Protein 4Q3M (pdb70)

Secondary structure (DSSP, 8-state):
-EEE-TTS-EEESB-EE--S-STTHHHHHHHHHHHHT--EEE--GGGT-HHHHHHHHHTTT--GGGSEEEEEE-GGG-SHHHHHHHHHHHHHHTT-SSBSEEEE-S---HHHHHHHHHHHHHHHHTTSBS-EEEES--HHHHHHHHHH-SS---EEEEE-BTTB--HHHHHHHHHTT-EEEEE-TT-GGGHHHHHT-HHHHHHHHHTT--HHHHHHHHHHHTT-EE--B---HHHHHHHH--SS----HHHHHHHHTT------SPPTT----/-EEE-TTS-EEESB-EE-----HHHHHHHHHHTTT--EEE--GGGT-HHHHHHHHHSS---GGGSEEEEEE-GGG-SHHHHHHHHHHHHHHHT-S-EEEEEE-S---HHHHHHHHHHHHHHHHHTSEEEEEEES--HHHHHHHHHH-SS---EEEEE--SSS--HHHHHHHHHTT-EEEEESTT-GGGHHHHHT-HHHHHHHHHTT--HHHHHHHHHHHTT-EE-----SHHHHHHHH--SS----HHHHHHHHTT------SPPTT----/-EEE-TTS-EEESB-EE--S--TTHHHHHHHHHHHHT--EEE--GGGT-HHHHHHHHHHSSS-GGG-EEEEEE-GGG-SHHHHHHHHHHHHHHTT-S-EEEEEE-S---HHHHHHHHHHHHHHHHTTSEEEEEEES--HHHHHHHHHH-SS---EEEEE-BTTB--HHHHHHHHHTT-EEEEE-TT-GGGTHHHHT-HHHHHHHHHTT--HHHHHHHHHHHTT-EEE-B---HHHHHHHH--SS----HHHHHHHHTT------S--TT----/-EEE-TTS-EEESB-EE--S-STTHHHHHHHHHHHHT--EEE--GGGT-HHHHHHHHHSSSS-GGG-EEEEEE-GGG-SHHHHHHHHHHHHHHHT-S-EEEEEE-S---HHHHHHHHHHHHHHHHHTSEEEEEEES--HHHHHHHHHH-SS---EEEEE--SSS--HHHHHHHHHTT-EEEEESTT-GGGHHHHHT-HHHHHHHHHTT--HHHHHHHHHHHTT-EE--B---HHHHHHHH--SS----HHHHHHHHTT------SPPTT----/-EE-TTS-EE-SB-EE--S-STTHHHHHHHHHHHHT--EEE--GGGT-HHHHHHHHHHS-S-GGGSEEEEEE-GGG-SHHHHHHHHHHHHHHHT-S-BSEEEE-S---HHHHHHHHHHHHHHHHTTSBS-EEEES--HHHHHHHHHH-SS---EEEEE--SS---HHHHHHHHHTT-EEEEESTT-GGGHHHHHT-HHHHHHHHHTT--HHHHHHHHHHHTT-EE--B---HHHHHHHH--SS----HHHHHHHHTT------SPPTT----/--EE-TTS-EE-SB-EE--S-STTHHHHHHHHHHHHT--EEE--TTTT-HHHHHHHHHT---EEEEEE-GGG-SHHHHHHHHHHHHHHHT-S-BSEEEE-S---HHHHHHHHHHHHHHHHTTSBS-EEEES--HHHHHHHHHH-SS---EEEEE--SSS--HHHHHHHHHTT-EEEEESTT-GGGHHHHHT-HHHHHHHHHTT--HHHHHHHHHHHTT-EE--B---HHHHHHHH--SS----HHHHHHHHTT------SPPTT----

InterPro domains:
  IPR018170 Aldo/keto reductase, conserved site [PS00062] (121-138)
  IPR018170 Aldo/keto reductase, conserved site [PS00063] (228-243)
  IPR018170 Aldo/keto reductase, conserved site [PS00798] (38-55)
  IPR020471 Aldo-keto reductase [PIRSF000097] (2-266)
  IPR020471 Aldo-keto reductase [PR00069] (34-58)
  IPR020471 Aldo-keto reductase [PR00069] (90-108)
  IPR020471 Aldo-keto reductase [PR00069] (121-138)
  IPR020471 Aldo-keto reductase [PR00069] (155-184)
  IPR020471 Aldo-keto reductase [PR00069] (195-219)
  IPR020471 Aldo-keto reductase [PTHR43827] (2-269)
  IPR023210 NADP-dependent oxidoreductase domain [PF00248] (15-260)
  IPR036812 NAD(P)-dependent oxidoreductase domain superfamily [G3DSA:3.20.20.100] (1-274)
  IPR036812 NAD(P)-dependent oxidoreductase domain superfamily [SSF51430] (4-267)

Organism: NCBI:txid1549349

Sequence (1630 aa):
HSVKLNNNYEMPIIGLGTFRSKKNDAYNAVKAALEGGYRHIDTAMIYGNEEEVGRAIKDSNIPREEIFVTTKLWNTDQGYEKTLEAFNTSLKNLGLDYIDLYLIHWFKGYDNALSTYRAFETLYEEGKVKAIGVSNFNVHHLMYLMENAKIPPMVNQVETHVTLQNHFLHDYCKKNNIQLEAYAPLMSHQIKDLLSNETMAKIAKKHDKTIPQIAIRWLIEREIVVIPKSITPERIVQNFDVFDFTLDEEDMKSIRSVNTGKKIFTEFDNVDYHSVKLNNNYEMPIIGLGTFRKNDAYNAVKAALEGGYRHIDTAMIYGNEEEVGRAIKDSNIPREEIFVTTKLWNTDQGYEKTLEAFNTSLKNLGLDYIDLYLIHWFKGYDNALSTYRAFETLYEEGKVKAIGVSNFNVHHLMYLMENAKIPPMVNQVETHVTLQNHFLHDYCKKNNIQLEAYAPLMSHQIKDLLSNETMAKIAKKHDKTIPQIAIRWLIEREIVVIPKSITPERIVQNFDVFDFTLDEEDMKSIRSVNTGKKIFTEFDNVDYHSVKLNNNYEMPIIGLGTFRSKKNDAYNAVKAALEGGYRHIDTAMMIYGNEEEVGRAIKDSNIPREEIFVTTKLWNTDQGYEKTLEAFNTSLKNLGLDYIDLYLIHWFKGYDNALSTYRAFETLYEEGKVKAIGVSNFNVHHLMYLMENAKIPPMVNQVETHVTLQNHFLHDYCKKNNIQLEAYAPLMSHQIKDLLSNETMAKIAKKHDKTIPQIAIRWLIEREIVVIPKSITPERIVQNFDVFDFTLDEEDMKSIRSVNTGKKIFTEFDNVDYHSVKLNNNYEMPIIGLGTFRSKKNDAYNAVKAALEGGYRHIDTAMIYGNEEEVGRAIKDSNIPREEIFVTTKLWNTDQGYEKTLEAFNTSLKNLGLDYIDLYLIHWFKGYDNALSTYRAFETLYEEGKVKAIGVSNFNVHHLMYLMENAKIPPMVNQVETHVTLQNHFLHDYCKKNNIQLEAYAPLMSHQIKDLLSNETMAKIAKKHDKTIPQIAIRWLIEREIVVIPKSITPERIVQNFDVFDFTLDEEDMKSIRSVNTGKKIFTEFDNVDYSVKLNNNYEMPIIGLGTFRSKKNDAYNAVKAALEGGYRHIDTAMIYGNEEEVGRAIKDSNIPREEIFVTTKLWNTDQGYEKTLEAFNTSLKNLGLDYIDLYLIHWFKGYDNALSTYRAFETLYEEGKVKAIGVSNFNVHHLMYLMENAKIPPMVNQVETHVTLQNHFLHDYCKKNNIQLEAYAPLMSHQIKDLLSNETMAKIAKKHDKTIPQIAIRWLIEREIVVIPKSITPERIVQNFDVFDFTLDEEDMKSIRSVNTGKKIFTEFDNVDYHSVKLNNNYEMPIIGLGTFRSKKNDAYNAVKAALEGGYRHIDTAMIYGNEEEVGRAIKDSEIFVTTKLWNTDQGYEKTLEAFNTSLKNLGLDYIDLYLIHWFKGYDNALSTYRAFETLYEEGKVKAIGVSNFNVHHLMYLMENAKIPPMVNQVETHVTLQNHFLHDYCKKNNIQLEAYAPLMSHQIKDLLSNETMAKIAKKHDKTIPQIAIRWLIEREIVVIPKSITPERIVQNFDVFDFTLDEEDMKSIRSVNTGKKIFTEFDNVDY

Structure (mmCIF, N/CA/C/O backbone):
data_4Q3M
#
_entry.id   4Q3M
#
_cell.length_a   172.469
_cell.length_b   172.469
_cell.length_c   113.055
_cell.angle_alpha   90.00
_cell.angle_beta   90.00
_cell.angle_gamma   120.00
#
_symmetry.space_group_name_H-M   'P 64'
#
loop_
_entity.id
_entity.type
_entity.pdbx_description
1 polymer MGS-M4
2 non-polymer 'SULFATE ION'
3 non-polymer 'SODIUM ION'
4 water water
#
loop_
_atom_site.group_PDB
_atom_site.id
_atom_site.type_symbol
_atom_site.label_atom_id
_atom_site.label_alt_id
_atom_site.label_comp_id
_atom_site.label_asym_id
_atom_site.label_entity_id
_atom_site.label_seq_id
_atom_site.pdbx_PDB_ins_code
_atom_site.Cartn_x
_atom_site.Cartn_y
_atom_site.Cartn_z
_atom_site.occupancy
_atom_site.B_iso_or_equiv
_atom_site.auth_seq_id
_atom_site.auth_comp_id
_atom_site.auth_asym_id
_atom_site.auth_atom_id
_atom_site.pdbx_PDB_model_num
ATOM 1 N N . HIS A 1 2 ? 10.090 62.147 -45.347 1.00 80.34 2 HIS A N 1
ATOM 2 C CA . HIS A 1 2 ? 8.805 62.748 -45.019 1.00 81.54 2 HIS A CA 1
ATOM 3 C C . HIS A 1 2 ? 8.846 64.249 -45.009 1.00 73.53 2 HIS A C 1
ATOM 4 O O . HIS A 1 2 ? 9.914 64.856 -44.904 1.00 68.74 2 HIS A O 1
ATOM 11 N N . SER A 1 3 ? 7.698 64.878 -45.170 1.00 71.08 3 SER A N 1
ATOM 12 C CA . SER A 1 3 ? 7.701 66.321 -45.372 1.00 64.57 3 SER A CA 1
ATOM 13 C C . SER A 1 3 ? 6.914 67.075 -44.308 1.00 61.76 3 SER A C 1
ATOM 14 O O . SER A 1 3 ? 6.011 66.529 -43.672 1.00 68.57 3 SER A O 1
ATOM 17 N N . VAL A 1 4 ? 7.276 68.339 -44.122 1.00 52.84 4 VAL A N 1
ATOM 18 C CA . VAL A 1 4 ? 6.537 69.241 -43.254 1.00 52.12 4 VAL A CA 1
ATOM 19 C C . VAL A 1 4 ? 5.752 70.214 -44.125 1.00 53.02 4 VAL A C 1
ATOM 20 O O . VAL A 1 4 ? 6.070 70.394 -45.299 1.00 51.65 4 VAL A O 1
ATOM 24 N N . LYS A 1 5 ? 4.723 70.838 -43.564 1.00 51.52 5 LYS A N 1
ATOM 25 C CA . LYS A 1 5 ? 3.994 71.856 -44.311 1.00 55.11 5 LYS A CA 1
ATOM 26 C C . LYS A 1 5 ? 4.155 73.243 -43.700 1.00 50.63 5 LYS A C 1
ATOM 27 O O . LYS A 1 5 ? 3.893 73.463 -42.519 1.00 52.65 5 LYS A O 1
ATOM 33 N N . LEU A 1 6 ? 4.607 74.172 -44.534 1.00 45.45 6 LEU A N 1
ATOM 34 C CA . LEU A 1 6 ? 4.829 75.553 -44.132 1.00 43.93 6 LEU A CA 1
ATOM 35 C C . LEU A 1 6 ? 3.488 76.240 -43.898 1.00 46.00 6 LEU A C 1
ATOM 36 O O . LEU A 1 6 ? 2.438 75.660 -44.173 1.00 46.52 6 LEU A O 1
ATOM 41 N N . ASN A 1 7 ? 3.518 77.474 -43.402 1.00 46.80 7 ASN A N 1
ATOM 42 C CA . ASN A 1 7 ? 2.290 78.171 -43.019 1.00 50.14 7 ASN A CA 1
ATOM 43 C C . ASN A 1 7 ? 1.350 78.473 -44.189 1.00 54.81 7 ASN A C 1
ATOM 44 O O . ASN A 1 7 ? 0.207 78.881 -43.983 1.00 46.73 7 ASN A O 1
ATOM 49 N N . ASN A 1 8 ? 1.833 78.275 -45.412 1.00 59.63 8 ASN A N 1
ATOM 50 C CA . ASN A 1 8 ? 1.007 78.463 -46.600 1.00 48.14 8 ASN A CA 1
ATOM 51 C C . ASN A 1 8 ? 0.582 77.125 -47.197 1.00 50.88 8 ASN A C 1
ATOM 52 O O . ASN A 1 8 ? 0.232 77.044 -48.376 1.00 53.93 8 ASN A O 1
ATOM 57 N N . ASN A 1 9 ? 0.633 76.084 -46.367 1.00 51.28 9 ASN A N 1
ATOM 58 C CA . ASN A 1 9 ? 0.238 74.722 -46.736 1.00 53.38 9 ASN A CA 1
ATOM 59 C C . ASN A 1 9 ? 1.119 74.095 -47.816 1.00 52.99 9 ASN A C 1
ATOM 60 O O . ASN A 1 9 ? 0.766 73.063 -48.386 1.00 57.13 9 ASN A O 1
ATOM 65 N N . TYR A 1 10 ? 2.266 74.709 -48.090 1.00 49.43 10 TYR A N 1
ATOM 66 C CA . TYR A 1 10 ? 3.188 74.168 -49.082 1.00 49.05 10 TYR A CA 1
ATOM 67 C C . TYR A 1 10 ? 4.140 73.170 -48.431 1.00 56.58 10 TYR A C 1
ATOM 68 O O . TYR A 1 10 ? 4.794 73.481 -47.436 1.00 43.58 10 TYR A O 1
ATOM 77 N N . GLU A 1 11 ? 4.211 71.970 -48.997 1.00 48.89 11 GLU A N 1
ATOM 78 C CA . GLU A 1 11 ? 5.017 70.902 -48.418 1.00 54.78 11 GLU A CA 1
ATOM 79 C C . GLU A 1 11 ? 6.505 71.085 -48.694 1.00 56.07 11 GLU A C 1
ATOM 80 O O . GLU A 1 11 ? 6.901 71.614 -49.733 1.00 44.41 11 GLU A O 1
ATOM 86 N N . MET A 1 12 ? 7.320 70.637 -47.746 1.00 54.99 12 MET A N 1
ATOM 87 C CA . MET A 1 12 ? 8.768 70.748 -47.845 1.00 52.63 12 MET A CA 1
ATOM 88 C C . MET A 1 12 ? 9.424 69.508 -47.252 1.00 51.90 12 MET A C 1
ATOM 89 O O . MET A 1 12 ? 9.269 69.237 -46.061 1.00 49.96 12 MET A O 1
ATOM 94 N N . PRO A 1 13 ? 10.142 68.740 -48.088 1.00 53.73 13 PRO A N 1
ATOM 95 C CA . PRO A 1 13 ? 10.864 67.547 -47.630 1.00 54.11 13 PRO A CA 1
ATOM 96 C C . PRO A 1 13 ? 11.764 67.862 -46.440 1.00 51.76 13 PRO A C 1
ATOM 97 O O . PRO A 1 13 ? 12.639 68.723 -46.543 1.00 50.81 13 PRO A O 1
ATOM 101 N N . ILE A 1 14 ? 11.540 67.173 -45.326 1.00 51.78 14 ILE A N 1
ATOM 102 C CA . ILE A 1 14 ? 12.218 67.487 -44.072 1.00 51.96 14 ILE A CA 1
ATOM 103 C C . ILE A 1 14 ? 13.726 67.255 -44.162 1.00 49.34 14 ILE A C 1
ATOM 104 O O . ILE A 1 14 ? 14.490 67.770 -43.346 1.00 44.63 14 ILE A O 1
ATOM 109 N N . ILE A 1 15 ? 14.151 66.487 -45.160 1.00 49.78 15 ILE A N 1
ATOM 110 C CA . ILE A 1 15 ? 15.572 66.298 -45.413 1.00 48.82 15 ILE A CA 1
ATOM 111 C C . ILE A 1 15 ? 15.909 66.756 -46.829 1.00 48.74 15 ILE A C 1
ATOM 112 O O . ILE A 1 15 ? 15.070 66.697 -47.728 1.00 51.62 15 ILE A O 1
ATOM 117 N N . GLY A 1 16 ? 17.134 67.234 -47.015 1.00 46.34 16 GLY A N 1
ATOM 118 C CA . GLY A 1 16 ? 17.585 67.684 -48.317 1.00 45.37 16 GLY A CA 1
ATOM 119 C C . GLY A 1 16 ? 19.096 67.710 -48.412 1.00 45.34 16 GLY A C 1
ATOM 120 O O . GLY A 1 16 ? 19.791 67.669 -47.398 1.00 42.03 16 GLY A O 1
ATOM 121 N N . LEU A 1 17 ? 19.606 67.775 -49.636 1.00 47.62 17 LEU A N 1
ATOM 122 C CA . LEU A 1 17 ? 21.045 67.835 -49.853 1.00 52.41 17 LEU A CA 1
ATOM 123 C C . LEU A 1 17 ? 21.564 69.261 -49.726 1.00 53.48 17 LEU A C 1
ATOM 124 O O . LEU A 1 17 ? 21.026 70.186 -50.334 1.00 51.94 17 LEU A O 1
ATOM 129 N N . GLY A 1 18 ? 22.611 69.432 -48.928 1.00 53.51 18 GLY A N 1
ATOM 130 C CA . GLY A 1 18 ? 23.272 70.716 -48.814 1.00 52.50 18 GLY A CA 1
ATOM 131 C C . GLY A 1 18 ? 24.385 70.832 -49.836 1.00 57.98 18 GLY A C 1
ATOM 132 O O . GLY A 1 18 ? 25.130 69.879 -50.065 1.00 58.21 18 GLY A O 1
ATOM 133 N N . THR A 1 19 ? 24.492 71.999 -50.461 1.00 62.33 19 THR A N 1
ATOM 134 C CA . THR A 1 19 ? 25.534 72.237 -51.452 1.00 66.06 19 THR A CA 1
ATOM 135 C C . THR A 1 19 ? 26.447 73.373 -51.009 1.00 73.71 19 THR A C 1
ATOM 136 O O . THR A 1 19 ? 25.976 74.450 -50.650 1.00 77.98 19 THR A O 1
ATOM 140 N N . PHE A 1 20 ? 27.752 73.128 -51.028 1.00 79.85 20 PHE A N 1
ATOM 141 C CA . PHE A 1 20 ? 28.718 74.165 -50.692 1.00 84.75 20 PHE A CA 1
ATOM 142 C C . PHE A 1 20 ? 29.545 74.540 -51.916 1.00 91.99 20 PHE A C 1
ATOM 143 O O . PHE A 1 20 ? 29.679 73.749 -52.850 1.00 94.94 20 PHE A O 1
ATOM 151 N N . ARG A 1 21 ? 30.092 75.752 -51.905 1.00 96.41 21 ARG A N 1
ATOM 152 C CA . ARG A 1 21 ? 30.888 76.252 -53.021 1.00 100.83 21 ARG A CA 1
ATOM 153 C C . ARG A 1 21 ? 32.127 75.391 -53.256 1.00 103.92 21 ARG A C 1
ATOM 154 O O . ARG A 1 21 ? 33.157 75.576 -52.608 1.00 109.41 21 ARG A O 1
ATOM 162 N N . SER A 1 22 ? 32.017 74.447 -54.187 1.00 102.47 22 SER A N 1
ATOM 163 C CA . SER A 1 22 ? 33.123 73.549 -54.495 1.00 108.91 22 SER A CA 1
ATOM 164 C C . SER A 1 22 ? 33.579 73.691 -55.945 1.00 112.08 22 SER A C 1
ATOM 165 O O . SER A 1 22 ? 33.334 74.713 -56.590 1.00 117.50 22 SER A O 1
ATOM 168 N N . LYS A 1 23 ? 34.233 72.646 -56.446 1.00 109.42 23 LYS A N 1
ATOM 169 C CA . LYS A 1 23 ? 34.929 72.684 -57.730 1.00 105.63 23 LYS A CA 1
ATOM 170 C C . LYS A 1 23 ? 34.042 72.072 -58.826 1.00 94.52 23 LYS A C 1
ATOM 171 O O . LYS A 1 23 ? 32.924 71.630 -58.553 1.00 84.95 23 LYS A O 1
ATOM 177 N N . LYS A 1 24 ? 34.547 72.059 -60.057 1.00 95.34 24 LYS A N 1
ATOM 178 C CA . LYS A 1 24 ? 33.788 71.633 -61.232 1.00 91.97 24 LYS A CA 1
ATOM 179 C C . LYS A 1 24 ? 33.141 70.247 -61.112 1.00 86.83 24 LYS A C 1
ATOM 180 O O . LYS A 1 24 ? 33.797 69.265 -60.758 1.00 86.91 24 LYS A O 1
ATOM 186 N N . ASN A 1 25 ? 31.839 70.200 -61.392 1.00 83.98 25 ASN A N 1
ATOM 187 C CA . ASN A 1 25 ? 31.064 68.958 -61.479 1.00 84.09 25 ASN A CA 1
ATOM 188 C C . ASN A 1 25 ? 30.969 68.157 -60.177 1.00 78.61 25 ASN A C 1
ATOM 189 O O . ASN A 1 25 ? 30.334 67.103 -60.138 1.00 74.94 25 ASN A O 1
ATOM 194 N N . ASP A 1 26 ? 31.592 68.656 -59.115 1.00 79.20 26 ASP A N 1
ATOM 195 C CA . ASP A 1 26 ? 31.460 68.031 -57.806 1.00 77.92 26 ASP A CA 1
ATOM 196 C C . ASP A 1 26 ? 30.090 68.354 -57.225 1.00 71.49 26 ASP A C 1
ATOM 197 O O . ASP A 1 26 ? 29.512 67.555 -56.490 1.00 67.90 26 ASP A O 1
ATOM 202 N N . ALA A 1 27 ? 29.577 69.531 -57.566 1.00 71.44 27 ALA A N 1
ATOM 203 C CA . ALA A 1 27 ? 28.229 69.922 -57.175 1.00 65.61 27 ALA A CA 1
ATOM 204 C C . ALA A 1 27 ? 27.207 69.210 -58.050 1.00 66.96 27 ALA A C 1
ATOM 205 O O . ALA A 1 27 ? 26.148 68.801 -57.578 1.00 64.32 27 ALA A O 1
ATOM 207 N N . TYR A 1 28 ? 27.538 69.067 -59.330 1.00 71.14 28 TYR A N 1
ATOM 208 C CA . TYR A 1 28 ? 26.675 68.379 -60.283 1.00 70.90 28 TYR A CA 1
ATOM 209 C C . TYR A 1 28 ? 26.487 66.913 -59.904 1.00 68.68 28 TYR A C 1
ATOM 210 O O . TYR A 1 28 ? 25.361 66.418 -59.848 1.00 64.50 28 TYR A O 1
ATOM 219 N N . ASN A 1 29 ? 27.597 66.227 -59.651 1.00 71.47 29 ASN A N 1
ATOM 220 C CA . ASN A 1 29 ? 27.563 64.812 -59.300 1.00 71.20 29 ASN A CA 1
ATOM 221 C C . ASN A 1 29 ? 26.819 64.554 -57.996 1.00 68.92 29 ASN A C 1
ATOM 222 O O . ASN A 1 29 ? 26.053 63.597 -57.890 1.00 69.20 29 ASN A O 1
ATOM 227 N N . ALA A 1 30 ? 27.049 65.414 -57.009 1.00 65.89 30 ALA A N 1
ATOM 228 C CA . ALA A 1 30 ? 26.446 65.258 -55.690 1.00 59.07 30 ALA A CA 1
ATOM 229 C C . ALA A 1 30 ? 24.923 65.320 -55.749 1.00 59.60 30 ALA A C 1
ATOM 230 O O . ALA A 1 30 ? 24.239 64.523 -55.106 1.00 62.00 30 ALA A O 1
ATOM 232 N N . VAL A 1 31 ? 24.401 66.267 -56.523 1.00 58.95 31 VAL A N 1
ATOM 233 C CA . VAL A 1 31 ? 22.959 66.452 -56.651 1.00 60.63 31 VAL A CA 1
ATOM 234 C C . VAL A 1 31 ? 22.270 65.198 -57.183 1.00 71.12 31 VAL A C 1
ATOM 235 O O . VAL A 1 31 ? 21.284 64.734 -56.611 1.00 72.56 31 VAL A O 1
ATOM 239 N N . LYS A 1 32 ? 22.799 64.644 -58.270 1.00 78.22 32 LYS A N 1
ATOM 240 C CA . LYS A 1 32 ? 22.207 63.456 -58.876 1.00 82.67 32 LYS A CA 1
ATOM 241 C C . LYS A 1 32 ? 22.422 62.216 -58.015 1.00 80.56 32 LYS A C 1
ATOM 242 O O . LYS A 1 32 ? 21.528 61.379 -57.891 1.00 80.75 32 LYS A O 1
ATOM 248 N N . ALA A 1 33 ? 23.608 62.100 -57.423 1.00 78.63 33 ALA A N 1
ATOM 249 C CA . ALA A 1 33 ? 23.903 60.997 -56.514 1.00 75.67 33 ALA A CA 1
ATOM 250 C C . ALA A 1 33 ? 22.932 61.014 -55.339 1.00 69.38 33 ALA A C 1
ATOM 251 O O . ALA A 1 33 ? 22.632 59.977 -54.749 1.00 72.19 33 ALA A O 1
ATOM 253 N N . ALA A 1 34 ? 22.443 62.207 -55.014 1.00 61.21 34 ALA A N 1
ATOM 254 C CA . ALA A 1 34 ? 21.438 62.376 -53.976 1.00 57.68 34 ALA A CA 1
ATOM 255 C C . ALA A 1 34 ? 20.040 62.099 -54.523 1.00 56.87 34 ALA A C 1
ATOM 256 O O . ALA A 1 34 ? 19.254 61.383 -53.904 1.00 59.83 34 ALA A O 1
ATOM 258 N N . LEU A 1 35 ? 19.739 62.670 -55.687 1.00 55.05 35 LEU A N 1
ATOM 259 C CA . LEU A 1 35 ? 18.433 62.497 -56.317 1.00 59.04 35 LEU A CA 1
ATOM 260 C C . LEU A 1 35 ? 18.135 61.027 -56.602 1.00 66.80 35 LEU A C 1
ATOM 261 O O . LEU A 1 35 ? 17.004 60.571 -56.431 1.00 69.66 35 LEU A O 1
ATOM 266 N N . GLU A 1 36 ? 19.154 60.291 -57.035 1.00 69.93 36 GLU A N 1
ATOM 267 C CA . GLU A 1 36 ? 19.014 58.858 -57.268 1.00 72.97 36 GLU A CA 1
ATOM 268 C C . GLU A 1 36 ? 18.835 58.115 -55.949 1.00 74.57 36 GLU A C 1
ATOM 269 O O . GLU A 1 36 ? 18.160 57.088 -55.890 1.00 79.75 36 GLU A O 1
ATOM 275 N N . GLY A 1 37 ? 19.443 58.646 -54.893 1.00 72.58 37 GLY A N 1
ATOM 276 C CA . GLY A 1 37 ? 19.380 58.030 -53.581 1.00 71.80 37 GLY A CA 1
ATOM 277 C C . GLY A 1 37 ? 18.026 58.170 -52.912 1.00 67.21 37 GLY A C 1
ATOM 278 O O . GLY A 1 37 ? 17.700 57.419 -51.993 1.00 65.44 37 GLY A O 1
ATOM 279 N N . GLY A 1 38 ? 17.236 59.136 -53.369 1.00 64.71 38 GLY A N 1
ATOM 280 C CA . GLY A 1 38 ? 15.904 59.341 -52.830 1.00 62.31 38 GLY A CA 1
ATOM 281 C C . GLY A 1 38 ? 15.623 60.771 -52.413 1.00 58.40 38 GLY A C 1
ATOM 282 O O . GLY A 1 38 ? 14.504 61.096 -52.012 1.00 55.18 38 GLY A O 1
ATOM 283 N N . TYR A 1 39 ? 16.637 61.627 -52.499 1.00 55.35 39 TYR A N 1
ATOM 284 C CA . TYR A 1 39 ? 16.477 63.038 -52.166 1.00 51.87 39 TYR A CA 1
ATOM 285 C C . TYR A 1 39 ? 15.482 63.717 -53.100 1.00 50.02 39 TYR A C 1
ATOM 286 O O . TYR A 1 39 ? 15.500 63.490 -54.308 1.00 53.47 39 TYR A O 1
ATOM 295 N N . ARG A 1 40 ? 14.614 64.545 -52.531 1.00 48.29 40 ARG A N 1
ATOM 296 C CA . ARG A 1 40 ? 13.686 65.347 -53.320 1.00 47.42 40 ARG A CA 1
ATOM 297 C C . ARG A 1 40 ? 13.768 66.806 -52.888 1.00 48.28 40 ARG A C 1
ATOM 298 O O . ARG A 1 40 ? 12.843 67.588 -53.107 1.00 40.03 40 ARG A O 1
ATOM 306 N N . HIS A 1 41 ? 14.892 67.161 -52.275 1.00 48.57 41 HIS A N 1
ATOM 307 C CA . HIS A 1 41 ? 15.110 68.509 -51.768 1.00 49.70 41 HIS A CA 1
ATOM 308 C C . HIS A 1 41 ? 16.568 68.918 -51.962 1.00 49.08 41 HIS A C 1
ATOM 309 O O . HIS A 1 41 ? 17.479 68.257 -51.466 1.00 54.53 41 HIS A O 1
ATOM 316 N N . ILE A 1 42 ? 16.780 70.006 -52.695 1.00 44.46 42 ILE A N 1
ATOM 317 C CA . ILE A 1 42 ? 18.124 70.514 -52.947 1.00 44.32 42 ILE A CA 1
ATOM 318 C C . ILE A 1 42 ? 18.256 71.950 -52.448 1.00 50.21 42 ILE A C 1
ATOM 319 O O . ILE A 1 42 ? 17.413 72.798 -52.743 1.00 54.39 42 ILE A O 1
ATOM 324 N N . ASP A 1 43 ? 19.315 72.218 -51.691 1.00 48.29 43 ASP A N 1
ATOM 325 C CA . ASP A 1 43 ? 19.528 73.539 -51.111 1.00 43.11 43 ASP A CA 1
ATOM 326 C C . ASP A 1 43 ? 20.782 74.204 -51.674 1.00 40.80 43 ASP A C 1
ATOM 327 O O . ASP A 1 43 ? 21.894 73.711 -51.484 1.00 42.45 43 ASP A O 1
ATOM 332 N N . THR A 1 44 ? 20.598 75.326 -52.363 1.00 40.56 44 THR A N 1
ATOM 333 C CA . THR A 1 44 ? 21.719 76.055 -52.947 1.00 46.64 44 THR A CA 1
ATOM 334 C C . THR A 1 44 ? 21.632 77.551 -52.651 1.00 44.98 44 THR A C 1
ATOM 335 O O . THR A 1 44 ? 20.776 77.991 -51.883 1.00 40.01 44 THR A O 1
ATOM 339 N N . ALA A 1 45 ? 22.532 78.320 -53.258 1.00 48.14 45 ALA A N 1
ATOM 340 C CA . ALA A 1 45 ? 22.570 79.771 -53.092 1.00 43.31 45 ALA A CA 1
ATOM 341 C C . ALA A 1 45 ? 23.440 80.401 -54.175 1.00 41.95 45 ALA A C 1
ATOM 342 O O . ALA A 1 45 ? 24.262 79.722 -54.789 1.00 43.24 45 ALA A O 1
ATOM 344 N N . MET A 1 46 ? 23.262 81.698 -54.402 1.00 41.31 46 MET A N 1
ATOM 345 C CA . MET A 1 46 ? 24.017 82.373 -55.452 1.00 41.65 46 MET A CA 1
ATOM 346 C C . MET A 1 46 ? 25.493 82.495 -55.078 1.00 45.08 46 MET A C 1
ATOM 347 O O . MET A 1 46 ? 26.353 82.498 -55.958 1.00 46.51 46 MET A O 1
ATOM 352 N N . ILE A 1 47 ? 25.786 82.569 -53.784 1.00 47.65 47 ILE A N 1
ATOM 353 C CA . ILE A 1 47 ? 27.161 82.723 -53.325 1.00 50.48 47 ILE A CA 1
ATOM 354 C C . ILE A 1 47 ? 27.949 81.424 -53.489 1.00 55.12 47 ILE A C 1
ATOM 355 O O . ILE A 1 47 ? 29.180 81.436 -53.540 1.00 58.25 47 ILE A O 1
ATOM 360 N N . TYR A 1 48 ? 27.235 80.306 -53.588 1.00 54.95 48 TYR A N 1
ATOM 361 C CA . TYR A 1 48 ? 27.874 79.010 -53.785 1.00 56.59 48 TYR A CA 1
ATOM 362 C C . TYR A 1 48 ? 28.403 78.891 -55.208 1.00 55.34 48 TYR A C 1
ATOM 363 O O . TYR A 1 48 ? 29.368 78.172 -55.464 1.00 57.88 48 TYR A O 1
ATOM 372 N N . GLY A 1 49 ? 27.762 79.601 -56.130 1.00 52.16 49 GLY A N 1
ATOM 373 C CA . GLY A 1 49 ? 28.167 79.590 -57.523 1.00 52.65 49 GLY A CA 1
ATOM 374 C C . GLY A 1 49 ? 28.016 78.229 -58.173 1.00 53.71 49 GLY A C 1
ATOM 375 O O . GLY A 1 49 ? 28.798 77.862 -59.049 1.00 57.03 49 GLY A O 1
ATOM 376 N N . ASN A 1 50 ? 27.010 77.474 -57.740 1.00 49.24 50 ASN A N 1
ATOM 377 C CA . ASN A 1 50 ? 26.753 76.158 -58.313 1.00 52.30 50 ASN A CA 1
ATOM 378 C C . ASN A 1 50 ? 25.323 76.014 -58.825 1.00 55.27 50 ASN A C 1
ATOM 379 O O . ASN A 1 50 ? 24.885 74.913 -59.152 1.00 59.36 50 ASN A O 1
ATOM 384 N N . GLU A 1 51 ? 24.605 77.133 -58.890 1.00 55.46 51 GLU A N 1
ATOM 385 C CA . GLU A 1 51 ? 23.229 77.146 -59.380 1.00 54.42 51 GLU A CA 1
ATOM 386 C C . GLU A 1 51 ? 23.138 76.575 -60.790 1.00 60.16 51 GLU A C 1
ATOM 387 O O . GLU A 1 51 ? 22.123 75.993 -61.175 1.00 59.72 51 GLU A O 1
ATOM 393 N N . GLU A 1 52 ? 24.210 76.748 -61.554 1.00 64.63 52 GLU A N 1
ATOM 394 C CA . GLU A 1 52 ? 24.288 76.224 -62.908 1.00 71.77 52 GLU A CA 1
ATOM 395 C C . GLU A 1 52 ? 24.386 74.700 -62.912 1.00 71.42 52 GLU A C 1
ATOM 396 O O . GLU A 1 52 ? 23.631 74.023 -63.611 1.00 68.72 52 GLU A O 1
ATOM 402 N N . GLU A 1 53 ? 25.315 74.166 -62.124 1.00 71.95 53 GLU A N 1
ATOM 403 C CA . GLU A 1 53 ? 25.534 72.724 -62.061 1.00 72.61 53 GLU A CA 1
ATOM 404 C C . GLU A 1 53 ? 24.386 72.003 -61.362 1.00 71.29 53 GLU A C 1
ATOM 405 O O . GLU A 1 53 ? 24.037 70.880 -61.727 1.00 75.55 53 GLU A O 1
ATOM 411 N N . VAL A 1 54 ? 23.806 72.648 -60.355 1.00 65.81 54 VAL A N 1
ATOM 412 C CA . VAL A 1 54 ? 22.669 72.080 -59.639 1.00 61.36 54 VAL A CA 1
ATOM 413 C C . VAL A 1 54 ? 21.451 71.990 -60.553 1.00 63.59 54 VAL A C 1
ATOM 414 O O . VAL A 1 54 ? 20.778 70.960 -60.606 1.00 62.60 54 VAL A O 1
ATOM 418 N N . GLY A 1 55 ? 21.185 73.069 -61.281 1.00 65.10 55 GLY A N 1
ATOM 419 C CA . GLY A 1 55 ? 20.032 73.139 -62.160 1.00 63.35 55 GLY A CA 1
ATOM 420 C C . GLY A 1 55 ? 20.054 72.139 -63.300 1.00 63.04 55 GLY A C 1
ATOM 421 O O . GLY A 1 55 ? 19.011 71.621 -63.697 1.00 56.99 55 GLY A O 1
ATOM 422 N N . ARG A 1 56 ? 21.242 71.867 -63.831 1.00 64.81 56 ARG A N 1
ATOM 423 C CA . ARG A 1 56 ? 21.380 70.933 -64.944 1.00 69.18 56 ARG A CA 1
ATOM 424 C C . ARG A 1 56 ? 21.324 69.485 -64.470 1.00 67.88 56 ARG A C 1
ATOM 425 O O . ARG A 1 56 ? 20.908 68.597 -65.214 1.00 69.84 56 ARG A O 1
ATOM 433 N N . ALA A 1 57 ? 21.744 69.252 -63.231 1.00 67.83 57 ALA A N 1
ATOM 434 C CA . ALA A 1 57 ? 21.671 67.921 -62.642 1.00 73.80 57 ALA A CA 1
ATOM 435 C C . ALA A 1 57 ? 20.218 67.527 -62.407 1.00 77.92 57 ALA A C 1
ATOM 436 O O . ALA A 1 57 ? 19.866 66.348 -62.449 1.00 82.93 57 ALA A O 1
ATOM 438 N N . ILE A 1 58 ? 19.379 68.529 -62.161 1.00 72.86 58 ILE A N 1
ATOM 439 C CA . ILE A 1 58 ? 17.955 68.311 -61.946 1.00 68.46 58 ILE A CA 1
ATOM 440 C C . ILE A 1 58 ? 17.254 67.954 -63.256 1.00 70.02 58 ILE A C 1
ATOM 441 O O . ILE A 1 58 ? 16.374 67.092 -63.283 1.00 71.07 58 ILE A O 1
ATOM 446 N N . LYS A 1 59 ? 17.655 68.608 -64.341 1.00 69.04 59 LYS A N 1
ATOM 447 C CA . LYS A 1 59 ? 17.086 68.329 -65.657 1.00 73.73 59 LYS A CA 1
ATOM 448 C C . LYS A 1 59 ? 17.387 66.908 -66.124 1.00 75.05 59 LYS A C 1
ATOM 449 O O . LYS A 1 59 ? 16.487 66.175 -66.535 1.00 79.52 59 LYS A O 1
ATOM 455 N N . ASP A 1 60 ? 18.657 66.523 -66.053 1.00 74.97 60 ASP A N 1
ATOM 456 C CA . ASP A 1 60 ? 19.112 65.253 -66.609 1.00 81.82 60 ASP A CA 1
ATOM 457 C C . ASP A 1 60 ? 18.751 64.047 -65.741 1.00 81.56 60 ASP A C 1
ATOM 458 O O . ASP A 1 60 ? 19.058 62.909 -66.095 1.00 82.21 60 ASP A O 1
ATOM 463 N N . SER A 1 61 ? 18.096 64.294 -64.611 1.00 78.83 61 SER A N 1
ATOM 464 C CA . SER A 1 61 ? 17.770 63.226 -63.670 1.00 79.83 61 SER A CA 1
ATOM 465 C C . SER A 1 61 ? 16.528 62.439 -64.083 1.00 86.31 61 SER A C 1
ATOM 466 O O . SER A 1 61 ? 16.226 61.398 -63.496 1.00 88.07 61 SER A O 1
ATOM 469 N N . ASN A 1 62 ? 15.816 62.945 -65.088 1.00 90.51 62 ASN A N 1
ATOM 470 C CA . ASN A 1 62 ? 14.554 62.362 -65.545 1.00 93.06 62 ASN A CA 1
ATOM 471 C C . ASN A 1 62 ? 13.513 62.274 -64.430 1.00 87.79 62 ASN A C 1
ATOM 472 O O . ASN A 1 62 ? 12.630 61.417 -64.457 1.00 89.23 62 ASN A O 1
ATOM 477 N N . ILE A 1 63 ? 13.627 63.167 -63.453 1.00 82.26 63 ILE A N 1
ATOM 478 C CA . ILE A 1 63 ? 12.663 63.249 -62.362 1.00 76.66 63 ILE A CA 1
ATOM 479 C C . ILE A 1 63 ? 11.848 64.530 -62.495 1.00 74.51 63 ILE A C 1
ATOM 480 O O . ILE A 1 63 ? 12.419 65.616 -62.602 1.00 72.59 63 ILE A O 1
ATOM 485 N N . PRO A 1 64 ? 10.510 64.401 -62.502 1.00 74.49 64 PRO A N 1
ATOM 486 C CA . PRO A 1 64 ? 9.579 65.526 -62.654 1.00 73.96 64 PRO A CA 1
ATOM 487 C C . PRO A 1 64 ? 9.904 66.705 -61.737 1.00 70.13 64 PRO A C 1
ATOM 488 O O . PRO A 1 64 ? 10.143 66.517 -60.544 1.00 63.54 64 PRO A O 1
ATOM 492 N N . ARG A 1 65 ? 9.912 67.904 -62.313 1.00 72.27 65 ARG A N 1
ATOM 493 C CA . ARG A 1 65 ? 10.295 69.126 -61.612 1.00 68.45 65 ARG A CA 1
ATOM 494 C C . ARG A 1 65 ? 9.502 69.369 -60.329 1.00 68.71 65 ARG A C 1
ATOM 495 O O . ARG A 1 65 ? 10.076 69.715 -59.296 1.00 67.45 65 ARG A O 1
ATOM 503 N N . GLU A 1 66 ? 8.189 69.177 -60.393 1.00 72.07 66 GLU A N 1
ATOM 504 C CA . GLU A 1 66 ? 7.316 69.491 -59.264 1.00 73.35 66 GLU A CA 1
ATOM 505 C C . GLU A 1 66 ? 7.480 68.535 -58.084 1.00 69.37 66 GLU A C 1
ATOM 506 O O . GLU A 1 66 ? 6.875 68.736 -57.032 1.00 69.63 66 GLU A O 1
ATOM 512 N N . GLU A 1 67 ? 8.293 67.500 -58.256 1.00 67.03 67 GLU A N 1
ATOM 513 C CA . GLU A 1 67 ? 8.534 66.548 -57.181 1.00 66.38 67 GLU A CA 1
ATOM 514 C C . GLU A 1 67 ? 9.896 66.787 -56.536 1.00 62.88 67 GLU A C 1
ATOM 515 O O . GLU A 1 67 ? 10.326 66.026 -55.670 1.00 62.33 67 GLU A O 1
ATOM 521 N N . ILE A 1 68 ? 10.565 67.853 -56.962 1.00 57.60 68 ILE A N 1
ATOM 522 C CA . ILE A 1 68 ? 11.854 68.230 -56.393 1.00 54.74 68 ILE A CA 1
ATOM 523 C C . ILE A 1 68 ? 11.802 69.629 -55.784 1.00 51.81 68 ILE A C 1
ATOM 524 O O . ILE A 1 68 ? 11.478 70.603 -56.464 1.00 47.96 68 ILE A O 1
ATOM 529 N N . PHE A 1 69 ? 12.125 69.716 -54.498 1.00 50.74 69 PHE A N 1
ATOM 530 C CA . PHE A 1 69 ? 12.126 70.985 -53.780 1.00 45.27 69 PHE A CA 1
ATOM 531 C C . PHE A 1 69 ? 13.462 71.698 -53.962 1.00 45.51 69 PHE A C 1
ATOM 532 O O . PHE A 1 69 ? 14.499 71.207 -53.519 1.00 36.22 69 PHE A O 1
ATOM 540 N N . VAL A 1 70 ? 13.435 72.856 -54.614 1.00 45.45 70 VAL A N 1
ATOM 541 C CA . VAL A 1 70 ? 14.658 73.612 -54.864 1.00 41.56 70 VAL A CA 1
ATOM 542 C C . VAL A 1 70 ? 14.685 74.921 -54.084 1.00 40.03 70 VAL A C 1
ATOM 543 O O . VAL A 1 70 ? 13.813 75.775 -54.251 1.00 39.44 70 VAL A O 1
ATOM 547 N N . THR A 1 71 ? 15.694 75.071 -53.233 1.00 41.69 71 THR A N 1
ATOM 548 C CA . THR A 1 71 ? 15.873 76.292 -52.460 1.00 42.28 71 THR A CA 1
ATOM 549 C C . THR A 1 71 ? 17.159 77.006 -52.850 1.00 43.11 71 THR A C 1
ATOM 550 O O . THR A 1 71 ? 18.233 76.404 -52.862 1.00 43.86 71 THR A O 1
ATOM 554 N N . THR A 1 72 ? 17.047 78.287 -53.178 1.00 38.37 72 THR A N 1
ATOM 555 C CA . THR A 1 72 ? 18.225 79.123 -53.352 1.00 43.06 72 THR A CA 1
ATOM 556 C C . THR A 1 72 ? 18.075 80.381 -52.506 1.00 42.04 72 THR A C 1
ATOM 557 O O . THR A 1 72 ? 16.991 80.675 -52.000 1.00 39.57 72 THR A O 1
ATOM 561 N N . LYS A 1 73 ? 19.170 81.112 -52.341 1.00 42.32 73 LYS A N 1
ATOM 562 C CA . LYS A 1 73 ? 19.179 82.253 -51.438 1.00 41.83 73 LYS A CA 1
ATOM 563 C C . LYS A 1 73 ? 19.679 83.511 -52.124 1.00 40.16 73 LYS A C 1
ATOM 564 O O . LYS A 1 73 ? 20.403 83.450 -53.117 1.00 39.70 73 LYS A O 1
ATOM 570 N N . LEU A 1 74 ? 19.292 84.653 -51.574 1.00 41.31 74 LEU A N 1
ATOM 571 C CA . LEU A 1 74 ? 19.725 85.932 -52.101 1.00 45.11 74 LEU A CA 1
ATOM 572 C C . LEU A 1 74 ? 20.910 86.438 -51.280 1.00 47.39 74 LEU A C 1
ATOM 573 O O . LEU A 1 74 ? 20.835 86.495 -50.054 1.00 46.00 74 LEU A O 1
ATOM 578 N N . TRP A 1 75 ? 21.998 86.808 -51.949 1.00 45.53 75 TRP A N 1
ATOM 579 C CA . TRP A 1 75 ? 23.213 87.208 -51.243 1.00 42.73 75 TRP A CA 1
ATOM 580 C C . TRP A 1 75 ? 23.151 88.652 -50.737 1.00 41.01 75 TRP A C 1
ATOM 581 O O . TRP A 1 75 ? 22.390 89.471 -51.254 1.00 42.44 75 TRP A O 1
ATOM 592 N N . ASN A 1 76 ? 23.963 88.941 -49.722 1.00 37.61 76 ASN A N 1
ATOM 593 C CA . ASN A 1 76 ? 23.977 90.232 -49.036 1.00 41.54 76 ASN A CA 1
ATOM 594 C C . ASN A 1 76 ? 24.092 91.447 -49.954 1.00 44.53 76 ASN A C 1
ATOM 595 O O . ASN A 1 76 ? 23.441 92.467 -49.729 1.00 43.46 76 ASN A O 1
ATOM 600 N N . THR A 1 77 ? 24.923 91.334 -50.985 1.00 47.13 77 THR A N 1
ATOM 601 C CA . THR A 1 77 ? 25.197 92.460 -51.873 1.00 48.09 77 THR A CA 1
ATOM 602 C C . THR A 1 77 ? 23.999 92.838 -52.740 1.00 45.64 77 THR A C 1
ATOM 603 O O . THR A 1 77 ? 23.963 93.926 -53.315 1.00 48.66 77 THR A O 1
ATOM 607 N N . ASP A 1 78 ? 23.020 91.945 -52.832 1.00 41.56 78 ASP A N 1
ATOM 608 C CA . ASP A 1 78 ? 21.879 92.167 -53.712 1.00 43.68 78 ASP A CA 1
ATOM 609 C C . ASP A 1 78 ? 20.621 92.595 -52.958 1.00 45.61 78 ASP A C 1
ATOM 610 O O . ASP A 1 78 ? 19.544 92.686 -53.549 1.00 46.58 78 ASP A O 1
ATOM 615 N N . GLN A 1 79 ? 20.749 92.852 -51.659 1.00 42.61 79 GLN A N 1
ATOM 616 C CA . GLN A 1 79 ? 19.596 93.260 -50.862 1.00 42.46 79 GLN A CA 1
ATOM 617 C C . GLN A 1 79 ? 19.093 94.633 -51.296 1.00 45.79 79 GLN A C 1
ATOM 618 O O . GLN A 1 79 ? 19.881 95.531 -51.596 1.00 45.58 79 GLN A O 1
ATOM 624 N N . GLY A 1 80 ? 17.773 94.783 -51.328 1.00 46.33 80 GLY A N 1
ATOM 625 C CA . GLY A 1 80 ? 17.140 95.969 -51.875 1.00 51.82 80 GLY A CA 1
ATOM 626 C C . GLY A 1 80 ? 16.161 95.549 -52.953 1.00 52.61 80 GLY A C 1
ATOM 627 O O . GLY A 1 80 ? 16.437 94.616 -53.705 1.00 48.64 80 GLY A O 1
ATOM 628 N N . TYR A 1 81 ? 15.026 96.241 -53.033 1.00 55.04 81 TYR A N 1
ATOM 629 C CA . TYR A 1 81 ? 13.911 95.823 -53.884 1.00 56.16 81 TYR A CA 1
ATOM 630 C C . TYR A 1 81 ? 14.299 95.545 -55.337 1.00 58.16 81 TYR A C 1
ATOM 631 O O . TYR A 1 81 ? 14.112 94.432 -55.829 1.00 58.41 81 TYR A O 1
ATOM 640 N N . GLU A 1 82 ? 14.834 96.553 -56.019 1.00 56.21 82 GLU A N 1
ATOM 641 C CA . GLU A 1 82 ? 15.171 96.419 -57.434 1.00 58.03 82 GLU A CA 1
ATOM 642 C C . GLU A 1 82 ? 16.296 95.419 -57.673 1.00 47.89 82 GLU A C 1
ATOM 643 O O . GLU A 1 82 ? 16.279 94.677 -58.655 1.00 50.76 82 GLU A O 1
ATOM 649 N N . LYS A 1 83 ? 17.272 95.403 -56.773 1.00 46.20 83 LYS A N 1
ATOM 650 C CA . LYS A 1 83 ? 18.425 94.525 -56.921 1.00 49.04 83 LYS A CA 1
ATOM 651 C C . LYS A 1 83 ? 18.047 93.073 -56.644 1.00 48.49 83 LYS A C 1
ATOM 652 O O . LYS A 1 83 ? 18.647 92.150 -57.195 1.00 50.47 83 LYS A O 1
ATOM 658 N N . THR A 1 84 ? 17.043 92.879 -55.794 1.00 45.42 84 THR A N 1
ATOM 659 C CA . THR A 1 84 ? 16.585 91.541 -55.437 1.00 43.00 84 THR A CA 1
ATOM 660 C C . THR A 1 84 ? 15.835 90.885 -56.594 1.00 45.09 84 THR A C 1
ATOM 661 O O . THR A 1 84 ? 16.048 89.709 -56.893 1.00 40.20 84 THR A O 1
ATOM 665 N N . LEU A 1 85 ? 14.961 91.652 -57.240 1.00 48.21 85 LEU A N 1
ATOM 666 C CA . LEU A 1 85 ? 14.202 91.160 -58.386 1.00 52.47 85 LEU A CA 1
ATOM 667 C C . LEU A 1 85 ? 15.129 90.673 -59.494 1.00 58.65 85 LEU A C 1
ATOM 668 O O . LEU A 1 85 ? 14.859 89.664 -60.144 1.00 55.83 85 LEU A O 1
ATOM 673 N N . GLU A 1 86 ? 16.226 91.396 -59.695 1.00 64.65 86 GLU A N 1
ATOM 674 C CA . GLU A 1 86 ? 17.192 91.061 -60.735 1.00 67.83 86 GLU A CA 1
ATOM 675 C C . GLU A 1 86 ? 18.061 89.871 -60.339 1.00 67.09 86 GLU A C 1
ATOM 676 O O . GLU A 1 86 ? 18.355 89.005 -61.163 1.00 71.35 86 GLU A O 1
ATOM 682 N N . ALA A 1 87 ? 18.468 89.832 -59.074 1.00 57.39 87 ALA A N 1
ATOM 683 C CA . ALA A 1 87 ? 19.294 88.740 -58.572 1.00 57.09 87 ALA A CA 1
ATOM 684 C C . ALA A 1 87 ? 18.513 87.432 -58.556 1.00 56.62 87 ALA A C 1
ATOM 685 O O . ALA A 1 87 ? 19.093 86.349 -58.639 1.00 59.68 87 ALA A O 1
ATOM 687 N N . PHE A 1 88 ? 17.193 87.542 -58.447 1.00 52.38 88 PHE A N 1
ATOM 688 C CA . PHE A 1 88 ? 16.321 86.375 -58.464 1.00 47.09 88 PHE A CA 1
ATOM 689 C C . PHE A 1 88 ? 16.224 85.781 -59.865 1.00 49.74 88 PHE A C 1
ATOM 690 O O . PHE A 1 88 ? 16.280 84.563 -60.038 1.00 48.21 88 PHE A O 1
ATOM 698 N N . ASN A 1 89 ? 16.073 86.649 -60.862 1.00 52.63 89 ASN A N 1
ATOM 699 C CA . ASN A 1 89 ? 16.010 86.215 -62.252 1.00 65.15 89 ASN A CA 1
ATOM 700 C C . ASN A 1 89 ? 17.319 85.566 -62.679 1.00 61.39 89 ASN A C 1
ATOM 701 O O . ASN A 1 89 ? 17.326 84.620 -63.466 1.00 59.36 89 ASN A O 1
ATOM 706 N N . THR A 1 90 ? 18.424 86.083 -62.151 1.00 58.93 90 THR A N 1
ATOM 707 C CA . THR A 1 90 ? 19.737 85.504 -62.401 1.00 60.14 90 THR A CA 1
ATOM 708 C C . THR A 1 90 ? 19.814 84.102 -61.804 1.00 58.73 90 THR A C 1
ATOM 709 O O . THR A 1 90 ? 20.294 83.170 -62.449 1.00 62.27 90 THR A O 1
ATOM 713 N N . SER A 1 91 ? 19.334 83.961 -60.572 1.00 54.70 91 SER A N 1
ATOM 714 C CA . SER A 1 91 ? 19.262 82.660 -59.916 1.00 51.42 91 SER A CA 1
ATOM 715 C C . SER A 1 91 ? 18.373 81.716 -60.709 1.00 50.11 91 SER A C 1
ATOM 716 O O . SER A 1 91 ? 18.728 80.563 -60.961 1.00 49.60 91 SER A O 1
ATOM 719 N N . LEU A 1 92 ? 17.216 82.231 -61.104 1.00 48.75 92 LEU A N 1
ATOM 720 C CA . LEU A 1 92 ? 16.211 81.456 -61.812 1.00 52.60 92 LEU A CA 1
ATOM 721 C C . LEU A 1 92 ? 16.734 80.939 -63.149 1.00 56.82 92 LEU A C 1
ATOM 722 O O . LEU A 1 92 ? 16.525 79.779 -63.501 1.00 58.92 92 LEU A O 1
ATOM 727 N N . LYS A 1 93 ? 17.425 81.806 -63.883 1.00 56.49 93 LYS A N 1
ATOM 728 C CA . LYS A 1 93 ? 17.969 81.445 -65.188 1.00 60.86 93 LYS A CA 1
ATOM 729 C C . LYS A 1 93 ? 19.142 80.476 -65.067 1.00 57.60 93 LYS A C 1
ATOM 730 O O . LYS A 1 93 ? 19.263 79.541 -65.859 1.00 60.01 93 LYS A O 1
ATOM 736 N N . ASN A 1 94 ? 20.003 80.705 -64.080 1.00 56.58 94 ASN A N 1
ATOM 737 C CA . ASN A 1 94 ? 21.127 79.809 -63.827 1.00 58.56 94 ASN A CA 1
ATOM 738 C C . ASN A 1 94 ? 20.650 78.400 -63.496 1.00 59.26 94 ASN A C 1
ATOM 739 O O . ASN A 1 94 ? 21.223 77.414 -63.958 1.00 60.32 94 ASN A O 1
ATOM 744 N N . LEU A 1 95 ? 19.589 78.318 -62.700 1.00 56.54 95 LEU A N 1
ATOM 745 C CA . LEU A 1 95 ? 19.026 77.037 -62.290 1.00 58.66 95 LEU A CA 1
ATOM 746 C C . LEU A 1 95 ? 18.245 76.359 -63.412 1.00 63.22 95 LEU A C 1
ATOM 747 O O . LEU A 1 95 ? 17.878 75.191 -63.297 1.00 61.33 95 LEU A O 1
ATOM 752 N N . GLY A 1 96 ? 17.982 77.092 -64.489 1.00 67.06 96 GLY A N 1
ATOM 753 C CA . GLY A 1 96 ? 17.240 76.544 -65.612 1.00 59.86 96 GLY A CA 1
ATOM 754 C C . GLY A 1 96 ? 15.804 76.214 -65.249 1.00 58.94 96 GLY A C 1
ATOM 755 O O . GLY A 1 96 ? 15.137 75.433 -65.929 1.00 65.73 96 GLY A O 1
ATOM 756 N N . LEU A 1 97 ? 15.345 76.802 -64.151 1.00 64.62 97 LEU A N 1
ATOM 757 C CA . LEU A 1 97 ? 13.954 76.727 -63.735 1.00 67.13 97 LEU A CA 1
ATOM 758 C C . LEU A 1 97 ? 13.322 78.059 -64.078 1.00 72.87 97 LEU A C 1
ATOM 759 O O . LEU A 1 97 ? 14.037 78.998 -64.398 1.00 73.97 97 LEU A O 1
ATOM 764 N N . ASP A 1 98 ? 11.998 78.150 -64.005 1.00 76.29 98 ASP A N 1
ATOM 765 C CA . ASP A 1 98 ? 11.334 79.453 -63.976 1.00 78.94 98 ASP A CA 1
ATOM 766 C C . ASP A 1 98 ? 10.238 79.504 -62.908 1.00 70.25 98 ASP A C 1
ATOM 767 O O . ASP A 1 98 ? 9.287 80.279 -63.012 1.00 68.98 98 ASP A O 1
ATOM 772 N N . TYR A 1 99 ? 10.385 78.657 -61.891 1.00 64.69 99 TYR A N 1
ATOM 773 C CA . TYR A 1 99 ? 9.761 78.875 -60.588 1.00 56.98 99 TYR A CA 1
ATOM 774 C C . TYR A 1 99 ? 10.653 78.220 -59.537 1.00 53.69 99 TYR A C 1
ATOM 775 O O . TYR A 1 99 ? 11.263 77.182 -59.793 1.00 54.46 99 TYR A O 1
ATOM 784 N N . ILE A 1 100 ? 10.739 78.835 -58.362 1.00 48.81 100 ILE A N 1
ATOM 785 C CA . ILE A 1 100 ? 11.583 78.323 -57.287 1.00 43.33 100 ILE A CA 1
ATOM 786 C C . ILE A 1 100 ? 10.729 77.967 -56.074 1.00 42.51 100 ILE A C 1
ATOM 787 O O . ILE A 1 100 ? 9.818 78.707 -55.713 1.00 44.82 100 ILE A O 1
ATOM 792 N N . ASP A 1 101 ? 11.017 76.825 -55.457 1.00 42.62 101 ASP A N 1
ATOM 793 C CA . ASP A 1 101 ? 10.231 76.349 -54.324 1.00 44.53 101 ASP A CA 1
ATOM 794 C C . ASP A 1 101 ? 10.380 77.249 -53.100 1.00 47.13 101 ASP A C 1
ATOM 795 O O . ASP A 1 101 ? 9.389 77.626 -52.474 1.00 47.09 101 ASP A O 1
ATOM 800 N N . LEU A 1 102 ? 11.619 77.593 -52.762 1.00 45.48 102 LEU A N 1
ATOM 801 C CA . LEU A 1 102 ? 11.885 78.423 -51.593 1.00 42.21 102 LEU A CA 1
ATOM 802 C C . LEU A 1 102 ? 12.995 79.434 -51.865 1.00 42.05 102 LEU A C 1
ATOM 803 O O . LEU A 1 102 ? 14.036 79.093 -52.425 1.00 47.68 102 LEU A O 1
ATOM 808 N N . TYR A 1 103 ? 12.762 80.680 -51.467 1.00 41.42 103 TYR A N 1
ATOM 809 C CA . TYR A 1 103 ? 13.753 81.737 -51.634 1.00 42.39 103 TYR A CA 1
ATOM 810 C C . TYR A 1 103 ? 14.022 82.409 -50.291 1.00 38.63 103 TYR A C 1
ATOM 811 O O . TYR A 1 103 ? 13.095 82.857 -49.617 1.00 40.66 103 TYR A O 1
ATOM 820 N N . LEU A 1 104 ? 15.292 82.474 -49.905 1.00 35.64 104 LEU A N 1
ATOM 821 C CA . LEU A 1 104 ? 15.661 82.970 -48.583 1.00 35.57 104 LEU A CA 1
ATOM 822 C C . LEU A 1 104 ? 16.570 84.193 -48.634 1.00 38.86 104 LEU A C 1
ATOM 823 O O . LEU A 1 104 ? 17.382 84.341 -49.548 1.00 33.09 104 LEU A O 1
ATOM 828 N N . ILE A 1 105 ? 16.424 85.066 -47.642 1.00 39.76 105 ILE A N 1
ATOM 829 C CA . ILE A 1 105 ? 17.402 86.118 -47.398 1.00 36.15 105 ILE A CA 1
ATOM 830 C C . ILE A 1 105 ? 18.555 85.497 -46.619 1.00 37.35 105 ILE A C 1
ATOM 831 O O . ILE A 1 105 ? 18.359 84.986 -45.517 1.00 37.83 105 ILE A O 1
ATOM 836 N N . HIS A 1 106 ? 19.752 85.534 -47.197 1.00 38.07 106 HIS A N 1
ATOM 837 C CA . HIS A 1 106 ? 20.884 84.775 -46.671 1.00 35.20 106 HIS A CA 1
ATOM 838 C C . HIS A 1 106 ? 21.360 85.274 -45.306 1.00 35.10 106 HIS A C 1
ATOM 839 O O . HIS A 1 106 ? 21.594 84.478 -44.397 1.00 32.19 106 HIS A O 1
ATOM 846 N N . TRP A 1 107 ? 21.504 86.588 -45.169 1.00 36.47 107 TRP A N 1
ATOM 847 C CA . TRP A 1 107 ? 21.949 87.183 -43.911 1.00 37.70 107 TRP A CA 1
ATOM 848 C C . TRP A 1 107 ? 21.169 88.454 -43.586 1.00 39.19 107 TRP A C 1
ATOM 849 O O . TRP A 1 107 ? 20.567 89.068 -44.467 1.00 38.06 107 TRP A O 1
ATOM 860 N N . PHE A 1 108 ? 21.190 88.848 -42.317 1.00 37.07 108 PHE A N 1
ATOM 861 C CA . PHE A 1 108 ? 20.578 90.104 -41.900 1.00 35.02 108 PHE A CA 1
ATOM 862 C C . PHE A 1 108 ? 21.533 91.267 -42.145 1.00 31.72 108 PHE A C 1
ATOM 863 O O . PHE A 1 108 ? 22.684 91.239 -41.711 1.00 34.15 108 PHE A O 1
ATOM 871 N N . LYS A 1 109 ? 21.050 92.286 -42.849 1.00 35.22 109 LYS A N 1
ATOM 872 C CA . LYS A 1 109 ? 21.867 93.449 -43.177 1.00 34.43 109 LYS A CA 1
ATOM 873 C C . LYS A 1 109 ? 21.122 94.745 -42.878 1.00 36.72 109 LYS A C 1
ATOM 874 O O . LYS A 1 109 ? 21.137 95.678 -43.679 1.00 41.47 109 LYS A O 1
ATOM 880 N N . GLY A 1 110 ? 20.472 94.798 -41.720 1.00 36.79 110 GLY A N 1
ATOM 881 C CA . GLY A 1 110 ? 19.675 95.952 -41.347 1.00 37.62 110 GLY A CA 1
ATOM 882 C C . GLY A 1 110 ? 18.200 95.713 -41.609 1.00 36.76 110 GLY A C 1
ATOM 883 O O . GLY A 1 110 ? 17.839 94.965 -42.517 1.00 39.83 110 GLY A O 1
ATOM 884 N N . TYR A 1 111 ? 17.347 96.347 -40.811 1.00 32.38 111 TYR A N 1
ATOM 885 C CA . TYR A 1 111 ? 15.905 96.159 -40.930 1.00 39.36 111 TYR A CA 1
ATOM 886 C C . TYR A 1 111 ? 15.371 96.661 -42.267 1.00 43.51 111 TYR A C 1
ATOM 887 O O . TYR A 1 111 ? 14.580 95.981 -42.922 1.00 45.99 111 TYR A O 1
ATOM 896 N N . ASP A 1 112 ? 15.805 97.853 -42.666 1.00 44.14 112 ASP A N 1
ATOM 897 C CA . ASP A 1 112 ? 15.335 98.464 -43.904 1.00 43.41 112 ASP A CA 1
ATOM 898 C C . ASP A 1 112 ? 15.725 97.630 -45.121 1.00 40.51 112 ASP A C 1
ATOM 899 O O . ASP A 1 112 ? 14.929 97.460 -46.044 1.00 42.24 112 ASP A O 1
ATOM 904 N N . ASN A 1 113 ? 16.950 97.112 -45.119 1.00 35.32 113 ASN A N 1
ATOM 905 C CA . ASN A 1 113 ? 17.404 96.235 -46.191 1.00 35.83 113 ASN A CA 1
ATOM 906 C C . ASN A 1 113 ? 16.640 94.918 -46.194 1.00 39.68 113 ASN A C 1
ATOM 907 O O . ASN A 1 113 ? 16.402 94.333 -47.248 1.00 47.58 113 ASN A O 1
ATOM 912 N N . ALA A 1 114 ? 16.261 94.458 -45.007 1.00 36.39 114 ALA A N 1
ATOM 913 C CA . ALA A 1 114 ? 15.508 93.218 -44.872 1.00 35.52 114 ALA A CA 1
ATOM 914 C C . ALA A 1 114 ? 14.100 93.373 -45.436 1.00 39.96 114 ALA A C 1
ATOM 915 O O . ALA A 1 114 ? 13.639 92.541 -46.216 1.00 45.01 114 ALA A O 1
ATOM 917 N N . LEU A 1 115 ? 13.427 94.449 -45.042 1.00 37.86 115 LEU A N 1
ATOM 918 C CA . LEU A 1 115 ? 12.055 94.696 -45.469 1.00 40.85 115 LEU A CA 1
ATOM 919 C C . LEU A 1 115 ? 11.975 95.018 -46.960 1.00 43.47 115 LEU A C 1
ATOM 920 O O . LEU A 1 115 ? 11.070 94.554 -47.653 1.00 43.35 115 LEU A O 1
ATOM 925 N N . SER A 1 116 ? 12.924 95.814 -47.447 1.00 40.92 116 SER A N 1
ATOM 926 C CA . SER A 1 116 ? 12.966 96.185 -48.860 1.00 43.79 116 SER A CA 1
ATOM 927 C C . SER A 1 116 ? 13.196 94.960 -49.732 1.00 43.40 116 SER A C 1
ATOM 928 O O . SER A 1 116 ? 12.608 94.821 -50.804 1.00 46.25 116 SER A O 1
ATOM 931 N N . THR A 1 117 ? 14.067 94.079 -49.258 1.00 36.10 117 THR A N 1
ATOM 932 C CA . THR A 1 117 ? 14.322 92.809 -49.919 1.00 38.89 117 THR A CA 1
ATOM 933 C C . THR A 1 117 ? 13.109 91.893 -49.886 1.00 39.25 117 THR A C 1
ATOM 934 O O . THR A 1 117 ? 12.769 91.251 -50.881 1.00 39.44 117 THR A O 1
ATOM 938 N N . TYR A 1 118 ? 12.462 91.836 -48.729 1.00 36.72 118 TYR A N 1
ATOM 939 C CA . TYR A 1 118 ? 11.335 90.940 -48.532 1.00 37.35 118 TYR A CA 1
ATOM 940 C C . TYR A 1 118 ? 10.115 91.394 -49.329 1.00 39.86 118 TYR A C 1
ATOM 941 O O . TYR A 1 118 ? 9.319 90.569 -49.777 1.00 41.59 118 TYR A O 1
ATOM 950 N N . ARG A 1 119 ? 9.973 92.705 -49.500 1.00 38.22 119 ARG A N 1
ATOM 951 C CA . ARG A 1 119 ? 8.908 93.254 -50.333 1.00 37.75 119 ARG A CA 1
ATOM 952 C C . ARG A 1 119 ? 9.039 92.732 -51.757 1.00 41.41 119 ARG A C 1
ATOM 953 O O . ARG A 1 119 ? 8.042 92.481 -52.434 1.00 47.18 119 ARG A O 1
ATOM 961 N N . ALA A 1 120 ? 10.281 92.567 -52.203 1.00 38.22 120 ALA A N 1
ATOM 962 C CA . ALA A 1 120 ? 10.552 91.992 -53.512 1.00 41.25 120 ALA A CA 1
ATOM 963 C C . ALA A 1 120 ? 10.215 90.505 -53.517 1.00 45.08 120 ALA A C 1
ATOM 964 O O . ALA A 1 120 ? 9.703 89.984 -54.508 1.00 48.22 120 ALA A O 1
ATOM 966 N N . PHE A 1 121 ? 10.505 89.828 -52.408 1.00 39.09 121 PHE A N 1
ATOM 967 C CA . PHE A 1 121 ? 10.126 88.427 -52.245 1.00 42.62 121 PHE A CA 1
ATOM 968 C C . PHE A 1 121 ? 8.612 88.286 -52.351 1.00 43.57 121 PHE A C 1
ATOM 969 O O . PHE A 1 121 ? 8.104 87.367 -52.993 1.00 44.89 121 PHE A O 1
ATOM 977 N N . GLU A 1 122 ? 7.902 89.211 -51.713 1.00 45.04 122 GLU A N 1
ATOM 978 C CA . GLU A 1 122 ? 6.445 89.196 -51.691 1.00 47.76 122 GLU A CA 1
ATOM 979 C C . GLU A 1 122 ? 5.857 89.417 -53.081 1.00 48.91 122 GLU A C 1
ATOM 980 O O . GLU A 1 122 ? 4.850 88.808 -53.439 1.00 44.18 122 GLU A O 1
ATOM 986 N N . THR A 1 123 ? 6.490 90.290 -53.860 1.00 51.76 123 THR A N 1
ATOM 987 C CA . THR A 1 123 ? 6.064 90.536 -55.232 1.00 54.62 123 THR A CA 1
ATOM 988 C C . THR A 1 123 ? 6.227 89.271 -56.070 1.00 55.19 123 THR A C 1
ATOM 989 O O . THR A 1 123 ? 5.345 88.912 -56.850 1.00 56.03 123 THR A O 1
ATOM 993 N N . LEU A 1 124 ? 7.358 88.596 -55.891 1.00 52.30 124 LEU A N 1
ATOM 994 C CA . LEU A 1 124 ? 7.641 87.358 -56.608 1.00 52.59 124 LEU A CA 1
ATOM 995 C C . LEU A 1 124 ? 6.684 86.245 -56.193 1.00 52.01 124 LEU A C 1
ATOM 996 O O . LEU A 1 124 ? 6.295 85.412 -57.012 1.00 53.67 124 LEU A O 1
ATOM 1001 N N . TYR A 1 125 ? 6.310 86.238 -54.917 1.00 48.95 125 TYR A N 1
ATOM 1002 C CA . TYR A 1 125 ? 5.382 85.241 -54.395 1.00 46.76 125 TYR A CA 1
ATOM 1003 C C . TYR A 1 125 ? 3.993 85.433 -54.990 1.00 47.19 125 TYR A C 1
ATOM 1004 O O . TYR A 1 125 ? 3.316 84.466 -55.337 1.00 44.78 125 TYR A O 1
ATOM 1013 N N . GLU A 1 126 ? 3.579 86.690 -55.107 1.00 47.53 126 GLU A N 1
ATOM 1014 C CA . GLU A 1 126 ? 2.288 87.019 -55.694 1.00 53.01 126 GLU A CA 1
ATOM 1015 C C . GLU A 1 126 ? 2.267 86.692 -57.184 1.00 54.95 126 GLU A C 1
ATOM 1016 O O . GLU A 1 126 ? 1.222 86.352 -57.738 1.00 58.33 126 GLU A O 1
ATOM 1022 N N . GLU A 1 127 ? 3.428 86.788 -57.824 1.00 53.38 127 GLU A N 1
ATOM 1023 C CA . GLU A 1 127 ? 3.545 86.506 -59.251 1.00 60.32 127 GLU A CA 1
ATOM 1024 C C . GLU A 1 127 ? 3.725 85.013 -59.520 1.00 59.02 127 GLU A C 1
ATOM 1025 O O . GLU A 1 127 ? 3.792 84.585 -60.672 1.00 62.94 127 GLU A O 1
ATOM 1031 N N . GLY A 1 128 ? 3.805 84.227 -58.451 1.00 52.49 128 GLY A N 1
ATOM 1032 C CA . GLY A 1 128 ? 3.886 82.782 -58.568 1.00 52.28 128 GLY A CA 1
ATOM 1033 C C . GLY A 1 128 ? 5.248 82.256 -58.977 1.00 54.06 128 GLY A C 1
ATOM 1034 O O . GLY A 1 128 ? 5.367 81.119 -59.433 1.00 54.71 128 GLY A O 1
ATOM 1035 N N . LYS A 1 129 ? 6.281 83.077 -58.811 1.00 55.64 129 LYS A N 1
ATOM 1036 C CA . LYS A 1 129 ? 7.636 82.671 -59.170 1.00 55.39 129 LYS A CA 1
ATOM 1037 C C . LYS A 1 129 ? 8.342 81.978 -58.006 1.00 54.50 129 LYS A C 1
ATOM 1038 O O . LYS A 1 129 ? 9.300 81.233 -58.209 1.00 56.33 129 LYS A O 1
ATOM 1044 N N . VAL A 1 130 ? 7.871 82.231 -56.789 1.00 54.20 130 VAL A N 1
ATOM 1045 C CA . VAL A 1 130 ? 8.332 81.484 -55.623 1.00 54.01 130 VAL A CA 1
ATOM 1046 C C . VAL A 1 130 ? 7.153 80.885 -54.867 1.00 53.37 130 VAL A C 1
ATOM 1047 O O . VAL A 1 130 ? 6.148 81.554 -54.630 1.00 56.57 130 VAL A O 1
ATOM 1051 N N . LYS A 1 131 ? 7.285 79.617 -54.494 1.00 52.60 131 LYS A N 1
ATOM 1052 C CA . LYS A 1 131 ? 6.211 78.902 -53.819 1.00 51.78 131 LYS A CA 1
ATOM 1053 C C . LYS A 1 131 ? 6.263 79.110 -52.310 1.00 49.60 131 LYS A C 1
ATOM 1054 O O . LYS A 1 131 ? 5.284 78.861 -51.606 1.00 52.54 131 LYS A O 1
ATOM 1060 N N . ALA A 1 132 ? 7.410 79.570 -51.822 1.00 45.50 132 ALA A N 1
ATOM 1061 C CA . ALA A 1 132 ? 7.587 79.849 -50.403 1.00 45.16 132 ALA A CA 1
ATOM 1062 C C . ALA A 1 132 ? 8.717 80.849 -50.188 1.00 45.28 132 ALA A C 1
ATOM 1063 O O . ALA A 1 132 ? 9.751 80.783 -50.853 1.00 42.56 132 ALA A O 1
ATOM 1065 N N . ILE A 1 133 ? 8.515 81.779 -49.260 1.00 43.24 133 ILE A N 1
ATOM 1066 C CA . ILE A 1 133 ? 9.529 82.781 -48.953 1.00 36.95 133 ILE A CA 1
ATOM 1067 C C . ILE A 1 133 ? 9.898 82.754 -47.475 1.00 35.77 133 ILE A C 1
ATOM 1068 O O . ILE A 1 133 ? 9.049 82.516 -46.616 1.00 34.71 133 ILE A O 1
ATOM 1073 N N . GLY A 1 134 ? 11.172 82.994 -47.185 1.00 36.46 134 GLY A N 1
ATOM 1074 C CA . GLY A 1 134 ? 11.652 82.993 -45.816 1.00 35.78 134 GLY A CA 1
ATOM 1075 C C . GLY A 1 134 ? 12.985 83.698 -45.666 1.00 36.36 134 GLY A C 1
ATOM 1076 O O . GLY A 1 134 ? 13.395 84.465 -46.538 1.00 32.78 134 GLY A O 1
ATOM 1077 N N . VAL A 1 135 ? 13.664 83.438 -44.553 1.00 37.31 135 VAL A N 1
ATOM 1078 C CA . VAL A 1 135 ? 14.959 84.053 -44.287 1.00 34.68 135 VAL A CA 1
ATOM 1079 C C . VAL A 1 135 ? 15.995 83.035 -43.831 1.00 36.27 135 VAL A C 1
ATOM 1080 O O . VAL A 1 135 ? 15.698 81.850 -43.677 1.00 34.92 135 VAL A O 1
ATOM 1084 N N . SER A 1 136 ? 17.215 83.515 -43.620 1.00 38.66 136 SER A N 1
ATOM 1085 C CA . SER A 1 136 ? 18.296 82.692 -43.097 1.00 37.20 136 SER A CA 1
ATOM 1086 C C . SER A 1 136 ? 19.204 83.542 -42.216 1.00 35.24 136 SER A C 1
ATOM 1087 O O . SER A 1 136 ? 19.402 84.727 -42.486 1.00 34.14 136 SER A O 1
ATOM 1090 N N . ASN A 1 137 ? 19.743 82.930 -41.164 1.00 35.68 137 ASN A N 1
ATOM 1091 C CA . ASN A 1 137 ? 20.588 83.623 -40.192 1.00 34.54 137 ASN A CA 1
ATOM 1092 C C . ASN A 1 137 ? 19.895 84.831 -39.566 1.00 31.83 137 ASN A C 1
ATOM 1093 O O . ASN A 1 137 ? 20.534 85.838 -39.262 1.00 35.67 137 ASN A O 1
ATOM 1098 N N . PHE A 1 138 ? 18.584 84.725 -39.381 1.00 28.43 138 PHE A N 1
ATOM 1099 C CA . PHE A 1 138 ? 17.823 85.763 -38.702 1.00 30.83 138 PHE A CA 1
ATOM 1100 C C . PHE A 1 138 ? 17.594 85.383 -37.245 1.00 33.06 138 PHE A C 1
ATOM 1101 O O . PHE A 1 138 ? 17.130 84.282 -36.949 1.00 33.04 138 PHE A O 1
ATOM 1109 N N . ASN A 1 139 ? 17.930 86.292 -36.336 1.00 32.77 139 ASN A N 1
ATOM 1110 C CA . ASN A 1 139 ? 17.676 86.067 -34.921 1.00 30.82 139 ASN A CA 1
ATOM 1111 C C . ASN A 1 139 ? 16.262 86.513 -34.566 1.00 30.94 139 ASN A C 1
ATOM 1112 O O . ASN A 1 139 ? 15.493 86.900 -35.445 1.00 28.70 139 ASN A O 1
ATOM 1117 N N . VAL A 1 140 ? 15.927 86.461 -33.281 1.00 35.29 140 VAL A N 1
ATOM 1118 C CA . VAL A 1 140 ? 14.565 86.732 -32.829 1.00 35.75 140 VAL A CA 1
ATOM 1119 C C . VAL A 1 140 ? 14.087 88.142 -33.177 1.00 36.69 140 VAL A C 1
ATOM 1120 O O . VAL A 1 140 ? 13.014 88.307 -33.757 1.00 40.47 140 VAL A O 1
ATOM 1124 N N . HIS A 1 141 ? 14.880 89.155 -32.837 1.00 36.49 141 HIS A N 1
ATOM 1125 C CA . HIS A 1 141 ? 14.465 90.536 -33.070 1.00 37.70 141 HIS A CA 1
ATOM 1126 C C . HIS A 1 141 ? 14.404 90.869 -34.559 1.00 40.50 141 HIS A C 1
ATOM 1127 O O . HIS A 1 141 ? 13.681 91.779 -34.967 1.00 43.74 141 HIS A O 1
ATOM 1134 N N . HIS A 1 142 ? 15.154 90.128 -35.367 1.00 40.65 142 HIS A N 1
ATOM 1135 C CA . HIS A 1 142 ? 15.066 90.267 -36.816 1.00 39.20 142 HIS A CA 1
ATOM 1136 C C . HIS A 1 142 ? 13.731 89.721 -37.308 1.00 40.67 142 HIS A C 1
ATOM 1137 O O . HIS A 1 142 ? 13.090 90.305 -38.182 1.00 44.28 142 HIS A O 1
ATOM 1144 N N . LEU A 1 143 ? 13.319 88.596 -36.734 1.00 38.96 143 LEU A N 1
ATOM 1145 C CA . LEU A 1 143 ? 12.055 87.968 -37.097 1.00 39.36 143 LEU A CA 1
ATOM 1146 C C . LEU A 1 143 ? 10.868 88.808 -36.635 1.00 41.27 143 LEU A C 1
ATOM 1147 O O . LEU A 1 143 ? 9.872 88.922 -37.348 1.00 41.14 143 LEU A O 1
ATOM 1152 N N . MET A 1 144 ? 10.983 89.396 -35.446 1.00 42.65 144 MET A N 1
ATOM 1153 C CA . MET A 1 144 ? 9.927 90.245 -34.899 1.00 43.70 144 MET A CA 1
ATOM 1154 C C . MET A 1 144 ? 9.610 91.404 -35.837 1.00 45.34 144 MET A C 1
ATOM 1155 O O . MET A 1 144 ? 8.454 91.806 -35.976 1.00 48.48 144 MET A O 1
ATOM 1160 N N . TYR A 1 145 ? 10.644 91.933 -36.483 1.00 42.15 145 TYR A N 1
ATOM 1161 C CA . TYR A 1 145 ? 10.480 93.040 -37.415 1.00 40.15 145 TYR A CA 1
ATOM 1162 C C . TYR A 1 145 ? 9.722 92.602 -38.664 1.00 41.56 145 TYR A C 1
ATOM 1163 O O . TYR A 1 145 ? 8.862 93.328 -39.162 1.00 43.44 145 TYR A O 1
ATOM 1172 N N . LEU A 1 146 ? 10.098 91.474 -39.203 1.00 40.04 146 LEU A N 1
ATOM 1173 C CA . LEU A 1 146 ? 9.411 90.894 -40.316 1.00 37.80 146 LEU A CA 1
ATOM 1174 C C . LEU A 1 146 ? 7.954 90.452 -40.016 1.00 35.76 146 LEU A C 1
ATOM 1175 O O . LEU A 1 146 ? 7.083 90.671 -40.814 1.00 34.91 146 LEU A O 1
ATOM 1180 N N . MET A 1 147 ? 7.715 89.847 -38.855 1.00 32.26 147 MET A N 1
ATOM 1181 C CA . MET A 1 147 ? 6.378 89.480 -38.400 1.00 36.52 147 MET A CA 1
ATOM 1182 C C . MET A 1 147 ? 5.472 90.703 -38.326 1.00 41.40 147 MET A C 1
ATOM 1183 O O . MET A 1 147 ? 4.288 90.637 -38.657 1.00 44.62 147 MET A O 1
ATOM 1188 N N . GLU A 1 148 ? 6.045 91.824 -37.904 1.00 40.76 148 GLU A N 1
ATOM 1189 C CA . GLU A 1 148 ? 5.297 93.063 -37.762 1.00 46.40 148 GLU A CA 1
ATOM 1190 C C . GLU A 1 148 ? 5.006 93.731 -39.105 1.00 45.06 148 GLU A C 1
ATOM 1191 O O . GLU A 1 148 ? 3.904 94.231 -39.329 1.00 47.38 148 GLU A O 1
ATOM 1197 N N . ASN A 1 149 ? 5.988 93.729 -40.001 1.00 40.99 149 ASN A N 1
ATOM 1198 C CA . ASN A 1 149 ? 5.907 94.551 -41.205 1.00 39.36 149 ASN A CA 1
ATOM 1199 C C . ASN A 1 149 ? 5.597 93.808 -42.506 1.00 41.17 149 ASN A C 1
ATOM 1200 O O . ASN A 1 149 ? 5.180 94.428 -43.484 1.00 43.32 149 ASN A O 1
ATOM 1205 N N . ALA A 1 150 ? 5.798 92.495 -42.531 1.00 38.57 150 ALA A N 1
ATOM 1206 C CA . ALA A 1 150 ? 5.511 91.730 -43.741 1.00 38.81 150 ALA A CA 1
ATOM 1207 C C . ALA A 1 150 ? 4.009 91.598 -43.956 1.00 43.99 150 ALA A C 1
ATOM 1208 O O . ALA A 1 150 ? 3.230 91.607 -43.003 1.00 46.26 150 ALA A O 1
ATOM 1210 N N . LYS A 1 151 ? 3.608 91.485 -45.217 1.00 43.47 151 LYS A N 1
ATOM 1211 C CA . LYS A 1 151 ? 2.212 91.259 -45.560 1.00 49.11 151 LYS A CA 1
ATOM 1212 C C . LYS A 1 151 ? 2.010 89.779 -45.859 1.00 50.61 151 LYS A C 1
ATOM 1213 O O . LYS A 1 151 ? 0.893 89.263 -45.810 1.00 55.29 151 LYS A O 1
ATOM 1219 N N . ILE A 1 152 ? 3.113 89.107 -46.168 1.00 46.00 152 ILE A N 1
ATOM 1220 C CA . ILE A 1 152 ? 3.139 87.657 -46.289 1.00 43.92 152 ILE A CA 1
ATOM 1221 C C . ILE A 1 152 ? 4.198 87.117 -45.333 1.00 40.92 152 ILE A C 1
ATOM 1222 O O . ILE A 1 152 ? 5.383 87.101 -45.663 1.00 39.26 152 ILE A O 1
ATOM 1227 N N . PRO A 1 153 ? 3.766 86.690 -44.134 1.00 40.71 153 PRO A N 1
ATOM 1228 C CA . PRO A 1 153 ? 4.641 86.267 -43.033 1.00 38.36 153 PRO A CA 1
ATOM 1229 C C . PRO A 1 153 ? 5.687 85.230 -43.438 1.00 41.10 153 PRO A C 1
ATOM 1230 O O . PRO A 1 153 ? 5.390 84.353 -44.250 1.00 41.62 153 PRO A O 1
ATOM 1234 N N . PRO A 1 154 ? 6.903 85.343 -42.879 1.00 43.53 154 PRO A N 1
ATOM 1235 C CA . PRO A 1 154 ? 8.014 84.414 -43.119 1.00 39.48 154 PRO A CA 1
ATOM 1236 C C . PRO A 1 154 ? 7.611 82.963 -42.889 1.00 35.38 154 PRO A C 1
ATOM 1237 O O . PRO A 1 154 ? 6.867 82.670 -41.953 1.00 34.48 154 PRO A O 1
ATOM 1241 N N . MET A 1 155 ? 8.102 82.068 -43.738 1.00 38.71 155 MET A N 1
ATOM 1242 C CA . MET A 1 155 ? 7.703 80.669 -43.679 1.00 39.33 155 MET A CA 1
ATOM 1243 C C . MET A 1 155 ? 8.843 79.776 -43.205 1.00 35.85 155 MET A C 1
ATOM 1244 O O . MET A 1 155 ? 8.610 78.725 -42.607 1.00 42.07 155 MET A O 1
ATOM 1249 N N . VAL A 1 156 ? 10.076 80.195 -43.476 1.00 31.41 156 VAL A N 1
ATOM 1250 C CA . VAL A 1 156 ? 11.252 79.399 -43.138 1.00 29.37 156 VAL A CA 1
ATOM 1251 C C . VAL A 1 156 ? 12.386 80.267 -42.595 1.00 32.91 156 VAL A C 1
ATOM 1252 O O . VAL A 1 156 ? 12.667 81.340 -43.129 1.00 37.83 156 VAL A O 1
ATOM 1256 N N . ASN A 1 157 ? 13.025 79.803 -41.524 1.00 27.79 157 ASN A N 1
ATOM 1257 C CA . ASN A 1 157 ? 14.237 80.435 -41.016 1.00 25.34 157 ASN A CA 1
ATOM 1258 C C . ASN A 1 157 ? 15.384 79.430 -40.953 1.00 30.37 157 ASN A C 1
ATOM 1259 O O . ASN A 1 157 ? 15.442 78.599 -40.046 1.00 27.06 157 ASN A O 1
ATOM 1264 N N . GLN A 1 158 ? 16.292 79.500 -41.921 1.00 34.41 158 GLN A N 1
ATOM 1265 C CA . GLN A 1 158 ? 17.418 78.573 -41.970 1.00 36.89 158 GLN A CA 1
ATOM 1266 C C . GLN A 1 158 ? 18.599 79.085 -41.151 1.00 34.95 158 GLN A C 1
ATOM 1267 O O . GLN A 1 158 ? 19.237 80.073 -41.515 1.00 35.34 158 GLN A O 1
ATOM 1273 N N . VAL A 1 159 ? 18.888 78.406 -40.046 1.00 30.81 159 VAL A N 1
ATOM 1274 C CA . VAL A 1 159 ? 19.974 78.816 -39.162 1.00 33.43 159 VAL A CA 1
ATOM 1275 C C . VAL A 1 159 ? 20.858 77.641 -38.757 1.00 31.67 159 VAL A C 1
ATOM 1276 O O . VAL A 1 159 ? 20.442 76.483 -38.827 1.00 28.40 159 VAL A O 1
ATOM 1280 N N . GLU A 1 160 ? 22.080 77.953 -38.336 1.00 31.21 160 GLU A N 1
ATOM 1281 C CA . GLU A 1 160 ? 23.010 76.948 -37.837 1.00 30.85 160 GLU A CA 1
ATOM 1282 C C . GLU A 1 160 ? 22.428 76.239 -36.623 1.00 31.73 160 GLU A C 1
ATOM 1283 O O . GLU A 1 160 ? 22.209 76.854 -35.580 1.00 32.12 160 GLU A O 1
ATOM 1289 N N . THR A 1 161 ? 22.172 74.944 -36.765 1.00 35.93 161 THR A N 1
ATOM 1290 C CA . THR A 1 161 ? 21.587 74.164 -35.684 1.00 39.15 161 THR A CA 1
ATOM 1291 C C . THR A 1 161 ? 22.143 72.745 -35.667 1.00 40.88 161 THR A C 1
ATOM 1292 O O . THR A 1 161 ? 22.039 72.012 -36.651 1.00 40.72 161 THR A O 1
ATOM 1296 N N . HIS A 1 162 ? 22.740 72.371 -34.542 1.00 40.19 162 HIS A N 1
ATOM 1297 C CA . HIS A 1 162 ? 23.272 71.029 -34.355 1.00 37.73 162 HIS A CA 1
ATOM 1298 C C . HIS A 1 162 ? 23.292 70.677 -32.871 1.00 35.83 162 HIS A C 1
ATOM 1299 O O . HIS A 1 162 ? 22.783 71.430 -32.043 1.00 37.47 162 HIS A O 1
ATOM 1306 N N . VAL A 1 163 ? 23.885 69.536 -32.536 1.00 34.79 163 VAL A N 1
ATOM 1307 C CA . VAL A 1 163 ? 23.807 69.011 -31.176 1.00 38.47 163 VAL A CA 1
ATOM 1308 C C . VAL A 1 163 ? 24.565 69.851 -30.145 1.00 42.26 163 VAL A C 1
ATOM 1309 O O . VAL A 1 163 ? 24.327 69.721 -28.945 1.00 44.62 163 VAL A O 1
ATOM 1313 N N . THR A 1 164 ? 25.468 70.714 -30.600 1.00 40.72 164 THR A N 1
ATOM 1314 C CA . THR A 1 164 ? 26.195 71.586 -29.680 1.00 42.47 164 THR A CA 1
ATOM 1315 C C . THR A 1 164 ? 25.609 72.998 -29.671 1.00 41.51 164 THR A C 1
ATOM 1316 O O . THR A 1 164 ? 25.891 73.789 -28.771 1.00 33.40 164 THR A O 1
ATOM 1320 N N . LEU A 1 165 ? 24.792 73.303 -30.675 1.00 40.50 165 LEU A N 1
ATOM 1321 C CA . LEU A 1 165 ? 24.060 74.566 -30.731 1.00 41.06 165 LEU A CA 1
ATOM 1322 C C . LEU A 1 165 ? 22.607 74.282 -31.099 1.00 39.66 165 LEU A C 1
ATOM 1323 O O . LEU A 1 165 ? 22.213 74.403 -32.260 1.00 35.03 165 LEU A O 1
ATOM 1328 N N . GLN A 1 166 ? 21.814 73.905 -30.102 1.00 42.37 166 GLN A N 1
ATOM 1329 C CA . GLN A 1 166 ? 20.501 73.315 -30.347 1.00 43.28 166 GLN A CA 1
ATOM 1330 C C . GLN A 1 166 ? 19.387 74.337 -30.582 1.00 38.30 166 GLN A C 1
ATOM 1331 O O . GLN A 1 166 ? 18.336 73.992 -31.124 1.00 38.49 166 GLN A O 1
ATOM 1337 N N . ASN A 1 167 ? 19.618 75.583 -30.172 1.00 33.33 167 ASN A N 1
ATOM 1338 C CA . ASN A 1 167 ? 18.703 76.691 -30.459 1.00 31.64 167 ASN A CA 1
ATOM 1339 C C . ASN A 1 167 ? 17.251 76.447 -30.048 1.00 36.45 167 ASN A C 1
ATOM 1340 O O . ASN A 1 167 ? 16.335 76.696 -30.831 1.00 39.16 167 ASN A O 1
ATOM 1345 N N . HIS A 1 168 ? 17.040 75.968 -28.826 1.00 36.86 168 HIS A N 1
ATOM 1346 C CA . HIS A 1 168 ? 15.691 75.678 -28.347 1.00 40.33 168 HIS A CA 1
ATOM 1347 C C . HIS A 1 168 ? 14.848 76.941 -28.189 1.00 38.79 168 HIS A C 1
ATOM 1348 O O . HIS A 1 168 ? 13.633 76.914 -28.386 1.00 40.89 168 HIS A O 1
ATOM 1355 N N . PHE A 1 169 ? 15.498 78.044 -27.831 1.00 33.26 169 PHE A N 1
ATOM 1356 C CA . PHE A 1 169 ? 14.808 79.316 -27.656 1.00 33.30 169 PHE A CA 1
ATOM 1357 C C . PHE A 1 169 ? 14.302 79.843 -28.994 1.00 34.42 169 PHE A C 1
ATOM 1358 O O . PHE A 1 169 ? 13.128 80.188 -29.134 1.00 38.96 169 PHE A O 1
ATOM 1366 N N . LEU A 1 170 ? 15.200 79.903 -29.972 1.00 30.69 170 LEU A N 1
ATOM 1367 C CA . LEU A 1 170 ? 14.860 80.368 -31.311 1.00 29.13 170 LEU A CA 1
ATOM 1368 C C . LEU A 1 170 ? 13.826 79.453 -31.958 1.00 35.90 170 LEU A C 1
ATOM 1369 O O . LEU A 1 170 ? 12.912 79.917 -32.642 1.00 36.84 170 LEU A O 1
ATOM 1374 N N . HIS A 1 171 ? 13.978 78.152 -31.730 1.00 37.75 171 HIS A N 1
ATOM 1375 C CA . HIS A 1 171 ? 13.053 77.156 -32.258 1.00 37.00 171 HIS A CA 1
ATOM 1376 C C . HIS A 1 171 ? 11.644 77.380 -31.722 1.00 41.15 171 HIS A C 1
ATOM 1377 O O . HIS A 1 171 ? 10.673 77.372 -32.480 1.00 45.74 171 HIS A O 1
ATOM 1384 N N . ASP A 1 172 ? 11.541 77.581 -30.412 1.00 39.13 172 ASP A N 1
ATOM 1385 C CA . ASP A 1 172 ? 10.253 77.823 -29.774 1.00 43.92 172 ASP A CA 1
ATOM 1386 C C . ASP A 1 172 ? 9.606 79.097 -30.300 1.00 41.72 172 ASP A C 1
ATOM 1387 O O . ASP A 1 172 ? 8.402 79.128 -30.546 1.00 44.30 172 ASP A O 1
ATOM 1392 N N . TYR A 1 173 ? 10.408 80.145 -30.473 1.00 37.85 173 TYR A N 1
ATOM 1393 C CA . TYR A 1 173 ? 9.899 81.404 -31.004 1.00 37.91 173 TYR A CA 1
ATOM 1394 C C . TYR A 1 173 ? 9.311 81.212 -32.397 1.00 36.72 173 TYR A C 1
ATOM 1395 O O . TYR A 1 173 ? 8.205 81.672 -32.681 1.00 35.89 173 TYR A O 1
ATOM 1404 N N . CYS A 1 174 ? 10.064 80.539 -33.263 1.00 36.45 174 CYS A N 1
ATOM 1405 C CA . CYS A 1 174 ? 9.624 80.289 -34.630 1.00 34.59 174 CYS A CA 1
ATOM 1406 C C . CYS A 1 174 ? 8.323 79.492 -34.659 1.00 36.01 174 CYS A C 1
ATOM 1407 O O . CYS A 1 174 ? 7.402 79.822 -35.407 1.00 36.57 174 CYS A O 1
ATOM 1410 N N . LYS A 1 175 ? 8.251 78.450 -33.836 1.00 37.37 175 LYS A N 1
ATOM 1411 C CA . LYS A 1 175 ? 7.060 77.610 -33.769 1.00 38.64 175 LYS A CA 1
ATOM 1412 C C . LYS A 1 175 ? 5.843 78.395 -33.289 1.00 43.34 175 LYS A C 1
ATOM 1413 O O . LYS A 1 175 ? 4.725 78.152 -33.742 1.00 44.64 175 LYS A O 1
ATOM 1419 N N . LYS A 1 176 ? 6.062 79.335 -32.375 1.00 44.44 176 LYS A N 1
ATOM 1420 C CA . LYS A 1 176 ? 4.981 80.183 -31.886 1.00 43.76 176 LYS A CA 1
ATOM 1421 C C . LYS A 1 176 ? 4.501 81.136 -32.975 1.00 42.09 176 LYS A C 1
ATOM 1422 O O . LYS A 1 176 ? 3.339 81.543 -32.988 1.00 43.89 176 LYS A O 1
ATOM 1428 N N . ASN A 1 177 ? 5.401 81.487 -33.888 1.00 40.73 177 ASN A N 1
ATOM 1429 C CA . ASN A 1 177 ? 5.076 82.414 -34.965 1.00 41.80 177 ASN A CA 1
ATOM 1430 C C . ASN A 1 177 ? 4.960 81.720 -36.319 1.00 42.85 177 ASN A C 1
ATOM 1431 O O . ASN A 1 177 ? 5.077 82.360 -37.365 1.00 41.58 177 ASN A O 1
ATOM 1436 N N . ASN A 1 178 ? 4.734 80.409 -36.281 1.00 44.75 178 ASN A N 1
ATOM 1437 C CA . ASN A 1 178 ? 4.487 79.607 -37.478 1.00 41.95 178 ASN A CA 1
ATOM 1438 C C . ASN A 1 178 ? 5.606 79.700 -38.511 1.00 39.07 178 ASN A C 1
ATOM 1439 O O . ASN A 1 178 ? 5.353 79.771 -39.714 1.00 33.24 178 ASN A O 1
ATOM 1444 N N . ILE A 1 179 ? 6.844 79.701 -38.030 1.00 37.08 179 ILE A N 1
ATOM 1445 C CA . ILE A 1 179 ? 8.008 79.718 -38.904 1.00 33.07 179 ILE A CA 1
ATOM 1446 C C . ILE A 1 179 ? 8.735 78.381 -38.830 1.00 34.28 179 ILE A C 1
ATOM 1447 O O . ILE A 1 179 ? 9.120 77.936 -37.749 1.00 34.84 179 ILE A O 1
ATOM 1452 N N . GLN A 1 180 ? 8.912 77.736 -39.978 1.00 29.52 180 GLN A N 1
ATOM 1453 C CA . GLN A 1 180 ? 9.614 76.461 -40.019 1.00 33.08 180 GLN A CA 1
ATOM 1454 C C . GLN A 1 180 ? 11.115 76.670 -39.897 1.00 40.06 180 GLN A C 1
ATOM 1455 O O . GLN A 1 180 ? 11.752 77.203 -40.805 1.00 45.35 180 GLN A O 1
ATOM 1461 N N . LEU A 1 181 ? 11.679 76.252 -38.769 1.00 36.23 181 LEU A N 1
ATOM 1462 C CA . LEU A 1 181 ? 13.116 76.353 -38.572 1.00 32.85 181 LEU A CA 1
ATOM 1463 C C . LEU A 1 181 ? 13.834 75.302 -39.408 1.00 32.88 181 LEU A C 1
ATOM 1464 O O . LEU A 1 181 ? 13.466 74.127 -39.400 1.00 37.53 181 LEU A O 1
ATOM 1469 N N . GLU A 1 182 ? 14.853 75.739 -40.138 1.00 29.80 182 GLU A N 1
ATOM 1470 C CA . GLU A 1 182 ? 15.648 74.841 -40.961 1.00 30.19 182 GLU A CA 1
ATOM 1471 C C . GLU A 1 182 ? 17.089 74.844 -40.470 1.00 29.56 182 GLU A C 1
ATOM 1472 O O . GLU A 1 182 ? 17.657 75.900 -40.193 1.00 32.38 182 GLU A O 1
ATOM 1478 N N . ALA A 1 183 ? 17.678 73.660 -40.357 1.00 28.48 183 ALA A N 1
ATOM 1479 C CA . ALA A 1 183 ? 19.017 73.534 -39.801 1.00 30.44 183 ALA A CA 1
ATOM 1480 C C . ALA A 1 183 ? 20.069 73.319 -40.879 1.00 34.11 183 ALA A C 1
ATOM 1481 O O . ALA A 1 183 ? 20.038 72.316 -41.591 1.00 33.20 183 ALA A O 1
ATOM 1483 N N . TYR A 1 184 ? 20.998 74.264 -41.004 1.00 38.27 184 TYR A N 1
ATOM 1484 C CA . TYR A 1 184 ? 22.180 74.029 -41.820 1.00 39.11 184 TYR A CA 1
ATOM 1485 C C . TYR A 1 184 ? 23.348 73.741 -40.886 1.00 40.97 184 TYR A C 1
ATOM 1486 O O . TYR A 1 184 ? 23.257 73.980 -39.680 1.00 40.87 184 TYR A O 1
ATOM 1495 N N . ALA A 1 185 ? 24.437 73.231 -41.454 1.00 40.62 185 ALA A N 1
ATOM 1496 C CA . ALA A 1 185 ? 25.542 72.670 -40.680 1.00 39.41 185 ALA A CA 1
ATOM 1497 C C . ALA A 1 185 ? 25.060 71.693 -39.601 1.00 35.79 185 ALA A C 1
ATOM 1498 O O . ALA A 1 185 ? 25.424 71.834 -38.432 1.00 33.76 185 ALA A O 1
ATOM 1500 N N . PRO A 1 186 ? 24.246 70.692 -39.984 1.00 36.41 186 PRO A N 1
ATOM 1501 C CA . PRO A 1 186 ? 23.744 69.778 -38.954 1.00 36.83 186 PRO A CA 1
ATOM 1502 C C . PRO A 1 186 ? 24.826 68.826 -38.454 1.00 37.13 186 PRO A C 1
ATOM 1503 O O . PRO A 1 186 ? 24.683 68.239 -37.381 1.00 36.96 186 PRO A O 1
ATOM 1507 N N . LEU A 1 187 ? 25.892 68.676 -39.233 1.00 37.58 187 LEU A N 1
ATOM 1508 C CA . LEU A 1 187 ? 27.025 67.853 -38.831 1.00 45.11 187 LEU A CA 1
ATOM 1509 C C . LEU A 1 187 ? 28.174 68.735 -38.353 1.00 48.66 187 LEU A C 1
ATOM 1510 O O . LEU A 1 187 ? 29.337 68.331 -38.393 1.00 51.68 187 LEU A O 1
ATOM 1515 N N . MET A 1 188 ? 27.828 69.943 -37.914 1.00 44.70 188 MET A N 1
ATOM 1516 C CA . MET A 1 188 ? 28.781 70.923 -37.391 1.00 38.28 188 MET A CA 1
ATOM 1517 C C . MET A 1 188 ? 29.840 71.341 -38.412 1.00 38.38 188 MET A C 1
ATOM 1518 O O . MET A 1 188 ? 30.904 71.833 -38.038 1.00 37.07 188 MET A O 1
ATOM 1523 N N . SER A 1 189 ? 29.532 71.149 -39.694 1.00 40.59 189 SER A N 1
ATOM 1524 C CA . SER A 1 189 ? 30.377 71.604 -40.801 1.00 44.11 189 SER A CA 1
ATOM 1525 C C . SER A 1 189 ? 31.846 71.210 -40.654 1.00 42.30 189 SER A C 1
ATOM 1526 O O . SER A 1 189 ? 32.166 70.051 -40.393 1.00 49.46 189 SER A O 1
ATOM 1529 N N . HIS A 1 190 ? 32.733 72.190 -40.814 1.00 41.76 190 HIS A N 1
ATOM 1530 C CA . HIS A 1 190 ? 34.174 71.959 -40.743 1.00 45.10 190 HIS A CA 1
ATOM 1531 C C . HIS A 1 190 ? 34.619 71.563 -39.337 1.00 45.06 190 HIS A C 1
ATOM 1532 O O . HIS A 1 190 ? 35.737 71.088 -39.143 1.00 46.83 190 HIS A O 1
ATOM 1539 N N . GLN A 1 191 ? 33.741 71.767 -38.360 1.00 46.92 191 GLN A N 1
ATOM 1540 C CA . GLN A 1 191 ? 33.980 71.294 -37.002 1.00 47.90 191 GLN A CA 1
ATOM 1541 C C . GLN A 1 191 ? 33.387 69.900 -36.830 1.00 47.17 191 GLN A C 1
ATOM 1542 O O . GLN A 1 191 ? 32.821 69.573 -35.787 1.00 45.52 191 GLN A O 1
ATOM 1548 N N . ILE A 1 192 ? 33.533 69.086 -37.871 1.00 49.07 192 ILE A N 1
ATOM 1549 C CA . ILE A 1 192 ? 33.004 67.726 -37.908 1.00 53.43 192 ILE A CA 1
ATOM 1550 C C . ILE A 1 192 ? 33.563 66.857 -36.776 1.00 59.73 192 ILE A C 1
ATOM 1551 O O . ILE A 1 192 ? 32.944 65.872 -36.373 1.00 60.45 192 ILE A O 1
ATOM 1556 N N . LYS A 1 193 ? 34.721 67.244 -36.248 1.00 64.74 193 LYS A N 1
ATOM 1557 C CA . LYS A 1 193 ? 35.433 66.422 -35.275 1.00 67.45 193 LYS A CA 1
ATOM 1558 C C . LYS A 1 193 ? 34.749 66.341 -33.911 1.00 67.95 193 LYS A C 1
ATOM 1559 O O . LYS A 1 193 ? 34.678 65.263 -33.322 1.00 76.42 193 LYS A O 1
ATOM 1565 N N . ASP A 1 194 ? 34.257 67.470 -33.406 1.00 62.32 194 ASP A N 1
ATOM 1566 C CA . ASP A 1 194 ? 33.598 67.493 -32.099 1.00 61.24 194 ASP A CA 1
ATOM 1567 C C . ASP A 1 194 ? 32.395 66.557 -32.057 1.00 57.95 194 ASP A C 1
ATOM 1568 O O . ASP A 1 194 ? 32.103 65.950 -31.027 1.00 57.07 194 ASP A O 1
ATOM 1573 N N . LEU A 1 195 ? 31.707 66.441 -33.187 1.00 55.89 195 LEU A N 1
ATOM 1574 C CA . LEU A 1 195 ? 30.531 65.587 -33.286 1.00 55.74 195 LEU A CA 1
ATOM 1575 C C . LEU A 1 195 ? 30.917 64.110 -33.328 1.00 55.31 195 LEU A C 1
ATOM 1576 O O . LEU A 1 195 ? 30.331 63.289 -32.624 1.00 57.04 195 LEU A O 1
ATOM 1581 N N . LEU A 1 196 ? 31.907 63.780 -34.151 1.00 55.02 196 LEU A N 1
ATOM 1582 C CA . LEU A 1 196 ? 32.346 62.397 -34.303 1.00 54.04 196 LEU A CA 1
ATOM 1583 C C . LEU A 1 196 ? 33.065 61.889 -33.056 1.00 56.94 196 LEU A C 1
ATOM 1584 O O . LEU A 1 196 ? 33.139 60.684 -32.821 1.00 57.96 196 LEU A O 1
ATOM 1589 N N . SER A 1 197 ? 33.594 62.813 -32.260 1.00 60.14 197 SER A N 1
ATOM 1590 C CA . SER A 1 197 ? 34.323 62.450 -31.051 1.00 51.88 197 SER A CA 1
ATOM 1591 C C . SER A 1 197 ? 33.415 62.434 -29.827 1.00 51.60 197 SER A C 1
ATOM 1592 O O . SER A 1 197 ? 33.824 62.009 -28.747 1.00 59.80 197 SER A O 1
ATOM 1595 N N . ASN A 1 198 ? 32.183 62.901 -30.002 1.00 52.39 198 ASN A N 1
ATOM 1596 C CA . ASN A 1 198 ? 31.239 63.002 -28.895 1.00 52.60 198 ASN A CA 1
ATOM 1597 C C 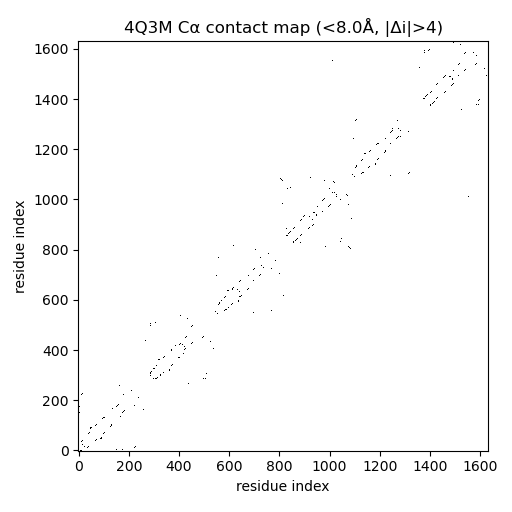. ASN A 1 198 ? 30.867 61.637 -28.332 1.00 55.15 198 ASN A C 1
ATOM 1598 O O . ASN A 1 198 ? 30.324 60.791 -29.041 1.00 55.03 198 ASN A O 1
ATOM 1603 N N . GLU A 1 199 ? 31.165 61.434 -27.053 1.00 58.05 199 GLU A N 1
ATOM 1604 C CA . GLU A 1 199 ? 30.898 60.166 -26.384 1.00 62.20 199 GLU A CA 1
ATOM 1605 C C . GLU A 1 199 ? 29.417 59.808 -26.371 1.00 61.84 199 GLU A C 1
ATOM 1606 O O . GLU A 1 199 ? 29.044 58.658 -26.611 1.00 55.29 199 GLU A O 1
ATOM 1612 N N . THR A 1 200 ? 28.579 60.795 -26.073 1.00 58.97 200 THR A N 1
ATOM 1613 C CA . THR A 1 200 ? 27.140 60.580 -26.006 1.00 56.33 200 THR A CA 1
ATOM 1614 C C . THR A 1 200 ? 26.587 60.213 -27.378 1.00 55.67 200 THR A C 1
ATOM 1615 O O . THR A 1 200 ? 25.812 59.267 -27.507 1.00 57.90 200 THR A O 1
ATOM 1619 N N . MET A 1 201 ? 26.997 60.958 -28.401 1.00 54.31 201 MET A N 1
ATOM 1620 C CA . MET A 1 201 ? 26.585 60.669 -29.771 1.00 53.94 201 MET A CA 1
ATOM 1621 C C . MET A 1 201 ? 27.084 59.298 -30.217 1.00 58.61 201 MET A C 1
ATOM 1622 O O . MET A 1 201 ? 26.391 58.579 -30.938 1.00 57.68 201 MET A O 1
ATOM 1627 N N . ALA A 1 202 ? 28.290 58.946 -29.785 1.00 63.84 202 ALA A N 1
ATOM 1628 C CA . ALA A 1 202 ? 28.903 57.679 -30.168 1.00 67.02 202 ALA A CA 1
ATOM 1629 C C . ALA A 1 202 ? 28.196 56.501 -29.510 1.00 70.54 202 ALA A C 1
ATOM 1630 O O . ALA A 1 202 ? 28.059 55.436 -30.110 1.00 69.19 202 ALA A O 1
ATOM 1632 N N . LYS A 1 203 ? 27.749 56.698 -28.273 1.00 74.75 203 LYS A N 1
ATOM 1633 C CA . LYS A 1 203 ? 27.080 55.639 -27.531 1.00 79.70 203 LYS A CA 1
ATOM 1634 C C . LYS A 1 203 ? 25.727 55.322 -28.157 1.00 78.27 203 LYS A C 1
ATOM 1635 O O . LYS A 1 203 ? 25.470 54.184 -28.531 1.00 77.44 203 LYS A O 1
ATOM 1641 N N . ILE A 1 204 ? 24.871 56.332 -28.295 1.00 79.22 204 ILE A N 1
ATOM 1642 C CA . ILE A 1 204 ? 23.495 56.090 -28.713 1.00 78.32 204 ILE A CA 1
ATOM 1643 C C . ILE A 1 204 ? 23.466 55.568 -30.152 1.00 73.78 204 ILE A C 1
ATOM 1644 O O . ILE A 1 204 ? 22.465 55.005 -30.597 1.00 73.80 204 ILE A O 1
ATOM 1649 N N . ALA A 1 205 ? 24.574 55.745 -30.867 1.00 69.99 205 ALA A N 1
ATOM 1650 C CA . ALA A 1 205 ? 24.732 55.171 -32.197 1.00 69.01 205 ALA A CA 1
ATOM 1651 C C . ALA A 1 205 ? 24.850 53.648 -32.123 1.00 70.66 205 ALA A C 1
ATOM 1652 O O . ALA A 1 205 ? 24.526 52.946 -33.081 1.00 69.80 205 ALA A O 1
ATOM 1654 N N . LYS A 1 206 ? 25.318 53.147 -30.982 1.00 70.76 206 LYS A N 1
ATOM 1655 C CA . LYS A 1 206 ? 25.386 51.707 -30.737 1.00 71.36 206 LYS A CA 1
ATOM 1656 C C . LYS A 1 206 ? 23.984 51.114 -30.647 1.00 70.87 206 LYS A C 1
ATOM 1657 O O . LYS A 1 206 ? 23.756 49.961 -31.012 1.00 79.40 206 LYS A O 1
ATOM 1663 N N . LYS A 1 207 ? 23.048 51.926 -30.172 1.00 66.90 207 LYS A N 1
ATOM 1664 C CA . LYS A 1 207 ? 21.717 51.461 -29.813 1.00 71.06 207 LYS A CA 1
ATOM 1665 C C . LYS A 1 207 ? 20.863 51.186 -31.043 1.00 72.47 207 LYS A C 1
ATOM 1666 O O . LYS A 1 207 ? 20.023 50.285 -31.042 1.00 78.27 207 LYS A O 1
ATOM 1672 N N . HIS A 1 208 ? 21.096 51.958 -32.098 1.00 66.54 208 HIS A N 1
ATOM 1673 C CA . HIS A 1 208 ? 20.288 51.862 -33.305 1.00 67.47 208 HIS A CA 1
ATOM 1674 C C . HIS A 1 208 ? 21.105 51.381 -34.501 1.00 68.94 208 HIS A C 1
ATOM 1675 O O . HIS A 1 208 ? 20.621 51.394 -35.634 1.00 69.55 208 HIS A O 1
ATOM 1682 N N . ASP A 1 209 ? 22.339 50.955 -34.235 1.00 70.56 209 ASP A N 1
ATOM 1683 C CA . ASP A 1 209 ? 23.243 50.446 -35.266 1.00 71.60 209 ASP A CA 1
ATOM 1684 C C . ASP A 1 209 ? 23.410 51.459 -36.398 1.00 68.73 209 ASP A C 1
ATOM 1685 O O . ASP A 1 209 ? 23.399 51.107 -37.578 1.00 69.82 209 ASP A O 1
ATOM 1690 N N . LYS A 1 210 ? 23.558 52.725 -36.026 1.00 67.02 210 LYS A N 1
ATOM 1691 C CA . LYS A 1 210 ? 23.706 53.795 -37.002 1.00 66.93 210 LYS A CA 1
ATOM 1692 C C . LYS A 1 210 ? 25.057 54.478 -36.856 1.00 66.88 210 LYS A C 1
ATOM 1693 O O . LYS A 1 210 ? 25.836 54.151 -35.962 1.00 70.25 210 LYS A O 1
ATOM 1699 N N . THR A 1 211 ? 25.333 55.424 -37.746 1.00 63.52 211 THR A N 1
ATOM 1700 C CA . THR A 1 211 ? 26.528 56.245 -37.631 1.00 60.57 211 THR A CA 1
ATOM 1701 C C . THR A 1 211 ? 26.188 57.505 -36.847 1.00 55.80 211 THR A C 1
ATOM 1702 O O . THR A 1 211 ? 25.018 57.869 -36.729 1.00 57.62 211 THR A O 1
ATOM 1706 N N . ILE A 1 212 ? 27.208 58.161 -36.307 1.00 53.77 212 ILE A N 1
ATOM 1707 C CA . ILE A 1 212 ? 27.013 59.399 -35.557 1.00 53.03 212 ILE A CA 1
ATOM 1708 C C . ILE A 1 212 ? 26.301 60.496 -36.373 1.00 49.75 212 ILE A C 1
ATOM 1709 O O . ILE A 1 212 ? 25.394 61.147 -35.852 1.00 49.01 212 ILE A O 1
ATOM 1714 N N . PRO A 1 213 ? 26.692 60.705 -37.650 1.00 47.14 213 PRO A N 1
ATOM 1715 C CA . PRO A 1 213 ? 25.935 61.701 -38.421 1.00 48.43 213 PRO A CA 1
ATOM 1716 C C . PRO A 1 213 ? 24.453 61.357 -38.582 1.00 49.59 213 PRO A C 1
ATOM 1717 O O . PRO A 1 213 ? 23.609 62.233 -38.393 1.00 44.08 213 PRO A O 1
ATOM 1721 N N . GLN A 1 214 ? 24.154 60.104 -38.923 1.00 51.14 214 GLN A N 1
ATOM 1722 C CA . GLN A 1 214 ? 22.775 59.639 -39.075 1.00 50.78 214 GLN A CA 1
ATOM 1723 C C . GLN A 1 214 ? 21.946 59.950 -37.835 1.00 51.49 214 GLN A C 1
ATOM 1724 O O . GLN A 1 214 ? 20.748 60.222 -37.919 1.00 49.46 214 GLN A O 1
ATOM 1730 N N . ILE A 1 215 ? 22.607 59.904 -36.685 1.00 53.10 215 ILE A N 1
ATOM 1731 C CA . ILE A 1 215 ? 21.987 60.230 -35.412 1.00 49.82 215 ILE A CA 1
ATOM 1732 C C . ILE A 1 215 ? 21.622 61.704 -35.306 1.00 47.48 215 ILE A C 1
ATOM 1733 O O . ILE A 1 215 ? 20.467 62.048 -35.045 1.00 49.84 215 ILE A O 1
ATOM 1738 N N . ALA A 1 216 ? 22.616 62.567 -35.503 1.00 46.23 216 ALA A N 1
ATOM 1739 C CA . ALA A 1 216 ? 22.430 64.010 -35.398 1.00 44.13 216 ALA A CA 1
ATOM 1740 C C . ALA A 1 216 ? 21.340 64.486 -36.347 1.00 45.29 216 ALA A C 1
ATOM 1741 O O . ALA A 1 216 ? 20.589 65.411 -36.037 1.00 51.26 216 ALA A O 1
ATOM 1743 N N . ILE A 1 217 ? 21.259 63.836 -37.502 1.00 41.54 217 ILE A N 1
ATOM 1744 C CA . ILE A 1 217 ? 20.234 64.143 -38.487 1.00 40.74 217 ILE A CA 1
ATOM 1745 C C . ILE A 1 217 ? 18.855 63.735 -37.977 1.00 41.56 217 ILE A C 1
ATOM 1746 O O . ILE A 1 217 ? 17.913 64.524 -38.028 1.00 38.05 217 ILE A O 1
ATOM 1751 N N . ARG A 1 218 ? 18.749 62.508 -37.473 1.00 44.62 218 ARG A N 1
ATOM 1752 C CA . ARG A 1 218 ? 17.484 61.991 -36.953 1.00 45.80 218 ARG A CA 1
ATOM 1753 C C . ARG A 1 218 ? 16.970 62.821 -35.785 1.00 48.24 218 ARG A C 1
ATOM 1754 O O . ARG A 1 218 ? 15.770 63.059 -35.661 1.00 47.92 218 ARG A O 1
ATOM 1762 N N . TRP A 1 219 ? 17.889 63.252 -34.928 1.00 49.88 219 TRP A N 1
ATOM 1763 C CA . TRP A 1 219 ? 17.547 64.070 -33.772 1.00 47.73 219 TRP A CA 1
ATOM 1764 C C . TRP A 1 219 ? 16.842 65.355 -34.199 1.00 45.71 219 TRP A C 1
ATOM 1765 O O . TRP A 1 219 ? 15.890 65.797 -33.555 1.00 46.24 219 TRP A O 1
ATOM 1776 N N . LEU A 1 220 ? 17.308 65.943 -35.297 1.00 41.96 220 LEU A N 1
ATOM 1777 C CA . LEU A 1 220 ? 16.660 67.116 -35.869 1.00 42.84 220 LEU A CA 1
ATOM 1778 C C . LEU A 1 220 ? 15.302 66.749 -36.460 1.00 41.52 220 LEU A C 1
ATOM 1779 O O . LEU A 1 220 ? 14.340 67.510 -36.345 1.00 40.26 220 LEU A O 1
ATOM 1784 N N . ILE A 1 221 ? 15.235 65.581 -37.093 1.00 42.13 221 ILE A N 1
ATOM 1785 C CA . ILE A 1 221 ? 13.982 65.064 -37.633 1.00 40.22 221 ILE A CA 1
ATOM 1786 C C . ILE A 1 221 ? 12.942 64.911 -36.530 1.00 39.48 221 ILE A C 1
ATOM 1787 O O . ILE A 1 221 ? 11.777 65.273 -36.704 1.00 39.87 221 ILE A O 1
ATOM 1792 N N . GLU A 1 222 ? 13.377 64.378 -35.392 1.00 37.26 222 GLU A N 1
ATOM 1793 C CA . GLU A 1 222 ? 12.496 64.168 -34.249 1.00 41.34 222 GLU A CA 1
ATOM 1794 C C . GLU A 1 222 ? 11.950 65.491 -33.717 1.00 44.61 222 GLU A C 1
ATOM 1795 O O . GLU A 1 222 ? 10.834 65.549 -33.200 1.00 45.12 222 GLU A O 1
ATOM 1801 N N . ARG A 1 223 ? 12.741 66.552 -33.853 1.00 44.25 223 ARG A N 1
ATOM 1802 C CA . ARG A 1 223 ? 12.335 67.877 -33.393 1.00 42.68 223 ARG A CA 1
ATOM 1803 C C . ARG A 1 223 ? 11.532 68.628 -34.450 1.00 41.37 223 ARG A C 1
ATOM 1804 O O . ARG A 1 223 ? 11.309 69.834 -34.322 1.00 40.47 223 ARG A O 1
ATOM 1812 N N . GLU A 1 224 ? 11.107 67.910 -35.487 1.00 49.40 224 GLU A N 1
ATOM 1813 C CA . GLU A 1 224 ? 10.352 68.489 -36.599 1.00 50.42 224 GLU A CA 1
ATOM 1814 C C . GLU A 1 224 ? 11.094 69.662 -37.238 1.00 47.99 224 GLU A C 1
ATOM 1815 O O . GLU A 1 224 ? 10.490 70.672 -37.599 1.00 42.47 224 GLU A O 1
ATOM 1821 N N . ILE A 1 225 ? 12.409 69.515 -37.371 1.00 42.70 225 ILE A N 1
ATOM 1822 C CA . ILE A 1 225 ? 13.245 70.537 -37.989 1.00 43.32 225 ILE A CA 1
ATOM 1823 C C . ILE A 1 225 ? 13.777 70.061 -39.337 1.00 48.10 225 ILE A C 1
ATOM 1824 O O . ILE A 1 225 ? 14.316 68.959 -39.445 1.00 44.72 225 ILE A O 1
ATOM 1829 N N . VAL A 1 226 ? 13.617 70.892 -40.364 1.00 47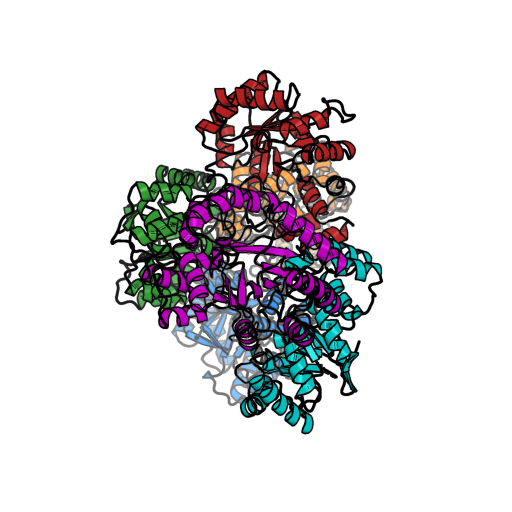.20 226 VAL A N 1
ATOM 1830 C CA . VAL A 1 226 ? 14.150 70.580 -41.684 1.00 43.69 226 VAL A CA 1
ATOM 1831 C C . VAL A 1 226 ? 15.675 70.579 -41.645 1.00 39.81 226 VAL A C 1
ATOM 1832 O O . VAL A 1 226 ? 16.292 71.530 -41.164 1.00 37.27 226 VAL A O 1
ATOM 1836 N N . VAL A 1 227 ? 16.278 69.506 -42.147 1.00 41.57 227 VAL A N 1
ATOM 1837 C CA . VAL A 1 227 ? 17.726 69.341 -42.081 1.00 46.28 227 VAL A CA 1
ATOM 1838 C C . VAL A 1 227 ? 18.339 69.185 -43.475 1.00 51.19 227 VAL A C 1
ATOM 1839 O O . VAL A 1 227 ? 17.799 68.480 -44.328 1.00 53.12 227 VAL A O 1
ATOM 1843 N N . ILE A 1 228 ? 19.463 69.858 -43.703 1.00 50.05 228 ILE A N 1
ATOM 1844 C CA . ILE A 1 228 ? 20.133 69.815 -44.999 1.00 47.84 228 ILE A CA 1
ATOM 1845 C C . ILE A 1 228 ? 21.642 69.596 -44.873 1.00 42.22 228 ILE A C 1
ATOM 1846 O O . ILE A 1 228 ? 22.424 70.539 -44.986 1.00 42.56 228 ILE A O 1
ATOM 1851 N N . PRO A 1 229 ? 22.058 68.341 -44.644 1.00 43.13 229 PRO A N 1
ATOM 1852 C CA . PRO A 1 229 ? 23.489 68.031 -44.539 1.00 48.36 229 PRO A CA 1
ATOM 1853 C C . PRO A 1 229 ? 24.222 68.181 -45.870 1.00 56.46 229 PRO A C 1
ATOM 1854 O O . PRO A 1 229 ? 23.753 67.687 -46.896 1.00 59.55 229 PRO A O 1
ATOM 1858 N N . LYS A 1 230 ? 25.364 68.862 -45.844 1.00 56.27 230 LYS A N 1
ATOM 1859 C CA . LYS A 1 230 ? 26.163 69.078 -47.045 1.00 62.12 230 LYS A CA 1
ATOM 1860 C C . LYS A 1 230 ? 27.174 67.953 -47.240 1.00 65.41 230 LYS A C 1
ATOM 1861 O O . LYS A 1 230 ? 27.783 67.486 -46.277 1.00 65.03 230 LYS A O 1
ATOM 1867 N N . SER A 1 231 ? 27.350 67.529 -48.489 1.00 69.12 231 SER A N 1
ATOM 1868 C CA . SER A 1 231 ? 28.304 66.474 -48.822 1.00 67.52 231 SER A CA 1
ATOM 1869 C C . SER A 1 231 ? 28.519 66.364 -50.329 1.00 69.69 231 SER A C 1
ATOM 1870 O O . SER A 1 231 ? 27.635 66.697 -51.118 1.00 69.59 231 SER A O 1
ATOM 1873 N N . ILE A 1 232 ? 29.700 65.896 -50.720 1.00 71.54 232 ILE A N 1
ATOM 1874 C CA . ILE A 1 232 ? 29.988 65.604 -52.120 1.00 75.31 232 ILE A CA 1
ATOM 1875 C C . ILE A 1 232 ? 30.452 64.161 -52.270 1.00 80.24 232 ILE A C 1
ATOM 1876 O O . ILE A 1 232 ? 30.783 63.714 -53.369 1.00 84.96 232 ILE A O 1
ATOM 1881 N N . THR A 1 233 ? 30.478 63.439 -51.154 1.00 79.80 233 THR A N 1
ATOM 1882 C CA . THR A 1 233 ? 30.850 62.030 -51.155 1.00 83.97 233 THR A CA 1
ATOM 1883 C C . THR A 1 233 ? 29.601 61.158 -51.214 1.00 85.94 233 THR A C 1
ATOM 1884 O O . THR A 1 233 ? 28.859 61.071 -50.235 1.00 84.02 233 THR A O 1
ATOM 1888 N N . PRO A 1 234 ? 29.373 60.506 -52.367 1.00 90.49 234 PRO A N 1
ATOM 1889 C CA . PRO A 1 234 ? 28.172 59.718 -52.678 1.00 90.85 234 PRO A CA 1
ATOM 1890 C C . PRO A 1 234 ? 27.747 58.756 -51.570 1.00 88.00 234 PRO A C 1
ATOM 1891 O O . PRO A 1 234 ? 26.551 58.634 -51.303 1.00 86.47 234 PRO A O 1
ATOM 1895 N N . GLU A 1 235 ? 28.708 58.089 -50.939 1.00 90.32 235 GLU A N 1
ATOM 1896 C CA . GLU A 1 235 ? 28.400 57.137 -49.877 1.00 89.06 235 GLU A CA 1
ATOM 1897 C C . GLU A 1 235 ? 27.731 57.812 -48.685 1.00 80.57 235 GLU A C 1
ATOM 1898 O O . GLU A 1 235 ? 26.676 57.374 -48.227 1.00 75.61 235 GLU A O 1
ATOM 1904 N N . ARG A 1 236 ? 28.348 58.879 -48.187 1.00 80.19 236 ARG A N 1
ATOM 1905 C CA . ARG A 1 236 ? 27.825 59.579 -47.021 1.00 82.07 236 ARG A CA 1
ATOM 1906 C C . ARG A 1 236 ? 26.503 60.271 -47.339 1.00 81.63 236 ARG A C 1
ATOM 1907 O O . ARG A 1 236 ? 25.687 60.501 -46.448 1.00 76.80 236 ARG A O 1
ATOM 1915 N N . ILE A 1 237 ? 26.297 60.597 -48.611 1.00 82.20 237 ILE A N 1
ATOM 1916 C CA . ILE A 1 237 ? 25.032 61.165 -49.060 1.00 77.56 237 ILE A CA 1
ATOM 1917 C C . ILE A 1 237 ? 23.904 60.157 -48.856 1.00 73.49 237 ILE A C 1
ATOM 1918 O O . ILE A 1 237 ? 22.809 60.511 -48.419 1.00 69.41 237 ILE A O 1
ATOM 1923 N N . VAL A 1 238 ? 24.189 58.896 -49.166 1.00 75.61 238 VAL A N 1
ATOM 1924 C CA . VAL A 1 238 ? 23.226 57.818 -48.976 1.00 73.95 238 VAL A CA 1
ATOM 1925 C C . VAL A 1 238 ? 23.016 57.539 -47.491 1.00 72.36 238 VAL A C 1
ATOM 1926 O O . VAL A 1 238 ? 21.888 57.325 -47.042 1.00 72.11 238 VAL A O 1
ATOM 1930 N N . GLN A 1 239 ? 24.109 57.548 -46.732 1.00 69.58 239 GLN A N 1
ATOM 1931 C CA . GLN A 1 239 ? 24.047 57.330 -45.291 1.00 65.51 239 GLN A CA 1
ATOM 1932 C C . GLN A 1 239 ? 23.225 58.416 -44.606 1.00 62.06 239 GLN A C 1
ATOM 1933 O O . GLN A 1 239 ? 22.380 58.126 -43.760 1.00 59.46 239 GLN A O 1
ATOM 1939 N N . ASN A 1 240 ? 23.472 59.665 -44.987 1.00 59.80 240 ASN A N 1
ATOM 1940 C CA . ASN A 1 240 ? 22.754 60.799 -44.417 1.00 53.65 240 ASN A CA 1
ATOM 1941 C C . ASN A 1 240 ? 21.262 60.761 -44.730 1.00 53.55 240 ASN A C 1
ATOM 1942 O O . ASN A 1 240 ? 20.465 61.421 -44.065 1.00 51.80 240 ASN A O 1
ATOM 1947 N N . PHE A 1 241 ? 20.889 59.982 -45.741 1.00 58.84 241 PHE A N 1
ATOM 1948 C CA . PHE A 1 241 ? 19.490 59.848 -46.124 1.00 61.25 241 PHE A CA 1
ATOM 1949 C C . PHE A 1 241 ? 18.834 58.656 -45.436 1.00 63.98 241 PHE A C 1
ATOM 1950 O O . PHE A 1 241 ? 17.632 58.668 -45.173 1.00 65.12 241 PHE A O 1
ATOM 1958 N N . ASP A 1 242 ? 19.625 57.625 -45.152 1.00 64.59 242 ASP A N 1
ATOM 1959 C CA . ASP A 1 242 ? 19.116 56.451 -44.452 1.00 65.84 242 ASP A CA 1
ATOM 1960 C C . ASP A 1 242 ? 18.811 56.810 -43.003 1.00 61.38 242 ASP A C 1
ATOM 1961 O O . ASP A 1 242 ? 19.564 56.466 -42.092 1.00 60.23 242 ASP A O 1
ATOM 1966 N N . VAL A 1 243 ? 17.695 57.503 -42.801 1.00 58.10 243 VAL A N 1
ATOM 1967 C CA . VAL A 1 243 ? 17.373 58.070 -41.501 1.00 57.49 243 VAL A CA 1
ATOM 1968 C C . VAL A 1 243 ? 15.871 57.938 -41.221 1.00 61.31 243 VAL A C 1
ATOM 1969 O O . VAL A 1 243 ? 15.341 58.520 -40.273 1.00 58.90 243 VAL A O 1
ATOM 1973 N N . PHE A 1 244 ? 15.193 57.144 -42.044 1.00 65.69 244 PHE A N 1
ATOM 1974 C CA . PHE A 1 244 ? 13.753 56.955 -41.905 1.00 65.50 244 PHE A CA 1
ATOM 1975 C C . PHE A 1 244 ? 13.387 55.497 -41.646 1.00 68.24 244 PHE A C 1
ATOM 1976 O O . PHE A 1 244 ? 12.268 55.071 -41.933 1.00 69.15 244 PHE A O 1
ATOM 1984 N N . ASP A 1 245 ? 14.330 54.735 -41.103 1.00 69.28 245 ASP A N 1
ATOM 1985 C CA . ASP A 1 245 ? 14.086 53.331 -40.796 1.00 69.27 245 ASP A CA 1
ATOM 1986 C C . ASP A 1 245 ? 14.249 53.056 -39.305 1.00 71.59 245 ASP A C 1
ATOM 1987 O O . ASP A 1 245 ? 14.278 51.902 -38.877 1.00 76.35 245 ASP A O 1
ATOM 1992 N N . PHE A 1 246 ? 14.356 54.122 -38.518 1.00 70.27 246 PHE A N 1
ATOM 1993 C CA . PHE A 1 246 ? 14.468 53.992 -37.070 1.00 69.87 246 PHE A CA 1
ATOM 1994 C C . PHE A 1 246 ? 13.983 55.255 -36.366 1.00 68.46 246 PHE A C 1
ATOM 1995 O O . PHE A 1 246 ? 13.676 56.259 -37.010 1.00 63.10 246 PHE A O 1
ATOM 2003 N N . THR A 1 247 ? 13.920 55.196 -35.040 1.00 68.87 247 THR A N 1
ATOM 2004 C CA . THR A 1 247 ? 13.416 56.307 -34.243 1.00 64.56 247 THR A CA 1
ATOM 2005 C C . THR A 1 247 ? 14.266 56.527 -32.996 1.00 62.21 247 THR A C 1
ATOM 2006 O O . THR A 1 247 ? 15.065 55.670 -32.620 1.00 63.23 247 THR A O 1
ATOM 2010 N N . LEU A 1 248 ? 14.091 57.681 -32.361 1.00 58.58 248 LEU A N 1
ATOM 2011 C CA . LEU A 1 248 ? 14.801 57.995 -31.127 1.00 57.02 248 LEU A CA 1
ATOM 2012 C C . LEU A 1 248 ? 13.818 58.152 -29.972 1.00 57.04 248 LEU A C 1
ATOM 2013 O O . LEU A 1 248 ? 12.894 58.963 -30.043 1.00 53.82 248 LEU A O 1
ATOM 2018 N N . ASP A 1 249 ? 14.016 57.377 -28.910 1.00 57.61 249 ASP A N 1
ATOM 2019 C CA . ASP A 1 249 ? 13.105 57.412 -27.771 1.00 61.76 249 ASP A CA 1
ATOM 2020 C C . ASP A 1 249 ? 13.380 58.606 -26.863 1.00 61.68 249 ASP A C 1
ATOM 2021 O O . ASP A 1 249 ? 14.294 59.393 -27.113 1.00 52.94 249 ASP A O 1
ATOM 2026 N N . GLU A 1 250 ? 12.584 58.724 -25.805 1.00 63.42 250 GLU A N 1
ATOM 2027 C CA . GLU A 1 250 ? 12.657 59.862 -24.895 1.00 64.36 250 GLU A CA 1
ATOM 2028 C C . GLU A 1 250 ? 14.019 59.995 -24.217 1.00 61.02 250 GLU A C 1
ATOM 2029 O O . GLU A 1 250 ? 14.567 61.094 -24.130 1.00 56.92 250 GLU A O 1
ATOM 2035 N N . GLU A 1 251 ? 14.565 58.878 -23.743 1.00 63.55 251 GLU A N 1
ATOM 2036 C CA . GLU A 1 251 ? 15.832 58.915 -23.019 1.00 66.91 251 GLU A CA 1
ATOM 2037 C C . GLU A 1 251 ? 16.986 59.261 -23.957 1.00 61.48 251 GLU A C 1
ATOM 2038 O O . GLU A 1 251 ? 17.985 59.837 -23.528 1.00 58.00 251 GLU A O 1
ATOM 2044 N N . ASP A 1 252 ? 16.843 58.918 -25.234 1.00 59.70 252 ASP A N 1
ATOM 2045 C CA . ASP A 1 252 ? 17.827 59.307 -26.237 1.00 56.44 252 ASP A CA 1
ATOM 2046 C C . ASP A 1 252 ? 17.818 60.818 -26.411 1.00 56.13 252 ASP A C 1
ATOM 2047 O O . ASP A 1 252 ? 18.863 61.465 -26.368 1.00 56.69 252 ASP A O 1
ATOM 2052 N N . MET A 1 253 ? 16.622 61.369 -26.598 1.00 57.31 253 MET A N 1
ATOM 2053 C CA . MET A 1 253 ? 16.445 62.801 -26.807 1.00 55.86 253 MET A CA 1
ATOM 2054 C C . MET A 1 253 ? 16.956 63.616 -25.624 1.00 57.75 253 MET A C 1
ATOM 2055 O O . MET A 1 253 ? 17.552 64.678 -25.803 1.00 58.49 253 MET A O 1
ATOM 2060 N N . LYS A 1 254 ? 16.721 63.112 -24.417 1.00 60.72 254 LYS A N 1
ATOM 2061 C CA . LYS A 1 254 ? 17.171 63.796 -23.212 1.00 64.25 254 LYS A CA 1
ATOM 2062 C C . LYS A 1 254 ? 18.677 63.634 -23.031 1.00 61.95 254 LYS A C 1
ATOM 2063 O O . LYS A 1 254 ? 19.322 64.445 -22.366 1.00 60.93 254 LYS A O 1
ATOM 2069 N N . SER A 1 255 ? 19.230 62.584 -23.629 1.00 60.17 255 SER A N 1
ATOM 2070 C CA . SER A 1 255 ? 20.669 62.351 -23.592 1.00 57.94 255 SER A CA 1
ATOM 2071 C C . SER A 1 255 ? 21.377 63.246 -24.605 1.00 54.53 255 SER A C 1
ATOM 2072 O O . SER A 1 255 ? 22.488 63.718 -24.364 1.00 54.19 255 SER A O 1
ATOM 2075 N N . ILE A 1 256 ? 20.723 63.473 -25.740 1.00 53.39 256 ILE A N 1
ATOM 2076 C CA . ILE A 1 256 ? 21.243 64.366 -26.769 1.00 46.97 256 ILE A CA 1
ATOM 2077 C C . ILE A 1 256 ? 21.105 65.820 -26.319 1.00 45.11 256 ILE A C 1
ATOM 2078 O O . ILE A 1 256 ? 21.890 66.682 -26.708 1.00 42.86 256 ILE A O 1
ATOM 2083 N N . ARG A 1 257 ? 20.108 66.082 -25.480 1.00 48.94 257 ARG A N 1
ATOM 2084 C CA . ARG A 1 257 ? 19.849 67.431 -24.989 1.00 49.20 257 ARG A CA 1
ATOM 2085 C C . ARG A 1 257 ? 21.037 68.005 -24.215 1.00 48.13 257 ARG A C 1
ATOM 2086 O O . ARG A 1 257 ? 21.329 69.198 -24.302 1.00 46.16 257 ARG A O 1
ATOM 2094 N N . SER A 1 258 ? 21.726 67.146 -23.471 1.00 52.52 258 SER A N 1
ATOM 2095 C CA . SER A 1 258 ? 22.802 67.585 -22.587 1.00 57.32 258 SER A CA 1
ATOM 2096 C C . SER A 1 258 ? 24.086 67.952 -23.328 1.00 55.48 258 SER A C 1
ATOM 2097 O O . SER A 1 258 ? 24.937 68.657 -22.784 1.00 55.53 258 SER A O 1
ATOM 2100 N N . VAL A 1 259 ? 24.230 67.483 -24.563 1.00 55.01 259 VAL A N 1
ATOM 2101 C CA . VAL A 1 259 ? 25.466 67.710 -25.307 1.00 54.58 259 VAL A CA 1
ATOM 2102 C C . VAL A 1 259 ? 25.490 69.100 -25.945 1.00 51.99 259 VAL A C 1
ATOM 2103 O O . VAL A 1 259 ? 26.411 69.436 -26.692 1.00 54.23 259 VAL A O 1
ATOM 2107 N N . ASN A 1 260 ? 24.481 69.908 -25.635 1.00 50.21 260 ASN A N 1
ATOM 2108 C CA . ASN A 1 260 ? 24.463 71.304 -26.053 1.00 50.51 260 ASN A CA 1
ATOM 2109 C C . ASN A 1 260 ? 25.499 72.114 -25.284 1.00 50.74 260 ASN A C 1
ATOM 2110 O O . ASN A 1 260 ? 25.566 72.045 -24.057 1.00 54.03 260 ASN A O 1
ATOM 2115 N N . THR A 1 261 ? 26.309 72.880 -26.007 1.00 47.67 261 THR A N 1
ATOM 2116 C CA . THR A 1 261 ? 27.334 73.706 -25.381 1.00 44.29 261 THR A CA 1
ATOM 2117 C C . THR A 1 261 ? 27.051 75.187 -25.600 1.00 43.79 261 THR A C 1
ATOM 2118 O O . THR A 1 261 ? 27.391 76.025 -24.764 1.00 45.20 261 THR A O 1
ATOM 2122 N N . GLY A 1 262 ? 26.424 75.503 -26.728 1.00 39.50 262 GLY A N 1
ATOM 2123 C CA . GLY A 1 262 ? 26.096 76.877 -27.055 1.00 37.64 262 GLY A CA 1
ATOM 2124 C C . GLY A 1 262 ? 27.211 77.575 -27.807 1.00 39.73 262 GLY A C 1
ATOM 2125 O O . GLY A 1 262 ? 27.174 78.790 -28.001 1.00 42.36 262 GLY A O 1
ATOM 2126 N N . LYS A 1 263 ? 28.209 76.805 -28.229 1.00 42.43 263 LYS A N 1
ATOM 2127 C CA . LYS A 1 263 ? 29.315 77.351 -29.006 1.00 43.62 263 LYS A CA 1
ATOM 2128 C C . LYS A 1 263 ? 28.918 77.484 -30.472 1.00 38.97 263 LYS A C 1
ATOM 2129 O O . LYS A 1 263 ? 28.946 76.510 -31.225 1.00 45.13 263 LYS A O 1
ATOM 2135 N N . LYS A 1 264 ? 28.539 78.695 -30.868 1.00 35.35 264 LYS A N 1
ATOM 2136 C CA . LYS A 1 264 ? 28.127 78.957 -32.241 1.00 35.46 264 LYS A CA 1
ATOM 2137 C C . LYS A 1 264 ? 29.334 78.990 -33.171 1.00 38.66 264 LYS A C 1
ATOM 2138 O O . LYS A 1 264 ? 30.324 79.668 -32.897 1.00 43.02 264 LYS A O 1
ATOM 2144 N N . ILE A 1 265 ? 29.246 78.253 -34.273 1.00 37.07 265 ILE A N 1
ATOM 2145 C CA . ILE A 1 265 ? 30.361 78.134 -35.204 1.00 38.95 265 ILE A CA 1
ATOM 2146 C C . ILE A 1 265 ? 30.449 79.321 -36.159 1.00 33.78 265 ILE A C 1
ATOM 2147 O O . ILE A 1 265 ? 31.518 79.903 -36.341 1.00 38.29 265 ILE A O 1
ATOM 2152 N N . PHE A 1 266 ? 29.322 79.682 -36.763 1.00 30.57 266 PHE A N 1
ATOM 2153 C CA . PHE A 1 266 ? 29.321 80.689 -37.818 1.00 33.22 266 PHE A CA 1
ATOM 2154 C C . PHE A 1 266 ? 29.062 82.102 -37.300 1.00 32.96 266 PHE A C 1
ATOM 2155 O O . PHE A 1 266 ? 28.762 82.300 -36.121 1.00 35.88 266 PHE A O 1
ATOM 2163 N N . THR A 1 267 ? 29.187 83.071 -38.204 1.00 27.59 267 THR A N 1
ATOM 2164 C CA . THR A 1 267 ? 29.116 84.496 -37.884 1.00 29.53 267 THR A CA 1
ATOM 2165 C C . THR A 1 267 ? 27.909 84.873 -37.028 1.00 32.69 267 THR A C 1
ATOM 2166 O O . THR A 1 267 ? 26.789 84.437 -37.291 1.00 29.87 267 THR A O 1
ATOM 2170 N N . GLU A 1 268 ? 28.156 85.680 -35.999 1.00 32.44 268 GLU A N 1
ATOM 2171 C CA . GLU A 1 268 ? 27.098 86.163 -35.120 1.00 32.08 268 GLU A CA 1
ATOM 2172 C C . GLU A 1 268 ? 26.082 86.970 -35.925 1.00 33.91 268 GLU A C 1
ATOM 2173 O O . GLU A 1 268 ? 26.453 87.710 -36.837 1.00 35.74 268 GLU A O 1
ATOM 2179 N N . PHE A 1 269 ? 24.807 86.814 -35.579 1.00 31.22 269 PHE A N 1
ATOM 2180 C CA . PHE A 1 269 ? 23.693 87.365 -36.351 1.00 33.54 269 PHE A CA 1
ATOM 2181 C C . PHE A 1 269 ? 23.829 88.848 -36.699 1.00 34.02 269 PHE A C 1
ATOM 2182 O O . PHE A 1 269 ? 23.435 89.273 -37.786 1.00 32.58 269 PHE A O 1
ATOM 2190 N N . ASP A 1 270 ? 24.385 89.631 -35.780 1.00 33.91 270 ASP A N 1
ATOM 2191 C CA . ASP A 1 270 ? 24.424 91.082 -35.945 1.00 35.63 270 ASP A CA 1
ATOM 2192 C C . ASP A 1 270 ? 25.826 91.637 -36.184 1.00 39.14 270 ASP A C 1
ATOM 2193 O O . ASP A 1 270 ? 26.080 92.815 -35.933 1.00 42.15 270 ASP A O 1
ATOM 2198 N N . ASN A 1 271 ? 26.732 90.797 -36.674 1.00 33.82 271 ASN A N 1
ATOM 2199 C CA . ASN A 1 271 ? 28.096 91.236 -36.948 1.00 33.41 271 ASN A CA 1
ATOM 2200 C C . ASN A 1 271 ? 28.570 90.844 -38.343 1.00 32.13 271 ASN A C 1
ATOM 2201 O O . ASN A 1 271 ? 29.718 90.439 -38.528 1.00 33.27 271 ASN A O 1
ATOM 2206 N N . VAL A 1 272 ? 27.681 90.975 -39.323 1.00 27.78 272 VAL A N 1
ATOM 2207 C CA . VAL A 1 272 ? 27.995 90.608 -40.698 1.00 40.59 272 VAL A CA 1
ATOM 2208 C C . VAL A 1 272 ? 28.362 91.829 -41.537 1.00 44.18 272 VAL A C 1
ATOM 2209 O O . VAL A 1 272 ? 27.508 92.659 -41.849 1.00 47.27 272 VAL A O 1
ATOM 2213 N N . ASP A 1 273 ? 29.637 91.930 -41.901 1.00 39.92 273 ASP A N 1
ATOM 2214 C CA . ASP A 1 273 ? 30.112 93.042 -42.716 1.00 37.43 273 ASP A CA 1
ATOM 2215 C C . ASP A 1 273 ? 30.155 92.665 -44.194 1.00 39.19 273 ASP A C 1
ATOM 2216 O O . ASP A 1 273 ? 30.106 93.533 -45.065 1.00 41.58 273 ASP A O 1
ATOM 2221 N N . TYR A 1 274 ? 30.245 91.368 -44.471 1.00 38.24 274 TYR A N 1
ATOM 2222 C CA . TYR A 1 274 ? 30.295 90.887 -45.846 1.00 44.30 274 TYR A CA 1
ATOM 2223 C C . TYR A 1 274 ? 28.901 90.802 -46.460 1.00 51.24 274 TYR A C 1
ATOM 2224 O O . TYR A 1 274 ? 27.892 90.815 -45.754 1.00 46.95 274 TYR A O 1
ATOM 2234 N N . HIS B 1 2 ? 38.849 109.257 -16.847 1.00 79.79 2 HIS B N 1
ATOM 2235 C CA . HIS B 1 2 ? 37.726 109.339 -17.774 1.00 80.22 2 HIS B CA 1
ATOM 2236 C C . HIS B 1 2 ? 36.476 108.712 -17.164 1.00 73.46 2 HIS B C 1
ATOM 2237 O O . HIS B 1 2 ? 36.484 107.551 -16.756 1.00 67.72 2 HIS B O 1
ATOM 2244 N N . SER B 1 3 ? 35.402 109.494 -17.108 1.00 76.67 3 SER B N 1
ATOM 2245 C CA . SER B 1 3 ? 34.138 109.033 -16.550 1.00 78.13 3 SER B CA 1
ATOM 2246 C C . SER B 1 3 ? 33.045 108.976 -17.612 1.00 79.65 3 SER B C 1
ATOM 2247 O O . SER B 1 3 ? 33.156 109.601 -18.666 1.00 85.34 3 SER B O 1
ATOM 2250 N N . VAL B 1 4 ? 31.988 108.222 -17.326 1.00 77.87 4 VAL B N 1
ATOM 2251 C CA . VAL B 1 4 ? 30.850 108.121 -18.232 1.00 76.52 4 VAL B CA 1
ATOM 2252 C C . VAL B 1 4 ? 29.548 108.139 -17.432 1.00 71.03 4 VAL B C 1
ATOM 2253 O O . VAL B 1 4 ? 29.444 107.512 -16.375 1.00 69.71 4 VAL B O 1
ATOM 2257 N N . LYS B 1 5 ? 28.563 108.878 -17.935 1.00 66.51 5 LYS B N 1
ATOM 2258 C CA . LYS B 1 5 ? 27.311 109.088 -17.218 1.00 66.53 5 LYS B CA 1
ATOM 2259 C C . LYS B 1 5 ? 26.256 108.050 -17.582 1.00 68.41 5 LYS B C 1
ATOM 2260 O O . LYS B 1 5 ? 25.933 107.866 -18.755 1.00 75.52 5 LYS B O 1
ATOM 2266 N N . LEU B 1 6 ? 25.721 107.373 -16.570 1.00 65.27 6 LEU B N 1
ATOM 2267 C CA . LEU B 1 6 ? 24.624 106.437 -16.776 1.00 63.70 6 LEU B CA 1
ATOM 2268 C C . LEU B 1 6 ? 23.305 107.205 -16.813 1.00 65.18 6 LEU B C 1
ATOM 2269 O O . LEU B 1 6 ? 23.268 108.391 -16.487 1.00 59.91 6 LEU B O 1
ATOM 2274 N N . ASN B 1 7 ? 22.225 106.534 -17.205 1.00 66.03 7 ASN B N 1
ATOM 2275 C CA . ASN B 1 7 ? 20.933 107.202 -17.333 1.00 64.95 7 ASN B CA 1
ATOM 2276 C C . ASN B 1 7 ? 20.336 107.588 -15.981 1.00 64.99 7 ASN B C 1
ATOM 2277 O O . ASN B 1 7 ? 19.360 108.336 -15.915 1.00 66.90 7 ASN B O 1
ATOM 2282 N N . ASN B 1 8 ? 20.924 107.071 -14.905 1.00 66.89 8 ASN B N 1
ATOM 2283 C CA . ASN B 1 8 ? 20.562 107.503 -13.560 1.00 70.39 8 ASN B CA 1
ATOM 2284 C C . ASN B 1 8 ? 21.536 108.569 -13.075 1.00 67.82 8 ASN B C 1
ATOM 2285 O O . ASN B 1 8 ? 21.627 108.849 -11.879 1.00 70.20 8 ASN B O 1
ATOM 2290 N N . ASN B 1 9 ? 22.270 109.145 -14.027 1.00 66.34 9 ASN B N 1
ATOM 2291 C CA . ASN B 1 9 ? 23.234 110.214 -13.774 1.00 66.66 9 ASN B CA 1
ATOM 2292 C C . ASN B 1 9 ? 24.343 109.824 -12.799 1.00 64.93 9 ASN B C 1
ATOM 2293 O O . ASN B 1 9 ? 24.945 110.684 -12.157 1.00 65.64 9 ASN B O 1
ATOM 2298 N N . TYR B 1 10 ? 24.613 108.527 -12.698 1.00 65.25 10 TYR B N 1
ATOM 2299 C CA . TYR B 1 10 ? 25.700 108.035 -11.859 1.00 69.03 10 TYR B CA 1
ATOM 2300 C C . TYR B 1 10 ? 26.931 107.785 -12.721 1.00 71.80 10 TYR B C 1
ATOM 2301 O O . TYR B 1 10 ? 26.842 107.143 -13.766 1.00 71.60 10 TYR B O 1
ATOM 2310 N N . GLU B 1 11 ? 28.080 108.297 -12.291 1.00 73.46 11 GLU B N 1
ATOM 2311 C CA . GLU B 1 11 ? 29.290 108.201 -13.100 1.00 74.99 11 GLU B CA 1
ATOM 2312 C C . GLU B 1 11 ? 29.990 106.855 -12.919 1.00 71.42 11 GLU B C 1
ATOM 2313 O O . GLU B 1 11 ? 30.014 106.291 -11.824 1.00 70.37 11 GLU B O 1
ATOM 2319 N N . MET B 1 12 ? 30.553 106.347 -14.010 1.00 68.49 12 MET B N 1
ATOM 2320 C CA . MET B 1 12 ? 31.201 105.042 -14.014 1.00 61.43 12 MET B CA 1
ATOM 2321 C C . MET B 1 12 ? 32.513 105.088 -14.789 1.00 56.51 12 MET B C 1
ATOM 2322 O O . MET B 1 12 ? 32.532 105.479 -15.957 1.00 55.88 12 MET B O 1
ATOM 2327 N N . PRO B 1 13 ? 33.619 104.700 -14.134 1.00 56.34 13 PRO B N 1
ATOM 2328 C CA . PRO B 1 13 ? 34.948 104.667 -14.754 1.00 54.62 13 PRO B CA 1
ATOM 2329 C C . PRO B 1 13 ? 34.968 103.817 -16.021 1.00 56.19 13 PRO B C 1
ATOM 2330 O O . PRO B 1 13 ? 34.627 102.635 -15.976 1.00 54.10 13 PRO B O 1
ATOM 2334 N N . ILE B 1 14 ? 35.365 104.425 -17.134 1.00 57.28 14 ILE B N 1
ATOM 2335 C CA . ILE B 1 14 ? 35.334 103.763 -18.433 1.00 55.58 14 ILE B CA 1
ATOM 2336 C C . ILE B 1 14 ? 36.350 102.621 -18.504 1.00 53.97 14 ILE B C 1
ATOM 2337 O O . ILE B 1 14 ? 36.232 101.722 -19.336 1.00 55.77 14 ILE B O 1
ATOM 2342 N N . ILE B 1 15 ? 37.342 102.659 -17.621 1.00 54.76 15 ILE B N 1
ATOM 2343 C CA . ILE B 1 15 ? 38.317 101.582 -17.525 1.00 55.23 15 ILE B CA 1
ATOM 2344 C C . ILE B 1 15 ? 38.190 100.897 -16.166 1.00 50.58 15 ILE B C 1
ATOM 2345 O O . ILE B 1 15 ? 37.959 101.552 -15.149 1.00 51.28 15 ILE B O 1
ATOM 2350 N N . GLY B 1 16 ? 38.317 99.576 -16.156 1.00 46.44 16 GLY B N 1
ATOM 2351 C CA . GLY B 1 16 ? 38.218 98.821 -14.922 1.00 43.18 16 GLY B CA 1
ATOM 2352 C C . GLY B 1 16 ? 38.977 97.513 -14.967 1.00 45.28 16 GLY B C 1
ATOM 2353 O O . GLY B 1 16 ? 39.294 97.004 -16.040 1.00 46.03 16 GLY B O 1
ATOM 2354 N N . LEU B 1 17 ? 39.275 96.972 -13.792 1.00 45.36 17 LEU B N 1
ATOM 2355 C CA . LEU B 1 17 ? 39.914 95.669 -13.694 1.00 48.80 17 LEU B CA 1
ATOM 2356 C C . LEU B 1 17 ? 38.875 94.548 -13.661 1.00 52.96 17 LEU B C 1
ATOM 2357 O O . LEU B 1 17 ? 37.921 94.598 -12.880 1.00 54.85 17 LEU B O 1
ATOM 2362 N N . GLY B 1 18 ? 39.059 93.547 -14.518 1.00 53.47 18 GLY B N 1
ATOM 2363 C CA . GLY B 1 18 ? 38.235 92.348 -14.485 1.00 56.97 18 GLY B CA 1
ATOM 2364 C C . GLY B 1 18 ? 38.859 91.315 -13.558 1.00 59.32 18 GLY B C 1
ATOM 2365 O O . GLY B 1 18 ? 40.029 91.447 -13.200 1.00 60.02 18 GLY B O 1
ATOM 2366 N N . THR B 1 19 ? 38.086 90.333 -13.180 1.00 67.06 19 THR B N 1
ATOM 2367 C CA . THR B 1 19 ? 38.584 89.327 -12.320 1.00 75.38 19 THR B CA 1
ATOM 2368 C C . THR B 1 19 ? 38.104 88.001 -12.841 1.00 89.78 19 THR B C 1
ATOM 2369 O O . THR B 1 19 ? 37.203 87.931 -13.658 1.00 90.93 19 THR B O 1
ATOM 2373 N N . PHE B 1 20 ? 38.762 86.949 -12.409 1.00 104.94 20 PHE B N 1
ATOM 2374 C CA . PHE B 1 20 ? 38.579 85.638 -12.980 1.00 110.04 20 PHE B CA 1
ATOM 2375 C C . PHE B 1 20 ? 38.590 84.659 -11.825 1.00 111.55 20 PHE B C 1
ATOM 2376 O O . PHE B 1 20 ? 38.973 85.017 -10.728 1.00 113.57 20 PHE B O 1
ATOM 2384 N N . ARG B 1 21 ? 38.128 83.446 -12.050 1.00 110.25 21 ARG B N 1
ATOM 2385 C CA . ARG B 1 21 ? 38.307 82.376 -11.096 1.00 103.76 21 ARG B CA 1
ATOM 2386 C C . ARG B 1 21 ? 39.786 82.046 -11.086 1.00 94.99 21 ARG B C 1
ATOM 2387 O O . ARG B 1 21 ? 40.409 81.994 -10.035 1.00 90.70 21 ARG B O 1
ATOM 2395 N N . LYS B 1 24 ? 44.495 80.886 -6.130 1.00 83.25 24 LYS B N 1
ATOM 2396 C CA . LYS B 1 24 ? 44.056 81.675 -4.986 1.00 87.26 24 LYS B CA 1
ATOM 2397 C C . LYS B 1 24 ? 45.080 82.729 -4.582 1.00 90.24 24 LYS B C 1
ATOM 2398 O O . LYS B 1 24 ? 46.277 82.555 -4.756 1.00 92.91 24 LYS B O 1
ATOM 2404 N N . ASN B 1 25 ? 44.588 83.832 -4.046 1.00 88.54 25 ASN B N 1
ATOM 2405 C CA . ASN B 1 25 ? 45.419 84.961 -3.737 1.00 84.37 25 ASN B CA 1
ATOM 2406 C C . ASN B 1 25 ? 45.746 85.733 -4.995 1.00 81.16 25 ASN B C 1
ATOM 2407 O O . ASN B 1 25 ? 46.041 86.903 -4.930 1.00 81.15 25 ASN B O 1
ATOM 2412 N N . ASP B 1 26 ? 45.665 85.103 -6.157 1.00 80.57 26 ASP B N 1
ATOM 2413 C CA . ASP B 1 26 ? 45.866 85.864 -7.383 1.00 78.86 26 ASP B CA 1
ATOM 2414 C C . ASP B 1 26 ? 44.907 87.045 -7.497 1.00 79.07 26 ASP B C 1
ATOM 2415 O O . ASP B 1 26 ? 45.281 88.113 -7.981 1.00 75.55 26 ASP B O 1
ATOM 2420 N N . ALA B 1 27 ? 43.667 86.843 -7.060 1.00 82.83 27 ALA B N 1
ATOM 2421 C CA . ALA B 1 27 ? 42.658 87.896 -7.100 1.00 79.45 27 ALA B CA 1
ATOM 2422 C C . ALA B 1 27 ? 43.090 89.080 -6.248 1.00 79.00 27 ALA B C 1
ATOM 2423 O O . ALA B 1 27 ? 42.885 90.236 -6.616 1.00 72.15 27 ALA B O 1
ATOM 2425 N N . TYR B 1 28 ? 43.695 88.776 -5.107 1.00 86.79 28 TYR B N 1
ATOM 2426 C CA . TYR B 1 28 ? 44.203 89.802 -4.213 1.00 90.46 28 TYR B CA 1
ATOM 2427 C C . TYR B 1 28 ? 45.385 90.536 -4.835 1.00 90.23 28 TYR B C 1
ATOM 2428 O O . TYR B 1 28 ? 45.552 91.741 -4.643 1.00 91.02 28 TYR B O 1
ATOM 2437 N N . ASN B 1 29 ? 46.205 89.796 -5.575 1.00 88.44 29 ASN B N 1
ATOM 2438 C CA . ASN B 1 29 ? 47.336 90.369 -6.294 1.00 86.56 29 ASN B CA 1
ATOM 2439 C C . ASN B 1 29 ? 46.901 91.438 -7.286 1.00 81.00 29 ASN B C 1
ATOM 2440 O O . ASN B 1 29 ? 47.458 92.536 -7.319 1.00 79.21 29 ASN B O 1
ATOM 2445 N N . ALA B 1 30 ? 45.894 91.108 -8.086 1.00 87.47 30 ALA B N 1
ATOM 2446 C CA . ALA B 1 30 ? 45.468 91.959 -9.190 1.00 75.40 30 ALA B CA 1
ATOM 2447 C C . ALA B 1 30 ? 44.796 93.246 -8.725 1.00 67.73 30 ALA B C 1
ATOM 2448 O O . ALA B 1 30 ? 45.155 94.332 -9.176 1.00 64.34 30 ALA B O 1
ATOM 2450 N N . VAL B 1 31 ? 43.819 93.123 -7.830 1.00 63.70 31 VAL B N 1
ATOM 2451 C CA . VAL B 1 31 ? 43.054 94.282 -7.378 1.00 62.40 31 VAL B CA 1
ATOM 2452 C C . VAL B 1 31 ? 43.943 95.301 -6.674 1.00 68.74 31 VAL B C 1
ATOM 2453 O O . VAL B 1 31 ? 43.903 96.488 -6.991 1.00 71.39 31 VAL B O 1
ATOM 2457 N N . LYS B 1 32 ? 44.752 94.829 -5.729 1.00 71.56 32 LYS B N 1
ATOM 2458 C CA . LYS B 1 32 ? 45.636 95.706 -4.969 1.00 74.38 32 LYS B CA 1
ATOM 2459 C C . LYS B 1 32 ? 46.638 96.414 -5.877 1.00 70.84 32 LYS B C 1
ATOM 2460 O O . LYS B 1 32 ? 46.926 97.596 -5.693 1.00 68.20 32 LYS B O 1
ATOM 2466 N N . ALA B 1 33 ? 47.162 95.686 -6.858 1.00 66.88 33 ALA B N 1
ATOM 2467 C CA . ALA B 1 33 ? 48.095 96.264 -7.818 1.00 66.06 33 ALA B CA 1
ATOM 2468 C C . ALA B 1 33 ? 47.385 97.264 -8.725 1.00 65.26 33 ALA B C 1
ATOM 2469 O O . ALA B 1 33 ? 47.971 98.261 -9.146 1.00 66.74 33 ALA B O 1
ATOM 2471 N N . ALA B 1 34 ? 46.117 96.992 -9.014 1.00 61.81 34 ALA B N 1
ATOM 2472 C CA . ALA B 1 34 ? 45.327 97.848 -9.889 1.00 60.95 34 ALA B CA 1
ATOM 2473 C C . ALA B 1 34 ? 44.932 99.150 -9.199 1.00 62.31 34 ALA B C 1
ATOM 2474 O O . ALA B 1 34 ? 44.997 100.224 -9.797 1.00 56.38 34 ALA B O 1
ATOM 2476 N N . LEU B 1 35 ? 44.524 99.050 -7.938 1.00 65.40 35 LEU B N 1
ATOM 2477 C CA . LEU B 1 35 ? 44.059 100.209 -7.186 1.00 69.37 35 LEU B CA 1
ATOM 2478 C C . LEU B 1 35 ? 45.171 101.234 -6.991 1.00 75.74 35 LEU B C 1
ATOM 2479 O O . LEU B 1 35 ? 44.927 102.441 -7.008 1.00 78.66 35 LEU B O 1
ATOM 2484 N N . GLU B 1 36 ? 46.393 100.745 -6.808 1.00 83.58 36 GLU B N 1
ATOM 2485 C CA . GLU B 1 36 ? 47.546 101.625 -6.650 1.00 91.08 36 GLU B CA 1
ATOM 2486 C C . GLU B 1 36 ? 48.095 102.062 -8.006 1.00 89.91 36 GLU B C 1
ATOM 2487 O O . GLU B 1 36 ? 48.959 102.935 -8.083 1.00 91.12 36 GLU B O 1
ATOM 2493 N N . GLY B 1 37 ? 47.580 101.458 -9.074 1.00 85.05 37 GLY B N 1
ATOM 2494 C CA . GLY B 1 37 ? 48.009 101.795 -10.420 1.00 78.61 37 GLY B CA 1
ATOM 2495 C C . GLY B 1 37 ? 47.177 102.913 -11.015 1.00 72.27 37 GLY B C 1
ATOM 2496 O O . GLY B 1 37 ? 47.591 103.569 -11.971 1.00 67.74 37 GLY B O 1
ATOM 2497 N N . GLY B 1 38 ? 45.994 103.126 -10.446 1.00 70.71 38 GLY B N 1
ATOM 2498 C CA . GLY B 1 38 ? 45.116 104.192 -10.888 1.00 70.62 38 GLY B CA 1
ATOM 2499 C C . GLY B 1 38 ? 43.670 103.766 -11.068 1.00 71.33 38 GLY B C 1
ATOM 2500 O O . GLY B 1 38 ? 42.788 104.612 -11.207 1.00 73.10 38 GLY B O 1
ATOM 2501 N N . TYR B 1 39 ? 43.430 102.457 -11.072 1.00 69.69 39 TYR B N 1
ATOM 2502 C CA . TYR B 1 39 ? 42.083 101.920 -11.267 1.00 65.54 39 TYR B CA 1
ATOM 2503 C C . TYR B 1 39 ? 41.101 102.418 -10.208 1.00 70.14 39 TYR B C 1
ATOM 2504 O O . TYR B 1 39 ? 41.431 102.488 -9.024 1.00 70.88 39 TYR B O 1
ATOM 2513 N N . ARG B 1 40 ? 39.894 102.764 -10.645 1.00 73.71 40 ARG B N 1
ATOM 2514 C CA . ARG B 1 40 ? 38.811 103.116 -9.732 1.00 72.45 40 ARG B CA 1
ATOM 2515 C C . ARG B 1 40 ? 37.645 102.153 -9.907 1.00 69.39 40 ARG B C 1
ATOM 2516 O O . ARG B 1 40 ? 36.584 102.330 -9.311 1.00 71.66 40 ARG B O 1
ATOM 2524 N N . HIS B 1 41 ? 37.849 101.132 -10.732 1.00 65.17 41 HIS B N 1
ATOM 2525 C CA . HIS B 1 41 ? 36.767 100.243 -11.133 1.00 60.63 41 HIS B CA 1
ATOM 2526 C C . HIS B 1 41 ? 37.193 98.779 -11.059 1.00 56.99 41 HIS B C 1
ATOM 2527 O O . HIS B 1 41 ? 38.148 98.364 -11.715 1.00 56.91 41 HIS B O 1
ATOM 2534 N N . ILE B 1 42 ? 36.475 98.004 -10.250 1.00 54.58 42 ILE B N 1
ATOM 2535 C CA . ILE B 1 42 ? 36.740 96.577 -10.104 1.00 55.45 42 ILE B CA 1
ATOM 2536 C C . ILE B 1 42 ? 35.496 95.764 -10.456 1.00 56.12 42 ILE B C 1
ATOM 2537 O O . ILE B 1 42 ? 34.420 95.991 -9.901 1.00 59.13 42 ILE B O 1
ATOM 2542 N N . ASP B 1 43 ? 35.648 94.817 -11.377 1.00 53.65 43 ASP B N 1
ATOM 2543 C CA . ASP B 1 43 ? 34.524 94.007 -11.838 1.00 51.05 43 ASP B CA 1
ATOM 2544 C C . ASP B 1 43 ? 34.692 92.541 -11.449 1.00 50.23 43 ASP B C 1
ATOM 2545 O O . ASP B 1 43 ? 35.657 91.891 -11.851 1.00 50.74 43 ASP B O 1
ATOM 2550 N N . THR B 1 44 ? 33.747 92.024 -10.669 1.00 51.80 44 THR B N 1
ATOM 2551 C CA . THR B 1 44 ? 33.777 90.624 -10.258 1.00 52.74 44 THR B CA 1
ATOM 2552 C C . THR B 1 44 ? 32.409 89.966 -10.412 1.00 52.44 44 THR B C 1
ATOM 2553 O O . THR B 1 44 ? 31.514 90.517 -11.053 1.00 54.65 44 THR B O 1
ATOM 2557 N N . ALA B 1 45 ? 32.259 88.767 -9.882 1.00 53.51 45 ALA B N 1
ATOM 2558 C CA . ALA B 1 45 ? 30.967 88.081 -9.819 1.00 51.96 45 ALA B CA 1
ATOM 2559 C C . ALA B 1 45 ? 31.023 86.933 -8.839 1.00 54.82 45 ALA B C 1
ATOM 2560 O O . ALA B 1 45 ? 32.093 86.469 -8.524 1.00 63.12 45 ALA B O 1
ATOM 2562 N N . MET B 1 46 ? 29.877 86.452 -8.390 1.00 49.06 46 MET B N 1
ATOM 2563 C CA . MET B 1 46 ? 29.827 85.355 -7.451 1.00 53.25 46 MET B CA 1
ATOM 2564 C C . MET B 1 46 ? 30.403 84.106 -8.038 1.00 56.23 46 MET B C 1
ATOM 2565 O O . MET B 1 46 ? 31.016 83.319 -7.358 1.00 56.72 46 MET B O 1
ATOM 2570 N N . ILE B 1 47 ? 30.150 83.902 -9.310 1.00 54.90 47 ILE B N 1
ATOM 2571 C CA . ILE B 1 47 ? 30.564 82.691 -9.971 1.00 55.29 47 ILE B CA 1
ATOM 2572 C C . ILE B 1 47 ? 32.107 82.553 -9.963 1.00 57.92 47 ILE B C 1
ATOM 2573 O O . ILE B 1 47 ? 32.643 81.450 -9.971 1.00 59.15 47 ILE B O 1
ATOM 2578 N N . TYR B 1 48 ? 32.793 83.689 -9.988 1.00 59.35 48 TYR B N 1
ATOM 2579 C CA . TYR B 1 48 ? 34.251 83.748 -10.019 1.00 63.73 48 TY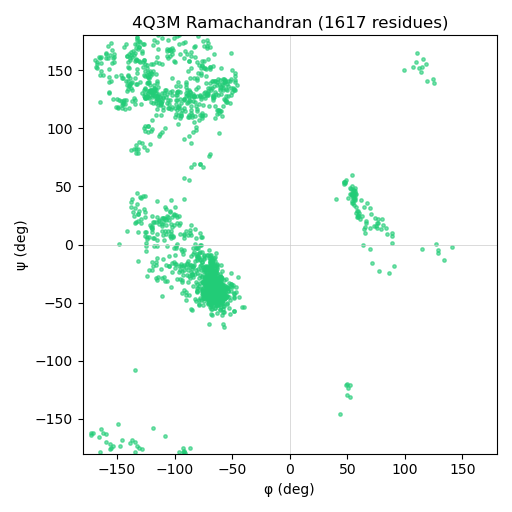R B CA 1
ATOM 2580 C C . TYR B 1 48 ? 34.832 83.130 -8.753 1.00 66.61 48 TYR B C 1
ATOM 2581 O O . TYR B 1 48 ? 35.846 82.434 -8.797 1.00 71.35 48 TYR B O 1
ATOM 2590 N N . GLY B 1 49 ? 34.182 83.393 -7.624 1.00 67.86 49 GLY B N 1
ATOM 2591 C CA . GLY B 1 49 ? 34.611 82.853 -6.348 1.00 70.18 49 GLY B CA 1
ATOM 2592 C C . GLY B 1 49 ? 35.762 83.628 -5.736 1.00 68.42 49 GLY B C 1
ATOM 2593 O O . GLY B 1 49 ? 36.492 83.105 -4.894 1.00 70.46 49 GLY B O 1
ATOM 2594 N N . ASN B 1 50 ? 35.924 84.878 -6.157 1.00 65.46 50 ASN B N 1
ATOM 2595 C CA . ASN B 1 50 ? 37.001 85.715 -5.646 1.00 66.47 50 ASN B CA 1
ATOM 2596 C C . ASN B 1 50 ? 36.493 86.956 -4.919 1.00 68.51 50 ASN B C 1
ATOM 2597 O O . ASN B 1 50 ? 37.280 87.818 -4.529 1.00 67.38 50 ASN B O 1
ATOM 2602 N N . GLU B 1 51 ? 35.175 87.038 -4.744 1.00 70.97 51 GLU B N 1
ATOM 2603 C CA . GLU B 1 51 ? 34.551 88.147 -4.028 1.00 73.75 51 GLU B CA 1
ATOM 2604 C C . GLU B 1 51 ? 35.158 88.308 -2.640 1.00 83.59 51 GLU B C 1
ATOM 2605 O O . GLU B 1 51 ? 35.324 89.423 -2.145 1.00 86.86 51 GLU B O 1
ATOM 2611 N N . GLU B 1 52 ? 35.480 87.177 -2.024 1.00 90.07 52 GLU B N 1
ATOM 2612 C CA . GLU B 1 52 ? 36.158 87.150 -0.736 1.00 96.77 52 GLU B CA 1
ATOM 2613 C C . GLU B 1 52 ? 37.495 87.881 -0.805 1.00 95.91 52 GLU B C 1
ATOM 2614 O O . GLU B 1 52 ? 37.861 88.620 0.109 1.00 100.16 52 GLU B O 1
ATOM 2620 N N . GLU B 1 53 ? 38.291 87.527 -1.809 1.00 92.40 53 GLU B N 1
ATOM 2621 C CA . GLU B 1 53 ? 39.570 88.176 -2.056 1.00 87.94 53 GLU B CA 1
ATOM 2622 C C . GLU B 1 53 ? 39.397 89.607 -2.512 1.00 83.63 53 GLU B C 1
ATOM 2623 O O . GLU B 1 53 ? 40.081 90.491 -2.056 1.00 85.65 53 GLU B O 1
ATOM 2629 N N . VAL B 1 54 ? 38.442 89.839 -3.390 1.00 78.29 54 VAL B N 1
ATOM 2630 C CA . VAL B 1 54 ? 38.361 91.113 -4.062 1.00 74.57 54 VAL B CA 1
ATOM 2631 C C . VAL B 1 54 ? 38.144 92.203 -3.044 1.00 73.10 54 VAL B C 1
ATOM 2632 O O . VAL B 1 54 ? 38.711 93.267 -3.149 1.00 72.71 54 VAL B O 1
ATOM 2636 N N . GLY B 1 55 ? 37.300 91.943 -2.074 1.00 74.62 55 GLY B N 1
ATOM 2637 C CA . GLY B 1 55 ? 36.985 92.935 -1.071 1.00 67.62 55 GLY B CA 1
ATOM 2638 C C . GLY B 1 55 ? 38.099 93.382 -0.147 1.00 82.35 55 GLY B C 1
ATOM 2639 O O . GLY B 1 55 ? 38.160 94.530 0.239 1.00 84.74 55 GLY B O 1
ATOM 2640 N N . ARG B 1 56 ? 38.937 92.439 0.257 1.00 82.01 56 ARG B N 1
ATOM 2641 C CA . ARG B 1 56 ? 40.026 92.698 1.174 1.00 86.18 56 ARG B CA 1
ATOM 2642 C C . ARG B 1 56 ? 40.976 93.669 0.511 1.00 86.25 56 ARG B C 1
ATOM 2643 O O . ARG B 1 56 ? 41.489 94.582 1.135 1.00 87.70 56 ARG B O 1
ATOM 2651 N N . ALA B 1 57 ? 41.179 93.456 -0.778 1.00 83.19 57 ALA B N 1
ATOM 2652 C CA . ALA B 1 57 ? 42.092 94.239 -1.597 1.00 82.39 57 ALA B CA 1
ATOM 2653 C C . ALA B 1 57 ? 41.558 95.654 -1.773 1.00 83.63 57 ALA B C 1
ATOM 2654 O O . ALA B 1 57 ? 42.262 96.536 -2.267 1.00 86.13 57 ALA B O 1
ATOM 2656 N N . ILE B 1 58 ? 40.310 95.868 -1.366 1.00 83.20 58 ILE B N 1
ATOM 2657 C CA . ILE B 1 58 ? 39.702 97.175 -1.475 1.00 82.95 58 ILE B CA 1
ATOM 2658 C C . ILE B 1 58 ? 39.883 97.883 -0.148 1.00 86.84 58 ILE B C 1
ATOM 2659 O O . ILE B 1 58 ? 39.834 99.107 -0.076 1.00 88.99 58 ILE B O 1
ATOM 2664 N N . LYS B 1 59 ? 40.103 97.110 0.907 1.00 88.62 59 LYS B N 1
ATOM 2665 C CA . LYS B 1 59 ? 40.489 97.749 2.167 1.00 95.80 59 LYS B CA 1
ATOM 2666 C C . LYS B 1 59 ? 42.011 98.030 2.292 1.00 98.08 59 LYS B C 1
ATOM 2667 O O . LYS B 1 59 ? 42.446 99.157 2.475 1.00 97.47 59 LYS B O 1
ATOM 2673 N N . ASP B 1 60 ? 42.804 96.987 2.148 1.00 100.96 60 ASP B N 1
ATOM 2674 C CA . ASP B 1 60 ? 44.204 96.991 2.555 1.00 106.12 60 ASP B CA 1
ATOM 2675 C C . ASP B 1 60 ? 44.966 98.246 2.138 1.00 112.37 60 ASP B C 1
ATOM 2676 O O . ASP B 1 60 ? 45.928 98.635 2.797 1.00 120.83 60 ASP B O 1
ATOM 2681 N N . SER B 1 61 ? 44.541 98.880 1.052 1.00 112.50 61 SER B N 1
ATOM 2682 C CA . SER B 1 61 ? 45.130 100.152 0.649 1.00 118.58 61 SER B CA 1
ATOM 2683 C C . SER B 1 61 ? 44.044 101.219 0.639 1.00 118.74 61 SER B C 1
ATOM 2684 O O . SER B 1 61 ? 43.182 101.237 -0.241 1.00 116.90 61 SER B O 1
ATOM 2687 N N . ASN B 1 62 ? 44.093 102.108 1.626 1.00 123.71 62 ASN B N 1
ATOM 2688 C CA . ASN B 1 62 ? 42.978 103.005 1.903 1.00 124.05 62 ASN B CA 1
ATOM 2689 C C . ASN B 1 62 ? 42.738 104.076 0.843 1.00 118.81 62 ASN B C 1
ATOM 2690 O O . ASN B 1 62 ? 43.123 105.235 1.007 1.00 120.79 62 ASN B O 1
ATOM 2695 N N . ILE B 1 63 ? 42.111 103.669 -0.253 1.00 111.77 63 ILE B N 1
ATOM 2696 C CA . ILE B 1 63 ? 41.419 104.605 -1.121 1.00 105.95 63 ILE B CA 1
ATOM 2697 C C . ILE B 1 63 ? 39.957 104.522 -0.717 1.00 99.69 63 ILE B C 1
ATOM 2698 O O . ILE B 1 63 ? 39.343 103.465 -0.858 1.00 97.25 63 ILE B O 1
ATOM 2703 N N . PRO B 1 64 ? 39.403 105.626 -0.186 1.00 97.60 64 PRO B N 1
ATOM 2704 C CA . PRO B 1 64 ? 38.045 105.653 0.373 1.00 94.92 64 PRO B CA 1
ATOM 2705 C C . PRO B 1 64 ? 37.012 105.001 -0.543 1.00 88.39 64 PRO B C 1
ATOM 2706 O O . PRO B 1 64 ? 37.084 105.145 -1.764 1.00 82.88 64 PRO B O 1
ATOM 2710 N N . ARG B 1 65 ? 36.072 104.282 0.063 1.00 88.75 65 ARG B N 1
ATOM 2711 C CA . ARG B 1 65 ? 35.121 103.438 -0.655 1.00 86.49 65 ARG B CA 1
ATOM 2712 C C . ARG B 1 65 ? 34.350 104.165 -1.757 1.00 89.17 65 ARG B C 1
ATOM 2713 O O . ARG B 1 65 ? 34.135 103.613 -2.836 1.00 88.86 65 ARG B O 1
ATOM 2721 N N . GLU B 1 66 ? 33.949 105.405 -1.493 1.00 95.44 66 GLU B N 1
ATOM 2722 C CA . GLU B 1 66 ? 33.114 106.146 -2.434 1.00 95.60 66 GLU B CA 1
ATOM 2723 C C . GLU B 1 66 ? 33.895 106.677 -3.636 1.00 91.42 66 GLU B C 1
ATOM 2724 O O . GLU B 1 66 ? 33.352 107.418 -4.456 1.00 91.31 66 GLU B O 1
ATOM 2730 N N . GLU B 1 67 ? 35.165 106.299 -3.740 1.00 88.30 67 GLU B N 1
ATOM 2731 C CA . GLU B 1 67 ? 35.985 106.694 -4.880 1.00 83.45 67 GLU B CA 1
ATOM 2732 C C . GLU B 1 67 ? 36.220 105.523 -5.825 1.00 79.15 67 GLU B C 1
ATOM 2733 O O . GLU B 1 67 ? 36.879 105.668 -6.854 1.00 73.16 67 GLU B O 1
ATOM 2739 N N . ILE B 1 68 ? 35.679 104.362 -5.472 1.00 76.60 68 ILE B N 1
ATOM 2740 C CA . ILE B 1 68 ? 35.934 103.149 -6.239 1.00 70.40 68 ILE B CA 1
ATOM 2741 C C . ILE B 1 68 ? 34.649 102.447 -6.671 1.00 69.10 68 ILE B C 1
ATOM 2742 O O . ILE B 1 68 ? 33.765 102.176 -5.858 1.00 69.20 68 ILE B O 1
ATOM 2747 N N . PHE B 1 69 ? 34.565 102.165 -7.967 1.00 64.59 69 PHE B N 1
ATOM 2748 C CA . PHE B 1 69 ? 33.402 101.522 -8.564 1.00 61.68 69 PHE B CA 1
ATOM 2749 C C . PHE B 1 69 ? 33.505 100.002 -8.458 1.00 62.35 69 PHE B C 1
ATOM 2750 O O . PHE B 1 69 ? 34.439 99.399 -8.987 1.00 60.89 69 PHE B O 1
ATOM 2758 N N . VAL B 1 70 ? 32.546 99.387 -7.775 1.00 61.90 70 VAL B N 1
ATOM 2759 C CA . VAL B 1 70 ? 32.547 97.938 -7.597 1.00 58.46 70 VAL B CA 1
ATOM 2760 C C . VAL B 1 70 ? 31.380 97.288 -8.333 1.00 59.60 70 VAL B C 1
ATOM 2761 O O . VAL B 1 70 ? 30.227 97.678 -8.155 1.00 61.43 70 VAL B O 1
ATOM 2765 N N . THR B 1 71 ? 31.688 96.294 -9.162 1.00 57.15 71 THR B N 1
ATOM 2766 C CA . THR B 1 71 ? 30.664 95.584 -9.921 1.00 55.64 71 THR B CA 1
ATOM 2767 C C . THR B 1 71 ? 30.703 94.084 -9.646 1.00 56.97 71 THR B C 1
ATOM 2768 O O . THR B 1 71 ? 31.767 93.466 -9.679 1.00 59.61 71 THR B O 1
ATOM 2772 N N . THR B 1 72 ? 29.539 93.506 -9.370 1.00 54.17 72 THR B N 1
ATOM 2773 C CA . THR B 1 72 ? 29.415 92.062 -9.210 1.00 52.22 72 THR B CA 1
ATOM 2774 C C . THR B 1 72 ? 28.108 91.593 -9.842 1.00 53.05 72 THR B C 1
ATOM 2775 O O . THR B 1 72 ? 27.209 92.399 -10.088 1.00 53.03 72 THR B O 1
ATOM 2779 N N . LYS B 1 73 ? 27.999 90.295 -10.109 1.00 53.43 73 LYS B N 1
ATOM 2780 C CA . LYS B 1 73 ? 26.860 89.776 -10.862 1.00 52.82 73 LYS B CA 1
ATOM 2781 C C . LYS B 1 73 ? 26.112 88.657 -10.143 1.00 57.32 73 LYS B C 1
ATOM 2782 O O . LYS B 1 73 ? 26.672 87.960 -9.298 1.00 64.33 73 LYS B O 1
ATOM 2788 N N . LEU B 1 74 ? 24.840 88.495 -10.495 1.00 55.87 74 LEU B N 1
ATOM 2789 C CA . LEU B 1 74 ? 24.026 87.400 -9.983 1.00 55.02 74 LEU B CA 1
ATOM 2790 C C . LEU B 1 74 ? 24.092 86.194 -10.912 1.00 53.11 74 LEU B C 1
ATOM 2791 O O . LEU B 1 74 ? 23.797 86.303 -12.102 1.00 50.66 74 LEU B O 1
ATOM 2796 N N . TRP B 1 75 ? 24.465 85.043 -10.364 1.00 48.99 75 TRP B N 1
ATOM 2797 C CA . TRP B 1 75 ? 24.621 83.838 -11.171 1.00 48.27 75 TRP B CA 1
ATOM 2798 C C . TRP B 1 75 ? 23.271 83.243 -11.573 1.00 53.17 75 TRP B C 1
ATOM 2799 O O . TRP B 1 75 ? 22.251 83.497 -10.930 1.00 59.34 75 TRP B O 1
ATOM 2810 N N . ASN B 1 76 ? 23.284 82.453 -12.643 1.00 50.31 76 ASN B N 1
ATOM 2811 C CA . ASN B 1 76 ? 22.075 81.886 -13.238 1.00 52.10 76 ASN B CA 1
ATOM 2812 C C . ASN B 1 76 ? 21.233 81.043 -12.284 1.00 58.21 76 ASN B C 1
ATOM 2813 O O . ASN B 1 76 ? 20.006 81.136 -12.283 1.00 58.30 76 ASN B O 1
ATOM 2818 N N . THR B 1 77 ? 21.893 80.221 -11.475 1.00 60.87 77 THR B N 1
ATOM 2819 C CA . THR B 1 77 ? 21.196 79.317 -10.564 1.00 58.41 77 THR B CA 1
ATOM 2820 C C . THR B 1 77 ? 20.500 80.065 -9.430 1.00 61.49 77 THR B C 1
ATOM 2821 O O . THR B 1 77 ? 19.728 79.479 -8.672 1.00 54.66 77 THR B O 1
ATOM 2825 N N . ASP B 1 78 ? 20.776 81.361 -9.320 1.00 61.01 78 ASP B N 1
ATOM 2826 C CA . ASP B 1 78 ? 20.211 82.173 -8.251 1.00 60.89 78 ASP B CA 1
ATOM 2827 C C . ASP B 1 78 ? 19.133 83.127 -8.757 1.00 57.35 78 ASP B C 1
ATOM 2828 O O . ASP B 1 78 ? 18.669 83.993 -8.016 1.00 59.45 78 ASP B O 1
ATOM 2833 N N . GLN B 1 79 ? 18.735 82.967 -10.016 1.00 50.50 79 GLN B N 1
ATOM 2834 C CA . GLN B 1 79 ? 17.686 83.809 -10.583 1.00 50.10 79 GLN B CA 1
ATOM 2835 C C . GLN B 1 79 ? 16.350 83.526 -9.904 1.00 57.93 79 GLN B C 1
ATOM 2836 O O . GLN B 1 79 ? 16.118 82.429 -9.398 1.00 61.54 79 GLN B O 1
ATOM 2842 N N . GLY B 1 80 ? 15.478 84.527 -9.898 1.00 57.04 80 GLY B N 1
ATOM 2843 C CA . GLY B 1 80 ? 14.252 84.476 -9.124 1.00 59.48 80 GLY B CA 1
ATOM 2844 C C . GLY B 1 80 ? 14.322 85.550 -8.057 1.00 65.60 80 GLY B C 1
ATOM 2845 O O . GLY B 1 80 ? 15.413 85.915 -7.627 1.00 67.63 80 GLY B O 1
ATOM 2846 N N . TYR B 1 81 ? 13.167 86.051 -7.629 1.00 68.43 81 TYR B N 1
ATOM 2847 C CA . TYR B 1 81 ? 13.111 87.198 -6.724 1.00 69.92 81 TYR B CA 1
ATOM 2848 C C . TYR B 1 81 ? 13.865 86.979 -5.412 1.00 74.12 81 TYR B C 1
ATOM 2849 O O . TYR B 1 81 ? 14.887 87.618 -5.163 1.00 71.26 81 TYR B O 1
ATOM 2858 N N . GLU B 1 82 ? 13.352 86.078 -4.579 1.00 78.11 82 GLU B N 1
ATOM 2859 C CA . GLU B 1 82 ? 13.908 85.862 -3.246 1.00 78.74 82 GLU B CA 1
ATOM 2860 C C . GLU B 1 82 ? 15.333 85.322 -3.280 1.00 73.36 82 GLU B C 1
ATOM 2861 O O . GLU B 1 82 ? 16.160 85.690 -2.445 1.00 72.86 82 GLU B O 1
ATOM 2867 N N . LYS B 1 83 ? 15.620 84.451 -4.242 1.00 70.61 83 LYS B N 1
ATOM 2868 C CA . LYS B 1 83 ? 16.961 83.892 -4.374 1.00 69.69 83 LYS B CA 1
ATOM 2869 C C . LYS B 1 83 ? 17.970 84.969 -4.760 1.00 66.26 83 LYS B C 1
ATOM 2870 O O . LYS B 1 83 ? 19.135 84.899 -4.377 1.00 63.23 83 LYS B O 1
ATOM 2876 N N . THR B 1 84 ? 17.514 85.966 -5.512 1.00 64.24 84 THR B N 1
ATOM 2877 C CA . THR B 1 84 ? 18.370 87.082 -5.900 1.00 63.92 84 THR B CA 1
ATOM 2878 C C . THR B 1 84 ? 18.696 87.956 -4.693 1.00 71.36 84 THR B C 1
ATOM 2879 O O . THR B 1 84 ? 19.817 88.450 -4.555 1.00 69.49 84 THR B O 1
ATOM 2883 N N . LEU B 1 85 ? 17.713 88.134 -3.816 1.00 77.47 85 LEU B N 1
ATOM 2884 C CA . LEU B 1 85 ? 17.873 88.978 -2.637 1.00 66.08 85 LEU B CA 1
ATOM 2885 C C . LEU B 1 85 ? 18.989 88.494 -1.714 1.00 80.57 85 LEU B C 1
ATOM 2886 O O . LEU B 1 85 ? 19.745 89.300 -1.172 1.00 85.34 85 LEU B O 1
ATOM 2891 N N . GLU B 1 86 ? 19.093 87.180 -1.537 1.00 83.33 86 GLU B N 1
ATOM 2892 C CA . GLU B 1 86 ? 20.077 86.627 -0.613 1.00 89.34 86 GLU B CA 1
ATOM 2893 C C . GLU B 1 86 ? 21.386 86.273 -1.312 1.00 83.99 86 GLU B C 1
ATOM 2894 O O . GLU B 1 86 ? 22.447 86.264 -0.686 1.00 82.48 86 GLU B O 1
ATOM 2900 N N . ALA B 1 87 ? 21.319 85.987 -2.607 1.00 81.09 87 ALA B N 1
ATOM 2901 C CA . ALA B 1 87 ? 22.540 85.818 -3.383 1.00 78.67 87 ALA B CA 1
ATOM 2902 C C . ALA B 1 87 ? 23.261 87.157 -3.456 1.00 77.15 87 ALA B C 1
ATOM 2903 O O . ALA B 1 87 ? 24.481 87.215 -3.553 1.00 74.27 87 ALA B O 1
ATOM 2905 N N . PHE B 1 88 ? 22.498 88.241 -3.398 1.00 76.76 88 PHE B N 1
ATOM 2906 C CA . PHE B 1 88 ? 23.099 89.563 -3.352 1.00 76.05 88 PHE B CA 1
ATOM 2907 C C . PHE B 1 88 ? 23.770 89.791 -2.000 1.00 81.57 88 PHE B C 1
ATOM 2908 O O . PHE B 1 88 ? 24.914 90.244 -1.937 1.00 82.20 88 PHE B O 1
ATOM 2916 N N . ASN B 1 89 ? 23.055 89.469 -0.925 1.00 83.81 89 ASN B N 1
ATOM 2917 C CA . ASN B 1 89 ? 23.579 89.617 0.431 1.00 85.86 89 ASN B CA 1
ATOM 2918 C C . ASN B 1 89 ? 24.833 88.783 0.660 1.00 82.79 89 ASN B C 1
ATOM 2919 O O . ASN B 1 89 ? 25.782 89.236 1.302 1.00 82.62 89 ASN B O 1
ATOM 2924 N N . THR B 1 90 ? 24.829 87.561 0.136 1.00 80.59 90 THR B N 1
ATOM 2925 C CA . THR B 1 90 ? 26.001 86.697 0.193 1.00 80.11 90 THR B CA 1
ATOM 2926 C C . THR B 1 90 ? 27.162 87.354 -0.544 1.00 78.04 90 THR B C 1
ATOM 2927 O O . THR B 1 90 ? 28.270 87.448 -0.018 1.00 81.82 90 THR B O 1
ATOM 2931 N N . SER B 1 91 ? 26.890 87.817 -1.760 1.00 74.62 91 SER B N 1
ATOM 2932 C CA . SER B 1 91 ? 27.875 88.547 -2.551 1.00 70.83 91 SER B CA 1
ATOM 2933 C C . SER B 1 91 ? 28.310 89.820 -1.835 1.00 71.74 91 SER B C 1
ATOM 2934 O O . SER B 1 91 ? 29.459 90.249 -1.946 1.00 70.22 91 SER B O 1
ATOM 2937 N N . LEU B 1 92 ? 27.380 90.416 -1.098 1.00 73.30 92 LEU B N 1
ATOM 2938 C CA . LEU B 1 92 ? 27.644 91.646 -0.365 1.00 75.77 92 LEU B CA 1
ATOM 2939 C C . LEU B 1 92 ? 28.552 91.389 0.833 1.00 79.17 92 LEU B C 1
ATOM 2940 O O . LEU B 1 92 ? 29.499 92.137 1.079 1.00 80.84 92 LEU B O 1
ATOM 2945 N N . LYS B 1 93 ? 28.257 90.327 1.575 1.00 76.59 93 LYS B N 1
ATOM 2946 C CA . LYS B 1 93 ? 29.037 89.973 2.754 1.00 79.94 93 LYS B CA 1
ATOM 2947 C C . LYS B 1 93 ? 30.403 89.411 2.372 1.00 87.72 93 LYS B C 1
ATOM 2948 O O . LYS B 1 93 ? 31.379 89.587 3.102 1.00 89.65 93 LYS B O 1
ATOM 2954 N N . ASN B 1 94 ? 30.469 88.737 1.228 1.00 85.89 94 ASN B N 1
ATOM 2955 C CA . ASN B 1 94 ? 31.738 88.227 0.721 1.00 84.99 94 ASN B CA 1
ATOM 2956 C C . ASN B 1 94 ? 32.690 89.363 0.364 1.00 87.81 94 ASN B C 1
ATOM 2957 O O . ASN B 1 94 ? 33.889 89.290 0.632 1.00 89.36 94 ASN B O 1
ATOM 2962 N N . LEU B 1 95 ? 32.144 90.416 -0.237 1.00 88.61 95 LEU B N 1
ATOM 2963 C CA . LEU B 1 95 ? 32.937 91.575 -0.631 1.00 87.29 95 LEU B CA 1
ATOM 2964 C C . LEU B 1 95 ? 33.288 92.456 0.565 1.00 89.74 95 LEU B C 1
ATOM 2965 O O . LEU B 1 95 ? 34.165 93.314 0.477 1.00 92.33 95 LEU B O 1
ATOM 2970 N N . GLY B 1 96 ? 32.598 92.244 1.681 1.00 93.25 96 GLY B N 1
ATOM 2971 C CA . GLY B 1 96 ? 32.853 93.011 2.887 1.00 95.99 96 GLY B CA 1
ATOM 2972 C C . GLY B 1 96 ? 32.314 94.427 2.805 1.00 91.33 96 GLY B C 1
ATOM 2973 O O . GLY B 1 96 ? 32.776 95.321 3.514 1.00 82.88 96 GLY B O 1
ATOM 2974 N N . LEU B 1 97 ? 31.332 94.628 1.932 1.00 87.08 97 LEU B N 1
ATOM 2975 C CA . LEU B 1 97 ? 30.698 95.929 1.755 1.00 87.25 97 LEU B CA 1
ATOM 2976 C C . LEU B 1 97 ? 29.232 95.864 2.183 1.00 90.69 97 LEU B C 1
ATOM 2977 O O . LEU B 1 97 ? 28.757 94.813 2.614 1.00 94.09 97 LEU B O 1
ATOM 2982 N N . ASP B 1 98 ? 28.523 96.987 2.076 1.00 94.50 98 ASP B N 1
ATOM 2983 C CA . ASP B 1 98 ? 27.061 96.974 2.156 1.00 101.10 98 ASP B CA 1
ATOM 2984 C C . ASP B 1 98 ? 26.541 97.855 1.015 1.00 97.07 98 ASP B C 1
ATOM 2985 O O . ASP B 1 98 ? 25.401 98.301 1.013 1.00 95.87 98 ASP B O 1
ATOM 2990 N N . TYR B 1 99 ? 27.388 98.110 0.025 1.00 94.23 99 TYR B N 1
ATOM 2991 C CA . TYR B 1 99 ? 26.879 98.683 -1.214 1.00 89.59 99 TYR B CA 1
ATOM 2992 C C . TYR B 1 99 ? 27.802 98.405 -2.392 1.00 86.41 99 TYR B C 1
ATOM 2993 O O . TYR B 1 99 ? 29.016 98.604 -2.332 1.00 86.45 99 TYR B O 1
ATOM 3002 N N . ILE B 1 100 ? 27.186 97.917 -3.460 1.00 81.93 100 ILE B N 1
ATOM 3003 C CA . ILE B 1 100 ? 27.881 97.565 -4.683 1.00 77.82 100 ILE B CA 1
ATOM 3004 C C . ILE B 1 100 ? 27.393 98.482 -5.793 1.00 75.68 100 ILE B C 1
ATOM 3005 O O . ILE B 1 100 ? 26.193 98.581 -6.044 1.00 80.63 100 ILE B O 1
ATOM 3010 N N . ASP B 1 101 ? 28.332 99.162 -6.441 1.00 70.71 101 ASP B N 1
ATOM 3011 C CA . ASP B 1 101 ? 28.009 100.200 -7.412 1.00 67.46 101 ASP B CA 1
ATOM 3012 C C . ASP B 1 101 ? 27.188 99.673 -8.587 1.00 62.79 101 ASP B C 1
ATOM 3013 O O . ASP B 1 101 ? 26.251 100.331 -9.039 1.00 61.34 101 ASP B O 1
ATOM 3018 N N . LEU B 1 102 ? 27.536 98.487 -9.074 1.00 60.82 102 LEU B N 1
ATOM 3019 C CA . LEU B 1 102 ? 26.826 97.904 -10.207 1.00 54.04 102 LEU B CA 1
ATOM 3020 C C . LEU B 1 102 ? 26.514 96.428 -9.988 1.00 50.27 102 LEU B C 1
ATOM 3021 O O . LEU B 1 102 ? 27.402 95.628 -9.696 1.00 49.86 102 LEU B O 1
ATOM 3026 N N . TYR B 1 103 ? 25.240 96.076 -10.131 1.00 50.53 103 TYR B N 1
ATOM 3027 C CA . TYR B 1 103 ? 24.806 94.690 -10.013 1.00 52.85 103 TYR B CA 1
ATOM 3028 C C . TYR B 1 103 ? 24.172 94.242 -11.326 1.00 51.21 103 TYR B C 1
ATOM 3029 O O . TYR B 1 103 ? 23.260 94.893 -11.837 1.00 47.89 103 TYR B O 1
ATOM 3038 N N . LEU B 1 104 ? 24.661 93.133 -11.870 1.00 54.91 104 LEU B N 1
ATOM 3039 C CA . LEU B 1 104 ? 24.245 92.688 -13.195 1.00 53.58 104 LEU B CA 1
ATOM 3040 C C . LEU B 1 104 ? 23.667 91.277 -13.197 1.00 52.35 104 LEU B C 1
ATOM 3041 O O . LEU B 1 104 ? 24.066 90.430 -12.399 1.00 52.72 104 LEU B O 1
ATOM 3046 N N . ILE B 1 105 ? 22.724 91.035 -14.101 1.00 51.09 105 ILE B N 1
ATOM 3047 C CA . ILE B 1 105 ? 22.284 89.678 -14.394 1.00 48.85 105 ILE B CA 1
ATOM 3048 C C . ILE B 1 105 ? 23.305 89.059 -15.339 1.00 46.74 105 ILE B C 1
ATOM 3049 O O . ILE B 1 105 ? 23.463 89.515 -16.471 1.00 43.51 105 ILE B O 1
ATOM 3054 N N . HIS B 1 106 ? 24.003 88.029 -14.871 1.00 44.70 106 HIS B N 1
ATOM 3055 C CA . HIS B 1 106 ? 25.146 87.491 -15.600 1.00 44.53 106 HIS B CA 1
ATOM 3056 C C . HIS B 1 106 ? 24.759 86.912 -16.960 1.00 42.28 106 HIS B C 1
ATOM 3057 O O . HIS B 1 106 ? 25.457 87.124 -17.952 1.00 38.88 106 HIS B O 1
ATOM 3064 N N . TRP B 1 107 ? 23.646 86.187 -17.008 1.00 38.85 107 TRP B N 1
ATOM 3065 C CA . TRP B 1 107 ? 23.191 85.582 -18.255 1.00 38.97 107 TRP B CA 1
ATOM 3066 C C . TRP B 1 107 ? 21.675 85.650 -18.401 1.00 41.30 107 TRP B C 1
ATOM 3067 O O . TRP B 1 107 ? 20.956 85.868 -17.427 1.00 44.86 107 TRP B O 1
ATOM 3078 N N . PHE B 1 108 ? 21.196 85.467 -19.627 1.00 39.42 108 PHE B N 1
ATOM 3079 C CA . PHE B 1 108 ? 19.762 85.431 -19.885 1.00 41.84 108 PHE B CA 1
ATOM 3080 C C . PHE B 1 108 ? 19.235 84.011 -19.720 1.00 41.64 108 PHE B C 1
ATOM 3081 O O . PHE B 1 108 ? 19.700 83.086 -20.385 1.00 38.14 108 PHE B O 1
ATOM 3089 N N . LYS B 1 109 ? 18.260 83.847 -18.833 1.00 45.61 109 LYS B N 1
ATOM 3090 C CA . LYS B 1 109 ? 17.733 82.526 -18.516 1.00 49.33 109 LYS B CA 1
ATOM 3091 C C . LYS B 1 109 ? 16.217 82.474 -18.681 1.00 51.19 109 LYS B C 1
ATOM 3092 O O . LYS B 1 109 ? 15.534 81.724 -17.985 1.00 46.43 109 LYS B O 1
ATOM 3098 N N . GLY B 1 110 ? 15.698 83.274 -19.606 1.00 47.76 110 GLY B N 1
ATOM 3099 C CA . GLY B 1 110 ? 14.267 83.337 -19.843 1.00 50.66 110 GLY B CA 1
ATOM 3100 C C . GLY B 1 110 ? 13.695 84.700 -19.507 1.00 51.24 110 GLY B C 1
ATOM 3101 O O . GLY B 1 110 ? 14.295 85.463 -18.753 1.00 45.20 110 GLY B O 1
ATOM 3102 N N . TYR B 1 111 ? 12.530 85.005 -20.068 1.00 52.02 111 TYR B N 1
ATOM 3103 C CA . TYR B 1 111 ? 11.884 86.295 -19.846 1.00 52.85 111 TYR B CA 1
ATOM 3104 C C . TYR B 1 111 ? 11.348 86.424 -18.424 1.00 58.89 111 TYR B C 1
ATOM 3105 O O . TYR B 1 111 ? 11.558 87.444 -17.765 1.00 62.43 111 TYR B O 1
ATOM 3114 N N . ASP B 1 112 ? 10.655 85.389 -17.956 1.00 58.70 112 ASP B N 1
ATOM 3115 C CA . ASP B 1 112 ? 10.105 85.382 -16.604 1.00 59.71 112 ASP B CA 1
ATOM 3116 C C . ASP B 1 112 ? 11.204 85.449 -15.551 1.00 59.14 112 ASP B C 1
ATOM 3117 O O . ASP B 1 112 ? 11.123 86.237 -14.609 1.00 56.17 112 ASP B O 1
ATOM 3122 N N . ASN B 1 113 ? 12.227 84.617 -15.717 1.00 56.86 113 ASN B N 1
ATOM 3123 C CA . ASN B 1 113 ? 13.354 84.597 -14.793 1.00 54.86 113 ASN B CA 1
ATOM 3124 C C . ASN B 1 113 ? 14.084 85.933 -14.760 1.00 56.81 113 ASN B C 1
ATOM 3125 O O . ASN B 1 113 ? 14.580 86.349 -13.716 1.00 58.39 113 ASN B O 1
ATOM 3130 N N . ALA B 1 114 ? 14.139 86.604 -15.906 1.00 56.70 114 ALA B N 1
ATOM 3131 C CA . ALA B 1 114 ? 14.805 87.897 -16.002 1.00 57.54 114 ALA B CA 1
ATOM 3132 C C . ALA B 1 114 ? 14.049 88.970 -15.226 1.00 60.33 114 ALA B C 1
ATOM 3133 O O . ALA B 1 114 ? 14.643 89.728 -14.463 1.00 64.28 114 ALA B O 1
ATOM 3135 N N . LEU B 1 115 ? 12.756 89.093 -15.461 1.00 61.91 115 LEU B N 1
ATOM 3136 C CA . LEU B 1 115 ? 11.929 90.091 -14.804 1.00 63.98 115 LEU B CA 1
ATOM 3137 C C . LEU B 1 115 ? 11.800 89.922 -13.288 1.00 67.59 115 LEU B C 1
ATOM 3138 O O . LEU B 1 115 ? 11.789 90.885 -12.548 1.00 69.10 115 LEU B O 1
ATOM 3143 N N . SER B 1 116 ? 11.680 88.691 -12.832 1.00 67.76 116 SER B N 1
ATOM 3144 C CA . SER B 1 116 ? 11.583 88.437 -11.397 1.00 70.46 116 SER B CA 1
ATOM 3145 C C . SER B 1 116 ? 12.924 88.685 -10.713 1.00 69.86 116 SER B C 1
ATOM 3146 O O . SER B 1 116 ? 12.975 89.135 -9.567 1.00 70.42 116 SER B O 1
ATOM 3149 N N . THR B 1 117 ? 14.006 88.384 -11.422 1.00 65.00 117 THR B N 1
ATOM 3150 C CA . THR B 1 117 ? 15.346 88.700 -10.947 1.00 67.11 117 THR B CA 1
ATOM 3151 C C . THR B 1 117 ? 15.533 90.209 -10.898 1.00 63.39 117 THR B C 1
ATOM 3152 O O . THR B 1 117 ? 15.976 90.762 -9.890 1.00 64.00 117 THR B O 1
ATOM 3156 N N . TYR B 1 118 ? 15.180 90.868 -11.997 1.00 59.70 118 TYR B N 1
ATOM 3157 C CA . TYR B 1 118 ? 15.311 92.312 -12.112 1.00 59.62 118 TYR B CA 1
ATOM 3158 C C . TYR B 1 118 ? 14.360 93.020 -11.152 1.00 63.70 118 TYR B C 1
ATOM 3159 O O . TYR B 1 118 ? 14.593 94.166 -10.765 1.00 66.28 118 TYR B O 1
ATOM 3168 N N . ARG B 1 119 ? 13.288 92.332 -10.774 1.00 66.17 119 ARG B N 1
ATOM 3169 C CA . ARG B 1 119 ? 12.352 92.855 -9.788 1.00 71.91 119 ARG B CA 1
ATOM 3170 C C . ARG B 1 119 ? 13.063 93.026 -8.451 1.00 76.58 119 ARG B C 1
ATOM 3171 O O . ARG B 1 119 ? 12.853 94.010 -7.743 1.00 80.55 119 ARG B O 1
ATOM 3179 N N . ALA B 1 120 ? 13.915 92.061 -8.120 1.00 78.24 120 ALA B N 1
ATOM 3180 C CA . ALA B 1 120 ? 14.726 92.134 -6.912 1.00 67.03 120 ALA B CA 1
ATOM 3181 C C . ALA B 1 120 ? 15.811 93.196 -7.062 1.00 76.99 120 ALA B C 1
ATOM 3182 O O . ALA B 1 120 ? 16.176 93.862 -6.095 1.00 67.74 120 ALA B O 1
ATOM 3184 N N . PHE B 1 121 ? 16.320 93.346 -8.282 1.00 73.51 121 PHE B N 1
ATOM 3185 C CA . PHE B 1 121 ? 17.304 94.380 -8.591 1.00 69.84 121 PHE B CA 1
ATOM 3186 C C . PHE B 1 121 ? 16.747 95.769 -8.295 1.00 70.38 121 PHE B C 1
ATOM 3187 O O . PHE B 1 121 ? 17.460 96.645 -7.806 1.00 73.49 121 PHE B O 1
ATOM 3195 N N . GLU B 1 122 ? 15.466 95.956 -8.594 1.00 70.80 122 GLU B N 1
ATOM 3196 C CA . GLU B 1 122 ? 14.812 97.250 -8.434 1.00 73.58 122 GLU B CA 1
ATOM 3197 C C . GLU B 1 122 ? 14.517 97.578 -6.973 1.00 77.25 122 GLU B C 1
ATOM 3198 O O . GLU B 1 122 ? 14.720 98.709 -6.533 1.00 79.31 122 GLU B O 1
ATOM 3204 N N . THR B 1 123 ? 14.030 96.590 -6.227 1.00 75.66 123 THR B N 1
ATOM 3205 C CA . THR B 1 123 ? 13.745 96.787 -4.810 1.00 80.60 123 THR B CA 1
ATOM 3206 C C . THR B 1 123 ? 15.030 97.059 -4.036 1.00 80.59 123 THR B C 1
ATOM 3207 O O . THR B 1 123 ? 15.038 97.845 -3.090 1.00 85.33 123 THR B O 1
ATOM 3211 N N . LEU B 1 124 ? 16.115 96.409 -4.445 1.00 76.03 124 LEU B N 1
ATOM 3212 C CA . LEU B 1 124 ? 17.422 96.663 -3.853 1.00 79.19 124 LEU B CA 1
ATOM 3213 C C . LEU B 1 124 ? 17.923 98.050 -4.240 1.00 80.92 124 LEU B C 1
ATOM 3214 O O . LEU B 1 124 ? 18.627 98.705 -3.471 1.00 84.60 124 LEU B O 1
ATOM 3219 N N . TYR B 1 125 ? 17.551 98.491 -5.438 1.00 76.22 125 TYR B N 1
ATOM 3220 C CA . TYR B 1 125 ? 17.953 99.801 -5.937 1.00 74.91 125 TYR B CA 1
ATOM 3221 C C . TYR B 1 125 ? 17.298 100.917 -5.133 1.00 75.13 125 TYR B C 1
ATOM 3222 O O . TYR B 1 125 ? 17.897 101.968 -4.910 1.00 76.27 125 TYR B O 1
ATOM 3231 N N . GLU B 1 126 ? 16.065 100.678 -4.701 1.00 78.02 126 GLU B N 1
ATOM 3232 C CA . GLU B 1 126 ? 15.345 101.638 -3.875 1.00 85.11 126 GLU B CA 1
ATOM 3233 C C . GLU B 1 126 ? 15.966 101.696 -2.484 1.00 89.01 126 GLU B C 1
ATOM 3234 O O . GLU B 1 126 ? 16.102 102.771 -1.899 1.00 90.03 126 GLU B O 1
ATOM 3240 N N . GLU B 1 127 ? 16.347 100.534 -1.964 1.00 89.24 127 GLU B N 1
ATOM 3241 C CA . GLU B 1 127 ? 16.922 100.436 -0.626 1.00 91.69 127 GLU B CA 1
ATOM 3242 C C . GLU B 1 127 ? 18.300 101.087 -0.552 1.00 90.43 127 GLU B C 1
ATOM 3243 O O . GLU B 1 127 ? 18.832 101.312 0.536 1.00 92.29 127 GLU B O 1
ATOM 3249 N N . GLY B 1 128 ? 18.875 101.386 -1.712 1.00 89.80 128 GLY B N 1
ATOM 3250 C CA . GLY B 1 128 ? 20.150 102.075 -1.779 1.00 91.90 128 GLY B CA 1
ATOM 3251 C C . GLY B 1 128 ? 21.341 101.147 -1.658 1.00 88.29 128 GLY B C 1
ATOM 3252 O O . GLY B 1 128 ? 22.478 101.600 -1.530 1.00 79.43 128 GLY B O 1
ATOM 3253 N N . LYS B 1 129 ? 21.083 99.844 -1.699 1.00 85.94 129 LYS B N 1
ATOM 3254 C CA . LYS B 1 129 ? 22.151 98.857 -1.591 1.00 88.41 129 LYS B CA 1
ATOM 3255 C C . LYS B 1 129 ? 22.974 98.789 -2.876 1.00 86.97 129 LYS B C 1
ATOM 3256 O O . LYS B 1 129 ? 24.173 98.522 -2.836 1.00 90.89 129 LYS B O 1
ATOM 3262 N N . VAL B 1 130 ? 22.329 99.028 -4.013 1.00 83.68 130 VAL B N 1
ATOM 3263 C CA . VAL B 1 130 ? 23.043 99.136 -5.282 1.00 79.22 130 VAL B CA 1
ATOM 3264 C C . VAL B 1 130 ? 22.900 100.541 -5.851 1.00 77.91 130 VAL B C 1
ATOM 3265 O O . VAL B 1 130 ? 21.963 101.264 -5.510 1.00 80.08 130 VAL B O 1
ATOM 3269 N N . LYS B 1 131 ? 23.832 100.929 -6.716 1.00 72.17 131 LYS B N 1
ATOM 3270 C CA . LYS B 1 131 ? 23.843 102.282 -7.258 1.00 69.79 131 LYS B CA 1
ATOM 3271 C C . LYS B 1 131 ? 23.446 102.294 -8.725 1.00 67.97 131 LYS B C 1
ATOM 3272 O O . LYS B 1 131 ? 22.915 103.282 -9.233 1.00 70.09 131 LYS B O 1
ATOM 3278 N N . ALA B 1 132 ? 23.714 101.186 -9.402 1.00 61.30 132 ALA B N 1
ATOM 3279 C CA . ALA B 1 132 ? 23.326 101.028 -10.791 1.00 59.18 132 ALA B CA 1
ATOM 3280 C C . ALA B 1 132 ? 22.973 99.575 -11.049 1.00 59.87 132 ALA B C 1
ATOM 3281 O O . ALA B 1 132 ? 23.591 98.668 -10.491 1.00 60.66 132 ALA B O 1
ATOM 3283 N N . ILE B 1 133 ? 21.967 99.354 -11.883 1.00 58.58 133 ILE B N 1
ATOM 3284 C CA . ILE B 1 133 ? 21.560 98.001 -12.224 1.00 57.13 133 ILE B CA 1
ATOM 3285 C C . ILE B 1 133 ? 21.549 97.818 -13.732 1.00 55.36 133 ILE B C 1
ATOM 3286 O O . ILE B 1 133 ? 21.311 98.763 -14.485 1.00 56.48 133 ILE B O 1
ATOM 3291 N N . GLY B 1 134 ? 21.820 96.596 -14.167 1.00 46.14 134 GLY B N 1
ATOM 3292 C CA . GLY B 1 134 ? 21.868 96.288 -15.580 1.00 43.58 134 GLY B CA 1
ATOM 3293 C C . GLY B 1 134 ? 21.978 94.797 -15.799 1.00 50.59 134 GLY B C 1
ATOM 3294 O O . GLY B 1 134 ? 21.702 94.004 -14.899 1.00 56.00 134 GLY B O 1
ATOM 3295 N N . VAL B 1 135 ? 22.393 94.412 -16.999 1.00 46.68 135 VAL B N 1
ATOM 3296 C CA . VAL B 1 135 ? 22.465 93.004 -17.355 1.00 41.63 135 VAL B CA 1
ATOM 3297 C C . VAL B 1 135 ? 23.792 92.652 -18.014 1.00 42.08 135 VAL B C 1
ATOM 3298 O O . VAL B 1 135 ? 24.634 93.518 -18.250 1.00 41.82 135 VAL B O 1
ATOM 3302 N N . SER B 1 136 ? 23.969 91.368 -18.300 1.00 42.03 136 SER B N 1
ATOM 3303 C CA . SER B 1 136 ? 25.160 90.883 -18.981 1.00 39.84 136 SER B CA 1
ATOM 3304 C C . SER B 1 136 ? 24.778 89.767 -19.943 1.00 40.27 136 SER B C 1
ATOM 3305 O O . SER B 1 136 ? 23.924 88.936 -19.628 1.00 44.71 136 SER B O 1
ATOM 3308 N N . ASN B 1 137 ? 25.411 89.760 -21.113 1.00 35.79 137 ASN B N 1
ATOM 3309 C CA . ASN B 1 137 ? 25.107 88.801 -22.173 1.00 33.10 137 ASN B CA 1
ATOM 3310 C C . ASN B 1 137 ? 23.635 88.831 -22.571 1.00 34.12 137 ASN B C 1
ATOM 3311 O O . ASN B 1 137 ? 23.019 87.791 -22.807 1.00 34.85 137 ASN B O 1
ATOM 3316 N N . PHE B 1 138 ? 23.074 90.034 -22.635 1.00 36.95 138 PHE B N 1
ATOM 3317 C CA . PHE B 1 138 ? 21.703 90.222 -23.089 1.00 37.67 138 PHE B CA 1
ATOM 3318 C C . PHE B 1 138 ? 21.690 90.725 -24.525 1.00 34.94 138 PHE B C 1
ATOM 3319 O O . PHE B 1 138 ? 22.415 91.658 -24.870 1.00 32.53 138 PHE B O 1
ATOM 3327 N N . ASN B 1 139 ? 20.869 90.101 -25.362 1.00 34.64 139 ASN B N 1
ATOM 3328 C CA . ASN B 1 139 ? 20.745 90.524 -26.749 1.00 34.50 139 ASN B CA 1
ATOM 3329 C C . ASN B 1 139 ? 19.605 91.526 -26.901 1.00 32.78 139 ASN B C 1
ATOM 3330 O O . ASN B 1 139 ? 19.001 91.937 -25.911 1.00 36.40 139 ASN B O 1
ATOM 3335 N N . VAL B 1 140 ? 19.317 91.912 -28.140 1.00 31.38 140 VAL B N 1
ATOM 3336 C CA . VAL B 1 140 ? 18.330 92.952 -28.421 1.00 34.15 140 VAL B CA 1
ATOM 3337 C C . VAL B 1 140 ? 16.936 92.615 -27.893 1.00 38.82 140 VAL B C 1
ATOM 3338 O O . VAL B 1 140 ? 16.339 93.406 -27.159 1.00 37.69 140 VAL B O 1
ATOM 3342 N N . HIS B 1 141 ? 16.420 91.446 -28.261 1.00 39.06 141 HIS B N 1
ATOM 3343 C CA . HIS B 1 141 ? 15.086 91.039 -27.828 1.00 41.56 141 HIS B CA 1
ATOM 3344 C C . HIS B 1 141 ? 15.037 90.815 -26.318 1.00 43.92 141 HIS B C 1
ATOM 3345 O O . HIS B 1 141 ? 13.978 90.925 -25.700 1.00 42.81 141 HIS B O 1
ATOM 3352 N N . HIS B 1 142 ? 16.187 90.508 -25.727 1.00 42.02 142 HIS B N 1
ATOM 3353 C CA . HIS B 1 142 ? 16.290 90.393 -24.277 1.00 44.63 142 HIS B CA 1
ATOM 3354 C C . HIS B 1 142 ? 16.140 91.764 -23.629 1.00 48.41 142 HIS B C 1
ATOM 3355 O O . HIS B 1 142 ? 15.442 91.917 -22.627 1.00 55.49 142 HIS B O 1
ATOM 3362 N N . LEU B 1 143 ? 16.801 92.758 -24.213 1.00 43.97 143 LEU B N 1
ATOM 3363 C CA . LEU B 1 143 ? 16.751 94.122 -23.699 1.00 45.33 143 LEU B CA 1
ATOM 3364 C C . LEU B 1 143 ? 15.382 94.755 -23.930 1.00 47.34 143 LEU B C 1
ATOM 3365 O O . LEU B 1 143 ? 14.866 95.458 -23.061 1.00 41.85 143 LEU B O 1
ATOM 3370 N N . MET B 1 144 ? 14.803 94.500 -25.101 1.00 45.94 144 MET B N 1
ATOM 3371 C CA . MET B 1 144 ? 13.487 95.027 -25.454 1.00 46.89 144 MET B CA 1
ATOM 3372 C C . MET B 1 144 ? 12.434 94.680 -24.407 1.00 47.52 144 MET B C 1
ATOM 3373 O O . MET B 1 144 ? 11.555 95.488 -24.108 1.00 51.46 144 MET B O 1
ATOM 3378 N N . TYR B 1 145 ? 12.532 93.477 -23.852 1.00 46.64 145 TYR B N 1
ATOM 3379 C CA . TYR B 1 145 ? 11.599 93.041 -22.824 1.00 52.89 145 TYR B CA 1
ATOM 3380 C C . TYR B 1 145 ? 11.823 93.813 -21.528 1.00 54.51 145 TYR B C 1
ATOM 3381 O O . TYR B 1 145 ? 10.871 94.172 -20.836 1.00 55.79 145 TYR B O 1
ATOM 3390 N N . LEU B 1 146 ? 13.089 94.062 -21.208 1.00 52.06 146 LEU B N 1
ATOM 3391 C CA . LEU B 1 146 ? 13.445 94.842 -20.029 1.00 54.84 146 LEU B CA 1
ATOM 3392 C C . LEU B 1 146 ? 12.933 96.276 -20.143 1.00 58.09 146 LEU B C 1
ATOM 3393 O O . LEU B 1 146 ? 12.439 96.845 -19.174 1.00 62.87 146 LEU B O 1
ATOM 3398 N N . MET B 1 147 ? 13.055 96.853 -21.333 1.00 60.10 147 MET B N 1
ATOM 3399 C CA . MET B 1 147 ? 12.601 98.220 -21.572 1.00 63.60 147 MET B CA 1
ATOM 3400 C C . MET B 1 147 ? 11.091 98.354 -21.389 1.00 66.61 147 MET B C 1
ATOM 3401 O O . MET B 1 147 ? 10.605 99.340 -20.836 1.00 73.03 147 MET B O 1
ATOM 3406 N N . GLU B 1 148 ? 10.359 97.346 -21.849 1.00 63.36 148 GLU B N 1
ATOM 3407 C CA . GLU B 1 148 ? 8.904 97.410 -21.913 1.00 66.70 148 GLU B CA 1
ATOM 3408 C C . GLU B 1 148 ? 8.211 96.977 -20.621 1.00 67.17 148 GLU B C 1
ATOM 3409 O O . GLU B 1 148 ? 7.116 97.446 -20.313 1.00 66.71 148 GLU B O 1
ATOM 3415 N N . ASN B 1 149 ? 8.849 96.087 -19.866 1.00 67.55 149 ASN B N 1
ATOM 3416 C CA . ASN B 1 149 ? 8.188 95.470 -18.719 1.00 68.83 149 ASN B CA 1
ATOM 3417 C C . ASN B 1 149 ? 8.813 95.804 -17.365 1.00 67.90 149 ASN B C 1
ATOM 3418 O O . ASN B 1 149 ? 8.318 95.365 -16.328 1.00 66.44 149 ASN B O 1
ATOM 3423 N N . ALA B 1 150 ? 9.893 96.579 -17.368 1.00 71.54 150 ALA B N 1
ATOM 3424 C CA . ALA B 1 150 ? 10.524 96.986 -16.115 1.00 74.53 150 ALA B CA 1
ATOM 3425 C C . ALA B 1 150 ? 10.340 98.479 -15.861 1.00 77.37 150 ALA B C 1
ATOM 3426 O O . ALA B 1 150 ? 10.161 99.263 -16.793 1.00 76.30 150 ALA B O 1
ATOM 3428 N N . LYS B 1 151 ? 10.392 98.861 -14.589 1.00 82.99 151 LYS B N 1
ATOM 3429 C CA . LYS B 1 151 ? 10.111 100.232 -14.175 1.00 84.36 151 LYS B CA 1
ATOM 3430 C C . LYS B 1 151 ? 11.369 101.093 -14.167 1.00 78.57 151 LYS B C 1
ATOM 3431 O O . LYS B 1 151 ? 11.352 102.237 -14.620 1.00 80.90 151 LYS B O 1
ATOM 3437 N N . ILE B 1 152 ? 12.455 100.540 -13.638 1.00 74.66 152 ILE B N 1
ATOM 3438 C CA . ILE B 1 152 ? 13.751 101.204 -13.684 1.00 71.89 152 ILE B CA 1
ATOM 3439 C C . ILE B 1 152 ? 14.554 100.651 -14.855 1.00 69.05 152 ILE B C 1
ATOM 3440 O O . ILE B 1 152 ? 15.077 99.540 -14.781 1.00 66.63 152 ILE B O 1
ATOM 3445 N N . PRO B 1 153 ? 14.647 101.428 -15.946 1.00 67.77 153 PRO B N 1
ATOM 3446 C CA . PRO B 1 153 ? 15.296 100.976 -17.183 1.00 65.72 153 PRO B CA 1
ATOM 3447 C C . PRO B 1 153 ? 16.761 100.593 -16.983 1.00 63.58 153 PRO B C 1
ATOM 3448 O O . PRO B 1 153 ? 17.487 101.310 -16.296 1.00 52.53 153 PRO B O 1
ATOM 3452 N N . PRO B 1 154 ? 17.177 99.458 -17.570 1.00 60.16 154 PRO B N 1
ATOM 3453 C CA . PRO B 1 154 ? 18.552 98.948 -17.546 1.00 57.60 154 PRO B CA 1
ATOM 3454 C C . PRO B 1 154 ? 19.583 100.017 -17.887 1.00 57.59 154 PRO B C 1
ATOM 3455 O O . PRO B 1 154 ? 19.361 100.826 -18.787 1.00 58.83 154 PRO B O 1
ATOM 3459 N N . MET B 1 155 ? 20.700 100.007 -17.171 1.00 60.25 155 MET B N 1
ATOM 3460 C CA . MET B 1 155 ? 21.720 101.032 -17.336 1.00 60.01 155 MET B CA 1
ATOM 3461 C C . MET B 1 155 ? 22.964 100.482 -18.024 1.00 52.18 155 MET B C 1
ATOM 3462 O O . MET B 1 155 ? 23.656 101.203 -18.743 1.00 49.49 155 MET B O 1
ATOM 3467 N N . VAL B 1 156 ? 23.246 99.202 -17.799 1.00 46.33 156 VAL B N 1
ATOM 3468 C CA . VAL B 1 156 ? 24.456 98.581 -18.328 1.00 43.17 156 VAL B CA 1
ATOM 3469 C C . VAL B 1 156 ? 24.163 97.234 -18.989 1.00 42.68 156 VAL B C 1
ATOM 3470 O O . VAL B 1 156 ? 23.369 96.441 -18.483 1.00 39.11 156 VAL B O 1
ATOM 3474 N N . ASN B 1 157 ? 24.798 96.991 -20.131 1.00 41.19 157 ASN B N 1
ATOM 3475 C CA . ASN B 1 157 ? 24.768 95.682 -20.771 1.00 42.06 157 ASN B CA 1
ATOM 3476 C C . ASN B 1 157 ? 26.188 95.196 -21.048 1.00 43.58 157 ASN B C 1
ATOM 3477 O O . ASN B 1 157 ? 26.820 95.624 -22.014 1.00 44.36 157 ASN B O 1
ATOM 3482 N N . GLN B 1 158 ? 26.692 94.311 -20.193 1.00 42.43 158 GLN B N 1
ATOM 3483 C CA . GLN B 1 158 ? 28.067 93.838 -20.318 1.00 45.46 158 GLN B CA 1
ATOM 3484 C C . GLN B 1 158 ? 28.164 92.618 -21.228 1.00 44.09 158 GLN B C 1
ATOM 3485 O O . GLN B 1 158 ? 27.722 91.525 -20.870 1.00 41.08 158 GLN B O 1
ATOM 3491 N N . VAL B 1 159 ? 28.755 92.809 -22.402 1.00 42.75 159 VAL B N 1
ATOM 3492 C CA . VAL B 1 159 ? 28.823 91.754 -23.407 1.00 38.05 159 VAL B CA 1
ATOM 3493 C C . VAL B 1 159 ? 30.221 91.599 -23.997 1.00 36.30 159 VAL B C 1
ATOM 3494 O O . VAL B 1 159 ? 31.038 92.520 -23.937 1.00 34.93 159 VAL B O 1
ATOM 3498 N N . GLU B 1 160 ? 30.488 90.425 -24.563 1.00 36.55 160 GLU B N 1
ATOM 3499 C CA . GLU B 1 160 ? 31.741 90.181 -25.265 1.00 34.64 160 GLU B CA 1
ATOM 3500 C C . GLU B 1 160 ? 31.867 91.129 -26.448 1.00 34.27 160 GLU B C 1
ATOM 3501 O O . GLU B 1 160 ? 31.066 91.079 -27.381 1.00 29.49 160 GLU B O 1
ATOM 3507 N N . THR B 1 161 ? 32.870 91.998 -26.400 1.00 35.75 161 THR B N 1
ATOM 3508 C CA . THR B 1 161 ? 33.077 92.976 -27.457 1.00 35.48 161 THR B CA 1
ATOM 3509 C C . THR B 1 161 ? 34.561 93.254 -27.657 1.00 38.99 161 THR B C 1
ATOM 3510 O O . THR B 1 161 ? 35.267 93.636 -26.722 1.00 41.33 161 THR B O 1
ATOM 3514 N N . HIS B 1 162 ? 35.029 93.051 -28.884 1.00 40.62 162 HIS B N 1
ATOM 3515 C CA . HIS B 1 162 ? 36.428 93.272 -29.223 1.00 39.88 162 HIS B CA 1
ATOM 3516 C C . HIS B 1 162 ? 36.577 93.544 -30.716 1.00 40.83 162 HIS B C 1
ATOM 3517 O O . HIS B 1 162 ? 35.584 93.706 -31.422 1.00 37.83 162 HIS B O 1
ATOM 3524 N N . VAL B 1 163 ? 37.815 93.591 -31.195 1.00 44.52 163 VAL B N 1
ATOM 3525 C CA . VAL B 1 163 ? 38.083 94.008 -32.570 1.00 45.10 163 VAL B CA 1
ATOM 3526 C C . VAL B 1 163 ? 37.587 93.017 -33.626 1.00 43.35 163 VAL B C 1
ATOM 3527 O O . VAL B 1 163 ? 37.429 93.384 -34.789 1.00 46.76 163 VAL B O 1
ATOM 3531 N N . THR B 1 164 ? 37.340 91.770 -33.232 1.00 38.25 164 THR B N 1
ATOM 3532 C CA . THR B 1 164 ? 36.821 90.780 -34.175 1.00 41.53 164 THR B CA 1
ATOM 3533 C C . THR B 1 164 ? 35.318 90.564 -33.988 1.00 41.58 164 THR B C 1
ATOM 3534 O O . THR B 1 164 ? 34.653 89.997 -34.855 1.00 42.50 164 THR B O 1
ATOM 3538 N N . LEU B 1 165 ? 34.793 91.017 -32.855 1.00 38.30 165 LEU B N 1
ATOM 3539 C CA . LEU B 1 165 ? 33.352 91.029 -32.614 1.00 37.93 165 LEU B CA 1
ATOM 3540 C C . LEU B 1 165 ? 32.964 92.406 -32.088 1.00 39.43 165 LEU B C 1
ATOM 3541 O O . LEU B 1 165 ? 32.774 92.596 -30.886 1.00 41.86 165 LEU B O 1
ATOM 3546 N N . GLN B 1 166 ? 32.850 93.366 -33.000 1.00 33.87 166 GLN B N 1
ATOM 3547 C CA . GLN B 1 166 ? 32.788 94.775 -32.628 1.00 33.15 166 GLN B CA 1
ATOM 3548 C C . GLN B 1 166 ? 31.390 95.239 -32.215 1.00 33.54 166 GLN B C 1
ATOM 3549 O O . GLN B 1 166 ? 31.244 96.309 -31.625 1.00 40.08 166 GLN B O 1
ATOM 3555 N N . ASN B 1 167 ? 30.379 94.431 -32.523 1.00 27.93 167 ASN B N 1
ATOM 3556 C CA . ASN B 1 167 ? 29.011 94.656 -32.046 1.00 30.08 167 ASN B CA 1
ATOM 3557 C C . ASN B 1 167 ? 28.446 96.050 -32.301 1.00 31.54 167 ASN B C 1
ATOM 3558 O O . ASN B 1 167 ? 27.891 96.665 -31.393 1.00 33.36 167 ASN B O 1
ATOM 3563 N N . HIS B 1 168 ? 28.571 96.547 -33.527 1.00 32.43 168 HIS B N 1
ATOM 3564 C CA . HIS B 1 168 ? 28.089 97.888 -33.838 1.00 33.29 168 HIS B CA 1
ATOM 3565 C C . HIS B 1 168 ? 26.565 97.981 -33.808 1.00 33.99 168 HIS B C 1
ATOM 3566 O O . HIS B 1 168 ? 26.011 98.988 -33.370 1.00 30.45 168 HIS B O 1
ATOM 3573 N N . PHE B 1 169 ? 25.892 96.932 -34.270 1.00 32.71 169 PHE B N 1
ATOM 3574 C CA . PHE B 1 169 ? 24.434 96.897 -34.243 1.00 33.04 169 PHE B CA 1
ATOM 3575 C C . PHE B 1 169 ? 23.923 96.936 -32.807 1.00 34.42 169 PHE B C 1
ATOM 3576 O O . PHE B 1 169 ? 23.062 97.747 -32.465 1.00 36.67 169 PHE B O 1
ATOM 3584 N N . LEU B 1 170 ? 24.461 96.053 -31.972 1.00 33.71 170 LEU B N 1
ATOM 3585 C CA . LEU B 1 170 ? 24.069 95.975 -30.569 1.00 36.47 170 LEU B CA 1
ATOM 3586 C C . LEU B 1 170 ? 24.437 97.250 -29.815 1.00 39.16 170 LEU B C 1
ATOM 3587 O O . LEU B 1 170 ? 23.704 97.692 -28.929 1.00 37.93 170 LEU B O 1
ATOM 3592 N N . HIS B 1 171 ? 25.572 97.839 -30.178 1.00 40.49 171 HIS B N 1
ATOM 3593 C CA . HIS B 1 171 ? 26.033 99.074 -29.555 1.00 42.21 171 HIS B CA 1
ATOM 3594 C C . HIS B 1 171 ? 25.079 100.228 -29.847 1.00 43.53 171 HIS B C 1
ATOM 3595 O O . HIS B 1 171 ? 24.771 101.029 -28.964 1.00 45.87 171 HIS B O 1
ATOM 3602 N N . ASP B 1 172 ? 24.613 100.304 -31.089 1.00 41.73 172 ASP B N 1
ATOM 3603 C CA . ASP B 1 172 ? 23.729 101.386 -31.508 1.00 42.28 172 ASP B CA 1
ATOM 3604 C C . ASP B 1 172 ? 22.345 101.263 -30.880 1.00 43.20 172 ASP B C 1
ATOM 3605 O O . ASP B 1 172 ? 21.695 102.270 -30.596 1.00 43.34 172 ASP B O 1
ATOM 3610 N N . TYR B 1 173 ? 21.896 100.030 -30.664 1.00 39.16 173 TYR B N 1
ATOM 3611 C CA . TYR B 1 173 ? 20.619 99.802 -29.997 1.00 39.91 173 TYR B CA 1
ATOM 3612 C C . TYR B 1 173 ? 20.681 100.285 -28.551 1.00 38.03 173 TYR B C 1
ATOM 3613 O O . TYR B 1 173 ? 19.768 100.960 -28.074 1.00 37.97 173 TYR B O 1
ATOM 3622 N N . CYS B 1 174 ? 21.759 99.925 -27.861 1.00 37.37 174 CYS B N 1
ATOM 3623 C CA . CYS B 1 174 ? 21.949 100.303 -26.465 1.00 40.23 174 CYS B CA 1
ATOM 3624 C C . CYS B 1 174 ? 22.002 101.818 -26.298 1.00 45.03 174 CYS B C 1
ATOM 3625 O O . CYS B 1 174 ? 21.316 102.377 -25.442 1.00 44.70 174 CYS B O 1
ATOM 3628 N N . LYS B 1 175 ? 22.822 102.471 -27.119 1.00 46.75 175 LYS B N 1
ATOM 3629 C CA . LYS B 1 175 ? 22.950 103.925 -27.088 1.00 46.28 175 LYS B CA 1
ATOM 3630 C C . LYS B 1 175 ? 21.603 104.609 -27.290 1.00 46.69 175 LYS B C 1
ATOM 3631 O O . LYS B 1 175 ? 21.256 105.540 -26.563 1.00 50.01 175 LYS B O 1
ATOM 3637 N N . LYS B 1 176 ? 20.850 104.135 -28.277 1.00 47.04 176 LYS B N 1
ATOM 3638 C CA . LYS B 1 176 ? 19.540 104.696 -28.593 1.00 47.29 176 LYS B CA 1
ATOM 3639 C C . LYS B 1 176 ? 18.583 104.572 -27.411 1.00 49.75 176 LYS B C 1
ATOM 3640 O O . LYS B 1 176 ? 17.783 105.470 -27.152 1.00 53.18 176 LYS B O 1
ATOM 3646 N N . ASN B 1 177 ? 18.676 103.459 -26.694 1.00 52.04 177 ASN B N 1
ATOM 3647 C CA . ASN B 1 177 ? 17.833 103.231 -25.528 1.00 53.81 177 ASN B CA 1
ATOM 3648 C C . ASN B 1 177 ? 18.548 103.569 -24.225 1.00 53.84 177 ASN B C 1
ATOM 3649 O O . ASN B 1 177 ? 18.198 103.054 -23.162 1.00 49.71 177 ASN B O 1
ATOM 3654 N N . ASN B 1 178 ? 19.552 104.436 -24.328 1.00 55.58 178 ASN B N 1
ATOM 3655 C CA . ASN B 1 178 ? 20.293 104.944 -23.176 1.00 56.46 178 ASN B CA 1
ATOM 3656 C C . ASN B 1 178 ? 20.871 103.847 -22.285 1.00 55.34 178 ASN B C 1
ATOM 3657 O O . ASN B 1 178 ? 20.902 103.980 -21.062 1.00 56.74 178 ASN B O 1
ATOM 3662 N N . ILE B 1 179 ? 21.328 102.766 -22.909 1.00 51.21 179 ILE B N 1
ATOM 3663 C CA . ILE B 1 179 ? 21.995 101.690 -22.190 1.00 46.12 179 ILE B CA 1
ATOM 3664 C C . ILE B 1 179 ? 23.499 101.766 -22.417 1.00 45.76 179 ILE B C 1
ATOM 3665 O O . ILE B 1 179 ? 23.961 101.768 -23.558 1.00 48.54 179 ILE B O 1
ATOM 3670 N N . GLN B 1 180 ? 24.262 101.837 -21.331 1.00 39.90 180 GLN B N 1
ATOM 3671 C CA . GLN B 1 180 ? 25.715 101.879 -21.431 1.00 45.46 180 GLN B CA 1
ATOM 3672 C C . GLN B 1 180 ? 26.276 100.490 -21.709 1.00 44.71 180 GLN B C 1
ATOM 3673 O O . GLN B 1 180 ? 26.214 99.606 -20.856 1.00 46.73 180 GLN B O 1
ATOM 3679 N N . LEU B 1 181 ? 26.821 100.301 -22.905 1.00 40.48 181 LEU B N 1
ATOM 3680 C CA . LEU B 1 181 ? 27.392 99.013 -23.275 1.00 40.78 181 LEU B CA 1
ATOM 3681 C C . LEU B 1 181 ? 28.765 98.832 -22.640 1.00 43.97 181 LEU B C 1
ATOM 3682 O O . LEU B 1 181 ? 29.634 99.698 -22.755 1.00 44.97 181 LEU B O 1
ATOM 3687 N N . GLU B 1 182 ? 28.951 97.705 -21.963 1.00 40.95 182 GLU B N 1
ATOM 3688 C CA . GLU B 1 182 ? 30.228 97.385 -21.339 1.00 39.67 182 GLU B CA 1
ATOM 3689 C C . GLU B 1 182 ? 30.843 96.159 -22.005 1.00 36.36 182 GLU B C 1
ATOM 3690 O O . GLU B 1 182 ? 30.160 95.167 -22.255 1.00 32.28 182 GLU B O 1
ATOM 3696 N N . ALA B 1 183 ? 32.137 96.228 -22.291 1.00 37.79 183 ALA B N 1
ATOM 3697 C CA . ALA B 1 183 ? 32.805 95.163 -23.028 1.00 42.10 183 ALA B CA 1
ATOM 3698 C C . ALA B 1 183 ? 33.672 94.291 -22.129 1.00 41.41 183 ALA B C 1
ATOM 3699 O O . ALA B 1 183 ? 34.598 94.784 -21.484 1.00 43.53 183 ALA B O 1
ATOM 3701 N N . TYR B 1 184 ? 33.372 92.995 -22.084 1.00 43.30 184 TYR B N 1
ATOM 3702 C CA . TYR B 1 184 ? 34.287 92.050 -21.459 1.00 44.07 184 TYR B CA 1
ATOM 3703 C C . TYR B 1 184 ? 35.003 91.271 -22.556 1.00 41.57 184 TYR B C 1
ATOM 3704 O O . TYR B 1 184 ? 34.599 91.315 -23.720 1.00 38.07 184 TYR B O 1
ATOM 3713 N N . ALA B 1 185 ? 36.058 90.560 -22.171 1.00 43.14 185 ALA B N 1
ATOM 3714 C CA . ALA B 1 185 ? 36.990 89.954 -23.120 1.00 40.45 185 ALA B CA 1
ATOM 3715 C C . ALA B 1 185 ? 37.438 90.945 -24.200 1.00 39.53 185 ALA B C 1
ATOM 3716 O O . ALA B 1 185 ? 37.323 90.656 -25.390 1.00 35.19 185 ALA B O 1
ATOM 3718 N N . PRO B 1 186 ? 37.960 92.116 -23.790 1.00 39.82 186 PRO B N 1
ATOM 3719 C CA . PRO B 1 186 ? 38.319 93.120 -24.795 1.00 39.10 186 PRO B CA 1
ATOM 3720 C C . PRO B 1 186 ? 39.636 92.793 -25.489 1.00 37.94 186 PRO B C 1
ATOM 3721 O O . PRO B 1 186 ? 39.974 93.409 -26.499 1.00 35.97 186 PRO B O 1
ATOM 3725 N N . LEU B 1 187 ? 40.373 91.837 -24.935 1.00 40.70 187 LEU B N 1
ATOM 3726 C CA . LEU B 1 187 ? 41.613 91.368 -25.539 1.00 40.05 187 LEU B CA 1
ATOM 3727 C C . LEU B 1 187 ? 41.394 89.971 -26.111 1.00 42.48 187 LEU B C 1
ATOM 3728 O O . LEU B 1 187 ? 42.339 89.203 -26.289 1.00 43.01 187 LEU B O 1
ATOM 3733 N N . MET B 1 188 ? 40.125 89.661 -26.377 1.00 42.98 188 MET B N 1
ATOM 3734 C CA . MET B 1 188 ? 39.699 88.402 -26.990 1.00 39.30 188 MET B CA 1
ATOM 3735 C C . MET B 1 188 ? 40.030 87.170 -26.146 1.00 42.47 188 MET B C 1
ATOM 3736 O O . MET B 1 188 ? 40.143 86.063 -26.675 1.00 39.89 188 MET B O 1
ATOM 3741 N N . SER B 1 189 ? 40.172 87.375 -24.838 1.00 44.67 189 SER B N 1
ATOM 3742 C CA . SER B 1 189 ? 40.313 86.287 -23.869 1.00 47.17 189 SER B CA 1
ATOM 3743 C C . SER B 1 189 ? 41.413 85.286 -24.225 1.00 50.79 189 SER B C 1
ATOM 3744 O O . SER B 1 189 ? 42.580 85.655 -24.361 1.00 56.74 189 SER B O 1
ATOM 3747 N N . HIS B 1 190 ? 41.031 84.021 -24.377 1.00 48.99 190 HIS B N 1
ATOM 3748 C CA . HIS B 1 190 ? 41.989 82.962 -24.684 1.00 51.49 190 HIS B CA 1
ATOM 3749 C C . HIS B 1 190 ? 42.311 82.903 -26.175 1.00 49.82 190 HIS B C 1
ATOM 3750 O O . HIS B 1 190 ? 43.094 82.063 -26.617 1.00 51.49 190 HIS B O 1
ATOM 3757 N N . GLN B 1 191 ? 41.703 83.799 -26.946 1.00 48.74 191 GLN B N 1
ATOM 3758 C CA . GLN B 1 191 ? 41.992 83.910 -28.371 1.00 46.90 191 GLN B CA 1
ATOM 3759 C C . GLN B 1 191 ? 42.791 85.180 -28.644 1.00 45.65 191 GLN B C 1
ATOM 3760 O O . GLN B 1 191 ? 42.694 85.772 -29.719 1.00 45.38 191 GLN B O 1
ATOM 3766 N N . ILE B 1 192 ? 43.585 85.586 -27.658 1.00 42.86 192 ILE B N 1
ATOM 3767 C CA . ILE B 1 192 ? 44.338 86.834 -27.721 1.00 43.99 192 ILE B CA 1
ATOM 3768 C C . ILE B 1 192 ? 45.423 86.801 -28.800 1.00 47.42 192 ILE B C 1
ATOM 3769 O O . ILE B 1 192 ? 45.808 87.842 -29.335 1.00 50.82 192 ILE B O 1
ATOM 3774 N N . LYS B 1 193 ? 45.904 85.607 -29.131 1.00 45.38 193 LYS B N 1
ATOM 3775 C CA . LYS B 1 193 ? 46.957 85.465 -30.132 1.00 46.33 193 LYS B CA 1
ATOM 3776 C C . LYS B 1 193 ? 46.480 85.900 -31.515 1.00 49.87 193 LYS B C 1
ATOM 3777 O O . LYS B 1 193 ? 47.268 86.401 -32.318 1.00 50.71 193 LYS B O 1
ATOM 3783 N N . ASP B 1 194 ? 45.192 85.708 -31.788 1.00 49.25 194 ASP B N 1
ATOM 3784 C CA . ASP B 1 194 ? 44.589 86.215 -33.016 1.00 48.77 194 ASP B CA 1
ATOM 3785 C C . ASP B 1 194 ? 44.703 87.734 -33.063 1.00 47.49 194 ASP B C 1
ATOM 3786 O O . ASP B 1 194 ? 44.960 88.319 -34.114 1.00 51.37 194 ASP B O 1
ATOM 3791 N N . LEU B 1 195 ? 44.509 88.363 -31.909 1.00 43.64 195 LEU B N 1
ATOM 3792 C CA . LEU B 1 195 ? 44.649 89.807 -31.780 1.00 43.63 195 LEU B CA 1
ATOM 3793 C C . LEU B 1 195 ? 46.113 90.229 -31.870 1.00 44.57 195 LEU B C 1
ATOM 3794 O O . LEU B 1 195 ? 46.457 91.153 -32.606 1.00 45.87 195 LEU B O 1
ATOM 3799 N N . LEU B 1 196 ? 46.967 89.539 -31.121 1.00 41.36 196 LEU B N 1
ATOM 3800 C CA . LEU B 1 196 ? 48.381 89.888 -31.035 1.00 42.94 196 LEU B CA 1
ATOM 3801 C C . LEU B 1 196 ? 49.127 89.693 -32.354 1.00 44.09 196 LEU B C 1
ATOM 3802 O O . LEU B 1 196 ? 50.151 90.330 -32.592 1.00 41.43 196 LEU B O 1
ATOM 3807 N N . SER B 1 197 ? 48.617 88.810 -33.207 1.00 47.83 197 SER B N 1
ATOM 3808 C CA . SER B 1 197 ? 49.274 88.521 -34.478 1.00 48.32 197 SER B CA 1
ATOM 3809 C C . SER B 1 197 ? 48.641 89.287 -35.635 1.00 47.34 197 SER B C 1
ATOM 3810 O O . SER B 1 197 ? 49.100 89.197 -36.774 1.00 48.73 197 SER B O 1
ATOM 3813 N N . ASN B 1 198 ? 47.586 90.038 -35.339 1.00 47.42 198 ASN B N 1
ATOM 3814 C CA . ASN B 1 198 ? 46.893 90.823 -36.355 1.00 45.80 198 ASN B CA 1
ATOM 3815 C C . ASN B 1 198 ? 47.783 91.930 -36.912 1.00 51.46 198 ASN B C 1
ATOM 3816 O O . ASN B 1 198 ? 48.346 92.725 -36.159 1.00 54.80 198 ASN B O 1
ATOM 3821 N N . GLU B 1 199 ? 47.906 91.977 -38.235 1.00 54.20 199 GLU B N 1
ATOM 3822 C CA . GLU B 1 199 ? 48.800 92.927 -38.888 1.00 62.22 199 GLU B CA 1
ATOM 3823 C C . GLU B 1 199 ? 48.271 94.360 -38.842 1.00 58.04 199 GLU B C 1
ATOM 3824 O O . GLU B 1 199 ? 49.046 95.305 -38.701 1.00 55.27 199 GLU B O 1
ATOM 3830 N N . THR B 1 200 ? 46.955 94.518 -38.958 1.00 53.99 200 THR B N 1
ATOM 3831 C CA . THR B 1 200 ? 46.339 95.840 -38.897 1.00 53.56 200 THR B CA 1
ATOM 3832 C C . THR B 1 200 ? 46.610 96.510 -37.552 1.00 52.24 200 THR B C 1
ATOM 3833 O O . THR B 1 200 ? 46.983 97.683 -37.494 1.00 52.20 200 THR B O 1
ATOM 3837 N N . MET B 1 201 ? 46.434 95.752 -36.475 1.00 47.54 201 MET B N 1
ATOM 3838 C CA . MET B 1 201 ? 46.629 96.270 -35.125 1.00 43.10 201 MET B CA 1
ATOM 3839 C C . MET B 1 201 ? 48.093 96.593 -34.842 1.00 45.22 201 MET B C 1
ATOM 3840 O O . MET B 1 201 ? 48.400 97.589 -34.187 1.00 47.64 201 MET B O 1
ATOM 3845 N N . ALA B 1 202 ? 48.992 95.747 -35.337 1.00 44.64 202 ALA B N 1
ATOM 3846 C CA . ALA B 1 202 ? 50.423 95.926 -35.114 1.00 46.76 202 ALA B CA 1
ATOM 3847 C C . ALA B 1 202 ? 50.934 97.210 -35.754 1.00 50.54 202 ALA B C 1
ATOM 3848 O O . ALA B 1 202 ? 51.780 97.904 -35.188 1.00 54.91 202 ALA B O 1
ATOM 3850 N N . LYS B 1 203 ? 50.380 97.518 -36.910 1.00 51.47 203 LYS B N 1
ATOM 3851 C CA . LYS B 1 203 ? 50.732 98.694 -37.653 1.00 56.30 203 LYS B CA 1
ATOM 3852 C C . LYS B 1 203 ? 50.384 99.910 -36.837 1.00 54.53 203 LYS B C 1
ATOM 3853 O O . LYS B 1 203 ? 51.202 100.791 -36.629 1.00 53.34 203 LYS B O 1
ATOM 3859 N N . ILE B 1 204 ? 49.143 99.941 -36.383 1.00 52.25 204 ILE B N 1
ATOM 3860 C CA . ILE B 1 204 ? 48.607 101.056 -35.611 1.00 55.36 204 ILE B CA 1
ATOM 3861 C C . ILE B 1 204 ? 49.323 101.155 -34.263 1.00 56.14 204 ILE B C 1
ATOM 3862 O O . ILE B 1 204 ? 49.493 102.244 -33.713 1.00 55.60 204 ILE B O 1
ATOM 3867 N N . ALA B 1 205 ? 49.757 100.010 -33.746 1.00 54.08 205 ALA B N 1
ATOM 3868 C CA . ALA B 1 205 ? 50.504 99.967 -32.494 1.00 52.57 205 ALA B CA 1
ATOM 3869 C C . ALA B 1 205 ? 51.861 100.649 -32.642 1.00 53.97 205 ALA B C 1
ATOM 3870 O O . ALA B 1 205 ? 52.282 101.411 -31.771 1.00 56.97 205 ALA B O 1
ATOM 3872 N N . LYS B 1 206 ? 52.538 100.368 -33.752 1.00 54.48 206 LYS B N 1
ATOM 3873 C CA . LYS B 1 206 ? 53.830 100.979 -34.050 1.00 55.72 206 LYS B CA 1
ATOM 3874 C C . LYS B 1 206 ? 53.680 102.484 -34.257 1.00 59.07 206 LYS B C 1
ATOM 3875 O O . LYS B 1 206 ? 54.598 103.260 -33.987 1.00 63.14 206 LYS B O 1
ATOM 3881 N N . LYS B 1 207 ? 52.504 102.883 -34.728 1.00 56.90 207 LYS B N 1
ATOM 3882 C CA . LYS B 1 207 ? 52.206 104.279 -35.023 1.00 57.17 207 LYS B CA 1
ATOM 3883 C C . LYS B 1 207 ? 52.196 105.159 -33.773 1.00 55.32 207 LYS B C 1
ATOM 3884 O O . LYS B 1 207 ? 52.745 106.260 -33.778 1.00 59.06 207 LYS B O 1
ATOM 3890 N N . HIS B 1 208 ? 51.578 104.667 -32.703 1.00 53.70 208 HIS B N 1
ATOM 3891 C CA . HIS B 1 208 ? 51.393 105.467 -31.495 1.00 56.91 208 HIS B CA 1
ATOM 3892 C C . HIS B 1 208 ? 52.358 105.105 -30.369 1.00 62.40 208 HIS B C 1
ATOM 3893 O O . HIS B 1 208 ? 52.175 105.545 -29.233 1.00 64.89 208 HIS B O 1
ATOM 3900 N N . ASP B 1 209 ? 53.377 104.310 -30.689 1.00 64.79 209 ASP B N 1
ATOM 3901 C CA . ASP B 1 209 ? 54.358 103.852 -29.705 1.00 66.69 209 ASP B CA 1
ATOM 3902 C C . ASP B 1 209 ? 53.660 103.158 -28.537 1.00 64.68 209 ASP B C 1
ATOM 3903 O O . ASP B 1 209 ? 53.994 103.376 -27.372 1.00 70.83 209 ASP B O 1
ATOM 3908 N N . LYS B 1 210 ? 52.674 102.329 -28.863 1.00 58.92 210 LYS B N 1
ATOM 3909 C CA . LYS B 1 210 ? 51.924 101.583 -27.861 1.00 56.15 210 LYS B CA 1
ATOM 3910 C C . LYS B 1 210 ? 51.841 100.114 -28.253 1.00 52.23 210 LYS B C 1
ATOM 3911 O O . LYS B 1 210 ? 52.197 99.742 -29.371 1.00 48.16 210 LYS B O 1
ATOM 3917 N N . THR B 1 211 ? 51.372 99.280 -27.332 1.00 53.72 211 THR B N 1
ATOM 3918 C CA . THR B 1 211 ? 51.203 97.860 -27.613 1.00 44.19 211 THR B CA 1
ATOM 3919 C C . THR B 1 211 ? 49.835 97.602 -28.233 1.00 45.81 211 THR B C 1
ATOM 3920 O O . THR B 1 211 ? 48.917 98.406 -28.079 1.00 47.11 211 THR B O 1
ATOM 3924 N N . ILE B 1 212 ? 49.709 96.481 -28.936 1.00 46.63 212 ILE B N 1
ATOM 3925 C CA . ILE B 1 212 ? 48.445 96.096 -29.560 1.00 46.20 212 ILE B CA 1
ATOM 3926 C C . ILE B 1 212 ? 47.265 96.035 -28.571 1.00 44.47 212 ILE B C 1
ATOM 3927 O O . ILE B 1 212 ? 46.186 96.542 -28.883 1.00 42.49 212 ILE B O 1
ATOM 3932 N N . PRO B 1 213 ? 47.457 95.430 -27.378 1.00 48.37 213 PRO B N 1
ATOM 3933 C CA . PRO B 1 213 ? 46.326 95.456 -26.441 1.00 49.18 213 PRO B CA 1
ATOM 3934 C C . PRO B 1 213 ? 45.927 96.870 -26.020 1.00 55.47 213 PRO B C 1
ATOM 3935 O O . PRO B 1 213 ? 44.751 97.117 -25.755 1.00 58.99 213 PRO B O 1
ATOM 3939 N N . GLN B 1 214 ? 46.894 97.781 -25.964 1.00 54.92 214 GLN B N 1
ATOM 3940 C CA . GLN B 1 214 ? 46.614 99.164 -25.598 1.00 54.65 214 GLN B CA 1
ATOM 3941 C C . GLN B 1 214 ? 45.754 99.852 -26.655 1.00 54.09 214 GLN B C 1
ATOM 3942 O O . GLN B 1 214 ? 44.881 100.652 -26.324 1.00 54.50 214 GLN B O 1
ATOM 3948 N N . ILE B 1 215 ? 46.004 99.538 -27.923 1.00 51.52 215 ILE B N 1
ATOM 3949 C CA . ILE B 1 215 ? 45.192 100.078 -29.010 1.00 48.49 215 ILE B CA 1
ATOM 3950 C C . ILE B 1 215 ? 43.788 99.484 -28.940 1.00 46.67 215 ILE B C 1
ATOM 3951 O O . ILE B 1 215 ? 42.794 100.201 -29.070 1.00 47.11 215 ILE B O 1
ATOM 3956 N N . ALA B 1 216 ? 43.716 98.174 -28.716 1.00 42.12 216 ALA B N 1
ATOM 3957 C CA . ALA B 1 216 ? 42.441 97.475 -28.603 1.00 41.20 216 ALA B CA 1
ATOM 3958 C C . ALA B 1 216 ? 41.602 98.037 -27.458 1.00 40.28 216 ALA B C 1
ATOM 3959 O O . ALA B 1 216 ? 40.386 98.181 -27.581 1.00 40.90 216 ALA B O 1
ATOM 3961 N N . ILE B 1 217 ? 42.261 98.353 -26.348 1.00 39.14 217 ILE B N 1
ATOM 3962 C CA . ILE B 1 217 ? 41.589 98.955 -25.202 1.00 37.85 217 ILE B CA 1
ATOM 3963 C C . ILE B 1 217 ? 41.186 100.394 -25.507 1.00 38.69 217 ILE B C 1
ATOM 3964 O O . ILE B 1 217 ? 40.055 100.802 -25.242 1.00 42.09 217 ILE B O 1
ATOM 3969 N N . ARG B 1 218 ? 42.120 101.156 -26.072 1.00 41.09 218 ARG B N 1
ATOM 3970 C CA . ARG B 1 218 ? 41.864 102.543 -26.447 1.00 42.27 218 ARG B CA 1
ATOM 3971 C C . ARG B 1 218 ? 40.733 102.637 -27.465 1.00 38.40 218 ARG B C 1
ATOM 3972 O O . ARG B 1 218 ? 39.934 103.573 -27.437 1.00 39.89 218 ARG B O 1
ATOM 3980 N N . TRP B 1 219 ? 40.675 101.655 -28.360 1.00 36.03 219 TRP B N 1
ATOM 3981 C CA . TRP B 1 219 ? 39.656 101.603 -29.402 1.00 37.13 219 TRP B CA 1
ATOM 3982 C C . TRP B 1 219 ? 38.247 101.604 -28.818 1.00 36.25 219 TRP B C 1
ATOM 3983 O O . TRP B 1 219 ? 37.353 102.275 -29.335 1.00 35.37 219 TRP B O 1
ATOM 3994 N N . LEU B 1 220 ? 38.054 100.856 -27.736 1.00 38.60 220 LEU B N 1
ATOM 3995 C CA . LEU B 1 220 ? 36.768 100.822 -27.051 1.00 38.54 220 LEU B CA 1
ATOM 3996 C C . LEU B 1 220 ? 36.452 102.168 -26.407 1.00 41.40 220 LEU B C 1
ATOM 3997 O O . LEU B 1 220 ? 35.304 102.614 -26.415 1.00 41.25 220 LEU B O 1
ATOM 4002 N N . ILE B 1 221 ? 37.478 102.807 -25.850 1.00 43.72 221 ILE B N 1
ATOM 4003 C CA . ILE B 1 221 ? 37.332 104.129 -25.248 1.00 45.97 221 ILE B CA 1
ATOM 4004 C C . ILE B 1 221 ? 36.842 105.138 -26.281 1.00 44.82 221 ILE B C 1
ATOM 4005 O O . ILE B 1 221 ? 35.982 105.971 -25.992 1.00 44.71 221 ILE B O 1
ATOM 4010 N N . GLU B 1 222 ? 37.395 105.050 -27.487 1.00 45.61 222 GLU B N 1
ATOM 4011 C CA . GLU B 1 222 ? 37.019 105.940 -28.578 1.00 50.36 222 GLU B CA 1
ATOM 4012 C C . GLU B 1 222 ? 35.543 105.788 -28.934 1.00 51.14 222 GLU B C 1
ATOM 4013 O O . GLU B 1 222 ? 34.896 106.742 -29.364 1.00 52.48 222 GLU B O 1
ATOM 4019 N N . ARG B 1 223 ? 35.017 104.581 -28.746 1.00 50.18 223 ARG B N 1
ATOM 4020 C CA . ARG B 1 223 ? 33.615 104.300 -29.034 1.00 46.89 223 ARG B CA 1
ATOM 4021 C C . ARG B 1 223 ? 32.729 104.578 -27.824 1.00 47.83 223 ARG B C 1
ATOM 4022 O O . ARG B 1 223 ? 31.538 104.261 -27.837 1.00 49.08 223 ARG B O 1
ATOM 4030 N N . GLU B 1 224 ? 33.322 105.168 -26.788 1.00 52.79 224 GLU B N 1
ATOM 4031 C CA . GLU B 1 224 ? 32.628 105.446 -25.532 1.00 51.38 224 GLU B CA 1
ATOM 4032 C C . GLU B 1 224 ? 32.034 104.171 -24.940 1.00 45.46 224 GLU B C 1
ATOM 4033 O O . GLU B 1 224 ? 30.871 104.138 -24.538 1.00 44.99 224 GLU B O 1
ATOM 4039 N N . ILE B 1 225 ? 32.850 103.122 -24.900 1.00 41.17 225 ILE B N 1
ATOM 4040 C CA . ILE B 1 225 ? 32.449 101.841 -24.335 1.00 45.55 225 ILE B CA 1
ATOM 4041 C C . ILE B 1 225 ? 33.310 101.501 -23.123 1.00 47.78 225 ILE B C 1
ATOM 4042 O O . ILE B 1 225 ? 34.538 101.532 -23.200 1.00 47.49 225 ILE B O 1
ATOM 4047 N N . VAL B 1 226 ? 32.663 101.184 -22.004 1.00 50.20 226 VAL B N 1
ATOM 4048 C CA . VAL B 1 226 ? 33.386 100.798 -20.798 1.00 49.73 226 VAL B CA 1
ATOM 4049 C C . VAL B 1 226 ? 34.102 99.470 -21.014 1.00 53.60 226 VAL B C 1
ATOM 4050 O O . VAL B 1 226 ? 33.498 98.487 -21.444 1.00 57.59 226 VAL B O 1
ATOM 4054 N N . VAL B 1 227 ? 35.397 99.454 -20.717 1.00 52.50 227 VAL B N 1
ATOM 4055 C CA . VAL B 1 227 ? 36.225 98.281 -20.959 1.00 49.04 227 VAL B CA 1
ATOM 4056 C C . VAL B 1 227 ? 36.853 97.766 -19.668 1.00 48.25 227 VAL B C 1
ATOM 4057 O O . VAL B 1 227 ? 37.387 98.539 -18.870 1.00 47.83 227 VAL B O 1
ATOM 4061 N N . ILE B 1 228 ? 36.772 96.456 -19.464 1.00 47.42 228 ILE B N 1
ATOM 4062 C CA . ILE B 1 228 ? 37.402 95.820 -18.316 1.00 46.60 228 ILE B CA 1
ATOM 4063 C C . ILE B 1 228 ? 38.348 94.709 -18.774 1.00 44.62 228 ILE B C 1
ATOM 4064 O O . ILE B 1 228 ? 37.987 93.530 -18.756 1.00 41.97 228 ILE B O 1
ATOM 4069 N N . PRO B 1 229 ? 39.571 95.092 -19.187 1.00 46.28 229 PRO B N 1
ATOM 4070 C CA . PRO B 1 229 ? 40.585 94.135 -19.632 1.00 51.56 229 PRO B CA 1
ATOM 4071 C C . PRO B 1 229 ? 40.918 93.223 -18.484 1.00 56.39 229 PRO B C 1
ATOM 4072 O O . PRO B 1 229 ? 40.867 93.645 -17.330 1.00 57.86 229 PRO B O 1
ATOM 4076 N N . LYS B 1 230 ? 41.146 91.945 -18.758 1.00 60.17 230 LYS B N 1
ATOM 4077 C CA . LYS B 1 230 ? 41.232 90.908 -17.722 1.00 62.84 230 LYS B CA 1
ATOM 4078 C C . LYS B 1 230 ? 42.618 90.281 -17.544 1.00 64.96 230 LYS B C 1
ATOM 4079 O O . LYS B 1 230 ? 42.980 89.338 -18.223 1.00 69.07 230 LYS B O 1
ATOM 4085 N N . SER B 1 231 ? 43.377 90.806 -16.608 1.00 66.54 231 SER B N 1
ATOM 4086 C CA . SER B 1 231 ? 44.718 90.304 -16.254 1.00 69.53 231 SER B CA 1
ATOM 4087 C C . SER B 1 231 ? 45.007 90.117 -14.734 1.00 81.02 231 SER B C 1
ATOM 4088 O O . SER B 1 231 ? 44.431 90.820 -13.903 1.00 80.13 231 SER B O 1
ATOM 4091 N N . ILE B 1 232 ? 45.872 89.173 -14.381 1.00 83.17 232 ILE B N 1
ATOM 4092 C CA . ILE B 1 232 ? 46.380 89.097 -13.008 1.00 87.93 232 ILE B CA 1
ATOM 4093 C C . ILE B 1 232 ? 47.885 89.338 -12.999 1.00 90.89 232 ILE B C 1
ATOM 4094 O O . ILE B 1 232 ? 48.454 89.566 -11.954 1.00 99.62 232 ILE B O 1
ATOM 4099 N N . THR B 1 233 ? 48.517 89.271 -14.155 1.00 87.40 233 THR B N 1
ATOM 4100 C CA . THR B 1 233 ? 49.924 89.620 -14.302 1.00 87.16 233 THR B CA 1
ATOM 4101 C C . THR B 1 233 ? 50.131 91.097 -13.975 1.00 85.15 233 THR B C 1
ATOM 4102 O O . THR B 1 233 ? 49.656 91.966 -14.706 1.00 80.93 233 THR B O 1
ATOM 4106 N N . PRO B 1 234 ? 50.837 91.374 -12.864 1.00 87.74 234 PRO B N 1
ATOM 4107 C CA . PRO B 1 234 ? 51.000 92.695 -12.244 1.00 91.00 234 PRO B CA 1
ATOM 4108 C C . PRO B 1 234 ? 51.225 93.859 -13.213 1.00 91.11 234 PRO B C 1
ATOM 4109 O O . PRO B 1 234 ? 50.487 94.840 -13.148 1.00 90.43 234 PRO B O 1
ATOM 4113 N N . GLU B 1 235 ? 52.220 93.757 -14.089 1.00 94.09 235 GLU B N 1
ATOM 4114 C CA . GLU B 1 235 ? 52.638 94.922 -14.865 1.00 102.23 235 GLU B CA 1
ATOM 4115 C C . GLU B 1 235 ? 51.975 95.054 -16.237 1.00 99.77 235 GLU B C 1
ATOM 4116 O O . GLU B 1 235 ? 52.189 96.050 -16.927 1.00 99.77 235 GLU B O 1
ATOM 4122 N N . ARG B 1 236 ? 51.185 94.068 -16.651 1.00 101.11 236 ARG B N 1
ATOM 4123 C CA . ARG B 1 236 ? 50.356 94.275 -17.833 1.00 100.51 236 ARG B CA 1
ATOM 4124 C C . ARG B 1 236 ? 49.071 94.957 -17.387 1.00 94.39 236 ARG B C 1
ATOM 4125 O O . ARG B 1 236 ? 48.418 95.655 -18.164 1.00 89.97 236 ARG B O 1
ATOM 4133 N N . ILE B 1 237 ? 48.720 94.753 -16.121 1.00 91.64 237 ILE B N 1
ATOM 4134 C CA . ILE B 1 237 ? 47.652 95.517 -15.496 1.00 82.31 237 ILE B CA 1
ATOM 4135 C C . ILE B 1 237 ? 48.042 96.991 -15.537 1.00 75.98 237 ILE B C 1
ATOM 4136 O O . ILE B 1 237 ? 47.206 97.865 -15.770 1.00 69.85 237 ILE B O 1
ATOM 4141 N N . VAL B 1 238 ? 49.330 97.248 -15.322 1.00 74.48 238 VAL B N 1
ATOM 4142 C CA . VAL B 1 238 ? 49.903 98.580 -15.486 1.00 71.26 238 VAL B CA 1
ATOM 4143 C C . VAL B 1 238 ? 49.671 99.116 -16.895 1.00 69.45 238 VAL B C 1
ATOM 4144 O O . VAL B 1 238 ? 49.146 100.215 -17.076 1.00 72.73 238 VAL B O 1
ATOM 4148 N N . GLN B 1 239 ? 50.055 98.322 -17.888 1.00 68.15 239 GLN B N 1
ATOM 4149 C CA . GLN B 1 239 ? 50.015 98.741 -19.284 1.00 67.57 239 GLN B CA 1
ATOM 4150 C C . GLN B 1 239 ? 48.590 98.921 -19.802 1.00 61.32 239 GLN B C 1
ATOM 4151 O O . GLN B 1 239 ? 48.315 99.841 -20.572 1.00 59.55 239 GLN B O 1
ATOM 4157 N N . ASN B 1 240 ? 47.689 98.041 -19.375 1.00 58.02 240 ASN B N 1
ATOM 4158 C CA . ASN B 1 240 ? 46.291 98.111 -19.786 1.00 52.78 240 ASN B CA 1
ATOM 4159 C C . ASN B 1 240 ? 45.616 99.398 -19.320 1.00 51.54 240 ASN B C 1
ATOM 4160 O O . ASN B 1 240 ? 44.640 99.852 -19.918 1.00 46.67 240 ASN B O 1
ATOM 4165 N N . PHE B 1 241 ? 46.147 99.983 -18.252 1.00 54.25 241 PHE B N 1
ATOM 4166 C CA . PHE B 1 241 ? 45.604 101.217 -17.701 1.00 54.42 241 PHE B CA 1
ATOM 4167 C C . PHE B 1 241 ? 46.248 102.442 -18.342 1.00 56.64 241 PHE B C 1
ATOM 4168 O O . PHE B 1 241 ? 45.727 103.554 -18.245 1.00 59.29 241 PHE B O 1
ATOM 4176 N N . ASP B 1 242 ? 47.383 102.234 -19.002 1.00 55.64 242 ASP B N 1
ATOM 4177 C CA . ASP B 1 242 ? 48.122 103.329 -19.619 1.00 59.18 242 ASP B CA 1
ATOM 4178 C C . ASP B 1 242 ? 47.600 103.628 -21.022 1.00 55.65 242 ASP B C 1
ATOM 4179 O O . ASP B 1 242 ? 48.304 103.425 -22.012 1.00 54.43 242 ASP B O 1
ATOM 4184 N N . VAL B 1 243 ? 46.364 104.112 -21.102 1.00 51.99 243 VAL B N 1
ATOM 4185 C CA . VAL B 1 243 ? 45.738 104.401 -22.388 1.00 53.19 243 VAL B CA 1
ATOM 4186 C C . VAL B 1 243 ? 45.040 105.759 -22.399 1.00 55.89 243 VAL B C 1
ATOM 4187 O O . VAL B 1 243 ? 44.042 105.946 -23.095 1.00 57.15 243 VAL B O 1
ATOM 4191 N N . PHE B 1 244 ? 45.571 106.706 -21.632 1.00 58.01 244 PHE B N 1
ATOM 4192 C CA . PHE B 1 244 ? 44.982 108.039 -21.558 1.00 58.36 244 PHE B CA 1
ATOM 4193 C C . PHE B 1 244 ? 45.999 109.130 -21.872 1.00 61.82 244 PHE B C 1
ATOM 4194 O O . PHE B 1 244 ? 45.836 110.278 -21.458 1.00 70.09 244 PHE B O 1
ATOM 4202 N N . ASP B 1 245 ? 47.046 108.770 -22.606 1.00 61.35 245 ASP B N 1
ATOM 4203 C CA . ASP B 1 245 ? 48.083 109.728 -22.974 1.00 65.92 245 ASP B CA 1
ATOM 4204 C C . ASP B 1 245 ? 48.162 109.902 -24.488 1.00 66.76 245 ASP B C 1
ATOM 4205 O O . ASP B 1 245 ? 48.964 110.689 -24.990 1.00 69.98 245 ASP B O 1
ATOM 4210 N N . PHE B 1 246 ? 47.326 109.162 -25.210 1.00 62.94 246 PHE B N 1
ATOM 4211 C CA . PHE B 1 246 ? 47.286 109.250 -26.665 1.00 62.81 246 PHE B CA 1
ATOM 4212 C C . PHE B 1 246 ? 45.858 109.090 -27.173 1.00 63.46 246 PHE B C 1
ATOM 4213 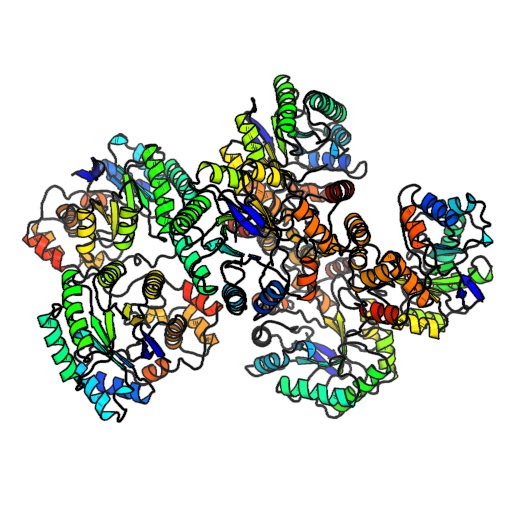O O . PHE B 1 246 ? 44.957 108.738 -26.412 1.00 65.49 246 PHE B O 1
ATOM 4221 N N . THR B 1 247 ? 45.655 109.352 -28.460 1.00 63.94 247 THR B N 1
ATOM 4222 C CA . THR B 1 247 ? 44.338 109.192 -29.062 1.00 64.17 247 THR B CA 1
ATOM 4223 C C . THR B 1 247 ? 44.436 108.596 -30.462 1.00 62.03 247 THR B C 1
ATOM 4224 O O . THR B 1 247 ? 45.444 108.757 -31.151 1.00 63.31 247 THR B O 1
ATOM 4228 N N . LEU B 1 248 ? 43.383 107.896 -30.870 1.00 58.60 248 LEU B N 1
ATOM 4229 C CA . LEU B 1 248 ? 43.316 107.308 -32.201 1.00 54.36 248 LEU B CA 1
ATOM 4230 C C . LEU B 1 248 ? 42.532 108.218 -33.140 1.00 57.02 248 LEU B C 1
ATOM 4231 O O . LEU B 1 248 ? 41.517 108.794 -32.751 1.00 57.09 248 LEU B O 1
ATOM 4236 N N . ASP B 1 249 ? 43.007 108.349 -34.374 1.00 59.05 249 ASP B N 1
ATOM 4237 C CA . ASP B 1 249 ? 42.347 109.207 -35.352 1.00 60.97 249 ASP B CA 1
ATOM 4238 C C . ASP B 1 249 ? 41.342 108.427 -36.196 1.00 61.23 249 ASP B C 1
ATOM 4239 O O . ASP B 1 249 ? 41.148 107.228 -35.991 1.00 56.32 249 ASP B O 1
ATOM 4244 N N . GLU B 1 250 ? 40.706 109.119 -37.138 1.00 70.10 250 GLU B N 1
ATOM 4245 C CA . GLU B 1 250 ? 39.700 108.516 -38.010 1.00 74.46 250 GLU B CA 1
ATOM 4246 C C . GLU B 1 250 ? 40.243 107.318 -38.779 1.00 70.99 250 GLU B C 1
ATOM 4247 O O . GLU B 1 250 ? 39.607 106.265 -38.835 1.00 67.22 250 GLU B O 1
ATOM 4253 N N . GLU B 1 251 ? 41.421 107.492 -39.371 1.00 71.05 251 GLU B N 1
ATOM 4254 C CA . GLU B 1 251 ? 42.061 106.446 -40.160 1.00 69.75 251 GLU B CA 1
ATOM 4255 C C . GLU B 1 251 ? 42.291 105.183 -39.334 1.00 60.69 251 GLU B C 1
ATOM 4256 O O . GLU B 1 251 ? 42.127 104.067 -39.830 1.00 56.38 251 GLU B O 1
ATOM 4262 N N . ASP B 1 252 ? 42.665 105.367 -38.071 1.00 56.32 252 ASP B N 1
ATOM 4263 C CA . ASP B 1 252 ? 42.851 104.245 -37.158 1.00 55.24 252 ASP B CA 1
ATOM 4264 C C . ASP B 1 252 ? 41.534 103.515 -36.921 1.00 49.82 252 ASP B C 1
ATOM 4265 O O . ASP B 1 252 ? 41.466 102.291 -37.031 1.00 46.44 252 ASP B O 1
ATOM 4270 N N . MET B 1 253 ? 40.491 104.274 -36.600 1.00 47.25 253 MET B N 1
ATOM 4271 C CA . MET B 1 253 ? 39.167 103.706 -36.374 1.00 47.47 253 MET B CA 1
ATOM 4272 C C . MET B 1 253 ? 38.638 103.050 -37.644 1.00 48.26 253 MET B C 1
ATOM 4273 O O . MET B 1 253 ? 37.929 102.046 -37.588 1.00 46.39 253 MET B O 1
ATOM 4278 N N . LYS B 1 254 ? 38.992 103.628 -38.787 1.00 53.38 254 LYS B N 1
ATOM 4279 C CA . LYS B 1 254 ? 38.612 103.084 -40.085 1.00 53.79 254 LYS B CA 1
ATOM 4280 C C . LYS B 1 254 ? 39.278 101.732 -40.326 1.00 49.80 254 LYS B C 1
ATOM 4281 O O . LYS B 1 254 ? 38.660 100.812 -40.863 1.00 47.80 254 LYS B O 1
ATOM 4287 N N . SER B 1 255 ? 40.539 101.618 -39.919 1.00 49.55 255 SER B N 1
ATOM 4288 C CA . SER B 1 255 ? 41.303 100.392 -40.121 1.00 47.70 255 SER B CA 1
ATOM 4289 C C . SER B 1 255 ? 40.891 99.293 -39.145 1.00 48.57 255 SER B C 1
ATOM 4290 O O . SER B 1 255 ? 40.737 98.136 -39.536 1.00 53.68 255 SER B O 1
ATOM 4293 N N . ILE B 1 256 ? 40.719 99.658 -37.878 1.00 43.75 256 ILE B N 1
ATOM 4294 C CA . ILE B 1 256 ? 40.304 98.703 -36.853 1.00 42.51 256 ILE B CA 1
ATOM 4295 C C . ILE B 1 256 ? 38.904 98.167 -37.159 1.00 46.98 256 ILE B C 1
ATOM 4296 O O . ILE B 1 256 ? 38.576 97.025 -36.829 1.00 48.73 256 ILE B O 1
ATOM 4301 N N . ARG B 1 257 ? 38.092 98.994 -37.808 1.00 46.67 257 ARG B N 1
ATOM 4302 C CA . ARG B 1 257 ? 36.737 98.611 -38.195 1.00 44.04 257 ARG B CA 1
ATOM 4303 C C . ARG B 1 257 ? 36.714 97.339 -39.042 1.00 42.29 257 ARG B C 1
ATOM 4304 O O . ARG B 1 257 ? 35.825 96.500 -38.894 1.00 35.88 257 ARG B O 1
ATOM 4312 N N . SER B 1 258 ? 37.702 97.197 -39.919 1.00 45.34 258 SER B N 1
ATOM 4313 C CA . SER B 1 258 ? 37.751 96.077 -40.853 1.00 45.90 258 SER B CA 1
ATOM 4314 C C . SER B 1 258 ? 38.279 94.792 -40.216 1.00 41.53 258 SER B C 1
ATOM 4315 O O . SER B 1 258 ? 38.327 93.748 -40.865 1.00 42.60 258 SER B O 1
ATOM 4318 N N . VAL B 1 259 ? 38.670 94.870 -38.949 1.00 41.87 259 VAL B N 1
ATOM 4319 C CA . VAL B 1 259 ? 39.201 93.710 -38.237 1.00 41.52 259 VAL B CA 1
ATOM 4320 C C . VAL B 1 259 ? 38.059 92.781 -37.808 1.00 40.82 259 VAL B C 1
ATOM 4321 O O . VAL B 1 259 ? 38.270 91.599 -37.531 1.00 45.07 259 VAL B O 1
ATOM 4325 N N . ASN B 1 260 ? 36.844 93.320 -37.785 1.00 38.59 260 ASN B N 1
ATOM 4326 C CA . ASN B 1 260 ? 35.662 92.559 -37.384 1.00 38.92 260 ASN B CA 1
ATOM 4327 C C . ASN B 1 260 ? 35.408 91.329 -38.254 1.00 39.90 260 ASN B C 1
ATOM 4328 O O . ASN B 1 260 ? 35.388 91.418 -39.481 1.00 43.77 260 ASN B O 1
ATOM 4333 N N . THR B 1 261 ? 35.211 90.183 -37.607 1.00 35.36 261 THR B N 1
ATOM 4334 C CA . THR B 1 261 ? 34.929 88.938 -38.315 1.00 37.25 261 THR B CA 1
ATOM 4335 C C . THR B 1 261 ? 33.568 88.368 -37.927 1.00 36.62 261 THR B C 1
ATOM 4336 O O . THR B 1 261 ? 33.009 87.534 -38.639 1.00 34.56 261 THR B O 1
ATOM 4340 N N . GLY B 1 262 ? 33.040 88.822 -36.794 1.00 35.91 262 GLY B N 1
ATOM 4341 C CA . GLY B 1 262 ? 31.759 88.343 -36.307 1.00 36.48 262 GLY B CA 1
ATOM 4342 C C . GLY B 1 262 ? 31.864 86.959 -35.700 1.00 42.67 262 GLY B C 1
ATOM 4343 O O . GLY B 1 262 ? 30.864 86.258 -35.541 1.00 41.87 262 GLY B O 1
ATOM 4344 N N . LYS B 1 263 ? 33.086 86.566 -35.360 1.00 42.49 263 LYS B N 1
ATOM 4345 C CA . LYS B 1 263 ? 33.344 85.256 -34.779 1.00 43.07 263 LYS B CA 1
ATOM 4346 C C . LYS B 1 263 ? 33.299 85.328 -33.256 1.00 41.26 263 LYS B C 1
ATOM 4347 O O . LYS B 1 263 ? 34.310 85.593 -32.606 1.00 43.14 263 LYS B O 1
ATOM 4353 N N . LYS B 1 264 ? 32.116 85.097 -32.695 1.00 41.02 264 LYS B N 1
ATOM 4354 C CA . LYS B 1 264 ? 31.913 85.189 -31.253 1.00 43.04 264 LYS B CA 1
ATOM 4355 C C . LYS B 1 264 ? 32.591 84.034 -30.520 1.00 41.78 264 LYS B C 1
ATOM 4356 O O . LYS B 1 264 ? 32.486 82.878 -30.928 1.00 40.48 264 LYS B O 1
ATOM 4362 N N . ILE B 1 265 ? 33.283 84.358 -29.432 1.00 40.48 265 ILE B N 1
ATOM 4363 C CA . ILE B 1 265 ? 34.067 83.374 -28.694 1.00 40.22 265 ILE B CA 1
ATOM 4364 C C . ILE B 1 265 ? 33.252 82.689 -27.598 1.00 41.50 265 ILE B C 1
ATOM 4365 O O . ILE B 1 265 ? 33.360 81.478 -27.398 1.00 44.89 265 ILE B O 1
ATOM 4370 N N . PHE B 1 266 ? 32.432 83.463 -26.895 1.00 39.62 266 PHE B N 1
ATOM 4371 C CA . PHE B 1 266 ? 31.678 82.929 -25.766 1.00 39.38 266 PHE B CA 1
ATOM 4372 C C . PHE B 1 266 ? 30.268 82.504 -26.164 1.00 39.57 266 PHE B C 1
ATOM 4373 O O . PHE B 1 266 ? 29.769 82.888 -27.224 1.00 37.50 266 PHE B O 1
ATOM 4381 N N . THR B 1 267 ? 29.641 81.708 -25.302 1.00 37.78 267 THR B N 1
ATOM 4382 C CA . THR B 1 267 ? 28.394 81.014 -25.622 1.00 40.75 267 THR B CA 1
ATOM 4383 C C . THR B 1 267 ? 27.284 81.934 -26.123 1.00 39.84 267 THR B C 1
ATOM 4384 O O . THR B 1 267 ? 27.110 83.053 -25.635 1.00 33.17 267 THR B O 1
ATOM 4388 N N . GLU B 1 268 ? 26.540 81.438 -27.109 1.00 40.17 268 GLU B N 1
ATOM 4389 C CA . GLU B 1 268 ? 25.459 82.182 -27.743 1.00 38.54 268 GLU B CA 1
ATOM 4390 C C . GLU B 1 268 ? 24.416 82.609 -26.712 1.00 38.91 268 GLU B C 1
ATOM 4391 O O . GLU B 1 268 ? 24.120 81.868 -25.775 1.00 40.17 268 GLU B O 1
ATOM 4397 N N . PHE B 1 269 ? 23.870 83.809 -26.899 1.00 35.48 269 PHE B N 1
ATOM 4398 C CA . PHE B 1 269 ? 23.007 84.456 -25.908 1.00 38.40 269 PHE B CA 1
ATOM 4399 C C . PHE B 1 269 ? 21.830 83.602 -25.441 1.00 41.41 269 PHE B C 1
ATOM 4400 O O . PHE B 1 269 ? 21.461 83.640 -24.267 1.00 45.27 269 PHE B O 1
ATOM 4408 N N . ASP B 1 270 ? 21.244 82.838 -26.355 1.00 41.86 270 ASP B N 1
ATOM 4409 C CA . ASP B 1 270 ? 20.040 82.073 -26.045 1.00 40.98 270 ASP B CA 1
ATOM 4410 C C . ASP B 1 270 ? 20.299 80.576 -25.891 1.00 42.29 270 ASP B C 1
ATOM 4411 O O . ASP B 1 270 ? 19.359 79.785 -25.797 1.00 41.03 270 ASP B O 1
ATOM 4416 N N . ASN B 1 271 ? 21.558 80.205 -25.810 1.00 37.66 271 ASN B N 1
ATOM 4417 C CA . ASN B 1 271 ? 21.916 78.819 -25.703 1.00 47.78 271 ASN B CA 1
ATOM 4418 C C . ASN B 1 271 ? 22.562 78.377 -24.400 1.00 46.77 271 ASN B C 1
ATOM 4419 O O . ASN B 1 271 ? 23.253 77.400 -24.366 1.00 51.05 271 ASN B O 1
ATOM 4424 N N . VAL B 1 272 ? 22.360 79.137 -23.349 1.00 43.71 272 VAL B N 1
ATOM 4425 C CA . VAL B 1 272 ? 22.930 78.848 -22.057 1.00 45.64 272 VAL B CA 1
ATOM 4426 C C . VAL B 1 272 ? 22.166 77.811 -21.248 1.00 47.37 272 VAL B C 1
ATOM 4427 O O . VAL B 1 272 ? 20.982 77.931 -21.127 1.00 44.58 272 VAL B O 1
ATOM 4431 N N . ASP B 1 273 ? 22.839 76.837 -20.644 1.00 43.87 273 ASP B N 1
ATOM 4432 C CA . ASP B 1 273 ? 22.147 75.817 -19.865 1.00 56.19 273 ASP B CA 1
ATOM 4433 C C . ASP B 1 273 ? 22.605 75.830 -18.412 1.00 56.06 273 ASP B C 1
ATOM 4434 O O . ASP B 1 273 ? 21.897 75.356 -17.523 1.00 61.49 273 ASP B O 1
ATOM 4439 N N . TYR B 1 274 ? 23.793 76.376 -18.178 1.00 53.93 274 TYR B N 1
ATOM 4440 C CA . TYR B 1 274 ? 24.340 76.477 -16.831 1.00 56.90 274 TYR B CA 1
ATOM 4441 C C . TYR B 1 274 ? 23.760 77.678 -16.091 1.00 63.12 274 TYR B C 1
ATOM 4442 O O . TYR B 1 274 ? 23.307 78.643 -16.708 1.00 60.88 274 TYR B O 1
ATOM 4452 N N . HIS C 1 2 ? -27.590 72.599 -7.706 1.00 71.84 2 HIS C N 1
ATOM 4453 C CA . HIS C 1 2 ? -27.699 74.048 -7.591 1.00 74.87 2 HIS C CA 1
ATOM 4454 C C . HIS C 1 2 ? -26.329 74.712 -7.682 1.00 67.35 2 HIS C C 1
ATOM 4455 O O . HIS C 1 2 ? -25.302 74.076 -7.442 1.00 59.36 2 HIS C O 1
ATOM 4462 N N . SER C 1 3 ? -26.319 75.994 -8.030 1.00 69.05 3 SER C N 1
ATOM 4463 C CA . SER C 1 3 ? -25.072 76.731 -8.188 1.00 65.18 3 SER C CA 1
ATOM 4464 C C . SER C 1 3 ? -24.753 77.587 -6.969 1.00 60.95 3 SER C C 1
ATOM 4465 O O . SER C 1 3 ? -25.641 77.952 -6.198 1.00 65.61 3 SER C O 1
ATOM 4468 N N . VAL C 1 4 ? -23.473 77.897 -6.802 1.00 55.99 4 VAL C N 1
ATOM 4469 C CA . VAL C 1 4 ? -23.029 78.824 -5.773 1.00 51.06 4 VAL C CA 1
ATOM 4470 C C . VAL C 1 4 ? -22.625 80.129 -6.457 1.00 49.99 4 VAL C C 1
ATOM 4471 O O . VAL C 1 4 ? -22.406 80.153 -7.669 1.00 47.38 4 VAL C O 1
ATOM 4475 N N . LYS C 1 5 ? -22.544 81.214 -5.694 1.00 51.72 5 LYS C N 1
ATOM 4476 C CA . LYS C 1 5 ? -22.182 82.508 -6.262 1.00 53.88 5 LYS C CA 1
ATOM 4477 C C . LYS C 1 5 ? -20.797 82.960 -5.814 1.00 46.39 5 LYS C C 1
ATOM 4478 O O . LYS C 1 5 ? -20.569 83.210 -4.630 1.00 48.93 5 LYS C O 1
ATOM 4484 N N . LEU C 1 6 ? -19.877 83.067 -6.767 1.00 38.68 6 LEU C N 1
ATOM 4485 C CA . LEU C 1 6 ? -18.540 83.573 -6.485 1.00 39.91 6 LEU C CA 1
ATOM 4486 C C . LEU C 1 6 ? -18.608 85.076 -6.225 1.00 44.73 6 LEU C C 1
ATOM 4487 O O . LEU C 1 6 ? -19.638 85.703 -6.474 1.00 48.52 6 LEU C O 1
ATOM 4492 N N . ASN C 1 7 ? -17.518 85.654 -5.728 1.00 41.84 7 ASN C N 1
ATOM 4493 C CA . ASN C 1 7 ? -17.522 87.061 -5.331 1.00 42.14 7 ASN C CA 1
ATOM 4494 C C . ASN C 1 7 ? -17.729 88.022 -6.502 1.00 45.64 7 ASN C C 1
ATOM 4495 O O . ASN C 1 7 ? -18.011 89.203 -6.300 1.00 49.19 7 ASN C O 1
ATOM 4500 N N . ASN C 1 8 ? -17.587 87.512 -7.722 1.00 45.59 8 ASN C N 1
ATOM 4501 C CA . ASN C 1 8 ? -17.855 88.304 -8.917 1.00 49.47 8 ASN C CA 1
ATOM 4502 C C . ASN C 1 8 ? -19.231 87.981 -9.491 1.00 51.07 8 ASN C C 1
ATOM 4503 O O . ASN C 1 8 ? -19.516 88.283 -10.652 1.00 62.87 8 ASN C O 1
ATOM 4508 N N . ASN C 1 9 ? -20.063 87.349 -8.665 1.00 49.42 9 ASN C N 1
ATOM 4509 C CA . ASN C 1 9 ? -21.444 87.000 -9.005 1.00 51.12 9 ASN C CA 1
ATOM 4510 C C . ASN C 1 9 ? -21.573 85.981 -10.136 1.00 50.29 9 ASN C C 1
ATOM 4511 O O . ASN C 1 9 ? -22.653 85.808 -10.699 1.00 57.58 9 ASN C O 1
ATOM 4516 N N . TYR C 1 10 ? -20.478 85.301 -10.462 1.00 47.46 10 TYR C N 1
ATOM 4517 C CA . TYR C 1 10 ? -20.510 84.255 -11.479 1.00 50.49 10 TYR C CA 1
ATOM 4518 C C . TYR C 1 10 ? -20.890 82.923 -10.840 1.00 47.65 10 TYR C C 1
ATOM 4519 O O . TYR C 1 10 ? -20.291 82.511 -9.846 1.00 45.62 10 TYR C O 1
ATOM 4528 N N . GLU C 1 11 ? -21.887 82.254 -11.409 1.00 48.05 11 GLU C N 1
ATOM 4529 C CA . GLU C 1 11 ? -22.394 81.013 -10.833 1.00 46.35 11 GLU C CA 1
ATOM 4530 C C . GLU C 1 11 ? -21.446 79.839 -11.054 1.00 46.36 11 GLU C C 1
ATOM 4531 O O . GLU C 1 11 ? -20.688 79.804 -12.023 1.00 45.41 11 GLU C O 1
ATOM 4537 N N . MET C 1 12 ? -21.502 78.879 -10.137 1.00 47.14 12 MET C N 1
ATOM 4538 C CA . MET C 1 12 ? -20.668 77.688 -10.197 1.00 40.32 12 MET C CA 1
ATOM 4539 C C . MET C 1 12 ? -21.403 76.515 -9.560 1.00 40.80 12 MET C C 1
ATOM 4540 O O . MET C 1 12 ? -21.720 76.556 -8.371 1.00 41.09 12 MET C O 1
ATOM 4545 N N . PRO C 1 13 ? -21.691 75.472 -10.356 1.00 42.43 13 PRO C N 1
ATOM 4546 C CA . PRO C 1 13 ? -22.371 74.274 -9.851 1.00 43.86 13 PRO C CA 1
ATOM 4547 C C . PRO C 1 13 ? -21.622 73.665 -8.670 1.00 45.61 13 PRO C C 1
ATOM 4548 O O . PRO C 1 13 ? -20.420 73.418 -8.771 1.00 44.53 13 PRO C O 1
ATOM 4552 N N . ILE C 1 14 ? -22.327 73.434 -7.567 1.00 47.75 14 ILE C N 1
ATOM 4553 C CA . ILE C 1 14 ? -21.692 72.972 -6.337 1.00 50.00 14 ILE C CA 1
ATOM 4554 C C . ILE C 1 14 ? -21.154 71.550 -6.483 1.00 50.24 14 ILE C C 1
ATOM 4555 O O . ILE C 1 14 ? -20.359 71.091 -5.664 1.00 46.02 14 ILE C O 1
ATOM 4560 N N . ILE C 1 15 ? -21.587 70.858 -7.531 1.00 52.43 15 ILE C N 1
ATOM 4561 C CA . ILE C 1 15 ? -21.058 69.537 -7.838 1.00 51.54 15 ILE C CA 1
ATOM 4562 C C . ILE C 1 15 ? -20.511 69.526 -9.262 1.00 46.99 15 ILE C C 1
ATOM 4563 O O . ILE C 1 15 ? -20.922 70.329 -10.101 1.00 44.50 15 ILE C O 1
ATOM 4568 N N . GLY C 1 16 ? -19.568 68.628 -9.524 1.00 45.93 16 GLY C N 1
ATOM 4569 C CA . GLY C 1 16 ? -18.971 68.514 -10.840 1.00 45.61 16 GLY C CA 1
ATOM 4570 C C . GLY C 1 16 ? -18.120 67.267 -10.960 1.00 46.42 16 GLY C C 1
ATOM 4571 O O . GLY C 1 16 ? -17.680 66.709 -9.956 1.00 39.82 16 GLY C O 1
ATOM 4572 N N . LEU C 1 17 ? -17.887 66.827 -12.191 1.00 45.59 17 LEU C N 1
ATOM 4573 C CA . LEU C 1 17 ? -17.082 65.636 -12.424 1.00 51.75 17 LEU C CA 1
ATOM 4574 C C . LEU C 1 17 ? -15.594 65.928 -12.282 1.00 50.21 17 LEU C C 1
ATOM 4575 O O . LEU C 1 17 ? -15.069 66.855 -12.899 1.00 47.50 17 LEU C O 1
ATOM 4580 N N . GLY C 1 18 ? -14.919 65.128 -11.465 1.00 52.40 18 GLY C N 1
ATOM 4581 C CA . GLY C 1 18 ? -13.477 65.211 -11.348 1.00 53.28 18 GLY C CA 1
ATOM 4582 C C . GLY C 1 18 ? -12.818 64.342 -12.400 1.00 57.97 18 GLY C C 1
ATOM 4583 O O . GLY C 1 18 ? -13.210 63.192 -12.601 1.00 61.61 18 GLY C O 1
ATOM 4584 N N . THR C 1 19 ? -11.822 64.895 -13.083 1.00 58.72 19 THR C N 1
ATOM 4585 C CA . THR C 1 19 ? -11.083 64.147 -14.092 1.00 61.95 19 THR C CA 1
ATOM 4586 C C . THR C 1 19 ? -9.635 63.974 -13.655 1.00 65.41 19 THR C C 1
ATOM 4587 O O . THR C 1 19 ? -9.029 64.900 -13.120 1.00 66.64 19 THR C O 1
ATOM 4591 N N . PHE C 1 20 ? -9.083 62.787 -13.878 1.00 69.65 20 PHE C N 1
ATOM 4592 C CA . PHE C 1 20 ? -7.721 62.499 -13.447 1.00 73.74 20 PHE C CA 1
ATOM 4593 C C . PHE C 1 20 ? -6.891 61.849 -14.548 1.00 82.48 20 PHE C C 1
ATOM 4594 O O . PHE C 1 20 ? -7.381 61.608 -15.652 1.00 85.47 20 PHE C O 1
ATOM 4602 N N . ARG C 1 21 ? -5.629 61.577 -14.231 1.00 86.68 21 ARG C N 1
ATOM 4603 C CA . ARG C 1 21 ? -4.720 60.902 -15.149 1.00 93.03 21 ARG C CA 1
ATOM 4604 C C . ARG C 1 21 ? -5.260 59.537 -15.550 1.00 99.76 21 ARG C C 1
ATOM 4605 O O . ARG C 1 21 ? -5.327 58.620 -14.731 1.00 105.00 21 ARG C O 1
ATOM 4613 N N . SER C 1 22 ? -5.655 59.408 -16.810 1.00 103.21 22 SER C N 1
ATOM 4614 C CA . SER C 1 22 ? -6.124 58.129 -17.320 1.00 105.80 22 SER C CA 1
ATOM 4615 C C . SER C 1 22 ? -5.765 57.961 -18.789 1.00 105.90 22 SER C C 1
ATOM 4616 O O . SER C 1 22 ? -5.063 58.787 -19.370 1.00 108.18 22 SER C O 1
ATOM 4619 N N . LYS C 1 23 ? -6.269 56.889 -19.386 1.00 106.41 23 LYS C N 1
ATOM 4620 C CA . LYS C 1 23 ? -5.808 56.448 -20.694 1.00 104.24 23 LYS C CA 1
ATOM 4621 C C . LYS C 1 23 ? -6.871 56.804 -21.727 1.00 94.83 23 LYS C C 1
ATOM 4622 O O . LYS C 1 23 ? -7.938 57.302 -21.369 1.00 88.66 23 LYS C O 1
ATOM 4628 N N . LYS C 1 24 ? -6.575 56.545 -22.998 1.00 95.34 24 LYS C N 1
ATOM 4629 C CA . LYS C 1 24 ? -7.388 57.041 -24.109 1.00 93.46 24 LYS C CA 1
ATOM 4630 C C . LYS C 1 24 ? -8.881 56.742 -23.967 1.00 89.23 24 LYS C C 1
ATOM 4631 O O . LYS C 1 24 ? -9.277 55.606 -23.698 1.00 92.07 24 LYS C O 1
ATOM 4637 N N . ASN C 1 25 ? -9.683 57.794 -24.122 1.00 85.59 25 ASN C N 1
ATOM 4638 C CA . ASN C 1 25 ? -11.148 57.733 -24.126 1.00 83.35 25 ASN C CA 1
ATOM 4639 C C . ASN C 1 25 ? -11.785 57.413 -22.771 1.00 77.95 25 ASN C C 1
ATOM 4640 O O . ASN C 1 25 ? -13.010 57.409 -22.650 1.00 71.62 25 ASN C O 1
ATOM 4645 N N . ASP C 1 26 ? -10.967 57.155 -21.756 1.00 77.17 26 ASP C N 1
ATOM 4646 C CA . ASP C 1 26 ? -11.490 56.951 -20.409 1.00 74.03 26 ASP C CA 1
ATOM 4647 C C . ASP C 1 26 ? -12.060 58.256 -19.867 1.00 69.79 26 ASP C C 1
ATOM 4648 O O . ASP C 1 26 ? -13.136 58.275 -19.271 1.00 70.58 26 ASP C O 1
ATOM 4653 N N . ALA C 1 27 ? -11.331 59.346 -20.084 1.00 66.76 27 ALA C N 1
ATOM 4654 C CA . ALA C 1 27 ? -11.788 60.667 -19.675 1.00 62.33 27 ALA C CA 1
ATOM 4655 C C . ALA C 1 27 ? -12.935 61.135 -20.563 1.00 63.92 27 ALA C C 1
ATOM 4656 O O . ALA C 1 27 ? -13.871 61.783 -20.094 1.00 64.36 27 ALA C O 1
ATOM 4658 N N . TYR C 1 28 ? -12.855 60.798 -21.846 1.00 65.82 28 TYR C N 1
ATOM 4659 C CA . TYR C 1 28 ? -13.882 61.174 -22.812 1.00 64.97 28 TYR C CA 1
ATOM 4660 C C . TYR C 1 28 ? -15.231 60.551 -22.468 1.00 64.88 28 TYR C C 1
ATOM 4661 O O . TYR C 1 28 ? -16.256 61.233 -22.465 1.00 61.47 28 TYR C O 1
ATOM 4670 N N . ASN C 1 29 ? -15.225 59.252 -22.184 1.00 69.01 29 ASN C N 1
ATOM 4671 C CA . ASN C 1 29 ? -16.446 58.548 -21.811 1.00 63.30 29 ASN C CA 1
ATOM 4672 C C . ASN C 1 29 ? -16.978 59.021 -20.464 1.00 66.25 29 ASN C C 1
ATOM 4673 O O . ASN C 1 29 ? -18.188 59.076 -20.249 1.00 60.26 29 ASN C O 1
ATOM 4678 N N . ALA C 1 30 ? -16.063 59.365 -19.563 1.00 68.33 30 ALA C N 1
ATOM 4679 C CA . ALA C 1 30 ? -16.431 59.833 -18.232 1.00 63.44 30 ALA C CA 1
ATOM 4680 C C . ALA C 1 30 ? -17.189 61.154 -18.300 1.00 61.04 30 ALA C C 1
ATOM 4681 O O . ALA C 1 30 ? -18.252 61.298 -17.695 1.00 62.41 30 ALA C O 1
ATOM 4683 N N . VAL C 1 31 ? -16.636 62.112 -19.039 1.00 58.14 31 VAL C N 1
ATOM 4684 C CA . VAL C 1 31 ? -17.254 63.424 -19.193 1.00 58.33 31 VAL C CA 1
ATOM 4685 C C . VAL C 1 31 ? -18.644 63.303 -19.804 1.00 64.75 31 VAL C C 1
ATOM 4686 O O . VAL C 1 31 ? -19.592 63.946 -19.352 1.00 65.75 31 VAL C O 1
ATOM 4690 N N . LYS C 1 32 ? -18.765 62.459 -20.822 1.00 71.07 32 LYS C N 1
ATOM 4691 C CA . LYS C 1 32 ? -20.036 62.284 -21.511 1.00 73.74 32 LYS C CA 1
ATOM 4692 C C . LYS C 1 32 ? -21.089 61.577 -20.675 1.00 72.34 32 LYS C C 1
ATOM 4693 O O . LYS C 1 32 ? -22.260 61.956 -20.700 1.00 74.78 32 LYS C O 1
ATOM 4699 N N . ALA C 1 33 ? -20.677 60.545 -19.947 1.00 70.28 33 ALA C N 1
ATOM 4700 C CA . ALA C 1 33 ? -21.585 59.850 -19.045 1.00 71.54 33 ALA C CA 1
ATOM 4701 C C . ALA C 1 33 ? -22.083 60.813 -17.974 1.00 68.05 33 ALA C C 1
ATOM 4702 O O . ALA C 1 33 ? -23.224 60.724 -17.522 1.00 68.09 33 ALA C O 1
ATOM 4704 N N . ALA C 1 34 ? -21.214 61.741 -17.585 1.00 61.81 34 ALA C N 1
ATOM 4705 C CA . ALA C 1 34 ? -21.550 62.748 -16.589 1.00 58.86 34 ALA C CA 1
ATOM 4706 C C . ALA C 1 34 ? -22.568 63.749 -17.129 1.00 63.60 34 ALA C C 1
ATOM 4707 O O . ALA C 1 34 ? -23.614 63.968 -16.519 1.00 64.81 34 ALA C O 1
ATOM 4709 N N . LEU C 1 35 ? -22.254 64.352 -18.272 1.00 65.56 35 LEU C N 1
ATOM 4710 C CA . LEU C 1 35 ? -23.128 65.350 -18.883 1.00 66.22 35 LEU C CA 1
ATOM 4711 C C . LEU C 1 35 ? -24.503 64.768 -19.203 1.00 69.28 35 LEU C C 1
ATOM 4712 O O . LEU C 1 35 ? -25.522 65.439 -19.041 1.00 69.61 35 LEU C O 1
ATOM 4717 N N . GLU C 1 36 ? -24.523 63.517 -19.652 1.00 72.47 36 GLU C N 1
ATOM 4718 C CA . GLU C 1 36 ? -25.776 62.818 -19.916 1.00 77.90 36 GLU C CA 1
ATOM 4719 C C . GLU C 1 36 ? -26.549 62.586 -18.622 1.00 74.90 36 GLU C C 1
ATOM 4720 O O . GLU C 1 36 ? -27.776 62.491 -18.629 1.00 78.72 36 GLU C O 1
ATOM 4726 N N . GLY C 1 37 ? -25.820 62.499 -17.514 1.00 71.68 37 GLY C N 1
ATOM 4727 C CA . GLY C 1 37 ? -26.423 62.271 -16.214 1.00 70.95 37 GLY C CA 1
ATOM 4728 C C . GLY C 1 37 ? -26.979 63.534 -15.586 1.00 68.65 37 GLY C C 1
ATOM 4729 O O . GLY C 1 37 ? -27.844 63.472 -14.713 1.00 73.38 37 GLY C O 1
ATOM 4730 N N . GLY C 1 38 ? -26.481 64.685 -16.027 1.00 63.68 38 GLY C N 1
ATOM 4731 C CA . GLY C 1 38 ? -26.966 65.957 -15.525 1.00 62.77 38 GLY C CA 1
ATOM 4732 C C . GLY C 1 38 ? -25.875 66.882 -15.019 1.00 61.82 38 GLY C C 1
ATOM 4733 O O . GLY C 1 38 ? -26.161 67.985 -14.553 1.00 59.85 38 GLY C O 1
ATOM 4734 N N . TYR C 1 39 ? -24.626 66.433 -15.102 1.00 59.23 39 TYR C N 1
ATOM 4735 C CA . TYR C 1 39 ? -23.491 67.261 -14.707 1.00 55.08 39 TYR C CA 1
ATOM 4736 C C . TYR C 1 39 ? -23.390 68.498 -15.592 1.00 54.97 39 TYR C C 1
ATOM 4737 O O . TYR C 1 39 ? -23.599 68.425 -16.801 1.00 57.45 39 TYR C O 1
ATOM 4746 N N . ARG C 1 40 ? -23.072 69.634 -14.980 1.00 55.23 40 ARG C N 1
ATOM 4747 C CA . ARG C 1 40 ? -22.891 70.879 -15.716 1.00 48.88 40 ARG C CA 1
ATOM 4748 C C . ARG C 1 40 ? -21.568 71.527 -15.328 1.00 46.06 40 ARG C C 1
ATOM 4749 O O . ARG C 1 40 ? -21.351 72.716 -15.562 1.00 45.60 40 ARG C O 1
ATOM 4757 N N . HIS C 1 41 ? -20.687 70.727 -14.738 1.00 44.89 41 HIS C N 1
ATOM 4758 C CA . HIS C 1 41 ? -19.413 71.215 -14.229 1.00 45.23 41 HIS C CA 1
ATOM 4759 C C . HIS C 1 41 ? -18.325 70.163 -14.425 1.00 49.77 41 HIS C C 1
ATOM 4760 O O . HIS C 1 41 ? -18.436 69.042 -13.929 1.00 52.70 41 HIS C O 1
ATOM 4767 N N . ILE C 1 42 ? -17.277 70.529 -15.157 1.00 50.24 42 ILE C N 1
ATOM 4768 C CA . ILE C 1 42 ? -16.158 69.626 -15.399 1.00 50.24 42 ILE C CA 1
ATOM 4769 C C . ILE C 1 42 ? -14.849 70.243 -14.914 1.00 52.17 42 ILE C C 1
ATOM 4770 O O . ILE C 1 42 ? -14.550 71.400 -15.209 1.00 50.60 42 ILE C O 1
ATOM 4775 N N . ASP C 1 43 ? -14.073 69.464 -14.168 1.00 52.23 43 ASP C N 1
ATOM 4776 C CA . ASP C 1 43 ? -12.811 69.943 -13.616 1.00 46.99 43 ASP C CA 1
ATOM 4777 C C . ASP C 1 43 ? -11.629 69.162 -14.183 1.00 44.57 43 ASP C C 1
ATOM 4778 O O . ASP C 1 43 ? -11.562 67.940 -14.053 1.00 42.34 43 ASP C O 1
ATOM 4783 N N . THR C 1 44 ? -10.699 69.873 -14.815 1.00 46.96 44 THR C N 1
ATOM 4784 C CA . THR C 1 44 ? -9.509 69.245 -15.381 1.00 50.69 44 THR C CA 1
ATOM 4785 C C . THR C 1 44 ? -8.260 70.071 -15.088 1.00 46.79 44 THR C C 1
ATOM 4786 O O . THR C 1 44 ? -8.297 70.995 -14.276 1.00 47.22 44 THR C O 1
ATOM 4790 N N . ALA C 1 45 ? -7.158 69.726 -15.749 1.00 47.15 45 ALA C N 1
ATOM 4791 C CA . ALA C 1 45 ? -5.887 70.423 -15.570 1.00 48.09 45 ALA C CA 1
ATOM 4792 C C . ALA C 1 45 ? -4.891 70.033 -16.656 1.00 52.04 45 ALA C C 1
ATOM 4793 O O . ALA C 1 45 ? -5.074 69.030 -17.348 1.00 60.15 45 ALA C O 1
ATOM 4795 N N . MET C 1 46 ? -3.943 70.923 -16.859 1.00 50.40 46 MET C N 1
ATOM 4796 C CA A MET C 1 46 ? -2.799 70.573 -17.782 0.50 50.58 46 MET C CA 1
ATOM 4797 C CA B MET C 1 46 ? -2.828 70.474 -17.683 0.50 50.83 46 MET C CA 1
ATOM 4798 C C . MET C 1 46 ? -2.098 69.056 -17.541 1.00 52.32 46 MET C C 1
ATOM 4799 O O . MET C 1 46 ? -1.836 68.063 -18.255 1.00 55.16 46 MET C O 1
ATOM 4808 N N . ILE C 1 47 ? -1.765 68.991 -16.269 1.00 52.38 47 ILE C N 1
ATOM 4809 C CA . ILE C 1 47 ? -1.020 67.798 -15.883 1.00 54.41 47 ILE C CA 1
ATOM 4810 C C . ILE C 1 47 ? -1.812 66.502 -16.078 1.00 56.67 47 ILE C C 1
ATOM 4811 O O . ILE C 1 47 ? -1.228 65.420 -16.149 1.00 59.38 47 ILE C O 1
ATOM 4816 N N . TYR C 1 48 ? -3.134 66.610 -16.174 1.00 55.60 48 TYR C N 1
ATOM 4817 C CA . TYR C 1 48 ? -3.973 65.432 -16.373 1.00 56.25 48 TYR C CA 1
ATOM 4818 C C . TYR C 1 48 ? -3.810 64.895 -17.791 1.00 58.46 48 TYR C C 1
ATOM 4819 O O . TYR C 1 48 ? -4.013 63.707 -18.044 1.00 57.35 48 TYR C O 1
ATOM 4828 N N . GLY C 1 49 ? -3.441 65.781 -18.712 1.00 59.74 49 GLY C N 1
ATOM 4829 C CA . GLY C 1 49 ? -3.184 65.401 -20.089 1.00 60.39 49 GLY C CA 1
ATOM 4830 C C . GLY C 1 49 ? -4.414 64.917 -20.831 1.00 60.07 49 GLY C C 1
ATOM 4831 O O . GLY C 1 49 ? -4.303 64.232 -21.848 1.00 63.70 49 GLY C O 1
ATOM 4832 N N . ASN C 1 50 ? -5.591 65.274 -20.327 1.00 57.50 50 ASN C N 1
ATOM 4833 C CA . ASN C 1 50 ? -6.840 64.845 -20.942 1.00 63.18 50 ASN C CA 1
ATOM 4834 C C . ASN C 1 50 ? -7.719 66.014 -21.372 1.00 63.34 50 ASN C C 1
ATOM 4835 O O . ASN C 1 50 ? -8.913 65.840 -21.618 1.00 66.52 50 ASN C O 1
ATOM 4840 N N . GLU C 1 51 ? -7.125 67.200 -21.461 1.00 58.85 51 GLU C N 1
ATOM 4841 C CA . GLU C 1 51 ? -7.858 68.400 -21.850 1.00 57.19 51 GLU C CA 1
ATOM 4842 C C . GLU C 1 51 ? -8.489 68.248 -23.230 1.00 63.57 51 GLU C C 1
ATOM 4843 O O . GLU C 1 51 ? -9.636 68.641 -23.441 1.00 64.22 51 GLU C O 1
ATOM 4849 N N . GLU C 1 52 ? -7.739 67.668 -24.161 1.00 67.80 52 GLU C N 1
ATOM 4850 C CA . GLU C 1 52 ? -8.235 67.446 -25.514 1.00 75.43 52 GLU C CA 1
ATOM 4851 C C . GLU C 1 52 ? -9.446 66.518 -25.524 1.00 71.93 52 GLU C C 1
ATOM 4852 O O . GLU C 1 52 ? -10.405 66.749 -26.258 1.00 70.78 52 GLU C O 1
ATOM 4858 N N . GLU C 1 53 ? -9.401 65.475 -24.700 1.00 71.11 53 GLU C N 1
ATOM 4859 C CA . GLU C 1 53 ? -10.487 64.502 -24.643 1.00 71.61 53 GLU C CA 1
ATOM 4860 C C . GLU C 1 53 ? -11.704 65.053 -23.905 1.00 65.52 53 GLU C C 1
ATOM 4861 O O . GLU C 1 53 ? -12.843 64.776 -24.283 1.00 64.58 53 GLU C O 1
ATOM 4867 N N . VAL C 1 54 ? -11.459 65.826 -22.851 1.00 63.12 54 VAL C N 1
ATOM 4868 C CA . VAL C 1 54 ? -12.537 66.496 -22.132 1.00 57.58 54 VAL C CA 1
ATOM 4869 C C . VAL C 1 54 ? -13.236 67.481 -23.064 1.00 58.86 54 VAL C C 1
ATOM 4870 O O . VAL C 1 54 ? -14.463 67.577 -23.079 1.00 56.30 54 VAL C O 1
ATOM 4874 N N . GLY C 1 55 ? -12.440 68.193 -23.855 1.00 59.08 55 GLY C N 1
ATOM 4875 C CA . GLY C 1 55 ? -12.959 69.160 -24.805 1.00 58.45 55 GLY C CA 1
ATOM 4876 C C . GLY C 1 55 ? -13.790 68.532 -25.907 1.00 62.76 55 GLY C C 1
ATOM 4877 O O . GLY C 1 55 ? -14.823 69.080 -26.295 1.00 64.02 55 GLY C O 1
ATOM 4878 N N . ARG C 1 56 ? -13.339 67.388 -26.417 1.00 76.74 56 ARG C N 1
ATOM 4879 C CA . ARG C 1 56 ? -14.074 66.675 -27.458 1.00 78.26 56 ARG C CA 1
ATOM 4880 C C . ARG C 1 56 ? -15.468 66.303 -26.975 1.00 76.05 56 ARG C C 1
ATOM 4881 O O . ARG C 1 56 ? -16.449 66.494 -27.689 1.00 72.40 56 ARG C O 1
ATOM 4889 N N . ALA C 1 57 ? -15.546 65.784 -25.753 1.00 72.33 57 ALA C N 1
ATOM 4890 C CA . ALA C 1 57 ? -16.810 65.338 -25.180 1.00 71.67 57 ALA C CA 1
ATOM 4891 C C . ALA C 1 57 ? -17.775 66.498 -24.947 1.00 70.12 57 ALA C C 1
ATOM 4892 O O . ALA C 1 57 ? -18.992 66.322 -25.009 1.00 74.01 57 ALA C O 1
ATOM 4894 N N . ILE C 1 58 ? -17.229 67.680 -24.680 1.00 65.61 58 ILE C N 1
ATOM 4895 C CA . ILE C 1 58 ? -18.053 68.857 -24.426 1.00 63.43 58 ILE C CA 1
ATOM 4896 C C . ILE C 1 58 ? -18.786 69.319 -25.683 1.00 69.50 58 ILE C C 1
ATOM 4897 O O . ILE C 1 58 ? -20.006 69.483 -25.670 1.00 75.33 58 ILE C O 1
ATOM 4902 N N . LYS C 1 59 ? -18.046 69.523 -26.769 1.00 68.49 59 LYS C N 1
ATOM 4903 C CA . LYS C 1 59 ? -18.649 69.993 -28.012 1.00 75.07 59 LYS C CA 1
ATOM 4904 C C . LYS C 1 59 ? -19.386 68.867 -28.733 1.00 81.28 59 LYS C C 1
ATOM 4905 O O . LYS C 1 59 ? -20.220 69.118 -29.602 1.00 88.64 59 LYS C O 1
ATOM 4911 N N . ASP C 1 60 ? -19.075 67.628 -28.365 1.00 78.51 60 ASP C N 1
ATOM 4912 C CA . ASP C 1 60 ? -19.793 66.469 -28.883 1.00 79.42 60 ASP C CA 1
ATOM 4913 C C . ASP C 1 60 ? -21.236 66.471 -28.385 1.00 90.42 60 ASP C C 1
ATOM 4914 O O . ASP C 1 60 ? -22.131 65.929 -29.034 1.00 93.00 60 ASP C O 1
ATOM 4919 N N . SER C 1 61 ? -21.453 67.092 -27.229 1.00 87.40 61 SER C N 1
ATOM 4920 C CA . SER C 1 61 ? -22.741 67.036 -26.544 1.00 88.06 61 SER C CA 1
ATOM 4921 C C . SER C 1 61 ? -23.811 67.925 -27.176 1.00 95.44 61 SER C C 1
ATOM 4922 O O . SER C 1 61 ? -23.506 68.935 -27.809 1.00 99.73 61 SER C O 1
ATOM 4925 N N . ASN C 1 62 ? -25.069 67.536 -26.983 1.00 98.75 62 ASN C N 1
ATOM 4926 C CA . ASN C 1 62 ? -26.220 68.290 -27.475 1.00 103.28 62 ASN C CA 1
ATOM 4927 C C . ASN C 1 62 ? -26.528 69.524 -26.630 1.00 100.58 62 ASN C C 1
ATOM 4928 O O . ASN C 1 62 ? -27.537 70.194 -26.845 1.00 104.21 62 ASN C O 1
ATOM 4933 N N . ILE C 1 63 ? -25.662 69.816 -25.665 1.00 93.08 63 ILE C N 1
ATOM 4934 C CA . ILE C 1 63 ? -25.896 70.917 -24.736 1.00 83.86 63 ILE C CA 1
ATOM 4935 C C . ILE C 1 63 ? -24.950 72.091 -24.993 1.00 79.13 63 ILE C C 1
ATOM 4936 O O . ILE C 1 63 ? -23.744 71.898 -25.157 1.00 69.10 63 ILE C O 1
ATOM 4941 N N . PRO C 1 64 ? -25.506 73.314 -25.043 1.00 78.23 64 PRO C N 1
ATOM 4942 C CA . PRO C 1 64 ? -24.762 74.561 -25.261 1.00 79.33 64 PRO C CA 1
ATOM 4943 C C . PRO C 1 64 ? -23.553 74.731 -24.342 1.00 76.88 64 PRO C C 1
ATOM 4944 O O . PRO C 1 64 ? -23.549 74.242 -23.211 1.00 71.87 64 PRO C O 1
ATOM 4948 N N . ARG C 1 65 ? -22.540 75.429 -24.844 1.00 80.72 65 ARG C N 1
ATOM 4949 C CA . ARG C 1 65 ? -21.309 75.680 -24.102 1.00 78.00 65 ARG C CA 1
ATOM 4950 C C . ARG C 1 65 ? -21.552 76.500 -22.837 1.00 79.70 65 ARG C C 1
ATOM 4951 O O . ARG C 1 65 ? -20.988 76.209 -21.781 1.00 77.73 65 ARG C O 1
ATOM 4959 N N . GLU C 1 66 ? -22.398 77.520 -22.951 1.00 85.99 66 GLU C N 1
ATOM 4960 C CA . GLU C 1 66 ? -22.656 78.449 -21.852 1.00 88.02 66 GLU C CA 1
ATOM 4961 C C . GLU C 1 66 ? -23.228 77.781 -20.603 1.00 85.24 66 GLU C C 1
ATOM 4962 O O . GLU C 1 66 ? -23.068 78.292 -19.495 1.00 87.66 66 GLU C O 1
ATOM 4968 N N . GLU C 1 67 ? -23.890 76.642 -20.780 1.00 82.55 67 GLU C N 1
ATOM 4969 C CA . GLU C 1 67 ? -24.518 75.951 -19.659 1.00 76.40 67 GLU C CA 1
ATOM 4970 C C . GLU C 1 67 ? -23.587 74.920 -19.025 1.00 69.59 67 GLU C C 1
ATOM 4971 O O . GLU C 1 67 ? -24.008 74.128 -18.181 1.00 66.75 67 GLU C O 1
ATOM 4977 N N . ILE C 1 68 ? -22.321 74.933 -19.434 1.00 64.79 68 ILE C N 1
ATOM 4978 C CA . ILE C 1 68 ? -21.326 74.031 -18.865 1.00 61.58 68 ILE C CA 1
ATOM 4979 C C . ILE C 1 68 ? -20.191 74.808 -18.200 1.00 58.27 68 ILE C C 1
ATOM 4980 O O . ILE C 1 68 ? -19.625 75.727 -18.791 1.00 56.89 68 ILE C O 1
ATOM 4985 N N . PHE C 1 69 ? -19.870 74.431 -16.967 1.00 55.59 69 PHE C N 1
ATOM 4986 C CA . PHE C 1 69 ? -18.791 75.063 -16.216 1.00 48.03 69 PHE C CA 1
ATOM 4987 C C . PHE C 1 69 ? -17.494 74.280 -16.399 1.00 44.67 69 PHE C C 1
ATOM 4988 O O . PHE C 1 69 ? -17.394 73.128 -15.978 1.00 40.78 69 PHE C O 1
ATOM 4996 N N . VAL C 1 70 ? -16.502 74.906 -17.024 1.00 40.85 70 VAL C N 1
ATOM 4997 C CA . VAL C 1 70 ? -15.232 74.239 -17.288 1.00 48.10 70 VAL C CA 1
ATOM 4998 C C . VAL C 1 70 ? -14.090 74.834 -16.470 1.00 46.70 70 VAL C C 1
ATOM 4999 O O . VAL C 1 70 ? -13.796 76.025 -16.566 1.00 37.37 70 VAL C O 1
ATOM 5003 N N . THR C 1 71 ? -13.448 73.991 -15.668 1.00 44.79 71 THR C N 1
ATOM 5004 C CA . THR C 1 71 ? -12.305 74.411 -14.868 1.00 40.75 71 THR C CA 1
ATOM 5005 C C . THR C 1 71 ? -11.042 73.673 -15.295 1.00 41.49 71 THR C C 1
ATOM 5006 O O . THR C 1 71 ? -11.056 72.456 -15.473 1.00 44.33 71 THR C O 1
ATOM 5010 N N . THR C 1 72 ? -9.954 74.415 -15.466 1.00 38.03 72 THR C N 1
ATOM 5011 C CA . THR C 1 72 ? -8.651 73.807 -15.694 1.00 42.33 72 THR C CA 1
ATOM 5012 C C . THR C 1 72 ? -7.596 74.551 -14.883 1.00 43.49 72 THR C C 1
ATOM 5013 O O . THR C 1 72 ? -7.832 75.669 -14.424 1.00 47.13 72 THR C O 1
ATOM 5017 N N . LYS C 1 73 ? -6.439 73.926 -14.697 1.00 42.52 73 LYS C N 1
ATOM 5018 C CA . LYS C 1 73 ? -5.428 74.466 -13.795 1.00 40.65 73 LYS C CA 1
ATOM 5019 C C . LYS C 1 73 ? -4.080 74.672 -14.477 1.00 40.58 73 LYS C C 1
ATOM 5020 O O . LYS C 1 73 ? -3.697 73.909 -15.364 1.00 44.56 73 LYS C O 1
ATOM 5026 N N . LEU C 1 74 ? -3.367 75.712 -14.055 1.00 38.73 74 LEU C N 1
ATOM 5027 C CA . LEU C 1 74 ? -2.009 75.957 -14.525 1.00 39.97 74 LEU C CA 1
ATOM 5028 C C . LEU C 1 74 ? -1.014 75.147 -13.705 1.00 39.43 74 LEU C C 1
ATOM 5029 O O . LEU C 1 74 ? -1.016 75.214 -12.477 1.00 39.82 74 LEU C O 1
ATOM 5034 N N . TRP C 1 75 ? -0.155 74.395 -14.384 1.00 39.30 75 TRP C N 1
ATOM 5035 C CA . TRP C 1 75 ? 0.781 73.514 -13.697 1.00 36.78 75 TRP C CA 1
ATOM 5036 C C . TRP C 1 75 ? 1.991 74.266 -13.142 1.00 35.30 75 TRP C C 1
ATOM 5037 O O . TRP C 1 75 ? 2.362 75.326 -13.647 1.00 37.22 75 TRP C O 1
ATOM 5048 N N . ASN C 1 76 ? 2.591 73.696 -12.099 1.00 32.84 76 ASN C N 1
ATOM 5049 C CA . ASN C 1 76 ? 3.714 74.294 -11.379 1.00 37.28 76 ASN C CA 1
ATOM 5050 C C . ASN C 1 76 ? 4.843 74.800 -12.271 1.00 41.73 76 ASN C C 1
ATOM 5051 O O . ASN C 1 76 ? 5.348 75.906 -12.078 1.00 42.02 76 ASN C O 1
ATOM 5056 N N . THR C 1 77 ? 5.233 73.987 -13.247 1.00 42.39 77 THR C N 1
ATOM 5057 C CA . THR C 1 77 ? 6.339 74.334 -14.131 1.00 43.48 77 THR C CA 1
ATOM 5058 C C . THR C 1 77 ? 5.984 75.487 -15.066 1.00 42.61 77 THR C C 1
ATOM 5059 O O . THR C 1 77 ? 6.858 76.051 -15.723 1.00 39.01 77 THR C O 1
ATOM 5063 N N . ASP C 1 78 ? 4.702 75.840 -15.117 1.00 40.02 78 ASP C N 1
ATOM 5064 C CA . ASP C 1 78 ? 4.239 76.908 -15.997 1.00 41.30 78 ASP C CA 1
ATOM 5065 C C . ASP C 1 78 ? 4.088 78.249 -15.281 1.00 42.60 78 ASP C C 1
ATOM 5066 O O . ASP C 1 78 ? 3.695 79.241 -15.896 1.00 45.22 78 ASP C O 1
ATOM 5071 N N . GLN C 1 79 ? 4.404 78.284 -13.990 1.00 42.57 79 GLN C N 1
ATOM 5072 C CA . GLN C 1 79 ? 4.227 79.503 -13.206 1.00 42.29 79 GLN C CA 1
ATOM 5073 C C . GLN C 1 79 ? 5.190 80.609 -13.635 1.00 43.48 79 GLN C C 1
ATOM 5074 O O . GLN C 1 79 ? 6.358 80.355 -13.932 1.00 47.27 79 GLN C O 1
ATOM 5080 N N . GLY C 1 80 ? 4.683 81.838 -13.658 1.00 40.67 80 GLY C N 1
ATOM 5081 C CA . GLY C 1 80 ? 5.416 82.976 -14.184 1.00 44.35 80 GLY C CA 1
ATOM 5082 C C . GLY C 1 80 ? 4.569 83.653 -15.243 1.00 45.25 80 GLY C C 1
ATOM 5083 O O . GLY C 1 80 ? 3.941 82.970 -16.049 1.00 46.97 80 GLY C O 1
ATOM 5084 N N . TYR C 1 81 ? 4.558 84.985 -15.246 1.00 43.52 81 TYR C N 1
ATOM 5085 C CA . TYR C 1 81 ? 3.633 85.767 -16.073 1.00 47.75 81 TYR C CA 1
ATOM 5086 C C . TYR C 1 81 ? 3.561 85.327 -17.536 1.00 48.21 81 TYR C C 1
ATOM 5087 O O . TYR C 1 81 ? 2.485 84.992 -18.033 1.00 49.45 81 TYR C O 1
ATOM 5096 N N . GLU C 1 82 ? 4.701 85.328 -18.219 1.00 44.60 82 GLU C N 1
ATOM 5097 C CA . GLU C 1 82 ? 4.728 85.028 -19.647 1.00 49.72 82 GLU C CA 1
ATOM 5098 C C . GLU C 1 82 ? 4.329 83.591 -19.953 1.00 42.86 82 GLU C C 1
ATOM 5099 O O . GLU C 1 82 ? 3.537 83.338 -20.860 1.00 64.26 82 GLU C O 1
ATOM 5105 N N . LYS C 1 83 ? 4.878 82.650 -19.195 1.00 48.95 83 LYS C N 1
ATOM 5106 C CA . LYS C 1 83 ? 4.648 81.239 -19.468 1.00 50.43 83 LYS C CA 1
ATOM 5107 C C . LYS C 1 83 ? 3.232 80.834 -19.058 1.00 47.58 83 LYS C C 1
ATOM 5108 O O . LYS C 1 83 ? 2.654 79.905 -19.623 1.00 47.39 83 LYS C O 1
ATOM 5114 N N . THR C 1 84 ? 2.668 81.550 -18.088 1.00 42.91 84 THR C N 1
ATOM 5115 C CA . THR C 1 84 ? 1.290 81.316 -17.669 1.00 42.18 84 THR C CA 1
ATOM 5116 C C . THR C 1 84 ? 0.324 81.664 -18.799 1.00 46.26 84 THR C C 1
ATOM 5117 O O . THR C 1 84 ? -0.662 80.961 -19.026 1.00 37.91 84 THR C O 1
ATOM 5121 N N . LEU C 1 85 ? 0.618 82.750 -19.509 1.00 47.41 85 LEU C N 1
ATOM 5122 C CA . LEU C 1 85 ? -0.187 83.158 -20.655 1.00 53.22 85 LEU C CA 1
ATOM 5123 C C . LEU C 1 85 ? -0.160 82.098 -21.752 1.00 55.86 85 LEU C C 1
ATOM 5124 O O . LEU C 1 85 ? -1.197 81.743 -22.312 1.00 57.45 85 LEU C O 1
ATOM 5129 N N . GLU C 1 86 ? 1.034 81.593 -22.050 1.00 60.24 86 GLU C N 1
ATOM 5130 C CA . GLU C 1 86 ? 1.204 80.589 -23.095 1.00 67.89 86 GLU C CA 1
ATOM 5131 C C . GLU C 1 86 ? 0.582 79.251 -22.712 1.00 64.86 86 GLU C C 1
ATOM 5132 O O . GLU C 1 86 ? -0.049 78.593 -23.539 1.00 66.86 86 GLU C O 1
ATOM 5138 N N . ALA C 1 87 ? 0.765 78.850 -21.459 1.00 61.48 87 ALA C N 1
ATOM 5139 C CA . ALA C 1 87 ? 0.222 77.583 -20.986 1.00 59.06 87 ALA C CA 1
ATOM 5140 C C . ALA C 1 87 ? -1.300 77.633 -20.932 1.00 57.85 87 ALA C C 1
ATOM 5141 O O . ALA C 1 87 ? -1.966 76.613 -21.099 1.00 58.76 87 ALA C O 1
ATOM 5143 N N . PHE C 1 88 ? -1.847 78.822 -20.699 1.00 55.75 88 PHE C N 1
ATOM 5144 C CA . PHE C 1 88 ? -3.292 79.005 -20.724 1.00 52.22 88 PHE C CA 1
ATOM 5145 C C . PHE C 1 88 ? -3.830 78.828 -22.138 1.00 53.55 88 PHE C C 1
ATOM 5146 O O . PHE C 1 88 ? -4.816 78.121 -22.353 1.00 50.88 88 PHE C O 1
ATOM 5154 N N . ASN C 1 89 ? -3.182 79.484 -23.096 1.00 54.19 89 ASN C N 1
ATOM 5155 C CA . ASN C 1 89 ? -3.546 79.353 -24.501 1.00 58.76 89 ASN C CA 1
ATOM 5156 C C . ASN C 1 89 ? -3.439 77.907 -24.965 1.00 57.26 89 ASN C C 1
ATOM 5157 O O . ASN C 1 89 ? -4.306 77.411 -25.682 1.00 59.06 89 ASN C O 1
ATOM 5162 N N . THR C 1 90 ? -2.370 77.239 -24.543 1.00 53.52 90 THR C N 1
ATOM 5163 C CA . THR C 1 90 ? -2.185 75.822 -24.831 1.00 55.31 90 THR C CA 1
ATOM 5164 C C . THR C 1 90 ? -3.329 75.016 -24.229 1.00 55.20 90 THR C C 1
ATOM 5165 O O . THR C 1 90 ? -3.880 74.121 -24.871 1.00 57.04 90 THR C O 1
ATOM 5169 N N . SER C 1 91 ? -3.687 75.351 -22.994 1.00 53.46 91 SER C N 1
ATOM 5170 C CA . SER C 1 91 ? -4.796 74.702 -22.308 1.00 49.71 91 SER C CA 1
ATOM 5171 C C . SER C 1 91 ? -6.118 75.002 -23.006 1.00 52.28 91 SER C C 1
ATOM 5172 O O . SER C 1 91 ? -6.957 74.119 -23.173 1.00 52.24 91 SER C O 1
ATOM 5175 N N . LEU C 1 92 ? -6.289 76.255 -23.416 1.00 53.24 92 LEU C N 1
ATOM 5176 C CA . LEU C 1 92 ? -7.510 76.691 -24.083 1.00 52.72 92 LEU C CA 1
ATOM 5177 C C . LEU C 1 92 ? -7.675 76.029 -25.448 1.00 56.86 92 LEU C C 1
ATOM 5178 O O . LEU C 1 92 ? -8.770 75.598 -25.812 1.00 57.96 92 LEU C O 1
ATOM 5183 N N . LYS C 1 93 ? -6.580 75.951 -26.198 1.00 60.53 93 LYS C N 1
ATOM 5184 C CA . LYS C 1 93 ? -6.592 75.350 -27.527 1.00 66.37 93 LYS C CA 1
ATOM 5185 C C . LYS C 1 93 ? -6.888 73.854 -27.479 1.00 67.96 93 LYS C C 1
ATOM 5186 O O . LYS C 1 93 ? -7.617 73.331 -28.322 1.00 72.48 93 LYS C O 1
ATOM 5192 N N . ASN C 1 94 ? -6.317 73.171 -26.491 1.00 65.72 94 ASN C N 1
ATOM 5193 C CA . ASN C 1 94 ? -6.466 71.724 -26.371 1.00 65.56 94 ASN C CA 1
ATOM 5194 C C . ASN C 1 94 ? -7.911 71.290 -26.144 1.00 64.71 94 ASN C C 1
ATOM 5195 O O . ASN C 1 94 ? -8.419 70.423 -26.854 1.00 68.22 94 ASN C O 1
ATOM 5200 N N . LEU C 1 95 ? -8.576 71.891 -25.162 1.00 64.09 95 LEU C N 1
ATOM 5201 C CA . LEU C 1 95 ? -9.976 71.565 -24.900 1.00 69.89 95 LEU C CA 1
ATOM 5202 C C . LEU C 1 95 ? -10.908 72.390 -25.791 1.00 72.21 95 LEU C C 1
ATOM 5203 O O . LEU C 1 95 ? -12.126 72.376 -25.616 1.00 69.19 95 LEU C O 1
ATOM 5208 N N . GLY C 1 96 ? -10.311 73.103 -26.744 1.00 74.70 96 GLY C N 1
ATOM 5209 C CA . GLY C 1 96 ? -11.031 73.738 -27.836 1.00 75.18 96 GLY C CA 1
ATOM 5210 C C . GLY C 1 96 ? -12.174 74.671 -27.489 1.00 72.11 96 GLY C C 1
ATOM 5211 O O . GLY C 1 96 ? -13.309 74.448 -27.909 1.00 72.17 96 GLY C O 1
ATOM 5212 N N . LEU C 1 97 ? -11.878 75.726 -26.737 1.00 69.99 97 LEU C N 1
ATOM 5213 C CA . LEU C 1 97 ? -12.888 76.725 -26.405 1.00 67.98 97 LEU C CA 1
ATOM 5214 C C . LEU C 1 97 ? -12.381 78.137 -26.671 1.00 66.61 97 LEU C C 1
ATOM 5215 O O . LEU C 1 97 ? -11.200 78.344 -26.948 1.00 63.67 97 LEU C O 1
ATOM 5220 N N . ASP C 1 98 ? -13.288 79.106 -26.597 1.00 68.49 98 ASP C N 1
ATOM 5221 C CA . ASP C 1 98 ? -12.923 80.507 -26.759 1.00 69.09 98 ASP C CA 1
ATOM 5222 C C . ASP C 1 98 ? -12.711 81.150 -25.396 1.00 64.49 98 ASP C C 1
ATOM 5223 O O . ASP C 1 98 ? -12.087 82.205 -25.284 1.00 64.89 98 ASP C O 1
ATOM 5228 N N . TYR C 1 99 ? -13.238 80.504 -24.361 1.00 60.54 99 TYR C N 1
ATOM 5229 C CA . TYR C 1 99 ? -13.085 80.988 -22.996 1.00 55.72 99 TYR C CA 1
ATOM 5230 C C . TYR C 1 99 ? -13.146 79.836 -21.999 1.00 54.68 99 TYR C C 1
ATOM 5231 O O . TYR C 1 99 ? -13.641 78.753 -22.312 1.00 54.80 99 TYR C O 1
ATOM 5240 N N . ILE C 1 100 ? -12.641 80.084 -20.797 1.00 51.25 100 ILE C N 1
ATOM 5241 C CA . ILE C 1 100 ? -12.668 79.100 -19.722 1.00 47.38 100 ILE C CA 1
ATOM 5242 C C . ILE C 1 100 ? -13.393 79.696 -18.520 1.00 46.17 100 ILE C C 1
ATOM 5243 O O . ILE C 1 100 ? -13.225 80.873 -18.213 1.00 49.80 100 ILE C O 1
ATOM 5248 N N . ASP C 1 101 ? -14.216 78.893 -17.854 1.00 42.94 101 ASP C N 1
ATOM 5249 C CA . ASP C 1 101 ? -14.996 79.378 -16.720 1.00 42.94 101 ASP C CA 1
ATOM 5250 C C . ASP C 1 101 ? -14.113 79.704 -15.517 1.00 44.58 101 ASP C C 1
ATOM 5251 O O . ASP C 1 101 ? -14.085 80.842 -15.049 1.00 45.60 101 ASP C O 1
ATOM 5256 N N . LEU C 1 102 ? -13.394 78.701 -15.022 1.00 42.71 102 LEU C N 1
ATOM 5257 C CA . LEU C 1 102 ? -12.525 78.882 -13.864 1.00 39.77 102 LEU C CA 1
ATOM 5258 C C . LEU C 1 102 ? -11.096 78.438 -14.164 1.00 41.23 102 LEU C C 1
ATOM 5259 O O . LEU C 1 102 ? -10.874 77.369 -14.733 1.00 43.98 102 LEU C O 1
ATOM 5264 N N . TYR C 1 103 ? -10.131 79.267 -13.780 1.00 38.79 103 TYR C N 1
ATOM 5265 C CA . TYR C 1 103 ? -8.722 78.952 -13.984 1.00 39.92 103 TYR C CA 1
ATOM 5266 C C . TYR C 1 103 ? -7.973 79.049 -12.659 1.00 40.19 103 TYR C C 1
ATOM 5267 O O . TYR C 1 103 ? -8.038 80.071 -11.975 1.00 43.71 103 TYR C O 1
ATOM 5276 N N . LEU C 1 104 ? -7.265 77.984 -12.298 1.00 36.37 104 LEU C N 1
ATOM 5277 C CA . LEU C 1 104 ? -6.631 77.903 -10.986 1.00 38.76 104 LEU C CA 1
ATOM 5278 C C . LEU C 1 104 ? -5.121 77.701 -11.053 1.00 38.51 104 LEU C C 1
ATOM 5279 O O . LEU C 1 104 ? -4.609 77.045 -11.960 1.00 35.88 104 LEU C O 1
ATOM 5284 N N . ILE C 1 105 ? -4.416 78.271 -10.081 1.00 35.82 105 ILE C N 1
ATOM 5285 C CA . ILE C 1 105 ? -3.029 77.904 -9.833 1.00 35.35 105 ILE C CA 1
ATOM 5286 C C . ILE C 1 105 ? -3.046 76.567 -9.102 1.00 38.14 105 ILE C C 1
ATOM 5287 O O . ILE C 1 105 ? -3.702 76.433 -8.070 1.00 41.08 105 ILE C O 1
ATOM 5292 N N . HIS C 1 106 ? -2.339 75.579 -9.639 1.00 39.83 106 HIS C N 1
ATOM 5293 C CA . HIS C 1 106 ? -2.444 74.211 -9.136 1.00 37.56 106 HIS C CA 1
ATOM 5294 C C . HIS C 1 106 ? -1.810 74.040 -7.757 1.00 35.35 106 HIS C C 1
ATOM 5295 O O . HIS C 1 106 ? -2.433 73.498 -6.844 1.00 31.33 106 HIS C O 1
ATOM 5302 N N . TRP C 1 107 ? -0.570 74.497 -7.612 1.00 36.04 107 TRP C N 1
ATOM 5303 C CA . TRP C 1 107 ? 0.139 74.398 -6.340 1.00 37.62 107 TRP C CA 1
ATOM 5304 C C . TRP C 1 107 ? 0.827 75.711 -5.984 1.00 41.34 107 TRP C C 1
ATOM 5305 O O . TRP C 1 107 ? 0.991 76.588 -6.832 1.00 41.21 107 TRP C O 1
ATOM 5316 N N . PHE C 1 108 ? 1.231 75.838 -4.724 1.00 37.07 108 PHE C N 1
ATOM 5317 C CA . PHE C 1 108 ? 2.004 76.992 -4.285 1.00 32.46 108 PHE C CA 1
ATOM 5318 C C . PHE C 1 108 ? 3.492 76.748 -4.504 1.00 32.55 108 PHE C C 1
ATOM 5319 O O . PHE C 1 108 ? 4.045 75.758 -4.026 1.00 30.68 108 PHE C O 1
ATOM 5327 N N . LYS C 1 109 ? 4.135 77.653 -5.235 1.00 33.95 109 LYS C N 1
ATOM 5328 C CA . LYS C 1 109 ? 5.559 77.532 -5.527 1.00 32.35 109 LYS C CA 1
ATOM 5329 C C . LYS C 1 109 ? 6.296 78.826 -5.199 1.00 37.56 109 LYS C C 1
ATOM 5330 O O . LYS C 1 109 ? 7.183 79.249 -5.939 1.00 39.24 109 LYS C O 1
ATOM 5336 N N . GLY C 1 110 ? 5.924 79.452 -4.086 1.00 38.05 110 GLY C N 1
ATOM 5337 C CA . GLY C 1 110 ? 6.537 80.702 -3.674 1.00 40.89 110 GLY C CA 1
ATOM 5338 C C . GLY C 1 110 ? 5.612 81.887 -3.879 1.00 37.50 110 GLY C C 1
ATOM 5339 O O . GLY C 1 110 ? 4.748 81.861 -4.753 1.00 37.55 110 GLY C O 1
ATOM 5340 N N . TYR C 1 111 ? 5.793 82.927 -3.069 1.00 35.82 111 TYR C N 1
ATOM 5341 C CA . TYR C 1 111 ? 4.947 84.115 -3.147 1.00 39.68 111 TYR C CA 1
ATOM 5342 C C . TYR C 1 111 ? 5.105 84.848 -4.476 1.00 42.64 111 TYR C C 1
ATOM 5343 O O . TYR C 1 111 ? 4.116 85.207 -5.116 1.00 41.35 111 TYR C O 1
ATOM 5352 N N . ASP C 1 112 ? 6.351 85.071 -4.885 1.00 43.98 112 ASP C N 1
ATOM 5353 C CA . ASP C 1 112 ? 6.634 85.829 -6.100 1.00 41.50 112 ASP C CA 1
ATOM 5354 C C . ASP C 1 112 ? 6.103 85.127 -7.345 1.00 42.37 112 ASP C C 1
ATOM 5355 O O . ASP C 1 112 ? 5.517 85.765 -8.219 1.00 43.82 112 ASP C O 1
ATOM 5360 N N . ASN C 1 113 ? 6.310 83.816 -7.424 1.00 30.03 113 ASN C N 1
ATOM 5361 C CA . ASN C 1 113 ? 5.781 83.031 -8.533 1.00 34.52 113 ASN C CA 1
ATOM 5362 C C . ASN C 1 113 ? 4.258 83.021 -8.533 1.00 38.11 113 ASN C C 1
ATOM 5363 O O . ASN C 1 113 ? 3.631 82.960 -9.589 1.00 43.78 113 ASN C O 1
ATOM 5368 N N . ALA C 1 114 ? 3.670 83.083 -7.343 1.00 36.42 114 ALA C N 1
ATOM 5369 C CA . ALA C 1 114 ? 2.219 83.069 -7.200 1.00 37.00 114 ALA C CA 1
ATOM 5370 C C . ALA C 1 114 ? 1.598 84.363 -7.715 1.00 35.86 114 ALA C C 1
ATOM 5371 O O . ALA C 1 114 ? 0.600 84.337 -8.433 1.00 33.53 114 ALA C O 1
ATOM 5373 N N . LEU C 1 115 ? 2.194 85.491 -7.343 1.00 34.84 115 LEU C N 1
ATOM 5374 C CA . LEU C 1 115 ? 1.683 86.793 -7.756 1.00 37.81 115 LEU C CA 1
ATOM 5375 C C . LEU C 1 115 ? 1.928 87.031 -9.242 1.00 42.81 115 LEU C C 1
ATOM 5376 O O . LEU C 1 115 ? 1.055 87.536 -9.947 1.00 42.96 115 LEU C O 1
ATOM 5381 N N . SER C 1 116 ? 3.118 86.666 -9.709 1.00 41.93 116 SER C N 1
ATOM 5382 C CA . SER C 1 116 ? 3.471 86.800 -11.119 1.00 40.00 116 SER C CA 1
ATOM 5383 C C . SER C 1 116 ? 2.519 85.995 -11.996 1.00 39.83 116 SER C C 1
ATOM 5384 O O . SER C 1 116 ? 2.092 86.454 -13.056 1.00 42.71 116 SER C O 1
ATOM 5387 N N . THR C 1 117 ? 2.192 84.792 -11.539 1.00 36.16 117 THR C N 1
ATOM 5388 C CA . THR C 1 117 ? 1.238 83.934 -12.228 1.00 37.50 117 THR C CA 1
ATOM 5389 C C . THR C 1 117 ? -0.163 84.532 -12.190 1.00 38.97 117 THR C C 1
ATOM 5390 O O . THR C 1 117 ? -0.869 84.557 -13.199 1.00 42.14 117 THR C O 1
ATOM 5394 N N . TYR C 1 118 ? -0.554 85.018 -11.018 1.00 36.32 118 TYR C N 1
ATOM 5395 C CA . TYR C 1 118 ? -1.893 85.555 -10.817 1.00 37.76 118 TYR C CA 1
ATOM 5396 C C . TYR C 1 118 ? -2.106 86.849 -11.600 1.00 41.17 118 TYR C C 1
ATOM 5397 O O . TYR C 1 118 ? -3.229 87.167 -11.989 1.00 41.21 118 TYR C O 1
ATOM 5406 N N . ARG C 1 119 ? -1.026 87.594 -11.825 1.00 42.36 119 ARG C N 1
ATOM 5407 C CA . ARG C 1 119 ? -1.089 88.797 -12.650 1.00 40.56 119 ARG C CA 1
ATOM 5408 C C . ARG C 1 119 ? -1.479 88.433 -14.077 1.00 42.25 119 ARG C C 1
ATOM 5409 O O . ARG C 1 119 ? -2.182 89.184 -14.752 1.00 45.93 119 ARG C O 1
ATOM 5417 N N . ALA C 1 120 ? -1.014 87.273 -14.530 1.00 38.82 120 ALA C N 1
ATOM 5418 C CA . ALA C 1 120 ? -1.392 86.762 -15.840 1.00 41.30 120 ALA C CA 1
ATOM 5419 C C . ALA C 1 120 ? -2.859 86.349 -15.834 1.00 42.46 120 ALA C C 1
ATOM 5420 O O . ALA C 1 120 ? -3.578 86.585 -16.805 1.00 48.94 120 ALA C O 1
ATOM 5422 N N . PHE C 1 121 ? -3.297 85.736 -14.737 1.00 38.09 121 PHE C N 1
ATOM 5423 C CA . PHE C 1 121 ? -4.705 85.385 -14.562 1.00 39.00 121 PHE C CA 1
ATOM 5424 C C . PHE C 1 121 ? -5.569 86.634 -14.676 1.00 43.10 121 PHE C C 1
ATOM 5425 O O . PHE C 1 121 ? -6.600 86.634 -15.349 1.00 46.54 121 PHE C O 1
ATOM 5433 N N . GLU C 1 122 ? -5.130 87.698 -14.010 1.00 43.14 122 GLU C N 1
ATOM 5434 C CA . GLU C 1 122 ? -5.850 88.965 -14.003 1.00 43.68 122 GLU C CA 1
ATOM 5435 C C . GLU C 1 122 ? -5.927 89.575 -15.397 1.00 43.80 122 GLU C C 1
ATOM 5436 O O . GLU C 1 122 ? -6.965 90.103 -15.793 1.00 44.01 122 GLU C O 1
ATOM 5442 N N . THR C 1 123 ? -4.824 89.502 -16.135 1.00 45.27 123 THR C N 1
ATOM 5443 C CA . THR C 1 123 ? -4.789 90.004 -17.503 1.00 50.53 123 THR C CA 1
ATOM 5444 C C . THR C 1 123 ? -5.767 89.224 -18.375 1.00 52.97 123 THR C C 1
ATOM 5445 O O . THR C 1 123 ? -6.491 89.802 -19.186 1.00 53.19 123 THR C O 1
ATOM 5449 N N . LEU C 1 124 ? -5.789 87.907 -18.192 1.00 52.43 124 LEU C N 1
ATOM 5450 C CA . LEU C 1 124 ? -6.695 87.039 -18.934 1.00 50.33 124 LEU C CA 1
ATOM 5451 C C . LEU C 1 124 ? -8.145 87.289 -18.533 1.00 48.32 124 LEU C C 1
ATOM 5452 O O . LEU C 1 124 ? -9.056 87.168 -19.352 1.00 49.71 124 LEU C O 1
ATOM 5457 N N . TYR C 1 125 ? -8.350 87.639 -17.267 1.00 46.60 125 TYR C N 1
ATOM 5458 C CA . TYR C 1 125 ? -9.686 87.911 -16.747 1.00 46.42 125 TYR C CA 1
ATOM 5459 C C . TYR C 1 125 ? -10.243 89.207 -17.322 1.00 48.99 125 TYR C C 1
ATOM 5460 O O . TYR C 1 125 ? -11.423 89.289 -17.666 1.00 48.30 125 TYR C O 1
ATOM 5469 N N . GLU C 1 126 ? -9.385 90.216 -17.423 1.00 50.86 126 GLU C N 1
ATOM 5470 C CA . GLU C 1 126 ? -9.777 91.502 -17.984 1.00 56.21 126 GLU C CA 1
ATOM 5471 C C . GLU C 1 126 ? -10.082 91.379 -19.473 1.00 56.52 126 GLU C C 1
ATOM 5472 O O . GLU C 1 126 ? -10.958 92.068 -19.995 1.00 57.72 126 GLU C O 1
ATOM 5478 N N . GLU C 1 127 ? -9.360 90.492 -20.150 1.00 55.65 127 GLU C N 1
ATOM 5479 C CA . GLU C 1 127 ? -9.564 90.266 -21.577 1.00 61.66 127 GLU C CA 1
ATOM 5480 C C . GLU C 1 127 ? -10.792 89.395 -21.833 1.00 60.38 127 GLU C C 1
ATOM 5481 O O . GLU C 1 127 ? -11.194 89.194 -22.979 1.00 61.61 127 GLU C O 1
ATOM 5487 N N . GLY C 1 128 ? -11.382 88.881 -20.758 1.00 56.95 128 GLY C N 1
ATOM 5488 C CA . GLY C 1 128 ? -12.611 88.114 -20.849 1.00 58.20 128 GLY C CA 1
ATOM 5489 C C . GLY C 1 128 ? -12.417 86.664 -21.246 1.00 59.06 128 GLY C C 1
ATOM 5490 O O . GLY C 1 128 ? -13.367 85.995 -21.654 1.00 60.61 128 GLY C O 1
ATOM 5491 N N . LYS C 1 129 ? -11.188 86.171 -21.123 1.00 56.34 129 LYS C N 1
ATOM 5492 C CA . LYS C 1 129 ? -10.883 84.794 -21.499 1.00 56.07 129 LYS C CA 1
ATOM 5493 C C . LYS C 1 129 ? -11.154 83.823 -20.352 1.00 54.10 129 LYS C C 1
ATOM 5494 O O . LYS C 1 129 ? -11.295 82.620 -20.570 1.00 54.62 129 LYS C O 1
ATOM 5500 N N . VAL C 1 130 ? -11.220 84.347 -19.132 1.00 52.17 130 VAL C N 1
ATOM 5501 C CA . VAL C 1 130 ? -11.659 83.555 -17.988 1.00 51.47 130 VAL C CA 1
ATOM 5502 C C . VAL C 1 130 ? -12.740 84.292 -17.208 1.00 49.75 130 VAL C C 1
ATOM 5503 O O . VAL C 1 130 ? -12.668 85.506 -17.021 1.00 50.43 130 VAL C O 1
ATOM 5507 N N . LYS C 1 131 ? -13.744 83.546 -16.759 1.00 48.66 131 LYS C N 1
ATOM 5508 C CA . LYS C 1 131 ? -14.880 84.133 -16.060 1.00 47.36 131 LYS C CA 1
ATOM 5509 C C . LYS C 1 131 ? -14.655 84.161 -14.554 1.00 45.03 131 LYS C C 1
ATOM 5510 O O . LYS C 1 131 ? -15.328 84.892 -13.829 1.00 45.17 131 LYS C O 1
ATOM 5516 N N . ALA C 1 132 ? -13.701 83.360 -14.091 1.00 41.67 132 ALA C N 1
ATOM 5517 C CA . ALA C 1 132 ? -13.356 83.319 -12.677 1.00 43.44 132 ALA C CA 1
ATOM 5518 C C . ALA C 1 132 ? -11.924 82.834 -12.485 1.00 44.78 132 ALA C C 1
ATOM 5519 O O . ALA C 1 132 ? -11.463 81.933 -13.186 1.00 38.98 132 ALA C O 1
ATOM 5521 N N . ILE C 1 133 ? -11.222 83.443 -11.536 1.00 46.51 133 ILE C N 1
ATOM 5522 C CA . ILE C 1 133 ? -9.847 83.066 -11.240 1.00 40.64 133 ILE C CA 1
ATOM 5523 C C . ILE C 1 133 ? -9.686 82.741 -9.760 1.00 39.99 133 ILE C C 1
ATOM 5524 O O . ILE C 1 133 ? -10.334 83.349 -8.908 1.00 41.55 133 ILE C O 1
ATOM 5529 N N . GLY C 1 134 ? -8.826 81.776 -9.459 1.00 41.36 134 GLY C N 1
ATOM 5530 C CA . GLY C 1 134 ? -8.602 81.363 -8.086 1.00 37.79 134 GLY C CA 1
ATOM 5531 C C . GLY C 1 134 ? -7.339 80.545 -7.923 1.00 35.14 134 GLY C C 1
ATOM 5532 O O . GLY C 1 134 ? -6.432 80.609 -8.754 1.00 35.09 134 GLY C O 1
ATOM 5533 N N . VAL C 1 135 ? -7.278 79.769 -6.845 1.00 36.26 135 VAL C N 1
ATOM 5534 C CA . VAL C 1 135 ? -6.101 78.959 -6.553 1.00 38.20 135 VAL C CA 1
ATOM 5535 C C . VAL C 1 135 ? -6.459 77.535 -6.148 1.00 35.38 135 VAL C C 1
ATOM 5536 O O . VAL C 1 135 ? -7.628 77.201 -5.959 1.00 31.70 135 VAL C O 1
ATOM 5540 N N . SER C 1 136 ? -5.432 76.701 -6.021 1.00 34.43 136 SER C N 1
ATOM 5541 C CA . SER C 1 136 ? -5.590 75.345 -5.518 1.00 35.85 136 SER C CA 1
ATOM 5542 C C . SER C 1 136 ? -4.414 74.994 -4.615 1.00 34.12 136 SER C C 1
ATOM 5543 O O . SER C 1 136 ? -3.292 75.440 -4.852 1.00 31.74 136 SER C O 1
ATOM 5546 N N . ASN C 1 137 ? -4.685 74.201 -3.580 1.00 33.10 137 ASN C N 1
ATOM 5547 C CA . ASN C 1 137 ? -3.679 73.813 -2.591 1.00 28.98 137 ASN C CA 1
ATOM 5548 C C . ASN C 1 137 ? -2.968 75.009 -1.961 1.00 29.92 137 ASN C C 1
ATOM 5549 O O . ASN C 1 137 ? -1.774 74.951 -1.666 1.00 32.28 137 ASN C O 1
ATOM 5554 N N . PHE C 1 138 ? -3.709 76.094 -1.765 1.00 27.86 138 PHE C N 1
ATOM 5555 C CA . PHE C 1 138 ? -3.189 77.265 -1.071 1.00 27.52 138 PHE C CA 1
ATOM 5556 C C . PHE C 1 138 ? -3.627 77.247 0.388 1.00 30.15 138 PHE C C 1
ATOM 5557 O O . PHE C 1 138 ? -4.801 77.034 0.688 1.00 29.13 138 PHE C O 1
ATOM 5565 N N . ASN C 1 139 ? -2.679 77.461 1.294 1.00 29.48 139 ASN C N 1
ATOM 5566 C CA . ASN C 1 139 ? -3.003 77.558 2.710 1.00 27.66 139 ASN C CA 1
ATOM 5567 C C . ASN C 1 139 ? -3.252 79.015 3.087 1.00 31.48 139 ASN C C 1
ATOM 5568 O O . ASN C 1 139 ? -3.196 79.897 2.229 1.00 29.96 139 ASN C O 1
ATOM 5573 N N . VAL C 1 140 ? -3.521 79.265 4.365 1.00 32.67 140 VAL C N 1
ATOM 5574 C CA . VAL C 1 140 ? -3.931 80.591 4.823 1.00 33.79 140 VAL C CA 1
ATOM 5575 C C . VAL C 1 140 ? -2.913 81.685 4.498 1.00 34.84 140 VAL C C 1
ATOM 5576 O O . VAL C 1 140 ? -3.266 82.697 3.892 1.00 37.52 140 VAL C O 1
ATOM 5580 N N . HIS C 1 141 ? -1.656 81.484 4.884 1.00 33.25 141 HIS C N 1
ATOM 5581 C CA . HIS C 1 141 ? -0.637 82.506 4.662 1.00 32.24 141 HIS C CA 1
ATOM 5582 C C . HIS C 1 141 ? -0.366 82.716 3.172 1.00 36.55 141 HIS C C 1
ATOM 5583 O O . HIS C 1 141 ? 0.101 83.780 2.766 1.00 41.40 141 HIS C O 1
ATOM 5590 N N . HIS C 1 142 ? -0.670 81.707 2.361 1.00 37.19 142 HIS C N 1
ATOM 5591 C CA . HIS C 1 142 ? -0.609 81.856 0.911 1.00 35.80 142 HIS C CA 1
ATOM 5592 C C . HIS C 1 142 ? -1.747 82.749 0.432 1.00 38.55 142 HIS C C 1
ATOM 5593 O O . HIS C 1 142 ? -1.568 83.586 -0.452 1.00 42.42 142 HIS C O 1
ATOM 5600 N N . LEU C 1 143 ? -2.919 82.561 1.029 1.00 37.82 143 LEU C N 1
ATOM 5601 C CA . LEU C 1 143 ? -4.095 83.347 0.678 1.00 35.19 143 LEU C CA 1
ATOM 5602 C C . LEU C 1 143 ? -3.960 84.790 1.153 1.00 33.11 143 LEU C C 1
ATOM 5603 O O . LEU C 1 143 ? -4.341 85.719 0.440 1.00 30.87 143 LEU C O 1
ATOM 5608 N N . MET C 1 144 ? -3.418 84.968 2.356 1.00 32.48 144 MET C N 1
ATOM 5609 C CA . MET C 1 144 ? -3.206 86.297 2.926 1.00 38.02 144 MET C CA 1
ATOM 5610 C C . MET C 1 144 ? -2.388 87.181 1.993 1.00 40.27 144 MET C C 1
ATOM 5611 O O . MET C 1 144 ? -2.712 88.351 1.787 1.00 40.25 144 MET C O 1
ATOM 5616 N N . TYR C 1 145 ? -1.327 86.608 1.436 1.00 39.67 145 TYR C N 1
ATOM 5617 C CA . TYR C 1 145 ? -0.468 87.318 0.497 1.00 39.47 145 TYR C CA 1
ATOM 5618 C C . TYR C 1 145 ? -1.247 87.734 -0.744 1.00 38.56 145 TYR C C 1
ATOM 5619 O O . TYR C 1 145 ? -1.107 88.856 -1.231 1.00 40.14 145 TYR C O 1
ATOM 5628 N N . LEU C 1 146 ? -2.038 86.834 -1.287 1.00 36.20 146 LEU C N 1
ATOM 5629 C CA . LEU C 1 146 ? -2.858 87.101 -2.439 1.00 32.71 146 LEU C CA 1
ATOM 5630 C C . LEU C 1 146 ? -3.941 88.109 -2.175 1.00 35.87 146 LEU C C 1
ATOM 5631 O O . LEU C 1 146 ? -4.244 88.912 -3.017 1.00 37.64 146 LEU C O 1
ATOM 5636 N N . MET C 1 147 ? -4.542 88.031 -0.997 1.00 34.87 147 MET C N 1
ATOM 5637 C CA . MET C 1 147 ? -5.579 88.982 -0.608 1.00 34.43 147 MET C CA 1
ATOM 5638 C C . MET C 1 147 ? -5.040 90.407 -0.547 1.00 34.30 147 MET C C 1
ATOM 5639 O O . MET C 1 147 ? -5.766 91.367 -0.801 1.00 39.47 147 MET C O 1
ATOM 5644 N N . GLU C 1 148 ? -3.760 90.537 -0.214 1.00 36.67 148 GLU C N 1
ATOM 5645 C CA . GLU C 1 148 ? -3.145 91.848 -0.047 1.00 46.40 148 GLU C CA 1
ATOM 5646 C C . GLU C 1 148 ? -2.595 92.405 -1.365 1.00 42.38 148 GLU C C 1
ATOM 5647 O O . GLU C 1 148 ? -2.536 93.621 -1.557 1.00 42.19 148 GLU C O 1
ATOM 5653 N N . ASN C 1 149 ? -2.229 91.519 -2.286 1.00 39.62 149 ASN C N 1
ATOM 5654 C CA . ASN C 1 149 ? -1.526 91.944 -3.493 1.00 43.55 149 ASN C CA 1
ATOM 5655 C C . ASN C 1 149 ? -2.321 91.844 -4.797 1.00 42.87 149 ASN C C 1
ATOM 5656 O O . ASN C 1 149 ? -1.907 92.392 -5.818 1.00 44.52 149 ASN C O 1
ATOM 5661 N N . ALA C 1 150 ? -3.456 91.153 -4.771 1.00 41.69 150 ALA C N 1
ATOM 5662 C CA . ALA C 1 150 ? -4.249 90.986 -5.986 1.00 41.07 150 ALA C CA 1
ATOM 5663 C C . ALA C 1 150 ? -5.102 92.214 -6.286 1.00 46.26 150 ALA C C 1
ATOM 5664 O O . ALA C 1 150 ? -5.623 92.860 -5.377 1.00 49.16 150 ALA C O 1
ATOM 5666 N N . LYS C 1 151 ? -5.231 92.532 -7.570 1.00 47.52 151 LYS C N 1
ATOM 5667 C CA . LYS C 1 151 ? -6.154 93.566 -8.017 1.00 51.57 151 LYS C CA 1
ATOM 5668 C C . LYS C 1 151 ? -7.552 92.967 -8.073 1.00 50.00 151 LYS C C 1
ATOM 5669 O O . LYS C 1 151 ? -8.537 93.598 -7.689 1.00 48.81 151 LYS C O 1
ATOM 5675 N N . ILE C 1 152 ? -7.617 91.733 -8.561 1.00 49.60 152 ILE C N 1
ATOM 5676 C CA . ILE C 1 152 ? -8.850 90.960 -8.580 1.00 49.45 152 ILE C CA 1
ATOM 5677 C C . ILE C 1 152 ? -8.744 89.844 -7.548 1.00 45.58 152 ILE C C 1
ATOM 5678 O O . ILE C 1 152 ? -8.112 88.822 -7.807 1.00 44.90 152 ILE C O 1
ATOM 5683 N N . PRO C 1 153 ? -9.353 90.042 -6.369 1.00 41.60 153 PRO C N 1
ATOM 5684 C CA . PRO C 1 153 ? -9.248 89.074 -5.269 1.00 39.42 153 PRO C CA 1
ATOM 5685 C C . PRO C 1 153 ? -9.728 87.675 -5.654 1.00 39.27 153 PRO C C 1
ATOM 5686 O O . PRO C 1 153 ? -10.729 87.548 -6.361 1.00 42.19 153 PRO C O 1
ATOM 5690 N N . PRO C 1 154 ? -9.008 86.637 -5.194 1.00 35.33 154 PRO C N 1
ATOM 5691 C CA . PRO C 1 154 ? -9.266 85.217 -5.464 1.00 30.64 154 PRO C CA 1
ATOM 5692 C C . PRO C 1 154 ? -10.725 84.824 -5.260 1.00 29.98 154 PRO C C 1
ATOM 5693 O O . PRO C 1 154 ? -11.398 85.378 -4.392 1.00 33.57 154 PRO C O 1
ATOM 5697 N N . MET C 1 155 ? -11.202 83.869 -6.052 1.00 31.96 155 MET C N 1
ATOM 5698 C CA . MET C 1 155 ? -12.610 83.495 -6.021 1.00 37.36 155 MET C CA 1
ATOM 5699 C C . MET C 1 155 ? -12.819 82.052 -5.568 1.00 39.53 155 MET C C 1
ATOM 5700 O O . MET C 1 155 ? -13.855 81.722 -4.990 1.00 42.47 155 MET C O 1
ATOM 5705 N N . VAL C 1 156 ? -11.836 81.196 -5.834 1.00 33.55 156 VAL C N 1
ATOM 5706 C CA . VAL C 1 156 ? -11.946 79.774 -5.515 1.00 30.20 156 VAL C CA 1
ATOM 5707 C C . VAL C 1 156 ? -10.629 79.199 -4.994 1.00 33.79 156 VAL C C 1
ATOM 5708 O O . VAL C 1 156 ? -9.571 79.417 -5.584 1.00 37.66 156 VAL C O 1
ATOM 5712 N N . ASN C 1 157 ? -10.698 78.470 -3.883 1.00 30.81 157 ASN C N 1
ATOM 5713 C CA . ASN C 1 157 ? -9.543 77.732 -3.384 1.00 30.17 157 ASN C CA 1
ATOM 5714 C C . ASN C 1 157 ? -9.836 76.234 -3.326 1.00 29.53 157 ASN C C 1
ATOM 5715 O O . ASN C 1 157 ? -10.479 75.755 -2.392 1.00 28.35 157 ASN C O 1
ATOM 5720 N N . GLN C 1 158 ? -9.366 75.500 -4.330 1.00 28.35 158 GLN C N 1
ATOM 5721 C CA . GLN C 1 158 ? -9.602 74.061 -4.395 1.00 31.99 158 GLN C CA 1
ATOM 5722 C C . GLN C 1 158 ? -8.563 73.286 -3.590 1.00 30.26 158 GLN C C 1
ATOM 5723 O O . GLN C 1 158 ? -7.396 73.213 -3.972 1.00 29.94 158 GLN C O 1
ATOM 5729 N N . VAL C 1 159 ? -8.995 72.706 -2.474 1.00 24.81 159 VAL C N 1
ATOM 5730 C CA . VAL C 1 159 ? -8.091 71.972 -1.596 1.00 24.83 159 VAL C CA 1
ATOM 5731 C C . VAL C 1 159 ? -8.673 70.628 -1.171 1.00 26.84 159 VAL C C 1
ATOM 5732 O O . VAL C 1 159 ? -9.886 70.420 -1.231 1.00 27.04 159 VAL C O 1
ATOM 5736 N N . GLU C 1 160 ? -7.798 69.722 -0.744 1.00 32.03 160 GLU C N 1
ATOM 5737 C CA . GLU C 1 160 ? -8.216 68.419 -0.240 1.00 33.87 160 GLU C CA 1
ATOM 5738 C C . GLU C 1 160 ? -9.123 68.574 0.974 1.00 35.07 160 GLU C C 1
ATOM 5739 O O . GLU C 1 160 ? -8.696 69.066 2.018 1.00 33.11 160 GLU C O 1
ATOM 5745 N N . THR C 1 161 ? -10.376 68.158 0.828 1.00 38.70 161 THR C N 1
ATOM 5746 C CA . THR C 1 161 ? -11.342 68.251 1.915 1.00 37.69 161 THR C CA 1
ATOM 5747 C C . THR C 1 161 ? -12.297 67.063 1.898 1.00 38.24 161 THR C C 1
ATOM 5748 O O . THR C 1 161 ? -12.965 66.802 0.897 1.00 42.07 161 THR C O 1
ATOM 5752 N N . HIS C 1 162 ? -12.349 66.343 3.013 1.00 37.14 162 HIS C N 1
ATOM 5753 C CA . HIS C 1 162 ? -13.243 65.201 3.162 1.00 36.43 162 HIS C CA 1
ATOM 5754 C C . HIS C 1 162 ? -13.530 64.959 4.641 1.00 37.59 162 HIS C C 1
ATOM 5755 O O . HIS C 1 162 ? -13.088 65.727 5.493 1.00 37.40 162 HIS C O 1
ATOM 5762 N N . VAL C 1 163 ? -14.264 63.893 4.945 1.00 38.25 163 VAL C N 1
ATOM 5763 C CA . VAL C 1 163 ? -14.745 63.667 6.306 1.00 39.21 163 VAL C CA 1
ATOM 5764 C C . VAL C 1 163 ? -13.630 63.444 7.332 1.00 37.52 163 VAL C C 1
ATOM 5765 O O . VAL C 1 163 ? -13.844 63.647 8.526 1.00 45.50 163 VAL C O 1
ATOM 5769 N N . THR C 1 164 ? -12.447 63.036 6.880 1.00 33.75 164 THR C N 1
ATOM 5770 C CA . THR C 1 164 ? -11.328 62.850 7.802 1.00 38.16 164 THR C CA 1
ATOM 5771 C C . THR C 1 164 ? -10.368 64.043 7.785 1.00 28.82 164 THR C C 1
ATOM 5772 O O . THR C 1 164 ? -9.464 64.130 8.615 1.00 32.53 164 THR C O 1
ATOM 5776 N N . LEU C 1 165 ? -10.571 64.957 6.840 1.00 27.49 165 LEU C N 1
ATOM 5777 C CA . LEU C 1 165 ? -9.821 66.213 6.797 1.00 34.36 165 LEU C CA 1
ATOM 5778 C C . LEU C 1 165 ? -10.771 67.359 6.454 1.00 35.87 165 LEU C C 1
ATOM 5779 O O . LEU C 1 165 ? -10.847 67.799 5.306 1.00 32.69 165 LEU C O 1
ATOM 5784 N N . GLN C 1 166 ? -11.490 67.842 7.462 1.00 38.74 166 GLN C N 1
ATOM 5785 C CA . GLN C 1 166 ? -12.650 68.699 7.234 1.00 39.48 166 GLN C CA 1
ATOM 5786 C C . GLN C 1 166 ? -12.318 70.179 7.019 1.00 39.13 166 GLN C C 1
ATOM 5787 O O . GLN C 1 166 ? -13.148 70.928 6.502 1.00 36.70 166 GLN C O 1
ATOM 5793 N N . ASN C 1 167 ? -11.117 70.591 7.417 1.00 39.32 167 ASN C N 1
ATOM 5794 C CA . ASN C 1 167 ? -10.609 71.937 7.134 1.00 36.19 167 ASN C CA 1
ATOM 5795 C C . ASN C 1 167 ? -11.517 73.086 7.570 1.00 36.24 167 ASN C C 1
ATOM 5796 O O . ASN C 1 167 ? -11.666 74.065 6.840 1.00 36.43 167 ASN C O 1
ATOM 5801 N N . HIS C 1 168 ? -12.114 72.975 8.753 1.00 33.53 168 HIS C N 1
ATOM 5802 C CA . HIS C 1 168 ? -13.036 74.003 9.233 1.00 32.48 168 HIS C CA 1
ATOM 5803 C C . HIS C 1 168 ? -12.354 75.356 9.413 1.00 32.58 168 HIS C C 1
ATOM 5804 O O . HIS C 1 168 ? -12.965 76.399 9.180 1.00 34.42 168 HIS C O 1
ATOM 5811 N N . PHE C 1 169 ? -11.090 75.337 9.823 1.00 31.69 169 PHE C N 1
ATOM 5812 C CA . PHE C 1 169 ? -10.329 76.569 9.992 1.00 32.39 169 PHE C CA 1
ATOM 5813 C C . PHE C 1 169 ? -10.091 77.250 8.648 1.00 32.83 169 PHE C C 1
ATOM 5814 O O . PHE C 1 169 ? -10.371 78.438 8.487 1.00 32.83 169 PHE C O 1
ATOM 5822 N N . LEU C 1 170 ? -9.572 76.490 7.688 1.00 26.71 170 LEU C N 1
ATOM 5823 C CA . LEU C 1 170 ? -9.296 77.014 6.355 1.00 29.21 170 LEU C CA 1
ATOM 5824 C C . LEU C 1 170 ? -10.584 77.434 5.653 1.00 35.22 170 LEU C C 1
ATOM 5825 O O . LEU C 1 170 ? -10.618 78.446 4.954 1.00 38.45 170 LEU C O 1
ATOM 5830 N N . HIS C 1 171 ? -11.641 76.651 5.847 1.00 36.67 171 HIS C N 1
ATOM 5831 C CA . HIS C 1 171 ? -12.949 76.972 5.285 1.00 36.98 171 HIS C CA 1
ATOM 5832 C C . HIS C 1 171 ? -13.476 78.288 5.844 1.00 38.40 171 HIS C C 1
ATOM 5833 O O . HIS C 1 171 ? -14.031 79.107 5.111 1.00 41.09 171 HIS C O 1
ATOM 5840 N N . ASP C 1 172 ? -13.299 78.482 7.148 1.00 35.37 172 ASP C N 1
ATOM 5841 C CA . ASP C 1 172 ? -13.755 79.699 7.809 1.00 40.00 172 ASP C CA 1
ATOM 5842 C C . ASP C 1 172 ? -13.007 80.923 7.296 1.00 38.60 172 ASP C C 1
ATOM 5843 O O . ASP C 1 172 ? -13.610 81.970 7.065 1.00 41.58 172 ASP C O 1
ATOM 5848 N N . TYR C 1 173 ? -11.696 80.786 7.118 1.00 36.07 173 TYR C N 1
ATOM 5849 C CA . TYR C 1 173 ? -10.883 81.884 6.609 1.00 38.21 173 TYR C CA 1
ATOM 5850 C C . TYR C 1 173 ? -11.330 82.301 5.213 1.00 37.89 173 TYR C C 1
ATOM 5851 O O . TYR C 1 173 ? -11.455 83.491 4.921 1.00 38.72 173 TYR C O 1
ATOM 5860 N N . CYS C 1 174 ? -11.552 81.313 4.351 1.00 37.47 174 CYS C N 1
ATOM 5861 C CA . CYS C 1 174 ? -11.993 81.568 2.985 1.00 35.09 174 CYS C CA 1
ATOM 5862 C C . CYS C 1 174 ? -13.327 82.305 2.972 1.00 34.00 174 CYS C C 1
ATOM 5863 O O . CYS C 1 174 ? -13.506 83.272 2.231 1.00 31.75 174 CYS C O 1
ATOM 5866 N N . LYS C 1 175 ? -14.255 81.843 3.804 1.00 37.14 175 LYS C N 1
ATOM 5867 C CA . LYS C 1 175 ? -15.578 82.450 3.899 1.00 38.41 175 LYS C CA 1
ATOM 5868 C C . LYS C 1 175 ? -15.501 83.889 4.403 1.00 40.48 175 LYS C C 1
ATOM 5869 O O . LYS C 1 175 ? -16.300 84.735 4.005 1.00 44.69 175 LYS C O 1
ATOM 5875 N N . LYS C 1 176 ? -14.536 84.162 5.276 1.00 39.44 176 LYS C N 1
ATOM 5876 C CA . LYS C 1 176 ? -14.329 85.515 5.782 1.00 42.02 176 LYS C CA 1
ATOM 5877 C C . LYS C 1 176 ? -13.794 86.436 4.690 1.00 40.37 176 LYS C C 1
ATOM 5878 O O . LYS C 1 176 ? -14.095 87.629 4.670 1.00 42.02 176 LYS C O 1
ATOM 5884 N N . ASN C 1 177 ? -12.997 85.876 3.785 1.00 38.91 177 ASN C N 1
ATOM 5885 C CA . ASN C 1 177 ? -12.395 86.656 2.710 1.00 44.16 177 ASN C CA 1
ATOM 5886 C C . ASN C 1 177 ? -13.055 86.401 1.359 1.00 43.67 177 ASN C C 1
ATOM 5887 O O . ASN C 1 177 ? -12.439 86.603 0.312 1.00 42.70 177 ASN C O 1
ATOM 5892 N N . ASN C 1 178 ? -14.309 85.955 1.401 1.00 43.35 178 ASN C N 1
ATOM 5893 C CA . ASN C 1 178 ? -15.118 85.740 0.203 1.00 41.21 178 ASN C CA 1
ATOM 5894 C C . ASN C 1 178 ? -14.450 84.828 -0.821 1.00 39.37 178 ASN C C 1
ATOM 5895 O O . ASN C 1 178 ? -14.460 85.108 -2.020 1.00 35.91 178 ASN C O 1
ATOM 5900 N N . ILE C 1 179 ? -13.867 83.738 -0.336 1.00 40.28 179 ILE C N 1
ATOM 5901 C CA . ILE C 1 179 ? -13.262 82.741 -1.206 1.00 34.80 179 ILE C CA 1
ATOM 5902 C C . ILE C 1 179 ? -14.068 81.450 -1.149 1.00 33.36 179 ILE C C 1
ATOM 5903 O O . ILE C 1 179 ? -14.271 80.883 -0.075 1.00 33.86 179 ILE C O 1
ATOM 5908 N N . GLN C 1 180 ? -14.538 80.994 -2.304 1.00 30.83 180 GLN C N 1
ATOM 5909 C CA . GLN C 1 180 ? -15.317 79.765 -2.369 1.00 32.33 180 GLN C CA 1
ATOM 5910 C C . GLN C 1 180 ? -14.417 78.544 -2.246 1.00 33.84 180 GLN C C 1
ATOM 5911 O O . GLN C 1 180 ? -13.622 78.254 -3.139 1.00 36.21 180 GLN C O 1
ATOM 5917 N N . LEU C 1 181 ? -14.543 77.832 -1.132 1.00 33.47 181 LEU C N 1
ATOM 5918 C CA . LEU C 1 181 ? -13.765 76.621 -0.922 1.00 31.87 181 LEU C CA 1
ATOM 5919 C C . LEU C 1 181 ? -14.280 75.503 -1.818 1.00 35.08 181 LEU C C 1
ATOM 5920 O O . LEU C 1 181 ? -15.479 75.223 -1.850 1.00 36.84 181 LEU C O 1
ATOM 5925 N N . GLU C 1 182 ? -13.372 74.876 -2.556 1.00 30.92 182 GLU C N 1
ATOM 5926 C CA . GLU C 1 182 ? -13.726 73.730 -3.380 1.00 31.60 182 GLU C CA 1
ATOM 5927 C C . GLU C 1 182 ? -12.982 72.498 -2.886 1.00 30.07 182 GLU C C 1
ATOM 5928 O O . GLU C 1 182 ? -11.784 72.552 -2.617 1.00 33.75 182 GLU C O 1
ATOM 5934 N N . ALA C 1 183 ? -13.699 71.389 -2.760 1.00 30.81 183 ALA C N 1
ATOM 5935 C CA . ALA C 1 183 ? -13.117 70.172 -2.214 1.00 33.55 183 ALA C CA 1
ATOM 5936 C C . ALA C 1 183 ? -12.778 69.166 -3.304 1.00 30.90 183 ALA C C 1
ATOM 5937 O O . ALA C 1 183 ? -13.662 68.701 -4.021 1.00 32.96 183 ALA C O 1
ATOM 5939 N N . TYR C 1 184 ? -11.496 68.835 -3.434 1.00 29.45 184 TYR C N 1
ATOM 5940 C CA . TYR C 1 184 ? -11.116 67.699 -4.262 1.00 31.99 184 TYR C CA 1
ATOM 5941 C C . TYR C 1 184 ? -10.797 66.526 -3.343 1.00 31.18 184 TYR C C 1
ATOM 5942 O O . TYR C 1 184 ? -10.600 66.708 -2.140 1.00 28.02 184 TYR C O 1
ATOM 5951 N N . ALA C 1 185 ? -10.751 65.330 -3.921 1.00 32.37 185 ALA C N 1
ATOM 5952 C CA . ALA C 1 185 ? -10.735 64.084 -3.158 1.00 34.30 185 ALA C CA 1
ATOM 5953 C C . ALA C 1 185 ? -11.822 64.047 -2.074 1.00 37.60 185 ALA C C 1
ATOM 5954 O O . ALA C 1 185 ? -11.517 63.832 -0.901 1.00 38.15 185 ALA C O 1
ATOM 5956 N N . PRO C 1 186 ? -13.097 64.251 -2.460 1.00 37.73 186 PRO C N 1
ATOM 5957 C CA . PRO C 1 186 ? -14.155 64.226 -1.444 1.00 36.52 186 PRO C CA 1
ATOM 5958 C C . PRO C 1 186 ? -14.422 62.822 -0.912 1.00 38.76 186 PRO C C 1
ATOM 5959 O O . PRO C 1 186 ? -14.990 62.672 0.168 1.00 42.24 186 PRO C O 1
ATOM 5963 N N . LEU C 1 187 ? -14.024 61.809 -1.674 1.00 41.05 187 LEU C N 1
ATOM 5964 C CA . LEU C 1 187 ? -14.099 60.430 -1.211 1.00 44.84 187 LEU C CA 1
ATOM 5965 C C . LEU C 1 187 ? -12.700 59.971 -0.822 1.00 46.87 187 LEU C C 1
ATOM 5966 O O . LEU C 1 187 ? -12.374 58.785 -0.896 1.00 49.45 187 LEU C O 1
ATOM 5971 N N . MET C 1 188 ? -11.892 60.945 -0.407 1.00 47.07 188 MET C N 1
ATOM 5972 C CA . MET C 1 188 ? -10.482 60.789 -0.030 1.00 47.79 188 MET C CA 1
ATOM 5973 C C . MET C 1 188 ? -9.675 59.834 -0.920 1.00 46.92 188 MET C C 1
ATOM 5974 O O . MET C 1 188 ? -8.826 59.082 -0.439 1.00 46.43 188 MET C O 1
ATOM 5979 N N . SER C 1 189 ? -9.947 59.896 -2.221 1.00 46.61 189 SER C N 1
ATOM 5980 C CA . SER C 1 189 ? -9.098 59.302 -3.257 1.00 46.36 189 SER C CA 1
ATOM 5981 C C . SER C 1 189 ? -8.741 57.829 -3.047 1.00 47.50 189 SER C C 1
ATOM 5982 O O . SER C 1 189 ? -9.610 57.005 -2.774 1.00 53.19 189 SER C O 1
ATOM 5985 N N . HIS C 1 190 ? -7.454 57.514 -3.179 1.00 45.66 190 HIS C N 1
ATOM 5986 C CA . HIS C 1 190 ? -6.985 56.131 -3.187 1.00 50.91 190 HIS C CA 1
ATOM 5987 C C . HIS C 1 190 ? -7.083 55.464 -1.825 1.00 52.59 190 HIS C C 1
ATOM 5988 O O . HIS C 1 190 ? -6.836 54.265 -1.692 1.00 58.62 190 HIS C O 1
ATOM 5995 N N . GLN C 1 191 ? -7.385 56.275 -0.834 1.00 47.84 191 GLN C N 1
ATOM 5996 C CA . GLN C 1 191 ? -7.573 55.814 0.513 1.00 48.27 191 GLN C CA 1
ATOM 5997 C C . GLN C 1 191 ? -9.072 55.771 0.815 1.00 46.05 191 GLN C C 1
ATOM 5998 O O . GLN C 1 191 ? -9.495 56.048 1.914 1.00 43.59 191 GLN C O 1
ATOM 6004 N N . ILE C 1 192 ? -9.848 55.370 -0.187 1.00 45.32 192 ILE C N 1
ATOM 6005 C CA . ILE C 1 192 ? -11.305 55.376 -0.175 1.00 47.33 192 ILE C CA 1
ATOM 6006 C C . ILE C 1 192 ? -11.892 54.336 0.773 1.00 46.98 192 ILE C C 1
ATOM 6007 O O . ILE C 1 192 ? -13.006 54.498 1.272 1.00 46.98 192 ILE C O 1
ATOM 6012 N N . LYS C 1 193 ? -11.141 53.271 1.033 1.00 50.08 193 LYS C N 1
ATOM 6013 C CA . LYS C 1 193 ? -11.670 52.176 1.831 1.00 57.00 193 LYS C CA 1
ATOM 6014 C C . LYS C 1 193 ? -11.803 52.537 3.313 1.00 57.81 193 LYS C C 1
ATOM 6015 O O . LYS C 1 193 ? -12.558 51.883 4.029 1.00 58.31 193 LYS C O 1
ATOM 6021 N N . ASP C 1 194 ? -11.096 53.569 3.778 1.00 59.47 194 ASP C N 1
ATOM 6022 C CA . ASP C 1 194 ? -11.337 54.061 5.140 1.00 61.74 194 ASP C CA 1
ATOM 6023 C C . ASP C 1 194 ? -12.654 54.806 5.212 1.00 58.02 194 ASP C C 1
ATOM 6024 O O . ASP C 1 194 ? -13.227 54.970 6.288 1.00 61.23 194 ASP C O 1
ATOM 6029 N N . LEU C 1 195 ? -13.127 55.275 4.066 1.00 54.46 195 LEU C N 1
ATOM 6030 C CA . LEU C 1 195 ? -14.404 55.964 4.020 1.00 50.85 195 LEU C CA 1
ATOM 6031 C C . LEU C 1 195 ? -15.532 54.943 4.048 1.00 49.42 195 LEU C C 1
ATOM 6032 O O . LEU C 1 195 ? -16.491 55.083 4.807 1.00 49.49 195 LEU C O 1
ATOM 6037 N N . LEU C 1 196 ? -15.415 53.916 3.215 1.00 45.53 196 LEU C N 1
ATOM 6038 C CA . LEU C 1 196 ? -16.416 52.856 3.144 1.00 50.75 196 LEU C CA 1
ATOM 6039 C C . LEU C 1 196 ? -16.482 51.988 4.398 1.00 52.56 196 LEU C C 1
ATOM 6040 O O . LEU C 1 196 ? -17.467 51.335 4.650 1.00 59.51 196 LEU C O 1
ATOM 6045 N N . SER C 1 197 ? -15.420 52.007 5.179 1.00 50.10 197 SER C N 1
ATOM 6046 C CA . SER C 1 197 ? -15.369 51.185 6.384 1.00 51.15 197 SER C CA 1
ATOM 6047 C C . SER C 1 197 ? -15.660 52.002 7.639 1.00 54.65 197 SER C C 1
ATOM 6048 O O . SER C 1 197 ? -15.524 51.506 8.757 1.00 61.49 197 SER C O 1
ATOM 6051 N N . ASN C 1 198 ? -16.059 53.255 7.449 1.00 53.20 198 ASN C N 1
ATOM 6052 C CA . ASN C 1 198 ? -16.375 54.130 8.571 1.00 52.35 198 ASN C CA 1
ATOM 6053 C C . ASN C 1 198 ? -17.778 53.857 9.101 1.00 54.55 198 ASN C C 1
ATOM 6054 O O . ASN C 1 198 ? -18.765 54.048 8.390 1.00 54.77 198 ASN C O 1
ATOM 6059 N N . GLU C 1 199 ? -17.856 53.410 10.352 1.00 53.88 199 GLU C N 1
ATOM 6060 C CA . GLU C 1 199 ? -19.127 53.037 10.969 1.00 58.73 199 GLU C CA 1
ATOM 6061 C C . GLU C 1 199 ? -20.116 54.198 11.013 1.00 59.18 199 GLU C C 1
ATOM 6062 O O . GLU C 1 199 ? -21.293 54.032 10.691 1.00 61.83 199 GLU C O 1
ATOM 6068 N N . THR C 1 200 ? -19.632 55.368 11.418 1.00 55.92 200 THR C N 1
ATOM 6069 C CA . THR C 1 200 ? -20.468 56.559 11.513 1.00 56.95 200 THR C CA 1
ATOM 6070 C C . THR C 1 200 ? -21.078 56.915 10.160 1.00 59.94 200 THR C C 1
ATOM 6071 O O . THR C 1 200 ? -22.268 57.214 10.063 1.00 62.88 200 THR C O 1
ATOM 6075 N N . MET C 1 201 ? -20.257 56.867 9.116 1.00 57.82 201 MET C N 1
ATOM 6076 C CA . MET C 1 201 ? -20.704 57.193 7.766 1.00 54.04 201 MET C CA 1
ATOM 6077 C C . MET C 1 201 ? -21.657 56.141 7.209 1.00 55.11 201 MET C C 1
ATOM 6078 O O . MET C 1 201 ? -22.525 56.449 6.393 1.00 54.06 201 MET C O 1
ATOM 6083 N N . ALA C 1 202 ? -21.493 54.899 7.654 1.00 58.12 202 ALA C N 1
ATOM 6084 C CA . ALA C 1 202 ? -22.316 53.798 7.166 1.00 59.60 202 ALA C CA 1
ATOM 6085 C C . ALA C 1 202 ? -23.723 53.839 7.756 1.00 64.68 202 ALA C C 1
ATOM 6086 O O . ALA C 1 202 ? -24.688 53.444 7.102 1.00 68.84 202 ALA C O 1
ATOM 6088 N N . LYS C 1 203 ? -23.837 54.319 8.991 1.00 66.33 203 LYS C N 1
ATOM 6089 C CA . LYS C 1 203 ? -25.127 54.360 9.672 1.00 71.77 203 LYS C CA 1
ATOM 6090 C C . LYS C 1 203 ? -26.016 55.463 9.101 1.00 69.41 203 LYS C C 1
ATOM 6091 O O . LYS C 1 203 ? -27.238 55.317 9.042 1.00 69.33 203 LYS C O 1
ATOM 6097 N N . ILE C 1 204 ? -25.400 56.561 8.674 1.00 66.27 204 ILE C N 1
ATOM 6098 C CA . ILE C 1 204 ? -26.142 57.674 8.099 1.00 67.55 204 ILE C CA 1
ATOM 6099 C C . ILE C 1 204 ? -26.553 57.318 6.675 1.00 68.72 204 ILE C C 1
ATOM 6100 O O . ILE C 1 204 ? -27.562 57.804 6.161 1.00 67.68 204 ILE C O 1
ATOM 6105 N N . ALA C 1 205 ? -25.767 56.446 6.051 1.00 64.69 205 ALA C N 1
ATOM 6106 C CA . ALA C 1 205 ? -26.038 55.992 4.693 1.00 65.12 205 ALA C CA 1
ATOM 6107 C C . ALA C 1 205 ? -27.338 55.196 4.615 1.00 68.26 205 ALA C C 1
ATOM 6108 O O . ALA C 1 205 ? -28.174 55.444 3.746 1.00 70.97 205 ALA C O 1
ATOM 6110 N N . LYS C 1 206 ? -27.509 54.243 5.526 1.00 67.81 206 LYS C N 1
ATOM 6111 C CA . LYS C 1 206 ? -28.701 53.401 5.521 1.00 69.81 206 LYS C CA 1
ATOM 6112 C C . LYS C 1 206 ? -29.906 54.165 6.063 1.00 68.69 206 LYS C C 1
ATOM 6113 O O . LYS C 1 206 ? -31.053 53.808 5.790 1.00 70.42 206 LYS C O 1
ATOM 6119 N N . LYS C 1 207 ? -29.639 55.221 6.825 1.00 63.66 207 LYS C N 1
ATOM 6120 C CA . LYS C 1 207 ? -30.700 56.071 7.354 1.00 62.11 207 LYS C CA 1
ATOM 6121 C C . LYS C 1 207 ? -31.401 56.831 6.232 1.00 60.77 207 LYS C C 1
ATOM 6122 O O . LYS C 1 207 ? -32.623 56.975 6.235 1.00 67.08 207 LYS C O 1
ATOM 6128 N N . HIS C 1 208 ? -30.618 57.310 5.270 1.00 58.31 208 HIS C N 1
ATOM 6129 C CA . HIS C 1 208 ? -31.154 58.087 4.158 1.00 60.35 208 HIS C CA 1
ATOM 6130 C C . HIS C 1 208 ? -31.297 57.251 2.890 1.00 62.03 208 HIS C C 1
ATOM 6131 O O . HIS C 1 208 ? -31.617 57.782 1.826 1.00 61.88 208 HIS C O 1
ATOM 6138 N N . ASP C 1 209 ? -31.058 55.947 3.016 1.00 65.29 209 ASP C N 1
ATOM 6139 C CA . ASP C 1 209 ? -31.103 55.019 1.886 1.00 69.85 209 ASP C CA 1
ATOM 6140 C C . ASP C 1 209 ? -30.168 55.479 0.766 1.00 67.84 209 ASP C C 1
ATOM 6141 O O . ASP C 1 209 ? -30.545 55.519 -0.405 1.00 70.72 209 ASP C O 1
ATOM 6146 N N . LYS C 1 210 ? -28.947 55.837 1.147 1.00 62.21 210 LYS C N 1
ATOM 6147 C CA . LYS C 1 210 ? -27.927 56.254 0.194 1.00 57.90 210 LYS C CA 1
ATOM 6148 C C . LYS C 1 210 ? -26.654 55.448 0.415 1.00 51.87 210 LYS C C 1
ATOM 6149 O O . LYS C 1 210 ? -26.551 54.694 1.381 1.00 52.62 210 LYS C O 1
ATOM 6155 N N . THR C 1 211 ? -25.687 55.603 -0.483 1.00 47.54 211 THR C N 1
ATOM 6156 C CA . THR C 1 211 ? -24.384 54.980 -0.293 1.00 46.81 211 THR C CA 1
ATOM 6157 C C . THR C 1 211 ? -23.515 55.894 0.560 1.00 45.76 211 THR C C 1
ATOM 6158 O O . THR C 1 211 ? -23.818 57.077 0.713 1.00 47.06 211 THR C O 1
ATOM 6162 N N . ILE C 1 212 ? -22.444 55.343 1.124 1.00 47.31 212 ILE C N 1
ATOM 6163 C CA . ILE C 1 212 ? -21.511 56.134 1.924 1.00 41.71 212 ILE C CA 1
ATOM 6164 C C . ILE C 1 212 ? -20.897 57.305 1.136 1.00 44.92 212 ILE C C 1
ATOM 6165 O O . ILE C 1 212 ? -20.840 58.421 1.658 1.00 42.98 212 ILE C O 1
ATOM 6170 N N . PRO C 1 213 ? -20.445 57.071 -0.116 1.00 46.84 213 PRO C N 1
ATOM 6171 C CA . PRO C 1 213 ? -19.949 58.228 -0.872 1.00 46.65 213 PRO C CA 1
ATOM 6172 C C . PRO C 1 213 ? -20.997 59.324 -1.058 1.00 49.05 213 PRO C C 1
ATOM 6173 O O . PRO C 1 213 ? -20.659 60.505 -0.993 1.00 47.03 213 PRO C O 1
ATOM 6177 N N . GLN C 1 214 ? -22.249 58.932 -1.277 1.00 51.53 214 GLN C N 1
ATOM 6178 C CA . GLN C 1 214 ? -23.337 59.890 -1.445 1.00 53.75 214 GLN C CA 1
ATOM 6179 C C . GLN C 1 214 ? -23.517 60.762 -0.205 1.00 53.48 214 GLN C C 1
ATOM 6180 O O . GLN C 1 214 ? -23.948 61.911 -0.302 1.00 51.83 214 GLN C O 1
ATOM 6186 N N . ILE C 1 215 ? -23.183 60.210 0.957 1.00 52.45 215 ILE C N 1
ATOM 6187 C CA . ILE C 1 215 ? -23.278 60.947 2.211 1.00 48.28 215 ILE C CA 1
ATOM 6188 C C . ILE C 1 215 ? -22.142 61.957 2.340 1.00 45.54 215 ILE C C 1
ATOM 6189 O O . ILE C 1 215 ? -22.365 63.114 2.698 1.00 44.69 215 ILE C O 1
ATOM 6194 N N . ALA C 1 216 ? -20.924 61.510 2.045 1.00 42.19 216 ALA C N 1
ATOM 6195 C CA . ALA C 1 216 ? -19.748 62.370 2.113 1.00 41.85 216 ALA C CA 1
ATOM 6196 C C . ALA C 1 216 ? -19.866 63.535 1.135 1.00 40.58 216 ALA C C 1
ATOM 6197 O O . ALA C 1 216 ? -19.462 64.658 1.437 1.00 39.37 216 ALA C O 1
ATOM 6199 N N . ILE C 1 217 ? -20.427 63.255 -0.036 1.00 40.93 217 ILE C N 1
ATOM 6200 C CA . ILE C 1 217 ? -20.648 64.277 -1.051 1.00 39.95 217 ILE C CA 1
ATOM 6201 C C . ILE C 1 217 ? -21.707 65.275 -0.597 1.00 40.60 217 ILE C C 1
ATOM 6202 O O . ILE C 1 217 ? -21.515 66.488 -0.698 1.00 42.04 217 ILE C O 1
ATOM 6207 N N . ARG C 1 218 ? -22.821 64.757 -0.089 1.00 41.40 218 ARG C N 1
ATOM 6208 C CA . ARG C 1 218 ? -23.906 65.598 0.403 1.00 42.96 218 ARG C CA 1
ATOM 6209 C C . ARG C 1 218 ? -23.455 66.459 1.577 1.00 40.72 218 ARG C C 1
ATOM 6210 O O . ARG C 1 218 ? -23.842 67.622 1.688 1.00 35.89 218 ARG C O 1
ATOM 6218 N N . TRP C 1 219 ? -22.635 65.876 2.446 1.00 41.84 219 TRP C N 1
ATOM 6219 C CA . TRP C 1 219 ? -22.129 66.562 3.632 1.00 42.75 219 TRP C CA 1
ATOM 6220 C C . TRP C 1 219 ? -21.401 67.858 3.279 1.00 41.66 219 TRP C C 1
ATOM 6221 O O . TRP C 1 219 ? -21.625 68.894 3.905 1.00 38.57 219 TRP C O 1
ATOM 6232 N N . LEU C 1 220 ? -20.535 67.793 2.272 1.00 41.53 220 LEU C N 1
ATOM 6233 C CA . LEU C 1 220 ? -19.824 68.973 1.793 1.00 37.79 220 LEU C CA 1
ATOM 6234 C C . LEU C 1 220 ? -20.790 70.000 1.209 1.00 36.79 220 LEU C C 1
ATOM 6235 O O . LEU C 1 220 ? -20.630 71.204 1.412 1.00 31.07 220 LEU C O 1
ATOM 6240 N N . ILE C 1 221 ? -21.790 69.510 0.483 1.00 39.05 221 ILE C N 1
ATOM 6241 C CA . ILE C 1 221 ? -22.814 70.367 -0.105 1.00 40.28 221 ILE C CA 1
ATOM 6242 C C . ILE C 1 221 ? -23.576 71.123 0.983 1.00 40.18 221 ILE C C 1
ATOM 6243 O O . ILE C 1 221 ? -23.904 72.300 0.823 1.00 39.97 221 ILE C O 1
ATOM 6248 N N . GLU C 1 222 ? -23.835 70.444 2.098 1.00 42.55 222 GLU C N 1
ATOM 6249 C CA . GLU C 1 222 ? -24.495 71.063 3.243 1.00 45.67 222 GLU C CA 1
ATOM 6250 C C . GLU C 1 222 ? -23.663 72.214 3.809 1.00 45.33 222 GLU C C 1
ATOM 6251 O O . GLU C 1 222 ? -24.206 73.167 4.368 1.00 44.22 222 GLU C O 1
ATOM 6257 N N . ARG C 1 223 ? -22.345 72.117 3.660 1.00 42.86 223 ARG C N 1
ATOM 6258 C CA . ARG C 1 223 ? -21.433 73.143 4.157 1.00 39.05 223 ARG C CA 1
ATOM 6259 C C . ARG C 1 223 ? -21.166 74.231 3.121 1.00 38.24 223 ARG C C 1
ATOM 6260 O O . ARG C 1 223 ? -20.260 75.048 3.297 1.00 35.32 223 ARG C O 1
ATOM 6268 N N . GLU C 1 224 ? -21.954 74.229 2.048 1.00 48.09 224 GLU C N 1
ATOM 6269 C CA . GLU C 1 224 ? -21.784 75.169 0.940 1.00 48.34 224 GLU C CA 1
ATOM 6270 C C . GLU C 1 224 ? -20.381 75.080 0.343 1.00 41.96 224 GLU C C 1
ATOM 6271 O O . GLU C 1 224 ? -19.754 76.097 0.043 1.00 36.76 224 GLU C O 1
ATOM 6277 N N . ILE C 1 225 ? -19.897 73.854 0.178 1.00 36.47 225 ILE C N 1
ATOM 6278 C CA . ILE C 1 225 ? -18.588 73.612 -0.416 1.00 36.50 225 ILE C CA 1
ATOM 6279 C C . ILE C 1 225 ? -18.729 72.904 -1.758 1.00 41.15 225 ILE C C 1
ATOM 6280 O O . ILE C 1 225 ? -19.355 71.846 -1.847 1.00 40.08 225 ILE C O 1
ATOM 6285 N N . VAL C 1 226 ? -18.153 73.494 -2.801 1.00 41.37 226 VAL C N 1
ATOM 6286 C CA . VAL C 1 226 ? -18.168 72.881 -4.123 1.00 39.05 226 VAL C CA 1
ATOM 6287 C C . VAL C 1 226 ? -17.380 71.575 -4.096 1.00 38.49 226 VAL C C 1
ATOM 6288 O O . VAL C 1 226 ? -16.245 71.534 -3.622 1.00 37.03 226 VAL C O 1
ATOM 6292 N N . VAL C 1 227 ? -17.993 70.509 -4.600 1.00 36.88 227 VAL C N 1
ATOM 6293 C CA . VAL C 1 227 ? -17.404 69.178 -4.521 1.00 38.13 227 VAL C CA 1
ATOM 6294 C C . VAL C 1 227 ? -17.214 68.556 -5.906 1.00 40.76 227 VAL C C 1
ATOM 6295 O O . VAL C 1 227 ? -18.119 68.584 -6.741 1.00 37.87 227 VAL C O 1
ATOM 6299 N N . ILE C 1 228 ? -16.027 68.004 -6.147 1.00 40.52 228 ILE C N 1
ATOM 6300 C CA . ILE C 1 228 ? -15.724 67.370 -7.426 1.00 42.41 228 ILE C CA 1
ATOM 6301 C C . ILE C 1 228 ? -15.176 65.950 -7.259 1.00 46.36 228 ILE C C 1
ATOM 6302 O O . ILE C 1 228 ? -13.964 65.745 -7.195 1.00 50.26 228 ILE C O 1
ATOM 6307 N N . PRO C 1 229 ? -16.077 64.959 -7.185 1.00 46.55 229 PRO C N 1
ATOM 6308 C CA . PRO C 1 229 ? -15.666 63.552 -7.113 1.00 49.41 229 PRO C CA 1
ATOM 6309 C C . PRO C 1 229 ? -15.108 63.037 -8.441 1.00 52.51 229 PRO C C 1
ATOM 6310 O O . PRO C 1 229 ? -15.747 63.201 -9.480 1.00 51.24 229 PRO C O 1
ATOM 6314 N N . LYS C 1 230 ? -13.928 62.422 -8.399 1.00 55.41 230 LYS C N 1
ATOM 6315 C CA . LYS C 1 230 ? -13.300 61.882 -9.602 1.00 62.89 230 LYS C CA 1
ATOM 6316 C C . LYS C 1 230 ? -13.712 60.433 -9.840 1.00 66.94 230 LYS C C 1
ATOM 6317 O O . LYS C 1 230 ? -13.637 59.604 -8.933 1.00 69.65 230 LYS C O 1
ATOM 6323 N N . SER C 1 231 ? -14.138 60.134 -11.065 1.00 67.30 231 SER C N 1
ATOM 6324 C CA . SER C 1 231 ? -14.540 58.779 -11.432 1.00 67.86 231 SER C CA 1
ATOM 6325 C C . SER C 1 231 ? -14.637 58.604 -12.945 1.00 71.06 231 SER C C 1
ATOM 6326 O O . SER C 1 231 ? -15.009 59.531 -13.664 1.00 72.01 231 SER C O 1
ATOM 6329 N N . ILE C 1 232 ? -14.299 57.409 -13.422 1.00 71.80 232 ILE C N 1
ATOM 6330 C CA . ILE C 1 232 ? -14.453 57.075 -14.833 1.00 76.63 232 ILE C CA 1
ATOM 6331 C C . ILE C 1 232 ? -15.476 55.958 -15.009 1.00 79.40 232 ILE C C 1
ATOM 6332 O O . ILE C 1 232 ? -15.698 55.474 -16.118 1.00 84.17 232 ILE C O 1
ATOM 6337 N N . THR C 1 233 ? -16.092 55.553 -13.903 1.00 78.45 233 THR C N 1
ATOM 6338 C CA . THR C 1 233 ? -17.121 54.520 -13.930 1.00 84.18 233 THR C CA 1
ATOM 6339 C C . THR C 1 233 ? -18.507 55.156 -13.949 1.00 84.82 233 THR C C 1
ATOM 6340 O O . THR C 1 233 ? -18.929 55.753 -12.959 1.00 83.13 233 THR C O 1
ATOM 6344 N N . PRO C 1 234 ? -19.218 55.022 -15.082 1.00 90.81 234 PRO C N 1
ATOM 6345 C CA . PRO C 1 234 ? -20.522 55.648 -15.342 1.00 93.14 234 PRO C CA 1
ATOM 6346 C C . PRO C 1 234 ? -21.542 55.450 -14.223 1.00 90.42 234 PRO C C 1
ATOM 6347 O O . PRO C 1 234 ? -22.342 56.348 -13.963 1.00 90.71 234 PRO C O 1
ATOM 6351 N N . GLU C 1 235 ? -21.513 54.291 -13.574 1.00 90.77 235 GLU C N 1
ATOM 6352 C CA . GLU C 1 235 ? -22.469 53.991 -12.516 1.00 90.83 235 GLU C CA 1
ATOM 6353 C C . GLU C 1 235 ? -22.212 54.843 -11.277 1.00 83.32 235 GLU C C 1
ATOM 6354 O O . GLU C 1 235 ? -23.133 55.460 -10.741 1.00 77.91 235 GLU C O 1
ATOM 6360 N N . ARG C 1 236 ? -20.961 54.881 -10.830 1.00 81.22 236 ARG C N 1
ATOM 6361 C CA . ARG C 1 236 ? -20.584 55.707 -9.687 1.00 78.68 236 ARG C CA 1
ATOM 6362 C C . ARG C 1 236 ? -20.773 57.187 -10.004 1.00 72.54 236 ARG C C 1
ATOM 6363 O O . ARG C 1 236 ? -21.062 57.988 -9.117 1.00 67.06 236 ARG C O 1
ATOM 6371 N N . ILE C 1 237 ? -20.606 57.538 -11.276 1.00 72.02 237 ILE C N 1
ATOM 6372 C CA . ILE C 1 237 ? -20.835 58.901 -11.740 1.00 66.08 237 ILE C CA 1
ATOM 6373 C C . ILE C 1 237 ? -22.275 59.327 -11.473 1.00 65.33 237 ILE C C 1
ATOM 6374 O O . ILE C 1 237 ? -22.525 60.395 -10.912 1.00 64.02 237 ILE C O 1
ATOM 6379 N N . VAL C 1 238 ? -23.216 58.477 -11.872 1.00 66.70 238 VAL C N 1
ATOM 6380 C CA . VAL C 1 238 ? -24.634 58.730 -11.649 1.00 64.33 238 VAL C CA 1
ATOM 6381 C C . VAL C 1 238 ? -24.961 58.749 -10.158 1.00 68.64 238 VAL C C 1
ATOM 6382 O O . VAL C 1 238 ? -25.684 59.626 -9.683 1.00 71.60 238 VAL C O 1
ATOM 6386 N N . GLN C 1 239 ? -24.417 57.781 -9.425 1.00 69.26 239 GLN C N 1
ATOM 6387 C CA . GLN C 1 239 ? -24.655 57.673 -7.989 1.00 67.06 239 GLN C CA 1
ATOM 6388 C C . GLN C 1 239 ? -24.143 58.897 -7.235 1.00 65.07 239 GLN C C 1
ATOM 6389 O O . GLN C 1 239 ? -24.821 59.418 -6.351 1.00 66.10 239 GLN C O 1
ATOM 6395 N N . ASN C 1 240 ? -22.947 59.355 -7.592 1.00 63.26 240 ASN C N 1
ATOM 6396 C CA . ASN C 1 240 ? -22.351 60.519 -6.946 1.00 60.33 240 ASN C CA 1
ATOM 6397 C C . ASN C 1 240 ? -23.103 61.808 -7.260 1.00 60.26 240 ASN C C 1
ATOM 6398 O O . ASN C 1 240 ? -22.923 62.821 -6.584 1.00 59.95 240 ASN C O 1
ATOM 6403 N N . PHE C 1 241 ? -23.946 61.763 -8.286 1.00 58.93 241 PHE C N 1
ATOM 6404 C CA . PHE C 1 241 ? -24.732 62.924 -8.684 1.00 56.95 241 PHE C CA 1
ATOM 6405 C C . PHE C 1 241 ? -26.105 62.913 -8.019 1.00 56.79 241 PHE C C 1
ATOM 6406 O O . PHE C 1 241 ? -26.742 63.956 -7.871 1.00 58.66 241 PHE C O 1
ATOM 6414 N N . ASP C 1 242 ? -26.554 61.728 -7.618 1.00 55.47 242 ASP C N 1
ATOM 6415 C CA . ASP C 1 242 ? -27.853 61.578 -6.972 1.00 58.63 242 ASP C CA 1
ATOM 6416 C C . ASP C 1 242 ? -27.782 62.004 -5.509 1.00 57.51 242 ASP C C 1
ATOM 6417 O O . ASP C 1 242 ? -27.886 61.175 -4.604 1.00 57.09 242 ASP C O 1
ATOM 6422 N N . VAL C 1 243 ? -27.603 63.303 -5.285 1.00 55.68 243 VAL C N 1
ATOM 6423 C CA . VAL C 1 243 ? -27.438 63.837 -3.937 1.00 55.16 243 VAL C CA 1
ATOM 6424 C C . VAL C 1 243 ? -28.255 65.107 -3.721 1.00 58.02 243 VAL C C 1
ATOM 6425 O O . VAL C 1 243 ? -27.888 65.958 -2.910 1.00 55.78 243 VAL C O 1
ATOM 6429 N N . PHE C 1 244 ? -29.364 65.232 -4.443 1.00 63.25 244 PHE C N 1
ATOM 6430 C CA . PHE C 1 244 ? -30.201 66.422 -4.342 1.00 64.20 244 PHE C CA 1
ATOM 6431 C C . PHE C 1 244 ? -31.650 66.079 -4.011 1.00 65.27 244 PHE C C 1
ATOM 6432 O O . PHE C 1 244 ? -32.530 66.937 -4.083 1.00 67.41 244 PHE C O 1
ATOM 6440 N N . ASP C 1 245 ? -31.895 64.825 -3.645 1.00 65.40 245 ASP C N 1
ATOM 6441 C CA . ASP C 1 245 ? -33.239 64.390 -3.285 1.00 68.62 245 ASP C CA 1
ATOM 6442 C C . ASP C 1 245 ? -33.339 64.079 -1.795 1.00 67.96 245 ASP C C 1
ATOM 6443 O O . ASP C 1 245 ? -34.285 63.430 -1.349 1.00 71.38 245 ASP C O 1
ATOM 6448 N N . PHE C 1 246 ? -32.358 64.549 -1.030 1.00 62.77 246 PHE C N 1
ATOM 6449 C CA . PHE C 1 246 ? -32.347 64.344 0.415 1.00 62.83 246 PHE C CA 1
ATOM 6450 C C . PHE C 1 246 ? -31.440 65.357 1.105 1.00 67.29 246 PHE C C 1
ATOM 6451 O O . PHE C 1 246 ? -30.630 66.021 0.458 1.00 67.62 246 PHE C O 1
ATOM 6459 N N . THR C 1 247 ? -31.586 65.475 2.421 1.00 70.66 247 THR C N 1
ATOM 6460 C CA . THR C 1 247 ? -30.765 66.389 3.209 1.00 70.29 247 THR C CA 1
ATOM 6461 C C . THR C 1 247 ? -30.261 65.718 4.482 1.00 66.20 247 THR C C 1
ATOM 6462 O O . THR C 1 247 ? -30.781 64.682 4.898 1.00 70.69 247 THR C O 1
ATOM 6466 N N . LEU C 1 248 ? -29.246 66.316 5.097 1.00 57.99 248 LEU C N 1
ATOM 6467 C CA . LEU C 1 248 ? -28.704 65.810 6.351 1.00 55.02 248 LEU C CA 1
ATOM 6468 C C . LEU C 1 248 ? -29.131 66.701 7.511 1.00 58.01 248 LEU C C 1
ATOM 6469 O O . LEU C 1 248 ? -28.891 67.909 7.495 1.00 61.19 248 LEU C O 1
ATOM 6474 N N . ASP C 1 249 ? -29.765 66.105 8.515 1.00 57.00 249 ASP C N 1
ATOM 6475 C CA . ASP C 1 249 ? -30.239 66.861 9.669 1.00 61.93 249 ASP C CA 1
ATOM 6476 C C . ASP C 1 249 ? -29.076 67.319 10.545 1.00 62.88 249 ASP C C 1
ATOM 6477 O O . ASP C 1 249 ? -27.921 66.984 10.283 1.00 61.74 249 ASP C O 1
ATOM 6482 N N . GLU C 1 250 ? -29.391 68.087 11.584 1.00 67.16 250 GLU C N 1
ATOM 6483 C CA . GLU C 1 250 ? -28.374 68.611 12.489 1.00 69.03 250 GLU C CA 1
ATOM 6484 C C . GLU C 1 250 ? -27.634 67.484 13.204 1.00 67.72 250 GLU C C 1
ATOM 6485 O O . GLU C 1 250 ? -26.428 67.573 13.441 1.00 64.09 250 GLU C O 1
ATOM 6491 N N . GLU C 1 251 ? -28.362 66.424 13.542 1.00 69.55 251 GLU C N 1
ATOM 6492 C CA . GLU C 1 251 ? -27.774 65.266 14.205 1.00 70.07 251 GLU C CA 1
ATOM 6493 C C . GLU C 1 251 ? -26.744 64.585 13.311 1.00 63.60 251 GLU C C 1
ATOM 6494 O O . GLU C 1 251 ? -25.675 64.186 13.775 1.00 64.84 251 GLU C O 1
ATOM 6500 N N . ASP C 1 252 ? -27.076 64.454 12.029 1.00 56.47 252 ASP C N 1
ATOM 6501 C CA . ASP C 1 252 ? -26.166 63.859 11.056 1.00 55.98 252 ASP C CA 1
ATOM 6502 C C . ASP C 1 252 ? -24.865 64.647 10.970 1.00 56.98 252 ASP C C 1
ATOM 6503 O O . ASP C 1 252 ? -23.778 64.072 10.990 1.00 56.23 252 ASP C O 1
ATOM 6508 N N . MET C 1 253 ? -24.988 65.968 10.887 1.00 56.71 253 MET C N 1
ATOM 6509 C CA . MET C 1 253 ? -23.835 66.844 10.716 1.00 52.08 253 MET C CA 1
ATOM 6510 C C . MET C 1 253 ? -22.870 66.787 11.897 1.00 48.73 253 MET C C 1
ATOM 6511 O O . MET C 1 253 ? -21.655 66.848 11.713 1.00 46.51 253 MET C O 1
ATOM 6516 N N . LYS C 1 254 ? -23.408 66.670 13.107 1.00 54.95 254 LYS C N 1
ATOM 6517 C CA . LYS C 1 254 ? -22.566 66.610 14.297 1.00 61.99 254 LYS C CA 1
ATOM 6518 C C . LYS C 1 254 ? -21.868 65.257 14.406 1.00 60.53 254 LYS C C 1
ATOM 6519 O O . LYS C 1 254 ? -20.766 65.162 14.947 1.00 56.36 254 LYS C O 1
ATOM 6525 N N . SER C 1 255 ? -22.509 64.214 13.887 1.00 60.97 255 SER C N 1
ATOM 6526 C CA . SER C 1 255 ? -21.907 62.884 13.863 1.00 61.01 255 SER C CA 1
ATOM 6527 C C . SER C 1 255 ? -20.753 62.832 12.868 1.00 55.09 255 SER C C 1
ATOM 6528 O O . SER C 1 255 ? -19.706 62.248 13.147 1.00 54.72 255 SER C O 1
ATOM 6531 N N . ILE C 1 256 ? -20.953 63.448 11.706 1.00 51.14 256 ILE C N 1
ATOM 6532 C CA . ILE C 1 256 ? -19.917 63.515 10.681 1.00 49.54 256 ILE C CA 1
ATOM 6533 C C . ILE C 1 256 ? -18.755 64.381 11.165 1.00 46.13 256 ILE C C 1
ATOM 6534 O O . ILE C 1 256 ? -17.602 64.166 10.788 1.00 43.38 256 ILE C O 1
ATOM 6539 N N . ARG C 1 257 ? -19.069 65.351 12.017 1.00 46.50 257 ARG C N 1
ATOM 6540 C CA . ARG C 1 257 ? -18.066 66.257 12.565 1.00 44.33 257 ARG C CA 1
ATOM 6541 C C . ARG C 1 257 ? -16.988 65.511 13.354 1.00 46.05 257 ARG C C 1
ATOM 6542 O O . ARG C 1 257 ? -15.820 65.900 13.342 1.00 46.90 257 ARG C O 1
ATOM 6550 N N . SER C 1 258 ? -17.383 64.434 14.026 1.00 47.99 258 SER C N 1
ATOM 6551 C CA . SER C 1 258 ? -16.461 63.676 14.869 1.00 57.89 258 SER C CA 1
ATOM 6552 C C . SER C 1 258 ? -15.567 62.739 14.060 1.00 54.02 258 SER C C 1
ATOM 6553 O O . SER C 1 258 ? -14.613 62.170 14.591 1.00 56.01 258 SER C O 1
ATOM 6556 N N . VAL C 1 259 ? -15.880 62.580 12.778 1.00 51.57 259 VAL C N 1
ATOM 6557 C CA . VAL C 1 259 ? -15.125 61.684 11.907 1.00 52.67 259 VAL C CA 1
ATOM 6558 C C . VAL C 1 259 ? -13.733 62.246 11.614 1.00 50.00 259 VAL C C 1
ATOM 6559 O O . VAL C 1 259 ? -12.792 61.495 11.354 1.00 54.37 259 VAL C O 1
ATOM 6563 N N . ASN C 1 260 ? -13.609 63.570 11.678 1.00 46.10 260 ASN C N 1
ATOM 6564 C CA . ASN C 1 260 ? -12.350 64.252 11.384 1.00 43.55 260 ASN C CA 1
ATOM 6565 C C . ASN C 1 260 ? -11.172 63.713 12.189 1.00 46.88 260 ASN C C 1
ATOM 6566 O O . ASN C 1 260 ? -11.286 63.467 13.389 1.00 55.03 260 ASN C O 1
ATOM 6571 N N . THR C 1 261 ? -10.041 63.527 11.515 1.00 47.11 261 THR C N 1
ATOM 6572 C CA . THR C 1 261 ? -8.841 63.004 12.154 1.00 50.78 261 THR C CA 1
ATOM 6573 C C . THR C 1 261 ? -7.660 63.952 11.973 1.00 48.19 261 THR C C 1
ATOM 6574 O O . THR C 1 261 ? -6.744 63.982 12.794 1.00 48.25 261 THR C O 1
ATOM 6578 N N . GLY C 1 262 ? -7.690 64.726 10.893 1.00 44.43 262 GLY C N 1
ATOM 6579 C CA . GLY C 1 262 ? -6.620 65.659 10.595 1.00 44.66 262 GLY C CA 1
ATOM 6580 C C . GLY C 1 262 ? -5.519 65.022 9.771 1.00 46.45 262 GLY C C 1
ATOM 6581 O O . GLY C 1 262 ? -4.472 65.626 9.538 1.00 47.21 262 GLY C O 1
ATOM 6582 N N . LYS C 1 263 ? -5.760 63.793 9.330 1.00 49.15 263 LYS C N 1
ATOM 6583 C CA . LYS C 1 263 ? -4.794 63.061 8.521 1.00 48.50 263 LYS C CA 1
ATOM 6584 C C . LYS C 1 263 ? -4.879 63.488 7.058 1.00 45.32 263 LYS C C 1
ATOM 6585 O O . LYS C 1 263 ? -5.773 63.064 6.327 1.00 49.11 263 LYS C O 1
ATOM 6591 N N . LYS C 1 264 ? -3.946 64.339 6.642 1.00 44.08 264 LYS C N 1
ATOM 6592 C CA . LYS C 1 264 ? -3.922 64.842 5.274 1.00 41.47 264 LYS C CA 1
ATOM 6593 C C . LYS C 1 264 ? -3.243 63.858 4.329 1.00 41.19 264 LYS C C 1
ATOM 6594 O O . LYS C 1 264 ? -2.120 63.418 4.574 1.00 39.90 264 LYS C O 1
ATOM 6600 N N . ILE C 1 265 ? -3.931 63.526 3.242 1.00 41.13 265 ILE C N 1
ATOM 6601 C CA . ILE C 1 265 ? -3.448 62.522 2.302 1.00 42.05 265 ILE C CA 1
ATOM 6602 C C . ILE C 1 265 ? -2.378 63.057 1.356 1.00 35.24 265 ILE C C 1
ATOM 6603 O O . ILE C 1 265 ? -1.311 62.461 1.214 1.00 37.37 265 ILE C O 1
ATOM 6608 N N . PHE C 1 266 ? -2.664 64.181 0.710 1.00 36.24 266 PHE C N 1
ATOM 6609 C CA . PHE C 1 266 ? -1.783 64.693 -0.333 1.00 39.36 266 PHE C CA 1
ATOM 6610 C C . PHE C 1 266 ? -0.724 65.652 0.203 1.00 37.47 266 PHE C C 1
ATOM 6611 O O . PHE C 1 266 ? -0.733 66.007 1.382 1.00 35.65 266 PHE C O 1
ATOM 6619 N N . THR C 1 267 ? 0.182 66.056 -0.685 1.00 35.86 267 THR C N 1
ATOM 6620 C CA . THR C 1 267 ? 1.372 66.832 -0.335 1.00 37.90 267 THR C CA 1
ATOM 6621 C C . THR C 1 267 ? 1.087 68.036 0.559 1.00 36.12 267 THR C C 1
ATOM 6622 O O . THR C 1 267 ? 0.151 68.797 0.313 1.00 33.25 267 THR C O 1
ATOM 6626 N N . GLU C 1 268 ? 1.899 68.187 1.602 1.00 36.79 268 GLU C N 1
ATOM 6627 C CA . GLU C 1 268 ? 1.814 69.332 2.501 1.00 36.07 268 GLU C CA 1
ATOM 6628 C C . GLU C 1 268 ? 2.001 70.620 1.704 1.00 32.59 268 GLU C C 1
ATOM 6629 O O . GLU C 1 268 ? 2.867 70.690 0.831 1.00 31.70 268 GLU C O 1
ATOM 6635 N N . PHE C 1 269 ? 1.184 71.626 2.014 1.00 28.89 269 PHE C N 1
ATOM 6636 C CA . PHE C 1 269 ? 1.108 72.867 1.239 1.00 29.22 269 PHE C CA 1
ATOM 6637 C C . PHE C 1 269 ? 2.462 73.488 0.891 1.00 31.49 269 PHE C C 1
ATOM 6638 O O . PHE C 1 269 ? 2.633 74.043 -0.195 1.00 31.33 269 PHE C O 1
ATOM 6646 N N . ASP C 1 270 ? 3.420 73.391 1.807 1.00 32.75 270 ASP C N 1
ATOM 6647 C CA . ASP C 1 270 ? 4.697 74.082 1.644 1.00 35.62 270 ASP C CA 1
ATOM 6648 C C . ASP C 1 270 ? 5.879 73.153 1.379 1.00 39.75 270 ASP C C 1
ATOM 6649 O O . ASP C 1 270 ? 7.031 73.541 1.573 1.00 46.37 270 ASP C O 1
ATOM 6654 N N . ASN C 1 271 ? 5.602 71.934 0.930 1.00 34.67 271 ASN C N 1
ATOM 6655 C CA . ASN C 1 271 ? 6.671 70.987 0.629 1.00 36.80 271 ASN C CA 1
ATOM 6656 C C . ASN C 1 271 ? 6.550 70.405 -0.775 1.00 37.41 271 ASN C C 1
ATOM 6657 O O . ASN C 1 271 ? 6.769 69.212 -0.986 1.00 39.75 271 ASN C O 1
ATOM 6662 N N . VAL C 1 272 ? 6.209 71.262 -1.733 1.00 33.29 272 VAL C N 1
ATOM 6663 C CA . VAL C 1 272 ? 6.032 70.846 -3.119 1.00 48.19 272 VAL C CA 1
ATOM 6664 C C . VAL C 1 272 ? 7.272 71.151 -3.955 1.00 47.50 272 VAL C C 1
ATOM 6665 O O . VAL C 1 272 ? 7.594 72.314 -4.198 1.00 44.73 272 VAL C O 1
ATOM 6669 N N . ASP C 1 273 ? 7.960 70.103 -4.397 1.00 44.63 273 ASP C N 1
ATOM 6670 C CA . ASP C 1 273 ? 9.175 70.266 -5.190 1.00 46.32 273 ASP C CA 1
ATOM 6671 C C . ASP C 1 273 ? 8.919 70.031 -6.676 1.00 46.15 273 ASP C C 1
ATOM 6672 O O . ASP C 1 273 ? 9.660 70.524 -7.526 1.00 48.37 273 ASP C O 1
ATOM 6677 N N . TYR C 1 274 ? 7.870 69.276 -6.984 1.00 45.96 274 TYR C N 1
ATOM 6678 C CA . TYR C 1 274 ? 7.522 68.979 -8.369 1.00 55.09 274 TYR C CA 1
ATOM 6679 C C . TYR C 1 274 ? 6.817 70.160 -9.030 1.00 63.98 274 TYR C C 1
ATOM 6680 O O . TYR C 1 274 ? 6.363 71.086 -8.357 1.00 59.24 274 TYR C O 1
ATOM 6690 N N . HIS D 1 2 ? 27.189 70.491 20.079 1.00 93.34 2 HIS D N 1
ATOM 6691 C CA . HIS D 1 2 ? 27.083 71.903 20.383 1.00 93.97 2 HIS D CA 1
ATOM 6692 C C . HIS D 1 2 ? 25.704 72.344 20.710 1.00 85.03 2 HIS D C 1
ATOM 6693 O O . HIS D 1 2 ? 24.817 71.550 20.977 1.00 79.54 2 HIS D O 1
ATOM 6700 N N . SER D 1 3 ? 25.511 73.640 20.728 1.00 84.03 3 SER D N 1
ATOM 6701 C CA . SER D 1 3 ? 24.274 74.196 21.194 1.00 81.49 3 SER D CA 1
ATOM 6702 C C . SER D 1 3 ? 23.786 75.124 20.152 1.00 78.03 3 SER D C 1
ATOM 6703 O O . SER D 1 3 ? 24.398 75.253 19.106 1.00 78.94 3 SER D O 1
ATOM 6706 N N . VAL D 1 4 ? 22.693 75.793 20.463 1.00 73.50 4 VAL D N 1
ATOM 6707 C CA . VAL D 1 4 ? 22.146 76.796 19.596 1.00 68.82 4 VAL D CA 1
ATOM 6708 C C . VAL D 1 4 ? 21.760 77.914 20.539 1.00 66.76 4 VAL D C 1
ATOM 6709 O O . VAL D 1 4 ? 21.250 77.675 21.608 1.00 64.09 4 VAL D O 1
ATOM 6713 N N . LYS D 1 5 ? 22.021 79.139 20.138 1.00 67.18 5 LYS D N 1
ATOM 6714 C CA . LYS D 1 5 ? 21.564 80.286 20.910 1.00 70.66 5 LYS D CA 1
ATOM 6715 C C . LYS D 1 5 ? 20.183 80.727 20.447 1.00 68.98 5 LYS D C 1
ATOM 6716 O O . LYS D 1 5 ? 19.969 80.957 19.255 1.00 73.59 5 LYS D O 1
ATOM 6722 N N . LEU D 1 6 ? 19.252 80.855 21.388 1.00 66.52 6 LEU D N 1
ATOM 6723 C CA . LEU D 1 6 ? 17.924 81.361 21.070 1.00 64.71 6 LEU D CA 1
ATOM 6724 C C . LEU D 1 6 ? 17.961 82.886 21.027 1.00 66.63 6 LEU D C 1
ATOM 6725 O O . LEU D 1 6 ? 18.959 83.494 21.411 1.00 63.08 6 LEU D O 1
ATOM 6730 N N . ASN D 1 7 ? 16.878 83.505 20.562 1.00 64.31 7 ASN D N 1
ATOM 6731 C CA . ASN D 1 7 ? 16.859 84.958 20.397 1.00 65.10 7 ASN D CA 1
ATOM 6732 C C . ASN D 1 7 ? 16.917 85.702 21.730 1.00 67.52 7 ASN D C 1
ATOM 6733 O O . ASN D 1 7 ? 17.134 86.912 21.763 1.00 74.03 7 ASN D O 1
ATOM 6738 N N . ASN D 1 8 ? 16.725 84.973 22.825 1.00 66.15 8 ASN D N 1
ATOM 6739 C CA . ASN D 1 8 ? 16.917 85.534 24.156 1.00 66.20 8 ASN D CA 1
ATOM 6740 C C . ASN D 1 8 ? 18.321 85.226 24.667 1.00 69.12 8 ASN D C 1
ATOM 6741 O O . ASN D 1 8 ? 18.586 85.291 25.868 1.00 70.99 8 ASN D O 1
ATOM 6746 N N . ASN D 1 9 ? 19.205 84.879 23.734 1.00 70.46 9 ASN D N 1
ATOM 6747 C CA . ASN D 1 9 ? 20.604 84.558 24.021 1.00 72.78 9 ASN D CA 1
ATOM 6748 C C . ASN D 1 9 ? 20.773 83.398 24.999 1.00 71.42 9 ASN D C 1
ATOM 6749 O O . ASN D 1 9 ? 21.808 83.277 25.656 1.00 74.72 9 ASN D O 1
ATOM 6754 N N . TYR D 1 10 ? 19.759 82.545 25.087 1.00 66.76 10 TYR D N 1
ATOM 6755 C CA . TYR D 1 10 ? 19.828 81.357 25.929 1.00 73.26 10 TYR D CA 1
ATOM 6756 C C . TYR D 1 10 ? 20.236 80.157 25.084 1.00 72.93 10 TYR D C 1
ATOM 6757 O O . TYR D 1 10 ? 19.524 79.771 24.157 1.00 72.74 10 TYR D O 1
ATOM 6766 N N . GLU D 1 11 ? 21.388 79.572 25.400 1.00 71.95 11 GLU D N 1
ATOM 6767 C CA . GLU D 1 11 ? 21.922 78.469 24.609 1.00 71.25 11 GLU D CA 1
ATOM 6768 C C . GLU D 1 11 ? 21.083 77.204 24.768 1.00 67.35 11 GLU D C 1
ATOM 6769 O O . GLU D 1 11 ? 20.426 77.005 25.790 1.00 64.94 11 GLU D O 1
ATOM 6775 N N . MET D 1 12 ? 21.109 76.355 23.745 1.00 65.74 12 MET D N 1
ATOM 6776 C CA . MET D 1 12 ? 20.282 75.154 23.717 1.00 62.35 12 MET D CA 1
ATOM 6777 C C . MET D 1 12 ? 20.945 74.039 22.913 1.00 61.02 12 MET D C 1
ATOM 6778 O O . MET D 1 12 ? 21.301 74.237 21.751 1.00 59.15 12 MET D O 1
ATOM 6783 N N . PRO D 1 13 ? 21.116 72.862 23.536 1.00 60.94 13 PRO D N 1
ATOM 6784 C CA . PRO D 1 13 ? 21.727 71.689 22.898 1.00 60.68 13 PRO D CA 1
ATOM 6785 C C . PRO D 1 13 ? 20.993 71.278 21.624 1.00 59.80 13 PRO D C 1
ATOM 6786 O O . PRO D 1 13 ? 19.785 71.043 21.662 1.00 56.04 13 PRO D O 1
ATOM 6790 N N . ILE D 1 14 ? 21.721 71.189 20.515 1.00 61.05 14 ILE D N 1
ATOM 6791 C CA . ILE D 1 14 ? 21.116 70.923 19.214 1.00 59.11 14 ILE D CA 1
ATOM 6792 C C . ILE D 1 14 ? 20.535 69.511 19.131 1.00 58.25 14 ILE D C 1
ATOM 6793 O O . ILE D 1 14 ? 19.666 69.236 18.303 1.00 55.01 14 ILE D O 1
ATOM 6798 N N . ILE D 1 15 ? 21.007 68.617 19.993 1.00 56.55 15 ILE D N 1
ATOM 6799 C CA . ILE D 1 15 ? 20.471 67.264 20.036 1.00 54.69 15 ILE D CA 1
ATOM 6800 C C . ILE D 1 15 ? 19.920 66.963 21.427 1.00 54.30 15 ILE D C 1
ATOM 6801 O O . ILE D 1 15 ? 20.448 67.435 22.435 1.00 56.85 15 ILE D O 1
ATOM 6806 N N . GLY D 1 16 ? 18.837 66.195 21.474 1.00 54.09 16 GLY D N 1
ATOM 6807 C CA . GLY D 1 16 ? 18.213 65.841 22.734 1.00 54.44 16 GLY D CA 1
ATOM 6808 C C . GLY D 1 16 ? 17.441 64.542 22.650 1.00 53.39 16 GLY D C 1
ATOM 6809 O O . GLY D 1 16 ? 17.196 64.024 21.561 1.00 46.66 16 GLY D O 1
ATOM 6810 N N . LEU D 1 17 ? 17.059 64.010 23.805 1.00 48.50 17 LEU D N 1
ATOM 6811 C CA . LEU D 1 17 ? 16.290 62.775 23.851 1.00 53.34 17 LEU D CA 1
ATOM 6812 C C . LEU D 1 17 ? 14.794 63.059 23.794 1.00 50.52 17 LEU D C 1
ATOM 6813 O O . LEU D 1 17 ? 14.288 63.923 24.510 1.00 50.33 17 LEU D O 1
ATOM 6818 N N . GLY D 1 18 ? 14.091 62.326 22.937 1.00 47.93 18 GLY D N 1
ATOM 6819 C CA . GLY D 1 18 ? 12.650 62.448 22.841 1.00 48.76 18 GLY D CA 1
ATOM 6820 C C . GLY D 1 18 ? 11.954 61.349 23.617 1.00 52.87 18 GLY D C 1
ATOM 6821 O O . GLY D 1 18 ? 12.210 60.165 23.395 1.00 58.63 18 GLY D O 1
ATOM 6822 N N . THR D 1 19 ? 11.076 61.740 24.534 1.00 53.67 19 THR D N 1
ATOM 6823 C CA . THR D 1 19 ? 10.334 60.778 25.339 1.00 60.04 19 THR D CA 1
ATOM 6824 C C . THR D 1 19 ? 8.881 60.704 24.887 1.00 68.45 19 THR D C 1
ATOM 6825 O O . THR D 1 19 ? 8.423 61.536 24.104 1.00 69.35 19 THR D O 1
ATOM 6829 N N . PHE D 1 20 ? 8.162 59.700 25.382 1.00 77.86 20 PHE D N 1
ATOM 6830 C CA . PHE D 1 20 ? 6.761 59.505 25.024 1.00 81.76 20 PHE D CA 1
ATOM 6831 C C . PHE D 1 20 ? 6.065 58.549 25.987 1.00 85.63 20 PHE D C 1
ATOM 6832 O O . PHE D 1 20 ? 6.669 58.063 26.944 1.00 87.90 20 PHE D O 1
ATOM 6840 N N . ARG D 1 21 ? 4.788 58.286 25.727 1.00 83.17 21 ARG D N 1
ATOM 6841 C CA . ARG D 1 21 ? 3.995 57.405 26.576 1.00 83.46 21 ARG D CA 1
ATOM 6842 C C . ARG D 1 21 ? 4.343 55.941 26.334 1.00 85.33 21 ARG D C 1
ATOM 6843 O O . ARG D 1 21 ? 4.084 55.399 25.259 1.00 84.57 21 ARG D O 1
ATOM 6851 N N . SER D 1 22 ? 5.009 55.310 27.289 1.00 87.87 22 SER D N 1
ATOM 6852 C CA . SER D 1 22 ? 5.420 53.917 27.134 1.00 87.87 22 SER D CA 1
ATOM 6853 C C . SER D 1 22 ? 5.277 53.219 28.462 1.00 87.10 22 SER D C 1
ATOM 6854 O O . SER D 1 22 ? 4.938 53.868 29.415 1.00 86.43 22 SER D O 1
ATOM 6857 N N . LYS D 1 23 ? 5.459 51.906 28.508 1.00 90.06 23 LYS D N 1
ATOM 6858 C CA . LYS D 1 23 ? 5.212 51.217 29.761 1.00 93.88 23 LYS D CA 1
ATOM 6859 C C . LYS D 1 23 ? 5.952 51.917 30.851 1.00 98.00 23 LYS D C 1
ATOM 6860 O O . LYS D 1 23 ? 6.873 52.683 30.597 1.00 98.10 23 LYS D O 1
ATOM 6866 N N . LYS D 1 24 ? 5.611 51.620 32.088 1.00 101.91 24 LYS D N 1
ATOM 6867 C CA . LYS D 1 24 ? 6.295 52.247 33.189 1.00 104.01 24 LYS D CA 1
ATOM 6868 C C . LYS D 1 24 ? 7.735 51.777 33.122 1.00 102.53 24 LYS D C 1
ATOM 6869 O O . LYS D 1 24 ? 8.002 50.643 32.767 1.00 105.14 24 LYS D O 1
ATOM 6875 N N . ASN D 1 25 ? 8.661 52.683 33.399 1.00 100.23 25 ASN D N 1
ATOM 6876 C CA . ASN D 1 25 ? 10.068 52.400 33.605 1.00 96.19 25 ASN D CA 1
ATOM 6877 C C . ASN D 1 25 ? 10.884 52.469 32.366 1.00 87.25 25 ASN D C 1
ATOM 6878 O O . ASN D 1 25 ? 12.081 52.614 32.432 1.00 86.08 25 ASN D O 1
ATOM 6883 N N . ASP D 1 26 ? 10.232 52.391 31.226 1.00 81.97 26 ASP D N 1
ATOM 6884 C CA . ASP D 1 26 ? 10.917 52.563 29.968 1.00 76.40 26 ASP D CA 1
ATOM 6885 C C . ASP D 1 26 ? 11.401 53.981 29.841 1.00 69.73 26 ASP D C 1
ATOM 6886 O O . ASP D 1 26 ? 12.495 54.240 29.364 1.00 68.33 26 ASP D O 1
ATOM 6891 N N . ALA D 1 27 ? 10.566 54.901 30.287 1.00 65.48 27 ALA D N 1
ATOM 6892 C CA . ALA D 1 27 ? 10.906 56.318 30.241 1.00 60.63 27 ALA D CA 1
ATOM 6893 C C . ALA D 1 27 ? 12.024 56.653 31.223 1.00 67.28 27 ALA D C 1
ATOM 6894 O O . ALA D 1 27 ? 12.884 57.485 30.935 1.00 66.15 27 ALA D O 1
ATOM 6896 N N . TYR D 1 28 ? 12.004 56.005 32.383 1.00 72.81 28 TYR D N 1
ATOM 6897 C CA . TYR D 1 28 ? 13.036 56.217 33.392 1.00 77.17 28 TYR D CA 1
ATOM 6898 C C . TYR D 1 28 ? 14.388 55.708 32.907 1.00 80.92 28 TYR D C 1
ATOM 6899 O O . TYR D 1 28 ? 15.398 56.405 33.014 1.00 84.75 28 TYR D O 1
ATOM 6908 N N . ASN D 1 29 ? 14.401 54.492 32.371 1.00 80.39 29 ASN D N 1
ATOM 6909 C CA . ASN D 1 29 ? 15.628 53.889 31.863 1.00 80.37 29 ASN D CA 1
ATOM 6910 C C . ASN D 1 29 ? 16.184 54.632 30.652 1.00 74.48 29 ASN D C 1
ATOM 6911 O O . ASN D 1 29 ? 17.399 54.742 30.488 1.00 73.71 29 ASN D O 1
ATOM 6916 N N . ALA D 1 30 ? 15.289 55.140 29.809 1.00 71.66 30 ALA D N 1
ATOM 6917 C CA . ALA D 1 30 ? 15.685 55.823 28.580 1.00 68.88 30 ALA D CA 1
ATOM 6918 C C . ALA D 1 30 ? 16.488 57.087 28.862 1.00 69.46 30 ALA D C 1
ATOM 6919 O O . ALA D 1 30 ? 17.544 57.305 28.268 1.00 66.74 30 ALA D O 1
ATOM 6921 N N . VAL D 1 31 ? 15.982 57.919 29.767 1.00 70.09 31 VAL D N 1
ATOM 6922 C CA . VAL D 1 31 ? 16.655 59.163 30.115 1.00 69.62 31 VAL D CA 1
ATOM 6923 C C . VAL D 1 31 ? 17.991 58.880 30.794 1.00 73.88 31 VAL D C 1
ATOM 6924 O O . VAL D 1 31 ? 19.015 59.445 30.416 1.00 73.65 31 VAL D O 1
ATOM 6928 N N . LYS D 1 32 ? 17.969 57.992 31.785 1.00 64.72 32 LYS D N 1
ATOM 6929 C CA . LYS D 1 32 ? 19.178 57.586 32.498 1.00 73.46 32 LYS D CA 1
ATOM 6930 C C . LYS D 1 32 ? 20.268 57.099 31.547 1.00 73.33 32 LYS D C 1
ATOM 6931 O O . LYS D 1 32 ? 21.449 57.393 31.740 1.00 75.63 32 LYS D O 1
ATOM 6937 N N . ALA D 1 33 ? 19.864 56.357 30.522 1.00 70.75 33 ALA D N 1
ATOM 6938 C CA . ALA D 1 33 ? 20.800 55.868 29.518 1.00 69.85 33 ALA D CA 1
ATOM 6939 C C . ALA D 1 33 ? 21.317 57.017 28.660 1.00 66.55 33 ALA D C 1
ATOM 6940 O O . ALA D 1 33 ? 22.499 57.066 28.320 1.00 70.05 33 ALA D O 1
ATOM 6942 N N . ALA D 1 34 ? 20.423 57.939 28.315 1.00 60.40 34 ALA D N 1
ATOM 6943 C CA . ALA D 1 34 ? 20.782 59.083 27.488 1.00 61.64 34 ALA D CA 1
ATOM 6944 C C . ALA D 1 34 ? 21.738 60.020 28.219 1.00 59.47 34 ALA D C 1
ATOM 6945 O O . ALA D 1 34 ? 22.701 60.516 27.636 1.00 59.09 34 ALA D O 1
ATOM 6947 N N . LEU D 1 35 ? 21.473 60.250 29.501 1.00 73.95 35 LEU D N 1
ATOM 6948 C CA . LEU D 1 35 ? 22.282 61.166 30.299 1.00 73.73 35 LEU D CA 1
ATOM 6949 C C . LEU D 1 35 ? 23.724 60.687 30.446 1.00 80.48 35 LEU D C 1
ATOM 6950 O O . LEU D 1 35 ? 24.626 61.486 30.694 1.00 81.59 35 LEU D O 1
ATOM 6955 N N . GLU D 1 36 ? 23.939 59.385 30.287 1.00 86.08 36 GLU D N 1
ATOM 6956 C CA . GLU D 1 36 ? 25.278 58.824 30.402 1.00 91.34 36 GLU D CA 1
ATOM 6957 C C . GLU D 1 36 ? 26.066 59.016 29.105 1.00 89.28 36 GLU D C 1
ATOM 6958 O O . GLU D 1 36 ? 27.282 59.197 29.132 1.00 95.92 36 GLU D O 1
ATOM 6964 N N . GLY D 1 37 ? 25.363 58.996 27.975 1.00 83.05 37 GLY D N 1
ATOM 6965 C CA . GLY D 1 37 ? 26.005 59.099 26.677 1.00 78.79 37 GLY D CA 1
ATOM 6966 C C . GLY D 1 37 ? 26.534 60.492 26.400 1.00 74.82 37 GLY D C 1
ATOM 6967 O O . GLY D 1 37 ? 27.553 60.659 25.732 1.00 77.26 37 GLY D O 1
ATOM 6968 N N . GLY D 1 38 ? 25.834 61.495 26.918 1.00 69.29 38 GLY D N 1
ATOM 6969 C CA . GLY D 1 38 ? 26.232 62.875 26.728 1.00 66.60 38 GLY D CA 1
ATOM 6970 C C . GLY D 1 38 ? 25.055 63.799 26.491 1.00 68.24 38 GLY D C 1
ATOM 6971 O O . GLY D 1 38 ? 25.230 65.010 26.350 1.00 69.65 38 GLY D O 1
ATOM 6972 N N . TYR D 1 39 ? 23.854 63.226 26.440 1.00 68.07 39 TYR D N 1
ATOM 6973 C CA . TYR D 1 39 ? 22.634 64.010 26.278 1.00 66.20 39 TYR D CA 1
ATOM 6974 C C . TYR D 1 39 ? 22.485 65.034 27.398 1.00 69.47 39 TYR D C 1
ATOM 6975 O O . TYR D 1 39 ? 22.402 64.673 28.572 1.00 68.60 39 TYR D O 1
ATOM 6984 N N . ARG D 1 40 ? 22.459 66.310 27.031 1.00 73.71 40 ARG D N 1
ATOM 6985 C CA . ARG D 1 40 ? 22.220 67.376 27.994 1.00 75.89 40 ARG D CA 1
ATOM 6986 C C . ARG D 1 40 ? 20.905 68.071 27.670 1.00 71.53 40 ARG D C 1
ATOM 6987 O O . ARG D 1 40 ? 20.688 69.226 28.035 1.00 70.13 40 ARG D O 1
ATOM 6995 N N . HIS D 1 41 ? 20.030 67.345 26.981 1.00 69.26 41 HIS D N 1
ATOM 6996 C CA . HIS D 1 41 ? 18.750 67.876 26.533 1.00 63.59 41 HIS D CA 1
ATOM 6997 C C . HIS D 1 41 ? 17.693 66.776 26.562 1.00 60.28 41 HIS D C 1
ATOM 6998 O O . HIS D 1 41 ? 17.829 65.754 25.891 1.00 57.65 41 HIS D O 1
ATOM 7005 N N . ILE D 1 42 ? 16.644 66.987 27.350 1.00 61.15 42 ILE D N 1
ATOM 7006 C CA . ILE D 1 42 ? 15.556 66.021 27.447 1.00 60.34 42 ILE D CA 1
ATOM 7007 C C . ILE D 1 42 ? 14.220 66.665 27.094 1.00 59.54 42 ILE D C 1
ATOM 7008 O O . ILE D 1 42 ? 13.858 67.705 27.644 1.00 59.33 42 ILE D O 1
ATOM 7013 N N . ASP D 1 43 ? 13.492 66.040 26.174 1.00 59.87 43 ASP D N 1
ATOM 7014 C CA . ASP D 1 43 ? 12.201 66.558 25.734 1.00 57.92 43 ASP D CA 1
ATOM 7015 C C . ASP D 1 43 ? 11.051 65.677 26.216 1.00 58.12 43 ASP D C 1
ATOM 7016 O O . ASP D 1 43 ? 10.967 64.502 25.860 1.00 56.13 43 ASP D O 1
ATOM 7021 N N . THR D 1 44 ? 10.171 66.254 27.028 1.00 60.29 44 THR D N 1
ATOM 7022 C CA . THR D 1 44 ? 8.996 65.542 27.513 1.00 61.50 44 THR D CA 1
ATOM 7023 C C . THR D 1 44 ? 7.741 66.385 27.312 1.00 59.66 44 THR D C 1
ATOM 7024 O O . THR D 1 44 ? 7.798 67.461 26.716 1.00 56.09 44 THR D O 1
ATOM 7028 N N . ALA D 1 45 ? 6.613 65.885 27.806 1.00 64.83 45 ALA D N 1
ATOM 7029 C CA . ALA D 1 45 ? 5.343 66.602 27.738 1.00 64.29 45 ALA D CA 1
ATOM 7030 C C . ALA D 1 45 ? 4.340 65.980 28.701 1.00 64.83 45 ALA D C 1
ATOM 7031 O O . ALA D 1 45 ? 4.444 64.801 29.039 1.00 71.60 45 ALA D O 1
ATOM 7033 N N . MET D 1 46 ? 3.358 66.767 29.116 1.00 60.43 46 MET D N 1
ATOM 7034 C CA . MET D 1 46 ? 2.333 66.319 30.040 1.00 61.50 46 MET D CA 1
ATOM 7035 C C . MET D 1 46 ? 1.519 65.192 29.478 1.00 60.63 46 MET D C 1
ATOM 7036 O O . MET D 1 46 ? 1.099 64.311 30.190 1.00 54.21 46 MET D O 1
ATOM 7041 N N . ILE D 1 47 ? 1.257 65.257 28.190 1.00 57.00 47 ILE D N 1
ATOM 7042 C CA . ILE D 1 47 ? 0.422 64.272 27.513 1.00 54.29 47 ILE D CA 1
ATOM 7043 C C . ILE D 1 47 ? 1.101 62.900 27.460 1.00 53.56 47 ILE D C 1
ATOM 7044 O O . ILE D 1 47 ? 0.436 61.873 27.322 1.00 53.19 47 ILE D O 1
ATOM 7049 N N . TYR D 1 48 ? 2.425 62.885 27.591 1.00 53.76 48 TYR D N 1
ATOM 7050 C CA . TYR D 1 48 ? 3.177 61.634 27.567 1.00 57.96 48 TYR D CA 1
ATOM 7051 C C . TYR D 1 48 ? 2.962 60.847 28.855 1.00 58.88 48 TYR D C 1
ATOM 7052 O O . TYR D 1 48 ? 3.034 59.619 28.863 1.00 58.81 48 TYR D O 1
ATOM 7061 N N . GLY D 1 49 ? 2.703 61.564 29.943 1.00 59.86 49 GLY D N 1
ATOM 7062 C CA . GLY D 1 49 ? 2.459 60.938 31.230 1.00 58.38 49 GLY D CA 1
ATOM 7063 C C . GLY D 1 49 ? 3.699 60.306 31.832 1.00 66.56 49 GLY D C 1
ATOM 7064 O O . GLY D 1 49 ? 3.609 59.522 32.776 1.00 71.17 49 GLY D O 1
ATOM 7065 N N . ASN D 1 50 ? 4.861 60.650 31.285 1.00 64.76 50 ASN D N 1
ATOM 7066 C CA . ASN D 1 50 ? 6.125 60.116 31.779 1.00 68.65 50 ASN D CA 1
ATOM 7067 C C . ASN D 1 50 ? 6.968 61.184 32.465 1.00 73.11 50 ASN D C 1
ATOM 7068 O O . ASN D 1 50 ? 8.147 60.967 32.750 1.00 74.32 50 ASN D O 1
ATOM 7073 N N . GLU D 1 51 ? 6.352 62.336 32.715 1.00 76.29 51 GLU D N 1
ATOM 7074 C CA . GLU D 1 51 ? 7.044 63.501 33.265 1.00 78.81 51 GLU D CA 1
ATOM 7075 C C . GLU D 1 51 ? 7.845 63.192 34.526 1.00 84.56 51 GLU D C 1
ATOM 7076 O O . GLU D 1 51 ? 9.006 63.580 34.641 1.00 88.14 51 GLU D O 1
ATOM 7082 N N . GLU D 1 52 ? 7.221 62.489 35.464 1.00 87.61 52 GLU D N 1
ATOM 7083 C CA . GLU D 1 52 ? 7.821 62.264 36.774 1.00 93.90 52 GLU D CA 1
ATOM 7084 C C . GLU D 1 52 ? 9.049 61.358 36.727 1.00 92.07 52 GLU D C 1
ATOM 7085 O O . GLU D 1 52 ? 9.910 61.432 37.601 1.00 93.77 52 GLU D O 1
ATOM 7091 N N . GLU D 1 53 ? 9.133 60.509 35.710 1.00 90.13 53 GLU D N 1
ATOM 7092 C CA . GLU D 1 53 ? 10.245 59.572 35.603 1.00 89.55 53 GLU D CA 1
ATOM 7093 C C . GLU D 1 53 ? 11.354 60.140 34.731 1.00 84.48 53 GLU D C 1
ATOM 7094 O O . GLU D 1 53 ? 12.492 59.673 34.773 1.00 85.25 53 GLU D O 1
ATOM 7100 N N . VAL D 1 54 ? 11.009 61.145 33.935 1.00 78.90 54 VAL D N 1
ATOM 7101 C CA . VAL D 1 54 ? 12.014 61.996 33.324 1.00 74.03 54 VAL D CA 1
ATOM 7102 C C . VAL D 1 54 ? 12.704 62.738 34.458 1.00 74.41 54 VAL D C 1
ATOM 7103 O O . VAL D 1 54 ? 13.923 62.893 34.469 1.00 75.98 54 VAL D O 1
ATOM 7107 N N . GLY D 1 55 ? 11.898 63.171 35.424 1.00 75.47 55 GLY D N 1
ATOM 7108 C CA . GLY D 1 55 ? 12.397 63.835 36.612 1.00 80.65 55 GLY D CA 1
ATOM 7109 C C . GLY D 1 55 ? 13.394 62.988 37.377 1.00 84.85 55 GLY D C 1
ATOM 7110 O O . GLY D 1 55 ? 14.586 63.277 37.361 1.00 88.28 55 GLY D O 1
ATOM 7111 N N . ARG D 1 56 ? 12.907 61.929 38.022 1.00 84.81 56 ARG D N 1
ATOM 7112 C CA . ARG D 1 56 ? 13.738 61.060 38.859 1.00 90.58 56 ARG D CA 1
ATOM 7113 C C . ARG D 1 56 ? 15.006 60.569 38.157 1.00 91.32 56 ARG D C 1
ATOM 7114 O O . ARG D 1 56 ? 15.993 60.234 38.810 1.00 97.16 56 ARG D O 1
ATOM 7122 N N . ALA D 1 57 ? 14.972 60.529 36.828 1.00 87.27 57 ALA D N 1
ATOM 7123 C CA . ALA D 1 57 ? 16.136 60.131 36.044 1.00 86.03 57 ALA D CA 1
ATOM 7124 C C . ALA D 1 57 ? 17.194 61.231 36.037 1.00 85.04 57 ALA D C 1
ATOM 7125 O O . ALA D 1 57 ? 18.391 60.950 36.037 1.00 88.47 57 ALA D O 1
ATOM 7127 N N . ILE D 1 58 ? 16.742 62.481 36.030 1.00 83.68 58 ILE D N 1
ATOM 7128 C CA . ILE D 1 58 ? 17.631 63.638 36.101 1.00 83.03 58 ILE D CA 1
ATOM 7129 C C . ILE D 1 58 ? 18.274 63.714 37.490 1.00 83.34 58 ILE D C 1
ATOM 7130 O O . ILE D 1 58 ? 19.299 64.369 37.688 1.00 85.62 58 ILE D O 1
ATOM 7135 N N . LYS D 1 59 ? 17.685 63.004 38.447 1.00 82.64 59 LYS D N 1
ATOM 7136 C CA . LYS D 1 59 ? 18.108 63.109 39.843 1.00 87.62 59 LYS D CA 1
ATOM 7137 C C . LYS D 1 59 ? 19.207 62.091 40.135 1.00 90.47 59 LYS D C 1
ATOM 7138 O O . LYS D 1 59 ? 20.237 62.427 40.719 1.00 90.96 59 LYS D O 1
ATOM 7144 N N . ASP D 1 60 ? 18.981 60.848 39.719 1.00 96.43 60 ASP D N 1
ATOM 7145 C CA . ASP D 1 60 ? 19.991 59.797 39.804 1.00 106.04 60 ASP D CA 1
ATOM 7146 C C . ASP D 1 60 ? 20.863 59.826 38.549 1.00 109.96 60 ASP D C 1
ATOM 7147 O O . ASP D 1 60 ? 20.993 58.824 37.850 1.00 111.57 60 ASP D O 1
ATOM 7152 N N . SER D 1 61 ? 21.459 60.982 38.264 1.00 114.55 61 SER D N 1
ATOM 7153 C CA . SER D 1 61 ? 22.025 61.227 36.940 1.00 113.52 61 SER D CA 1
ATOM 7154 C C . SER D 1 61 ? 23.496 61.626 36.886 1.00 116.33 61 SER D C 1
ATOM 7155 O O . SER D 1 61 ? 24.034 61.768 35.787 1.00 118.69 61 SER D O 1
ATOM 7158 N N . ASN D 1 62 ? 24.123 61.841 38.044 1.00 118.28 62 ASN D N 1
ATOM 7159 C CA . ASN D 1 62 ? 25.519 62.299 38.128 1.00 119.06 62 ASN D CA 1
ATOM 7160 C C . ASN D 1 62 ? 25.626 63.771 37.691 1.00 113.29 62 ASN D C 1
ATOM 7161 O O . ASN D 1 62 ? 26.600 64.456 37.994 1.00 113.04 62 ASN D O 1
ATOM 7166 N N . ILE D 1 63 ? 24.596 64.274 37.018 1.00 106.03 63 ILE D N 1
ATOM 7167 C CA . ILE D 1 63 ? 24.647 65.610 36.437 1.00 99.18 63 ILE D CA 1
ATOM 7168 C C . ILE D 1 63 ? 23.858 66.649 37.233 1.00 96.89 63 ILE D C 1
ATOM 7169 O O . ILE D 1 63 ? 22.703 66.417 37.595 1.00 95.27 63 ILE D O 1
ATOM 7174 N N . PRO D 1 64 ? 24.489 67.801 37.511 1.00 95.50 64 PRO D N 1
ATOM 7175 C CA . PRO D 1 64 ? 23.800 68.955 38.098 1.00 93.64 64 PRO D CA 1
ATOM 7176 C C . PRO D 1 64 ? 22.665 69.445 37.203 1.00 88.30 64 PRO D C 1
ATOM 7177 O O . PRO D 1 64 ? 22.731 69.278 35.985 1.00 85.79 64 PRO D O 1
ATOM 7181 N N . ARG D 1 65 ? 21.641 70.041 37.806 1.00 88.44 65 ARG D N 1
ATOM 7182 C CA . ARG D 1 65 ? 20.470 70.510 37.072 1.00 83.33 65 ARG D CA 1
ATOM 7183 C C . ARG D 1 65 ? 20.811 71.615 36.073 1.00 78.72 65 ARG D C 1
ATOM 7184 O O . ARG D 1 65 ? 20.233 71.684 34.987 1.00 75.92 65 ARG D O 1
ATOM 7192 N N . GLU D 1 66 ? 21.762 72.466 36.444 1.00 81.30 66 GLU D N 1
ATOM 7193 C CA . GLU D 1 66 ? 22.102 73.652 35.663 1.00 83.41 66 GLU D CA 1
ATOM 7194 C C . GLU D 1 66 ? 22.600 73.347 34.249 1.00 80.10 66 GLU D C 1
ATOM 7195 O O . GLU D 1 66 ? 22.401 74.147 33.334 1.00 75.50 66 GLU D O 1
ATOM 7201 N N . GLU D 1 67 ? 23.243 72.199 34.068 1.00 81.32 67 GLU D N 1
ATOM 7202 C CA . GLU D 1 67 ? 23.762 71.831 32.753 1.00 80.00 67 GLU D CA 1
ATOM 7203 C C . GLU D 1 67 ? 22.898 70.776 32.067 1.00 78.43 67 GLU D C 1
ATOM 7204 O O . GLU D 1 67 ? 23.390 69.989 31.256 1.00 75.82 67 GLU D O 1
ATOM 7210 N N . ILE D 1 68 ? 21.611 70.770 32.395 1.00 78.20 68 ILE D N 1
ATOM 7211 C CA . ILE D 1 68 ? 20.647 69.908 31.720 1.00 73.75 68 ILE D CA 1
ATOM 7212 C C . ILE D 1 68 ? 19.496 70.737 31.165 1.00 71.31 68 ILE D C 1
ATOM 7213 O O . ILE D 1 68 ? 18.873 71.514 31.890 1.00 69.27 68 ILE D O 1
ATOM 7218 N N . PHE D 1 69 ? 19.222 70.574 29.875 1.00 67.39 69 PHE D N 1
ATOM 7219 C CA . PHE D 1 69 ? 18.144 71.307 29.222 1.00 60.98 69 PHE D CA 1
ATOM 7220 C C . PHE D 1 69 ? 16.863 70.478 29.217 1.00 60.08 69 PHE D C 1
ATOM 7221 O O . PHE D 1 69 ? 16.772 69.463 28.527 1.00 58.26 69 PHE D O 1
ATOM 7229 N N . VAL D 1 70 ? 15.875 70.913 29.992 1.00 61.01 70 VAL D N 1
ATOM 7230 C CA . VAL D 1 70 ? 14.615 70.186 30.097 1.00 57.97 70 VAL D CA 1
ATOM 7231 C C . VAL D 1 70 ? 13.493 70.909 29.361 1.00 58.49 70 VAL D C 1
ATOM 7232 O O . VAL D 1 70 ? 13.279 72.105 29.555 1.00 59.66 70 VAL D O 1
ATOM 7236 N N . THR D 1 71 ? 12.779 70.173 28.515 1.00 57.51 71 THR D N 1
ATOM 7237 C CA . THR D 1 71 ? 11.668 70.738 27.759 1.00 54.40 71 THR D CA 1
ATOM 7238 C C . THR D 1 71 ? 10.378 69.970 28.022 1.00 57.51 71 THR D C 1
ATOM 7239 O O . THR D 1 71 ? 10.350 68.742 27.942 1.00 59.65 71 THR D O 1
ATOM 7243 N N . THR D 1 72 ? 9.315 70.700 28.343 1.00 55.18 72 THR D N 1
ATOM 7244 C CA . THR D 1 72 ? 7.993 70.104 28.496 1.00 53.34 72 THR D CA 1
ATOM 7245 C C . THR D 1 72 ? 6.956 70.987 27.810 1.00 53.45 72 THR D C 1
ATOM 7246 O O . THR D 1 72 ? 7.242 72.131 27.461 1.00 50.54 72 THR D O 1
ATOM 7250 N N . LYS D 1 73 ? 5.754 70.455 27.613 1.00 57.55 73 LYS D N 1
ATOM 7251 C CA . LYS D 1 73 ? 4.742 71.153 26.826 1.00 57.36 73 LYS D CA 1
ATOM 7252 C C . LYS D 1 73 ? 3.415 71.313 27.562 1.00 61.73 73 LYS D C 1
ATOM 7253 O O . LYS D 1 73 ? 3.118 70.575 28.500 1.00 68.24 73 LYS D O 1
ATOM 7259 N N . LEU D 1 74 ? 2.622 72.287 27.123 1.00 57.33 74 LEU D N 1
ATOM 7260 C CA . LEU D 1 74 ? 1.265 72.463 27.627 1.00 53.38 74 LEU D CA 1
ATOM 7261 C C . LEU D 1 74 ? 0.261 71.828 26.675 1.00 50.11 74 LEU D C 1
ATOM 7262 O O . LEU D 1 74 ? 0.223 72.158 25.490 1.00 44.39 74 LEU D O 1
ATOM 7267 N N . TRP D 1 75 ? -0.560 70.922 27.198 1.00 47.27 75 TRP D N 1
ATOM 7268 C CA . TRP D 1 75 ? -1.512 70.192 26.372 1.00 46.44 75 TRP D CA 1
ATOM 7269 C C . TRP D 1 75 ? -2.716 71.056 25.998 1.00 49.91 75 TRP D C 1
ATOM 7270 O O . TRP D 1 75 ? -3.017 72.044 26.669 1.00 54.27 75 TRP D O 1
ATOM 7281 N N . ASN D 1 76 ? -3.394 70.669 24.921 1.00 47.88 76 ASN D N 1
ATOM 7282 C CA . ASN D 1 76 ? -4.495 71.439 24.344 1.00 48.71 76 ASN D CA 1
ATOM 7283 C C . ASN D 1 76 ? -5.635 71.745 25.314 1.00 55.88 76 ASN D C 1
ATOM 7284 O O . ASN D 1 76 ? -6.154 72.861 25.337 1.00 57.04 76 ASN D O 1
ATOM 7289 N N . THR D 1 77 ? -6.020 70.755 26.114 1.00 59.87 77 THR D N 1
ATOM 7290 C CA . THR D 1 77 ? -7.138 70.912 27.042 1.00 58.64 77 THR D CA 1
ATOM 7291 C C . THR D 1 77 ? -6.817 71.882 28.176 1.00 59.21 77 THR D C 1
ATOM 7292 O O . THR D 1 77 ? -7.699 72.260 28.947 1.00 56.77 77 THR D O 1
ATOM 7296 N N . ASP D 1 78 ? -5.554 72.283 28.273 1.00 59.86 78 ASP D N 1
ATOM 7297 C CA . ASP D 1 78 ? -5.120 73.182 29.333 1.00 57.94 78 ASP D CA 1
ATOM 7298 C C . ASP D 1 78 ? -4.806 74.581 28.809 1.00 54.20 78 ASP D C 1
ATOM 7299 O O . ASP D 1 78 ? -4.225 75.399 29.523 1.00 58.05 78 ASP D O 1
ATOM 7304 N N . GLN D 1 79 ? -5.187 74.856 27.566 1.00 50.58 79 GLN D N 1
ATOM 7305 C CA . GLN D 1 79 ? -4.984 76.184 26.999 1.00 52.72 79 GLN D CA 1
ATOM 7306 C C . GLN D 1 79 ? -5.909 77.193 27.675 1.00 56.71 79 GLN D C 1
ATOM 7307 O O . GLN D 1 79 ? -6.995 76.843 28.136 1.00 53.47 79 GLN D O 1
ATOM 7313 N N . GLY D 1 80 ? -5.467 78.444 27.730 1.00 57.20 80 GLY D N 1
ATOM 7314 C CA . GLY D 1 80 ? -6.152 79.468 28.496 1.00 55.01 80 GLY D CA 1
ATOM 7315 C C . GLY D 1 80 ? -5.251 79.905 29.634 1.00 63.16 80 GLY D C 1
ATOM 7316 O O . GLY D 1 80 ? -4.478 79.101 30.149 1.00 64.01 80 GLY D O 1
ATOM 7317 N N . TYR D 1 81 ? -5.352 81.171 30.031 1.00 65.01 81 TYR D N 1
ATOM 7318 C CA . TYR D 1 81 ? -4.411 81.756 30.985 1.00 66.30 81 TYR D CA 1
ATOM 7319 C C . TYR D 1 81 ? -4.367 81.030 32.330 1.00 68.43 81 TYR D C 1
ATOM 7320 O O . TYR D 1 81 ? -3.319 80.520 32.728 1.00 65.29 81 TYR D O 1
ATOM 7329 N N . GLU D 1 82 ? -5.499 80.997 33.027 1.00 71.14 82 GLU D N 1
ATOM 7330 C CA . GLU D 1 82 ? -5.559 80.409 34.363 1.00 72.05 82 GLU D CA 1
ATOM 7331 C C . GLU D 1 82 ? -5.195 78.927 34.359 1.00 68.61 82 GLU D C 1
ATOM 7332 O O . GLU D 1 82 ? -4.519 78.444 35.268 1.00 69.84 82 GLU D O 1
ATOM 7338 N N . LYS D 1 83 ? -5.641 78.210 33.333 1.00 68.20 83 LYS D N 1
ATOM 7339 C CA . LYS D 1 83 ? -5.388 76.777 33.239 1.00 69.09 83 LYS D CA 1
ATOM 7340 C C . LYS D 1 83 ? -3.940 76.472 32.866 1.00 67.56 83 LYS D C 1
ATOM 7341 O O . LYS D 1 83 ? -3.410 75.423 33.230 1.00 72.01 83 LYS D O 1
ATOM 7347 N N . THR D 1 84 ? -3.304 77.386 32.140 1.00 65.08 84 THR D N 1
ATOM 7348 C CA . THR D 1 84 ? -1.917 77.196 31.726 1.00 64.87 84 THR D CA 1
ATOM 7349 C C . THR D 1 84 ? -0.975 77.332 32.917 1.00 68.97 84 THR D C 1
ATOM 7350 O O . THR D 1 84 ? -0.013 76.573 33.048 1.00 71.52 84 THR D O 1
ATOM 7354 N N . LEU D 1 85 ? -1.258 78.298 33.785 1.00 69.55 85 LEU D N 1
ATOM 7355 C CA . LEU D 1 85 ? -0.475 78.490 35.000 1.00 66.06 85 LEU D CA 1
ATOM 7356 C C . LEU D 1 85 ? -0.546 77.259 35.896 1.00 87.70 85 LEU D C 1
ATOM 7357 O O . LEU D 1 85 ? 0.457 76.833 36.465 1.00 89.11 85 LEU D O 1
ATOM 7362 N N . GLU D 1 86 ? -1.742 76.690 36.010 1.00 83.59 86 GLU D N 1
ATOM 7363 C CA . GLU D 1 86 ? -1.961 75.536 36.872 1.00 88.53 86 GLU D CA 1
ATOM 7364 C C . GLU D 1 86 ? -1.363 74.264 36.279 1.00 83.81 86 GLU D C 1
ATOM 7365 O O . GLU D 1 86 ? -0.782 73.450 36.996 1.00 86.49 86 GLU D O 1
ATOM 7371 N N . ALA D 1 87 ? -1.506 74.097 34.968 1.00 78.93 87 ALA D N 1
ATOM 7372 C CA . ALA D 1 87 ? -0.967 72.923 34.292 1.00 74.01 87 ALA D CA 1
ATOM 7373 C C . ALA D 1 87 ? 0.558 72.947 34.286 1.00 71.41 87 ALA D C 1
ATOM 7374 O O . ALA D 1 87 ? 1.202 71.898 34.256 1.00 68.02 87 ALA D O 1
ATOM 7376 N N . PHE D 1 88 ? 1.132 74.145 34.314 1.00 71.10 88 PHE D N 1
ATOM 7377 C CA . PHE D 1 88 ? 2.582 74.287 34.372 1.00 70.66 88 PHE D CA 1
ATOM 7378 C C . PHE D 1 88 ? 3.114 73.871 35.737 1.00 73.80 88 PHE D C 1
ATOM 7379 O O . PHE D 1 88 ? 4.114 73.159 35.830 1.00 74.99 88 PHE D O 1
ATOM 7387 N N . ASN D 1 89 ? 2.449 74.335 36.792 1.00 75.98 89 ASN D N 1
ATOM 7388 C CA . ASN D 1 89 ? 2.811 73.950 38.150 1.00 79.35 89 ASN D CA 1
ATOM 7389 C C . ASN D 1 89 ? 2.735 72.441 38.322 1.00 76.74 89 ASN D C 1
ATOM 7390 O O . ASN D 1 89 ? 3.605 71.836 38.944 1.00 75.85 89 ASN D O 1
ATOM 7395 N N . THR D 1 90 ? 1.692 71.843 37.757 1.00 75.16 90 THR D N 1
ATOM 7396 C CA . THR D 1 90 ? 1.530 70.396 37.783 1.00 73.27 90 THR D CA 1
ATOM 7397 C C . THR D 1 90 ? 2.723 69.710 37.126 1.00 71.89 90 THR D C 1
ATOM 7398 O O . THR D 1 90 ? 3.306 68.791 37.694 1.00 75.07 90 THR D O 1
ATOM 7402 N N . SER D 1 91 ? 3.093 70.177 35.936 1.00 67.54 91 SER D N 1
ATOM 7403 C CA . SER D 1 91 ? 4.235 69.625 35.215 1.00 64.67 91 SER D CA 1
ATOM 7404 C C . SER D 1 91 ? 5.537 69.834 35.980 1.00 69.52 91 SER D C 1
ATOM 7405 O O . SER D 1 91 ? 6.389 68.946 36.028 1.00 69.50 91 SER D O 1
ATOM 7408 N N . LEU D 1 92 ? 5.686 71.011 36.579 1.00 70.97 92 LEU D N 1
ATOM 7409 C CA . LEU D 1 92 ? 6.891 71.338 37.333 1.00 73.69 92 LEU D CA 1
ATOM 7410 C C . LEU D 1 92 ? 6.977 70.518 38.616 1.00 80.29 92 LEU D C 1
ATOM 7411 O O . LEU D 1 92 ? 8.039 69.997 38.957 1.00 84.41 92 LEU D O 1
ATOM 7416 N N . LYS D 1 93 ? 5.858 70.407 39.324 1.00 80.66 93 LYS D N 1
ATOM 7417 C CA . LYS D 1 93 ? 5.809 69.624 40.554 1.00 82.67 93 LYS D CA 1
ATOM 7418 C C . LYS D 1 93 ? 5.922 68.131 40.250 1.00 80.15 93 LYS D C 1
ATOM 7419 O O . LYS D 1 93 ? 6.386 67.356 41.087 1.00 83.79 93 LYS D O 1
ATOM 7425 N N . ASN D 1 94 ? 5.501 67.733 39.053 1.00 77.52 94 ASN D N 1
ATOM 7426 C CA . ASN D 1 94 ? 5.698 66.361 38.596 1.00 75.62 94 ASN D CA 1
ATOM 7427 C C . ASN D 1 94 ? 7.170 66.084 38.317 1.00 76.75 94 ASN D C 1
ATOM 7428 O O . ASN D 1 94 ? 7.722 65.081 38.767 1.00 80.90 94 ASN D O 1
ATOM 7433 N N . LEU D 1 95 ? 7.798 66.991 37.574 1.00 74.71 95 LEU D N 1
ATOM 7434 C CA . LEU D 1 95 ? 9.187 66.829 37.155 1.00 73.41 95 LEU D CA 1
ATOM 7435 C C . LEU D 1 95 ? 10.174 66.898 38.317 1.00 78.39 95 LEU D C 1
ATOM 7436 O O . LEU D 1 95 ? 11.333 66.511 38.175 1.00 79.07 95 LEU D O 1
ATOM 7441 N N . GLY D 1 96 ? 9.717 67.392 39.464 1.00 80.40 96 GLY D N 1
ATOM 7442 C CA . GLY D 1 96 ? 10.576 67.513 40.628 1.00 82.20 96 GLY D CA 1
ATOM 7443 C C . GLY D 1 96 ? 11.617 68.598 40.442 1.00 79.88 96 GLY D C 1
ATOM 7444 O O . GLY D 1 96 ? 12.694 68.559 41.036 1.00 80.59 96 GLY D O 1
ATOM 7445 N N . LEU D 1 97 ? 11.285 69.569 39.598 1.00 76.76 97 LEU D N 1
ATOM 7446 C CA . LEU D 1 97 ? 12.142 70.718 39.351 1.00 75.17 97 LEU D CA 1
ATOM 7447 C C . LEU D 1 97 ? 11.495 71.960 39.942 1.00 73.58 97 LEU D C 1
ATOM 7448 O O . LEU D 1 97 ? 10.389 71.891 40.474 1.00 84.61 97 LEU D O 1
ATOM 7453 N N . ASP D 1 98 ? 12.178 73.093 39.847 1.00 74.39 98 ASP D N 1
ATOM 7454 C CA . ASP D 1 98 ? 11.556 74.369 40.178 1.00 82.71 98 ASP D CA 1
ATOM 7455 C C . ASP D 1 98 ? 11.836 75.386 39.077 1.00 80.60 98 ASP D C 1
ATOM 7456 O O . ASP D 1 98 ? 11.595 76.582 39.240 1.00 79.24 98 ASP D O 1
ATOM 7461 N N . TYR D 1 99 ? 12.361 74.893 37.959 1.00 78.26 99 TYR D N 1
ATOM 7462 C CA . TYR D 1 99 ? 12.404 75.658 36.719 1.00 77.72 99 TYR D CA 1
ATOM 7463 C C . TYR D 1 99 ? 12.501 74.709 35.530 1.00 74.37 99 TYR D C 1
ATOM 7464 O O . TYR D 1 99 ? 13.042 73.609 35.640 1.00 73.26 99 TYR D O 1
ATOM 7473 N N . ILE D 1 100 ? 11.962 75.144 34.396 1.00 69.89 100 ILE D N 1
ATOM 7474 C CA . ILE D 1 100 ? 11.989 74.354 33.173 1.00 69.57 100 ILE D CA 1
ATOM 7475 C C . ILE D 1 100 ? 12.598 75.181 32.047 1.00 70.44 100 ILE D C 1
ATOM 7476 O O . ILE D 1 100 ? 12.195 76.319 31.816 1.00 73.84 100 ILE D O 1
ATOM 7481 N N . ASP D 1 101 ? 13.576 74.606 31.354 1.00 69.80 101 ASP D N 1
ATOM 7482 C CA . ASP D 1 101 ? 14.340 75.337 30.349 1.00 69.90 101 ASP D CA 1
ATOM 7483 C C . ASP D 1 101 ? 13.485 75.806 29.173 1.00 65.08 101 ASP D C 1
ATOM 7484 O O . ASP D 1 101 ? 13.625 76.939 28.713 1.00 64.80 101 ASP D O 1
ATOM 7489 N N . LEU D 1 102 ? 12.600 74.939 28.689 1.00 60.65 102 LEU D N 1
ATOM 7490 C CA . LEU D 1 102 ? 11.745 75.286 27.558 1.00 53.41 102 LEU D CA 1
ATOM 7491 C C . LEU D 1 102 ? 10.308 74.815 27.764 1.00 51.68 102 LEU D C 1
ATOM 7492 O O . LEU D 1 102 ? 10.068 73.682 28.183 1.00 53.33 102 LEU D O 1
ATOM 7497 N N . TYR D 1 103 ? 9.357 75.693 27.463 1.00 53.00 103 TYR D N 1
ATOM 7498 C CA . TYR D 1 103 ? 7.940 75.375 27.596 1.00 53.34 103 TYR D CA 1
ATOM 7499 C C . TYR D 1 103 ? 7.207 75.714 26.301 1.00 53.63 103 TYR D C 1
ATOM 7500 O O . TYR D 1 103 ? 7.219 76.861 25.853 1.00 49.78 103 TYR D O 1
ATOM 7509 N N . LEU D 1 104 ? 6.573 74.711 25.701 1.00 57.64 104 LEU D N 1
ATOM 7510 C CA . LEU D 1 104 ? 5.958 74.878 24.388 1.00 53.74 104 LEU D CA 1
ATOM 7511 C C . LEU D 1 104 ? 4.443 74.715 24.404 1.00 49.53 104 LEU D C 1
ATOM 7512 O O . LEU D 1 104 ? 3.898 73.925 25.176 1.00 47.63 104 LEU D O 1
ATOM 7517 N N . ILE D 1 105 ? 3.771 75.472 23.544 1.00 49.00 105 ILE D N 1
ATOM 7518 C CA . ILE D 1 105 ? 2.375 75.207 23.223 1.00 45.42 105 ILE D CA 1
ATOM 7519 C C . ILE D 1 105 ? 2.351 74.016 22.274 1.00 39.94 105 ILE D C 1
ATOM 7520 O O . ILE D 1 105 ? 2.836 74.108 21.147 1.00 39.45 105 ILE D O 1
ATOM 7525 N N . HIS D 1 106 ? 1.801 72.898 22.737 1.00 39.51 106 HIS D N 1
ATOM 7526 C CA . HIS D 1 106 ? 1.901 71.636 22.012 1.00 40.50 106 HIS D CA 1
ATOM 7527 C C . HIS D 1 106 ? 1.208 71.687 20.652 1.00 40.17 106 HIS D C 1
ATOM 7528 O O . HIS D 1 106 ? 1.748 71.207 19.655 1.00 36.84 106 HIS D O 1
ATOM 7535 N N . TRP D 1 107 ? 0.015 72.269 20.614 1.00 39.86 107 TRP D N 1
ATOM 7536 C CA . TRP D 1 107 ? -0.743 72.368 19.373 1.00 37.80 107 TRP D CA 1
ATOM 7537 C C . TRP D 1 107 ? -1.442 73.714 19.243 1.00 43.00 107 TRP D C 1
ATOM 7538 O O . TRP D 1 107 ? -1.689 74.397 20.237 1.00 45.34 107 TRP D O 1
ATOM 7549 N N . PHE D 1 108 ? -1.756 74.092 18.009 1.00 43.34 108 PHE D N 1
ATOM 7550 C CA . PHE D 1 108 ? -2.554 75.284 17.760 1.00 43.49 108 PHE D CA 1
ATOM 7551 C C . PHE D 1 108 ? -4.033 74.930 17.846 1.00 42.24 108 PHE D C 1
ATOM 7552 O O . PHE D 1 108 ? -4.492 73.989 17.198 1.00 44.05 108 PHE D O 1
ATOM 7560 N N . LYS D 1 109 ? -4.772 75.680 18.655 1.00 43.38 109 LYS D N 1
ATOM 7561 C CA . LYS D 1 109 ? -6.199 75.438 18.819 1.00 52.04 109 LYS D CA 1
ATOM 7562 C C . LYS D 1 109 ? -6.980 76.747 18.822 1.00 49.38 109 LYS D C 1
ATOM 7563 O O . LYS D 1 109 ? -7.935 76.910 19.580 1.00 46.05 109 LYS D O 1
ATOM 7569 N N . GLY D 1 110 ? -6.566 77.675 17.967 1.00 45.61 110 GLY D N 1
ATOM 7570 C CA . GLY D 1 110 ? -7.213 78.970 17.875 1.00 48.53 110 GLY D CA 1
ATOM 7571 C C . GLY D 1 110 ? -6.270 80.109 18.208 1.00 49.23 110 GLY D C 1
ATOM 7572 O O . GLY D 1 110 ? -5.283 79.921 18.920 1.00 50.29 110 GLY D O 1
ATOM 7573 N N . TYR D 1 111 ? -6.576 81.295 17.691 1.00 48.10 111 TYR D N 1
ATOM 7574 C CA . TYR D 1 111 ? -5.745 82.472 17.920 1.00 48.94 111 TYR D CA 1
ATOM 7575 C C . TYR D 1 111 ? -5.882 82.991 19.348 1.00 52.86 111 TYR D C 1
ATOM 7576 O O . TYR D 1 111 ? -4.885 83.292 20.003 1.00 55.33 111 TYR D O 1
ATOM 7585 N N . ASP D 1 112 ? -7.120 83.096 19.822 1.00 53.31 112 ASP D N 1
ATOM 7586 C CA . ASP D 1 112 ? -7.384 83.567 21.178 1.00 54.85 112 ASP D CA 1
ATOM 7587 C C . ASP D 1 112 ? -6.811 82.613 22.219 1.00 58.73 112 ASP D C 1
ATOM 7588 O O . ASP D 1 112 ? -6.196 83.043 23.195 1.00 59.47 112 ASP D O 1
ATOM 7593 N N . ASN D 1 113 ? -7.019 81.317 22.005 1.00 58.16 113 ASN D N 1
ATOM 7594 C CA . ASN D 1 113 ? -6.508 80.297 22.913 1.00 53.85 113 ASN D CA 1
ATOM 7595 C C . ASN D 1 113 ? -4.987 80.299 22.974 1.00 51.26 113 ASN D C 1
ATOM 7596 O O . ASN D 1 113 ? -4.399 80.029 24.020 1.00 53.54 113 ASN D O 1
ATOM 7601 N N . ALA D 1 114 ? -4.354 80.607 21.846 1.00 47.56 114 ALA D N 1
ATOM 7602 C CA . ALA D 1 114 ? -2.899 80.645 21.773 1.00 47.03 114 ALA D CA 1
ATOM 7603 C C . ALA D 1 114 ? -2.337 81.816 22.568 1.00 50.60 114 ALA D C 1
ATOM 7604 O O . ALA D 1 114 ? -1.381 81.661 23.327 1.00 52.14 114 ALA D O 1
ATOM 7606 N N . LEU D 1 115 ? -2.942 82.987 22.396 1.00 53.64 115 LEU D N 1
ATOM 7607 C CA . LEU D 1 115 ? -2.443 84.210 23.012 1.00 53.97 115 LEU D CA 1
ATOM 7608 C C . LEU D 1 115 ? -2.667 84.232 24.523 1.00 56.08 115 LEU D C 1
ATOM 7609 O O . LEU D 1 115 ? -1.810 84.697 25.276 1.00 56.62 115 LEU D O 1
ATOM 7614 N N . SER D 1 116 ? -3.820 83.735 24.964 1.00 57.03 116 SER D N 1
ATOM 7615 C CA . SER D 1 116 ? -4.119 83.665 26.391 1.00 61.76 116 SER D CA 1
ATOM 7616 C C . SER D 1 116 ? -3.190 82.664 27.067 1.00 62.44 116 SER D C 1
ATOM 7617 O O . SER D 1 116 ? -2.757 82.867 28.202 1.00 61.77 116 SER D O 1
ATOM 7620 N N . THR D 1 117 ? -2.892 81.582 26.356 1.00 60.42 117 THR D N 1
ATOM 7621 C CA . THR D 1 117 ? -1.905 80.609 26.805 1.00 56.88 117 THR D CA 1
ATOM 7622 C C . THR D 1 117 ? -0.522 81.241 26.850 1.00 54.52 117 THR D C 1
ATOM 7623 O O . THR D 1 117 ? 0.210 81.100 27.831 1.00 52.42 117 THR D O 1
ATOM 7627 N N . TYR D 1 118 ? -0.175 81.948 25.779 1.00 53.27 118 TYR D N 1
ATOM 7628 C CA . TYR D 1 118 ? 1.151 82.536 25.647 1.00 53.93 118 TYR D CA 1
ATOM 7629 C C . TYR D 1 118 ? 1.379 83.657 26.655 1.00 56.11 118 TYR D C 1
ATOM 7630 O O . TYR D 1 118 ? 2.510 83.899 27.073 1.00 57.05 118 TYR D O 1
ATOM 7639 N N . ARG D 1 119 ? 0.308 84.344 27.041 1.00 57.82 119 ARG D N 1
ATOM 7640 C CA . ARG D 1 119 ? 0.409 85.373 28.070 1.00 63.01 119 ARG D CA 1
ATOM 7641 C C . ARG D 1 119 ? 0.827 84.746 29.393 1.00 65.02 119 ARG D C 1
ATOM 7642 O O . ARG D 1 119 ? 1.586 85.339 30.160 1.00 66.36 119 ARG D O 1
ATOM 7650 N N . ALA D 1 120 ? 0.330 83.541 29.650 1.00 65.04 120 ALA D N 1
ATOM 7651 C CA . ALA D 1 120 ? 0.722 82.795 30.837 1.00 60.19 120 ALA D CA 1
ATOM 7652 C C . ALA D 1 120 ? 2.185 82.379 30.737 1.00 63.53 120 ALA D C 1
ATOM 7653 O O . ALA D 1 120 ? 2.901 82.361 31.737 1.00 64.65 120 ALA D O 1
ATOM 7655 N N . PHE D 1 121 ? 2.622 82.046 29.524 1.00 62.21 121 PHE D N 1
ATOM 7656 C CA . PHE D 1 121 ? 4.027 81.733 29.273 1.00 60.56 121 PHE D CA 1
ATOM 7657 C C . PHE D 1 121 ? 4.899 82.933 29.621 1.00 60.84 121 PHE D C 1
ATOM 7658 O O . PHE D 1 121 ? 5.929 82.797 30.280 1.00 65.97 121 PHE D O 1
ATOM 7666 N N . GLU D 1 122 ? 4.473 84.108 29.167 1.00 59.47 122 GLU D N 1
ATOM 7667 C CA . GLU D 1 122 ? 5.199 85.348 29.413 1.00 60.85 122 GLU D CA 1
ATOM 7668 C C . GLU D 1 122 ? 5.167 85.723 30.890 1.00 72.74 122 GLU D C 1
ATOM 7669 O O . GLU D 1 122 ? 6.125 86.292 31.416 1.00 66.72 122 GLU D O 1
ATOM 7675 N N . THR D 1 123 ? 4.060 85.406 31.553 1.00 70.18 123 THR D N 1
ATOM 7676 C CA . THR D 1 123 ? 3.933 85.636 32.986 1.00 70.71 123 THR D CA 1
ATOM 7677 C C . THR D 1 123 ? 4.923 84.755 33.740 1.00 71.93 123 THR D C 1
ATOM 7678 O O . THR D 1 123 ? 5.582 85.203 34.678 1.00 77.19 123 THR D O 1
ATOM 7682 N N . LEU D 1 124 ? 5.025 83.501 33.313 1.00 67.39 124 LEU D N 1
ATOM 7683 C CA . LEU D 1 124 ? 5.971 82.562 33.902 1.00 69.00 124 LEU D CA 1
ATOM 7684 C C . LEU D 1 124 ? 7.407 82.933 33.543 1.00 70.87 124 LEU D C 1
ATOM 7685 O O . LEU D 1 124 ? 8.331 82.700 34.323 1.00 73.99 124 LEU D O 1
ATOM 7690 N N . TYR D 1 125 ? 7.584 83.515 32.361 1.00 66.55 125 TYR D N 1
ATOM 7691 C CA . TYR D 1 125 ? 8.910 83.871 31.869 1.00 64.91 125 TYR D CA 1
ATOM 7692 C C . TYR D 1 125 ? 9.547 84.981 32.696 1.00 71.09 125 TYR D C 1
ATOM 7693 O O . TYR D 1 125 ? 10.747 84.953 32.964 1.00 74.87 125 TYR D O 1
ATOM 7702 N N . GLU D 1 126 ? 8.741 85.956 33.099 1.00 74.66 126 GLU D N 1
ATOM 7703 C CA . GLU D 1 126 ? 9.245 87.080 33.878 1.00 86.40 126 GLU D CA 1
ATOM 7704 C C . GLU D 1 126 ? 9.481 86.686 35.333 1.00 86.29 126 GLU D C 1
ATOM 7705 O O . GLU D 1 126 ? 10.256 87.328 36.040 1.00 86.72 126 GLU D O 1
ATOM 7711 N N . GLU D 1 127 ? 8.813 85.624 35.774 1.00 83.08 127 GLU D N 1
ATOM 7712 C CA . GLU D 1 127 ? 9.017 85.105 37.122 1.00 83.40 127 GLU D CA 1
ATOM 7713 C C . GLU D 1 127 ? 10.271 84.240 37.177 1.00 80.19 127 GLU D C 1
ATOM 7714 O O . GLU D 1 127 ? 10.761 83.906 38.256 1.00 81.24 127 GLU D O 1
ATOM 7720 N N . GLY D 1 128 ? 10.786 83.881 36.005 1.00 77.09 128 GLY D N 1
ATOM 7721 C CA . GLY D 1 128 ? 12.020 83.123 35.910 1.00 77.17 128 GLY D CA 1
ATOM 7722 C C . GLY D 1 128 ? 11.838 81.627 36.076 1.00 76.90 128 GLY D C 1
ATOM 7723 O O . GLY D 1 128 ? 12.809 80.897 36.275 1.00 78.94 128 GLY D O 1
ATOM 7724 N N . LYS D 1 129 ? 10.594 81.166 35.994 1.00 74.92 129 LYS D N 1
ATOM 7725 C CA . LYS D 1 129 ? 10.304 79.743 36.134 1.00 75.92 129 LYS D CA 1
ATOM 7726 C C . LYS D 1 129 ? 10.572 78.995 34.830 1.00 75.05 129 LYS D C 1
ATOM 7727 O O . LYS D 1 129 ? 10.820 77.790 34.836 1.00 78.65 129 LYS D O 1
ATOM 7733 N N . VAL D 1 130 ? 10.517 79.715 33.714 1.00 72.27 130 VAL D N 1
ATOM 7734 C CA . VAL D 1 130 ? 10.918 79.160 32.426 1.00 68.82 130 VAL D CA 1
ATOM 7735 C C . VAL D 1 130 ? 12.027 80.008 31.811 1.00 67.63 130 VAL D C 1
ATOM 7736 O O . VAL D 1 130 ? 11.995 81.237 31.885 1.00 68.43 130 VAL D O 1
ATOM 7740 N N . LYS D 1 131 ? 13.009 79.345 31.210 1.00 64.36 131 LYS D N 1
ATOM 7741 C CA . LYS D 1 131 ? 14.166 80.035 30.650 1.00 64.67 131 LYS D CA 1
ATOM 7742 C C . LYS D 1 131 ? 13.964 80.376 29.181 1.00 65.02 131 LYS D C 1
ATOM 7743 O O . LYS D 1 131 ? 14.651 81.238 28.632 1.00 65.42 131 LYS D O 1
ATOM 7749 N N . ALA D 1 132 ? 13.016 79.692 28.550 1.00 61.03 132 ALA D N 1
ATOM 7750 C CA . ALA D 1 132 ? 12.698 79.935 27.151 1.00 54.81 132 ALA D CA 1
ATOM 7751 C C . ALA D 1 132 ? 11.279 79.479 26.847 1.00 55.60 132 ALA D C 1
ATOM 7752 O O . ALA D 1 132 ? 10.809 78.481 27.391 1.00 58.30 132 ALA D O 1
ATOM 7754 N N . ILE D 1 133 ? 10.597 80.216 25.979 1.00 55.07 133 ILE D N 1
ATOM 7755 C CA . ILE D 1 133 ? 9.235 79.870 25.602 1.00 55.40 133 ILE D CA 1
ATOM 7756 C C . ILE D 1 133 ? 9.089 79.795 24.088 1.00 54.92 133 ILE D C 1
ATOM 7757 O O . ILE D 1 133 ? 9.818 80.456 23.348 1.00 60.52 133 ILE D O 1
ATOM 7762 N N . GLY D 1 134 ? 8.144 78.981 23.635 1.00 50.26 134 GLY D N 1
ATOM 7763 C CA . GLY D 1 134 ? 7.907 78.805 22.216 1.00 48.66 134 GLY D CA 1
ATOM 7764 C C . GLY D 1 134 ? 6.664 77.980 21.959 1.00 48.17 134 GLY D C 1
ATOM 7765 O O . GLY D 1 134 ? 5.826 77.811 22.844 1.00 49.10 134 GLY D O 1
ATOM 7766 N N . VAL D 1 135 ? 6.548 77.458 20.744 1.00 43.57 135 VAL D N 1
ATOM 7767 C CA . VAL D 1 135 ? 5.372 76.690 20.359 1.00 40.67 135 VAL D CA 1
ATOM 7768 C C . VAL D 1 135 ? 5.744 75.385 19.667 1.00 43.85 135 VAL D C 1
ATOM 7769 O O . VAL D 1 135 ? 6.912 75.133 19.371 1.00 43.68 135 VAL D O 1
ATOM 7773 N N . SER D 1 136 ? 4.735 74.557 19.417 1.00 44.78 136 SER D N 1
ATOM 7774 C CA . SER D 1 136 ? 4.920 73.309 18.690 1.00 43.83 136 SER D CA 1
ATOM 7775 C C . SER D 1 136 ? 3.766 73.104 17.716 1.00 42.57 136 SER D C 1
ATOM 7776 O O . SER D 1 136 ? 2.622 73.443 18.023 1.00 40.51 136 SER D O 1
ATOM 7779 N N . ASN D 1 137 ? 4.080 72.553 16.546 1.00 40.91 137 ASN D N 1
ATOM 7780 C CA . ASN D 1 137 ? 3.096 72.318 15.491 1.00 38.29 137 ASN D CA 1
ATOM 7781 C C . ASN D 1 137 ? 2.365 73.593 15.076 1.00 35.39 137 ASN D C 1
ATOM 7782 O O . ASN D 1 137 ? 1.166 73.573 14.801 1.00 33.11 137 ASN D O 1
ATOM 7787 N N . PHE D 1 138 ? 3.101 74.699 15.040 1.00 37.09 138 PHE D N 1
ATOM 7788 C CA . PHE D 1 138 ? 2.567 75.965 14.557 1.00 37.04 138 PHE D CA 1
ATOM 7789 C C . PHE D 1 138 ? 2.993 76.201 13.114 1.00 36.54 138 PHE D C 1
ATOM 7790 O O . PHE D 1 138 ? 4.149 75.972 12.757 1.00 37.01 138 PHE D O 1
ATOM 7798 N N . ASN D 1 139 ? 2.059 76.654 12.285 1.00 35.46 139 ASN D N 1
ATOM 7799 C CA . ASN D 1 139 ? 2.379 76.990 10.905 1.00 33.12 139 ASN D CA 1
ATOM 7800 C C . ASN D 1 139 ? 2.651 78.486 10.778 1.00 34.73 139 ASN D C 1
ATOM 7801 O O . ASN D 1 139 ? 2.607 79.214 11.769 1.00 38.34 139 ASN D O 1
ATOM 7806 N N . VAL D 1 140 ? 2.927 78.936 9.558 1.00 32.35 140 VAL D N 1
ATOM 7807 C CA . VAL D 1 140 ? 3.337 80.316 9.310 1.00 35.86 140 VAL D CA 1
ATOM 7808 C C . VAL D 1 140 ? 2.321 81.349 9.802 1.00 39.76 140 VAL D C 1
ATOM 7809 O O . VAL D 1 140 ? 2.684 82.286 10.515 1.00 40.61 140 VAL D O 1
ATOM 7813 N N . HIS D 1 141 ? 1.055 81.179 9.431 1.00 36.47 141 HIS D N 1
ATOM 7814 C CA . HIS D 1 141 ? 0.027 82.133 9.838 1.00 38.13 141 HIS D CA 1
ATOM 7815 C C . HIS D 1 141 ? -0.247 82.047 11.339 1.00 41.84 141 HIS D C 1
ATOM 7816 O O . HIS D 1 141 ? -0.720 83.008 11.946 1.00 44.32 141 HIS D O 1
ATOM 7823 N N . HIS D 1 142 ? 0.059 80.898 11.935 1.00 39.50 142 HIS D N 1
ATOM 7824 C CA . HIS D 1 142 ? -0.011 80.758 13.384 1.00 39.20 142 HIS D CA 1
ATOM 7825 C C . HIS D 1 142 ? 1.100 81.578 14.031 1.00 42.32 142 HIS D C 1
ATOM 7826 O O . HIS D 1 142 ? 0.864 82.327 14.979 1.00 40.53 142 HIS D O 1
ATOM 7833 N N . LEU D 1 143 ? 2.312 81.429 13.503 1.00 42.20 143 LEU D N 1
ATOM 7834 C CA . LEU D 1 143 ? 3.471 82.158 14.002 1.00 41.90 143 LEU D CA 1
ATOM 7835 C C . LEU D 1 143 ? 3.332 83.661 13.772 1.00 42.62 143 LEU D C 1
ATOM 7836 O O . LEU D 1 143 ? 3.692 84.461 14.636 1.00 42.63 143 LEU D O 1
ATOM 7841 N N . MET D 1 144 ? 2.811 84.032 12.604 1.00 41.83 144 MET D N 1
ATOM 7842 C CA . MET D 1 144 ? 2.618 85.437 12.249 1.00 44.15 144 MET D CA 1
ATOM 7843 C C . MET D 1 144 ? 1.792 86.177 13.291 1.00 46.93 144 MET D C 1
ATOM 7844 O O . MET D 1 144 ? 2.042 87.348 13.577 1.00 51.58 144 MET D O 1
ATOM 7849 N N . TYR D 1 145 ? 0.809 85.487 13.859 1.00 44.67 145 TYR D N 1
ATOM 7850 C CA . TYR D 1 145 ? -0.052 86.091 14.862 1.00 46.54 145 TYR D CA 1
ATOM 7851 C C . TYR D 1 145 ? 0.716 86.362 16.152 1.00 45.43 145 TYR D C 1
ATOM 7852 O O . TYR D 1 145 ? 0.512 87.387 16.801 1.00 46.64 145 TYR D O 1
ATOM 7861 N N . LEU D 1 146 ? 1.601 85.440 16.518 1.00 44.92 146 LEU D N 1
ATOM 7862 C CA . LEU D 1 146 ? 2.405 85.597 17.724 1.00 46.73 146 LEU D CA 1
ATOM 7863 C C . LEU D 1 146 ? 3.503 86.638 17.526 1.00 48.15 146 LEU D C 1
ATOM 7864 O O . LEU D 1 146 ? 3.922 87.294 18.476 1.00 50.96 146 LEU D O 1
ATOM 7869 N N . MET D 1 147 ? 3.965 86.793 16.291 1.00 48.85 147 MET D N 1
ATOM 7870 C CA . MET D 1 147 ? 4.971 87.806 15.988 1.00 51.46 147 MET D CA 1
ATOM 7871 C C . MET D 1 147 ? 4.387 89.208 16.135 1.00 53.90 147 MET D C 1
ATOM 7872 O O . MET D 1 147 ? 5.103 90.162 16.439 1.00 61.59 147 MET D O 1
ATOM 7877 N N . GLU D 1 148 ? 3.080 89.318 15.927 1.00 53.13 148 GLU D N 1
ATOM 7878 C CA . GLU D 1 148 ? 2.397 90.606 15.954 1.00 57.31 148 GLU D CA 1
ATOM 7879 C C . GLU D 1 148 ? 1.815 90.948 17.323 1.00 59.55 148 GLU D C 1
ATOM 7880 O O . GLU D 1 148 ? 1.749 92.117 17.699 1.00 62.57 148 GLU D O 1
ATOM 7886 N N . ASN D 1 149 ? 1.397 89.929 18.068 1.00 60.20 149 ASN D N 1
ATOM 7887 C CA . ASN D 1 149 ? 0.598 90.159 19.267 1.00 65.78 149 ASN D CA 1
ATOM 7888 C C . ASN D 1 149 ? 1.258 89.751 20.585 1.00 66.57 149 ASN D C 1
ATOM 7889 O O . ASN D 1 149 ? 0.762 90.095 21.657 1.00 70.96 149 ASN D O 1
ATOM 7894 N N . ALA D 1 150 ? 2.368 89.022 20.515 1.00 63.81 150 ALA D N 1
ATOM 7895 C CA . ALA D 1 150 ? 3.062 88.616 21.734 1.00 66.92 150 ALA D CA 1
ATOM 7896 C C . ALA D 1 150 ? 4.075 89.668 22.168 1.00 68.76 150 ALA D C 1
ATOM 7897 O O . ALA D 1 150 ? 4.644 90.379 21.339 1.00 67.60 150 ALA D O 1
ATOM 7899 N N . LYS D 1 151 ? 4.292 89.763 23.477 1.00 67.22 151 LYS D N 1
ATOM 7900 C CA . LYS D 1 151 ? 5.234 90.724 24.037 1.00 69.12 151 LYS D CA 1
ATOM 7901 C C . LYS D 1 151 ? 6.652 90.169 24.011 1.00 66.47 151 LYS D C 1
ATOM 7902 O O . LYS D 1 151 ? 7.617 90.905 23.797 1.00 66.34 151 LYS D O 1
ATOM 7908 N N . ILE D 1 152 ? 6.772 88.865 24.237 1.00 63.64 152 ILE D N 1
ATOM 7909 C CA . ILE D 1 152 ? 8.048 88.174 24.099 1.00 64.69 152 ILE D CA 1
ATOM 7910 C C . ILE D 1 152 ? 7.968 87.238 22.899 1.00 62.20 152 ILE D C 1
ATOM 7911 O O . ILE D 1 152 ? 7.234 86.251 22.926 1.00 57.07 152 ILE D O 1
ATOM 7916 N N . PRO D 1 153 ? 8.716 87.556 21.832 1.00 63.13 153 PRO D N 1
ATOM 7917 C CA . PRO D 1 153 ? 8.657 86.789 20.582 1.00 61.55 153 PRO D CA 1
ATOM 7918 C C . PRO D 1 153 ? 9.058 85.327 20.763 1.00 56.68 153 PRO D C 1
ATOM 7919 O O . PRO D 1 153 ? 10.045 85.048 21.445 1.00 52.94 153 PRO D O 1
ATOM 7923 N N . PRO D 1 154 ? 8.281 84.405 20.169 1.00 57.91 154 PRO D N 1
ATOM 7924 C CA . PRO D 1 154 ? 8.533 82.961 20.165 1.00 55.05 154 PRO D CA 1
ATOM 7925 C C . PRO D 1 154 ? 9.983 82.614 19.843 1.00 51.14 154 PRO D C 1
ATOM 7926 O O . PRO D 1 154 ? 10.578 83.212 18.947 1.00 48.63 154 PRO D O 1
ATOM 7930 N N . MET D 1 155 ? 10.536 81.654 20.574 1.00 51.77 155 MET D N 1
ATOM 7931 C CA . MET D 1 155 ? 11.937 81.287 20.420 1.00 50.92 155 MET D CA 1
ATOM 7932 C C . MET D 1 155 ? 12.089 79.949 19.705 1.00 48.55 155 MET D C 1
ATOM 7933 O O . MET D 1 155 ? 13.060 79.728 18.982 1.00 49.12 155 MET D O 1
ATOM 7938 N N . VAL D 1 156 ? 11.120 79.062 19.909 1.00 45.06 156 VAL D N 1
ATOM 7939 C CA . VAL D 1 156 ? 11.178 77.716 19.351 1.00 44.23 156 VAL D CA 1
ATOM 7940 C C . VAL D 1 156 ? 9.855 77.321 18.695 1.00 45.69 156 VAL D C 1
ATOM 7941 O O . VAL D 1 156 ? 8.780 77.615 19.217 1.00 49.58 156 VAL D O 1
ATOM 7945 N N . ASN D 1 157 ? 9.944 76.673 17.537 1.00 45.32 157 ASN D N 1
ATOM 7946 C CA . ASN D 1 157 ? 8.784 76.062 16.903 1.00 44.76 157 ASN D CA 1
ATOM 7947 C C . ASN D 1 157 ? 9.059 74.590 16.608 1.00 41.97 157 ASN D C 1
ATOM 7948 O O . ASN D 1 157 ? 9.683 74.259 15.601 1.00 43.34 157 ASN D O 1
ATOM 7953 N N . GLN D 1 158 ? 8.599 73.711 17.493 1.00 38.79 158 GLN D N 1
ATOM 7954 C CA . GLN D 1 158 ? 8.866 72.283 17.353 1.00 40.15 158 GLN D CA 1
ATOM 7955 C C . GLN D 1 158 ? 7.871 71.619 16.406 1.00 41.43 158 GLN D C 1
ATOM 7956 O O . GLN D 1 158 ? 6.714 71.394 16.759 1.00 38.71 158 GLN D O 1
ATOM 7962 N N . VAL D 1 159 ? 8.335 71.303 15.202 1.00 41.41 159 VAL D N 1
ATOM 7963 C CA . VAL D 1 159 ? 7.473 70.719 14.181 1.00 42.72 159 VAL D CA 1
ATOM 7964 C C . VAL D 1 159 ? 8.048 69.422 13.619 1.00 40.98 159 VAL D C 1
ATOM 7965 O O . VAL D 1 159 ? 9.249 69.168 13.717 1.00 44.28 159 VAL D O 1
ATOM 7969 N N . GLU D 1 160 ? 7.176 68.606 13.037 1.00 33.54 160 GLU D N 1
ATOM 7970 C CA . GLU D 1 160 ? 7.599 67.384 12.366 1.00 34.33 160 GLU D CA 1
ATOM 7971 C C . GLU D 1 160 ? 8.489 67.717 11.178 1.00 37.94 160 GLU D C 1
ATOM 7972 O O . GLU D 1 160 ? 8.048 68.356 10.222 1.00 36.81 160 GLU D O 1
ATOM 7978 N N . THR D 1 161 ? 9.746 67.291 11.241 1.00 36.94 161 THR D N 1
ATOM 7979 C CA . THR D 1 161 ? 10.695 67.580 10.176 1.00 36.09 161 THR D CA 1
ATOM 7980 C C . THR D 1 161 ? 11.686 66.439 9.981 1.00 37.81 161 THR D C 1
ATOM 7981 O O . THR D 1 161 ? 12.456 66.107 10.882 1.00 40.51 161 THR D O 1
ATOM 7985 N N . HIS D 1 162 ? 11.655 65.841 8.795 1.00 39.36 162 HIS D N 1
ATOM 7986 C CA . HIS D 1 162 ? 12.571 64.763 8.446 1.00 39.46 162 HIS D CA 1
ATOM 7987 C C . HIS D 1 162 ? 12.928 64.829 6.964 1.00 38.26 162 HIS D C 1
ATOM 7988 O O . HIS D 1 162 ? 12.640 65.821 6.298 1.00 38.77 162 HIS D O 1
ATOM 7995 N N . VAL D 1 163 ? 13.553 63.774 6.450 1.00 35.42 163 VAL D N 1
ATOM 7996 C CA . VAL D 1 163 ? 14.063 63.791 5.081 1.00 38.51 163 VAL D CA 1
ATOM 7997 C C . VAL D 1 163 ? 12.962 63.727 4.023 1.00 40.99 163 VAL D C 1
ATOM 7998 O O . VAL D 1 163 ? 13.192 64.082 2.868 1.00 42.06 163 VAL D O 1
ATOM 8002 N N . THR D 1 164 ? 11.771 63.280 4.410 1.00 38.63 164 THR D N 1
ATOM 8003 C CA . THR D 1 164 ? 10.648 63.230 3.476 1.00 40.47 164 THR D CA 1
ATOM 8004 C C . THR D 1 164 ? 9.717 64.427 3.667 1.00 41.99 164 THR D C 1
ATOM 8005 O O . THR D 1 164 ? 8.905 64.739 2.796 1.00 45.50 164 THR D O 1
ATOM 8009 N N . LEU D 1 165 ? 9.841 65.092 4.811 1.00 37.42 165 LEU D N 1
ATOM 8010 C CA . LEU D 1 165 ? 9.132 66.343 5.064 1.00 37.34 165 LEU D CA 1
ATOM 8011 C C . LEU D 1 165 ? 10.124 67.362 5.609 1.00 40.27 165 LEU D C 1
ATOM 8012 O O . LEU D 1 165 ? 10.228 67.562 6.821 1.00 42.50 165 LEU D O 1
ATOM 8017 N N . GLN D 1 166 ? 10.854 68.004 4.703 1.00 34.41 166 GLN D N 1
ATOM 8018 C CA . GLN D 1 166 ? 12.029 68.782 5.076 1.00 30.75 166 GLN D CA 1
ATOM 8019 C C . GLN D 1 166 ? 11.705 70.211 5.510 1.00 32.78 166 GLN D C 1
ATOM 8020 O O . GLN D 1 166 ? 12.505 70.844 6.200 1.00 37.83 166 GLN D O 1
ATOM 8026 N N . ASN D 1 167 ? 10.539 70.706 5.105 1.00 29.97 167 ASN D N 1
ATOM 8027 C CA . ASN D 1 167 ? 10.037 72.009 5.546 1.00 33.22 167 ASN D CA 1
ATOM 8028 C C . ASN D 1 167 ? 11.001 73.172 5.326 1.00 34.59 167 ASN D C 1
ATOM 8029 O O . ASN D 1 167 ? 11.255 73.948 6.245 1.00 34.29 167 ASN D O 1
ATOM 8034 N N . HIS D 1 168 ? 11.528 73.298 4.112 1.00 36.91 168 HIS D N 1
ATOM 8035 C CA . HIS D 1 168 ? 12.478 74.365 3.805 1.00 33.49 168 HIS D CA 1
ATOM 8036 C C . HIS D 1 168 ? 11.825 75.746 3.813 1.00 36.68 168 HIS D C 1
ATOM 8037 O O . HIS D 1 168 ? 12.473 76.744 4.130 1.00 39.56 168 HIS D O 1
ATOM 8044 N N . PHE D 1 169 ? 10.544 75.801 3.464 1.00 39.24 169 PHE D N 1
ATOM 8045 C CA . PHE D 1 169 ? 9.805 77.058 3.477 1.00 34.76 169 PHE D CA 1
ATOM 8046 C C . PHE D 1 169 ? 9.564 77.519 4.911 1.00 35.11 169 PHE D C 1
ATOM 8047 O O . PHE D 1 169 ? 9.852 78.663 5.263 1.00 33.72 169 PHE D O 1
ATOM 8055 N N . LEU D 1 170 ? 9.030 76.617 5.729 1.00 32.22 170 LEU D N 1
ATOM 8056 C CA . LEU D 1 170 ? 8.746 76.911 7.128 1.00 31.84 170 LEU D CA 1
ATOM 8057 C C . LEU D 1 170 ? 10.025 77.217 7.902 1.00 39.49 170 LEU D C 1
ATOM 8058 O O . LEU D 1 170 ? 10.037 78.076 8.786 1.00 39.66 170 LEU D O 1
ATOM 8063 N N . HIS D 1 171 ? 11.099 76.511 7.562 1.00 40.95 171 HIS D N 1
ATOM 8064 C CA . HIS D 1 171 ? 12.392 76.727 8.199 1.00 43.77 171 HIS D CA 1
ATOM 8065 C C . HIS D 1 171 ? 12.910 78.134 7.922 1.00 46.06 171 HIS D C 1
ATOM 8066 O O . HIS D 1 171 ? 13.447 78.794 8.812 1.00 45.32 171 HIS D O 1
ATOM 8073 N N . ASP D 1 172 ? 12.742 78.588 6.684 1.00 45.60 172 ASP D N 1
ATOM 8074 C CA . ASP D 1 172 ? 13.223 79.904 6.282 1.00 50.21 172 ASP D CA 1
ATOM 8075 C C . ASP D 1 172 ? 12.426 81.028 6.932 1.00 43.24 172 ASP D C 1
ATOM 8076 O O . ASP D 1 172 ? 12.990 82.062 7.293 1.00 40.83 172 ASP D O 1
ATOM 8081 N N . TYR D 1 173 ? 11.119 80.832 7.077 1.00 35.51 173 TYR D N 1
ATOM 8082 C CA . TYR D 1 173 ? 10.291 81.820 7.759 1.00 37.13 173 TYR D CA 1
ATOM 8083 C C . TYR D 1 173 ? 10.741 81.973 9.206 1.00 38.86 173 TYR D C 1
ATOM 8084 O O . TYR D 1 173 ? 10.884 83.089 9.707 1.00 37.00 173 TYR D O 1
ATOM 8093 N N . CYS D 1 174 ? 10.952 80.841 9.871 1.00 35.13 174 CYS D N 1
ATOM 8094 C CA . CYS D 1 174 ? 11.388 80.831 11.261 1.00 35.23 174 CYS D CA 1
ATOM 8095 C C . CYS D 1 174 ? 12.731 81.535 11.424 1.00 43.47 174 CYS D C 1
ATOM 8096 O O . CYS D 1 174 ? 12.894 82.378 12.307 1.00 42.58 174 CYS D O 1
ATOM 8099 N N . LYS D 1 175 ? 13.686 81.186 10.566 1.00 44.79 175 LYS D N 1
ATOM 8100 C CA . LYS D 1 175 ? 15.017 81.784 10.614 1.00 47.29 175 LYS D CA 1
ATOM 8101 C C . LYS D 1 175 ? 14.965 83.290 10.384 1.00 49.72 175 LYS D C 1
ATOM 8102 O O . LYS D 1 175 ? 15.686 84.049 11.033 1.00 52.91 175 LYS D O 1
ATOM 8108 N N . LYS D 1 176 ? 14.108 83.716 9.462 1.00 48.37 176 LYS D N 1
ATOM 8109 C CA . LYS D 1 176 ? 13.942 85.134 9.168 1.00 49.54 176 LYS D CA 1
ATOM 8110 C C . LYS D 1 176 ? 13.374 85.877 10.373 1.00 49.24 176 LYS D C 1
ATOM 8111 O O . LYS D 1 176 ? 13.760 87.010 10.658 1.00 49.48 176 LYS D O 1
ATOM 8117 N N . ASN D 1 177 ? 12.461 85.225 11.084 1.00 49.09 177 ASN D N 1
ATOM 8118 C CA . ASN D 1 177 ? 11.826 85.825 12.249 1.00 47.99 177 ASN D CA 1
ATOM 8119 C C . ASN D 1 177 ? 12.457 85.366 13.560 1.00 48.26 177 ASN D C 1
ATOM 8120 O O . ASN D 1 177 ? 11.808 85.373 14.606 1.00 47.09 177 ASN D O 1
ATOM 8125 N N . ASN D 1 178 ? 13.726 84.968 13.484 1.00 49.48 178 ASN D N 1
ATOM 8126 C CA . ASN D 1 178 ? 14.506 84.559 14.651 1.00 49.21 178 ASN D CA 1
ATOM 8127 C C . ASN D 1 178 ? 13.834 83.482 15.495 1.00 47.77 178 ASN D C 1
ATOM 8128 O O . ASN D 1 178 ? 13.832 83.552 16.723 1.00 50.40 178 ASN D O 1
ATOM 8133 N N . ILE D 1 179 ? 13.266 82.484 14.827 1.00 45.97 179 ILE D N 1
ATOM 8134 C CA . ILE D 1 179 ? 12.644 81.362 15.514 1.00 41.94 179 ILE D CA 1
ATOM 8135 C C . ILE D 1 179 ? 13.447 80.091 15.267 1.00 47.60 179 ILE D C 1
ATOM 8136 O O . ILE D 1 179 ? 13.670 79.702 14.121 1.00 50.98 179 ILE D O 1
ATOM 8141 N N . GLN D 1 180 ? 13.891 79.454 16.344 1.00 38.32 180 GLN D N 1
ATOM 8142 C CA . GLN D 1 180 ? 14.658 78.222 16.227 1.00 37.68 180 GLN D CA 1
ATOM 8143 C C . GLN D 1 180 ? 13.741 77.039 15.948 1.00 42.86 180 GLN D C 1
ATOM 8144 O O . GLN D 1 180 ? 13.004 76.592 16.827 1.00 42.42 180 GLN D O 1
ATOM 8150 N N . LEU D 1 181 ? 13.783 76.540 14.718 1.00 42.26 181 LEU D N 1
ATOM 81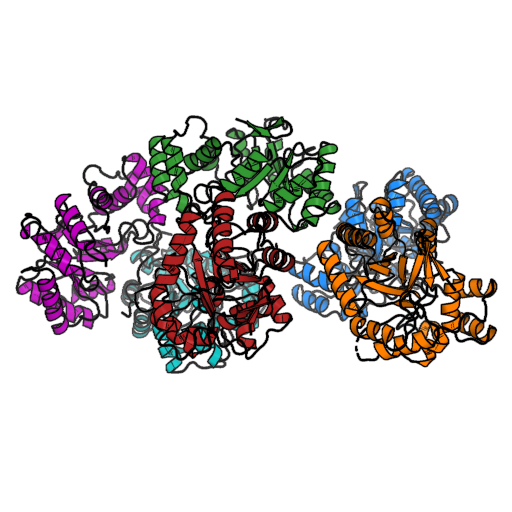51 C CA . LEU D 1 181 ? 12.972 75.390 14.344 1.00 39.22 181 LEU D CA 1
ATOM 8152 C C . LEU D 1 181 ? 13.522 74.127 14.993 1.00 41.84 181 LEU D C 1
ATOM 8153 O O . LEU D 1 181 ? 14.719 73.853 14.925 1.00 43.71 181 LEU D O 1
ATOM 8158 N N . GLU D 1 182 ? 12.641 73.367 15.636 1.00 40.35 182 GLU D N 1
ATOM 8159 C CA . GLU D 1 182 ? 13.032 72.116 16.271 1.00 40.90 182 GLU D CA 1
ATOM 8160 C C . GLU D 1 182 ? 12.290 70.949 15.632 1.00 38.37 182 GLU D C 1
ATOM 8161 O O . GLU D 1 182 ? 11.072 70.989 15.465 1.00 35.21 182 GLU D O 1
ATOM 8167 N N . ALA D 1 183 ? 13.031 69.906 15.277 1.00 38.37 183 ALA D N 1
ATOM 8168 C CA . ALA D 1 183 ? 12.460 68.784 14.547 1.00 39.76 183 ALA D CA 1
ATOM 8169 C C . ALA D 1 183 ? 12.133 67.603 15.453 1.00 41.37 183 ALA D C 1
ATOM 8170 O O . ALA D 1 183 ? 13.026 67.021 16.068 1.00 44.14 183 ALA D O 1
ATOM 8172 N N . TYR D 1 184 ? 10.853 67.251 15.539 1.00 37.40 184 TYR D N 1
ATOM 8173 C CA . TYR D 1 184 ? 10.478 65.991 16.166 1.00 37.23 184 TYR D CA 1
ATOM 8174 C C . TYR D 1 184 ? 10.166 64.980 15.070 1.00 33.75 184 TYR D C 1
ATOM 8175 O O . TYR D 1 184 ? 10.026 65.347 13.901 1.00 30.09 184 TYR D O 1
ATOM 8184 N N . ALA D 1 185 ? 10.053 63.714 15.460 1.00 34.83 185 ALA D N 1
ATOM 8185 C CA . ALA D 1 185 ? 9.966 62.601 14.516 1.00 38.12 185 ALA D CA 1
ATOM 8186 C C . ALA D 1 185 ? 11.033 62.681 13.418 1.00 38.47 185 ALA D C 1
ATOM 8187 O O . ALA D 1 185 ? 10.708 62.592 12.233 1.00 34.18 185 ALA D O 1
ATOM 8189 N N . PRO D 1 186 ? 12.315 62.837 13.804 1.00 39.38 186 PRO D N 1
ATOM 8190 C CA . PRO D 1 186 ? 13.348 63.034 12.782 1.00 39.85 186 PRO D CA 1
ATOM 8191 C C . PRO D 1 186 ? 13.664 61.750 12.023 1.00 40.65 186 PRO D C 1
ATOM 8192 O O . PRO D 1 186 ? 14.215 61.800 10.924 1.00 39.33 186 PRO D O 1
ATOM 8196 N N . LEU D 1 187 ? 13.320 60.614 12.618 1.00 39.91 187 LEU D N 1
ATOM 8197 C CA . LEU D 1 187 ? 13.494 59.326 11.964 1.00 39.63 187 LEU D CA 1
ATOM 8198 C C . LEU D 1 187 ? 12.157 58.855 11.401 1.00 38.87 187 LEU D C 1
ATOM 8199 O O . LEU D 1 187 ? 11.917 57.656 11.258 1.00 39.95 187 LEU D O 1
ATOM 8204 N N . MET D 1 188 ? 11.293 59.823 11.098 1.00 39.75 188 MET D N 1
ATOM 8205 C CA . MET D 1 188 ? 9.970 59.582 10.521 1.00 38.63 188 MET D CA 1
ATOM 8206 C C . MET D 1 188 ? 9.078 58.698 11.392 1.00 39.48 188 MET D C 1
ATOM 8207 O O . MET D 1 188 ? 8.170 58.040 10.884 1.00 34.82 188 MET D O 1
ATOM 8212 N N . SER D 1 189 ? 9.341 58.700 12.697 1.00 43.33 189 SER D N 1
ATOM 8213 C CA . SER D 1 189 ? 8.509 58.011 13.686 1.00 48.65 189 SER D CA 1
ATOM 8214 C C . SER D 1 189 ? 8.186 56.565 13.307 1.00 54.67 189 SER D C 1
ATOM 8215 O O . SER D 1 189 ? 9.088 55.747 13.122 1.00 64.40 189 SER D O 1
ATOM 8218 N N . HIS D 1 190 ? 6.897 56.258 13.186 1.00 52.22 190 HIS D N 1
ATOM 8219 C CA . HIS D 1 190 ? 6.462 54.896 12.886 1.00 52.83 190 HIS D CA 1
ATOM 8220 C C . HIS D 1 190 ? 6.562 54.582 11.395 1.00 53.26 190 HIS D C 1
ATOM 8221 O O . HIS D 1 190 ? 6.280 53.461 10.969 1.00 57.32 190 HIS D O 1
ATOM 8228 N N . GLN D 1 191 ? 6.962 55.574 10.606 1.00 48.13 191 GLN D N 1
ATOM 8229 C CA . GLN D 1 191 ? 7.263 55.357 9.195 1.00 45.54 191 GLN D CA 1
ATOM 8230 C C . GLN D 1 191 ? 8.773 55.233 9.017 1.00 48.06 191 GLN D C 1
ATOM 8231 O O . GLN D 1 191 ? 9.329 55.617 7.988 1.00 48.55 191 GLN D O 1
ATOM 8237 N N . ILE D 1 192 ? 9.420 54.686 10.042 1.00 46.49 192 ILE D N 1
ATOM 8238 C CA . ILE D 1 192 ? 10.870 54.526 10.084 1.00 49.36 192 ILE D CA 1
ATOM 8239 C C . ILE D 1 192 ? 11.400 53.684 8.917 1.00 54.71 192 ILE D C 1
ATOM 8240 O O . ILE D 1 192 ? 12.526 53.879 8.458 1.00 58.20 192 ILE D O 1
ATOM 8245 N N . LYS D 1 193 ? 10.570 52.771 8.421 1.00 52.08 193 LYS D N 1
ATOM 8246 C CA . LYS D 1 193 ? 11.005 51.806 7.415 1.00 52.10 193 LYS D CA 1
ATOM 8247 C C . LYS D 1 193 ? 11.275 52.414 6.038 1.00 51.03 193 LYS D C 1
ATOM 8248 O O . LYS D 1 193 ? 12.168 51.955 5.327 1.00 55.12 193 LYS D O 1
ATOM 8254 N N . ASP D 1 194 ? 10.495 53.412 5.668 1.00 44.38 194 ASP D N 1
ATOM 8255 C CA . ASP D 1 194 ? 10.721 54.118 4.434 1.00 49.97 194 ASP D CA 1
ATOM 8256 C C . ASP D 1 194 ? 12.059 54.798 4.451 1.00 54.50 194 ASP D C 1
ATOM 8257 O O . ASP D 1 194 ? 12.721 54.901 3.451 1.00 59.99 194 ASP D O 1
ATOM 8262 N N . LEU D 1 195 ? 12.430 55.310 5.600 1.00 50.34 195 LEU D N 1
ATOM 8263 C CA . LEU D 1 195 ? 13.721 55.954 5.786 1.00 46.15 195 LEU D CA 1
ATOM 8264 C C . LEU D 1 195 ? 14.838 54.924 5.668 1.00 46.86 195 LEU D C 1
ATOM 8265 O O . LEU D 1 195 ? 15.838 55.149 4.987 1.00 48.79 195 LEU D O 1
ATOM 8270 N N . LEU D 1 196 ? 14.649 53.787 6.331 1.00 42.44 196 LEU D N 1
ATOM 8271 C CA . LEU D 1 196 ? 15.655 52.732 6.365 1.00 46.07 196 LEU D CA 1
ATOM 8272 C C . LEU D 1 196 ? 15.823 52.032 5.019 1.00 44.73 196 LEU D C 1
ATOM 8273 O O . LEU D 1 196 ? 16.844 51.393 4.770 1.00 45.00 196 LEU D O 1
ATOM 8278 N N . SER D 1 197 ? 14.821 52.152 4.153 1.00 45.90 197 SER D N 1
ATOM 8279 C CA . SER D 1 197 ? 14.845 51.461 2.869 1.00 47.02 197 SER D CA 1
ATOM 8280 C C . SER D 1 197 ? 15.248 52.379 1.719 1.00 46.75 197 SER D C 1
ATOM 8281 O O . SER D 1 197 ? 15.366 51.933 0.578 1.00 50.01 197 SER D O 1
ATOM 8284 N N . ASN D 1 198 ? 15.460 53.657 2.018 1.00 47.31 198 ASN D N 1
ATOM 8285 C CA . ASN D 1 198 ? 15.783 54.629 0.979 1.00 53.50 198 ASN D CA 1
ATOM 8286 C C . ASN D 1 198 ? 17.149 54.380 0.350 1.00 57.62 198 ASN D C 1
ATOM 8287 O O . ASN D 1 198 ? 18.131 54.133 1.049 1.00 57.41 198 ASN D O 1
ATOM 8292 N N . GLU D 1 199 ? 17.199 54.453 -0.977 1.00 64.67 199 GLU D N 1
ATOM 8293 C CA . GLU D 1 199 ? 18.429 54.212 -1.720 1.00 72.87 199 GLU D CA 1
ATOM 8294 C C . GLU D 1 199 ? 19.467 55.299 -1.449 1.00 69.67 199 GLU D C 1
ATOM 8295 O O . GLU D 1 199 ? 20.668 55.029 -1.430 1.00 75.19 199 GLU D O 1
ATOM 8301 N N . THR D 1 200 ? 18.998 56.523 -1.223 1.00 60.49 200 THR D N 1
ATOM 8302 C CA . THR D 1 200 ? 19.888 57.668 -1.089 1.00 56.91 200 THR D CA 1
ATOM 8303 C C . THR D 1 200 ? 20.559 57.689 0.277 1.00 53.59 200 THR D C 1
ATOM 8304 O O . THR D 1 200 ? 21.774 57.867 0.380 1.00 55.57 200 THR D O 1
ATOM 8308 N N . MET D 1 201 ? 19.763 57.499 1.323 1.00 46.13 201 MET D N 1
ATOM 8309 C CA . MET D 1 201 ? 20.274 57.494 2.687 1.00 38.80 201 MET D CA 1
ATOM 8310 C C . MET D 1 201 ? 21.257 56.348 2.899 1.00 46.89 201 MET D C 1
ATOM 8311 O O . MET D 1 201 ? 22.265 56.507 3.586 1.00 46.92 201 MET D O 1
ATOM 8316 N N . ALA D 1 202 ? 20.961 55.200 2.300 1.00 47.78 202 ALA D N 1
ATOM 8317 C CA . ALA D 1 202 ? 21.811 54.021 2.424 1.00 44.37 202 ALA D CA 1
ATOM 8318 C C . ALA D 1 202 ? 23.178 54.248 1.785 1.00 50.59 202 ALA D C 1
ATOM 8319 O O . ALA D 1 202 ? 24.201 53.815 2.316 1.00 47.85 202 ALA D O 1
ATOM 8321 N N . LYS D 1 203 ? 23.184 54.927 0.642 1.00 51.39 203 LYS D N 1
ATOM 8322 C CA . LYS D 1 203 ? 24.421 55.248 -0.060 1.00 56.43 203 LYS D CA 1
ATOM 8323 C C . LYS D 1 203 ? 25.322 56.141 0.786 1.00 55.59 203 LYS D C 1
ATOM 8324 O O . LYS D 1 203 ? 26.500 55.842 0.986 1.00 56.32 203 LYS D O 1
ATOM 8330 N N . ILE D 1 204 ? 24.757 57.237 1.280 1.00 50.91 204 ILE D N 1
ATOM 8331 C CA . ILE D 1 204 ? 25.499 58.191 2.095 1.00 51.92 204 ILE D CA 1
ATOM 8332 C C . ILE D 1 204 ? 25.922 57.563 3.421 1.00 54.04 204 ILE D C 1
ATOM 8333 O O . ILE D 1 204 ? 26.994 57.864 3.946 1.00 58.26 204 ILE D O 1
ATOM 8338 N N . ALA D 1 205 ? 25.078 56.683 3.952 1.00 52.02 205 ALA D N 1
ATOM 8339 C CA . ALA D 1 205 ? 25.395 55.965 5.183 1.00 51.45 205 ALA D CA 1
ATOM 8340 C C . ALA D 1 205 ? 26.650 55.119 5.004 1.00 55.61 205 ALA D C 1
ATOM 8341 O O . ALA D 1 205 ? 27.511 55.071 5.883 1.00 56.38 205 ALA D O 1
ATOM 8343 N N . LYS D 1 206 ? 26.744 54.456 3.857 1.00 55.20 206 LYS D N 1
ATOM 8344 C CA . LYS D 1 206 ? 27.908 53.643 3.528 1.00 58.28 206 LYS D CA 1
ATOM 8345 C C . LYS D 1 206 ? 29.145 54.517 3.344 1.00 60.69 206 LYS D C 1
ATOM 8346 O O . LYS D 1 206 ? 30.261 54.115 3.674 1.00 63.50 206 LYS D O 1
ATOM 8352 N N . LYS D 1 207 ? 28.929 55.720 2.823 1.00 60.40 207 LYS D N 1
ATOM 8353 C CA . LYS D 1 207 ? 30.010 56.660 2.548 1.00 59.42 207 LYS D CA 1
ATOM 8354 C C . LYS D 1 207 ? 30.742 57.105 3.813 1.00 60.02 207 LYS D C 1
ATOM 8355 O O . LYS D 1 207 ? 31.969 57.214 3.822 1.00 62.79 207 LYS D O 1
ATOM 8361 N N . HIS D 1 208 ? 29.989 57.353 4.880 1.00 58.09 208 HIS D N 1
ATOM 8362 C CA . HIS D 1 208 ? 30.566 57.886 6.111 1.00 59.28 208 HIS D CA 1
ATOM 8363 C C . HIS D 1 208 ? 30.723 56.835 7.207 1.00 63.33 208 HIS D C 1
ATOM 8364 O O . HIS D 1 208 ? 31.048 57.174 8.346 1.00 65.63 208 HIS D O 1
ATOM 8371 N N . ASP D 1 209 ? 30.495 55.570 6.858 1.00 62.68 209 ASP D N 1
ATOM 8372 C CA . ASP D 1 209 ? 30.595 54.461 7.807 1.00 65.04 209 ASP D CA 1
ATOM 8373 C C . ASP D 1 209 ? 29.670 54.694 9.004 1.00 61.33 209 ASP D C 1
ATOM 8374 O O . ASP D 1 209 ? 30.065 54.533 10.159 1.00 64.03 209 ASP D O 1
ATOM 8379 N N . LYS D 1 210 ? 28.437 55.089 8.710 1.00 58.66 210 LYS D N 1
ATOM 8380 C CA . LYS D 1 210 ? 27.438 55.345 9.741 1.00 58.57 210 LYS D CA 1
ATOM 8381 C C . LYS D 1 210 ? 26.115 54.686 9.369 1.00 57.12 210 LYS D C 1
ATOM 8382 O O . LYS D 1 210 ? 25.942 54.221 8.243 1.00 55.30 210 LYS D O 1
ATOM 8388 N N . THR D 1 211 ? 25.185 54.646 10.316 1.00 57.84 211 THR D N 1
ATOM 8389 C CA . THR D 1 211 ? 23.854 54.119 10.042 1.00 57.06 211 THR D CA 1
ATOM 8390 C C . THR D 1 211 ? 22.997 55.199 9.396 1.00 54.20 211 THR D C 1
ATOM 8391 O O . THR D 1 211 ? 23.319 56.384 9.477 1.00 53.21 211 THR D O 1
ATOM 8395 N N . ILE D 1 212 ? 21.911 54.786 8.750 1.00 54.04 212 ILE D N 1
ATOM 8396 C CA . ILE D 1 212 ? 20.985 55.726 8.124 1.00 48.63 212 ILE D CA 1
ATOM 8397 C C . ILE D 1 212 ? 20.379 56.730 9.121 1.00 46.76 212 ILE D C 1
ATOM 8398 O O . ILE D 1 212 ? 20.340 57.926 8.826 1.00 38.32 212 ILE D O 1
ATOM 8403 N N . PRO D 1 213 ? 19.911 56.265 10.302 1.00 50.47 213 PRO D N 1
ATOM 8404 C CA . PRO D 1 213 ? 19.393 57.261 11.250 1.00 52.26 213 PRO D CA 1
ATOM 8405 C C . PRO D 1 213 ? 20.432 58.297 11.678 1.00 53.93 213 PRO D C 1
ATOM 8406 O O . PRO D 1 213 ? 20.064 59.417 12.027 1.00 55.15 213 PRO D O 1
ATOM 8410 N N . GLN D 1 214 ? 21.708 57.926 11.647 1.00 54.23 214 GLN D N 1
ATOM 8411 C CA . GLN D 1 214 ? 22.776 58.849 12.014 1.00 52.69 214 GLN D CA 1
ATOM 8412 C C . GLN D 1 214 ? 22.941 59.952 10.972 1.00 49.71 214 GLN D C 1
ATOM 8413 O O . GLN D 1 214 ? 23.170 61.110 11.319 1.00 51.67 214 GLN D O 1
ATOM 8419 N N . ILE D 1 215 ? 22.821 59.592 9.697 1.00 48.43 215 ILE D N 1
ATOM 8420 C CA . ILE D 1 215 ? 22.900 60.574 8.619 1.00 49.55 215 ILE D CA 1
ATOM 8421 C C . ILE D 1 215 ? 21.684 61.494 8.671 1.00 50.95 215 ILE D C 1
ATOM 8422 O O . ILE D 1 215 ? 21.810 62.713 8.530 1.00 50.85 215 ILE D O 1
ATOM 8427 N N . ALA D 1 216 ? 20.513 60.906 8.893 1.00 45.15 216 ALA D N 1
ATOM 8428 C CA . ALA D 1 216 ? 19.271 61.665 8.996 1.00 43.41 216 ALA D CA 1
ATOM 8429 C C . ALA D 1 216 ? 19.337 62.678 10.134 1.00 41.16 216 ALA D C 1
ATOM 8430 O O . ALA D 1 216 ? 18.909 63.823 9.985 1.00 38.44 216 ALA D O 1
ATOM 8432 N N . ILE D 1 217 ? 19.880 62.249 11.269 1.00 41.03 217 ILE D N 1
ATOM 8433 C CA . ILE D 1 217 ? 20.044 63.124 12.425 1.00 42.21 217 ILE D CA 1
ATOM 8434 C C . ILE D 1 217 ? 21.091 64.200 12.152 1.00 41.77 217 ILE D C 1
ATOM 8435 O O . ILE D 1 217 ? 20.873 65.379 12.439 1.00 42.58 217 ILE D O 1
ATOM 8440 N N . ARG D 1 218 ? 22.223 63.790 11.587 1.00 44.29 218 ARG D N 1
ATOM 8441 C CA . ARG D 1 218 ? 23.302 64.716 11.259 1.00 46.16 218 ARG D CA 1
ATOM 8442 C C . ARG D 1 218 ? 22.865 65.731 10.205 1.00 47.93 218 ARG D C 1
ATOM 8443 O O . ARG D 1 218 ? 23.306 66.882 10.216 1.00 51.15 218 ARG D O 1
ATOM 8451 N N . TRP D 1 219 ? 21.994 65.297 9.301 1.00 43.17 219 TRP D N 1
ATOM 8452 C CA . TRP D 1 219 ? 21.481 66.153 8.237 1.00 41.84 219 TRP D CA 1
ATOM 8453 C C . TRP D 1 219 ? 20.737 67.361 8.797 1.00 40.89 219 TRP D C 1
ATOM 8454 O O . TRP D 1 219 ? 20.823 68.461 8.252 1.00 41.35 219 TRP D O 1
ATOM 8465 N N . LEU D 1 220 ? 20.014 67.149 9.891 1.00 41.78 220 LEU D N 1
ATOM 8466 C CA . LEU D 1 220 ? 19.286 68.227 10.549 1.00 43.16 220 LEU D CA 1
ATOM 8467 C C . LEU D 1 220 ? 20.241 69.184 11.252 1.00 42.58 220 LEU D C 1
ATOM 8468 O O . LEU D 1 220 ? 20.052 70.400 11.222 1.00 42.47 220 LEU D O 1
ATOM 8473 N N . ILE D 1 221 ? 21.266 68.622 11.884 1.00 44.08 221 ILE D N 1
ATOM 8474 C CA . ILE D 1 221 ? 22.293 69.412 12.550 1.00 45.71 221 ILE D CA 1
ATOM 8475 C C . ILE D 1 221 ? 23.041 70.267 11.532 1.00 48.99 221 ILE D C 1
ATOM 8476 O O . ILE D 1 221 ? 23.403 71.411 11.810 1.00 54.14 221 ILE D O 1
ATOM 8481 N N . GLU D 1 222 ? 23.248 69.709 10.344 1.00 48.69 222 GLU D N 1
ATOM 8482 C CA . GLU D 1 222 ? 23.911 70.422 9.259 1.00 51.56 222 GLU D CA 1
ATOM 8483 C C . GLU D 1 222 ? 23.084 71.624 8.808 1.00 50.02 222 GLU D C 1
ATOM 8484 O O . GLU D 1 222 ? 23.619 72.589 8.261 1.00 49.98 222 GLU D O 1
ATOM 8490 N N . ARG D 1 223 ? 21.777 71.559 9.044 1.00 49.79 223 ARG D N 1
ATOM 8491 C CA . ARG D 1 223 ? 20.870 72.649 8.697 1.00 47.71 223 ARG D CA 1
ATOM 8492 C C . ARG D 1 223 ? 20.627 73.576 9.884 1.00 50.19 223 ARG D C 1
ATOM 8493 O O . ARG D 1 223 ? 19.757 74.447 9.827 1.00 47.77 223 ARG D O 1
ATOM 8501 N N . GLU D 1 224 ? 21.398 73.377 10.952 1.00 55.58 224 GLU D N 1
ATOM 8502 C CA . GLU D 1 224 ? 21.249 74.137 12.193 1.00 56.36 224 GLU D CA 1
ATOM 8503 C C . GLU D 1 224 ? 19.838 74.007 12.764 1.00 51.12 224 GLU D C 1
ATOM 8504 O O . GLU D 1 224 ? 19.242 74.988 13.210 1.00 51.41 224 GLU D O 1
ATOM 8510 N N . ILE D 1 225 ? 19.313 72.786 12.743 1.00 45.76 225 ILE D N 1
ATOM 8511 C CA . ILE D 1 225 ? 18.001 72.495 13.307 1.00 45.76 225 ILE D CA 1
ATOM 8512 C C . ILE D 1 225 ? 18.132 71.585 14.523 1.00 45.43 225 ILE D C 1
ATOM 8513 O O . ILE D 1 225 ? 18.779 70.541 14.455 1.00 45.16 225 ILE D O 1
ATOM 8518 N N . VAL D 1 226 ? 17.524 71.987 15.636 1.00 46.22 226 VAL D N 1
ATOM 8519 C CA . VAL D 1 226 ? 17.541 71.171 16.845 1.00 49.83 226 VAL D CA 1
ATOM 8520 C C . VAL D 1 226 ? 16.759 69.879 16.627 1.00 50.53 226 VAL D C 1
ATOM 8521 O O . VAL D 1 226 ? 15.586 69.907 16.258 1.00 49.77 226 VAL D O 1
ATOM 8525 N N . VAL D 1 227 ? 17.419 68.748 16.856 1.00 49.79 227 VAL D N 1
ATOM 8526 C CA . VAL D 1 227 ? 16.825 67.443 16.591 1.00 47.30 227 VAL D CA 1
ATOM 8527 C C . VAL D 1 227 ? 16.686 66.610 17.866 1.00 47.12 227 VAL D C 1
ATOM 8528 O O . VAL D 1 227 ? 17.624 66.501 18.655 1.00 46.71 227 VAL D O 1
ATOM 8532 N N . ILE D 1 228 ? 15.505 66.032 18.068 1.00 46.72 228 ILE D N 1
ATOM 8533 C CA . ILE D 1 228 ? 15.255 65.189 19.233 1.00 46.83 228 ILE D CA 1
ATOM 8534 C C . ILE D 1 228 ? 14.719 63.811 18.842 1.00 47.90 228 ILE D C 1
ATOM 8535 O O . ILE D 1 228 ? 13.509 63.583 18.843 1.00 50.18 228 ILE D O 1
ATOM 8540 N N . PRO D 1 229 ? 15.627 62.880 18.508 1.00 46.95 229 PRO D N 1
ATOM 8541 C CA . PRO D 1 229 ? 15.234 61.516 18.144 1.00 48.00 229 PRO D CA 1
ATOM 8542 C C . PRO D 1 229 ? 14.611 60.765 19.316 1.00 51.50 229 PRO D C 1
ATOM 8543 O O . PRO D 1 229 ? 15.117 60.835 20.436 1.00 54.19 229 PRO D O 1
ATOM 8547 N N . LYS D 1 230 ? 13.520 60.054 19.053 1.00 53.21 230 LYS D N 1
ATOM 8548 C CA . LYS D 1 230 ? 12.804 59.334 20.100 1.00 58.72 230 LYS D CA 1
ATOM 8549 C C . LYS D 1 230 ? 13.207 57.864 20.157 1.00 60.71 230 LYS D C 1
ATOM 8550 O O . LYS D 1 230 ? 13.249 57.181 19.134 1.00 59.95 230 LYS D O 1
ATOM 8556 N N . SER D 1 231 ? 13.499 57.391 21.365 1.00 66.07 231 SER D N 1
ATOM 8557 C CA . SER D 1 231 ? 13.896 56.005 21.584 1.00 69.95 231 SER D CA 1
ATOM 8558 C C . SER D 1 231 ? 13.866 55.649 23.067 1.00 73.33 231 SER D C 1
ATOM 8559 O O . SER D 1 231 ? 14.046 56.513 23.925 1.00 72.37 231 SER D O 1
ATOM 8562 N N . ILE D 1 232 ? 13.628 54.374 23.360 1.00 79.62 232 ILE D N 1
ATOM 8563 C CA . ILE D 1 232 ? 13.721 53.869 24.725 1.00 84.17 232 ILE D CA 1
ATOM 8564 C C . ILE D 1 232 ? 14.681 52.688 24.772 1.00 86.34 232 ILE D C 1
ATOM 8565 O O . ILE D 1 232 ? 14.929 52.115 25.833 1.00 91.65 232 ILE D O 1
ATOM 8570 N N . THR D 1 233 ? 15.213 52.326 23.609 1.00 83.16 233 THR D N 1
ATOM 8571 C CA . THR D 1 233 ? 16.181 51.243 23.507 1.00 83.19 233 THR D CA 1
ATOM 8572 C C . THR D 1 233 ? 17.587 51.768 23.765 1.00 79.97 233 THR D C 1
ATOM 8573 O O . THR D 1 233 ? 18.110 52.548 22.970 1.00 75.87 233 THR D O 1
ATOM 8577 N N . PRO D 1 234 ? 18.202 51.327 24.876 1.00 81.73 234 PRO D N 1
ATOM 8578 C CA . PRO D 1 234 ? 19.505 51.789 25.367 1.00 86.12 234 PRO D CA 1
ATOM 8579 C C . PRO D 1 234 ? 20.563 51.917 24.274 1.00 90.91 234 PRO D C 1
ATOM 8580 O O . PRO D 1 234 ? 21.267 52.926 24.224 1.00 89.79 234 PRO D O 1
ATOM 8584 N N . GLU D 1 235 ? 20.661 50.920 23.403 1.00 96.69 235 GLU D N 1
ATOM 8585 C CA . GLU D 1 235 ? 21.726 50.899 22.407 1.00 100.99 235 GLU D CA 1
ATOM 8586 C C . GLU D 1 235 ? 21.477 51.818 21.213 1.00 96.01 235 GLU D C 1
ATOM 8587 O O . GLU D 1 235 ? 22.415 52.265 20.574 1.00 94.26 235 GLU D O 1
ATOM 8593 N N . ARG D 1 236 ? 20.224 52.112 20.896 1.00 94.15 236 ARG D N 1
ATOM 8594 C CA . ARG D 1 236 ? 19.986 52.993 19.762 1.00 90.24 236 ARG D CA 1
ATOM 8595 C C . ARG D 1 236 ? 19.897 54.451 20.185 1.00 83.91 236 ARG D C 1
ATOM 8596 O O . ARG D 1 236 ? 19.793 55.346 19.334 1.00 76.17 236 ARG D O 1
ATOM 8604 N N . ILE D 1 237 ? 19.955 54.682 21.494 1.00 83.81 237 ILE D N 1
ATOM 8605 C CA . ILE D 1 237 ? 20.098 56.031 22.011 1.00 79.29 237 ILE D CA 1
ATOM 8606 C C . ILE D 1 237 ? 21.547 56.509 21.835 1.00 79.29 237 ILE D C 1
ATOM 8607 O O . ILE D 1 237 ? 21.794 57.709 21.700 1.00 77.26 237 ILE D O 1
ATOM 8612 N N . VAL D 1 238 ? 22.505 55.581 21.818 1.00 79.43 238 VAL D N 1
ATOM 8613 C CA . VAL D 1 238 ? 23.908 55.991 21.746 1.00 78.79 238 VAL D CA 1
ATOM 8614 C C . VAL D 1 238 ? 24.363 56.346 20.326 1.00 74.88 238 VAL D C 1
ATOM 8615 O O . VAL D 1 238 ? 25.135 57.287 20.155 1.00 74.98 238 VAL D O 1
ATOM 8619 N N . GLN D 1 239 ? 23.897 55.622 19.309 1.00 73.35 239 GLN D N 1
ATOM 8620 C CA . GLN D 1 239 ? 24.305 55.946 17.941 1.00 74.58 239 GLN D CA 1
ATOM 8621 C C . GLN D 1 239 ? 23.613 57.216 17.472 1.00 69.16 239 GLN D C 1
ATOM 8622 O O . GLN D 1 239 ? 24.163 57.971 16.670 1.00 69.48 239 GLN D O 1
ATOM 8628 N N . ASN D 1 240 ? 22.402 57.446 17.971 1.00 67.27 240 ASN D N 1
ATOM 8629 C CA . ASN D 1 240 ? 21.682 58.681 17.687 1.00 61.65 240 ASN D CA 1
ATOM 8630 C C . ASN D 1 240 ? 22.486 59.888 18.150 1.00 58.44 240 ASN D C 1
ATOM 8631 O O . ASN D 1 240 ? 22.456 60.947 17.526 1.00 53.61 240 ASN D O 1
ATOM 8636 N N . PHE D 1 241 ? 23.214 59.709 19.248 1.00 61.91 241 PHE D N 1
ATOM 8637 C CA . PHE D 1 241 ? 24.049 60.764 19.807 1.00 60.37 241 PHE D CA 1
ATOM 8638 C C . PHE D 1 241 ? 25.411 60.817 19.123 1.00 60.57 241 PHE D C 1
ATOM 8639 O O . PHE D 1 241 ? 26.040 61.872 19.056 1.00 62.82 241 PHE D O 1
ATOM 8647 N N . ASP D 1 242 ? 25.861 59.673 18.620 1.00 59.24 242 ASP D N 1
ATOM 8648 C CA . ASP D 1 242 ? 27.159 59.587 17.961 1.00 62.90 242 ASP D CA 1
ATOM 8649 C C . ASP D 1 242 ? 27.088 60.143 16.542 1.00 61.68 242 ASP D C 1
ATOM 8650 O O . ASP D 1 242 ? 27.181 59.399 15.566 1.00 60.85 242 ASP D O 1
ATOM 8655 N N . VAL D 1 243 ? 26.919 61.458 16.437 1.00 59.48 243 VAL D N 1
ATOM 8656 C CA . VAL D 1 243 ? 26.804 62.118 15.141 1.00 56.26 243 VAL D CA 1
ATOM 8657 C C . VAL D 1 243 ? 27.597 63.420 15.104 1.00 57.12 243 VAL D C 1
ATOM 8658 O O . VAL D 1 243 ? 27.211 64.371 14.425 1.00 55.22 243 VAL D O 1
ATOM 8662 N N . PHE D 1 244 ? 28.708 63.459 15.832 1.00 61.01 244 PHE D N 1
ATOM 8663 C CA . PHE D 1 244 ? 29.521 64.667 15.908 1.00 59.94 244 PHE D CA 1
ATOM 8664 C C . PHE D 1 244 ? 30.966 64.412 15.492 1.00 64.29 244 PHE D C 1
ATOM 8665 O O . PHE D 1 244 ? 31.812 65.301 15.585 1.00 68.79 244 PHE D O 1
ATOM 8673 N N . ASP D 1 245 ? 31.244 63.197 15.031 1.00 63.12 245 ASP D N 1
ATOM 8674 C CA . ASP D 1 245 ? 32.593 62.836 14.615 1.00 65.69 245 ASP D CA 1
ATOM 8675 C C . ASP D 1 245 ? 32.732 62.838 13.096 1.00 64.18 245 ASP D C 1
ATOM 8676 O O . ASP D 1 245 ? 33.701 62.304 12.555 1.00 65.06 245 ASP D O 1
ATOM 8681 N N . PHE D 1 246 ? 31.763 63.439 12.412 1.00 60.26 246 PHE D N 1
ATOM 8682 C CA . PHE D 1 246 ? 31.815 63.546 10.958 1.00 58.54 246 PHE D CA 1
ATOM 8683 C C . PHE D 1 246 ? 30.945 64.690 10.448 1.00 58.96 246 PHE D C 1
ATOM 8684 O O . PHE D 1 246 ? 30.177 65.287 11.203 1.00 56.95 246 PHE D O 1
ATOM 8692 N N . THR D 1 247 ? 31.075 64.988 9.160 1.00 62.14 247 THR D N 1
ATOM 8693 C CA . THR D 1 247 ? 30.308 66.055 8.531 1.00 62.17 247 THR D CA 1
ATOM 8694 C C . THR D 1 247 ? 29.869 65.633 7.132 1.00 61.20 247 THR D C 1
ATOM 8695 O O . THR D 1 247 ? 30.623 64.984 6.406 1.00 62.12 247 THR D O 1
ATOM 8699 N N . LEU D 1 248 ? 28.644 65.993 6.762 1.00 60.14 248 LEU D N 1
ATOM 8700 C CA . LEU D 1 248 ? 28.116 65.672 5.443 1.00 60.26 248 LEU D CA 1
ATOM 8701 C C . LEU D 1 248 ? 28.618 66.655 4.390 1.00 66.09 248 LEU D C 1
ATOM 8702 O O . LEU D 1 248 ? 28.675 67.861 4.631 1.00 67.10 248 LEU D O 1
ATOM 8707 N N . ASP D 1 249 ? 28.912 66.136 3.210 1.00 69.23 249 ASP D N 1
ATOM 8708 C CA . ASP D 1 249 ? 29.378 66.945 2.097 1.00 70.12 249 ASP D CA 1
ATOM 8709 C C . ASP D 1 249 ? 28.273 67.835 1.583 1.00 68.61 249 ASP D C 1
ATOM 8710 O O . ASP D 1 249 ? 27.136 67.679 1.946 1.00 68.59 249 ASP D O 1
ATOM 8715 N N . GLU D 1 250 ? 28.612 68.757 0.707 1.00 72.00 250 GLU D N 1
ATOM 8716 C CA . GLU D 1 250 ? 27.590 69.536 0.020 1.00 74.99 250 GLU D CA 1
ATOM 8717 C C . GLU D 1 250 ? 26.850 68.642 -0.965 1.00 71.89 250 GLU D C 1
ATOM 8718 O O . GLU D 1 250 ? 25.658 68.821 -1.214 1.00 69.59 250 GLU D O 1
ATOM 8724 N N . GLU D 1 251 ? 27.573 67.672 -1.517 1.00 72.82 251 GLU D N 1
ATOM 8725 C CA . GLU D 1 251 ? 26.991 66.684 -2.415 1.00 73.48 251 GLU D CA 1
ATOM 8726 C C . GLU D 1 251 ? 25.995 65.806 -1.662 1.00 69.29 251 GLU D C 1
ATOM 8727 O O . GLU D 1 251 ? 24.972 65.397 -2.212 1.00 66.99 251 GLU D O 1
ATOM 8733 N N . ASP D 1 252 ? 26.301 65.528 -0.398 1.00 65.37 252 ASP D N 1
ATOM 8734 C CA . ASP D 1 252 ? 25.402 64.763 0.459 1.00 60.55 252 ASP D CA 1
ATOM 8735 C C . ASP D 1 252 ? 24.128 65.550 0.747 1.00 57.52 252 ASP D C 1
ATOM 8736 O O . ASP D 1 252 ? 23.025 65.013 0.664 1.00 55.23 252 ASP D O 1
ATOM 8741 N N . MET D 1 253 ? 24.291 66.827 1.080 1.00 55.35 253 MET D N 1
ATOM 8742 C CA . MET D 1 253 ? 23.159 67.701 1.368 1.00 52.94 253 MET D CA 1
ATOM 8743 C C . MET D 1 253 ? 22.295 67.913 0.130 1.00 54.40 253 MET D C 1
ATOM 8744 O O . MET D 1 253 ? 21.106 68.216 0.232 1.00 56.20 253 MET D O 1
ATOM 8749 N N . LYS D 1 254 ? 22.904 67.749 -1.040 1.00 55.36 254 LYS D N 1
ATOM 8750 C CA . LYS D 1 254 ? 22.197 67.892 -2.306 1.00 54.89 254 LYS D CA 1
ATOM 8751 C C . LYS D 1 254 ? 21.327 66.671 -2.593 1.00 50.93 254 LYS D C 1
ATOM 8752 O O . LYS D 1 254 ? 20.186 66.801 -3.036 1.00 50.28 254 LYS D O 1
ATOM 8758 N N . SER D 1 255 ? 21.874 65.487 -2.334 1.00 49.76 255 SER D N 1
ATOM 8759 C CA . SER D 1 255 ? 21.156 64.240 -2.577 1.00 49.17 255 SER D CA 1
ATOM 8760 C C . SER D 1 255 ? 19.986 64.063 -1.613 1.00 48.97 255 SER D C 1
ATOM 8761 O O . SER D 1 255 ? 18.889 63.681 -2.023 1.00 51.51 255 SER D O 1
ATOM 8764 N N . ILE D 1 256 ? 20.226 64.341 -0.335 1.00 47.55 256 ILE D N 1
ATOM 8765 C CA . ILE D 1 256 ? 19.193 64.218 0.690 1.00 45.82 256 ILE D CA 1
ATOM 8766 C C . ILE D 1 256 ? 18.034 65.174 0.410 1.00 48.48 256 ILE D C 1
ATOM 8767 O O . ILE D 1 256 ? 16.882 64.883 0.735 1.00 51.64 256 ILE D O 1
ATOM 8772 N N . ARG D 1 257 ? 18.343 66.308 -0.210 1.00 49.32 257 ARG D N 1
ATOM 8773 C CA . ARG D 1 257 ? 17.329 67.289 -0.580 1.00 46.50 257 ARG D CA 1
ATOM 8774 C C . ARG D 1 257 ? 16.238 66.671 -1.454 1.00 46.09 257 ARG D C 1
ATOM 8775 O O . ARG D 1 257 ? 15.059 66.994 -1.313 1.00 37.07 257 ARG D O 1
ATOM 8783 N N . SER D 1 258 ? 16.640 65.768 -2.344 1.00 49.29 258 SER D N 1
ATOM 8784 C CA . SER D 1 258 ? 15.713 65.138 -3.278 1.00 52.09 258 SER D CA 1
ATOM 8785 C C . SER D 1 258 ? 14.830 64.087 -2.608 1.00 48.79 258 SER D C 1
ATOM 8786 O O . SER D 1 258 ? 13.842 63.637 -3.188 1.00 48.67 258 SER D O 1
ATOM 8789 N N . VAL D 1 259 ? 15.186 63.702 -1.386 1.00 47.21 259 VAL D N 1
ATO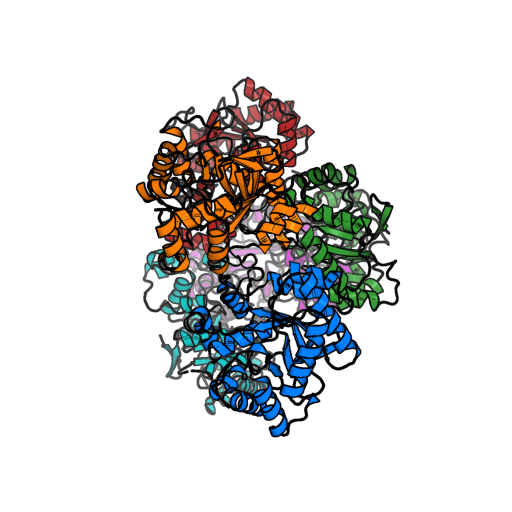M 8790 C CA . VAL D 1 259 ? 14.429 62.699 -0.642 1.00 43.53 259 VAL D CA 1
ATOM 8791 C C . VAL D 1 259 ? 13.069 63.261 -0.214 1.00 39.58 259 VAL D C 1
ATOM 8792 O O . VAL D 1 259 ? 12.131 62.509 0.059 1.00 40.91 259 VAL D O 1
ATOM 8796 N N . ASN D 1 260 ? 12.958 64.587 -0.184 1.00 34.96 260 ASN D N 1
ATOM 8797 C CA . ASN D 1 260 ? 11.712 65.240 0.206 1.00 35.36 260 ASN D CA 1
ATOM 8798 C C . ASN D 1 260 ? 10.540 64.833 -0.681 1.00 37.09 260 ASN D C 1
ATOM 8799 O O . ASN D 1 260 ? 10.657 64.794 -1.907 1.00 44.26 260 ASN D O 1
ATOM 8804 N N . THR D 1 261 ? 9.411 64.531 -0.051 1.00 33.11 261 THR D N 1
ATOM 8805 C CA . THR D 1 261 ? 8.234 64.070 -0.771 1.00 33.85 261 THR D CA 1
ATOM 8806 C C . THR D 1 261 ? 6.986 64.830 -0.329 1.00 36.69 261 THR D C 1
ATOM 8807 O O . THR D 1 261 ? 5.950 64.782 -0.991 1.00 39.05 261 THR D O 1
ATOM 8811 N N . GLY D 1 262 ? 7.094 65.534 0.794 1.00 35.76 262 GLY D N 1
ATOM 8812 C CA . GLY D 1 262 ? 6.004 66.351 1.293 1.00 33.52 262 GLY D CA 1
ATOM 8813 C C . GLY D 1 262 ? 4.871 65.562 1.922 1.00 37.07 262 GLY D C 1
ATOM 8814 O O . GLY D 1 262 ? 3.778 66.090 2.122 1.00 38.77 262 GLY D O 1
ATOM 8815 N N . LYS D 1 263 ? 5.129 64.296 2.235 1.00 37.56 263 LYS D N 1
ATOM 8816 C CA . LYS D 1 263 ? 4.113 63.454 2.854 1.00 40.91 263 LYS D CA 1
ATOM 8817 C C . LYS D 1 263 ? 4.110 63.629 4.367 1.00 39.58 263 LYS D C 1
ATOM 8818 O O . LYS D 1 263 ? 4.790 62.898 5.088 1.00 48.15 263 LYS D O 1
ATOM 8824 N N . LYS D 1 264 ? 3.348 64.612 4.836 1.00 36.38 264 LYS D N 1
ATOM 8825 C CA . LYS D 1 264 ? 3.176 64.859 6.262 1.00 37.70 264 LYS D CA 1
ATOM 8826 C C . LYS D 1 264 ? 2.622 63.619 6.958 1.00 39.57 264 LYS D C 1
ATOM 8827 O O . LYS D 1 264 ? 1.670 63.005 6.479 1.00 38.55 264 LYS D O 1
ATOM 8833 N N . ILE D 1 265 ? 3.226 63.248 8.082 1.00 42.35 265 ILE D N 1
ATOM 8834 C CA . ILE D 1 265 ? 2.815 62.049 8.805 1.00 38.88 265 ILE D CA 1
ATOM 8835 C C . ILE D 1 265 ? 1.792 62.366 9.893 1.00 38.88 265 ILE D C 1
ATOM 8836 O O . ILE D 1 265 ? 0.811 61.641 10.065 1.00 42.90 265 ILE D O 1
ATOM 8841 N N . PHE D 1 266 ? 2.013 63.456 10.618 1.00 38.21 266 PHE D N 1
ATOM 8842 C CA . PHE D 1 266 ? 1.157 63.796 11.749 1.00 40.28 266 PHE D CA 1
ATOM 8843 C C . PHE D 1 266 ? 0.063 64.795 11.377 1.00 39.86 266 PHE D C 1
ATOM 8844 O O . PHE D 1 266 ? 0.045 65.329 10.268 1.00 32.98 266 PHE D O 1
ATOM 8852 N N . THR D 1 267 ? -0.845 65.029 12.321 1.00 37.91 267 THR D N 1
ATOM 8853 C CA . THR D 1 267 ? -2.053 65.821 12.096 1.00 33.18 267 THR D CA 1
ATOM 8854 C C . THR D 1 267 ? -1.781 67.185 11.464 1.00 34.02 267 THR D C 1
ATOM 8855 O O . THR D 1 267 ? -0.869 67.904 11.877 1.00 30.28 267 THR D O 1
ATOM 8859 N N . GLU D 1 268 ? -2.580 67.523 10.454 1.00 32.14 268 GLU D N 1
ATOM 8860 C CA . GLU D 1 268 ? -2.491 68.813 9.780 1.00 33.35 268 GLU D CA 1
ATOM 8861 C C . GLU D 1 268 ? -2.655 69.942 10.794 1.00 36.77 268 GLU D C 1
ATOM 8862 O O . GLU D 1 268 ? -3.486 69.854 11.699 1.00 39.22 268 GLU D O 1
ATOM 8868 N N . PHE D 1 269 ? -1.858 70.995 10.631 1.00 34.02 269 PHE D N 1
ATOM 8869 C CA . PHE D 1 269 ? -1.745 72.074 11.615 1.00 35.13 269 PHE D CA 1
ATOM 8870 C C . PHE D 1 269 ? -3.078 72.670 12.075 1.00 39.57 269 PHE D C 1
ATOM 8871 O O . PHE D 1 269 ? -3.213 73.067 13.233 1.00 40.41 269 PHE D O 1
ATOM 8879 N N . ASP D 1 270 ? -4.057 72.730 11.179 1.00 38.93 270 ASP D N 1
ATOM 8880 C CA . ASP D 1 270 ? -5.320 73.395 11.492 1.00 38.21 270 ASP D CA 1
ATOM 8881 C C . ASP D 1 270 ? -6.501 72.440 11.642 1.00 41.30 270 ASP D C 1
ATOM 8882 O O . ASP D 1 270 ? -7.645 72.881 11.760 1.00 48.02 270 ASP D O 1
ATOM 8887 N N . ASN D 1 271 ? -6.233 71.139 11.646 1.00 33.02 271 ASN D N 1
ATOM 8888 C CA . ASN D 1 271 ? -7.303 70.155 11.777 1.00 33.09 271 ASN D CA 1
ATOM 8889 C C . ASN D 1 271 ? -7.204 69.341 13.064 1.00 39.40 271 ASN D C 1
ATOM 8890 O O . ASN D 1 271 ? -7.503 68.147 13.079 1.00 44.60 271 ASN D O 1
ATOM 8895 N N . VAL D 1 272 ? -6.791 69.999 14.142 1.00 39.59 272 VAL D N 1
ATOM 8896 C CA . VAL D 1 272 ? -6.669 69.350 15.442 1.00 40.68 272 VAL D CA 1
ATOM 8897 C C . VAL D 1 272 ? -7.958 69.491 16.245 1.00 41.37 272 VAL D C 1
ATOM 8898 O O . VAL D 1 272 ? -8.439 70.602 16.468 1.00 41.87 272 VAL D O 1
ATOM 8902 N N . ASP D 1 273 ? -8.517 68.365 16.677 1.00 44.29 273 ASP D N 1
ATOM 8903 C CA . ASP D 1 273 ? -9.770 68.377 17.424 1.00 49.77 273 ASP D CA 1
ATOM 8904 C C . ASP D 1 273 ? -9.576 67.948 18.874 1.00 48.67 273 ASP D C 1
ATOM 8905 O O . ASP D 1 273 ? -10.399 68.254 19.736 1.00 49.15 273 ASP D O 1
ATOM 8910 N N . TYR D 1 274 ? -8.486 67.237 19.138 1.00 47.95 274 TYR D N 1
ATOM 8911 C CA . TYR D 1 274 ? -8.162 66.804 20.493 1.00 52.38 274 TYR D CA 1
ATOM 8912 C C . TYR D 1 274 ? -7.460 67.916 21.267 1.00 57.01 274 TYR D C 1
ATOM 8913 O O . TYR D 1 274 ? -7.012 68.906 20.686 1.00 53.61 274 TYR D O 1
ATOM 8923 N N . SER E 1 3 ? -25.804 24.173 16.399 1.00 54.95 3 SER E N 1
ATOM 8924 C CA . SER E 1 3 ? -25.048 23.020 16.837 1.00 59.05 3 SER E CA 1
ATOM 8925 C C . SER E 1 3 ? -24.700 22.110 15.697 1.00 55.85 3 SER E C 1
ATOM 8926 O O . SER E 1 3 ? -25.456 21.978 14.770 1.00 55.75 3 SER E O 1
ATOM 8929 N N . VAL E 1 4 ? -23.566 21.442 15.820 1.00 52.88 4 VAL E N 1
ATOM 8930 C CA . VAL E 1 4 ? -23.086 20.542 14.807 1.00 51.43 4 VAL E CA 1
ATOM 8931 C C . VAL E 1 4 ? -22.684 19.301 15.564 1.00 49.58 4 VAL E C 1
ATOM 8932 O O . VAL E 1 4 ? -22.302 19.373 16.677 1.00 47.33 4 VAL E O 1
ATOM 8936 N N . LYS E 1 5 ? -22.827 18.163 14.937 1.00 51.36 5 LYS E N 1
ATOM 8937 C CA . LYS E 1 5 ? -22.386 16.855 15.412 1.00 50.07 5 LYS E CA 1
ATOM 8938 C C . LYS E 1 5 ? -20.975 16.539 14.927 1.00 44.00 5 LYS E C 1
ATOM 8939 O O . LYS E 1 5 ? -20.741 16.397 13.727 1.00 41.27 5 LYS E O 1
ATOM 8945 N N . LEU E 1 6 ? -20.034 16.429 15.860 1.00 45.12 6 LEU E N 1
ATOM 8946 C CA . LEU E 1 6 ? -18.677 16.017 15.524 1.00 46.92 6 LEU E CA 1
ATOM 8947 C C . LEU E 1 6 ? -18.664 14.517 15.240 1.00 47.17 6 LEU E C 1
ATOM 8948 O O . LEU E 1 6 ? -19.661 13.835 15.477 1.00 48.35 6 LEU E O 1
ATOM 8953 N N . ASN E 1 7 ? -17.544 14.001 14.739 1.00 43.92 7 ASN E N 1
ATOM 8954 C CA . ASN E 1 7 ? -17.479 12.595 14.338 1.00 44.46 7 ASN E CA 1
ATOM 8955 C C . ASN E 1 7 ? -17.620 11.625 15.514 1.00 47.53 7 ASN E C 1
ATOM 8956 O O . ASN E 1 7 ? -17.799 10.423 15.318 1.00 46.43 7 ASN E O 1
ATOM 8961 N N . ASN E 1 8 ? -17.535 12.153 16.731 1.00 47.89 8 ASN E N 1
ATOM 8962 C CA . ASN E 1 8 ? -17.779 11.357 17.928 1.00 52.11 8 ASN E CA 1
ATOM 8963 C C . ASN E 1 8 ? -19.163 11.654 18.495 1.00 51.09 8 ASN E C 1
ATOM 8964 O O . ASN E 1 8 ? -19.444 11.361 19.659 1.00 55.39 8 ASN E O 1
ATOM 8969 N N . ASN E 1 9 ? -20.008 12.254 17.657 1.00 47.65 9 ASN E N 1
ATOM 8970 C CA . ASN E 1 9 ? -21.390 12.602 17.994 1.00 47.07 9 ASN E CA 1
ATOM 8971 C C . ASN E 1 9 ? -21.513 13.653 19.096 1.00 45.13 9 ASN E C 1
ATOM 8972 O O . ASN E 1 9 ? -22.607 13.902 19.600 1.00 53.55 9 ASN E O 1
ATOM 8977 N N . TYR E 1 10 ? -20.396 14.271 19.462 1.00 42.24 10 TYR E N 1
ATOM 8978 C CA . TYR E 1 10 ? -20.418 15.347 20.444 1.00 45.24 10 TYR E CA 1
ATOM 8979 C C . TYR E 1 10 ? -20.870 16.642 19.779 1.00 48.81 10 TYR E C 1
ATOM 8980 O O . TYR E 1 10 ? -20.421 16.974 18.681 1.00 49.55 10 TYR E O 1
ATOM 8989 N N . GLU E 1 11 ? -21.762 17.370 20.442 1.00 50.39 11 GLU E N 1
ATOM 8990 C CA . GLU E 1 11 ? -22.322 18.586 19.863 1.00 48.72 11 GLU E CA 1
ATOM 8991 C C . GLU E 1 11 ? -21.456 19.810 20.133 1.00 47.46 11 GLU E C 1
ATOM 8992 O O . GLU E 1 11 ? -20.868 19.952 21.205 1.00 48.03 11 GLU E O 1
ATOM 8998 N N . MET E 1 12 ? -21.391 20.690 19.141 1.00 46.23 12 MET E N 1
ATOM 8999 C CA . MET E 1 12 ? -20.577 21.895 19.213 1.00 42.34 12 MET E CA 1
ATOM 9000 C C . MET E 1 12 ? -21.335 23.069 18.605 1.00 40.71 12 MET E C 1
ATOM 9001 O O . MET E 1 12 ? -21.671 23.040 17.422 1.00 40.55 12 MET E O 1
ATOM 9006 N N . PRO E 1 13 ? -21.623 24.098 19.420 1.00 41.45 13 PRO E N 1
ATOM 9007 C CA . PRO E 1 13 ? -22.323 25.294 18.939 1.00 41.53 13 PRO E CA 1
ATOM 9008 C C . PRO E 1 13 ? -21.615 25.918 17.741 1.00 41.37 13 PRO E C 1
ATOM 9009 O O . PRO E 1 13 ? -20.439 26.274 17.832 1.00 43.88 13 PRO E O 1
ATOM 9013 N N . ILE E 1 14 ? -22.335 26.043 16.630 1.00 39.90 14 ILE E N 1
ATOM 9014 C CA . ILE E 1 14 ? -21.755 26.496 15.371 1.00 42.16 14 ILE E CA 1
ATOM 9015 C C . ILE E 1 14 ? -21.224 27.930 15.468 1.00 45.23 14 ILE E C 1
ATOM 9016 O O . ILE E 1 14 ? -20.419 28.360 14.640 1.00 43.89 14 ILE E O 1
ATOM 9021 N N . ILE E 1 15 ? -21.666 28.663 16.484 1.00 41.32 15 ILE E N 1
ATOM 9022 C CA . ILE E 1 15 ? -21.117 29.986 16.753 1.00 42.89 15 ILE E CA 1
ATOM 9023 C C . ILE E 1 15 ? -20.564 30.044 18.176 1.00 41.52 15 ILE E C 1
ATOM 9024 O O . ILE E 1 15 ? -21.106 29.427 19.094 1.00 40.46 15 ILE E O 1
ATOM 9029 N N . GLY E 1 16 ? -19.465 30.770 18.347 1.00 41.11 16 GLY E N 1
ATOM 9030 C CA . GLY E 1 16 ? -18.852 30.927 19.651 1.00 40.39 16 GLY E CA 1
ATOM 9031 C C . GLY E 1 16 ? -18.094 32.232 19.767 1.00 43.51 16 GLY E C 1
ATOM 9032 O O . GLY E 1 16 ? -17.807 32.883 18.763 1.00 33.24 16 GLY E O 1
ATOM 9033 N N . LEU E 1 17 ? -17.772 32.622 20.995 1.00 44.79 17 LEU E N 1
ATOM 9034 C CA . LEU E 1 17 ? -17.001 33.837 21.222 1.00 43.06 17 LEU E CA 1
ATOM 9035 C C . LEU E 1 17 ? -15.505 33.554 21.203 1.00 43.68 17 LEU E C 1
ATOM 9036 O O . LEU E 1 17 ? -15.006 32.747 21.988 1.00 46.80 17 LEU E O 1
ATOM 9041 N N . GLY E 1 18 ? -14.794 34.220 20.301 1.00 41.14 18 GLY E N 1
ATOM 9042 C CA . GLY E 1 18 ? -13.348 34.147 20.281 1.00 46.55 18 GLY E CA 1
ATOM 9043 C C . GLY E 1 18 ? -12.775 35.131 21.281 1.00 51.90 18 GLY E C 1
ATOM 9044 O O . GLY E 1 18 ? -13.120 36.312 21.265 1.00 55.39 18 GLY E O 1
ATOM 9045 N N . THR E 1 19 ? -11.905 34.645 22.159 1.00 51.28 19 THR E N 1
ATOM 9046 C CA . THR E 1 19 ? -11.336 35.482 23.209 1.00 54.11 19 THR E CA 1
ATOM 9047 C C . THR E 1 19 ? -9.840 35.692 23.002 1.00 60.32 19 THR E C 1
ATOM 9048 O O . THR E 1 19 ? -9.028 34.887 23.450 1.00 67.81 19 THR E O 1
ATOM 9052 N N . PHE E 1 20 ? -9.483 36.780 22.329 1.00 62.95 20 PHE E N 1
ATOM 9053 C CA . PHE E 1 20 ? -8.087 37.065 22.014 1.00 67.36 20 PHE E CA 1
ATOM 9054 C C . PHE E 1 20 ? -7.311 37.556 23.236 1.00 76.39 20 PHE E C 1
ATOM 9055 O O . PHE E 1 20 ? -7.882 37.756 24.307 1.00 77.95 20 PHE E O 1
ATOM 9063 N N . ARG E 1 21 ? -6.003 37.736 23.066 1.00 81.89 21 ARG E N 1
ATOM 9064 C CA . ARG E 1 21 ? -5.145 38.220 24.144 1.00 88.17 21 ARG E CA 1
ATOM 9065 C C . ARG E 1 21 ? -5.525 39.643 24.533 1.00 91.19 21 ARG E C 1
ATOM 9066 O O . ARG E 1 21 ? -5.289 40.589 23.783 1.00 93.87 21 ARG E O 1
ATOM 9074 N N . SER E 1 22 ? -6.114 39.783 25.714 1.00 93.08 22 SER E N 1
ATOM 9075 C CA . SER E 1 22 ? -6.689 41.052 26.133 1.00 93.12 22 SER E CA 1
ATOM 9076 C C . SER E 1 22 ? -5.967 41.648 27.333 1.00 94.89 22 SER E C 1
ATOM 9077 O O . SER E 1 22 ? -5.072 41.030 27.910 1.00 95.74 22 SER E O 1
ATOM 9080 N N . LYS E 1 23 ? -6.364 42.861 27.697 1.00 95.35 23 LYS E N 1
ATOM 9081 C CA . LYS E 1 23 ? -5.908 43.484 28.928 1.00 97.87 23 LYS E CA 1
ATOM 9082 C C . LYS E 1 23 ? -7.002 43.337 29.971 1.00 97.49 23 LYS E C 1
ATOM 9083 O O . LYS E 1 23 ? -8.164 43.154 29.619 1.00 96.28 23 LYS E O 1
ATOM 9089 N N . LYS E 1 24 ? -6.621 43.418 31.244 1.00 98.60 24 LYS E N 1
ATOM 9090 C CA . LYS E 1 24 ? -7.564 43.483 32.365 1.00 98.25 24 LYS E CA 1
ATOM 9091 C C . LYS E 1 24 ? -8.747 42.507 32.265 1.00 95.02 24 LYS E C 1
ATOM 9092 O O . LYS E 1 24 ? -8.600 41.392 31.764 1.00 93.35 24 LYS E O 1
ATOM 9098 N N . ASN E 1 25 ? -9.905 42.931 32.763 1.00 93.98 25 ASN E N 1
ATOM 9099 C CA . ASN E 1 25 ? -11.117 42.127 32.751 1.00 88.18 25 ASN E CA 1
ATOM 9100 C C . ASN E 1 25 ? -11.907 42.245 31.447 1.00 78.36 25 ASN E C 1
ATOM 9101 O O . ASN E 1 25 ? -13.087 41.898 31.403 1.00 72.00 25 ASN E O 1
ATOM 9106 N N . ASP E 1 26 ? -11.259 42.750 30.397 1.00 76.68 26 ASP E N 1
ATOM 9107 C CA . ASP E 1 26 ? -11.843 42.761 29.056 1.00 76.04 26 ASP E CA 1
ATOM 9108 C C . ASP E 1 26 ? -12.312 41.366 28.681 1.00 70.13 26 ASP E C 1
ATOM 9109 O O . ASP E 1 26 ? -13.411 41.182 28.163 1.00 70.76 26 ASP E O 1
ATOM 9114 N N . ALA E 1 27 ? -11.457 40.386 28.951 1.00 65.36 27 ALA E N 1
ATOM 9115 C CA . ALA E 1 27 ? -11.752 38.993 28.652 1.00 61.22 27 ALA E CA 1
ATOM 9116 C C . ALA E 1 27 ? -12.896 38.471 29.513 1.00 60.13 27 ALA E C 1
ATOM 9117 O O . ALA E 1 27 ? -13.734 37.706 29.041 1.00 59.08 27 ALA E O 1
ATOM 9119 N N . TYR E 1 28 ? -12.926 38.889 30.775 1.00 61.73 28 TYR E N 1
ATOM 9120 C CA . TYR E 1 28 ? -13.953 38.430 31.705 1.00 61.98 28 TYR E CA 1
ATOM 9121 C C . TYR E 1 28 ? -15.352 38.861 31.276 1.00 62.20 28 TYR E C 1
ATOM 9122 O O . TYR E 1 28 ? -16.231 38.024 31.075 1.00 63.30 28 TYR E O 1
ATOM 9131 N N . ASN E 1 29 ? -15.558 40.169 31.144 1.00 63.23 29 ASN E N 1
ATOM 9132 C CA . ASN E 1 29 ? -16.891 40.694 30.874 1.00 67.16 29 ASN E CA 1
ATOM 9133 C C . ASN E 1 29 ? -17.359 40.432 29.445 1.00 61.48 29 ASN E C 1
ATOM 9134 O O . ASN E 1 29 ? -18.557 40.408 29.181 1.00 62.07 29 ASN E O 1
ATOM 9139 N N . ALA E 1 30 ? -16.415 40.238 28.527 1.00 60.72 30 ALA E N 1
ATOM 9140 C CA . ALA E 1 30 ? -16.765 39.854 27.163 1.00 55.98 30 ALA E CA 1
ATOM 9141 C C . ALA E 1 30 ? -17.439 38.489 27.180 1.00 56.24 30 ALA E C 1
ATOM 9142 O O . ALA E 1 30 ? -18.498 38.299 26.582 1.00 57.45 30 ALA E O 1
ATOM 9144 N N . VAL E 1 31 ? -16.814 37.545 27.877 1.00 54.03 31 VAL E N 1
ATOM 9145 C CA . VAL E 1 31 ? -17.391 36.222 28.076 1.00 51.27 31 VAL E CA 1
ATOM 9146 C C . VAL E 1 31 ? -18.703 36.334 28.847 1.00 57.39 31 VAL E C 1
ATOM 9147 O O . VAL E 1 31 ? -19.679 35.651 28.536 1.00 59.74 31 VAL E O 1
ATOM 9151 N N . LYS E 1 32 ? -18.724 37.215 29.843 1.00 56.69 32 LYS E N 1
ATOM 9152 C CA . LYS E 1 32 ? -19.921 37.414 30.650 1.00 60.71 32 LYS E CA 1
ATOM 9153 C C . LYS E 1 32 ? -21.041 38.041 29.825 1.00 60.67 32 LYS E C 1
ATOM 9154 O O . LYS E 1 32 ? -22.203 37.665 29.963 1.00 64.11 32 LYS E O 1
ATOM 9160 N N . ALA E 1 33 ? -20.689 38.995 28.968 1.00 58.48 33 ALA E N 1
ATOM 9161 C CA . ALA E 1 33 ? -21.670 39.618 28.084 1.00 59.23 33 ALA E CA 1
ATOM 9162 C C . ALA E 1 33 ? -22.159 38.617 27.045 1.00 58.03 33 ALA E C 1
ATOM 9163 O O . ALA E 1 33 ? -23.339 38.598 26.695 1.00 60.78 33 ALA E O 1
ATOM 9165 N N . ALA E 1 34 ? -21.241 37.787 26.559 1.00 54.85 34 ALA E N 1
ATOM 9166 C CA . ALA E 1 34 ? -21.564 36.783 25.552 1.00 52.04 34 ALA E CA 1
ATOM 9167 C C . ALA E 1 34 ? -22.553 35.753 26.088 1.00 52.99 34 ALA E C 1
ATOM 9168 O O . ALA E 1 34 ? -23.578 35.484 25.463 1.00 53.83 34 ALA E O 1
ATOM 9170 N N . LEU E 1 35 ? -22.238 35.186 27.249 1.00 55.25 35 LEU E N 1
ATOM 9171 C CA . LEU E 1 35 ? -23.087 34.174 27.869 1.00 58.04 35 LEU E CA 1
ATOM 9172 C C . LEU E 1 35 ? -24.491 34.707 28.148 1.00 65.08 35 LEU E C 1
ATOM 9173 O O . LEU E 1 35 ? -25.482 34.010 27.933 1.00 67.10 35 LEU E O 1
ATOM 9178 N N . GLU E 1 36 ? -24.567 35.948 28.618 1.00 70.53 36 GLU E N 1
ATOM 9179 C CA . GLU E 1 36 ? -25.854 36.592 28.866 1.00 74.01 36 GLU E CA 1
ATOM 9180 C C . GLU E 1 36 ? -26.573 36.901 27.555 1.00 70.13 36 GLU E C 1
ATOM 9181 O O . GLU E 1 36 ? -27.788 37.083 27.533 1.00 72.56 36 GLU E O 1
ATOM 9187 N N . GLY E 1 37 ? -25.811 36.956 26.467 1.00 68.63 37 GLY E N 1
ATOM 9188 C CA . GLY E 1 37 ? -26.364 37.258 25.160 1.00 65.74 37 GLY E CA 1
ATOM 9189 C C . GLY E 1 37 ? -26.907 36.038 24.441 1.00 60.59 37 GLY E C 1
ATOM 9190 O O . GLY E 1 37 ? -27.682 36.163 23.494 1.00 62.89 37 GLY E O 1
ATOM 9191 N N . GLY E 1 38 ? -26.497 34.855 24.887 1.00 58.27 38 GLY E N 1
ATOM 9192 C CA . GLY E 1 38 ? -26.978 33.618 24.299 1.00 58.24 38 GLY E CA 1
ATOM 9193 C C . GLY E 1 38 ? -25.874 32.662 23.891 1.00 55.67 38 GLY E C 1
ATOM 9194 O O . GLY E 1 38 ? -26.145 31.526 23.500 1.00 52.60 38 GLY E O 1
ATOM 9195 N N . TYR E 1 39 ? -24.630 33.122 23.975 1.00 53.86 39 TYR E N 1
ATOM 9196 C CA . TYR E 1 39 ? -23.478 32.289 23.643 1.00 52.45 39 TYR E CA 1
ATOM 9197 C C . TYR E 1 39 ? -23.385 31.071 24.556 1.00 51.42 39 TYR E C 1
ATOM 9198 O O . TYR E 1 39 ? -23.605 31.171 25.763 1.00 53.63 39 TYR E O 1
ATOM 9207 N N . ARG E 1 40 ? -23.063 29.924 23.971 1.00 50.33 40 ARG E N 1
ATOM 9208 C CA . ARG E 1 40 ? -22.831 28.705 24.736 1.00 48.63 40 ARG E CA 1
ATOM 9209 C C . ARG E 1 40 ? -21.529 28.061 24.276 1.00 44.67 40 ARG E C 1
ATOM 9210 O O . ARG E 1 40 ? -21.336 26.851 24.399 1.00 44.38 40 ARG E O 1
ATOM 9218 N N . HIS E 1 41 ? -20.637 28.892 23.749 1.00 43.48 41 HIS E N 1
ATOM 9219 C CA . HIS E 1 41 ? -19.374 28.433 23.187 1.00 43.23 41 HIS E CA 1
ATOM 9220 C C . HIS E 1 41 ? -18.316 29.526 23.323 1.00 41.88 41 HIS E C 1
ATOM 9221 O O . HIS E 1 41 ? -18.470 30.621 22.784 1.00 42.80 41 HIS E O 1
ATOM 9228 N N . ILE E 1 42 ? -17.251 29.227 24.059 1.00 37.92 42 ILE E N 1
ATOM 9229 C CA . ILE E 1 42 ? -16.163 30.180 24.250 1.00 43.31 42 ILE E CA 1
ATOM 9230 C C . ILE E 1 42 ? -14.836 29.566 23.820 1.00 48.41 42 ILE E C 1
ATOM 9231 O O . ILE E 1 42 ? -14.474 28.475 24.261 1.00 52.77 42 ILE E O 1
ATOM 9236 N N . ASP E 1 43 ? -14.113 30.271 22.956 1.00 45.41 43 ASP E N 1
ATOM 9237 C CA . ASP E 1 43 ? -12.836 29.783 22.453 1.00 40.47 43 ASP E CA 1
ATOM 9238 C C . ASP E 1 43 ? -11.664 30.544 23.062 1.00 37.66 43 ASP E C 1
ATOM 9239 O O . ASP E 1 43 ? -11.573 31.765 22.939 1.00 37.87 43 ASP E O 1
ATOM 9244 N N . THR E 1 44 ? -10.768 29.815 23.721 1.00 37.80 44 THR E N 1
ATOM 9245 C CA . THR E 1 44 ? -9.571 30.415 24.296 1.00 42.28 44 THR E CA 1
ATOM 9246 C C . THR E 1 44 ? -8.333 29.585 23.973 1.00 38.37 44 THR E C 1
ATOM 9247 O O . THR E 1 44 ? -8.393 28.649 23.176 1.00 38.68 44 THR E O 1
ATOM 9251 N N . ALA E 1 45 ? -7.186 30.021 24.483 1.00 39.44 45 ALA E N 1
ATOM 9252 C CA . ALA E 1 45 ? -5.885 29.361 24.309 1.00 39.12 45 ALA E CA 1
ATOM 9253 C C . ALA E 1 45 ? -4.940 29.695 25.450 1.00 44.09 45 ALA E C 1
ATOM 9254 O O . ALA E 1 45 ? -5.067 30.716 26.065 1.00 50.98 45 ALA E O 1
ATOM 9256 N N . MET E 1 46 ? -3.956 28.849 25.694 1.00 40.92 46 MET E N 1
ATOM 9257 C CA . MET E 1 46 ? -2.974 29.085 26.736 1.00 40.10 46 MET E CA 1
ATOM 9258 C C . MET E 1 46 ? -2.200 30.351 26.464 1.00 44.33 46 MET E C 1
ATOM 9259 O O . MET E 1 46 ? -1.896 31.101 27.351 1.00 46.27 46 MET E O 1
ATOM 9264 N N . ILE E 1 47 ? -1.865 30.574 25.215 1.00 44.23 47 ILE E N 1
ATOM 9265 C CA . ILE E 1 47 ? -1.058 31.700 24.829 1.00 45.59 47 ILE E CA 1
ATOM 9266 C C . ILE E 1 47 ? -1.718 33.045 25.068 1.00 46.33 47 ILE E C 1
ATOM 9267 O O . ILE E 1 47 ? -1.063 34.042 25.156 1.00 47.02 47 ILE E O 1
ATOM 9272 N N . TYR E 1 48 ? -3.027 33.061 25.100 1.00 43.47 48 TYR E N 1
ATOM 9273 C CA . TYR E 1 48 ? -3.785 34.280 25.353 1.00 45.36 48 TYR E CA 1
ATOM 9274 C C . TYR E 1 48 ? -3.539 34.790 26.768 1.00 50.13 48 TYR E C 1
ATOM 9275 O O . TYR E 1 48 ? -3.511 35.997 27.009 1.00 53.66 48 TYR E O 1
ATOM 9284 N N . GLY E 1 49 ? -3.364 33.859 27.701 1.00 48.93 49 GLY E N 1
ATOM 9285 C CA . GLY E 1 49 ? -3.193 34.203 29.099 1.00 45.77 49 GLY E CA 1
ATOM 9286 C C . GLY E 1 49 ? -4.458 34.806 29.678 1.00 46.54 49 GLY E C 1
ATOM 9287 O O . GLY E 1 49 ? -4.402 35.704 30.517 1.00 48.27 49 GLY E O 1
ATOM 9288 N N . ASN E 1 50 ? -5.605 34.311 29.224 1.00 45.62 50 ASN E N 1
ATOM 9289 C CA . ASN E 1 50 ? -6.892 34.826 29.680 1.00 51.44 50 ASN E CA 1
ATOM 9290 C C . ASN E 1 50 ? -7.800 33.723 30.216 1.00 52.11 50 ASN E C 1
ATOM 9291 O O . ASN E 1 50 ? -8.967 33.965 30.520 1.00 51.65 50 ASN E O 1
ATOM 9296 N N . GLU E 1 51 ? -7.253 32.516 30.328 1.00 55.59 51 GLU E N 1
ATOM 9297 C CA . GLU E 1 51 ? -8.018 31.354 30.769 1.00 53.88 51 GLU E CA 1
ATOM 9298 C C . GLU E 1 51 ? -8.568 31.521 32.180 1.00 57.93 51 GLU E C 1
ATOM 9299 O O . GLU E 1 51 ? -9.667 31.057 32.483 1.00 56.95 51 GLU E O 1
ATOM 9305 N N . GLU E 1 52 ? -7.840 32.191 33.041 1.00 65.25 52 GLU E N 1
ATOM 9306 C CA . GLU E 1 52 ? -8.301 32.393 34.400 1.00 72.85 52 GLU E CA 1
ATOM 9307 C C . GLU E 1 52 ? -9.546 33.230 34.447 1.00 70.40 52 GLU E C 1
ATOM 9308 O O . GLU E 1 52 ? -10.433 32.987 35.222 1.00 70.03 52 GLU E O 1
ATOM 9314 N N . GLU E 1 53 ? -9.606 34.224 33.601 1.00 68.28 53 GLU E N 1
ATOM 9315 C CA . GLU E 1 53 ? -10.772 35.099 33.579 1.00 71.54 53 GLU E CA 1
ATOM 9316 C C . GLU E 1 53 ? -11.936 34.485 32.809 1.00 68.56 53 GLU E C 1
ATOM 9317 O O . GLU E 1 53 ? -13.098 34.705 33.151 1.00 72.10 53 GLU E O 1
ATOM 9323 N N . VAL E 1 54 ? -11.619 33.727 31.763 1.00 63.83 54 VAL E N 1
ATOM 9324 C CA . VAL E 1 54 ? -12.642 33.029 30.995 1.00 60.90 54 VAL E CA 1
ATOM 9325 C C . VAL E 1 54 ? -13.398 32.054 31.888 1.00 63.12 54 VAL E C 1
ATOM 9326 O O . VAL E 1 54 ? -14.618 32.140 32.018 1.00 67.87 54 VAL E O 1
ATOM 9330 N N . GLY E 1 55 ? -12.665 31.144 32.520 1.00 58.76 55 GLY E N 1
ATOM 9331 C CA . GLY E 1 55 ? -13.273 30.154 33.388 1.00 57.31 55 GLY E CA 1
ATOM 9332 C C . GLY E 1 55 ? -13.891 30.768 34.631 1.00 58.57 55 GLY E C 1
ATOM 9333 O O . GLY E 1 55 ? -14.685 30.123 35.310 1.00 58.11 55 GLY E O 1
ATOM 9334 N N . ARG E 1 56 ? -13.506 31.993 34.938 1.00 61.50 56 ARG E N 1
ATOM 9335 C CA . ARG E 1 56 ? -14.008 32.708 36.101 1.00 66.98 56 ARG E CA 1
ATOM 9336 C C . ARG E 1 56 ? -15.344 33.256 35.756 1.00 69.11 56 ARG E C 1
ATOM 9337 O O . ARG E 1 56 ? -16.224 33.297 36.577 1.00 67.85 56 ARG E O 1
ATOM 9345 N N . ALA E 1 57 ? -15.466 33.692 34.513 1.00 69.51 57 ALA E N 1
ATOM 9346 C CA . ALA E 1 57 ? -16.713 34.264 34.004 1.00 70.26 57 ALA E CA 1
ATOM 9347 C C . ALA E 1 57 ? -17.765 33.178 33.797 1.00 67.30 57 ALA E C 1
ATOM 9348 O O . ALA E 1 57 ? -18.960 33.388 34.025 1.00 68.14 57 ALA E O 1
ATOM 9350 N N . ILE E 1 58 ? -17.296 32.016 33.355 1.00 66.16 58 ILE E N 1
ATOM 9351 C CA . ILE E 1 58 ? -18.143 30.851 33.158 1.00 67.85 58 ILE E CA 1
ATOM 9352 C C . ILE E 1 58 ? -18.802 30.426 34.468 1.00 75.44 58 ILE E C 1
ATOM 9353 O O . ILE E 1 58 ? -19.964 30.020 34.490 1.00 80.67 58 ILE E O 1
ATOM 9358 N N . LYS E 1 59 ? -18.058 30.544 35.563 1.00 76.00 59 LYS E N 1
ATOM 9359 C CA . LYS E 1 59 ? -18.545 30.105 36.864 1.00 80.18 59 LYS E CA 1
ATOM 9360 C C . LYS E 1 59 ? -19.359 31.196 37.559 1.00 84.23 59 LYS E C 1
ATOM 9361 O O . LYS E 1 59 ? -20.199 30.904 38.410 1.00 89.08 59 LYS E O 1
ATOM 9367 N N . ASP E 1 60 ? -19.112 32.451 37.191 1.00 81.75 60 ASP E N 1
ATOM 9368 C CA . ASP E 1 60 ? -19.866 33.568 37.752 1.00 80.76 60 ASP E CA 1
ATOM 9369 C C . ASP E 1 60 ? -21.299 33.589 37.225 1.00 81.66 60 ASP E C 1
ATOM 9370 O O . ASP E 1 60 ? -22.225 33.988 37.933 1.00 82.48 60 ASP E O 1
ATOM 9375 N N . SER E 1 61 ? -21.477 33.158 35.980 1.00 79.70 61 SER E N 1
ATOM 9376 C CA . SER E 1 61 ? -22.813 33.015 35.411 1.00 80.18 61 SER E CA 1
ATOM 9377 C C . SER E 1 61 ? -23.490 31.759 35.946 1.00 79.74 61 SER E C 1
ATOM 9378 O O . SER E 1 61 ? -22.834 30.742 36.182 1.00 79.31 61 SER E O 1
ATOM 9381 N N . ASN E 1 62 ? -24.804 31.826 36.128 1.00 82.16 62 ASN E N 1
ATOM 9382 C CA . ASN E 1 62 ? -25.547 30.676 36.630 1.00 89.06 62 ASN E CA 1
ATOM 9383 C C . ASN E 1 62 ? -25.883 29.674 35.527 1.00 85.45 62 ASN E C 1
ATOM 9384 O O . ASN E 1 62 ? -26.708 28.782 35.720 1.00 87.41 62 ASN E O 1
ATOM 9389 N N . ILE E 1 63 ? -25.245 29.818 34.371 1.00 80.75 63 ILE E N 1
ATOM 9390 C CA . ILE E 1 63 ? -25.467 28.874 33.289 1.00 76.78 63 ILE E CA 1
ATOM 9391 C C . ILE E 1 63 ? -24.672 27.608 33.572 1.00 74.42 63 ILE E C 1
ATOM 9392 O O . ILE E 1 63 ? -23.451 27.664 33.728 1.00 74.46 63 ILE E O 1
ATOM 9397 N N . PRO E 1 64 ? -25.372 26.466 33.664 1.00 72.12 64 PRO E N 1
ATOM 9398 C CA . PRO E 1 64 ? -24.738 25.176 33.954 1.00 69.85 64 PRO E CA 1
ATOM 9399 C C . PRO E 1 64 ? -23.548 24.909 33.040 1.00 66.91 64 PRO E C 1
ATOM 9400 O O . PRO E 1 64 ? -23.657 25.090 31.827 1.00 63.69 64 PRO E O 1
ATOM 9404 N N . ARG E 1 65 ? -22.429 24.509 33.637 1.00 67.68 65 ARG E N 1
ATOM 9405 C CA . ARG E 1 65 ? -21.180 24.260 32.921 1.00 63.92 65 ARG E CA 1
ATOM 9406 C C . ARG E 1 65 ? -21.364 23.386 31.682 1.00 61.06 65 ARG E C 1
ATOM 9407 O O . ARG E 1 65 ? -20.796 23.664 30.625 1.00 60.88 65 ARG E O 1
ATOM 9415 N N . GLU E 1 66 ? -22.174 22.342 31.816 1.00 63.08 66 GLU E N 1
ATOM 9416 C CA . GLU E 1 66 ? -22.374 21.378 30.739 1.00 65.48 66 GLU E CA 1
ATOM 9417 C C . GLU E 1 66 ? -23.139 21.974 29.558 1.00 61.82 66 GLU E C 1
ATOM 9418 O O . GLU E 1 66 ? -23.168 21.391 28.475 1.00 64.89 66 GLU E O 1
ATOM 9424 N N . GLU E 1 67 ? -23.758 23.130 29.770 1.00 57.32 67 GLU E N 1
ATOM 9425 C CA . GLU E 1 67 ? -24.459 23.824 28.696 1.00 58.16 67 GLU E CA 1
ATOM 9426 C C . GLU E 1 67 ? -23.497 24.703 27.904 1.00 58.24 67 GLU E C 1
ATOM 9427 O O . GLU E 1 67 ? -23.846 25.222 26.843 1.00 58.57 67 GLU E O 1
ATOM 9433 N N . ILE E 1 68 ? -22.284 24.863 28.424 1.00 55.96 68 ILE E N 1
ATOM 9434 C CA . ILE E 1 68 ? -21.288 25.720 27.792 1.00 52.68 68 ILE E CA 1
ATOM 9435 C C . ILE E 1 68 ? -20.157 24.910 27.165 1.00 52.71 68 ILE E C 1
ATOM 9436 O O . ILE E 1 68 ? -19.582 24.026 27.800 1.00 48.30 68 ILE E O 1
ATOM 9441 N N . PHE E 1 69 ? -19.849 25.224 25.911 1.00 50.94 69 PHE E N 1
ATOM 9442 C CA . PHE E 1 69 ? -18.766 24.577 25.183 1.00 42.18 69 PHE E CA 1
ATOM 9443 C C . PHE E 1 69 ? -17.473 25.368 25.357 1.00 38.82 69 PHE E C 1
ATOM 9444 O O . PHE E 1 69 ? -17.386 26.523 24.944 1.00 33.68 69 PHE E O 1
ATOM 9452 N N . VAL E 1 70 ? -16.472 24.748 25.972 1.00 43.06 70 VAL E N 1
ATOM 9453 C CA . VAL E 1 70 ? -15.205 25.424 26.233 1.00 46.93 70 VAL E CA 1
ATOM 9454 C C . VAL E 1 70 ? -14.068 24.841 25.401 1.00 47.22 70 VAL E C 1
ATOM 9455 O O . VAL E 1 70 ? -13.760 23.654 25.496 1.00 46.65 70 VAL E O 1
ATOM 9459 N N . THR E 1 71 ? -13.446 25.689 24.589 1.00 46.58 71 THR E N 1
ATOM 9460 C CA . THR E 1 71 ? -12.310 25.278 23.775 1.00 43.85 71 THR E CA 1
ATOM 9461 C C . THR E 1 71 ? -11.041 26.011 24.188 1.00 44.02 71 THR E C 1
ATOM 9462 O O . THR E 1 71 ? -11.026 27.238 24.276 1.00 44.43 71 THR E O 1
ATOM 9466 N N . THR E 1 72 ? -9.978 25.257 24.446 1.00 40.15 72 THR E N 1
ATOM 9467 C CA . THR E 1 72 ? -8.663 25.849 24.646 1.00 42.71 72 THR E CA 1
ATOM 9468 C C . THR E 1 72 ? -7.641 25.101 23.797 1.00 41.24 72 THR E C 1
ATOM 9469 O O . THR E 1 72 ? -7.941 24.040 23.249 1.00 42.63 72 THR E O 1
ATOM 9473 N N . LYS E 1 73 ? -6.442 25.658 23.678 1.00 39.53 73 LYS E N 1
ATOM 9474 C CA . LYS E 1 73 ? -5.442 25.103 22.772 1.00 38.86 73 LYS E CA 1
ATOM 9475 C C . LYS E 1 73 ? -4.091 24.892 23.442 1.00 39.58 73 LYS E C 1
ATOM 9476 O O . LYS E 1 73 ? -3.771 25.533 24.444 1.00 40.26 73 LYS E O 1
ATOM 9482 N N . LEU E 1 74 ? -3.301 23.988 22.873 1.00 37.10 74 LEU E N 1
ATOM 9483 C CA . LEU E 1 74 ? -1.954 23.731 23.359 1.00 37.24 74 LEU E CA 1
ATOM 9484 C C . LEU E 1 74 ? -0.931 24.534 22.568 1.00 35.25 74 LEU E C 1
ATOM 9485 O O . LEU E 1 74 ? -0.868 24.440 21.343 1.00 33.29 74 LEU E O 1
ATOM 9490 N N . TRP E 1 75 ? -0.122 25.312 23.278 1.00 36.62 75 TRP E N 1
ATOM 9491 C CA . TRP E 1 75 ? 0.842 26.196 22.636 1.00 37.02 75 TRP E CA 1
ATOM 9492 C C . TRP E 1 75 ? 2.070 25.438 22.130 1.00 37.51 75 TRP E C 1
ATOM 9493 O O . TRP E 1 75 ? 2.441 24.397 22.675 1.00 34.45 75 TRP E O 1
ATOM 9504 N N . ASN E 1 76 ? 2.690 25.982 21.084 1.00 36.59 76 ASN E N 1
ATOM 9505 C CA . ASN E 1 76 ? 3.819 25.357 20.396 1.00 39.40 76 ASN E CA 1
ATOM 9506 C C . ASN E 1 76 ? 4.933 24.850 21.310 1.00 42.53 76 ASN E C 1
ATOM 9507 O O . ASN E 1 76 ? 5.470 23.763 21.098 1.00 42.61 76 ASN E O 1
ATOM 9512 N N . THR E 1 77 ? 5.272 25.638 22.324 1.00 44.95 77 THR E N 1
ATOM 9513 C CA . THR E 1 77 ? 6.385 25.311 23.210 1.00 47.12 77 THR E CA 1
ATOM 9514 C C . THR E 1 77 ? 6.112 24.081 24.075 1.00 43.96 77 THR E C 1
ATOM 9515 O O . THR E 1 77 ? 7.028 23.531 24.685 1.00 42.23 77 THR E O 1
ATOM 9519 N N . ASP E 1 78 ? 4.855 23.651 24.121 1.00 42.72 78 ASP E N 1
ATOM 9520 C CA . ASP E 1 78 ? 4.464 22.538 24.980 1.00 42.28 78 ASP E CA 1
ATOM 9521 C C . ASP E 1 78 ? 4.165 21.258 24.208 1.00 41.11 78 ASP E C 1
ATOM 9522 O O . ASP E 1 78 ? 3.534 20.345 24.741 1.00 40.44 78 ASP E O 1
ATOM 9527 N N . GLN E 1 79 ? 4.611 21.183 22.959 1.00 39.39 79 GLN E N 1
ATOM 9528 C CA . GLN E 1 79 ? 4.391 19.980 22.166 1.00 36.65 79 GLN E CA 1
ATOM 9529 C C . GLN E 1 79 ? 5.289 18.847 22.656 1.00 40.69 79 GLN E C 1
ATOM 9530 O O . GLN E 1 79 ? 6.420 19.077 23.084 1.00 40.37 79 GLN E O 1
ATOM 9536 N N . GLY E 1 80 ? 4.771 17.625 22.593 1.00 41.29 80 GLY E N 1
ATOM 9537 C CA . GLY E 1 80 ? 5.438 16.472 23.167 1.00 39.35 80 GLY E CA 1
ATOM 9538 C C . GLY E 1 80 ? 4.551 15.863 24.236 1.00 41.31 80 GLY E C 1
ATOM 9539 O O . GLY E 1 80 ? 3.918 16.591 24.997 1.00 41.14 80 GLY E O 1
ATOM 9540 N N . TYR E 1 81 ? 4.516 14.533 24.293 1.00 41.75 81 TYR E N 1
ATOM 9541 C CA . TYR E 1 81 ? 3.577 13.793 25.141 1.00 43.63 81 TYR E CA 1
ATOM 9542 C C . TYR E 1 81 ? 3.514 14.280 26.590 1.00 45.93 81 TYR E C 1
ATOM 9543 O O . TYR E 1 81 ? 2.446 14.650 27.076 1.00 49.16 81 TYR E O 1
ATOM 9552 N N . GLU E 1 82 ? 4.653 14.283 27.276 1.00 41.16 82 GLU E N 1
ATOM 9553 C CA . GLU E 1 82 ? 4.680 14.660 28.687 1.00 43.48 82 GLU E CA 1
ATOM 9554 C C . GLU E 1 82 ? 4.407 16.145 28.897 1.00 44.16 82 GLU E C 1
ATOM 9555 O O . GLU E 1 82 ? 3.664 16.523 29.803 1.00 50.21 82 GLU E O 1
ATOM 9561 N N . LYS E 1 83 ? 5.008 16.982 28.060 1.00 45.31 83 LYS E N 1
ATOM 9562 C CA . LYS E 1 83 ? 4.816 18.424 28.155 1.00 45.04 83 LYS E CA 1
ATOM 9563 C C . LYS E 1 83 ? 3.363 18.787 27.865 1.00 46.74 83 LYS E C 1
ATOM 9564 O O . LYS E 1 83 ? 2.837 19.763 28.399 1.00 46.79 83 LYS E O 1
ATOM 9570 N N . THR E 1 84 ? 2.721 17.986 27.020 1.00 44.31 84 THR E N 1
ATOM 9571 C CA . THR E 1 84 ? 1.321 18.190 26.670 1.00 43.45 84 THR E CA 1
ATOM 9572 C C . THR E 1 84 ? 0.394 17.884 27.842 1.00 41.70 84 THR E C 1
ATOM 9573 O O . THR E 1 84 ? -0.500 18.672 28.155 1.00 38.59 84 THR E O 1
ATOM 9577 N N . LEU E 1 85 ? 0.614 16.739 28.482 1.00 41.39 85 LEU E N 1
ATOM 9578 C CA . LEU E 1 85 ? -0.198 16.321 29.621 1.00 44.43 85 LEU E CA 1
ATOM 9579 C C . LEU E 1 85 ? -0.197 17.371 30.725 1.00 42.36 85 LEU E C 1
ATOM 9580 O O . LEU E 1 85 ? -1.229 17.643 31.337 1.00 47.80 85 LEU E O 1
ATOM 9585 N N . GLU E 1 86 ? 0.967 17.964 30.967 1.00 45.80 86 GLU E N 1
ATOM 9586 C CA . GLU E 1 86 ? 1.109 18.970 32.012 1.00 52.60 86 GLU E CA 1
ATOM 9587 C C . GLU E 1 86 ? 0.515 20.310 31.591 1.00 51.00 86 GLU E C 1
ATOM 9588 O O . GLU E 1 86 ? -0.089 21.010 32.405 1.00 56.92 86 GLU E O 1
ATOM 9594 N N . ALA E 1 87 ? 0.691 20.663 30.321 1.00 40.98 87 ALA E N 1
ATOM 9595 C CA . ALA E 1 87 ? 0.149 21.910 29.791 1.00 43.74 87 ALA E CA 1
ATOM 9596 C C . ALA E 1 87 ? -1.372 21.921 29.890 1.00 46.47 87 ALA E C 1
ATOM 9597 O O . ALA E 1 87 ? -1.971 22.914 30.304 1.00 50.21 87 ALA E O 1
ATOM 9599 N N . PHE E 1 88 ? -1.989 20.807 29.507 1.00 44.72 88 PHE E N 1
ATOM 9600 C CA . PHE E 1 88 ? -3.433 20.651 29.623 1.00 45.15 88 PHE E CA 1
ATOM 9601 C C . PHE E 1 88 ? -3.874 20.751 31.078 1.00 48.95 88 PHE E C 1
ATOM 9602 O O . PHE E 1 88 ? -4.911 21.338 31.384 1.00 50.77 88 PHE E O 1
ATOM 9610 N N . ASN E 1 89 ? -3.080 20.162 31.967 1.00 47.48 89 ASN E N 1
ATOM 9611 C CA . ASN E 1 89 ? -3.359 20.202 33.395 1.00 54.12 89 ASN E CA 1
ATOM 9612 C C . ASN E 1 89 ? -3.356 21.640 33.901 1.00 54.87 89 ASN E C 1
ATOM 9613 O O . ASN E 1 89 ? -4.161 22.014 34.756 1.00 55.08 89 ASN E O 1
ATOM 9618 N N . THR E 1 90 ? -2.450 22.446 33.356 1.00 52.07 90 THR E N 1
ATOM 9619 C CA . THR E 1 90 ? -2.372 23.862 33.696 1.00 54.87 90 THR E CA 1
ATOM 9620 C C . THR E 1 90 ? -3.599 24.614 33.189 1.00 54.55 90 THR E C 1
ATOM 9621 O O . THR E 1 90 ? -4.209 25.389 33.925 1.00 58.73 90 THR E O 1
ATOM 9625 N N . SER E 1 91 ? -3.952 24.377 31.928 1.00 49.69 91 SER E N 1
ATOM 9626 C CA . SER E 1 91 ? -5.101 25.030 31.307 1.00 49.50 91 SER E CA 1
ATOM 9627 C C . SER E 1 91 ? -6.397 24.689 32.033 1.00 50.36 91 SER E C 1
ATOM 9628 O O . SER E 1 91 ? -7.236 25.561 32.267 1.00 52.69 91 SER E O 1
ATOM 9631 N N . LEU E 1 92 ? -6.553 23.417 32.379 1.00 48.23 92 LEU E N 1
ATOM 9632 C CA . LEU E 1 92 ? -7.721 22.948 33.112 1.00 45.85 92 LEU E CA 1
ATOM 9633 C C . LEU E 1 92 ? -7.853 23.689 34.438 1.00 57.84 92 LEU E C 1
ATOM 9634 O O . LEU E 1 92 ? -8.919 24.206 34.773 1.00 60.13 92 LEU E O 1
ATOM 9639 N N . LYS E 1 93 ? -6.778 23.796 35.175 1.00 60.42 93 LYS E N 1
ATOM 9640 C CA . LYS E 1 93 ? -6.832 24.476 36.428 1.00 63.75 93 LYS E CA 1
ATOM 9641 C C . LYS E 1 93 ? -7.075 25.949 36.248 1.00 59.49 93 LYS E C 1
ATOM 9642 O O . LYS E 1 93 ? -7.823 26.568 36.955 1.00 57.22 93 LYS E O 1
ATOM 9648 N N . ASN E 1 94 ? -6.424 26.527 35.294 1.00 58.45 94 ASN E N 1
ATOM 9649 C CA . ASN E 1 94 ? -6.608 27.953 35.060 1.00 62.19 94 ASN E CA 1
ATOM 9650 C C . ASN E 1 94 ? -8.064 28.293 34.761 1.00 60.26 94 ASN E C 1
ATOM 9651 O O . ASN E 1 94 ? -8.571 29.325 35.196 1.00 57.31 94 ASN E O 1
ATOM 9656 N N . LEU E 1 95 ? -8.735 27.412 34.026 1.00 58.83 95 LEU E N 1
ATOM 9657 C CA . LEU E 1 95 ? -10.137 27.616 33.676 1.00 59.98 95 LEU E CA 1
ATOM 9658 C C . LEU E 1 95 ? -11.062 27.216 34.821 1.00 63.68 95 LEU E C 1
ATOM 9659 O O . LEU E 1 95 ? -12.268 27.458 34.768 1.00 66.96 95 LEU E O 1
ATOM 9664 N N . GLY E 1 96 ? -10.491 26.605 35.855 1.00 62.75 96 GLY E N 1
ATOM 9665 C CA . GLY E 1 96 ? -11.265 26.146 36.993 1.00 62.65 96 GLY E CA 1
ATOM 9666 C C . GLY E 1 96 ? -12.289 25.103 36.594 1.00 63.44 96 GLY E C 1
ATOM 9667 O O . GLY E 1 96 ? -13.410 25.089 37.103 1.00 67.87 96 GLY E O 1
ATOM 9668 N N . LEU E 1 97 ? -11.901 24.226 35.674 1.00 62.31 97 LEU E N 1
ATOM 9669 C CA . LEU E 1 97 ? -12.804 23.203 35.161 1.00 61.37 97 LEU E CA 1
ATOM 9670 C C . LEU E 1 97 ? -12.345 21.802 35.551 1.00 61.30 97 LEU E C 1
ATOM 9671 O O . LEU E 1 97 ? -11.226 21.614 36.029 1.00 59.71 97 LEU E O 1
ATOM 9676 N N . ASP E 1 98 ? -13.221 20.824 35.348 1.00 62.29 98 ASP E N 1
ATOM 9677 C CA . ASP E 1 98 ? -12.888 19.429 35.608 1.00 62.93 98 ASP E CA 1
ATOM 9678 C C . ASP E 1 98 ? -12.727 18.680 34.292 1.00 57.77 98 ASP E C 1
ATOM 9679 O O . ASP E 1 98 ? -12.139 17.601 34.244 1.00 54.37 98 ASP E O 1
ATOM 9684 N N . TYR E 1 99 ? -13.259 19.268 33.225 1.00 54.71 99 TYR E N 1
ATOM 9685 C CA . TYR E 1 99 ? -13.098 18.726 31.884 1.00 47.30 99 TYR E CA 1
ATOM 9686 C C . TYR E 1 99 ? -13.176 19.851 30.861 1.00 44.73 99 TYR E C 1
ATOM 9687 O O . TYR E 1 99 ? -13.743 20.910 31.130 1.00 54.69 99 TYR E O 1
ATOM 9696 N N . ILE E 1 100 ? -12.601 19.616 29.688 1.00 44.63 100 ILE E N 1
ATOM 9697 C CA . ILE E 1 100 ? -12.602 20.605 28.621 1.00 43.85 100 ILE E CA 1
ATOM 9698 C C . ILE E 1 100 ? -13.291 20.032 27.387 1.00 44.56 100 ILE E C 1
ATOM 9699 O O . ILE E 1 100 ? -13.014 18.906 26.983 1.00 49.27 100 ILE E O 1
ATOM 9704 N N . ASP E 1 101 ? -14.199 20.805 26.802 1.00 43.05 101 ASP E N 1
ATOM 9705 C CA . ASP E 1 101 ? -14.990 20.332 25.671 1.00 43.70 101 ASP E CA 1
ATOM 9706 C C . ASP E 1 101 ? -14.124 20.004 24.457 1.00 45.03 101 ASP E C 1
ATOM 9707 O O . ASP E 1 101 ? -14.237 18.921 23.882 1.00 48.31 101 ASP E O 1
ATOM 9712 N N . LEU E 1 102 ? -13.258 20.937 24.074 1.00 41.96 102 LEU E N 1
ATOM 9713 C CA . LEU E 1 102 ? -12.415 20.756 22.897 1.00 38.13 102 LEU E CA 1
ATOM 9714 C C . LEU E 1 102 ? -10.979 21.209 23.148 1.00 41.13 102 LEU E C 1
ATOM 9715 O O . LEU E 1 102 ? -10.744 22.291 23.685 1.00 44.26 102 LEU E O 1
ATOM 9720 N N . TYR E 1 103 ? -10.022 20.373 22.755 1.00 39.06 103 TYR E N 1
ATOM 9721 C CA . TYR E 1 103 ? -8.607 20.687 22.924 1.00 38.07 103 TYR E CA 1
ATOM 9722 C C . TYR E 1 103 ? -7.882 20.601 21.582 1.00 39.03 103 TYR E C 1
ATOM 9723 O O . TYR E 1 103 ? -7.957 19.583 20.893 1.00 41.95 103 TYR E O 1
ATOM 9732 N N . LEU E 1 104 ? -7.183 21.671 21.215 1.00 36.64 104 LEU E N 1
ATOM 9733 C CA . LEU E 1 104 ? -6.573 21.762 19.891 1.00 38.40 104 LEU E CA 1
ATOM 9734 C C . LEU E 1 104 ? -5.062 21.966 19.931 1.00 37.92 104 LEU E C 1
ATOM 9735 O O . LEU E 1 104 ? -4.543 22.672 20.795 1.00 33.99 104 LEU E O 1
ATOM 9740 N N . ILE E 1 105 ? -4.363 21.343 18.987 1.00 36.51 105 ILE E N 1
ATOM 9741 C CA . ILE E 1 105 ? -2.975 21.696 18.715 1.00 33.06 105 ILE E CA 1
ATOM 9742 C C . ILE E 1 105 ? -2.982 23.018 17.958 1.00 32.99 105 ILE E C 1
ATOM 9743 O O . ILE E 1 105 ? -3.561 23.113 16.876 1.00 35.97 105 ILE E O 1
ATOM 9748 N N . HIS E 1 106 ? -2.347 24.035 18.528 1.00 32.47 106 HIS E N 1
ATOM 9749 C CA . HIS E 1 106 ? -2.441 25.390 17.994 1.00 32.15 106 HIS E CA 1
ATOM 9750 C C . HIS E 1 106 ? -1.757 25.538 16.636 1.00 33.42 106 HIS E C 1
ATOM 9751 O O . HIS E 1 106 ? -2.314 26.138 15.716 1.00 31.53 106 HIS E O 1
ATOM 9758 N N . TRP E 1 107 ? -0.552 24.992 16.515 1.00 33.23 107 TRP E N 1
ATOM 9759 C CA . TRP E 1 107 ? 0.215 25.106 15.278 1.00 27.63 107 TRP E CA 1
ATOM 9760 C C . TRP E 1 107 ? 0.924 23.806 14.921 1.00 28.67 107 TRP E C 1
ATOM 9761 O O . TRP E 1 107 ? 1.157 22.956 15.780 1.00 31.76 107 TRP E O 1
ATOM 9772 N N . PHE E 1 108 ? 1.267 23.661 13.646 1.00 26.27 108 PHE E N 1
ATOM 9773 C CA . PHE E 1 108 ? 2.078 22.537 13.202 1.00 28.34 108 PHE E CA 1
ATOM 9774 C C . PHE E 1 108 ? 3.547 22.816 13.490 1.00 31.47 108 PHE E C 1
ATOM 9775 O O . PHE E 1 108 ? 4.072 23.867 13.119 1.00 32.51 108 PHE E O 1
ATOM 9783 N N . LYS E 1 109 ? 4.205 21.875 14.159 1.00 31.03 109 LYS E N 1
ATOM 9784 C CA . LYS E 1 109 ? 5.612 22.024 14.516 1.00 29.98 109 LYS E CA 1
ATOM 9785 C C . LYS E 1 109 ? 6.408 20.780 14.138 1.00 34.06 109 LYS E C 1
ATOM 9786 O O . LYS E 1 109 ? 7.412 20.459 14.773 1.00 37.89 109 LYS E O 1
ATOM 9792 N N . GLY E 1 110 ? 5.953 20.082 13.103 1.00 35.25 110 GLY E N 1
ATOM 9793 C CA . GLY E 1 110 ? 6.590 18.850 12.680 1.00 38.85 110 GLY E CA 1
ATOM 9794 C C . GLY E 1 110 ? 5.695 17.649 12.925 1.00 40.18 110 GLY E C 1
ATOM 9795 O O . GLY E 1 110 ? 4.871 17.661 13.839 1.00 41.79 110 GLY E O 1
ATOM 9796 N N . TYR E 1 111 ? 5.858 16.613 12.108 1.00 40.82 111 TYR E N 1
ATOM 9797 C CA . TYR E 1 111 ? 5.022 15.420 12.202 1.00 42.49 111 TYR E CA 1
ATOM 9798 C C . TYR E 1 111 ? 5.187 14.698 13.536 1.00 46.62 111 TYR E C 1
ATOM 9799 O O . TYR E 1 111 ? 4.200 14.373 14.196 1.00 50.86 111 TYR E O 1
ATOM 9808 N N . ASP E 1 112 ? 6.433 14.446 13.925 1.00 46.94 112 ASP E N 1
ATOM 9809 C CA . ASP E 1 112 ? 6.714 13.726 15.163 1.00 46.16 112 ASP E CA 1
ATOM 9810 C C . ASP E 1 112 ? 6.209 14.489 16.382 1.00 38.84 112 ASP E C 1
ATOM 9811 O O . ASP E 1 112 ? 5.654 13.895 17.305 1.00 37.27 112 ASP E O 1
ATOM 9816 N N . ASN E 1 113 ? 6.405 15.802 16.381 1.00 34.41 113 ASN E N 1
ATOM 9817 C CA . ASN E 1 113 ? 5.898 16.645 17.455 1.00 37.28 113 ASN E CA 1
ATOM 9818 C C . ASN E 1 113 ? 4.375 16.647 17.484 1.00 38.99 113 ASN E C 1
ATOM 9819 O O . ASN E 1 113 ? 3.765 16.689 18.552 1.00 44.21 113 ASN E O 1
ATOM 9824 N N . ALA E 1 114 ? 3.767 16.598 16.303 1.00 37.44 114 ALA E N 1
ATOM 9825 C CA . ALA E 1 114 ? 2.314 16.579 16.189 1.00 34.16 114 ALA E CA 1
ATOM 9826 C C . ALA E 1 114 ? 1.737 15.282 16.742 1.00 36.08 114 ALA E C 1
ATOM 9827 O O . ALA E 1 114 ? 0.778 15.299 17.512 1.00 41.49 114 ALA E O 1
ATOM 9829 N N . LEU E 1 115 ? 2.329 14.160 16.347 1.00 36.86 115 LEU E N 1
ATOM 9830 C CA . LEU E 1 115 ? 1.839 12.853 16.768 1.00 39.40 115 LEU E CA 1
ATOM 9831 C C . LEU E 1 115 ? 2.114 12.605 18.249 1.00 41.91 115 LEU E C 1
ATOM 9832 O O . LEU E 1 115 ? 1.296 12.003 18.944 1.00 42.27 115 LEU E O 1
ATOM 9837 N N . SER E 1 116 ? 3.264 13.069 18.727 1.00 40.90 116 SER E N 1
ATOM 9838 C CA . SER E 1 116 ? 3.606 12.944 20.140 1.00 42.07 116 SER E CA 1
ATOM 9839 C C . SER E 1 116 ? 2.613 13.726 20.991 1.00 40.17 116 SER E C 1
ATOM 9840 O O . SER E 1 116 ? 2.153 13.249 22.028 1.00 41.01 116 SER E O 1
ATOM 9843 N N . THR E 1 117 ? 2.287 14.931 20.535 1.00 36.32 117 THR E N 1
ATOM 9844 C CA . THR E 1 117 ? 1.308 15.776 21.207 1.00 37.86 117 THR E CA 1
ATOM 9845 C C . THR E 1 117 ? -0.079 15.145 21.172 1.00 39.52 117 THR E C 1
ATOM 9846 O O . THR E 1 117 ? -0.797 15.136 22.175 1.00 38.34 117 THR E O 1
ATOM 9850 N N . TYR E 1 118 ? -0.447 14.605 20.014 1.00 35.95 118 TYR E N 1
ATOM 9851 C CA . TYR E 1 118 ? -1.793 14.083 19.805 1.00 31.29 118 TYR E CA 1
ATOM 9852 C C . TYR E 1 118 ? -2.036 12.773 20.550 1.00 34.70 118 TYR E C 1
ATOM 9853 O O . TYR E 1 118 ? -3.165 12.486 20.951 1.00 34.14 118 TYR E O 1
ATOM 9862 N N . ARG E 1 119 ? -0.983 11.977 20.726 1.00 34.36 119 ARG E N 1
ATOM 9863 C CA . ARG E 1 119 ? -1.078 10.750 21.514 1.00 37.42 119 ARG E CA 1
ATOM 9864 C C . ARG E 1 119 ? -1.530 11.069 22.931 1.00 43.42 119 ARG E C 1
ATOM 9865 O O . ARG E 1 119 ? -2.272 10.305 23.549 1.00 48.43 119 ARG E O 1
ATOM 9873 N N . ALA E 1 120 ? -1.080 12.212 23.437 1.00 40.78 120 ALA E N 1
ATOM 9874 C CA . ALA E 1 120 ? -1.466 12.666 24.764 1.00 45.88 120 ALA E CA 1
ATOM 9875 C C . ALA E 1 120 ? -2.913 13.151 24.767 1.00 46.67 120 ALA E C 1
ATOM 9876 O O . ALA E 1 120 ? -3.632 12.958 25.746 1.00 49.47 120 ALA E O 1
ATOM 9878 N N . PHE E 1 121 ? -3.331 13.779 23.670 1.00 42.40 121 PHE E N 1
ATOM 9879 C CA . PHE E 1 121 ? -4.725 14.180 23.502 1.00 40.16 121 PHE E CA 1
ATOM 9880 C C . PHE E 1 121 ? -5.622 12.954 23.597 1.00 44.40 121 PHE E C 1
ATOM 9881 O O . PHE E 1 121 ? -6.687 12.991 24.213 1.00 46.84 121 PHE E O 1
ATOM 9889 N N . GLU E 1 122 ? -5.175 11.866 22.977 1.00 43.67 122 GLU E N 1
ATOM 9890 C CA . GLU E 1 122 ? -5.913 10.611 22.970 1.00 43.38 122 GLU E CA 1
ATOM 9891 C C . GLU E 1 122 ? -6.001 10.010 24.368 1.00 48.26 122 GLU E C 1
ATOM 9892 O O . GLU E 1 122 ? -7.032 9.458 24.752 1.00 49.31 122 GLU E O 1
ATOM 9898 N N . THR E 1 123 ? -4.911 10.118 25.122 1.00 50.38 123 THR E N 1
ATOM 9899 C CA . THR E 1 123 ? -4.890 9.652 26.504 1.00 53.31 123 THR E CA 1
ATOM 9900 C C . THR E 1 123 ? -5.869 10.468 27.339 1.00 54.43 123 THR E C 1
ATOM 9901 O O . THR E 1 123 ? -6.636 9.920 28.131 1.00 54.76 123 THR E O 1
ATOM 9905 N N . LEU E 1 124 ? -5.842 11.784 27.144 1.00 53.41 124 LEU E N 1
ATOM 9906 C CA . LEU E 1 124 ? -6.763 12.685 27.825 1.00 50.16 124 LEU E CA 1
ATOM 9907 C C . LEU E 1 124 ? -8.205 12.387 27.433 1.00 50.72 124 LEU E C 1
ATOM 9908 O O . LEU E 1 124 ? -9.116 12.494 28.253 1.00 54.92 124 LEU E O 1
ATOM 9913 N N . TYR E 1 125 ? -8.402 12.009 26.174 1.00 48.04 125 TYR E N 1
ATOM 9914 C CA . TYR E 1 125 ? -9.729 11.671 25.675 1.00 48.37 125 TYR E CA 1
ATOM 9915 C C . TYR E 1 125 ? -10.214 10.361 26.280 1.00 48.18 125 TYR E C 1
ATOM 9916 O O . TYR E 1 125 ? -11.391 10.215 26.610 1.00 49.16 125 TYR E O 1
ATOM 9925 N N . GLU E 1 126 ? -9.296 9.412 26.426 1.00 48.47 126 GLU E N 1
ATOM 9926 C CA . GLU E 1 126 ? -9.614 8.121 27.019 1.00 54.24 126 GLU E CA 1
ATOM 9927 C C . GLU E 1 126 ? -9.947 8.274 28.499 1.00 58.02 126 GLU E C 1
ATOM 9928 O O . GLU E 1 126 ? -10.834 7.599 29.020 1.00 62.63 126 GLU E O 1
ATOM 9934 N N . GLU E 1 127 ? -9.234 9.175 29.169 1.00 57.30 127 GLU E N 1
ATOM 9935 C CA . GLU E 1 127 ? -9.450 9.428 30.589 1.00 61.27 127 GLU E CA 1
ATOM 9936 C C . GLU E 1 127 ? -10.706 10.263 30.824 1.00 60.51 127 GLU E C 1
ATOM 9937 O O . GLU E 1 127 ? -11.118 10.475 31.965 1.00 62.86 127 GLU E O 1
ATOM 9943 N N . GLY E 1 128 ? -11.308 10.736 29.737 1.00 56.47 128 GLY E N 1
ATOM 9944 C CA . GLY E 1 128 ? -12.556 11.475 29.808 1.00 56.05 128 GLY E CA 1
ATOM 9945 C C . GLY E 1 128 ? -12.400 12.907 30.280 1.00 54.39 128 GLY E C 1
ATOM 9946 O O . GLY E 1 128 ? -13.357 13.513 30.764 1.00 54.67 128 GLY E O 1
ATOM 9947 N N . LYS E 1 129 ? -11.198 13.456 30.138 1.00 50.78 129 LYS E N 1
ATOM 9948 C CA . LYS E 1 129 ? -10.936 14.821 30.580 1.00 52.06 129 LYS E CA 1
ATOM 9949 C C . LYS E 1 129 ? -11.110 15.826 29.444 1.00 51.70 129 LYS E C 1
ATOM 9950 O O . LYS E 1 129 ? -11.227 17.028 29.683 1.00 51.67 129 LYS E O 1
ATOM 9956 N N . VAL E 1 130 ? -11.126 15.333 28.209 1.00 50.60 130 VAL E N 1
ATOM 9957 C CA . VAL E 1 130 ? -11.526 16.155 27.071 1.00 50.55 130 VAL E CA 1
ATOM 9958 C C . VAL E 1 130 ? -12.669 15.481 26.318 1.00 52.03 130 VAL E C 1
ATOM 9959 O O . VAL E 1 130 ? -12.664 14.267 26.119 1.00 53.64 130 VAL E O 1
ATOM 9963 N N . LYS E 1 131 ? -13.633 16.282 25.899 1.00 53.32 131 LYS E N 1
ATOM 9964 C CA . LYS E 1 131 ? -14.821 15.789 25.235 1.00 52.49 131 LYS E CA 1
ATOM 9965 C C . LYS E 1 131 ? -14.668 15.689 23.745 1.00 44.98 131 LYS E C 1
ATOM 9966 O O . LYS E 1 131 ? -15.430 15.049 23.099 1.00 41.25 131 LYS E O 1
ATOM 9972 N N . ALA E 1 132 ? -13.651 16.340 23.223 1.00 41.74 132 ALA E N 1
ATOM 9973 C CA . ALA E 1 132 ? -13.331 16.298 21.800 1.00 40.80 132 ALA E CA 1
ATOM 9974 C C . ALA E 1 132 ? -11.901 16.768 21.566 1.00 43.16 132 ALA E C 1
ATOM 9975 O O . ALA E 1 132 ? -11.403 17.647 22.269 1.00 43.55 132 ALA E O 1
ATOM 9977 N N . ILE E 1 133 ? -11.239 16.174 20.578 1.00 42.86 133 ILE E N 1
ATOM 9978 C CA . ILE E 1 133 ? -9.864 16.540 20.260 1.00 39.92 133 ILE E CA 1
ATOM 9979 C C . ILE E 1 133 ? -9.718 16.904 18.788 1.00 41.75 133 ILE E C 1
ATOM 9980 O O . ILE E 1 133 ? -10.393 16.342 17.927 1.00 44.40 133 ILE E O 1
ATOM 9985 N N . GLY E 1 134 ? -8.834 17.854 18.505 1.00 41.25 134 GLY E N 1
ATOM 9986 C CA . GLY E 1 134 ? -8.607 18.293 17.142 1.00 38.15 134 GLY E CA 1
ATOM 9987 C C . GLY E 1 134 ? -7.345 19.119 17.010 1.00 36.74 134 GLY E C 1
ATOM 9988 O O . GLY E 1 134 ? -6.506 19.139 17.911 1.00 38.13 134 GLY E O 1
ATOM 9989 N N . VAL E 1 135 ? -7.211 19.806 15.882 1.00 37.71 135 VAL E N 1
ATOM 9990 C CA . VAL E 1 135 ? -6.034 20.624 15.626 1.00 32.28 135 VAL E CA 1
ATOM 9991 C C . VAL E 1 135 ? -6.407 22.028 15.175 1.00 31.24 135 VAL E C 1
ATOM 9992 O O . VAL E 1 135 ? -7.579 22.337 14.958 1.00 30.34 135 VAL E O 1
ATOM 9996 N N . SER E 1 136 ? -5.394 22.875 15.043 1.00 34.47 136 SER E N 1
ATOM 9997 C CA . SER E 1 136 ? -5.573 24.216 14.508 1.00 35.70 136 SER E CA 1
ATOM 9998 C C . SER E 1 136 ? -4.393 24.554 13.605 1.00 35.35 136 SER E C 1
ATOM 9999 O O . SER E 1 136 ? -3.266 24.135 13.868 1.00 32.32 136 SER E O 1
ATOM 10002 N N . ASN E 1 137 ? -4.668 25.302 12.537 1.00 32.66 137 ASN E N 1
ATOM 10003 C CA . ASN E 1 137 ? -3.649 25.693 11.564 1.00 28.98 137 ASN E CA 1
ATOM 10004 C C . ASN E 1 137 ? -2.935 24.503 10.930 1.00 24.81 137 ASN E C 1
ATOM 10005 O O . ASN E 1 137 ? -1.753 24.583 10.597 1.00 30.97 137 ASN E O 1
ATOM 10010 N N . PHE E 1 138 ? -3.656 23.401 10.768 1.00 27.89 138 PHE E N 1
ATOM 10011 C CA . PHE E 1 138 ? -3.132 22.245 10.052 1.00 29.44 138 PHE E CA 1
ATOM 10012 C C . PHE E 1 138 ? -3.576 22.289 8.596 1.00 27.18 138 PHE E C 1
ATOM 10013 O O . PHE E 1 138 ? -4.731 22.589 8.301 1.00 28.83 138 PHE E O 1
ATOM 10021 N N . ASN E 1 139 ? -2.651 22.002 7.685 1.00 24.16 139 ASN E N 1
ATOM 10022 C CA . ASN E 1 139 ? -2.993 21.916 6.273 1.00 24.98 139 ASN E CA 1
ATOM 10023 C C . ASN E 1 139 ? -3.243 20.464 5.881 1.00 28.77 139 ASN E C 1
ATOM 10024 O O . ASN E 1 139 ? -3.141 19.567 6.718 1.00 31.59 139 ASN E O 1
ATOM 10029 N N . VAL E 1 140 ? -3.567 20.242 4.610 1.00 28.67 140 VAL E N 1
ATOM 10030 C CA . VAL E 1 140 ? -3.971 18.925 4.124 1.00 28.68 140 VAL E CA 1
ATOM 10031 C C . VAL E 1 140 ? -2.955 17.826 4.436 1.00 32.13 140 VAL E C 1
ATOM 10032 O O . VAL E 1 140 ? -3.317 16.785 4.987 1.00 34.91 140 VAL E O 1
ATOM 10036 N N . HIS E 1 141 ? -1.689 18.054 4.099 1.00 31.13 141 HIS E N 1
ATOM 10037 C CA . HIS E 1 141 ? -0.662 17.042 4.328 1.00 33.51 141 HIS E CA 1
ATOM 10038 C C . HIS E 1 141 ? -0.397 16.844 5.821 1.00 38.20 141 HIS E C 1
ATOM 10039 O O . HIS E 1 141 ? 0.034 15.771 6.243 1.00 40.44 141 HIS E O 1
ATOM 10046 N N . HIS E 1 142 ? -0.664 17.876 6.616 1.00 39.49 142 HIS E N 1
ATOM 10047 C CA . HIS E 1 142 ? -0.593 17.751 8.068 1.00 37.13 142 HIS E CA 1
ATOM 10048 C C . HIS E 1 142 ? -1.713 16.847 8.566 1.00 39.20 142 HIS E C 1
ATOM 10049 O O . HIS E 1 142 ? -1.516 16.020 9.458 1.00 38.45 142 HIS E O 1
ATOM 10056 N N . LEU E 1 143 ? -2.893 17.014 7.977 1.00 37.78 143 LEU E N 1
ATOM 10057 C CA . LEU E 1 143 ? -4.066 16.242 8.363 1.00 35.77 143 LEU E CA 1
ATOM 10058 C C . LEU E 1 143 ? -3.960 14.791 7.901 1.00 37.86 143 LEU E C 1
ATOM 10059 O O . LEU E 1 143 ? -4.401 13.879 8.601 1.00 35.96 143 LEU E O 1
ATOM 10064 N N . MET E 1 144 ? -3.376 14.585 6.723 1.00 37.94 144 MET E N 1
ATOM 10065 C CA . MET E 1 144 ? -3.177 13.241 6.181 1.00 38.46 144 MET E CA 1
ATOM 10066 C C . MET E 1 144 ? -2.365 12.377 7.138 1.00 40.80 144 MET E C 1
ATOM 10067 O O . MET E 1 144 ? -2.693 11.213 7.371 1.00 42.95 144 MET E O 1
ATOM 10072 N N . TYR E 1 145 ? -1.306 12.959 7.688 1.00 39.75 145 TYR E N 1
ATOM 10073 C CA . TYR E 1 145 ? -0.429 12.259 8.617 1.00 39.09 145 TYR E CA 1
ATOM 10074 C C . TYR E 1 145 ? -1.177 11.852 9.883 1.00 44.08 145 TYR E C 1
ATOM 10075 O O . TYR E 1 145 ? -0.919 10.792 10.455 1.00 46.46 145 TYR E O 1
ATOM 10084 N N . LEU E 1 146 ? -2.106 12.699 10.312 1.00 39.42 146 LEU E N 1
ATOM 10085 C CA . LEU E 1 146 ? -2.886 12.431 11.512 1.00 37.61 146 LEU E CA 1
ATOM 10086 C C . LEU E 1 146 ? -3.947 11.366 11.251 1.00 40.06 146 LEU E C 1
ATOM 10087 O O . LEU E 1 146 ? -4.153 10.476 12.073 1.00 40.91 146 LEU E O 1
ATOM 10092 N N . MET E 1 147 ? -4.610 11.457 10.102 1.00 37.94 147 MET E N 1
ATOM 10093 C CA . MET E 1 147 ? -5.603 10.462 9.708 1.00 38.02 147 MET E CA 1
ATOM 10094 C C . MET E 1 147 ? -4.973 9.077 9.611 1.00 39.06 147 MET E C 1
ATOM 10095 O O . MET E 1 147 ? -5.627 8.064 9.860 1.00 38.62 147 MET E O 1
ATOM 10100 N N . GLU E 1 148 ? -3.694 9.046 9.254 1.00 39.99 148 GLU E N 1
ATOM 10101 C CA . GLU E 1 148 ? -2.966 7.797 9.072 1.00 43.80 148 GLU E CA 1
ATOM 10102 C C . GLU E 1 148 ? -2.489 7.189 10.391 1.00 44.13 148 GLU E C 1
ATOM 10103 O O . GLU E 1 148 ? -2.562 5.974 10.581 1.00 45.19 148 GLU E O 1
ATOM 10109 N N . ASN E 1 149 ? -2.014 8.031 11.304 1.00 44.02 149 ASN E N 1
ATOM 10110 C CA . ASN E 1 149 ? -1.317 7.539 12.490 1.00 44.49 149 ASN E CA 1
ATOM 10111 C C . ASN E 1 149 ? -2.105 7.595 13.801 1.00 43.72 149 ASN E C 1
ATOM 10112 O O . ASN E 1 149 ? -1.750 6.915 14.763 1.00 44.97 149 ASN E O 1
ATOM 10117 N N . ALA E 1 150 ? -3.163 8.398 13.848 1.00 40.07 150 ALA E N 1
ATOM 10118 C CA . ALA E 1 150 ? -3.949 8.516 15.074 1.00 38.05 150 ALA E CA 1
ATOM 10119 C C . ALA E 1 150 ? -4.857 7.307 15.278 1.00 45.39 150 ALA E C 1
ATOM 10120 O O . ALA E 1 150 ? -5.225 6.624 14.323 1.00 48.12 150 ALA E O 1
ATOM 10122 N N . LYS E 1 151 ? -5.206 7.046 16.534 1.00 45.55 151 LYS E N 1
ATOM 10123 C CA . LYS E 1 151 ? -6.155 5.991 16.865 1.00 46.01 151 LYS E CA 1
ATOM 10124 C C . LYS E 1 151 ? -7.532 6.607 17.077 1.00 45.77 151 LYS E C 1
ATOM 10125 O O . LYS E 1 151 ? -8.558 5.972 16.835 1.00 44.18 151 LYS E O 1
ATOM 10131 N N . ILE E 1 152 ? -7.535 7.853 17.537 1.00 45.28 152 ILE E N 1
ATOM 10132 C CA . ILE E 1 152 ? -8.748 8.653 17.598 1.00 42.75 152 ILE E CA 1
ATOM 10133 C C . ILE E 1 152 ? -8.629 9.772 16.572 1.00 41.39 152 ILE E C 1
ATOM 10134 O O . ILE E 1 152 ? -8.010 10.799 16.846 1.00 40.57 152 ILE E O 1
ATOM 10139 N N . PRO E 1 153 ? -9.213 9.569 15.380 1.00 42.11 153 PRO E N 1
ATOM 10140 C CA . PRO E 1 153 ? -9.082 10.521 14.270 1.00 36.42 153 PRO E CA 1
ATOM 10141 C C . PRO E 1 153 ? -9.556 11.925 14.635 1.00 37.67 153 PRO E C 1
ATOM 10142 O O . PRO E 1 153 ? -10.531 12.062 15.376 1.00 37.20 153 PRO E O 1
ATOM 10146 N N . PRO E 1 154 ? -8.859 12.954 14.123 1.00 33.07 154 PRO E N 1
ATOM 10147 C CA . PRO E 1 154 ? -9.141 14.374 14.365 1.00 31.41 154 PRO E CA 1
ATOM 10148 C C . PRO E 1 154 ? -10.614 14.721 14.191 1.00 31.69 154 PRO E C 1
ATOM 10149 O O . PRO E 1 154 ? -11.284 14.148 13.332 1.00 36.64 154 PRO E O 1
ATOM 10153 N N . MET E 1 155 ? -11.110 15.652 15.000 1.00 34.13 155 MET E N 1
ATOM 10154 C CA . MET E 1 155 ? -12.522 16.009 14.969 1.00 35.89 155 MET E CA 1
ATOM 10155 C C . MET E 1 155 ? -12.730 17.447 14.503 1.00 37.25 155 MET E C 1
ATOM 10156 O O . MET E 1 155 ? -13.768 17.779 13.930 1.00 29.82 155 MET E O 1
ATOM 10161 N N . VAL E 1 156 ? -11.735 18.294 14.750 1.00 37.60 156 VAL E N 1
ATOM 10162 C CA . VAL E 1 156 ? -11.838 19.718 14.445 1.00 34.98 156 VAL E CA 1
ATOM 10163 C C . VAL E 1 156 ? -10.524 20.279 13.904 1.00 35.48 156 VAL E C 1
ATOM 10164 O O . VAL E 1 156 ? -9.448 19.956 14.409 1.00 36.95 156 VAL E O 1
ATOM 10168 N N . ASN E 1 157 ? -10.615 21.105 12.864 1.00 32.53 157 ASN E N 1
ATOM 10169 C CA . ASN E 1 157 ? -9.460 21.849 12.375 1.00 30.97 157 ASN E CA 1
ATOM 10170 C C . ASN E 1 157 ? -9.759 23.345 12.311 1.00 32.97 157 ASN E C 1
ATOM 10171 O O . ASN E 1 157 ? -10.422 23.815 11.387 1.00 32.85 157 ASN E O 1
ATOM 10176 N N . GLN E 1 158 ? -9.270 24.089 13.299 1.00 33.94 158 GLN E N 1
ATOM 10177 C CA . GLN E 1 158 ? -9.503 25.530 13.352 1.00 33.08 158 GLN E CA 1
ATOM 10178 C C . GLN E 1 158 ? -8.480 26.297 12.521 1.00 37.20 158 GLN E C 1
ATOM 10179 O O . GLN E 1 158 ? -7.300 26.350 12.867 1.00 38.32 158 GLN E O 1
ATOM 10185 N N . VAL E 1 159 ? -8.938 26.894 11.425 1.00 36.74 159 VAL E N 1
ATOM 10186 C CA . VAL E 1 159 ? -8.054 27.641 10.537 1.00 32.33 159 VAL E CA 1
ATOM 10187 C C . VAL E 1 159 ? -8.645 28.990 10.137 1.00 30.02 159 VAL E C 1
ATOM 10188 O O . VAL E 1 159 ? -9.859 29.194 10.205 1.00 25.73 159 VAL E O 1
ATOM 10192 N N . GLU E 1 160 ? -7.774 29.905 9.723 1.00 31.21 160 GLU E N 1
ATOM 10193 C CA . GLU E 1 160 ? -8.199 31.207 9.224 1.00 31.26 160 GLU E CA 1
ATOM 10194 C C . GLU E 1 160 ? -9.075 31.046 7.989 1.00 29.95 160 GLU E C 1
ATOM 10195 O O . GLU E 1 160 ? -8.609 30.601 6.941 1.00 29.76 160 GLU E O 1
ATOM 10201 N N . THR E 1 161 ? -10.348 31.403 8.120 1.00 33.76 161 THR E N 1
ATOM 10202 C CA . THR E 1 161 ? -11.292 31.266 7.020 1.00 33.17 161 THR E CA 1
ATOM 10203 C C . THR E 1 161 ? -12.265 32.437 7.000 1.00 36.19 161 THR E C 1
ATOM 10204 O O . THR E 1 161 ? -12.944 32.704 7.991 1.00 41.47 161 THR E O 1
ATOM 10208 N N . HIS E 1 162 ? -12.332 33.135 5.870 1.00 32.60 162 HIS E N 1
ATOM 10209 C CA . HIS E 1 162 ? -13.220 34.283 5.753 1.00 37.93 162 HIS E CA 1
ATOM 10210 C C . HIS E 1 162 ? -13.549 34.648 4.309 1.00 41.82 162 HIS E C 1
ATOM 10211 O O . HIS E 1 162 ? -13.358 33.853 3.387 1.00 42.24 162 HIS E O 1
ATOM 10218 N N . VAL E 1 163 ? -14.043 35.868 4.134 1.00 41.32 163 VAL E N 1
ATOM 10219 C CA . VAL E 1 163 ? -14.582 36.333 2.863 1.00 45.92 163 VAL E CA 1
ATOM 10220 C C . VAL E 1 163 ? -13.542 36.368 1.738 1.00 48.85 163 VAL E C 1
ATOM 10221 O O . VAL E 1 163 ? -13.875 36.138 0.574 1.00 51.47 163 VAL E O 1
ATOM 10225 N N . THR E 1 164 ? -12.285 36.622 2.087 1.00 46.43 164 THR E N 1
ATOM 10226 C CA . THR E 1 164 ? -11.228 36.723 1.085 1.00 44.32 164 THR E CA 1
ATOM 10227 C C . THR E 1 164 ? -10.327 35.489 1.079 1.00 40.79 164 THR E C 1
ATOM 10228 O O . THR E 1 164 ? -9.495 35.320 0.187 1.00 36.21 164 THR E O 1
ATOM 10232 N N . LEU E 1 165 ? -10.501 34.632 2.081 1.00 38.31 165 LEU E N 1
ATOM 10233 C CA . LEU E 1 165 ? -9.794 33.357 2.146 1.00 39.28 165 LEU E CA 1
ATOM 10234 C C . LEU E 1 165 ? -10.786 32.265 2.531 1.00 40.85 165 LEU E C 1
ATOM 10235 O O . LEU E 1 165 ? -10.879 31.876 3.696 1.00 41.11 165 LEU E O 1
ATOM 10240 N N . GLN E 1 166 ? -11.524 31.773 1.542 1.00 39.75 166 GLN E N 1
ATOM 10241 C CA . GLN E 1 166 ? -12.694 30.937 1.794 1.00 39.42 166 GLN E CA 1
ATOM 10242 C C . GLN E 1 166 ? -12.366 29.460 2.018 1.00 36.39 166 GLN E C 1
ATOM 10243 O O . GLN E 1 166 ? -13.180 28.722 2.577 1.00 33.63 166 GLN E O 1
ATOM 10249 N N . ASN E 1 167 ? -11.184 29.036 1.576 1.00 34.43 167 ASN E N 1
ATOM 10250 C CA . ASN E 1 167 ? -10.670 27.693 1.853 1.00 31.01 167 ASN E CA 1
ATOM 10251 C C . ASN E 1 167 ? -11.590 26.547 1.435 1.00 37.23 167 ASN E C 1
ATOM 10252 O O . ASN E 1 167 ? -11.788 25.603 2.198 1.00 42.98 167 ASN E O 1
ATOM 10257 N N . HIS E 1 168 ? -12.142 26.622 0.228 1.00 38.22 168 HIS E N 1
ATOM 10258 C CA . HIS E 1 168 ? -13.075 25.601 -0.246 1.00 40.30 168 HIS E CA 1
ATOM 10259 C C . HIS E 1 168 ? -12.408 24.241 -0.437 1.00 38.94 168 HIS E C 1
ATOM 10260 O O . HIS E 1 168 ? -13.021 23.202 -0.185 1.00 39.65 168 HIS E O 1
ATOM 10267 N N . PHE E 1 169 ? -11.157 24.251 -0.885 1.00 33.41 169 PHE E N 1
ATOM 10268 C CA . PHE E 1 169 ? -10.407 23.017 -1.084 1.00 33.01 169 PHE E CA 1
ATOM 10269 C C . PHE E 1 169 ? -10.178 22.304 0.243 1.00 34.74 169 PHE E C 1
ATOM 10270 O O . PHE E 1 169 ? -10.515 21.130 0.396 1.00 37.30 169 PHE E O 1
ATOM 10278 N N . LEU E 1 170 ? -9.604 23.031 1.198 1.00 28.49 170 LEU E N 1
ATOM 10279 C CA . LEU E 1 170 ? -9.306 22.491 2.519 1.00 27.86 170 LEU E CA 1
ATOM 10280 C C . LEU E 1 170 ? -10.576 22.068 3.250 1.00 35.62 170 LEU E C 1
ATOM 10281 O O . LEU E 1 170 ? -10.578 21.086 3.994 1.00 39.59 170 LEU E O 1
ATOM 10286 N N . HIS E 1 171 ? -11.654 22.815 3.032 1.00 38.46 171 HIS E N 1
ATOM 10287 C CA . HIS E 1 171 ? -12.944 22.504 3.638 1.00 39.29 171 HIS E CA 1
ATOM 10288 C C . HIS E 1 171 ? -13.490 21.183 3.111 1.00 42.47 171 HIS E C 1
ATOM 10289 O O . HIS E 1 171 ? -14.004 20.363 3.874 1.00 42.72 171 HIS E O 1
ATOM 10296 N N . ASP E 1 172 ? -13.375 20.982 1.803 1.00 44.35 172 ASP E N 1
ATOM 10297 C CA . ASP E 1 172 ? -13.857 19.761 1.171 1.00 48.25 172 ASP E CA 1
ATOM 10298 C C . ASP E 1 172 ? -13.046 18.549 1.614 1.00 42.09 172 ASP E C 1
ATOM 10299 O O . ASP E 1 172 ? -13.588 17.452 1.753 1.00 40.95 172 ASP E O 1
ATOM 10304 N N . TYR E 1 173 ? -11.750 18.748 1.836 1.00 36.73 173 TYR E N 1
ATOM 10305 C CA . TYR E 1 173 ? -10.907 17.667 2.328 1.00 40.20 173 TYR E CA 1
ATOM 10306 C C . TYR E 1 173 ? -11.342 17.250 3.727 1.00 42.30 173 TYR E C 1
ATOM 10307 O O . TYR E 1 173 ? -11.463 16.060 4.020 1.00 44.60 173 TYR E O 1
ATOM 10316 N N . CYS E 1 174 ? -11.569 18.238 4.587 1.00 39.08 174 CYS E N 1
ATOM 10317 C CA . CYS E 1 174 ? -11.976 17.983 5.964 1.00 37.85 174 CYS E CA 1
ATOM 10318 C C . CYS E 1 174 ? -13.303 17.234 6.027 1.00 37.87 174 CYS E C 1
ATOM 10319 O O . CYS E 1 174 ? -13.453 16.290 6.801 1.00 38.32 174 CYS E O 1
ATOM 10322 N N . LYS E 1 175 ? -14.261 17.657 5.206 1.00 36.08 175 LYS E N 1
ATOM 10323 C CA . LYS E 1 175 ? -15.565 17.006 5.156 1.00 34.15 175 LYS E CA 1
ATOM 10324 C C . LYS E 1 175 ? -15.448 15.569 4.658 1.00 37.35 175 LYS E C 1
ATOM 10325 O O . LYS E 1 175 ? -16.147 14.678 5.141 1.00 40.55 175 LYS E O 1
ATOM 10331 N N . LYS E 1 176 ? -14.559 15.350 3.694 1.00 38.10 176 LYS E N 1
ATOM 10332 C CA . LYS E 1 176 ? -14.336 14.018 3.143 1.00 40.56 176 LYS E CA 1
ATOM 10333 C C . LYS E 1 176 ? -13.760 13.081 4.203 1.00 39.28 176 LYS E C 1
ATOM 10334 O O . LYS E 1 176 ? -13.990 11.871 4.171 1.00 40.19 176 LYS E O 1
ATOM 10340 N N . ASN E 1 177 ? -13.019 13.649 5.149 1.00 38.92 177 ASN E N 1
ATOM 10341 C CA . ASN E 1 177 ? -12.438 12.868 6.235 1.00 44.96 177 ASN E CA 1
ATOM 10342 C C . ASN E 1 177 ? -13.111 13.161 7.573 1.00 48.66 177 ASN E C 1
ATOM 10343 O O . ASN E 1 177 ? -12.523 12.947 8.634 1.00 48.78 177 ASN E O 1
ATOM 10348 N N . ASN E 1 178 ? -14.347 13.650 7.501 1.00 49.16 178 ASN E N 1
ATOM 10349 C CA . ASN E 1 178 ? -15.178 13.925 8.674 1.00 46.15 178 ASN E CA 1
ATOM 10350 C C . ASN E 1 178 ? -14.484 14.761 9.747 1.00 45.38 178 ASN E C 1
ATOM 10351 O O . ASN E 1 178 ? -14.628 14.507 10.944 1.00 42.06 178 ASN E O 1
ATOM 10356 N N . ILE E 1 179 ? -13.729 15.755 9.300 1.00 41.32 179 ILE E N 1
ATOM 10357 C CA . ILE E 1 179 ? -13.137 16.739 10.192 1.00 38.23 179 ILE E CA 1
ATOM 10358 C C . ILE E 1 179 ? -13.960 18.018 10.123 1.00 38.57 179 ILE E C 1
ATOM 10359 O O . ILE E 1 179 ? -14.242 18.519 9.035 1.00 35.78 179 ILE E O 1
ATOM 10364 N N . GLN E 1 180 ? -14.363 18.536 11.277 1.00 34.60 180 GLN E N 1
ATOM 10365 C CA . GLN E 1 180 ? -15.146 19.764 11.310 1.00 36.14 180 GLN E CA 1
ATOM 10366 C C . GLN E 1 180 ? -14.244 20.986 11.204 1.00 40.66 180 GLN E C 1
ATOM 10367 O O . GLN E 1 180 ? -13.485 21.290 12.122 1.00 47.47 180 GLN E O 1
ATOM 10373 N N . LEU E 1 181 ? -14.329 21.683 10.077 1.00 36.32 181 LEU E N 1
ATOM 10374 C CA . LEU E 1 181 ? -13.559 22.903 9.891 1.00 32.91 181 LEU E CA 1
ATOM 10375 C C . LEU E 1 181 ? -14.116 24.012 10.773 1.00 32.61 181 LEU E C 1
ATOM 10376 O O . LEU E 1 181 ? -15.319 24.273 10.772 1.00 36.35 181 LEU E O 1
ATOM 10381 N N . GLU E 1 182 ? -13.236 24.653 11.533 1.00 26.04 182 GLU E N 1
ATOM 10382 C CA . GLU E 1 182 ? -13.627 25.781 12.365 1.00 29.91 182 GLU E CA 1
ATOM 10383 C C . GLU E 1 182 ? -12.921 27.042 11.886 1.00 31.49 182 GLU E C 1
ATOM 10384 O O . GLU E 1 182 ? -11.706 27.049 11.695 1.00 33.73 182 GLU E O 1
ATOM 10390 N N . ALA E 1 183 ? -13.686 28.107 11.687 1.00 29.65 183 ALA E N 1
ATOM 10391 C CA . ALA E 1 183 ? -13.136 29.338 11.139 1.00 31.08 183 ALA E CA 1
ATOM 10392 C C . ALA E 1 183 ? -12.797 30.352 12.224 1.00 32.69 183 ALA E C 1
ATOM 10393 O O . ALA E 1 183 ? -13.677 30.797 12.962 1.00 30.96 183 ALA E O 1
ATOM 10395 N N . TYR E 1 184 ? -11.521 30.713 12.326 1.00 33.23 184 TYR E N 1
ATOM 10396 C CA . TYR E 1 184 ? -11.144 31.851 13.153 1.00 37.55 184 TYR E CA 1
ATOM 10397 C C . TYR E 1 184 ? -10.822 33.026 12.239 1.00 35.79 184 TYR E C 1
ATOM 10398 O O . TYR E 1 184 ? -10.675 32.856 11.027 1.00 30.64 184 TYR E O 1
ATOM 10407 N N . ALA E 1 185 ? -10.707 34.211 12.834 1.00 35.52 185 ALA E N 1
ATOM 10408 C CA . ALA E 1 185 ? -10.649 35.465 12.085 1.00 36.74 185 ALA E CA 1
ATOM 10409 C C . ALA E 1 185 ? -11.732 35.540 11.003 1.00 38.11 185 ALA E C 1
ATOM 10410 O O . ALA E 1 185 ? -11.421 35.777 9.835 1.00 40.91 185 ALA E O 1
ATOM 10412 N N . PRO E 1 186 ? -13.007 35.344 11.383 1.00 37.34 186 PRO E N 1
ATOM 10413 C CA . PRO E 1 186 ? -14.056 35.360 10.359 1.00 38.35 186 PRO E CA 1
ATOM 10414 C C . PRO E 1 186 ? -14.330 36.764 9.839 1.00 39.66 186 PRO E C 1
ATOM 10415 O O . PRO E 1 186 ? -14.872 36.925 8.746 1.00 43.15 186 PRO E O 1
ATOM 10419 N N . LEU E 1 187 ? -13.959 37.768 10.626 1.00 39.93 187 LEU E N 1
ATOM 10420 C CA . LEU E 1 187 ? -14.117 39.159 10.226 1.00 41.73 187 LEU E CA 1
ATOM 10421 C C . LEU E 1 187 ? -12.782 39.713 9.734 1.00 46.21 187 LEU E C 1
ATOM 10422 O O . LEU E 1 187 ? -12.536 40.918 9.797 1.00 50.60 187 LEU E O 1
ATOM 10427 N N . MET E 1 188 ? -11.929 38.808 9.257 1.00 45.54 188 MET E N 1
ATOM 10428 C CA . MET E 1 188 ? -10.614 39.140 8.707 1.00 42.39 188 MET E CA 1
ATOM 10429 C C . MET E 1 188 ? -9.704 39.856 9.706 1.00 42.90 188 MET E C 1
ATOM 10430 O O . MET E 1 188 ? -8.783 40.571 9.309 1.00 42.59 188 MET E O 1
ATOM 10435 N N . SER E 1 189 ? -9.971 39.650 10.994 1.00 44.40 189 SER E N 1
ATOM 10436 C CA . SER E 1 189 ? -9.108 40.125 12.078 1.00 45.07 189 SER E CA 1
ATOM 10437 C C . SER E 1 189 ? -8.748 41.605 11.974 1.00 44.53 189 SER E C 1
ATOM 10438 O O . SER E 1 189 ? -9.627 42.465 11.913 1.00 52.58 189 SER E O 1
ATOM 10441 N N . HIS E 1 190 ? -7.450 41.892 11.949 1.00 44.63 190 HIS E N 1
ATOM 10442 C CA . HIS E 1 190 ? -6.960 43.268 11.914 1.00 50.17 190 HIS E CA 1
ATOM 10443 C C . HIS E 1 190 ? -7.065 43.881 10.520 1.00 50.32 190 HIS E C 1
ATOM 10444 O O . HIS E 1 190 ? -6.703 45.038 10.314 1.00 54.15 190 HIS E O 1
ATOM 10451 N N . GLN E 1 191 ? -7.557 43.096 9.567 1.00 46.37 191 GLN E N 1
ATOM 10452 C CA . GLN E 1 191 ? -7.785 43.584 8.212 1.00 44.14 191 GLN E CA 1
ATOM 10453 C C . GLN E 1 191 ? -9.280 43.721 7.948 1.00 40.42 191 GLN E C 1
ATOM 10454 O O . GLN E 1 191 ? -9.742 43.542 6.822 1.00 42.29 191 GLN E O 1
ATOM 10460 N N . ILE E 1 192 ? -10.024 44.052 8.999 1.00 37.46 192 ILE E N 1
ATOM 10461 C CA . ILE E 1 192 ? -11.480 44.102 8.940 1.00 42.51 192 ILE E CA 1
ATOM 10462 C C . ILE E 1 192 ? -11.993 45.197 8.002 1.00 48.34 192 ILE E C 1
ATOM 10463 O O . ILE E 1 192 ? -13.130 45.137 7.531 1.00 49.94 192 ILE E O 1
ATOM 10468 N N . LYS E 1 193 ? -11.154 46.187 7.713 1.00 50.02 193 LYS E N 1
ATOM 10469 C CA . LYS E 1 193 ? -11.565 47.290 6.852 1.00 51.89 193 LYS E CA 1
ATOM 10470 C C . LYS E 1 193 ? -11.743 46.845 5.403 1.00 49.06 193 LYS E C 1
ATOM 10471 O O . LYS E 1 193 ? -12.561 47.407 4.676 1.00 47.58 193 LYS E O 1
ATOM 10477 N N . ASP E 1 194 ? -10.982 45.837 4.986 1.00 49.34 194 ASP E N 1
ATOM 10478 C CA . ASP E 1 194 ? -11.172 45.243 3.666 1.00 51.45 194 ASP E CA 1
ATOM 10479 C C . ASP E 1 194 ? -12.560 44.623 3.567 1.00 50.90 194 ASP E C 1
ATOM 10480 O O . ASP E 1 194 ? -13.193 44.648 2.512 1.00 56.42 194 ASP E O 1
ATOM 10485 N N . LEU E 1 195 ? -13.024 44.066 4.680 1.00 44.61 195 LEU E N 1
ATOM 10486 C CA . LEU E 1 195 ? -14.353 43.474 4.747 1.00 42.13 195 LEU E CA 1
ATOM 10487 C C . LEU E 1 195 ? -15.430 44.551 4.815 1.00 43.86 195 LEU E C 1
ATOM 10488 O O . LEU E 1 195 ? -16.375 44.547 4.028 1.00 45.98 195 LEU E O 1
ATOM 10493 N N . LEU E 1 196 ? -15.268 45.479 5.754 1.00 43.95 196 LEU E N 1
ATOM 10494 C CA . LEU E 1 196 ? -16.258 46.525 6.001 1.00 48.45 196 LEU E CA 1
ATOM 10495 C C . LEU E 1 196 ? -16.452 47.462 4.810 1.00 42.66 196 LEU E C 1
ATOM 10496 O O . LEU E 1 196 ? -17.440 48.190 4.743 1.00 45.35 196 LEU E O 1
ATOM 10501 N N . SER E 1 197 ? -15.509 47.439 3.874 1.00 50.70 197 SER E N 1
ATOM 10502 C CA . SER E 1 197 ? -15.565 48.321 2.714 1.00 52.33 197 SER E CA 1
ATOM 10503 C C . SER E 1 197 ? -15.764 47.547 1.416 1.00 55.89 197 SER E C 1
ATOM 10504 O O . SER E 1 197 ? -15.472 48.054 0.333 1.00 58.74 197 SER E O 1
ATOM 10507 N N . ASN E 1 198 ? -16.268 46.322 1.524 1.00 62.22 198 ASN E N 1
ATOM 10508 C CA . ASN E 1 198 ? -16.404 45.456 0.359 1.00 65.46 198 ASN E CA 1
ATOM 10509 C C . ASN E 1 198 ? -17.628 45.783 -0.489 1.00 74.13 198 ASN E C 1
ATOM 10510 O O . ASN E 1 198 ? -18.659 46.216 0.027 1.00 75.56 198 ASN E O 1
ATOM 10515 N N . GLU E 1 199 ? -17.504 45.567 -1.795 1.00 82.15 199 GLU E N 1
ATOM 10516 C CA . GLU E 1 199 ? -18.584 45.843 -2.733 1.00 86.65 199 GLU E CA 1
ATOM 10517 C C . GLU E 1 199 ? -19.812 44.963 -2.481 1.00 78.86 199 GLU E C 1
ATOM 10518 O O . GLU E 1 199 ? -20.920 45.467 -2.322 1.00 81.02 199 GLU E O 1
ATOM 10524 N N . THR E 1 200 ? -19.601 43.653 -2.413 1.00 73.23 200 THR E N 1
ATOM 10525 C CA . THR E 1 200 ? -20.695 42.692 -2.391 1.00 66.83 200 THR E CA 1
ATOM 10526 C C . THR E 1 200 ? -21.304 42.553 -1.004 1.00 60.43 200 THR E C 1
ATOM 10527 O O . THR E 1 200 ? -22.522 42.441 -0.858 1.00 59.47 200 THR E O 1
ATOM 10531 N N . MET E 1 201 ? -20.446 42.560 0.011 1.00 53.72 201 MET E N 1
ATOM 10532 C CA . MET E 1 201 ? -20.881 42.405 1.393 1.00 47.56 201 MET E CA 1
ATOM 10533 C C . MET E 1 201 ? -21.822 43.527 1.816 1.00 54.60 201 MET E C 1
ATOM 10534 O O . MET E 1 201 ? -22.667 43.341 2.688 1.00 56.59 201 MET E O 1
ATOM 10539 N N . ALA E 1 202 ? -21.672 44.689 1.188 1.00 56.32 202 ALA E N 1
ATOM 10540 C CA . ALA E 1 202 ? -22.523 45.835 1.481 1.00 56.65 202 ALA E CA 1
ATOM 10541 C C . ALA E 1 202 ? -23.915 45.658 0.883 1.00 59.42 202 ALA E C 1
ATOM 10542 O O . ALA E 1 202 ? -24.920 45.861 1.566 1.00 60.78 202 ALA E O 1
ATOM 10544 N N . LYS E 1 203 ? -23.969 45.281 -0.392 1.00 61.97 203 LYS E N 1
ATOM 10545 C CA . LYS E 1 203 ? -25.239 45.077 -1.086 1.00 63.54 203 LYS E CA 1
ATOM 10546 C C . LYS E 1 203 ? -26.091 44.007 -0.410 1.00 61.73 203 LYS E C 1
ATOM 10547 O O . LYS E 1 203 ? -27.295 44.184 -0.227 1.00 63.40 203 LYS E O 1
ATOM 10553 N N . ILE E 1 204 ? -25.458 42.898 -0.043 1.00 58.84 204 ILE E N 1
ATOM 10554 C CA . ILE E 1 204 ? -26.160 41.793 0.598 1.00 59.12 204 ILE E CA 1
ATOM 10555 C C . ILE E 1 204 ? -26.628 42.189 1.998 1.00 59.61 204 ILE E C 1
ATOM 10556 O O . ILE E 1 204 ? -27.721 41.817 2.425 1.00 61.37 204 ILE E O 1
ATOM 10561 N N . ALA E 1 205 ? -25.803 42.959 2.702 1.00 55.86 205 ALA E N 1
ATOM 10562 C CA . ALA E 1 205 ? -26.166 43.456 4.025 1.00 56.54 205 ALA E CA 1
ATOM 10563 C C . ALA E 1 205 ? -27.340 44.426 3.934 1.00 60.11 205 ALA E C 1
ATOM 10564 O O . ALA E 1 205 ? -28.205 44.456 4.810 1.00 64.27 205 ALA E O 1
ATOM 10566 N N . LYS E 1 206 ? -27.359 45.217 2.867 1.00 59.15 206 LYS E N 1
ATOM 10567 C CA . LYS E 1 206 ? -28.452 46.148 2.613 1.00 59.96 206 LYS E CA 1
ATOM 10568 C C . LYS E 1 206 ? -29.725 45.383 2.270 1.00 64.09 206 LYS E C 1
ATOM 10569 O O . LYS E 1 206 ? -30.835 45.822 2.573 1.00 67.11 206 LYS E O 1
ATOM 10575 N N . LYS E 1 207 ? -29.545 44.224 1.644 1.00 64.00 207 LYS E N 1
ATOM 10576 C CA . LYS E 1 207 ? -30.653 43.381 1.221 1.00 63.23 207 LYS E CA 1
ATOM 10577 C C . LYS E 1 207 ? -31.342 42.700 2.404 1.00 62.95 207 LYS E C 1
ATOM 10578 O O . LYS E 1 207 ? -32.563 42.536 2.411 1.00 58.18 207 LYS E O 1
ATOM 10584 N N . HIS E 1 208 ? -30.557 42.314 3.406 1.00 59.23 208 HIS E N 1
ATOM 10585 C CA . HIS E 1 208 ? -31.081 41.562 4.542 1.00 61.16 208 HIS E CA 1
ATOM 10586 C C . HIS E 1 208 ? -31.250 42.407 5.804 1.00 62.86 208 HIS E C 1
ATOM 10587 O O . HIS E 1 208 ? -31.554 41.869 6.871 1.00 62.14 208 HIS E O 1
ATOM 10594 N N . ASP E 1 209 ? -31.059 43.719 5.675 1.00 64.61 209 ASP E N 1
ATOM 10595 C CA . ASP E 1 209 ? -31.139 44.641 6.809 1.00 66.84 209 ASP E CA 1
ATOM 10596 C C . ASP E 1 209 ? -30.202 44.196 7.932 1.00 65.96 209 ASP E C 1
ATOM 10597 O O . ASP E 1 209 ? -30.570 44.202 9.107 1.00 64.44 209 ASP E O 1
ATOM 10602 N N . LYS E 1 210 ? -28.993 43.798 7.555 1.00 64.32 210 LYS E N 1
ATOM 10603 C CA . LYS E 1 210 ? -27.996 43.349 8.517 1.00 64.88 210 LYS E CA 1
ATOM 10604 C C . LYS E 1 210 ? -26.697 44.116 8.328 1.00 61.74 210 LYS E C 1
ATOM 10605 O O . LYS E 1 210 ? -26.555 44.887 7.381 1.00 62.36 210 LYS E O 1
ATOM 10611 N N . THR E 1 211 ? -25.750 43.908 9.236 1.00 59.58 211 THR E N 1
ATOM 10612 C CA . THR E 1 211 ? -24.426 44.497 9.088 1.00 57.97 211 THR E CA 1
ATOM 10613 C C . THR E 1 211 ? -23.555 43.567 8.254 1.00 53.40 211 THR E C 1
ATOM 10614 O O . THR E 1 211 ? -23.838 42.374 8.149 1.00 48.58 211 THR E O 1
ATOM 10618 N N . ILE E 1 212 ? -22.507 44.121 7.652 1.00 54.08 212 ILE E N 1
ATOM 10619 C CA . ILE E 1 212 ? -21.558 43.325 6.879 1.00 51.30 212 ILE E CA 1
ATOM 10620 C C . ILE E 1 212 ? -20.934 42.180 7.698 1.00 46.30 212 ILE E C 1
ATOM 10621 O O . ILE E 1 212 ? -20.855 41.055 7.199 1.00 45.55 212 ILE E O 1
ATOM 10626 N N . PRO E 1 213 ? -20.497 42.448 8.950 1.00 44.63 213 PRO E N 1
ATOM 10627 C CA . PRO E 1 213 ? -19.997 41.316 9.742 1.00 44.14 213 PRO E CA 1
ATOM 10628 C C . PRO E 1 213 ? -21.026 40.201 9.921 1.00 46.32 213 PRO E C 1
ATOM 10629 O O . PRO E 1 213 ? -20.667 39.026 9.848 1.00 43.97 213 PRO E O 1
ATOM 10633 N N . GLN E 1 214 ? -22.283 40.569 10.143 1.00 51.03 214 GLN E N 1
ATOM 10634 C CA . GLN E 1 214 ? -23.349 39.588 10.320 1.00 51.40 214 GLN E CA 1
ATOM 10635 C C . GLN E 1 214 ? -23.543 38.744 9.065 1.00 49.82 214 GLN E C 1
ATOM 10636 O O . GLN E 1 214 ? -23.895 37.569 9.149 1.00 51.34 214 GLN E O 1
ATOM 10642 N N . ILE E 1 215 ? -23.311 39.346 7.903 1.00 49.24 215 ILE E N 1
ATOM 10643 C CA . ILE E 1 215 ? -23.382 38.619 6.641 1.00 50.11 215 ILE E CA 1
ATOM 10644 C C . ILE E 1 215 ? -22.214 37.644 6.523 1.00 48.82 215 ILE E C 1
ATOM 10645 O O . ILE E 1 215 ? -22.394 36.486 6.146 1.00 50.29 215 ILE E O 1
ATOM 10650 N N . ALA E 1 216 ? -21.019 38.124 6.856 1.00 46.21 216 ALA E N 1
ATOM 10651 C CA . ALA E 1 216 ? -19.814 37.304 6.801 1.00 47.09 216 ALA E CA 1
ATOM 10652 C C . ALA E 1 216 ? -19.911 36.111 7.746 1.00 43.53 216 ALA E C 1
ATOM 10653 O O . ALA E 1 216 ? -19.501 35.002 7.407 1.00 44.08 216 ALA E O 1
ATOM 10655 N N . ILE E 1 217 ? -20.460 36.349 8.933 1.00 41.67 217 ILE E N 1
ATOM 10656 C CA . ILE E 1 217 ? -20.643 35.291 9.918 1.00 44.10 217 ILE E CA 1
ATOM 10657 C C . ILE E 1 217 ? -21.690 34.284 9.448 1.00 44.83 217 ILE E C 1
ATOM 10658 O O . ILE E 1 217 ? -21.463 33.075 9.494 1.00 41.64 217 ILE E O 1
ATOM 10663 N N . ARG E 1 218 ? -22.830 34.793 8.989 1.00 45.79 218 ARG E N 1
ATOM 10664 C CA . ARG E 1 218 ? -23.911 33.945 8.495 1.00 45.44 218 ARG E CA 1
ATOM 10665 C C . ARG E 1 218 ? -23.464 33.107 7.303 1.00 44.54 218 ARG E C 1
ATOM 10666 O O . ARG E 1 218 ? -23.869 31.955 7.157 1.00 41.12 218 ARG E O 1
ATOM 10674 N N . TRP E 1 219 ? -22.627 33.697 6.455 1.00 44.66 219 TRP E N 1
ATOM 10675 C CA . TRP E 1 219 ? -22.100 33.012 5.281 1.00 45.29 219 TRP E CA 1
ATOM 10676 C C . TRP E 1 219 ? -21.347 31.741 5.664 1.00 44.71 219 TRP E C 1
ATOM 10677 O O . TRP E 1 219 ? -21.488 30.705 5.013 1.00 47.15 219 TRP E O 1
ATOM 10688 N N . LEU E 1 220 ? -20.558 31.825 6.729 1.00 40.95 220 LEU E N 1
ATOM 10689 C CA . LEU E 1 220 ? -19.837 30.665 7.236 1.00 41.73 220 LEU E CA 1
ATOM 10690 C C . LEU E 1 220 ? -20.798 29.640 7.832 1.00 45.50 220 LEU E C 1
ATOM 10691 O O . LEU E 1 220 ? -20.571 28.434 7.730 1.00 47.65 220 LEU E O 1
ATOM 10696 N N . ILE E 1 221 ? -21.870 30.127 8.450 1.00 44.70 221 ILE E N 1
ATOM 10697 C CA . ILE E 1 221 ? -22.903 29.255 9.000 1.00 41.45 221 ILE E CA 1
ATOM 10698 C C . ILE E 1 221 ? -23.556 28.437 7.893 1.00 44.89 221 ILE E C 1
ATOM 10699 O O . ILE E 1 221 ? -23.769 27.232 8.040 1.00 47.81 221 ILE E O 1
ATOM 10704 N N . GLU E 1 222 ? -23.862 29.101 6.781 1.00 40.69 222 GLU E N 1
ATOM 10705 C CA . GLU E 1 222 ? -24.487 28.453 5.633 1.00 41.82 222 GLU E CA 1
ATOM 10706 C C . GLU E 1 222 ? -23.607 27.337 5.075 1.00 44.15 222 GLU E C 1
ATOM 10707 O O . GLU E 1 222 ? -24.106 26.362 4.515 1.00 44.20 222 GLU E O 1
ATOM 10713 N N . ARG E 1 223 ? -22.295 27.487 5.236 1.00 41.37 223 ARG E N 1
ATOM 10714 C CA . ARG E 1 223 ? -21.340 26.491 4.758 1.00 39.67 223 ARG E CA 1
ATOM 10715 C C . ARG E 1 223 ? -21.102 25.386 5.782 1.00 37.63 223 ARG E C 1
ATOM 10716 O O . ARG E 1 223 ? -20.192 24.571 5.617 1.00 31.76 223 ARG E O 1
ATOM 10724 N N . GLU E 1 224 ? -21.919 25.371 6.834 1.00 41.04 224 GLU E N 1
ATOM 10725 C CA . GLU E 1 224 ? -21.784 24.411 7.929 1.00 43.94 224 GLU E CA 1
ATOM 10726 C C . GLU E 1 224 ? -20.395 24.481 8.557 1.00 41.45 224 GLU E C 1
ATOM 10727 O O . GLU E 1 224 ? -19.765 23.457 8.822 1.00 38.60 224 GLU E O 1
ATOM 10733 N N . ILE E 1 225 ? -19.926 25.704 8.786 1.00 39.25 225 ILE E N 1
ATOM 10734 C CA . ILE E 1 225 ? -18.622 25.934 9.392 1.00 39.49 225 ILE E CA 1
ATOM 10735 C C . ILE E 1 225 ? -18.766 26.623 10.744 1.00 42.51 225 ILE E C 1
ATOM 10736 O O . ILE E 1 225 ? -19.412 27.665 10.850 1.00 40.34 225 ILE E O 1
ATOM 10741 N N . VAL E 1 226 ? -18.169 26.034 11.776 1.00 47.04 226 VAL E N 1
ATOM 10742 C CA . VAL E 1 226 ? -18.149 26.658 13.093 1.00 45.71 226 VAL E CA 1
ATOM 10743 C C . VAL E 1 226 ? -17.340 27.950 13.031 1.00 40.67 226 VAL E C 1
ATOM 10744 O O . VAL E 1 226 ? -16.227 27.971 12.506 1.00 35.00 226 VAL E O 1
ATOM 10748 N N . VAL E 1 227 ? -17.909 29.027 13.561 1.00 41.54 227 VAL E N 1
ATOM 10749 C CA . VAL E 1 227 ? -17.295 30.345 13.453 1.00 42.01 227 VAL E CA 1
ATOM 10750 C C . VAL E 1 227 ? -17.181 31.036 14.811 1.00 41.89 227 VAL E C 1
ATOM 10751 O O . VAL E 1 227 ? -18.149 31.101 15.570 1.00 42.85 227 VAL E O 1
ATOM 10755 N N . ILE E 1 228 ? -15.990 31.548 15.113 1.00 44.49 228 ILE E N 1
ATOM 10756 C CA . ILE E 1 228 ? -15.746 32.219 16.386 1.00 43.53 228 ILE E CA 1
ATOM 10757 C C . ILE E 1 228 ? -15.267 33.663 16.210 1.00 43.86 228 ILE E C 1
ATOM 10758 O O . ILE E 1 228 ? -14.065 33.929 16.180 1.00 45.81 228 ILE E O 1
ATOM 10763 N N . PRO E 1 229 ? -16.216 34.604 16.091 1.00 42.62 229 PRO E N 1
ATOM 10764 C CA . PRO E 1 229 ? -15.886 36.031 16.008 1.00 45.90 229 PRO E CA 1
ATOM 10765 C C . PRO E 1 229 ? -15.252 36.547 17.298 1.00 49.79 229 PRO E C 1
ATOM 10766 O O . PRO E 1 229 ? -15.675 36.161 18.387 1.00 45.52 229 PRO E O 1
ATOM 10770 N N . LYS E 1 230 ? -14.248 37.410 17.170 1.00 54.59 230 LYS E N 1
ATOM 10771 C CA . LYS E 1 230 ? -13.559 37.955 18.334 1.00 58.84 230 LYS E CA 1
ATOM 10772 C C . LYS E 1 230 ? -13.919 39.417 18.576 1.00 60.88 230 LYS E C 1
ATOM 10773 O O . LYS E 1 230 ? -13.907 40.231 17.651 1.00 56.95 230 LYS E O 1
ATOM 10779 N N . SER E 1 231 ? -14.235 39.738 19.827 1.00 63.80 231 SER E N 1
ATOM 10780 C CA . SER E 1 231 ? -14.522 41.109 20.234 1.00 69.62 231 SER E CA 1
ATOM 10781 C C . SER E 1 231 ? -14.551 41.231 21.754 1.00 73.86 231 SER E C 1
ATOM 10782 O O . SER E 1 231 ? -14.787 40.252 22.462 1.00 76.02 231 SER E O 1
ATOM 10785 N N . ILE E 1 232 ? -14.301 42.439 22.246 1.00 73.58 232 ILE E N 1
ATOM 10786 C CA . ILE E 1 232 ? -14.419 42.731 23.669 1.00 73.51 232 ILE E CA 1
ATOM 10787 C C . ILE E 1 232 ? -15.455 43.826 23.883 1.00 75.03 232 ILE E C 1
ATOM 10788 O O . ILE E 1 232 ? -15.553 44.403 24.966 1.00 77.77 232 ILE E O 1
ATOM 10793 N N . THR E 1 233 ? -16.225 44.105 22.837 1.00 72.62 233 THR E N 1
ATOM 10794 C CA . THR E 1 233 ? -17.230 45.159 22.877 1.00 76.08 233 THR E CA 1
ATOM 10795 C C . THR E 1 233 ? -18.638 44.585 22.992 1.00 75.26 233 THR E C 1
ATOM 10796 O O . THR E 1 233 ? -19.085 43.858 22.104 1.00 71.53 233 THR E O 1
ATOM 10800 N N . PRO E 1 234 ? -19.333 44.906 24.096 1.00 80.04 234 PRO E N 1
ATOM 10801 C CA . PRO E 1 234 ? -20.708 44.493 24.400 1.00 83.80 234 PRO E CA 1
ATOM 10802 C C . PRO E 1 234 ? -21.656 44.506 23.198 1.00 86.42 234 PRO E C 1
ATOM 10803 O O . PRO E 1 234 ? -22.293 43.493 22.926 1.00 86.65 234 PRO E O 1
ATOM 10807 N N . GLU E 1 235 ? -21.740 45.631 22.492 1.00 90.12 235 GLU E N 1
ATOM 10808 C CA . GLU E 1 235 ? -22.698 45.774 21.398 1.00 91.37 235 GLU E CA 1
ATOM 10809 C C . GLU E 1 235 ? -22.347 44.866 20.222 1.00 85.36 235 GLU E C 1
ATOM 10810 O O . GLU E 1 235 ? -23.242 44.287 19.596 1.00 86.34 235 GLU E O 1
ATOM 10816 N N . ARG E 1 236 ? -21.055 44.744 19.925 1.00 82.27 236 ARG E N 1
ATOM 10817 C CA . ARG E 1 236 ? -20.612 43.913 18.813 1.00 76.59 236 ARG E CA 1
ATOM 10818 C C . ARG E 1 236 ? -20.770 42.421 19.107 1.00 67.39 236 ARG E C 1
ATOM 10819 O O . ARG E 1 236 ? -21.072 41.638 18.207 1.00 58.50 236 ARG E O 1
ATOM 10827 N N . ILE E 1 237 ? -20.562 42.034 20.362 1.00 67.58 237 ILE E N 1
ATOM 10828 C CA . ILE E 1 237 ? -20.747 40.646 20.771 1.00 66.62 237 ILE E CA 1
ATOM 10829 C C . ILE E 1 237 ? -22.208 40.239 20.598 1.00 65.51 237 ILE E C 1
ATOM 10830 O O . ILE E 1 237 ? -22.508 39.148 20.112 1.00 65.56 237 ILE E O 1
ATOM 10835 N N . VAL E 1 238 ? -23.111 41.131 20.993 1.00 65.51 238 VAL E N 1
ATOM 10836 C CA . VAL E 1 238 ? -24.539 40.923 20.792 1.00 64.31 238 VAL E CA 1
ATOM 10837 C C . VAL E 1 238 ? -24.872 40.940 19.303 1.00 63.37 238 VAL E C 1
ATOM 10838 O O . VAL E 1 238 ? -25.656 40.121 18.819 1.00 62.28 238 VAL E O 1
ATOM 10842 N N . GLN E 1 239 ? -24.258 41.873 18.583 1.00 62.56 239 GLN E N 1
ATOM 10843 C CA . GLN E 1 239 ? -24.517 42.052 17.159 1.00 60.94 239 GLN E CA 1
ATOM 10844 C C . GLN E 1 239 ? -24.046 40.855 16.337 1.00 57.29 239 GLN E C 1
ATOM 10845 O O . GLN E 1 239 ? -24.725 40.433 15.401 1.00 54.11 239 GLN E O 1
ATOM 10851 N N . ASN E 1 240 ? -22.888 40.307 16.693 1.00 57.58 240 ASN E N 1
ATOM 10852 C CA . ASN E 1 240 ? -22.340 39.151 15.988 1.00 53.29 240 ASN E CA 1
ATOM 10853 C C . ASN E 1 240 ? -23.143 37.878 16.235 1.00 54.82 240 ASN E C 1
ATOM 10854 O O . ASN E 1 240 ? -22.996 36.892 15.513 1.00 54.85 240 ASN E O 1
ATOM 10859 N N . PHE E 1 241 ? -23.992 37.903 17.258 1.00 55.21 241 PHE E N 1
ATOM 10860 C CA . PHE E 1 241 ? -24.759 36.725 17.644 1.00 54.49 241 PHE E CA 1
ATOM 10861 C C . PHE E 1 241 ? -26.125 36.678 16.965 1.00 54.31 241 PHE E C 1
ATOM 10862 O O . PHE E 1 241 ? -26.732 35.615 16.846 1.00 54.41 241 PHE E O 1
ATOM 10870 N N . ASP E 1 242 ? -26.603 37.837 16.520 1.00 54.19 242 ASP E N 1
ATOM 10871 C CA . ASP E 1 242 ? -27.913 37.927 15.888 1.00 57.62 242 ASP E CA 1
ATOM 10872 C C . ASP E 1 242 ? -27.837 37.548 14.411 1.00 57.47 242 ASP E C 1
ATOM 10873 O O . ASP E 1 242 ? -27.998 38.395 13.532 1.00 57.60 242 ASP E O 1
ATOM 10878 N N . VAL E 1 243 ? -27.590 36.269 14.145 1.00 56.53 243 VAL E N 1
ATOM 10879 C CA . VAL E 1 243 ? -27.430 35.784 12.778 1.00 54.34 243 VAL E CA 1
ATOM 10880 C C . VAL E 1 243 ? -28.269 34.537 12.509 1.00 53.46 243 VAL E C 1
ATOM 10881 O O . VAL E 1 243 ? -27.993 33.783 11.575 1.00 49.01 243 VAL E O 1
ATOM 10885 N N . PHE E 1 244 ? -29.295 34.323 13.325 1.00 54.50 244 PHE E N 1
ATOM 10886 C CA . PHE E 1 244 ? -30.139 33.140 13.190 1.00 54.43 244 PHE E CA 1
ATOM 10887 C C . PHE E 1 244 ? -31.578 33.495 12.838 1.00 56.03 244 PHE E C 1
ATOM 10888 O O . PHE E 1 244 ? -32.486 32.686 13.022 1.00 56.75 244 PHE E O 1
ATOM 10896 N N . ASP E 1 245 ? -31.784 34.706 12.330 1.00 56.04 245 ASP E N 1
ATOM 10897 C CA . ASP E 1 245 ? -33.121 35.152 11.961 1.00 58.37 245 ASP E CA 1
ATOM 10898 C C . ASP E 1 245 ? -33.206 35.505 10.479 1.00 60.89 245 ASP E C 1
ATOM 10899 O O . ASP E 1 245 ? -34.153 36.159 10.041 1.00 62.52 245 ASP E O 1
ATOM 10904 N N . PHE E 1 246 ? -32.212 35.068 9.710 1.00 59.00 246 PHE E N 1
ATOM 10905 C CA . PHE E 1 246 ? -32.226 35.271 8.265 1.00 58.98 246 PHE E CA 1
ATOM 10906 C C . PHE E 1 246 ? -31.368 34.230 7.552 1.00 59.43 246 PHE E C 1
ATOM 10907 O O . PHE E 1 246 ? -30.540 33.559 8.171 1.00 57.66 246 PHE E O 1
ATOM 10915 N N . THR E 1 247 ? -31.576 34.102 6.246 1.00 60.45 247 THR E N 1
ATOM 10916 C CA . THR E 1 247 ? -30.907 33.079 5.451 1.00 61.17 247 THR E CA 1
ATOM 10917 C C . THR E 1 247 ? -30.371 33.678 4.154 1.00 63.64 247 THR E C 1
ATOM 10918 O O . THR E 1 247 ? -30.996 34.560 3.566 1.00 67.12 247 THR E O 1
ATOM 10922 N N . LEU E 1 248 ? -29.208 33.207 3.717 1.00 60.94 248 LEU E N 1
ATOM 10923 C CA . LEU E 1 248 ? -28.621 33.671 2.467 1.00 63.12 248 LEU E CA 1
ATOM 10924 C C . LEU E 1 248 ? -29.147 32.875 1.278 1.00 67.06 248 LEU E C 1
ATOM 10925 O O . LEU E 1 248 ? -29.172 31.645 1.305 1.00 66.22 248 LEU E O 1
ATOM 10930 N N . ASP E 1 249 ? -29.568 33.586 0.237 1.00 68.66 249 ASP E N 1
ATOM 10931 C CA . ASP E 1 249 ? -30.041 32.948 -0.986 1.00 69.78 249 ASP E CA 1
ATOM 10932 C C . ASP E 1 249 ? -28.875 32.340 -1.754 1.00 68.15 249 ASP E C 1
ATOM 10933 O O . ASP E 1 249 ? -27.714 32.568 -1.416 1.00 64.47 249 ASP E O 1
ATOM 10938 N N . GLU E 1 250 ? -29.189 31.569 -2.790 1.00 71.85 250 GLU E N 1
ATOM 10939 C CA . GLU E 1 250 ? -28.157 31.007 -3.651 1.00 73.83 250 GLU E CA 1
ATOM 10940 C C . GLU E 1 250 ? -27.444 32.130 -4.393 1.00 69.26 250 GLU E C 1
ATOM 10941 O O . GLU E 1 250 ? -26.253 32.034 -4.692 1.00 67.50 250 GLU E O 1
ATOM 10947 N N . GLU E 1 251 ? -28.185 33.195 -4.684 1.00 69.54 251 GLU E N 1
ATOM 10948 C CA . GLU E 1 251 ? -27.622 34.386 -5.310 1.00 70.04 251 GLU E CA 1
ATOM 10949 C C . GLU E 1 251 ? -26.563 35.017 -4.413 1.00 58.90 251 GLU E C 1
ATOM 10950 O O . GLU E 1 251 ? -25.488 35.396 -4.878 1.00 54.82 251 GLU E O 1
ATOM 10956 N N . ASP E 1 252 ? -26.878 35.126 -3.126 1.00 51.39 252 ASP E N 1
ATOM 10957 C CA . ASP E 1 252 ? -25.947 35.678 -2.150 1.00 49.65 252 ASP E CA 1
ATOM 10958 C C . ASP E 1 252 ? -24.685 34.829 -2.057 1.00 48.34 252 ASP E C 1
ATOM 10959 O O . ASP E 1 252 ? -23.573 35.354 -2.044 1.00 48.36 252 ASP E O 1
ATOM 10964 N N . MET E 1 253 ? -24.867 33.513 -1.999 1.00 49.02 253 MET E N 1
ATOM 10965 C CA . MET E 1 253 ? -23.749 32.586 -1.880 1.00 45.52 253 MET E CA 1
ATOM 10966 C C . MET E 1 253 ? -22.859 32.611 -3.117 1.00 48.01 253 MET E C 1
ATOM 10967 O O . MET E 1 253 ? -21.638 32.493 -3.016 1.00 49.66 253 MET E O 1
ATOM 10972 N N . LYS E 1 254 ? -23.472 32.832 -4.261 1.00 51.37 254 LYS E N 1
ATOM 10973 C CA . LYS E 1 254 ? -22.756 32.872 -5.510 1.00 53.30 254 LYS E CA 1
ATOM 10974 C C . LYS E 1 254 ? -21.979 34.158 -5.613 1.00 52.46 254 LYS E C 1
ATOM 10975 O O . LYS E 1 254 ? -20.915 34.192 -6.192 1.00 52.13 254 LYS E O 1
ATOM 10981 N N . SER E 1 255 ? -22.529 35.205 -5.024 1.00 50.99 255 SER E N 1
ATOM 10982 C CA . SER E 1 255 ? -21.915 36.527 -5.022 1.00 51.36 255 SER E CA 1
ATOM 10983 C C . SER E 1 255 ? -20.722 36.602 -4.070 1.00 51.99 255 SER E C 1
ATOM 10984 O O . SER E 1 255 ? -19.665 37.123 -4.428 1.00 54.47 255 SER E O 1
ATOM 10987 N N . ILE E 1 256 ? -20.901 36.080 -2.860 1.00 48.84 256 ILE E N 1
ATOM 10988 C CA . ILE E 1 256 ? -19.837 36.060 -1.859 1.00 47.35 256 ILE E CA 1
ATOM 10989 C C . ILE E 1 256 ? -18.672 35.193 -2.338 1.00 49.63 256 ILE E C 1
ATOM 10990 O O . ILE E 1 256 ? -17.516 35.423 -1.977 1.00 47.27 256 ILE E O 1
ATOM 10995 N N . ARG E 1 257 ? -18.985 34.209 -3.174 1.00 51.87 257 ARG E N 1
ATOM 10996 C CA . ARG E 1 257 ? -17.981 33.302 -3.718 1.00 50.87 257 ARG E CA 1
ATOM 10997 C C . ARG E 1 257 ? -16.914 34.040 -4.529 1.00 47.68 257 ARG E C 1
ATOM 10998 O O . ARG E 1 257 ? -15.750 33.638 -4.551 1.00 46.72 257 ARG E O 1
ATOM 11006 N N . SER E 1 258 ? -17.314 35.126 -5.185 1.00 49.26 258 SER E N 1
ATOM 11007 C CA . SER E 1 258 ? -16.412 35.871 -6.059 1.00 47.34 258 SER E CA 1
ATOM 11008 C C . SER E 1 258 ? -15.469 36.788 -5.286 1.00 48.45 258 SER E C 1
ATOM 11009 O O . SER E 1 258 ? -14.516 37.327 -5.850 1.00 54.61 258 SER E O 1
ATOM 11012 N N . VAL E 1 259 ? -15.734 36.963 -3.996 1.00 48.40 259 VAL E N 1
ATOM 11013 C CA . VAL E 1 259 ? -14.967 37.894 -3.177 1.00 51.14 259 VAL E CA 1
ATOM 11014 C C . VAL E 1 259 ? -13.639 37.279 -2.724 1.00 52.36 259 VAL E C 1
ATOM 11015 O O . VAL E 1 259 ? -12.760 37.976 -2.214 1.00 54.40 259 VAL E O 1
ATOM 11019 N N . ASN E 1 260 ? -13.494 35.974 -2.927 1.00 51.00 260 ASN E N 1
ATOM 11020 C CA . ASN E 1 260 ? -12.266 35.273 -2.565 1.00 48.75 260 ASN E CA 1
ATOM 11021 C C . ASN E 1 260 ? -11.052 35.791 -3.333 1.00 49.51 260 ASN E C 1
ATOM 11022 O O . ASN E 1 260 ? -11.082 35.890 -4.560 1.00 55.90 260 ASN E O 1
ATOM 11027 N N . THR E 1 261 ? -9.989 36.122 -2.606 1.00 47.29 261 THR E N 1
ATOM 11028 C CA . THR E 1 261 ? -8.755 36.599 -3.223 1.00 45.54 261 THR E CA 1
ATOM 11029 C C . THR E 1 261 ? -7.585 35.677 -2.898 1.00 45.44 261 THR E C 1
ATOM 11030 O O . THR E 1 261 ? -6.528 35.754 -3.525 1.00 44.46 261 THR E O 1
ATOM 11034 N N . GLY E 1 262 ? -7.778 34.811 -1.909 1.00 42.56 262 GLY E N 1
ATOM 11035 C CA . GLY E 1 262 ? -6.749 33.871 -1.506 1.00 39.78 262 GLY E CA 1
ATOM 11036 C C . GLY E 1 262 ? -5.606 34.526 -0.754 1.00 39.56 262 GLY E C 1
ATOM 11037 O O . GLY E 1 262 ? -4.538 33.936 -0.594 1.00 42.64 262 GLY E O 1
ATOM 11038 N N . LYS E 1 263 ? -5.832 35.750 -0.290 1.00 40.86 263 LYS E N 1
ATOM 11039 C CA . LYS E 1 263 ? -4.815 36.492 0.443 1.00 40.15 263 LYS E CA 1
ATOM 11040 C C . LYS E 1 263 ? -4.828 36.111 1.919 1.00 40.03 263 LYS E C 1
ATOM 11041 O O . LYS E 1 263 ? -5.623 36.638 2.697 1.00 44.91 263 LYS E O 1
ATOM 11047 N N . LYS E 1 264 ? -3.946 35.192 2.298 1.00 38.32 264 LYS E N 1
ATOM 11048 C CA . LYS E 1 264 ? -3.894 34.704 3.672 1.00 36.14 264 LYS E CA 1
ATOM 11049 C C . LYS E 1 264 ? -3.208 35.707 4.596 1.00 37.46 264 LYS E C 1
ATOM 11050 O O . LYS E 1 264 ? -2.089 36.151 4.333 1.00 34.65 264 LYS E O 1
ATOM 11056 N N . ILE E 1 265 ? -3.891 36.054 5.681 1.00 39.67 265 ILE E N 1
ATOM 11057 C CA . ILE E 1 265 ? -3.410 37.069 6.611 1.00 39.92 265 ILE E CA 1
ATOM 11058 C C . ILE E 1 265 ? -2.333 36.537 7.550 1.00 38.20 265 ILE E C 1
ATOM 11059 O O . ILE E 1 265 ? -1.259 37.127 7.676 1.00 37.79 265 ILE E O 1
ATOM 11064 N N . PHE E 1 266 ? -2.623 35.421 8.210 1.00 35.61 266 PHE E N 1
ATOM 11065 C CA . PHE E 1 266 ? -1.729 34.896 9.234 1.00 35.82 266 PHE E CA 1
ATOM 11066 C C . PHE E 1 266 ? -0.711 33.915 8.659 1.00 34.08 266 PHE E C 1
ATOM 11067 O O . PHE E 1 266 ? -0.845 33.459 7.523 1.00 32.60 266 PHE E O 1
ATOM 11075 N N . THR E 1 267 ? 0.306 33.603 9.460 1.00 35.92 267 THR E N 1
ATOM 11076 C CA . THR E 1 267 ? 1.503 32.914 8.984 1.00 38.74 267 THR E CA 1
ATOM 11077 C C . THR E 1 267 ? 1.240 31.579 8.295 1.00 37.86 267 THR E C 1
ATOM 11078 O O . THR E 1 267 ? 0.371 30.805 8.702 1.00 31.02 267 THR E O 1
ATOM 11082 N N . GLU E 1 268 ? 2.013 31.336 7.241 1.00 39.05 268 GLU E N 1
ATOM 11083 C CA . GLU E 1 268 ? 1.908 30.132 6.428 1.00 33.05 268 GLU E CA 1
ATOM 11084 C C . GLU E 1 268 ? 2.055 28.877 7.285 1.00 34.95 268 GLU E C 1
ATOM 11085 O O . GLU E 1 268 ? 2.867 28.842 8.211 1.00 38.89 268 GLU E O 1
ATOM 11091 N N . PHE E 1 269 ? 1.261 27.858 6.964 1.00 32.40 269 PHE E N 1
ATOM 11092 C CA . PHE E 1 269 ? 1.154 26.639 7.766 1.00 34.24 269 PHE E CA 1
ATOM 11093 C C . PHE E 1 269 ? 2.498 25.995 8.106 1.00 34.97 269 PHE E C 1
ATOM 11094 O O . PHE E 1 269 ? 2.672 25.446 9.194 1.00 31.76 269 PHE E O 1
ATOM 11102 N N . ASP E 1 270 ? 3.443 26.066 7.174 1.00 31.99 270 ASP E N 1
ATOM 11103 C CA . ASP E 1 270 ? 4.716 25.373 7.332 1.00 35.72 270 ASP E CA 1
ATOM 11104 C C . ASP E 1 270 ? 5.892 26.320 7.557 1.00 38.80 270 ASP E C 1
ATOM 11105 O O . ASP E 1 270 ? 7.041 25.958 7.304 1.00 41.64 270 ASP E O 1
ATOM 11110 N N . ASN E 1 271 ? 5.609 27.527 8.038 1.00 36.02 271 ASN E N 1
ATOM 11111 C CA . ASN E 1 271 ? 6.662 28.515 8.251 1.00 32.03 271 ASN E CA 1
ATOM 11112 C C . ASN E 1 271 ? 6.620 29.185 9.621 1.00 34.52 271 ASN E C 1
ATOM 11113 O O . ASN E 1 271 ? 7.095 30.310 9.777 1.00 37.49 271 ASN E O 1
ATOM 11118 N N . VAL E 1 272 ? 6.061 28.501 10.613 1.00 34.93 272 VAL E N 1
ATOM 11119 C CA . VAL E 1 272 ? 6.043 29.046 11.964 1.00 36.92 272 VAL E CA 1
ATOM 11120 C C . VAL E 1 272 ? 7.312 28.595 12.691 1.00 41.40 272 VAL E C 1
ATOM 11121 O O . VAL E 1 272 ? 7.731 27.439 12.584 1.00 43.37 272 VAL E O 1
ATOM 11125 N N . ASP E 1 273 ? 7.948 29.530 13.390 1.00 41.26 273 ASP E N 1
ATOM 11126 C CA . ASP E 1 273 ? 9.212 29.258 14.065 1.00 42.32 273 ASP E CA 1
ATOM 11127 C C . ASP E 1 273 ? 9.069 29.386 15.575 1.00 44.84 273 ASP E C 1
ATOM 11128 O O . ASP E 1 273 ? 9.909 28.904 16.334 1.00 50.03 273 ASP E O 1
ATOM 11133 N N . TYR E 1 274 ? 7.999 30.046 16.003 1.00 40.60 274 TYR E N 1
ATOM 11134 C CA . TYR E 1 274 ? 7.714 30.203 17.422 1.00 47.74 274 TYR E CA 1
ATOM 11135 C C . TYR E 1 274 ? 6.988 28.976 17.964 1.00 55.24 274 TYR E C 1
ATOM 11136 O O . TYR E 1 274 ? 6.600 28.087 17.205 1.00 53.02 274 TYR E O 1
ATOM 11146 N N . HIS F 1 2 ? 27.174 26.863 -9.630 1.00 98.17 2 HIS F N 1
ATOM 11147 C CA . HIS F 1 2 ? 26.462 27.885 -10.386 1.00 90.73 2 HIS F CA 1
ATOM 11148 C C . HIS F 1 2 ? 25.527 27.230 -11.395 1.00 83.50 2 HIS F C 1
ATOM 11149 O O . HIS F 1 2 ? 24.977 27.887 -12.279 1.00 82.26 2 HIS F O 1
ATOM 11156 N N . SER F 1 3 ? 25.356 25.921 -11.240 1.00 79.84 3 SER F N 1
ATOM 11157 C CA . SER F 1 3 ? 24.402 25.149 -12.023 1.00 71.76 3 SER F CA 1
ATOM 11158 C C . SER F 1 3 ? 23.985 23.923 -11.218 1.00 66.30 3 SER F C 1
ATOM 11159 O O . SER F 1 3 ? 24.839 23.155 -10.777 1.00 71.62 3 SER F O 1
ATOM 11162 N N . VAL F 1 4 ? 22.683 23.738 -11.013 1.00 58.61 4 VAL F N 1
ATOM 11163 C CA . VAL F 1 4 ? 22.213 22.600 -10.224 1.00 56.46 4 VAL F CA 1
ATOM 11164 C C . VAL F 1 4 ? 21.922 21.372 -11.070 1.00 75.08 4 VAL F C 1
ATOM 11165 O O . VAL F 1 4 ? 22.084 21.383 -12.294 1.00 76.91 4 VAL F O 1
ATOM 11169 N N . LYS F 1 5 ? 21.475 20.321 -10.395 1.00 73.55 5 LYS F N 1
ATOM 11170 C CA . LYS F 1 5 ? 21.347 19.014 -11.004 1.00 79.29 5 LYS F CA 1
ATOM 11171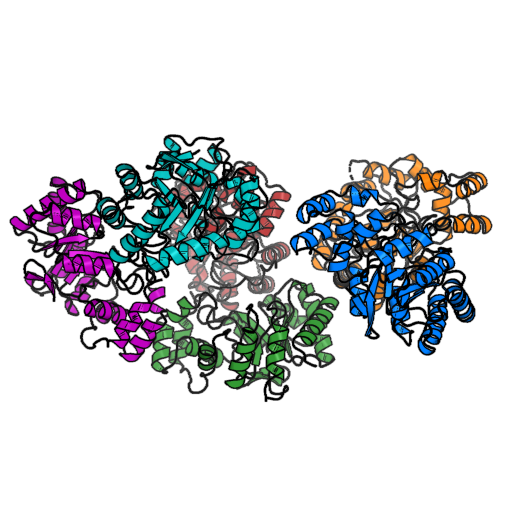 C C . LYS F 1 5 ? 19.904 18.542 -10.929 1.00 75.93 5 LYS F C 1
ATOM 11172 O O . LYS F 1 5 ? 19.489 18.005 -9.893 1.00 82.90 5 LYS F O 1
ATOM 11178 N N . LEU F 1 6 ? 19.144 18.729 -12.008 1.00 71.84 6 LEU F N 1
ATOM 11179 C CA . LEU F 1 6 ? 17.787 18.210 -12.033 1.00 69.99 6 LEU F CA 1
ATOM 11180 C C . LEU F 1 6 ? 17.838 16.685 -12.083 1.00 70.89 6 LEU F C 1
ATOM 11181 O O . LEU F 1 6 ? 18.804 16.107 -12.588 1.00 63.36 6 LEU F O 1
ATOM 11186 N N . ASN F 1 7 ? 16.799 16.036 -11.563 1.00 66.43 7 ASN F N 1
ATOM 11187 C CA . ASN F 1 7 ? 16.805 14.580 -11.421 1.00 67.01 7 ASN F CA 1
ATOM 11188 C C . ASN F 1 7 ? 16.863 13.842 -12.760 1.00 69.22 7 ASN F C 1
ATOM 11189 O O . ASN F 1 7 ? 17.010 12.621 -12.797 1.00 75.92 7 ASN F O 1
ATOM 11194 N N . ASN F 1 8 ? 16.747 14.589 -13.854 1.00 63.33 8 ASN F N 1
ATOM 11195 C CA . ASN F 1 8 ? 16.907 14.022 -15.187 1.00 74.59 8 ASN F CA 1
ATOM 11196 C C . ASN F 1 8 ? 18.313 14.271 -15.726 1.00 75.13 8 ASN F C 1
ATOM 11197 O O . ASN F 1 8 ? 18.549 14.187 -16.932 1.00 80.35 8 ASN F O 1
ATOM 11202 N N . ASN F 1 9 ? 19.232 14.585 -14.815 1.00 71.85 9 ASN F N 1
ATOM 11203 C CA . ASN F 1 9 ? 20.634 14.840 -15.143 1.00 73.63 9 ASN F CA 1
ATOM 11204 C C . ASN F 1 9 ? 20.824 15.987 -16.136 1.00 78.13 9 ASN F C 1
ATOM 11205 O O . ASN F 1 9 ? 21.788 16.003 -16.901 1.00 84.15 9 ASN F O 1
ATOM 11210 N N . TYR F 1 10 ? 19.901 16.944 -16.115 1.00 66.65 10 TYR F N 1
ATOM 11211 C CA . TYR F 1 10 ? 20.002 18.131 -16.956 1.00 76.08 10 TYR F CA 1
ATOM 11212 C C . TYR F 1 10 ? 20.289 19.349 -16.084 1.00 74.96 10 TYR F C 1
ATOM 11213 O O . TYR F 1 10 ? 19.577 19.607 -15.114 1.00 73.32 10 TYR F O 1
ATOM 11222 N N . GLU F 1 11 ? 21.335 20.092 -16.428 1.00 77.01 11 GLU F N 1
ATOM 11223 C CA . GLU F 1 11 ? 21.820 21.166 -15.566 1.00 75.06 11 GLU F CA 1
ATOM 11224 C C . GLU F 1 11 ? 21.087 22.488 -15.778 1.00 71.93 11 GLU F C 1
ATOM 11225 O O . GLU F 1 11 ? 20.587 22.774 -16.867 1.00 69.93 11 GLU F O 1
ATOM 11231 N N . MET F 1 12 ? 21.037 23.290 -14.718 1.00 71.77 12 MET F N 1
ATOM 11232 C CA . MET F 1 12 ? 20.257 24.522 -14.697 1.00 66.77 12 MET F CA 1
ATOM 11233 C C . MET F 1 12 ? 20.922 25.568 -13.804 1.00 67.71 12 MET F C 1
ATOM 11234 O O . MET F 1 12 ? 21.186 25.307 -12.632 1.00 70.74 12 MET F O 1
ATOM 11239 N N . PRO F 1 13 ? 21.204 26.758 -14.361 1.00 62.24 13 PRO F N 1
ATOM 11240 C CA . PRO F 1 13 ? 21.847 27.844 -13.609 1.00 60.40 13 PRO F CA 1
ATOM 11241 C C . PRO F 1 13 ? 21.010 28.297 -12.412 1.00 58.95 13 PRO F C 1
ATOM 11242 O O . PRO F 1 13 ? 19.809 28.519 -12.561 1.00 59.34 13 PRO F O 1
ATOM 11246 N N . ILE F 1 14 ? 21.641 28.435 -11.248 1.00 57.94 14 ILE F N 1
ATOM 11247 C CA . ILE F 1 14 ? 20.924 28.793 -10.024 1.00 55.19 14 ILE F CA 1
ATOM 11248 C C . ILE F 1 14 ? 20.368 30.213 -10.047 1.00 52.56 14 ILE F C 1
ATOM 11249 O O . ILE F 1 14 ? 19.468 30.542 -9.277 1.00 52.31 14 ILE F O 1
ATOM 11254 N N . ILE F 1 15 ? 20.907 31.061 -10.914 1.00 51.45 15 ILE F N 1
ATOM 11255 C CA . ILE F 1 15 ? 20.381 32.411 -11.035 1.00 51.94 15 ILE F CA 1
ATOM 11256 C C . ILE F 1 15 ? 19.876 32.650 -12.452 1.00 51.88 15 ILE F C 1
ATOM 11257 O O . ILE F 1 15 ? 20.399 32.092 -13.417 1.00 55.98 15 ILE F O 1
ATOM 11262 N N . GLY F 1 16 ? 18.831 33.463 -12.563 1.00 50.75 16 GLY F N 1
ATOM 11263 C CA . GLY F 1 16 ? 18.245 33.781 -13.848 1.00 50.14 16 GLY F CA 1
ATOM 11264 C C . GLY F 1 16 ? 17.430 35.053 -13.775 1.00 50.25 16 GLY F C 1
ATOM 11265 O O . GLY F 1 16 ? 17.039 35.484 -12.692 1.00 53.85 16 GLY F O 1
ATOM 11266 N N . LEU F 1 17 ? 17.175 35.661 -14.928 1.00 51.83 17 LEU F N 1
ATOM 11267 C CA . LEU F 1 17 ? 16.393 36.886 -14.964 1.00 52.55 17 LEU F CA 1
ATOM 11268 C C . LEU F 1 17 ? 14.902 36.588 -14.919 1.00 53.25 17 LEU F C 1
ATOM 11269 O O . LEU F 1 17 ? 14.378 35.863 -15.764 1.00 51.13 17 LEU F O 1
ATOM 11274 N N . GLY F 1 18 ? 14.224 37.150 -13.925 1.00 52.30 18 GLY F N 1
ATOM 11275 C CA . GLY F 1 18 ? 12.784 37.038 -13.835 1.00 51.10 18 GLY F CA 1
ATOM 11276 C C . GLY F 1 18 ? 12.116 38.133 -14.642 1.00 54.24 18 GLY F C 1
ATOM 11277 O O . GLY F 1 18 ? 12.382 39.316 -14.436 1.00 55.30 18 GLY F O 1
ATOM 11278 N N . THR F 1 19 ? 11.257 37.738 -15.575 1.00 57.05 19 THR F N 1
ATOM 11279 C CA . THR F 1 19 ? 10.520 38.702 -16.382 1.00 62.15 19 THR F CA 1
ATOM 11280 C C . THR F 1 19 ? 9.074 38.796 -15.907 1.00 67.40 19 THR F C 1
ATOM 11281 O O . THR F 1 19 ? 8.590 37.914 -15.197 1.00 68.06 19 THR F O 1
ATOM 11285 N N . PHE F 1 20 ? 8.392 39.867 -16.297 1.00 72.20 20 PHE F N 1
ATOM 11286 C CA . PHE F 1 20 ? 6.992 40.064 -15.933 1.00 70.76 20 PHE F CA 1
ATOM 11287 C C . PHE F 1 20 ? 6.296 40.976 -16.944 1.00 74.72 20 PHE F C 1
ATOM 11288 O O . PHE F 1 20 ? 6.892 41.355 -17.951 1.00 77.74 20 PHE F O 1
ATOM 11296 N N . ARG F 1 21 ? 5.038 41.320 -16.680 1.00 74.69 21 ARG F N 1
ATOM 11297 C CA . ARG F 1 21 ? 4.265 42.154 -17.600 1.00 77.91 21 ARG F CA 1
ATOM 11298 C C . ARG F 1 21 ? 4.552 43.640 -17.366 1.00 80.11 21 ARG F C 1
ATOM 11299 O O . ARG F 1 21 ? 4.357 44.143 -16.258 1.00 76.89 21 ARG F O 1
ATOM 11307 N N . SER F 1 22 ? 4.992 44.347 -18.409 1.00 87.25 22 SER F N 1
ATOM 11308 C CA . SER F 1 22 ? 5.629 45.660 -18.215 1.00 94.49 22 SER F CA 1
ATOM 11309 C C . SER F 1 22 ? 5.424 46.665 -19.358 1.00 102.18 22 SER F C 1
ATOM 11310 O O . SER F 1 22 ? 4.453 46.558 -20.105 1.00 101.63 22 SER F O 1
ATOM 11313 N N . LYS F 1 23 ? 6.345 47.628 -19.510 1.00 110.91 23 LYS F N 1
ATOM 11314 C CA . LYS F 1 23 ? 6.330 48.460 -20.720 1.00 116.06 23 LYS F CA 1
ATOM 11315 C C . LYS F 1 23 ? 6.657 47.568 -21.923 1.00 115.37 23 LYS F C 1
ATOM 11316 O O . LYS F 1 23 ? 7.132 46.439 -21.781 1.00 112.88 23 LYS F O 1
ATOM 11322 N N . LYS F 1 24 ? 6.355 48.081 -23.108 1.00 118.41 24 LYS F N 1
ATOM 11323 C CA . LYS F 1 24 ? 6.191 47.263 -24.303 1.00 117.31 24 LYS F CA 1
ATOM 11324 C C . LYS F 1 24 ? 7.525 46.831 -24.917 1.00 114.57 24 LYS F C 1
ATOM 11325 O O . LYS F 1 24 ? 7.555 46.283 -26.021 1.00 121.05 24 LYS F O 1
ATOM 11331 N N . ASN F 1 25 ? 8.624 47.062 -24.205 1.00 109.53 25 ASN F N 1
ATOM 11332 C CA . ASN F 1 25 ? 9.947 46.847 -24.781 1.00 103.02 25 ASN F CA 1
ATOM 11333 C C . ASN F 1 25 ? 11.061 46.403 -23.807 1.00 94.27 25 ASN F C 1
ATOM 11334 O O . ASN F 1 25 ? 12.228 46.624 -24.124 1.00 93.96 25 ASN F O 1
ATOM 11339 N N . ASP F 1 26 ? 10.637 46.267 -22.557 1.00 88.74 26 ASP F N 1
ATOM 11340 C CA . ASP F 1 26 ? 11.505 46.182 -21.401 1.00 84.28 26 ASP F CA 1
ATOM 11341 C C . ASP F 1 26 ? 11.842 44.779 -21.194 1.00 78.59 26 ASP F C 1
ATOM 11342 O O . ASP F 1 26 ? 12.930 44.469 -20.783 1.00 78.99 26 ASP F O 1
ATOM 11347 N N . ALA F 1 27 ? 10.920 43.900 -21.527 1.00 74.56 27 ALA F N 1
ATOM 11348 C CA . ALA F 1 27 ? 11.258 42.510 -21.604 1.00 73.63 27 ALA F CA 1
ATOM 11349 C C . ALA F 1 27 ? 12.436 42.353 -22.550 1.00 75.41 27 ALA F C 1
ATOM 11350 O O . ALA F 1 27 ? 13.421 41.780 -22.168 1.00 74.48 27 ALA F O 1
ATOM 11352 N N . TYR F 1 28 ? 12.347 42.930 -23.744 1.00 78.32 28 TYR F N 1
ATOM 11353 C CA . TYR F 1 28 ? 13.431 42.871 -24.710 1.00 81.61 28 TYR F CA 1
ATOM 11354 C C . TYR F 1 28 ? 14.630 43.463 -24.065 1.00 79.95 28 TYR F C 1
ATOM 11355 O O . TYR F 1 28 ? 15.685 42.867 -23.952 1.00 79.26 28 TYR F O 1
ATOM 11364 N N . ASN F 1 29 ? 14.451 44.694 -23.664 1.00 78.24 29 ASN F N 1
ATOM 11365 C CA . ASN F 1 29 ? 15.556 45.462 -23.068 1.00 76.40 29 ASN F CA 1
ATOM 11366 C C . ASN F 1 29 ? 16.208 44.808 -21.845 1.00 75.91 29 ASN F C 1
ATOM 11367 O O . ASN F 1 29 ? 17.434 44.760 -21.744 1.00 78.91 29 ASN F O 1
ATOM 11372 N N . ALA F 1 30 ? 15.391 44.319 -20.916 1.00 68.02 30 ALA F N 1
ATOM 11373 C CA . ALA F 1 30 ? 15.899 43.724 -19.681 1.00 61.91 30 ALA F CA 1
ATOM 11374 C C . ALA F 1 30 ? 16.656 42.423 -19.941 1.00 61.41 30 ALA F C 1
ATOM 11375 O O . ALA F 1 30 ? 17.715 42.192 -19.359 1.00 59.17 30 ALA F O 1
ATOM 11377 N N . VAL F 1 31 ? 16.112 41.571 -20.807 1.00 62.18 31 VAL F N 1
ATOM 11378 C CA . VAL F 1 31 ? 16.777 40.316 -21.150 1.00 61.36 31 VAL F CA 1
ATOM 11379 C C . VAL F 1 31 ? 18.077 40.598 -21.895 1.00 67.19 31 VAL F C 1
ATOM 11380 O O . VAL F 1 31 ? 19.088 39.932 -21.672 1.00 67.95 31 VAL F O 1
ATOM 11384 N N . LYS F 1 32 ? 18.052 41.605 -22.764 1.00 69.52 32 LYS F N 1
ATOM 11385 C CA . LYS F 1 32 ? 19.255 42.015 -23.478 1.00 72.14 32 LYS F CA 1
ATOM 11386 C C . LYS F 1 32 ? 20.307 42.521 -22.496 1.00 73.16 32 LYS F C 1
ATOM 11387 O O . LYS F 1 32 ? 21.498 42.258 -22.659 1.00 74.43 32 LYS F O 1
ATOM 11393 N N . ALA F 1 33 ? 19.856 43.240 -21.473 1.00 72.03 33 ALA F N 1
ATOM 11394 C CA . ALA F 1 33 ? 20.749 43.748 -20.437 1.00 71.63 33 ALA F CA 1
ATOM 11395 C C . ALA F 1 33 ? 21.123 42.646 -19.450 1.00 73.40 33 ALA F C 1
ATOM 11396 O O . ALA F 1 33 ? 22.044 42.804 -18.650 1.00 80.53 33 ALA F O 1
ATOM 11398 N N . ALA F 1 34 ? 20.399 41.533 -19.507 1.00 69.31 34 ALA F N 1
ATOM 11399 C CA . ALA F 1 34 ? 20.694 40.382 -18.662 1.00 63.49 34 ALA F CA 1
ATOM 11400 C C . ALA F 1 34 ? 21.749 39.504 -19.321 1.00 62.24 34 ALA F C 1
ATOM 11401 O O . ALA F 1 34 ? 22.793 39.223 -18.733 1.00 52.99 34 ALA F O 1
ATOM 11403 N N . LEU F 1 35 ? 21.477 39.086 -20.554 1.00 63.53 35 LEU F N 1
ATOM 11404 C CA . LEU F 1 35 ? 22.430 38.302 -21.334 1.00 66.76 35 LEU F CA 1
ATOM 11405 C C . LEU F 1 35 ? 23.731 39.079 -21.529 1.00 71.88 35 LEU F C 1
ATOM 11406 O O . LEU F 1 35 ? 24.767 38.506 -21.866 1.00 70.95 35 LEU F O 1
ATOM 11411 N N . GLU F 1 36 ? 23.655 40.388 -21.315 1.00 80.11 36 GLU F N 1
ATOM 11412 C CA . GLU F 1 36 ? 24.821 41.258 -21.306 1.00 88.59 36 GLU F CA 1
ATOM 11413 C C . GLU F 1 36 ? 25.838 40.820 -20.255 1.00 83.65 36 GLU F C 1
ATOM 11414 O O . GLU F 1 36 ? 27.002 40.576 -20.568 1.00 86.99 36 GLU F O 1
ATOM 11420 N N . GLY F 1 37 ? 25.385 40.719 -19.008 1.00 77.77 37 GLY F N 1
ATOM 11421 C CA . GLY F 1 37 ? 26.282 40.530 -17.882 1.00 73.66 37 GLY F CA 1
ATOM 11422 C C . GLY F 1 37 ? 26.562 39.101 -17.467 1.00 67.48 37 GLY F C 1
ATOM 11423 O O . GLY F 1 37 ? 27.185 38.866 -16.433 1.00 68.85 37 GLY F O 1
ATOM 11424 N N . GLY F 1 38 ? 26.104 38.141 -18.261 1.00 63.71 38 GLY F N 1
ATOM 11425 C CA . GLY F 1 38 ? 26.398 36.749 -17.985 1.00 60.58 38 GLY F CA 1
ATOM 11426 C C . GLY F 1 38 ? 25.192 35.904 -17.633 1.00 62.19 38 GLY F C 1
ATOM 11427 O O . GLY F 1 38 ? 25.324 34.694 -17.438 1.00 66.07 38 GLY F O 1
ATOM 11428 N N . TYR F 1 39 ? 24.022 36.532 -17.536 1.00 62.66 39 TYR F N 1
ATOM 11429 C CA . TYR F 1 39 ? 22.785 35.789 -17.325 1.00 61.41 39 TYR F CA 1
ATOM 11430 C C . TYR F 1 39 ? 22.617 34.765 -18.435 1.00 62.48 39 TYR F C 1
ATOM 11431 O O . TYR F 1 39 ? 22.645 35.106 -19.616 1.00 59.89 39 TYR F O 1
ATOM 11440 N N . ARG F 1 40 ? 22.459 33.509 -18.048 1.00 64.39 40 ARG F N 1
ATOM 11441 C CA . ARG F 1 40 ? 22.287 32.434 -19.008 1.00 63.11 40 ARG F CA 1
ATOM 11442 C C . ARG F 1 40 ? 21.013 31.670 -18.684 1.00 60.88 40 ARG F C 1
ATOM 11443 O O . ARG F 1 40 ? 20.880 30.483 -18.985 1.00 58.97 40 ARG F O 1
ATOM 11451 N N . HIS F 1 41 ? 20.075 32.381 -18.068 1.00 62.83 41 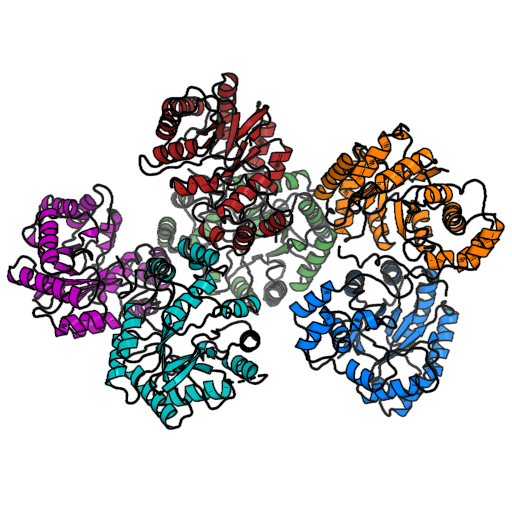HIS F N 1
ATOM 11452 C CA . HIS F 1 41 ? 18.824 31.803 -17.608 1.00 59.88 41 HIS F CA 1
ATOM 11453 C C . HIS F 1 41 ? 17.720 32.858 -17.662 1.00 54.73 41 HIS F C 1
ATOM 11454 O O . HIS F 1 41 ? 17.799 33.887 -16.992 1.00 49.72 41 HIS F O 1
ATOM 11461 N N . ILE F 1 42 ? 16.701 32.601 -18.474 1.00 56.14 42 ILE F N 1
ATOM 11462 C CA . ILE F 1 42 ? 15.576 33.520 -18.606 1.00 54.69 42 ILE F CA 1
ATOM 11463 C C . ILE F 1 42 ? 14.276 32.829 -18.204 1.00 52.24 42 ILE F C 1
ATOM 11464 O O . ILE F 1 42 ? 13.985 31.723 -18.658 1.00 51.59 42 ILE F O 1
ATOM 11469 N N . ASP F 1 43 ? 13.501 33.488 -17.348 1.00 52.89 43 ASP F N 1
ATOM 11470 C CA . ASP F 1 43 ? 12.258 32.918 -16.840 1.00 49.38 43 ASP F CA 1
ATOM 11471 C C . ASP F 1 43 ? 11.061 33.776 -17.231 1.00 48.11 43 ASP F C 1
ATOM 11472 O O . ASP F 1 43 ? 10.996 34.957 -16.888 1.00 51.13 43 ASP F O 1
ATOM 11477 N N . THR F 1 44 ? 10.113 33.180 -17.946 1.00 47.75 44 THR F N 1
ATOM 11478 C CA . THR F 1 44 ? 8.933 33.906 -18.401 1.00 52.91 44 THR F CA 1
ATOM 11479 C C . THR F 1 44 ? 7.666 33.070 -18.249 1.00 52.59 44 THR F C 1
ATOM 11480 O O . THR F 1 44 ? 7.684 32.006 -17.630 1.00 51.75 44 THR F O 1
ATOM 11484 N N . ALA F 1 45 ? 6.569 33.566 -18.815 1.00 54.63 45 ALA F N 1
ATOM 11485 C CA . ALA F 1 45 ? 5.280 32.885 -18.757 1.00 55.00 45 ALA F CA 1
ATOM 11486 C C . ALA F 1 45 ? 4.314 33.488 -19.770 1.00 57.27 45 ALA F C 1
ATOM 11487 O O . ALA F 1 45 ? 4.514 34.610 -20.234 1.00 59.35 45 ALA F O 1
ATOM 11489 N N . MET F 1 46 ? 3.272 32.767 -20.093 1.00 57.56 46 MET F N 1
ATOM 11490 C CA . MET F 1 46 ? 2.308 33.271 -20.997 1.00 57.02 46 MET F CA 1
ATOM 11491 C C . MET F 1 46 ? 1.526 34.416 -20.393 1.00 55.36 46 MET F C 1
ATOM 11492 O O . MET F 1 46 ? 1.216 35.359 -21.064 1.00 55.05 46 MET F O 1
ATOM 11497 N N . ILE F 1 47 ? 1.203 34.319 -19.119 1.00 53.34 47 ILE F N 1
ATOM 11498 C CA . ILE F 1 47 ? 0.412 35.328 -18.424 1.00 53.42 47 ILE F CA 1
ATOM 11499 C C . ILE F 1 47 ? 1.133 36.676 -18.376 1.00 51.76 47 ILE F C 1
ATOM 11500 O O . ILE F 1 47 ? 0.502 37.720 -18.202 1.00 54.50 47 ILE F O 1
ATOM 11505 N N . TYR F 1 48 ? 2.451 36.652 -18.544 1.00 53.26 48 TYR F N 1
ATOM 11506 C CA . TYR F 1 48 ? 3.231 37.882 -18.605 1.00 57.02 48 TYR F CA 1
ATOM 11507 C C . TYR F 1 48 ? 2.964 38.596 -19.925 1.00 54.48 48 TYR F C 1
ATOM 11508 O O . TYR F 1 48 ? 2.916 39.824 -19.981 1.00 55.13 48 TYR F O 1
ATOM 11517 N N . GLY F 1 49 ? 2.791 37.812 -20.984 1.00 49.54 49 GLY F N 1
ATOM 11518 C CA . GLY F 1 49 ? 2.538 38.354 -22.306 1.00 50.94 49 GLY F CA 1
ATOM 11519 C C . GLY F 1 49 ? 3.756 39.050 -22.878 1.00 54.92 49 GLY F C 1
ATOM 11520 O O . GLY F 1 49 ? 3.637 40.011 -23.638 1.00 55.00 49 GLY F O 1
ATOM 11521 N N . ASN F 1 50 ? 4.936 38.560 -22.512 1.00 50.82 50 ASN F N 1
ATOM 11522 C CA . ASN F 1 50 ? 6.182 39.181 -22.941 1.00 60.41 50 ASN F CA 1
ATOM 11523 C C . ASN F 1 50 ? 7.109 38.206 -23.661 1.00 59.68 50 ASN F C 1
ATOM 11524 O O . ASN F 1 50 ? 8.247 38.547 -23.989 1.00 60.49 50 ASN F O 1
ATOM 11529 N N . GLU F 1 51 ? 6.612 36.998 -23.907 1.00 61.34 51 GLU F N 1
ATOM 11530 C CA . GLU F 1 51 ? 7.406 35.937 -24.519 1.00 64.91 51 GLU F CA 1
ATOM 11531 C C . GLU F 1 51 ? 7.932 36.322 -25.899 1.00 65.76 51 GLU F C 1
ATOM 11532 O O . GLU F 1 51 ? 8.981 35.841 -26.327 1.00 64.50 51 GLU F O 1
ATOM 11538 N N . GLU F 1 52 ? 7.201 37.191 -26.590 1.00 68.87 52 GLU F N 1
ATOM 11539 C CA . GLU F 1 52 ? 7.624 37.666 -27.902 1.00 72.82 52 GLU F CA 1
ATOM 11540 C C . GLU F 1 52 ? 8.921 38.461 -27.799 1.00 73.12 52 GLU F C 1
ATOM 11541 O O . GLU F 1 52 ? 9.865 38.226 -28.552 1.00 72.64 52 GLU F O 1
ATOM 11547 N N . GLU F 1 53 ? 8.961 39.400 -26.859 1.00 74.35 53 GLU F N 1
ATOM 11548 C CA . GLU F 1 53 ? 10.146 40.218 -26.643 1.00 75.43 53 GLU F CA 1
ATOM 11549 C C . GLU F 1 53 ? 11.301 39.383 -26.102 1.00 75.32 53 GLU F C 1
ATOM 11550 O O . GLU F 1 53 ? 12.461 39.617 -26.443 1.00 78.06 53 GLU F O 1
ATOM 11556 N N . VAL F 1 54 ? 10.973 38.415 -25.248 1.00 72.07 54 VAL F N 1
ATOM 11557 C CA . VAL F 1 54 ? 11.970 37.537 -24.643 1.00 66.68 54 VAL F CA 1
ATOM 11558 C C . VAL F 1 54 ? 12.786 36.813 -25.704 1.00 66.66 54 VAL F C 1
ATOM 11559 O O . VAL F 1 54 ? 14.008 36.935 -25.751 1.00 65.90 54 VAL F O 1
ATOM 11563 N N . GLY F 1 55 ? 12.097 36.063 -26.558 1.00 69.57 55 GLY F N 1
ATOM 11564 C CA . GLY F 1 55 ? 12.750 35.325 -27.620 1.00 78.93 55 GLY F CA 1
ATOM 11565 C C . GLY F 1 55 ? 13.411 36.238 -28.632 1.00 86.11 55 GLY F C 1
ATOM 11566 O O . GLY F 1 55 ? 14.411 35.871 -29.247 1.00 86.38 55 GLY F O 1
ATOM 11567 N N . ARG F 1 56 ? 12.849 37.431 -28.803 1.00 90.58 56 ARG F N 1
ATOM 11568 C CA . ARG F 1 56 ? 13.414 38.418 -29.716 1.00 94.43 56 ARG F CA 1
ATOM 11569 C C . ARG F 1 56 ? 14.695 39.014 -29.143 1.00 88.86 56 ARG F C 1
ATOM 11570 O O . ARG F 1 56 ? 15.600 39.398 -29.882 1.00 91.85 56 ARG F O 1
ATOM 11578 N N . ALA F 1 57 ? 14.766 39.101 -27.820 1.00 99.68 57 ALA F N 1
ATOM 11579 C CA . ALA F 1 57 ? 15.981 39.570 -27.171 1.00 60.58 57 ALA F CA 1
ATOM 11580 C C . ALA F 1 57 ? 17.006 38.446 -27.143 1.00 70.28 57 ALA F C 1
ATOM 11581 O O . ALA F 1 57 ? 18.208 38.686 -27.239 1.00 60.99 57 ALA F O 1
ATOM 11583 N N . ILE F 1 58 ? 16.515 37.217 -27.016 1.00 70.96 58 ILE F N 1
ATOM 11584 C CA . ILE F 1 58 ? 17.368 36.036 -27.012 1.00 72.40 58 ILE F CA 1
ATOM 11585 C C . ILE F 1 58 ? 18.036 35.851 -28.365 1.00 79.10 58 ILE F C 1
ATOM 11586 O O . ILE F 1 58 ? 19.221 35.530 -28.453 1.00 82.06 58 ILE F O 1
ATOM 11591 N N . LYS F 1 59 ? 17.267 36.078 -29.421 1.00 81.55 59 LYS F N 1
ATOM 11592 C CA . LYS F 1 59 ? 17.730 35.778 -30.764 1.00 84.12 59 LYS F CA 1
ATOM 11593 C C . LYS F 1 59 ? 18.766 36.783 -31.255 1.00 87.10 59 LYS F C 1
ATOM 11594 O O . LYS F 1 59 ? 19.680 36.419 -31.993 1.00 87.08 59 LYS F O 1
ATOM 11600 N N . ASP F 1 60 ? 18.618 38.041 -30.848 1.00 88.55 60 ASP F N 1
ATOM 11601 C CA . ASP F 1 60 ? 19.548 39.091 -31.245 1.00 92.29 60 ASP F CA 1
ATOM 11602 C C . ASP F 1 60 ? 20.671 39.222 -30.220 1.00 89.11 60 ASP F C 1
ATOM 11603 O O . ASP F 1 60 ? 21.199 40.311 -29.993 1.00 87.15 60 ASP F O 1
ATOM 11608 N N . SER F 1 61 ? 21.268 37.955 -30.157 1.00 88.89 61 SER F N 1
ATOM 11609 C CA . SER F 1 61 ? 22.516 37.754 -29.437 1.00 86.79 61 SER F CA 1
ATOM 11610 C C . SER F 1 61 ? 23.482 36.917 -30.270 1.00 83.74 61 SER F C 1
ATOM 11611 O O . SER F 1 61 ? 24.438 36.372 -29.768 1.00 80.12 61 SER F O 1
ATOM 11614 N N . GLU F 1 67 ? 22.888 27.998 -24.738 1.00 81.23 67 GLU F N 1
ATOM 11615 C CA . GLU F 1 67 ? 23.708 28.565 -23.659 1.00 84.55 67 GLU F CA 1
ATOM 11616 C C . GLU F 1 67 ? 22.873 29.354 -22.631 1.00 80.28 67 GLU F C 1
ATOM 11617 O O . GLU F 1 67 ? 23.266 29.542 -21.500 1.00 81.72 67 GLU F O 1
ATOM 11623 N N . ILE F 1 68 ? 21.736 29.821 -23.090 1.00 77.87 68 ILE F N 1
ATOM 11624 C CA . ILE F 1 68 ? 20.620 30.397 -22.348 1.00 74.07 68 ILE F CA 1
ATOM 11625 C C . ILE F 1 68 ? 19.652 29.313 -21.872 1.00 69.54 68 ILE F C 1
ATOM 11626 O O . ILE F 1 68 ? 19.241 28.447 -22.645 1.00 64.17 68 ILE F O 1
ATOM 11631 N N . PHE F 1 69 ? 19.294 29.371 -20.594 1.00 66.74 69 PHE F N 1
ATOM 11632 C CA . PHE F 1 69 ? 18.258 28.511 -20.036 1.00 65.40 69 PHE F CA 1
ATOM 11633 C C . PHE F 1 69 ? 16.926 29.255 -20.065 1.00 67.99 69 PHE F C 1
ATOM 11634 O O . PHE F 1 69 ? 16.757 30.254 -19.367 1.00 72.91 69 PHE F O 1
ATOM 11642 N N . VAL F 1 70 ? 15.984 28.789 -20.877 1.00 65.76 70 VAL F N 1
ATOM 11643 C CA . VAL F 1 70 ? 14.704 29.480 -20.997 1.00 65.11 70 VAL F CA 1
ATOM 11644 C C . VAL F 1 70 ? 13.571 28.709 -20.322 1.00 61.18 70 VAL F C 1
ATOM 11645 O O . VAL F 1 70 ? 13.366 27.522 -20.582 1.00 60.97 70 VAL F O 1
ATOM 11649 N N . THR F 1 71 ? 12.846 29.396 -19.445 1.00 55.99 71 THR F N 1
ATOM 11650 C CA . THR F 1 71 ? 11.733 28.799 -18.718 1.00 53.32 71 THR F CA 1
ATOM 11651 C C . THR F 1 71 ? 10.439 29.570 -18.956 1.00 53.13 71 THR F C 1
ATOM 11652 O O . THR F 1 71 ? 10.389 30.786 -18.773 1.00 56.39 71 THR F O 1
ATOM 11656 N N . THR F 1 72 ? 9.394 28.859 -19.368 1.00 48.59 72 THR F N 1
ATOM 11657 C CA . THR F 1 72 ? 8.071 29.458 -19.501 1.00 51.55 72 THR F CA 1
ATOM 11658 C C . THR F 1 72 ? 7.037 28.616 -18.761 1.00 50.63 72 THR F C 1
ATOM 11659 O O . THR F 1 72 ? 7.302 27.471 -18.396 1.00 47.41 72 THR F O 1
ATOM 11663 N N . LYS F 1 73 ? 5.858 29.189 -18.538 1.00 50.18 73 LYS F N 1
ATOM 11664 C CA . LYS F 1 73 ? 4.834 28.531 -17.734 1.00 50.88 73 LYS F CA 1
ATOM 11665 C C . LYS F 1 73 ? 3.514 28.385 -18.482 1.00 54.96 73 LYS F C 1
ATOM 11666 O O . LYS F 1 73 ? 3.193 29.184 -19.361 1.00 61.19 73 LYS F O 1
ATOM 11672 N N . LEU F 1 74 ? 2.753 27.356 -18.124 1.00 52.53 74 LEU F N 1
ATOM 11673 C CA . LEU F 1 74 ? 1.418 27.166 -18.675 1.00 48.37 74 LEU F CA 1
ATOM 11674 C C . LEU F 1 74 ? 0.368 27.779 -17.759 1.00 49.17 74 LEU F C 1
ATOM 11675 O O . LEU F 1 74 ? 0.264 27.410 -16.589 1.00 46.20 74 LEU F O 1
ATOM 11680 N N . TRP F 1 75 ? -0.416 28.707 -18.297 1.00 51.50 75 TRP F N 1
ATOM 11681 C CA . TRP F 1 75 ? -1.417 29.398 -17.497 1.00 50.71 75 TRP F CA 1
ATOM 11682 C C . TRP F 1 75 ? -2.607 28.493 -17.186 1.00 50.68 75 TRP F C 1
ATOM 11683 O O . TRP F 1 75 ? -2.936 27.587 -17.953 1.00 52.87 75 TRP F O 1
ATOM 11694 N N . ASN F 1 76 ? -3.248 28.761 -16.052 1.00 47.08 76 ASN F N 1
ATOM 11695 C CA . ASN F 1 76 ? -4.285 27.898 -15.498 1.00 49.07 76 ASN F CA 1
ATOM 11696 C C . ASN F 1 76 ? -5.517 27.730 -16.383 1.00 52.33 76 ASN F C 1
ATOM 11697 O O . ASN F 1 76 ? -6.191 26.701 -16.325 1.00 54.76 76 ASN F O 1
ATOM 11702 N N . THR F 1 77 ? -5.813 28.736 -17.199 1.00 53.45 77 THR F N 1
ATOM 11703 C CA . THR F 1 77 ? -6.969 28.677 -18.087 1.00 54.42 77 THR F CA 1
ATOM 11704 C C . THR F 1 77 ? -6.731 27.704 -19.238 1.00 56.51 77 THR F C 1
ATOM 11705 O O . THR F 1 77 ? -7.647 27.385 -19.997 1.00 48.76 77 THR F O 1
ATOM 11709 N N . ASP F 1 78 ? -5.494 27.235 -19.361 1.00 54.21 78 ASP F N 1
ATOM 11710 C CA . ASP F 1 78 ? -5.125 26.311 -20.424 1.00 52.43 78 ASP F CA 1
ATOM 11711 C C . ASP F 1 78 ? -4.746 24.939 -19.877 1.00 51.57 78 ASP F C 1
ATOM 11712 O O . ASP F 1 78 ? -4.101 24.149 -20.565 1.00 52.96 78 ASP F O 1
ATOM 11717 N N . GLN F 1 79 ? -5.144 24.660 -18.640 1.00 49.89 79 GLN F N 1
ATOM 11718 C CA . GLN F 1 79 ? -4.897 23.348 -18.056 1.00 49.68 79 GLN F CA 1
ATOM 11719 C C . GLN F 1 79 ? -5.780 22.303 -18.729 1.00 54.41 79 GLN F C 1
ATOM 11720 O O . GLN F 1 79 ? -6.797 22.634 -19.339 1.00 56.76 79 GLN F O 1
ATOM 11726 N N . GLY F 1 80 ? -5.385 21.041 -18.611 1.00 55.56 80 GLY F N 1
ATOM 11727 C CA . GLY F 1 80 ? -6.009 19.971 -19.365 1.00 60.00 80 GLY F CA 1
ATOM 11728 C C . GLY F 1 80 ? -5.016 19.481 -20.399 1.00 65.50 80 GLY F C 1
ATOM 11729 O O . GLY F 1 80 ? -4.025 20.156 -20.667 1.00 66.78 80 GLY F O 1
ATOM 11730 N N . TYR F 1 81 ? -5.270 18.317 -20.983 1.00 68.61 81 TYR F N 1
ATOM 11731 C CA . TYR F 1 81 ? -4.315 17.710 -21.904 1.00 69.19 81 TYR F CA 1
ATOM 11732 C C . TYR F 1 81 ? -4.197 18.471 -23.221 1.00 68.72 81 TYR F C 1
ATOM 11733 O O . TYR F 1 81 ? -3.164 19.074 -23.515 1.00 67.56 81 TYR F O 1
ATOM 11742 N N . GLU F 1 82 ? -5.266 18.427 -24.008 1.00 69.96 82 GLU F N 1
ATOM 11743 C CA . GLU F 1 82 ? -5.281 18.989 -25.354 1.00 71.70 82 GLU F CA 1
ATOM 11744 C C . GLU F 1 82 ? -5.037 20.496 -25.359 1.00 68.53 82 GLU F C 1
ATOM 11745 O O . GLU F 1 82 ? -4.427 21.025 -26.288 1.00 68.28 82 GLU F O 1
ATOM 11751 N N . LYS F 1 83 ? -5.491 21.173 -24.320 1.00 65.94 83 LYS F N 1
ATOM 11752 C CA . LYS F 1 83 ? -5.269 22.596 -24.183 1.00 61.61 83 LYS F CA 1
ATOM 11753 C C . LYS F 1 83 ? -3.829 22.906 -23.898 1.00 58.48 83 LYS F C 1
ATOM 11754 O O . LYS F 1 83 ? -3.343 23.911 -24.329 1.00 58.39 83 LYS F O 1
ATOM 11760 N N . THR F 1 84 ? -3.154 22.019 -23.181 1.00 55.47 84 THR F N 1
ATOM 11761 C CA . THR F 1 84 ? -1.746 22.190 -22.833 1.00 53.92 84 THR F CA 1
ATOM 11762 C C . THR F 1 84 ? -0.845 22.093 -24.057 1.00 56.98 84 THR F C 1
ATOM 11763 O O . THR F 1 84 ? 0.012 22.951 -24.272 1.00 56.90 84 THR F O 1
ATOM 11767 N N . LEU F 1 85 ? -1.042 21.048 -24.855 1.00 61.31 85 LEU F N 1
ATOM 11768 C CA . LEU F 1 85 ? -0.280 20.869 -26.086 1.00 63.23 85 LEU F CA 1
ATOM 11769 C C . LEU F 1 85 ? -0.460 22.069 -27.010 1.00 60.64 85 LEU F C 1
ATOM 11770 O O . LEU F 1 85 ? 0.473 22.481 -27.700 1.00 55.24 85 LEU F O 1
ATOM 11775 N N . GLU F 1 86 ? -1.665 22.627 -27.007 1.00 71.11 86 GLU F N 1
ATOM 11776 C CA . GLU F 1 86 ? -1.980 23.791 -27.823 1.00 75.51 86 GLU F CA 1
ATOM 11777 C C . GLU F 1 86 ? -1.390 25.062 -27.218 1.00 71.96 86 GLU F C 1
ATOM 11778 O O . GLU F 1 86 ? -0.888 25.926 -27.937 1.00 69.39 86 GLU F O 1
ATOM 11784 N N . ALA F 1 87 ? -1.455 25.168 -25.894 1.00 69.64 87 ALA F N 1
ATOM 11785 C CA . ALA F 1 87 ? -0.934 26.339 -25.196 1.00 69.07 87 ALA F CA 1
ATOM 11786 C C . ALA F 1 87 ? 0.589 26.356 -25.208 1.00 72.03 87 ALA F C 1
ATOM 11787 O O . ALA F 1 87 ? 1.200 27.408 -25.397 1.00 73.16 87 ALA F O 1
ATOM 11789 N N . PHE F 1 88 ? 1.195 25.190 -25.002 1.00 72.73 88 PHE F N 1
ATOM 11790 C CA . PHE F 1 88 ? 2.649 25.083 -24.985 1.00 74.19 88 PHE F CA 1
ATOM 11791 C C . PHE F 1 88 ? 3.265 25.555 -26.297 1.00 83.23 88 PHE F C 1
ATOM 11792 O O . PHE F 1 88 ? 4.277 26.255 -26.291 1.00 87.74 88 PHE F O 1
ATOM 11800 N N . ASN F 1 89 ? 2.653 25.186 -27.418 1.00 87.36 89 ASN F N 1
ATOM 11801 C CA . ASN F 1 89 ? 3.225 25.531 -28.714 1.00 90.91 89 ASN F CA 1
ATOM 11802 C C . ASN F 1 89 ? 3.000 26.997 -29.057 1.00 90.51 89 ASN F C 1
ATOM 11803 O O . ASN F 1 89 ? 3.822 27.602 -29.759 1.00 95.36 89 ASN F O 1
ATOM 11808 N N . THR F 1 90 ? 1.880 27.555 -28.594 1.00 87.04 90 THR F N 1
ATOM 11809 C CA . THR F 1 90 ? 1.632 28.979 -28.778 1.00 82.15 90 THR F CA 1
ATOM 11810 C C . THR F 1 90 ? 2.727 29.775 -28.079 1.00 77.92 90 THR F C 1
ATOM 11811 O O . THR F 1 90 ? 3.296 30.705 -28.654 1.00 78.35 90 THR F O 1
ATOM 11815 N N . SER F 1 91 ? 3.030 29.385 -26.845 1.00 73.84 91 SER F N 1
ATOM 11816 C CA . SER F 1 91 ? 4.125 29.988 -26.095 1.00 71.40 91 SER F CA 1
ATOM 11817 C C . SER F 1 91 ? 5.442 29.792 -26.830 1.00 72.07 91 SER F C 1
ATOM 11818 O O . SER F 1 91 ? 6.364 30.599 -26.715 1.00 71.99 91 SER F O 1
ATOM 11821 N N . LEU F 1 92 ? 5.507 28.713 -27.601 1.00 72.94 92 LEU F N 1
ATOM 11822 C CA . LEU F 1 92 ? 6.742 28.263 -28.222 1.00 77.97 92 LEU F CA 1
ATOM 11823 C C . LEU F 1 92 ? 7.113 29.072 -29.465 1.00 81.32 92 LEU F C 1
ATOM 11824 O O . LEU F 1 92 ? 8.264 29.476 -29.626 1.00 83.87 92 LEU F O 1
ATOM 11829 N N . LYS F 1 93 ? 6.141 29.308 -30.340 1.00 82.19 93 LYS F N 1
ATOM 11830 C CA . LYS F 1 93 ? 6.375 30.144 -31.514 1.00 81.69 93 LYS F CA 1
ATOM 11831 C C . LYS F 1 93 ? 6.466 31.615 -31.121 1.00 77.88 93 LYS F C 1
ATOM 11832 O O . LYS F 1 93 ? 7.051 32.422 -31.843 1.00 82.00 93 LYS F O 1
ATOM 11838 N N . ASN F 1 94 ? 5.877 31.959 -29.980 1.00 72.26 94 ASN F N 1
ATOM 11839 C CA . ASN F 1 94 ? 5.998 33.306 -29.434 1.00 69.51 94 ASN F CA 1
ATOM 11840 C C . ASN F 1 94 ? 7.449 33.626 -29.096 1.00 67.59 94 ASN F C 1
ATOM 11841 O O . ASN F 1 94 ? 7.909 34.750 -29.286 1.00 67.95 94 ASN F O 1
ATOM 11846 N N . LEU F 1 95 ? 8.161 32.623 -28.593 1.00 67.37 95 LEU F N 1
ATOM 11847 C CA . LEU F 1 95 ? 9.570 32.772 -28.255 1.00 70.33 95 LEU F CA 1
ATOM 11848 C C . LEU F 1 95 ? 10.446 32.667 -29.500 1.00 75.29 95 LEU F C 1
ATOM 11849 O O . LEU F 1 95 ? 11.583 33.134 -29.512 1.00 74.23 95 LEU F O 1
ATOM 11854 N N . GLY F 1 96 ? 9.911 32.047 -30.547 1.00 82.83 96 GLY F N 1
ATOM 11855 C CA . GLY F 1 96 ? 10.643 31.894 -31.791 1.00 90.55 96 GLY F CA 1
ATOM 11856 C C . GLY F 1 96 ? 11.477 30.628 -31.820 1.00 93.17 96 GLY F C 1
ATOM 11857 O O . GLY F 1 96 ? 12.186 30.358 -32.789 1.00 96.41 96 GLY F O 1
ATOM 11858 N N . LEU F 1 97 ? 11.392 29.850 -30.747 1.00 93.41 97 LEU F N 1
ATOM 11859 C CA . LEU F 1 97 ? 12.101 28.582 -30.655 1.00 93.02 97 LEU F CA 1
ATOM 11860 C C . LEU F 1 97 ? 11.156 27.425 -30.953 1.00 95.09 97 LEU F C 1
ATOM 11861 O O . LEU F 1 97 ? 9.966 27.633 -31.193 1.00 95.21 97 LEU F O 1
ATOM 11866 N N . ASP F 1 98 ? 11.693 26.209 -30.945 1.00 99.42 98 ASP F N 1
ATOM 11867 C CA . ASP F 1 98 ? 10.869 25.012 -30.816 1.00 104.61 98 ASP F CA 1
ATOM 11868 C C . ASP F 1 98 ? 11.566 24.058 -29.851 1.00 98.10 98 ASP F C 1
ATOM 11869 O O . ASP F 1 98 ? 11.595 22.844 -30.052 1.00 99.14 98 ASP F O 1
ATOM 11874 N N . TYR F 1 99 ? 12.193 24.615 -28.834 1.00 94.14 99 TYR F N 1
ATOM 11875 C CA . TYR F 1 99 ? 12.702 23.842 -27.723 1.00 85.96 99 TYR F CA 1
ATOM 11876 C C . TYR F 1 99 ? 12.846 24.728 -26.492 1.00 79.62 99 TYR F C 1
ATOM 11877 O O . TYR F 1 99 ? 13.430 25.799 -26.535 1.00 77.34 99 TYR F O 1
ATOM 11886 N N . ILE F 1 100 ? 12.319 24.232 -25.388 1.00 74.41 100 ILE F N 1
ATOM 11887 C CA . ILE F 1 100 ? 12.257 24.962 -24.130 1.00 66.78 100 ILE F CA 1
ATOM 11888 C C . ILE F 1 100 ? 12.887 24.120 -23.036 1.00 64.30 100 ILE F C 1
ATOM 11889 O O . ILE F 1 100 ? 12.602 22.930 -22.922 1.00 67.91 100 ILE F O 1
ATOM 11894 N N . ASP F 1 101 ? 13.754 24.733 -22.239 1.00 60.28 101 ASP F N 1
ATOM 11895 C CA . ASP F 1 101 ? 14.442 24.008 -21.179 1.00 60.43 101 ASP F CA 1
ATOM 11896 C C . ASP F 1 101 ? 13.473 23.576 -20.081 1.00 58.23 101 ASP F C 1
ATOM 11897 O O . ASP F 1 101 ? 13.308 22.383 -19.830 1.00 61.12 101 ASP F O 1
ATOM 11902 N N . LEU F 1 102 ? 12.820 24.540 -19.441 1.00 54.74 102 LEU F N 1
ATOM 11903 C CA . LEU F 1 102 ? 11.906 24.228 -18.347 1.00 49.85 102 LEU F CA 1
ATOM 11904 C C . LEU F 1 102 ? 10.481 24.701 -18.625 1.00 48.21 102 LEU F C 1
ATOM 11905 O O . LEU F 1 102 ? 10.260 25.837 -19.041 1.00 42.49 102 LEU F O 1
ATOM 11910 N N . TYR F 1 103 ? 9.518 23.814 -18.389 1.00 47.23 103 TYR F N 1
ATOM 11911 C CA . TYR F 1 103 ? 8.106 24.139 -18.549 1.00 47.77 103 TYR F CA 1
ATOM 11912 C C . TYR F 1 103 ? 7.357 23.817 -17.257 1.00 50.33 103 TYR F C 1
ATOM 11913 O O . TYR F 1 103 ? 7.443 22.700 -16.745 1.00 50.76 103 TYR F O 1
ATOM 11922 N N . LEU F 1 104 ? 6.630 24.797 -16.732 1.00 51.08 104 LEU F N 1
ATOM 11923 C CA . LEU F 1 104 ? 6.015 24.664 -15.414 1.00 47.95 104 LEU F CA 1
ATOM 11924 C C . LEU F 1 104 ? 4.502 24.858 -15.425 1.00 46.54 104 LEU F C 1
ATOM 11925 O O . LEU F 1 104 ? 3.985 25.742 -16.108 1.00 45.12 104 LEU F O 1
ATOM 11930 N N . ILE F 1 105 ? 3.799 24.028 -14.661 1.00 43.78 105 ILE F N 1
ATOM 11931 C CA . ILE F 1 105 ? 2.410 24.306 -14.327 1.00 41.85 105 ILE F CA 1
ATOM 11932 C C . ILE F 1 105 ? 2.407 25.497 -13.377 1.00 38.55 105 ILE F C 1
ATOM 11933 O O . ILE F 1 105 ? 2.988 25.431 -12.294 1.00 31.59 105 ILE F O 1
ATOM 11938 N N . HIS F 1 106 ? 1.765 26.584 -13.787 1.00 44.69 106 HIS F N 1
ATOM 11939 C CA . HIS F 1 106 ? 1.879 27.848 -13.066 1.00 46.05 106 HIS F CA 1
ATOM 11940 C C . HIS F 1 106 ? 1.204 27.808 -11.696 1.00 45.47 106 HIS F C 1
ATOM 11941 O O . HIS F 1 106 ? 1.773 28.270 -10.706 1.00 45.93 106 HIS F O 1
ATOM 11948 N N . TRP F 1 107 ? -0.003 27.256 -11.641 1.00 42.33 107 TRP F N 1
ATOM 11949 C CA . TRP F 1 107 ? -0.744 27.173 -10.387 1.00 38.42 107 TRP F CA 1
ATOM 11950 C C . TRP F 1 107 ? -1.467 25.838 -10.254 1.00 43.28 107 TRP F C 1
ATOM 11951 O O . TRP F 1 107 ? -1.823 25.214 -11.253 1.00 48.99 107 TRP F O 1
ATOM 11962 N N . PHE F 1 108 ? -1.680 25.404 -9.016 1.00 42.06 108 PHE F N 1
ATOM 11963 C CA . PHE F 1 108 ? -2.455 24.198 -8.762 1.00 42.26 108 PHE F CA 1
ATOM 11964 C C . PHE F 1 108 ? -3.936 24.478 -8.977 1.00 41.40 108 PHE F C 1
ATOM 11965 O O . PHE F 1 108 ? -4.483 25.431 -8.422 1.00 38.20 108 PHE F O 1
ATOM 11973 N N . LYS F 1 109 ? -4.581 23.648 -9.789 1.00 42.31 109 LYS F N 1
ATOM 11974 C CA . LYS F 1 109 ? -5.985 23.844 -10.125 1.00 44.52 109 LYS F CA 1
ATOM 11975 C C . LYS F 1 109 ? -6.777 22.547 -9.997 1.00 45.75 109 LYS F C 1
ATOM 11976 O O . LYS F 1 109 ? -7.707 22.301 -10.765 1.00 49.69 109 LYS F O 1
ATOM 11982 N N . GLY F 1 110 ? -6.406 21.723 -9.023 1.00 40.44 110 GLY F N 1
ATOM 11983 C CA . GLY F 1 110 ? -7.063 20.446 -8.816 1.00 44.79 110 GLY F CA 1
ATOM 11984 C C . GLY F 1 110 ? -6.166 19.282 -9.191 1.00 47.38 110 GLY F C 1
ATOM 11985 O O . GLY F 1 110 ? -5.232 19.440 -9.977 1.00 47.59 110 GLY F O 1
ATOM 11986 N N . TYR F 1 111 ? -6.450 18.112 -8.630 1.00 46.59 111 TYR F N 1
ATOM 11987 C CA . TYR F 1 111 ? -5.631 16.930 -8.878 1.00 49.63 111 TYR F CA 1
ATOM 11988 C C . TYR F 1 111 ? -5.824 16.381 -10.290 1.00 52.40 111 TYR F C 1
ATOM 11989 O O . TYR F 1 111 ? -4.857 15.992 -10.946 1.00 52.77 111 TYR F O 1
ATOM 11998 N N . ASP F 1 112 ? -7.069 16.348 -10.753 1.00 52.09 112 ASP F N 1
ATOM 11999 C CA . ASP F 1 112 ? -7.365 15.869 -12.099 1.00 55.45 112 ASP F CA 1
ATOM 12000 C C . ASP F 1 112 ? -6.763 16.784 -13.157 1.00 55.15 112 ASP F C 1
ATOM 12001 O O . ASP F 1 112 ? -6.195 16.316 -14.144 1.00 59.88 112 ASP F O 1
ATOM 12006 N N . ASN F 1 113 ? -6.890 18.090 -12.946 1.00 54.43 113 ASN F N 1
ATOM 12007 C CA . ASN F 1 113 ? -6.355 19.069 -13.884 1.00 54.83 113 ASN F CA 1
ATOM 12008 C C . ASN F 1 113 ? -4.832 19.065 -13.906 1.00 52.30 113 ASN F C 1
ATOM 12009 O O . ASN F 1 113 ? -4.221 19.323 -14.941 1.00 54.84 113 ASN F O 1
ATOM 12014 N N . ALA F 1 114 ? -4.226 18.768 -12.761 1.00 49.28 114 ALA F N 1
ATOM 12015 C CA . ALA F 1 114 ? -2.773 18.722 -12.652 1.00 50.15 114 ALA F CA 1
ATOM 12016 C C . ALA F 1 114 ? -2.192 17.597 -13.500 1.00 51.84 114 ALA F C 1
ATOM 12017 O O . ALA F 1 114 ? -1.329 17.827 -14.346 1.00 52.97 114 ALA F O 1
ATOM 12019 N N . LEU F 1 115 ? -2.679 16.382 -13.270 1.00 54.12 115 LEU F N 1
ATOM 12020 C CA . LEU F 1 115 ? -2.152 15.200 -13.940 1.00 52.83 115 LEU F CA 1
ATOM 12021 C C . LEU F 1 115 ? -2.455 15.210 -15.437 1.00 58.69 115 LEU F C 1
ATOM 12022 O O . LEU F 1 115 ? -1.638 14.765 -16.243 1.00 63.23 115 LEU F O 1
ATOM 12027 N N . SER F 1 116 ? -3.628 15.718 -15.805 1.00 59.65 116 SER F N 1
ATOM 12028 C CA . SER F 1 116 ? -4.009 15.805 -17.211 1.00 62.46 116 SER F CA 1
ATOM 12029 C C . SER F 1 116 ? -3.139 16.828 -17.936 1.00 62.18 116 SER F C 1
ATOM 12030 O O . SER F 1 116 ? -2.797 16.650 -19.105 1.00 61.56 116 SER F O 1
ATOM 12033 N N . THR F 1 117 ? -2.789 17.898 -17.232 1.00 58.30 117 THR F N 1
ATOM 12034 C CA . THR F 1 117 ? -1.860 18.890 -17.758 1.00 56.57 117 THR F CA 1
ATOM 12035 C C . THR F 1 117 ? -0.458 18.299 -17.820 1.00 57.12 117 THR F C 1
ATOM 12036 O O . THR F 1 117 ? 0.282 18.516 -18.780 1.00 55.59 117 THR F O 1
ATOM 12040 N N . TYR F 1 118 ? -0.110 17.532 -16.792 1.00 58.16 118 TYR F N 1
ATOM 12041 C CA . TYR F 1 118 ? 1.240 17.002 -16.650 1.00 60.07 118 TYR F CA 1
ATOM 12042 C C . TYR F 1 118 ? 1.528 15.852 -17.611 1.00 65.07 118 TYR F C 1
ATOM 12043 O O . TYR F 1 118 ? 2.659 15.690 -18.063 1.00 66.54 118 TYR F O 1
ATOM 12052 N N . ARG F 1 119 ? 0.515 15.048 -17.921 1.00 65.49 119 ARG F N 1
ATOM 12053 C CA . ARG F 1 119 ? 0.714 13.957 -18.868 1.00 67.86 119 ARG F CA 1
ATOM 12054 C C . ARG F 1 119 ? 0.952 14.534 -20.259 1.00 68.04 119 ARG F C 1
ATOM 12055 O O . ARG F 1 119 ? 1.579 13.903 -21.109 1.00 71.53 119 ARG F O 1
ATOM 12063 N N . ALA F 1 120 ? 0.455 15.748 -20.477 1.00 65.02 120 ALA F N 1
ATOM 12064 C CA . ALA F 1 120 ? 0.743 16.481 -21.699 1.00 66.53 120 ALA F CA 1
ATOM 12065 C C . ALA F 1 120 ? 2.169 17.021 -21.652 1.00 69.70 120 ALA F C 1
ATOM 12066 O O . ALA F 1 120 ? 2.834 17.128 -22.682 1.00 74.31 120 ALA F O 1
ATOM 12068 N N . PHE F 1 121 ? 2.634 17.361 -20.451 1.00 68.09 121 PHE F N 1
ATOM 12069 C CA . PHE F 1 121 ? 4.028 17.747 -20.253 1.00 66.28 121 PHE F CA 1
ATOM 12070 C C . PHE F 1 121 ? 4.935 16.565 -20.571 1.00 68.50 121 PHE F C 1
ATOM 12071 O O . PHE F 1 121 ? 6.012 16.726 -21.144 1.00 73.38 121 PHE F O 1
ATOM 12079 N N . GLU F 1 122 ? 4.484 15.375 -20.186 1.00 69.46 122 GLU F N 1
ATOM 12080 C CA . GLU F 1 122 ? 5.263 14.155 -20.358 1.00 73.74 122 GLU F CA 1
ATOM 12081 C C . GLU F 1 122 ? 5.405 13.772 -21.828 1.00 76.53 122 GLU F C 1
ATOM 12082 O O . GLU F 1 122 ? 6.450 13.271 -22.246 1.00 76.59 122 GLU F O 1
ATOM 12088 N N . THR F 1 123 ? 4.355 14.006 -22.607 1.00 76.67 123 THR F N 1
ATOM 12089 C CA . THR F 1 123 ? 4.401 13.747 -24.041 1.00 81.79 123 THR F CA 1
ATOM 12090 C C . THR F 1 123 ? 5.389 14.690 -24.718 1.00 81.93 123 THR F C 1
ATOM 12091 O O . THR F 1 123 ? 6.158 14.279 -25.587 1.00 82.76 123 THR F O 1
ATOM 12095 N N . LEU F 1 124 ? 5.363 15.954 -24.309 1.00 78.74 124 LEU F N 1
ATOM 12096 C CA . LEU F 1 124 ? 6.297 16.950 -24.823 1.00 77.58 124 LEU F CA 1
ATOM 12097 C C . LEU F 1 124 ? 7.725 16.608 -24.420 1.00 76.92 124 LEU F C 1
ATOM 12098 O O . LEU F 1 124 ? 8.677 16.933 -25.129 1.00 81.00 124 LEU F O 1
ATOM 12103 N N . TYR F 1 125 ? 7.866 15.952 -23.273 1.00 72.43 125 TYR F N 1
ATOM 12104 C CA . TYR F 1 125 ? 9.170 15.504 -22.805 1.00 71.47 125 TYR F CA 1
ATOM 12105 C C . TYR F 1 125 ? 9.632 14.300 -23.618 1.00 78.21 125 TYR F C 1
ATOM 12106 O O . TYR F 1 125 ? 10.808 14.188 -23.964 1.00 81.48 125 TYR F O 1
ATOM 12115 N N . GLU F 1 126 ? 8.696 13.405 -23.914 1.00 82.02 126 GLU F N 1
ATOM 12116 C CA . GLU F 1 126 ? 8.978 12.227 -24.726 1.00 91.25 126 GLU F CA 1
ATOM 12117 C C . GLU F 1 126 ? 9.457 12.625 -26.115 1.00 92.41 126 GLU F C 1
ATOM 12118 O O . GLU F 1 126 ? 10.425 12.069 -26.633 1.00 95.69 126 GLU F O 1
ATOM 12124 N N . GLU F 1 127 ? 8.771 13.594 -26.713 1.00 89.68 127 GLU F N 1
ATOM 12125 C CA . GLU F 1 127 ? 9.170 14.119 -28.010 1.00 89.36 127 GLU F CA 1
ATOM 12126 C C . GLU F 1 127 ? 10.302 15.139 -27.965 1.00 84.30 127 GLU F C 1
ATOM 12127 O O . GLU F 1 127 ? 10.772 15.605 -29.001 1.00 85.73 127 GLU F O 1
ATOM 12133 N N . GLY F 1 128 ? 10.749 15.464 -26.757 1.00 79.74 128 GLY F N 1
ATOM 12134 C CA . GLY F 1 128 ? 12.029 16.090 -26.482 1.00 80.48 128 GLY F CA 1
ATOM 12135 C C . GLY F 1 128 ? 12.055 17.566 -26.823 1.00 79.13 128 GLY F C 1
ATOM 12136 O O . GLY F 1 128 ? 13.122 18.174 -26.905 1.00 79.16 128 GLY F O 1
ATOM 12137 N N . LYS F 1 129 ? 10.880 18.123 -27.035 1.00 79.58 129 LYS F N 1
ATOM 12138 C CA . LYS F 1 129 ? 10.732 19.521 -27.332 1.00 76.00 129 LYS F CA 1
ATOM 12139 C C . LYS F 1 129 ? 10.731 20.342 -26.051 1.00 74.26 129 LYS F C 1
ATOM 12140 O O . LYS F 1 129 ? 10.720 21.548 -26.070 1.00 75.53 129 LYS F O 1
ATOM 12146 N N . VAL F 1 130 ? 10.722 19.641 -24.938 1.00 72.47 130 VAL F N 1
ATOM 12147 C CA . VAL F 1 130 ? 11.068 20.168 -23.626 1.00 73.61 130 VAL F CA 1
ATOM 12148 C C . VAL F 1 130 ? 11.932 19.102 -22.952 1.00 80.00 130 VAL F C 1
ATOM 12149 O O . VAL F 1 130 ? 11.682 17.906 -23.108 1.00 88.38 130 VAL F O 1
ATOM 12153 N N . LYS F 1 131 ? 12.974 19.522 -22.243 1.00 76.92 131 LYS F N 1
ATOM 12154 C CA . LYS F 1 131 ? 13.889 18.558 -21.635 1.00 80.53 131 LYS F CA 1
ATOM 12155 C C . LYS F 1 131 ? 13.937 18.682 -20.120 1.00 71.43 131 LYS F C 1
ATOM 12156 O O . LYS F 1 131 ? 14.843 18.157 -19.472 1.00 70.14 131 LYS F O 1
ATOM 12162 N N . ALA F 1 132 ? 12.947 19.374 -19.567 1.00 64.14 132 ALA F N 1
ATOM 12163 C CA . ALA F 1 132 ? 12.758 19.458 -18.126 1.00 57.14 132 ALA F CA 1
ATOM 12164 C C . ALA F 1 132 ? 11.362 19.985 -17.831 1.00 59.21 132 ALA F C 1
ATOM 12165 O O . ALA F 1 132 ? 10.988 21.065 -18.284 1.00 63.40 132 ALA F O 1
ATOM 12167 N N . ILE F 1 133 ? 10.585 19.210 -17.083 1.00 56.77 133 ILE F N 1
ATOM 12168 C CA . ILE F 1 133 ? 9.235 19.617 -16.719 1.00 54.88 133 ILE F CA 1
ATOM 12169 C C . ILE F 1 133 ? 9.103 19.730 -15.207 1.00 54.47 133 ILE F C 1
ATOM 12170 O O . ILE F 1 133 ? 9.849 19.098 -14.461 1.00 56.45 133 ILE F O 1
ATOM 12175 N N . GLY F 1 134 ? 8.154 20.543 -14.758 1.00 48.45 134 GLY F N 1
ATOM 12176 C CA . GLY F 1 134 ? 7.946 20.743 -13.338 1.00 44.72 134 GLY F CA 1
ATOM 12177 C C . GLY F 1 134 ? 6.706 21.558 -13.041 1.00 43.15 134 GLY F C 1
ATOM 12178 O O . GLY F 1 134 ? 5.843 21.736 -13.901 1.00 43.90 134 GLY F O 1
ATOM 12179 N N . VAL F 1 135 ? 6.620 22.063 -11.816 1.00 39.84 135 VAL F N 1
ATOM 12180 C CA . VAL F 1 135 ? 5.458 22.828 -11.391 1.00 39.76 135 VAL F CA 1
ATOM 12181 C C . VAL F 1 135 ? 5.842 24.140 -10.719 1.00 41.43 135 VAL F C 1
ATOM 12182 O O . VAL F 1 135 ? 7.019 24.427 -10.503 1.00 38.48 135 VAL F O 1
ATOM 12186 N N . SER F 1 136 ? 4.826 24.931 -10.394 1.00 41.84 136 SER F N 1
ATOM 12187 C CA . SER F 1 136 ? 5.012 26.183 -9.681 1.00 40.25 136 SER F CA 1
ATOM 12188 C C . SER F 1 136 ? 3.833 26.398 -8.740 1.00 42.45 136 SER F C 1
ATOM 12189 O O . SER F 1 136 ? 2.702 26.043 -9.072 1.00 42.02 136 SER F O 1
ATOM 12192 N N . ASN F 1 137 ? 4.110 26.966 -7.568 1.00 40.99 137 ASN F N 1
ATOM 12193 C CA . ASN F 1 137 ? 3.089 27.215 -6.551 1.00 36.60 137 ASN F CA 1
ATOM 12194 C C . ASN F 1 137 ? 2.384 25.939 -6.100 1.00 36.02 137 ASN F C 1
ATOM 12195 O O . ASN F 1 137 ? 1.219 25.968 -5.702 1.00 37.76 137 ASN F O 1
ATOM 12200 N N . PHE F 1 138 ? 3.098 24.820 -6.171 1.00 36.90 138 PHE F N 1
ATOM 12201 C CA . PHE F 1 138 ? 2.583 23.545 -5.687 1.00 36.54 138 PHE F CA 1
ATOM 12202 C C . PHE F 1 138 ? 3.047 23.294 -4.258 1.00 36.18 138 PHE F C 1
ATOM 12203 O O . PHE F 1 138 ? 4.231 23.433 -3.950 1.00 32.73 138 PHE F O 1
ATOM 12211 N N . ASN F 1 139 ? 2.112 22.930 -3.388 1.00 38.14 139 ASN F N 1
ATOM 12212 C CA . ASN F 1 139 ? 2.447 22.622 -2.005 1.00 33.86 139 ASN F CA 1
ATOM 12213 C C . ASN F 1 139 ? 2.731 21.132 -1.840 1.00 33.70 139 ASN F C 1
ATOM 12214 O O . ASN F 1 139 ? 2.691 20.377 -2.811 1.00 33.72 139 ASN F O 1
ATOM 12219 N N . VAL F 1 140 ? 3.012 20.722 -0.606 1.00 34.80 140 VAL F N 1
ATOM 12220 C CA . VAL F 1 140 ? 3.425 19.356 -0.296 1.00 32.47 140 VAL F CA 1
ATOM 12221 C C . VAL F 1 140 ? 2.478 18.281 -0.830 1.00 34.89 140 VAL F C 1
ATOM 12222 O O . VAL F 1 140 ? 2.904 17.380 -1.554 1.00 34.91 140 VAL F O 1
ATOM 12226 N N . HIS F 1 141 ? 1.199 18.375 -0.479 1.00 28.35 141 HIS F N 1
ATOM 12227 C CA . HIS F 1 141 ? 0.235 17.356 -0.885 1.00 36.24 141 HIS F CA 1
ATOM 12228 C C . HIS F 1 141 ? -0.015 17.384 -2.391 1.00 38.11 141 HIS F C 1
ATOM 12229 O O . HIS F 1 141 ? -0.379 16.368 -2.984 1.00 32.17 141 HIS F O 1
ATOM 12236 N N . HIS F 1 142 ? 0.186 18.544 -3.007 1.00 36.65 142 HIS F N 1
ATOM 12237 C CA . HIS F 1 142 ? 0.114 18.651 -4.460 1.00 40.32 142 HIS F CA 1
ATOM 12238 C C . HIS F 1 142 ? 1.249 17.851 -5.087 1.00 42.13 142 HIS F C 1
ATOM 12239 O O . HIS F 1 142 ? 1.046 17.106 -6.046 1.00 46.71 142 HIS F O 1
ATOM 12246 N N . LEU F 1 143 ? 2.446 18.012 -4.530 1.00 38.90 143 LEU F N 1
ATOM 12247 C CA . LEU F 1 143 ? 3.623 17.298 -5.007 1.00 39.95 143 LEU F CA 1
ATOM 12248 C C . LEU F 1 143 ? 3.508 15.801 -4.743 1.00 42.65 143 LEU F C 1
ATOM 12249 O O . LEU F 1 143 ? 3.943 14.988 -5.557 1.00 35.15 143 LEU F O 1
ATOM 12254 N N . MET F 1 144 ? 2.922 15.447 -3.602 1.00 44.55 144 MET F N 1
ATOM 12255 C CA . MET F 1 144 ? 2.713 14.047 -3.241 1.00 48.03 144 MET F CA 1
ATOM 12256 C C . MET F 1 144 ? 1.899 13.317 -4.301 1.00 49.78 144 MET F C 1
ATOM 12257 O O . MET F 1 144 ? 2.163 12.156 -4.612 1.00 50.19 144 MET F O 1
ATOM 12262 N N . TYR F 1 145 ? 0.909 14.008 -4.854 1.00 49.40 145 TYR F N 1
ATOM 12263 C CA . TYR F 1 145 ? 0.047 13.421 -5.868 1.00 52.31 145 TYR F CA 1
ATOM 12264 C C . TYR F 1 145 ? 0.792 13.252 -7.188 1.00 55.33 145 TYR F C 1
ATOM 12265 O O . TYR F 1 145 ? 0.446 12.393 -8.000 1.00 61.11 145 TYR F O 1
ATOM 12274 N N . LEU F 1 146 ? 1.818 14.070 -7.396 1.00 51.14 146 LEU F N 1
ATOM 12275 C CA . LEU F 1 146 ? 2.622 13.994 -8.611 1.00 50.63 146 LEU F CA 1
ATOM 12276 C C . LEU F 1 146 ? 3.793 13.029 -8.456 1.00 54.30 146 LEU F C 1
ATOM 12277 O O . LEU F 1 146 ? 4.271 12.463 -9.435 1.00 58.14 146 LEU F O 1
ATOM 12282 N N . MET F 1 147 ? 4.251 12.841 -7.223 1.00 55.05 147 MET F N 1
ATOM 12283 C CA . MET F 1 147 ? 5.310 11.874 -6.952 1.00 53.81 147 MET F CA 1
ATOM 12284 C C . MET F 1 147 ? 4.759 10.454 -7.022 1.00 61.30 147 MET F C 1
ATOM 12285 O O . MET F 1 147 ? 5.512 9.481 -7.006 1.00 68.52 147 MET F O 1
ATOM 12290 N N . GLU F 1 148 ? 3.437 10.348 -7.108 1.00 62.31 148 GLU F N 1
ATOM 12291 C CA . GLU F 1 148 ? 2.759 9.060 -7.060 1.00 67.48 148 GLU F CA 1
ATOM 12292 C C . GLU F 1 148 ? 2.123 8.669 -8.394 1.00 67.09 148 GLU F C 1
ATOM 12293 O O . GLU F 1 148 ? 2.252 7.527 -8.837 1.00 72.56 148 GLU F O 1
ATOM 12299 N N . ASN F 1 149 ? 1.444 9.616 -9.033 1.00 65.09 149 ASN F N 1
ATOM 12300 C CA . ASN F 1 149 ? 0.661 9.318 -10.230 1.00 67.71 149 ASN F CA 1
ATOM 12301 C C . ASN F 1 149 ? 1.344 9.650 -11.557 1.00 67.15 149 ASN F C 1
ATOM 12302 O O . ASN F 1 149 ? 0.776 9.407 -12.621 1.00 67.25 149 ASN F O 1
ATOM 12307 N N . ALA F 1 150 ? 2.552 10.202 -11.504 1.00 64.02 150 ALA F N 1
ATOM 12308 C CA . ALA F 1 150 ? 3.213 10.655 -12.727 1.00 59.61 150 ALA F CA 1
ATOM 12309 C C . ALA F 1 150 ? 4.284 9.687 -13.221 1.00 63.55 150 ALA F C 1
ATOM 12310 O O . ALA F 1 150 ? 4.999 9.072 -12.430 1.00 63.92 150 ALA F O 1
ATOM 12312 N N . LYS F 1 151 ? 4.384 9.565 -14.541 1.00 64.49 151 LYS F N 1
ATOM 12313 C CA . LYS F 1 151 ? 5.382 8.712 -15.174 1.00 65.11 151 LYS F CA 1
ATOM 12314 C C . LYS F 1 151 ? 6.764 9.348 -15.093 1.00 64.57 151 LYS F C 1
ATOM 12315 O O . LYS F 1 151 ? 7.774 8.655 -14.956 1.00 66.17 151 LYS F O 1
ATOM 12321 N N . ILE F 1 152 ? 6.799 10.672 -15.187 1.00 63.77 152 ILE F N 1
ATOM 12322 C CA . ILE F 1 152 ? 8.049 11.419 -15.140 1.00 66.77 152 ILE F CA 1
ATOM 12323 C C . ILE F 1 152 ? 8.082 12.322 -13.911 1.00 67.31 152 ILE F C 1
ATOM 12324 O O . ILE F 1 152 ? 7.328 13.292 -13.832 1.00 67.20 152 ILE F O 1
ATOM 12329 N N . PRO F 1 153 ? 8.959 12.000 -12.947 1.00 67.94 153 PRO F N 1
ATOM 12330 C CA . PRO F 1 153 ? 9.065 12.714 -11.667 1.00 65.53 153 PRO F CA 1
ATOM 12331 C C . PRO F 1 153 ? 9.267 14.221 -11.825 1.00 57.86 153 PRO F C 1
ATOM 12332 O O . PRO F 1 153 ? 10.104 14.644 -12.624 1.00 56.38 153 PRO F O 1
ATOM 12336 N N . PRO F 1 154 ? 8.495 15.021 -11.071 1.00 55.82 154 PRO F N 1
ATOM 12337 C CA . PRO F 1 154 ? 8.565 16.487 -11.069 1.00 54.37 154 PRO F CA 1
ATOM 12338 C C . PRO F 1 154 ? 9.969 16.992 -10.754 1.00 53.42 154 PRO F C 1
ATOM 12339 O O . PRO F 1 154 ? 10.529 16.639 -9.717 1.00 52.90 154 PRO F O 1
ATOM 12343 N N . MET F 1 155 ? 10.520 17.815 -11.638 1.00 52.30 155 MET F N 1
ATOM 12344 C CA . MET F 1 155 ? 11.914 18.227 -11.528 1.00 49.55 155 MET F CA 1
ATOM 12345 C C . MET F 1 155 ? 12.088 19.567 -10.820 1.00 47.28 155 MET F C 1
ATOM 12346 O O . MET F 1 155 ? 13.114 19.809 -10.185 1.00 47.91 155 MET F O 1
ATOM 12351 N N . VAL F 1 156 ? 11.088 20.438 -10.932 1.00 44.86 156 VAL F N 1
ATOM 12352 C CA . VAL F 1 156 ? 11.172 21.777 -10.354 1.00 43.42 156 VAL F CA 1
ATOM 12353 C C . VAL F 1 156 ? 9.850 22.209 -9.720 1.00 45.79 156 VAL F C 1
ATOM 12354 O O . VAL F 1 156 ? 8.778 21.980 -10.281 1.00 49.29 156 VAL F O 1
ATOM 12358 N N . ASN F 1 157 ? 9.934 22.818 -8.540 1.00 44.09 157 ASN F N 1
ATOM 12359 C CA . ASN F 1 157 ? 8.788 23.482 -7.930 1.00 42.81 157 ASN F CA 1
ATOM 12360 C C . ASN F 1 157 ? 9.113 24.947 -7.650 1.00 39.31 157 ASN F C 1
ATOM 12361 O O . ASN F 1 157 ? 9.809 25.260 -6.685 1.00 39.34 157 ASN F O 1
ATOM 12366 N N . GLN F 1 158 ? 8.616 25.841 -8.500 1.00 36.96 158 GLN F N 1
ATOM 12367 C CA . GLN F 1 158 ? 8.912 27.262 -8.358 1.00 37.41 158 GLN F CA 1
ATOM 12368 C C . GLN F 1 158 ? 7.918 27.955 -7.431 1.00 36.71 158 GLN F C 1
ATOM 12369 O O . GLN F 1 158 ? 6.753 28.142 -7.782 1.00 34.51 158 GLN F O 1
ATOM 12375 N N . VAL F 1 159 ? 8.387 28.340 -6.249 1.00 35.15 159 VAL F N 1
ATOM 12376 C CA . VAL F 1 159 ? 7.521 28.953 -5.248 1.00 32.94 159 VAL F CA 1
ATOM 12377 C C . VAL F 1 159 ? 8.115 30.235 -4.672 1.00 36.39 159 VAL F C 1
ATOM 12378 O O . VAL F 1 159 ? 9.325 30.456 -4.732 1.00 38.56 159 VAL F O 1
ATOM 12382 N N . GLU F 1 160 ? 7.246 31.077 -4.119 1.00 37.47 160 GLU F N 1
ATOM 12383 C CA . GLU F 1 160 ? 7.668 32.301 -3.449 1.00 34.58 160 GLU F CA 1
ATOM 12384 C C . GLU F 1 160 ? 8.547 31.976 -2.248 1.00 35.44 160 GLU F C 1
ATOM 12385 O O . GLU F 1 160 ? 8.089 31.359 -1.285 1.00 32.03 160 GLU F O 1
ATOM 12391 N N . THR F 1 161 ? 9.807 32.391 -2.308 1.00 33.65 161 THR F N 1
ATOM 12392 C CA . THR F 1 161 ? 10.763 32.074 -1.253 1.00 31.82 161 THR F CA 1
ATOM 12393 C C . THR F 1 161 ? 11.736 33.225 -1.011 1.00 32.32 161 THR F C 1
ATOM 12394 O O . THR F 1 161 ? 12.413 33.683 -1.932 1.00 37.52 161 THR F O 1
ATOM 12398 N N . HIS F 1 162 ? 11.800 33.685 0.234 1.00 34.05 162 HIS F N 1
ATOM 12399 C CA . HIS F 1 162 ? 12.659 34.808 0.600 1.00 36.76 162 HIS F CA 1
ATOM 12400 C C . HIS F 1 162 ? 12.951 34.820 2.099 1.00 38.45 162 HIS F C 1
ATOM 12401 O O . HIS F 1 162 ? 12.635 33.864 2.805 1.00 39.66 162 HIS F O 1
ATOM 12408 N N . VAL F 1 163 ? 13.550 35.905 2.581 1.00 36.35 163 VAL F N 1
ATOM 12409 C CA . VAL F 1 163 ? 14.033 35.962 3.960 1.00 39.90 163 VAL F CA 1
ATOM 12410 C C . VAL F 1 163 ? 12.919 35.950 5.009 1.00 40.47 163 VAL F C 1
ATOM 12411 O O . VAL F 1 163 ? 13.153 35.556 6.150 1.00 43.47 163 VAL F O 1
ATOM 12415 N N . THR F 1 164 ? 11.716 36.379 4.634 1.00 37.12 164 THR F N 1
ATOM 12416 C CA . THR F 1 164 ? 10.599 36.383 5.576 1.00 39.73 164 THR F CA 1
ATOM 12417 C C . THR F 1 164 ? 9.701 35.160 5.383 1.00 38.02 164 THR F C 1
ATOM 12418 O O . THR F 1 164 ? 8.899 34.824 6.255 1.00 43.03 164 THR F O 1
ATOM 12422 N N . LEU F 1 165 ? 9.842 34.499 4.238 1.00 33.95 165 LEU F N 1
ATOM 12423 C CA . LEU F 1 165 ? 9.165 33.229 3.984 1.00 32.65 165 LEU F CA 1
ATOM 12424 C C . LEU F 1 165 ? 10.168 32.246 3.394 1.00 34.65 165 LEU F C 1
ATOM 12425 O O . LEU F 1 165 ? 10.282 32.117 2.175 1.00 35.28 165 LEU F O 1
ATOM 12430 N N . GLN F 1 166 ? 10.895 31.555 4.266 1.00 32.40 166 GLN F N 1
ATOM 12431 C CA . GLN F 1 166 ? 12.073 30.801 3.850 1.00 32.90 166 GLN F CA 1
ATOM 12432 C C . GLN F 1 166 ? 11.760 29.372 3.406 1.00 35.25 166 GLN F C 1
ATOM 12433 O O . GLN F 1 166 ? 12.600 28.715 2.790 1.00 35.29 166 GLN F O 1
ATOM 12439 N N . ASN F 1 167 ? 10.554 28.904 3.720 1.00 33.30 167 ASN F N 1
ATOM 12440 C CA . ASN F 1 167 ? 10.068 27.601 3.263 1.00 30.68 167 ASN F CA 1
ATOM 12441 C C . ASN F 1 167 ? 11.005 26.432 3.554 1.00 31.77 167 ASN F C 1
ATOM 12442 O O . ASN F 1 167 ? 11.214 25.578 2.696 1.00 31.66 167 ASN F O 1
ATOM 12447 N N . HIS F 1 168 ? 11.563 26.392 4.760 1.00 31.51 168 HIS F N 1
ATOM 12448 C CA . HIS F 1 168 ? 12.502 25.335 5.129 1.00 31.30 168 HIS F CA 1
ATOM 12449 C C . HIS F 1 168 ? 11.848 23.957 5.140 1.00 32.16 168 HIS F C 1
ATOM 12450 O O . HIS F 1 168 ? 12.488 22.960 4.815 1.00 35.54 168 HIS F O 1
ATOM 12457 N N . PHE F 1 169 ? 10.574 23.906 5.513 1.00 29.54 169 PHE F N 1
ATOM 12458 C CA . PHE F 1 169 ? 9.837 22.649 5.515 1.00 32.35 169 PHE F CA 1
ATOM 12459 C C . PHE F 1 169 ? 9.625 22.157 4.087 1.00 37.10 169 PHE F C 1
ATOM 12460 O O . PHE F 1 169 ? 9.936 21.011 3.760 1.00 35.53 169 PHE F O 1
ATOM 12468 N N . LEU F 1 170 ? 9.091 23.036 3.244 1.00 35.36 170 LEU F N 1
ATOM 12469 C CA . LEU F 1 170 ? 8.806 22.705 1.853 1.00 33.89 170 LEU F CA 1
ATOM 12470 C C . LEU F 1 170 ? 10.083 22.404 1.072 1.00 37.37 170 LEU F C 1
ATOM 12471 O O . LEU F 1 170 ? 10.126 21.459 0.283 1.00 34.83 170 LEU F O 1
ATOM 12476 N N . HIS F 1 171 ? 11.115 23.215 1.294 1.00 38.73 171 HIS F N 1
ATOM 12477 C CA . HIS F 1 171 ? 12.406 23.012 0.645 1.00 42.47 171 HIS F CA 1
ATOM 12478 C C . HIS F 1 171 ? 12.983 21.653 1.007 1.00 50.63 171 HIS F C 1
ATOM 12479 O O . HIS F 1 171 ? 13.451 20.914 0.141 1.00 52.82 171 HIS F O 1
ATOM 12486 N N . ASP F 1 172 ? 12.946 21.332 2.296 1.00 51.77 172 ASP F N 1
ATOM 12487 C CA . ASP F 1 172 ? 13.468 20.061 2.766 1.00 55.86 172 ASP F CA 1
ATOM 12488 C C . ASP F 1 172 ? 12.652 18.912 2.186 1.00 54.79 172 ASP F C 1
ATOM 12489 O O . ASP F 1 172 ? 13.196 17.842 1.930 1.00 57.73 172 ASP F O 1
ATOM 12494 N N . TYR F 1 173 ? 11.360 19.140 1.953 1.00 48.17 173 TYR F N 1
ATOM 12495 C CA . TYR F 1 173 ? 10.520 18.121 1.325 1.00 45.17 173 TYR F CA 1
ATOM 12496 C C . TYR F 1 173 ? 10.915 17.881 -0.122 1.00 44.71 173 TYR F C 1
ATOM 12497 O O . TYR F 1 173 ? 10.987 16.738 -0.574 1.00 42.28 173 TYR F O 1
ATOM 12506 N N . CYS F 1 174 ? 11.137 18.964 -0.855 1.00 42.27 174 CYS F N 1
ATOM 12507 C CA . CYS F 1 174 ? 11.451 18.864 -2.270 1.00 42.27 174 CYS F CA 1
ATOM 12508 C C . CYS F 1 174 ? 12.753 18.099 -2.473 1.00 50.73 174 CYS F C 1
ATOM 12509 O O . CYS F 1 174 ? 12.911 17.373 -3.454 1.00 56.89 174 CYS F O 1
ATOM 12512 N N . LYS F 1 175 ? 13.672 18.242 -1.525 1.00 51.84 175 LYS F N 1
ATOM 12513 C CA . LYS F 1 175 ? 14.958 17.564 -1.616 1.00 55.33 175 LYS F CA 1
ATOM 12514 C C . LYS F 1 175 ? 14.854 16.055 -1.375 1.00 58.87 175 LYS F C 1
ATOM 12515 O O . LYS F 1 175 ? 15.604 15.289 -1.977 1.00 63.61 175 LYS F O 1
ATOM 12521 N N . LYS F 1 176 ? 13.934 15.613 -0.515 1.00 60.00 176 LYS F N 1
ATOM 12522 C CA . LYS F 1 176 ? 13.774 14.171 -0.303 1.00 64.50 176 LYS F CA 1
ATOM 12523 C C . LYS F 1 176 ? 13.059 13.517 -1.484 1.00 61.91 176 LYS F C 1
ATOM 12524 O O . LYS F 1 176 ? 12.992 12.292 -1.569 1.00 61.95 176 LYS F O 1
ATOM 12530 N N . ASN F 1 177 ? 12.532 14.328 -2.394 1.00 58.96 177 ASN F N 1
ATOM 12531 C CA . ASN F 1 177 ? 11.862 13.804 -3.579 1.00 57.74 177 ASN F CA 1
ATOM 12532 C C . ASN F 1 177 ? 12.549 14.243 -4.867 1.00 56.41 177 ASN F C 1
ATOM 12533 O O . ASN F 1 177 ? 11.954 14.198 -5.945 1.00 57.32 177 ASN F O 1
ATOM 12538 N N . ASN F 1 178 ? 13.806 14.662 -4.736 1.00 56.91 178 ASN F N 1
ATOM 12539 C CA . ASN F 1 178 ? 14.632 15.076 -5.867 1.00 54.42 178 ASN F CA 1
ATOM 12540 C C . ASN F 1 178 ? 13.987 16.185 -6.690 1.00 50.46 178 ASN F C 1
ATOM 12541 O O . ASN F 1 178 ? 14.081 16.202 -7.918 1.00 50.61 178 ASN F O 1
ATOM 12546 N N . ILE F 1 179 ? 13.331 17.110 -5.997 1.00 47.77 179 ILE F N 1
ATOM 12547 C CA . ILE F 1 179 ? 12.703 18.259 -6.636 1.00 43.81 179 ILE F CA 1
ATOM 12548 C C . ILE F 1 179 ? 13.519 19.518 -6.382 1.00 39.87 179 ILE F C 1
ATOM 12549 O O . ILE F 1 179 ? 13.682 19.940 -5.238 1.00 41.75 179 ILE F O 1
ATOM 12554 N N . GLN F 1 180 ? 14.038 20.114 -7.449 1.00 38.74 180 GLN F N 1
ATOM 12555 C CA . GLN F 1 180 ? 14.811 21.342 -7.324 1.00 39.57 180 GLN F CA 1
ATOM 12556 C C . GLN F 1 180 ? 13.900 22.522 -7.019 1.00 43.27 180 GLN F C 1
ATOM 12557 O O . GLN F 1 180 ? 13.103 22.934 -7.860 1.00 45.84 180 GLN F O 1
ATOM 12563 N N . LEU F 1 181 ? 14.020 23.063 -5.810 1.00 40.66 181 LEU F N 1
ATOM 12564 C CA . LEU F 1 181 ? 13.217 24.211 -5.414 1.00 40.24 181 LEU F CA 1
ATOM 12565 C C . LEU F 1 181 ? 13.708 25.474 -6.110 1.00 46.53 181 LEU F C 1
ATOM 12566 O O . LEU F 1 181 ? 14.890 25.809 -6.046 1.00 50.22 181 LEU F O 1
ATOM 12571 N N . GLU F 1 182 ? 12.795 26.167 -6.780 1.00 44.79 182 GLU F N 1
ATOM 12572 C CA . GLU F 1 182 ? 13.123 27.422 -7.442 1.00 42.37 182 GLU F CA 1
ATOM 12573 C C . GLU F 1 182 ? 12.381 28.570 -6.767 1.00 37.97 182 GLU F C 1
ATOM 12574 O O . GLU F 1 182 ? 11.171 28.504 -6.564 1.00 37.29 182 GLU F O 1
ATOM 12580 N N . ALA F 1 183 ? 13.111 29.621 -6.416 1.00 36.37 183 ALA F N 1
ATOM 12581 C CA . ALA F 1 183 ? 12.533 30.724 -5.660 1.00 36.00 183 ALA F CA 1
ATOM 12582 C C . ALA F 1 183 ? 12.159 31.905 -6.548 1.00 37.53 183 ALA F C 1
ATOM 12583 O O . ALA F 1 183 ? 13.013 32.466 -7.231 1.00 38.95 183 ALA F O 1
ATOM 12585 N N . TYR F 1 184 ? 10.882 32.281 -6.541 1.00 37.93 184 TYR F N 1
ATOM 12586 C CA . TYR F 1 184 ? 10.485 33.543 -7.155 1.00 41.42 184 TYR F CA 1
ATOM 12587 C C . TYR F 1 184 ? 10.153 34.544 -6.054 1.00 41.58 184 TYR F C 1
ATOM 12588 O O . TYR F 1 184 ? 10.001 34.168 -4.890 1.00 41.01 184 TYR F O 1
ATOM 12597 N N . ALA F 1 185 ? 10.042 35.812 -6.438 1.00 43.35 185 ALA F N 1
ATOM 12598 C CA . ALA F 1 185 ? 9.978 36.924 -5.490 1.00 42.29 185 ALA F CA 1
ATOM 12599 C C . ALA F 1 185 ? 11.061 36.828 -4.411 1.00 39.77 185 ALA F C 1
ATOM 12600 O O . ALA F 1 185 ? 10.752 36.872 -3.220 1.00 41.69 185 ALA F O 1
ATOM 12602 N N . PRO F 1 186 ? 12.338 36.704 -4.821 1.00 38.36 186 PRO F N 1
ATOM 12603 C CA . PRO F 1 186 ? 13.397 36.518 -3.825 1.00 40.12 186 PRO F CA 1
ATOM 12604 C C . PRO F 1 186 ? 13.753 37.815 -3.106 1.00 40.72 186 PRO F C 1
ATOM 12605 O O . PRO F 1 186 ? 14.416 37.787 -2.069 1.00 38.11 186 PRO F O 1
ATOM 12609 N N . LEU F 1 187 ? 13.321 38.939 -3.666 1.00 41.22 187 LEU F N 1
ATOM 12610 C CA . LEU F 1 187 ? 13.509 40.235 -3.030 1.00 42.48 187 LEU F CA 1
ATOM 12611 C C . LEU F 1 187 ? 12.177 40.725 -2.476 1.00 43.72 187 LEU F C 1
ATOM 12612 O O . LEU F 1 187 ? 11.961 41.927 -2.312 1.00 44.18 187 LEU F O 1
ATOM 12617 N N . MET F 1 188 ? 11.290 39.770 -2.202 1.00 43.57 188 MET F N 1
ATOM 12618 C CA . MET F 1 188 ? 9.963 40.029 -1.645 1.00 42.31 188 MET F CA 1
ATOM 12619 C C . MET F 1 188 ? 9.099 40.924 -2.533 1.00 41.99 188 MET F C 1
ATOM 12620 O O . MET F 1 188 ? 8.217 41.625 -2.037 1.00 41.19 188 MET F O 1
ATOM 12625 N N . SER F 1 189 ? 9.358 40.888 -3.838 1.00 41.96 189 SER F N 1
ATOM 12626 C CA . SER F 1 189 ? 8.510 41.539 -4.839 1.00 44.40 189 SER F CA 1
ATOM 12627 C C . SER F 1 189 ? 8.178 42.998 -4.521 1.00 49.08 189 SER F C 1
ATOM 12628 O O . SER F 1 189 ? 9.072 43.836 -4.396 1.00 53.16 189 SER F O 1
ATOM 12631 N N . HIS F 1 190 ? 6.887 43.289 -4.388 1.00 48.11 190 HIS F N 1
ATOM 12632 C CA . HIS F 1 190 ? 6.430 44.647 -4.113 1.00 51.79 190 HIS F CA 1
ATOM 12633 C C . HIS F 1 190 ? 6.590 45.006 -2.638 1.00 51.16 190 HIS F C 1
ATOM 12634 O O . HIS F 1 190 ? 6.388 46.154 -2.244 1.00 51.08 190 HIS F O 1
ATOM 12641 N N . GLN F 1 191 ? 6.952 44.017 -1.826 1.00 47.17 191 GLN F N 1
ATOM 12642 C CA . GLN F 1 191 ? 7.241 44.250 -0.416 1.00 46.87 191 GLN F CA 1
ATOM 12643 C C . GLN F 1 191 ? 8.744 44.412 -0.204 1.00 49.86 191 GLN F C 1
ATOM 12644 O O . GLN F 1 191 ? 9.253 44.179 0.893 1.00 48.94 191 GLN F O 1
ATOM 12650 N N . ILE F 1 192 ? 9.440 44.814 -1.265 1.00 50.83 192 ILE F N 1
ATOM 12651 C CA . ILE F 1 192 ? 10.891 44.990 -1.249 1.00 53.47 192 ILE F CA 1
ATOM 12652 C C . ILE F 1 192 ? 11.344 45.934 -0.134 1.00 58.67 192 ILE F C 1
ATOM 12653 O O . ILE F 1 192 ? 12.404 45.741 0.463 1.00 62.45 192 ILE F O 1
ATOM 12658 N N . LYS F 1 193 ? 10.480 46.875 0.225 1.00 60.33 193 LYS F N 1
ATOM 12659 C CA . LYS F 1 193 ? 10.741 47.906 1.236 1.00 63.99 193 LYS F CA 1
ATOM 12660 C C . LYS F 1 193 ? 11.022 47.323 2.581 1.00 58.01 193 LYS F C 1
ATOM 12661 O O . LYS F 1 193 ? 11.816 47.809 3.329 1.00 61.75 193 LYS F O 1
ATOM 12667 N N . ASP F 1 194 ? 10.291 46.266 2.874 1.00 51.49 194 ASP F N 1
ATOM 12668 C CA . ASP F 1 194 ? 10.341 45.496 4.096 1.00 51.30 194 ASP F CA 1
ATOM 12669 C C . ASP F 1 194 ? 11.623 44.711 4.244 1.00 50.37 194 ASP F C 1
ATOM 12670 O O . ASP F 1 194 ? 11.991 44.325 5.328 1.00 52.13 194 ASP F O 1
ATOM 12675 N N . LEU F 1 195 ? 12.276 44.450 3.128 1.00 47.34 195 LEU F N 1
ATOM 12676 C CA . LEU F 1 195 ? 13.550 43.745 3.070 1.00 44.88 195 LEU F CA 1
ATOM 12677 C C . LEU F 1 195 ? 14.712 44.718 3.234 1.00 47.98 195 LEU F C 1
ATOM 12678 O O . LEU F 1 195 ? 15.670 44.445 3.957 1.00 51.04 195 LEU F O 1
ATOM 12683 N N . LEU F 1 196 ? 14.613 45.858 2.558 1.00 45.83 196 LEU F N 1
ATOM 12684 C CA . LEU F 1 196 ? 15.676 46.857 2.559 1.00 45.48 196 LEU F CA 1
ATOM 12685 C C . LEU F 1 196 ? 15.785 47.584 3.895 1.00 46.14 196 LEU F C 1
ATOM 12686 O O . LEU F 1 196 ? 16.810 48.197 4.193 1.00 52.74 196 LEU F O 1
ATOM 12691 N N . SER F 1 197 ? 14.726 47.517 4.694 1.00 46.29 197 SER F N 1
ATOM 12692 C CA . SER F 1 197 ? 14.706 48.189 5.988 1.00 48.81 197 SER F CA 1
ATOM 12693 C C . SER F 1 197 ? 15.137 47.251 7.111 1.00 51.44 197 SER F C 1
ATOM 12694 O O . SER F 1 197 ? 15.248 47.663 8.266 1.00 56.57 197 SER F O 1
ATOM 12697 N N . ASN F 1 198 ? 15.380 45.992 6.764 1.00 47.92 198 ASN F N 1
ATOM 12698 C CA . ASN F 1 198 ? 15.740 44.981 7.751 1.00 45.21 198 ASN F CA 1
ATOM 12699 C C . ASN F 1 198 ? 17.103 45.250 8.382 1.00 47.08 198 ASN F C 1
ATOM 12700 O O . ASN F 1 198 ? 18.105 45.399 7.682 1.00 47.33 198 ASN F O 1
ATOM 12705 N N . GLU F 1 199 ? 17.127 45.307 9.709 1.00 51.38 199 GLU F N 1
ATOM 12706 C CA . GLU F 1 199 ? 18.347 45.579 10.461 1.00 57.53 199 GLU F CA 1
ATOM 12707 C C . GLU F 1 199 ? 19.374 44.465 10.288 1.00 52.16 199 GLU F C 1
ATOM 12708 O O . GLU F 1 199 ? 20.550 44.725 10.030 1.00 50.88 199 GLU F O 1
ATOM 12714 N N . THR F 1 200 ? 18.915 43.227 10.436 1.00 49.39 200 THR F N 1
ATOM 12715 C CA . THR F 1 200 ? 19.778 42.054 10.338 1.00 49.74 200 THR F CA 1
ATOM 12716 C C . THR F 1 200 ? 20.432 41.949 8.962 1.00 50.26 200 THR F C 1
ATOM 12717 O O . THR F 1 200 ? 21.620 41.642 8.851 1.00 47.77 200 THR F O 1
ATOM 12721 N N . MET F 1 201 ? 19.656 42.221 7.917 1.00 48.72 201 MET F N 1
ATOM 12722 C CA . MET F 1 201 ? 20.164 42.143 6.551 1.00 46.02 201 MET F CA 1
ATOM 12723 C C . MET F 1 201 ? 21.176 43.250 6.270 1.00 50.11 201 MET F C 1
ATOM 12724 O O . MET F 1 201 ? 22.181 43.025 5.596 1.00 49.55 201 MET F O 1
ATOM 12729 N N . ALA F 1 202 ? 20.905 44.443 6.792 1.00 51.35 202 ALA F N 1
ATOM 12730 C CA . ALA F 1 202 ? 21.787 45.589 6.599 1.00 53.06 202 ALA F CA 1
ATOM 12731 C C . ALA F 1 202 ? 23.169 45.335 7.193 1.00 55.71 202 ALA F C 1
ATOM 12732 O O . ALA F 1 202 ? 24.181 45.765 6.637 1.00 59.28 202 ALA F O 1
ATOM 12734 N N . LYS F 1 203 ? 23.203 44.638 8.324 1.00 57.08 203 LYS F N 1
ATOM 12735 C CA . LYS F 1 203 ? 24.457 44.269 8.974 1.00 60.17 203 LYS F CA 1
ATOM 12736 C C . LYS F 1 203 ? 25.320 43.405 8.063 1.00 57.29 203 LYS F C 1
ATOM 12737 O O . LYS F 1 203 ? 26.476 43.727 7.788 1.00 59.49 203 LYS F O 1
ATOM 12743 N N . ILE F 1 204 ? 24.739 42.302 7.601 1.00 53.33 204 ILE F N 1
ATOM 12744 C CA . ILE F 1 204 ? 25.444 41.335 6.768 1.00 52.38 204 ILE F CA 1
ATOM 12745 C C . ILE F 1 204 ? 25.845 41.946 5.428 1.00 53.24 204 ILE F C 1
ATOM 12746 O O . ILE F 1 204 ? 26.849 41.557 4.830 1.00 58.27 204 ILE F O 1
ATOM 12751 N N . ALA F 1 205 ? 25.060 42.912 4.966 1.00 49.12 205 ALA F N 1
ATOM 12752 C CA . ALA F 1 205 ? 25.364 43.616 3.728 1.00 48.68 205 ALA F CA 1
ATOM 12753 C C . ALA F 1 205 ? 26.670 44.395 3.849 1.00 52.03 205 ALA F C 1
ATOM 12754 O O . ALA F 1 205 ? 27.511 44.359 2.952 1.00 54.54 205 ALA F O 1
ATOM 12756 N N . LYS F 1 206 ? 26.838 45.085 4.971 1.00 52.29 206 LYS F N 1
ATOM 12757 C CA . LYS F 1 206 ? 27.996 45.948 5.166 1.00 59.68 206 LYS F CA 1
ATOM 12758 C C . LYS F 1 206 ? 29.278 45.153 5.423 1.00 66.22 206 LYS F C 1
ATOM 12759 O O . LYS F 1 206 ? 30.361 45.574 5.015 1.00 71.54 206 LYS F O 1
ATOM 12765 N N . LYS F 1 207 ? 29.158 44.005 6.083 1.00 63.59 207 LYS F N 1
ATOM 12766 C CA . LYS F 1 207 ? 30.335 43.215 6.435 1.00 64.20 207 LYS F CA 1
ATOM 12767 C C . LYS F 1 207 ? 30.918 42.522 5.210 1.00 65.41 207 LYS F C 1
ATOM 12768 O O . LYS F 1 207 ? 32.079 42.110 5.211 1.00 68.76 207 LYS F O 1
ATOM 12774 N N . HIS F 1 208 ? 30.107 42.400 4.165 1.00 63.89 208 HIS F N 1
ATOM 12775 C CA . HIS F 1 208 ? 30.541 41.773 2.923 1.00 61.98 208 HIS F CA 1
ATOM 12776 C C . HIS F 1 208 ? 30.687 42.800 1.804 1.00 62.67 208 HIS F C 1
ATOM 12777 O O . HIS F 1 208 ? 30.980 42.442 0.662 1.00 61.96 208 HIS F O 1
ATOM 12784 N N . ASP F 1 209 ? 30.482 44.070 2.146 1.00 66.57 209 ASP F N 1
ATOM 12785 C CA . ASP F 1 209 ? 30.544 45.175 1.188 1.00 71.16 209 ASP F CA 1
ATOM 12786 C C . ASP F 1 209 ? 29.594 44.940 0.014 1.00 70.45 209 ASP F C 1
ATOM 12787 O O . ASP F 1 209 ? 29.893 45.294 -1.127 1.00 75.08 209 ASP F O 1
ATOM 12792 N N . LYS F 1 210 ? 28.448 44.334 0.305 1.00 64.53 210 LYS F N 1
ATOM 12793 C CA . LYS F 1 210 ? 27.428 44.087 -0.705 1.00 58.32 210 LYS F CA 1
ATOM 12794 C C . LYS F 1 210 ? 26.140 44.805 -0.332 1.00 55.14 210 LYS F C 1
ATOM 12795 O O . LYS F 1 210 ? 26.022 45.354 0.762 1.00 54.02 210 LYS F O 1
ATOM 12801 N N . THR F 1 211 ? 25.176 44.806 -1.245 1.00 53.44 211 THR F N 1
ATOM 12802 C CA . THR F 1 211 ? 23.874 45.391 -0.960 1.00 49.32 211 THR F CA 1
ATOM 12803 C C . THR F 1 211 ? 22.984 44.357 -0.285 1.00 46.37 211 THR F C 1
ATOM 12804 O O . THR F 1 211 ? 23.297 43.167 -0.284 1.00 47.57 211 THR F O 1
ATOM 12808 N N . ILE F 1 212 ? 21.880 44.815 0.294 1.00 46.77 212 ILE F N 1
ATOM 12809 C CA . ILE F 1 212 ? 20.911 43.917 0.916 1.00 43.03 212 ILE F CA 1
ATOM 12810 C C . ILE F 1 212 ? 20.268 42.941 -0.088 1.00 44.86 212 ILE F C 1
ATOM 12811 O O . ILE F 1 212 ? 20.140 41.754 0.218 1.00 44.18 212 ILE F O 1
ATOM 12816 N N . PRO F 1 213 ? 19.867 43.422 -1.285 1.00 46.35 213 PRO F N 1
ATOM 12817 C CA . PRO F 1 213 ? 19.342 42.443 -2.247 1.00 46.02 213 PRO F CA 1
ATOM 12818 C C . PRO F 1 213 ? 20.358 41.372 -2.640 1.00 46.57 213 PRO F C 1
ATOM 12819 O O . PRO F 1 213 ? 19.974 40.231 -2.892 1.00 46.09 213 PRO F O 1
ATOM 12823 N N . GLN F 1 214 ? 21.634 41.738 -2.688 1.00 48.97 214 GLN F N 1
ATOM 12824 C CA . GLN F 1 214 ? 22.687 40.791 -3.039 1.00 47.68 214 GLN F CA 1
ATOM 12825 C C . GLN F 1 214 ? 22.864 39.728 -1.960 1.00 47.51 214 GLN F C 1
ATOM 12826 O O . GLN F 1 214 ? 23.156 38.571 -2.261 1.00 48.98 214 GLN F O 1
ATOM 12832 N N . ILE F 1 215 ? 22.688 40.125 -0.703 1.00 49.05 215 ILE F N 1
ATOM 12833 C CA . ILE F 1 215 ? 22.771 39.187 0.409 1.00 47.75 215 ILE F CA 1
ATOM 12834 C C . ILE F 1 215 ? 21.611 38.201 0.354 1.00 49.68 215 ILE F C 1
ATOM 12835 O O . ILE F 1 215 ? 21.799 36.997 0.530 1.00 50.28 215 ILE F O 1
ATOM 12840 N N . ALA F 1 216 ? 20.414 38.722 0.099 1.00 44.97 216 ALA F N 1
ATOM 12841 C CA . ALA F 1 216 ? 19.216 37.895 -0.002 1.00 42.79 216 ALA F CA 1
ATOM 12842 C C . ALA F 1 216 ? 19.326 36.903 -1.156 1.00 40.53 216 ALA F C 1
ATOM 12843 O O . ALA F 1 216 ? 18.909 35.750 -1.037 1.00 42.29 216 ALA F O 1
ATOM 12845 N N . ILE F 1 217 ? 19.888 37.358 -2.271 1.00 36.84 217 ILE F N 1
ATOM 12846 C CA . ILE F 1 217 ? 20.082 36.507 -3.439 1.00 41.24 217 ILE F CA 1
ATOM 12847 C C . ILE F 1 217 ? 21.126 35.429 -3.166 1.00 42.76 217 ILE F C 1
ATOM 12848 O O . ILE F 1 217 ? 20.896 34.249 -3.433 1.00 44.31 217 ILE F O 1
ATOM 12853 N N . ARG F 1 218 ? 22.270 35.842 -2.629 1.00 45.44 218 ARG F N 1
ATOM 12854 C CA . ARG F 1 218 ? 23.343 34.912 -2.295 1.00 44.05 218 ARG F CA 1
ATOM 12855 C C . ARG F 1 218 ? 22.891 33.898 -1.250 1.00 46.29 218 ARG F C 1
ATOM 12856 O O . ARG F 1 218 ? 23.297 32.736 -1.283 1.00 46.78 218 ARG F O 1
ATOM 12864 N N . TRP F 1 219 ? 22.047 34.348 -0.328 1.00 44.51 219 TRP F N 1
ATOM 12865 C CA . TRP F 1 219 ? 21.534 33.499 0.743 1.00 41.99 219 TRP F CA 1
ATOM 12866 C C . TRP F 1 219 ? 20.805 32.275 0.199 1.00 40.73 219 TRP F C 1
ATOM 12867 O O . TRP F 1 219 ? 20.929 31.176 0.741 1.00 43.99 219 TRP F O 1
ATOM 12878 N N . LEU F 1 220 ? 20.048 32.470 -0.875 1.00 38.94 220 LEU F N 1
ATOM 12879 C CA . LEU F 1 220 ? 19.348 31.368 -1.522 1.00 42.27 220 LEU F CA 1
ATOM 12880 C C . LEU F 1 220 ? 20.334 30.421 -2.200 1.00 42.62 220 LEU F C 1
ATOM 12881 O O . LEU F 1 220 ? 20.130 29.206 -2.211 1.00 41.96 220 LEU F O 1
ATOM 12886 N N . ILE F 1 221 ? 21.401 30.984 -2.759 1.00 45.20 221 ILE F N 1
ATOM 12887 C CA . ILE F 1 221 ? 22.450 30.192 -3.396 1.00 48.57 221 ILE F CA 1
ATOM 12888 C C . ILE F 1 221 ? 23.115 29.258 -2.389 1.00 49.23 221 ILE F C 1
ATOM 12889 O O . ILE F 1 221 ? 23.402 28.100 -2.696 1.00 51.28 221 ILE F O 1
ATOM 12894 N N . GLU F 1 222 ? 23.347 29.769 -1.183 1.00 47.13 222 GLU F N 1
ATOM 12895 C CA . GLU F 1 222 ? 23.966 28.982 -0.121 1.00 47.06 222 GLU F CA 1
ATOM 12896 C C . GLU F 1 222 ? 23.080 27.805 0.274 1.00 48.42 222 GLU F C 1
ATOM 12897 O O . GLU F 1 222 ? 23.566 26.785 0.765 1.00 50.36 222 GLU F O 1
ATOM 12903 N N . ARG F 1 223 ? 21.777 27.953 0.055 1.00 46.09 223 ARG F N 1
ATOM 12904 C CA . ARG F 1 223 ? 20.821 26.893 0.349 1.00 43.68 223 ARG F CA 1
ATOM 12905 C C . ARG F 1 223 ? 20.593 26.001 -0.867 1.00 45.17 223 ARG F C 1
ATOM 12906 O O . ARG F 1 223 ? 19.733 25.119 -0.842 1.00 47.07 223 ARG F O 1
ATOM 12914 N N . GLU F 1 224 ? 21.367 26.243 -1.923 1.00 49.01 224 GLU F N 1
ATOM 12915 C CA . GLU F 1 224 ? 21.245 25.513 -3.184 1.00 50.82 224 GLU F CA 1
ATOM 12916 C C . GLU F 1 224 ? 19.829 25.606 -3.750 1.00 47.54 224 GLU F C 1
ATOM 12917 O O . GLU F 1 224 ? 19.226 24.601 -4.128 1.00 45.23 224 GLU F O 1
ATOM 12923 N N . ILE F 1 225 ? 19.313 26.830 -3.801 1.00 41.51 225 ILE F N 1
ATOM 12924 C CA . ILE F 1 225 ? 17.990 27.102 -4.350 1.00 40.82 225 ILE F CA 1
ATOM 12925 C C . ILE F 1 225 ? 18.101 28.046 -5.542 1.00 43.25 225 ILE F C 1
ATOM 12926 O O . ILE F 1 225 ? 18.735 29.097 -5.450 1.00 41.70 225 ILE F O 1
ATOM 12931 N N . VAL F 1 226 ? 17.493 27.668 -6.663 1.00 46.45 226 VAL F N 1
ATOM 12932 C CA . VAL F 1 226 ? 17.524 28.503 -7.859 1.00 44.48 226 VAL F CA 1
ATOM 12933 C C . VAL F 1 226 ? 16.740 29.794 -7.636 1.00 44.96 226 VAL F C 1
ATOM 12934 O O . VAL F 1 226 ? 15.578 29.765 -7.232 1.00 48.05 226 VAL F O 1
ATOM 12938 N N . VAL F 1 227 ? 17.388 30.924 -7.899 1.00 43.03 227 VAL F N 1
ATOM 12939 C CA . VAL F 1 227 ? 16.805 32.232 -7.625 1.00 42.27 227 VAL F CA 1
ATOM 12940 C C . VAL F 1 227 ? 16.632 33.057 -8.901 1.00 45.99 227 VAL F C 1
ATOM 12941 O O . VAL F 1 227 ? 17.538 33.131 -9.731 1.00 46.95 227 VAL F O 1
ATOM 12945 N N . ILE F 1 228 ? 15.462 33.667 -9.058 1.00 47.88 228 ILE F N 1
ATOM 12946 C CA . ILE F 1 228 ? 15.187 34.498 -10.226 1.00 48.36 228 ILE F CA 1
ATOM 12947 C C . ILE F 1 228 ? 14.595 35.856 -9.844 1.00 49.24 228 ILE F C 1
ATOM 12948 O O . ILE F 1 228 ? 13.376 36.018 -9.783 1.00 48.48 228 ILE F O 1
ATOM 12953 N N . PRO F 1 229 ? 15.466 36.843 -9.585 1.00 50.38 229 PRO F N 1
ATOM 12954 C CA . PRO F 1 229 ? 15.008 38.197 -9.255 1.00 49.25 229 PRO F CA 1
ATOM 12955 C C . PRO F 1 229 ? 14.407 38.918 -10.460 1.00 50.87 229 PRO F C 1
ATOM 12956 O O . PRO F 1 229 ? 14.998 38.916 -11.540 1.00 49.62 229 PRO F O 1
ATOM 12960 N N . LYS F 1 230 ? 13.239 39.524 -10.270 1.00 52.54 230 LYS F N 1
ATOM 12961 C CA . LYS F 1 230 ? 12.564 40.245 -11.345 1.00 55.35 230 LYS F CA 1
ATOM 12962 C C . LYS F 1 230 ? 12.992 41.705 -11.396 1.00 56.19 230 LYS F C 1
ATOM 12963 O O . LYS F 1 230 ? 12.956 42.409 -10.386 1.00 54.90 230 LYS F O 1
ATOM 12969 N N . SER F 1 231 ? 13.391 42.155 -12.581 1.00 58.52 231 SER F N 1
ATOM 12970 C CA . SER F 1 231 ? 13.807 43.538 -12.777 1.00 61.89 231 SER F CA 1
ATOM 12971 C C . SER F 1 231 ? 13.832 43.914 -14.253 1.00 62.48 231 SER F C 1
ATOM 12972 O O . SER F 1 231 ? 14.085 43.076 -15.117 1.00 61.95 231 SER F O 1
ATOM 12975 N N . ILE F 1 232 ? 13.562 45.184 -14.530 1.00 62.71 232 ILE F N 1
ATOM 12976 C CA . ILE F 1 232 ? 13.689 45.721 -15.877 1.00 67.68 232 ILE F CA 1
ATOM 12977 C C . ILE F 1 232 ? 14.665 46.892 -15.853 1.00 70.46 232 ILE F C 1
ATOM 12978 O O . ILE F 1 232 ? 14.855 47.584 -16.853 1.00 77.43 232 ILE F O 1
ATOM 12983 N N . THR F 1 233 ? 15.280 47.099 -14.693 1.00 67.56 233 THR F N 1
ATOM 12984 C CA . THR F 1 233 ? 16.241 48.177 -14.498 1.00 70.80 233 THR F CA 1
ATOM 12985 C C . THR F 1 233 ? 17.665 47.681 -14.722 1.00 70.78 233 THR F C 1
ATOM 12986 O O . THR F 1 233 ? 18.177 46.888 -13.932 1.00 69.74 233 THR F O 1
ATOM 12990 N N . PRO F 1 234 ? 18.309 48.156 -15.801 1.00 72.51 234 PRO F N 1
ATOM 12991 C CA . PRO F 1 234 ? 19.649 47.739 -16.236 1.00 74.89 234 PRO F CA 1
ATOM 12992 C C . PRO F 1 234 ? 20.686 47.727 -15.114 1.00 75.59 234 PRO F C 1
ATOM 12993 O O . PRO F 1 234 ? 21.439 46.763 -14.989 1.00 75.43 234 PRO F O 1
ATOM 12997 N N . GLU F 1 235 ? 20.714 48.786 -14.312 1.00 78.52 235 GLU F N 1
ATOM 12998 C CA . GLU F 1 235 ? 21.676 48.904 -13.222 1.00 83.50 235 GLU F CA 1
ATOM 12999 C C . GLU F 1 235 ? 21.477 47.825 -12.161 1.00 85.79 235 GLU F C 1
ATOM 13000 O O . GLU F 1 235 ? 22.442 47.264 -11.642 1.00 88.43 235 GLU F O 1
ATOM 13006 N N . ARG F 1 236 ? 20.219 47.536 -11.845 1.00 83.74 236 ARG F N 1
ATOM 13007 C CA . ARG F 1 236 ? 19.897 46.583 -10.789 1.00 80.72 236 ARG F CA 1
ATOM 13008 C C . ARG F 1 236 ? 19.960 45.141 -11.281 1.00 76.46 236 ARG F C 1
ATOM 13009 O O . ARG F 1 236 ? 20.187 44.223 -10.494 1.00 73.95 236 ARG F O 1
ATOM 13017 N N . ILE F 1 237 ? 19.762 44.943 -12.580 1.00 74.37 237 ILE F N 1
ATOM 13018 C CA . ILE F 1 237 ? 19.908 43.621 -13.180 1.00 69.41 237 ILE F CA 1
ATOM 13019 C C . ILE F 1 237 ? 21.357 43.159 -13.056 1.00 62.64 237 ILE F C 1
ATOM 13020 O O . ILE F 1 237 ? 21.630 41.984 -12.806 1.00 56.45 237 ILE F O 1
ATOM 13025 N N . VAL F 1 238 ? 22.283 44.099 -13.211 1.00 63.72 238 VAL F N 1
ATOM 13026 C CA . VAL F 1 238 ? 23.707 43.813 -13.079 1.00 63.56 238 VAL F CA 1
ATOM 13027 C C . VAL F 1 238 ? 24.079 43.456 -11.641 1.00 62.41 238 VAL F C 1
ATOM 13028 O O . VAL F 1 238 ? 24.750 42.454 -11.396 1.00 62.57 238 VAL F O 1
ATOM 13032 N N . GLN F 1 239 ? 23.634 44.281 -10.697 1.00 62.55 239 GLN F N 1
ATOM 13033 C CA . GLN F 1 239 ? 23.957 44.088 -9.286 1.00 62.35 239 GLN F CA 1
ATOM 13034 C C . GLN F 1 239 ? 23.419 42.766 -8.748 1.00 62.70 239 GLN F C 1
ATOM 13035 O O . GLN F 1 239 ? 24.050 42.130 -7.903 1.00 61.84 239 GLN F O 1
ATOM 13041 N N . ASN F 1 240 ? 22.255 42.357 -9.241 1.00 63.26 240 ASN F N 1
ATOM 13042 C CA . ASN F 1 240 ? 21.654 41.094 -8.828 1.00 59.79 240 ASN F CA 1
ATOM 13043 C C . ASN F 1 240 ? 22.492 39.897 -9.268 1.00 60.39 240 ASN F C 1
ATOM 13044 O O . ASN F 1 240 ? 22.438 38.832 -8.655 1.00 60.44 240 ASN F O 1
ATOM 13049 N N . PHE F 1 241 ? 23.270 40.083 -10.330 1.00 59.31 241 PHE F N 1
ATOM 13050 C CA . PHE F 1 241 ? 24.129 39.026 -10.851 1.00 61.17 241 PHE F CA 1
ATOM 13051 C C . PHE F 1 241 ? 25.460 38.976 -10.110 1.00 64.00 241 PHE F C 1
ATOM 13052 O O . PHE F 1 241 ? 26.114 37.935 -10.059 1.00 66.30 241 PHE F O 1
ATOM 13060 N N . ASP F 1 242 ? 25.858 40.107 -9.538 1.00 64.88 242 ASP F N 1
ATOM 13061 C CA . ASP F 1 242 ? 27.130 40.202 -8.830 1.00 68.00 242 ASP F CA 1
ATOM 13062 C C . ASP F 1 242 ? 27.051 39.518 -7.467 1.00 62.78 242 ASP F C 1
ATOM 13063 O O . ASP F 1 242 ? 27.134 40.175 -6.429 1.00 56.78 242 ASP F O 1
ATOM 13068 N N . VAL F 1 243 ? 26.893 38.197 -7.477 1.00 61.29 243 VAL F N 1
ATOM 13069 C CA . VAL F 1 243 ? 26.733 37.436 -6.243 1.00 57.83 243 VAL F CA 1
ATOM 13070 C C . VAL F 1 243 ? 27.610 36.186 -6.212 1.00 54.32 243 VAL F C 1
ATOM 13071 O O . VAL F 1 243 ? 27.357 35.265 -5.435 1.00 50.68 243 VAL F O 1
ATOM 13075 N N . PHE F 1 244 ? 28.642 36.155 -7.049 1.00 54.61 244 PHE F N 1
ATOM 13076 C CA . PHE F 1 244 ? 29.514 34.986 -7.131 1.00 56.87 244 PHE F CA 1
ATOM 13077 C C . PHE F 1 244 ? 30.954 35.296 -6.736 1.00 60.66 244 PHE F C 1
ATOM 13078 O O . PHE F 1 244 ? 31.870 34.549 -7.078 1.00 62.20 244 PHE F O 1
ATOM 13086 N N . ASP F 1 245 ? 31.153 36.393 -6.014 1.00 61.75 245 ASP F N 1
ATOM 13087 C CA . ASP F 1 245 ? 32.496 36.800 -5.614 1.00 66.70 245 ASP F CA 1
ATOM 13088 C C . ASP F 1 245 ? 32.637 36.857 -4.097 1.00 66.53 245 ASP F C 1
ATOM 13089 O O . ASP F 1 245 ? 33.598 37.424 -3.576 1.00 70.38 245 ASP F O 1
ATOM 13094 N N . PHE F 1 246 ? 31.678 36.264 -3.394 1.00 62.64 246 PHE F N 1
ATOM 13095 C CA . PHE F 1 246 ? 31.692 36.252 -1.935 1.00 64.90 246 PHE F CA 1
ATOM 13096 C C . PHE F 1 246 ? 30.850 35.102 -1.393 1.00 64.72 246 PHE F C 1
ATOM 13097 O O . PHE F 1 246 ? 29.997 34.561 -2.097 1.00 66.05 246 PHE F O 1
ATOM 13105 N N . THR F 1 247 ? 31.091 34.733 -0.139 1.00 62.96 247 THR F N 1
ATOM 13106 C CA . THR F 1 247 ? 30.392 33.606 0.467 1.00 60.96 247 THR F CA 1
ATOM 13107 C C . THR F 1 247 ? 29.893 33.914 1.875 1.00 62.32 247 THR F C 1
ATOM 13108 O O . THR F 1 247 ? 30.668 34.305 2.749 1.00 66.77 247 THR F O 1
ATOM 13112 N N . LEU F 1 248 ? 28.593 33.736 2.084 1.00 58.56 248 LEU F N 1
ATOM 13113 C CA . LEU F 1 248 ? 28.001 33.829 3.414 1.00 55.90 248 LEU F CA 1
ATOM 13114 C C . LEU F 1 248 ? 28.462 32.652 4.266 1.00 58.39 248 LEU F C 1
ATOM 13115 O O . LEU F 1 248 ? 28.528 31.521 3.784 1.00 57.92 248 LEU F O 1
ATOM 13120 N N . ASP F 1 249 ? 28.781 32.912 5.530 1.00 59.59 249 ASP F N 1
ATOM 13121 C CA . ASP F 1 249 ? 29.243 31.848 6.415 1.00 64.19 249 ASP F CA 1
ATOM 13122 C C . ASP F 1 249 ? 28.199 31.476 7.464 1.00 63.20 249 ASP F C 1
ATOM 13123 O O . ASP F 1 249 ? 27.030 31.849 7.351 1.00 61.84 249 ASP F O 1
ATOM 13128 N N . GLU F 1 250 ? 28.636 30.750 8.486 1.00 67.66 250 GLU F N 1
ATOM 13129 C CA . GLU F 1 250 ? 27.727 30.135 9.451 1.00 68.38 250 GLU F CA 1
ATOM 13130 C C . GLU F 1 250 ? 26.874 31.140 10.232 1.00 62.85 250 GLU F C 1
ATOM 13131 O O . GLU F 1 250 ? 25.707 30.877 10.503 1.00 60.36 250 GLU F O 1
ATOM 13137 N N . GLU F 1 251 ? 27.435 32.299 10.564 1.00 65.44 251 GLU F N 1
ATOM 13138 C CA . GLU F 1 251 ? 26.725 33.249 11.413 1.00 67.89 251 GLU F CA 1
ATOM 13139 C C . GLU F 1 251 ? 25.803 34.107 10.564 1.00 58.38 251 GLU F C 1
ATOM 13140 O O . GLU F 1 251 ? 24.786 34.606 11.043 1.00 60.16 251 GLU F O 1
ATOM 13146 N N . ASP F 1 252 ? 26.162 34.261 9.294 1.00 52.86 252 ASP F N 1
ATOM 13147 C CA . ASP F 1 252 ? 25.316 34.964 8.343 1.00 51.71 252 ASP F CA 1
ATOM 13148 C C . ASP F 1 252 ? 24.048 34.155 8.099 1.00 51.02 252 ASP F C 1
ATOM 13149 O O . ASP F 1 252 ? 22.941 34.689 8.150 1.00 52.66 252 ASP F O 1
ATOM 13154 N N . MET F 1 253 ? 24.220 32.862 7.848 1.00 49.56 253 MET F N 1
ATOM 13155 C CA . MET F 1 253 ? 23.090 31.968 7.630 1.00 46.37 253 MET F CA 1
ATOM 13156 C C . MET F 1 253 ? 22.218 31.875 8.877 1.00 48.29 253 MET F C 1
ATOM 13157 O O . MET F 1 253 ? 20.991 31.843 8.785 1.00 49.16 253 MET F O 1
ATOM 13162 N N . LYS F 1 254 ? 22.858 31.837 10.042 1.00 49.77 254 LYS F N 1
ATOM 13163 C CA . LYS F 1 254 ? 22.138 31.753 11.308 1.00 48.86 254 LYS F CA 1
ATOM 13164 C C . LYS F 1 254 ? 21.345 33.028 11.579 1.00 45.72 254 LYS F C 1
ATOM 13165 O O . LYS F 1 254 ? 20.223 32.974 12.085 1.00 46.40 254 LYS F O 1
ATOM 13171 N N . SER F 1 255 ? 21.930 34.172 11.237 1.00 43.16 255 SER F N 1
ATOM 13172 C CA . SER F 1 255 ? 21.270 35.459 11.437 1.00 45.07 255 SER F CA 1
ATOM 13173 C C . SER F 1 255 ? 20.058 35.613 10.523 1.00 46.79 255 SER F C 1
ATOM 13174 O O . SER F 1 255 ? 18.973 35.979 10.978 1.00 49.80 255 SER F O 1
ATOM 13177 N N . ILE F 1 256 ? 20.249 35.334 9.237 1.00 42.44 256 ILE F N 1
ATOM 13178 C CA . ILE F 1 256 ? 19.172 35.426 8.253 1.00 41.29 256 ILE F CA 1
ATOM 13179 C C . ILE F 1 256 ? 18.027 34.474 8.599 1.00 40.91 256 ILE F C 1
ATOM 13180 O O . ILE F 1 256 ? 16.859 34.767 8.338 1.00 42.38 256 ILE F O 1
ATOM 13185 N N . ARG F 1 257 ? 18.371 33.341 9.205 1.00 37.90 257 ARG F N 1
ATOM 13186 C CA . ARG F 1 257 ? 17.386 32.333 9.585 1.00 36.17 257 ARG F CA 1
ATOM 13187 C C . ARG F 1 257 ? 16.287 32.898 10.487 1.00 40.46 257 ARG F C 1
ATOM 13188 O O . ARG F 1 257 ? 15.127 32.504 10.383 1.00 39.67 257 ARG F O 1
ATOM 13196 N N . SER F 1 258 ? 16.657 33.831 11.359 1.00 45.21 258 SER F N 1
ATOM 13197 C CA . SER F 1 258 ? 15.715 34.397 12.321 1.00 45.18 258 SER F CA 1
ATOM 13198 C C . SER F 1 258 ? 14.832 35.485 11.711 1.00 42.65 258 SER F C 1
ATOM 13199 O O . SER F 1 258 ? 13.874 35.937 12.337 1.00 43.26 258 SER F O 1
ATOM 13202 N N . VAL F 1 259 ? 15.157 35.901 10.490 1.00 42.20 259 VAL F N 1
ATOM 13203 C CA . VAL F 1 259 ? 14.403 36.952 9.811 1.00 43.05 259 VAL F CA 1
ATOM 13204 C C . VAL F 1 259 ? 13.036 36.434 9.352 1.00 45.17 259 VAL F C 1
ATOM 13205 O O . VAL F 1 259 ? 12.104 37.213 9.138 1.00 51.69 259 VAL F O 1
ATOM 13209 N N . ASN F 1 260 ? 12.918 35.116 9.227 1.00 40.52 260 ASN F N 1
ATOM 13210 C CA . ASN F 1 260 ? 11.676 34.482 8.787 1.00 39.90 260 ASN F CA 1
ATOM 13211 C C . ASN F 1 260 ? 10.470 34.866 9.640 1.00 40.85 260 ASN F C 1
ATOM 13212 O O . ASN F 1 260 ? 10.541 34.865 10.869 1.00 47.86 260 ASN F O 1
ATOM 13217 N N . THR F 1 261 ? 9.366 35.198 8.977 1.00 32.27 261 THR F N 1
ATOM 13218 C CA . THR F 1 261 ? 8.138 35.575 9.669 1.00 34.33 261 THR F CA 1
ATOM 13219 C C . THR F 1 261 ? 6.977 34.669 9.271 1.00 34.93 261 THR F C 1
ATOM 13220 O O . THR F 1 261 ? 5.995 34.546 10.004 1.00 36.14 261 THR F O 1
ATOM 13224 N N . GLY F 1 262 ? 7.094 34.038 8.108 1.00 35.73 262 GLY F N 1
ATOM 13225 C CA . GLY F 1 262 ? 6.057 33.152 7.614 1.00 37.26 262 GLY F CA 1
ATOM 13226 C C . GLY F 1 262 ? 4.903 33.910 6.989 1.00 38.40 262 GLY F C 1
ATOM 13227 O O . GLY F 1 262 ? 3.838 33.347 6.738 1.00 36.83 262 GLY F O 1
ATOM 13228 N N . LYS F 1 263 ? 5.120 35.196 6.735 1.00 36.79 263 LYS F N 1
ATOM 13229 C CA . LYS F 1 263 ? 4.093 36.049 6.152 1.00 41.06 263 LYS F CA 1
ATOM 13230 C C . LYS F 1 263 ? 4.136 35.985 4.628 1.00 40.91 263 LYS F C 1
ATOM 13231 O O . LYS F 1 263 ? 4.882 36.723 3.985 1.00 43.14 263 LYS F O 1
ATOM 13237 N N . LYS F 1 264 ? 3.333 35.095 4.056 1.00 37.79 264 LYS F N 1
ATOM 13238 C CA . LYS F 1 264 ? 3.329 34.877 2.614 1.00 36.86 264 LYS F CA 1
ATOM 13239 C C . LYS F 1 264 ? 2.680 36.044 1.871 1.00 39.13 264 LYS F C 1
ATOM 13240 O O . LYS F 1 264 ? 1.663 36.584 2.306 1.00 39.48 264 LYS F O 1
ATOM 13246 N N . ILE F 1 265 ? 3.276 36.422 0.745 1.00 37.03 265 ILE F N 1
ATOM 13247 C CA . ILE F 1 265 ? 2.839 37.592 -0.007 1.00 36.05 265 ILE F CA 1
ATOM 13248 C C . ILE F 1 265 ? 1.806 37.253 -1.080 1.00 37.59 265 ILE F C 1
ATOM 13249 O O . ILE F 1 265 ? 0.845 37.996 -1.285 1.00 40.82 265 ILE F O 1
ATOM 13254 N N . PHE F 1 266 ? 1.993 36.126 -1.758 1.00 35.18 266 PHE F N 1
ATOM 13255 C CA . PHE F 1 266 ? 1.130 35.776 -2.881 1.00 36.95 266 PHE F CA 1
ATOM 13256 C C . PHE F 1 266 ? 0.081 34.725 -2.520 1.00 36.63 266 PHE F C 1
ATOM 13257 O O . PHE F 1 266 ? 0.143 34.113 -1.453 1.00 36.23 266 PHE F O 1
ATOM 13265 N N . THR F 1 267 ? -0.872 34.536 -3.431 1.00 33.32 267 THR F N 1
ATOM 13266 C CA . THR F 1 267 ? -2.071 33.728 -3.201 1.00 37.22 267 THR F CA 1
ATOM 13267 C C . THR F 1 267 ? -1.793 32.363 -2.575 1.00 41.03 267 THR F C 1
ATOM 13268 O O . THR F 1 267 ? -0.893 31.641 -3.006 1.00 41.68 267 THR F O 1
ATOM 13272 N N . GLU F 1 268 ? -2.573 32.033 -1.548 1.00 38.21 268 GLU F N 1
ATOM 13273 C CA . GLU F 1 268 ? -2.482 30.744 -0.872 1.00 36.44 268 GLU F CA 1
ATOM 13274 C C . GLU F 1 268 ? -2.625 29.611 -1.882 1.00 35.00 268 GLU F C 1
ATOM 13275 O O . GLU F 1 268 ? -3.460 29.681 -2.784 1.00 35.23 268 GLU F O 1
ATOM 13281 N N . PHE F 1 269 ? -1.802 28.578 -1.722 1.00 33.01 269 PHE F N 1
ATOM 13282 C CA . PHE F 1 269 ? -1.683 27.493 -2.698 1.00 36.61 269 PHE F CA 1
ATOM 13283 C C . PHE F 1 269 ? -3.017 26.877 -3.118 1.00 38.29 269 PHE F C 1
ATOM 13284 O O . PHE F 1 269 ? -3.181 26.466 -4.267 1.00 37.94 269 PHE F O 1
ATOM 13292 N N . ASP F 1 270 ? -3.968 26.818 -2.191 1.00 36.04 270 ASP F N 1
ATOM 13293 C CA . ASP F 1 270 ? -5.236 26.146 -2.451 1.00 32.16 270 ASP F CA 1
ATOM 13294 C C . ASP F 1 270 ? -6.423 27.101 -2.546 1.00 33.63 270 ASP F C 1
ATOM 13295 O O . ASP F 1 270 ? -7.573 26.680 -2.437 1.00 40.61 270 ASP F O 1
ATOM 13300 N N . ASN F 1 271 ? -6.147 28.383 -2.756 1.00 30.66 271 ASN F N 1
ATOM 13301 C CA . ASN F 1 271 ? -7.213 29.368 -2.897 1.00 38.56 271 ASN F CA 1
ATOM 13302 C C . ASN F 1 271 ? -7.089 30.170 -4.188 1.00 43.26 271 ASN F C 1
ATOM 13303 O O . ASN F 1 271 ? -7.295 31.383 -4.202 1.00 47.80 271 ASN F O 1
ATOM 13308 N N . VAL F 1 272 ? -6.752 29.477 -5.271 1.00 42.55 272 VAL F N 1
ATOM 13309 C CA . VAL F 1 272 ? -6.616 30.104 -6.579 1.00 42.65 272 VAL F CA 1
ATOM 13310 C C . VAL F 1 272 ? -7.897 29.956 -7.392 1.00 42.30 272 VAL F C 1
ATOM 13311 O O . VAL F 1 272 ? -8.333 28.841 -7.678 1.00 46.15 272 VAL F O 1
ATOM 13315 N N . ASP F 1 273 ? -8.499 31.081 -7.760 1.00 42.43 273 ASP F N 1
ATOM 13316 C CA . ASP F 1 273 ? -9.727 31.067 -8.548 1.00 51.00 273 ASP F CA 1
ATOM 13317 C C . ASP F 1 273 ? -9.448 31.403 -10.009 1.00 52.46 273 ASP F C 1
ATOM 13318 O O . ASP F 1 273 ? -10.069 30.846 -10.914 1.00 53.34 273 ASP F O 1
ATOM 13323 N N . TYR F 1 274 ? -8.510 32.317 -10.229 1.00 52.54 274 TYR F N 1
ATOM 13324 C CA . TYR F 1 274 ? -8.113 32.710 -11.577 1.00 56.77 274 TYR F CA 1
ATOM 13325 C C . TYR F 1 274 ? -7.400 31.569 -12.297 1.00 62.81 274 TYR F C 1
ATOM 13326 O O . TYR F 1 274 ? -6.997 30.582 -11.680 1.00 60.15 274 TYR F O 1
#

CATH classification: 3.20.20.100

B-factor: mean 55.96, std 18.68, range [14.51, 153.08]

Nearest PDB structures (foldseek):
  4q3m-assembly1_B  TM=1.002E+00  e=5.733E-53  unidentified
  4q3m-assembly3_E  TM=1.002E+00  e=4.936E-52  unidentified
  4q3m-assembly3_F  TM=1.002E+00  e=1.074E-51  unidentified
  4fzi-assembly1_A  TM=9.562E-01  e=2.875E-34  Trypanosoma cruzi strain CL Brener
  3up8-assembly2_B  TM=9.108E-01  e=1.070E-21  Sinorhizobium meliloti 1021

Radius of gyration: 40.5 Å; Cα contacts (8 Å, |Δi|>4): 3325; chains: 6; bounding box: 88×104×107 Å

Solvent-accessible surface area: 65798 Å² total; per-residue (Å²): 122,53,21,124,6,65,40,110,61,107,0,25,0,7,0,1,1,6,76,163,47,132,133,86,52,5,60,86,3,0,37,26,0,2,137,34,28,1,82,0,0,0,0,0,64,55,32,55,5,6,90,36,0,0,128,0,6,130,85,18,141,35,79,53,152,102,2,8,0,0,0,1,1,34,9,83,22,20,16,75,129,115,0,41,110,14,0,45,60,1,11,160,46,0,34,15,115,42,0,3,0,0,0,0,15,20,10,54,27,58,114,62,1,35,34,0,0,66,0,0,7,37,3,55,135,105,33,74,2,73,0,0,0,0,1,4,0,4,2,3,1,0,64,64,0,58,141,48,16,160,31,63,0,3,0,0,3,1,1,0,0,0,13,2,0,10,59,51,9,10,68,36,0,113,127,34,100,4,29,2,0,0,19,4,2,13,8,47,127,70,47,163,74,1,77,86,31,146,35,0,48,79,0,10,152,82,39,135,33,54,22,8,10,0,1,0,34,3,0,7,52,26,118,0,0,0,0,1,61,13,68,75,78,118,73,1,81,55,2,45,62,0,76,93,32,84,11,62,148,117,0,44,143,32,0,64,94,15,15,72,0,124,19,28,61,21,7,12,17,11,16,71,98,115,38,19,149,6,60,40,133,65,93,0,9,0,8,0,2,2,5,110,198,211,87,78,10,41,83,1,0,80,42,0,8,123,41,36,6,97,0,0,2,0,0,56,56,37,64,8,5,130,20,0,3,109,0,9,128,74,21,145,40,64,44,135,92,4,8,0,0,0,2,1,31,8,91,29,21,20,43,114,137,0,40,89,13,0,36,54,0,6,141,63,1,42,32,102,57,0,2,0,2,0,0,17,18,9,63,24,58,33,64,1,25,12,0,0,66,0,0,18,54,6,57,142,98,35,57,2,72,0,0,0,0,1,2,0,4,0,4,0,0,72,28,0,54,146,62,17,165,59,64,0,3,0,0,3,0,1,0,0,1,17,2,0,6,57,53,8,7,76,32,0,112,170,49,103,3,25,2,0,0,19,2,2,17,7,45,122,72,47,160,76,1,78,82,39,153,43,0,44,138,2,7,183,98,38,134,32,53,20,13,6,0,0,0,32,4,0,6,52,26,113,0,0,0,1,1,70,20,59,75,81,124,114,3,85,76,2,46,66,0,80,96,31,87,11,64,158,119,3,49,159,31,0,83,88,12,16,75,0,136,20,24,57,29,6,9,22,8,13,71,96,127,50,29,157,5,63,43,124,59,102,0,24,3,8,0,2,2,8,63,149,22,151,154,55,46,5,54,83,2,0,34,21,0,9,144,36,24,2,88,0,0,3,0,0,42,64,42,57,6,6,99,26,0,2,101,0,5,135,82,20,164,32,77,46,131,103,2,8,0,0,0,2,1,34,7,86,18,20,3,58,50,101,0,43,69,9,0,47,48,0,19,139,49,1,28,29,131,28,0,1,0,0,0,0,15,21,9,55,24,57,26,62,2,32,16,0,0,65,0,0,8,38,4,53,130,105,32,67,1,74,0,0,0,0,1,3,0,3,2,2,2,0,82,65,1,59,148,49,19,151,44,59,0,2,0,0,4,0,0,0,0,0,20,1,0,7,56,51,8,10,62,37,0,115,159,36,102,5,24,2,0,0,30,0,2,10,4,22,138,59,43,87,42,0,36,16,37,131,43,0,42,128,0,6,154,96,39,103,28,55,20,17,10,0,0,0,25,4,0,7,55,26,115,0,0,0,4,2,69,6,63,59,68,122,75,1,83,79,4,47,62,0,81,99,26,90,12,60,142,114,3,49,153,34,0,82,90,13,15,75,0,106,12,27,50,20,9,8,18,9,15,71,99,128,43,20,159,6,60,38,126,61,118,0,27,0,8,0,1,0,4,61,166,40,168,140,69,45,4,42,73,2,0,87,15,0,10,135,36,30,6,110,0,0,0,0,0,74,38,28,60,7,7,97,12,0,1,96,0,8,132,86,14,153,42,66,47,147,81,3,8,0,0,0,2,1,33,7,92,34,20,18,70,134,129,0,47,113,14,0,48,63,1,10,161,65,1,40,22,124,54,0,2,0,0,0,0,15,16,8,84,23,68,114,65,0,27,19,0,0,104,0,0,12,44,6,58,147,102,34,70,1,61,0,0,0,0,1,2,0,3,1,4,0,0,63,59,1,53,148,66,20,170,31,66,0,2,0,0,3,0,0,0,0,1,18,1,0,6,62,54,9,6,85,30,0,109,171,45,104,4,27,1,0,0,15,4,3,24,8,50,127,67,44,109,53,1,37,19,36,122,24,0,45,131,3,8,138,96,36,108,31,64,19,25,8,0,1,0,27,3,0,7,55,25,115,0,0,0,0,1,68,16,57,70,83,108,116,1,55,48,8,47,69,0,80,99,28,80,10,64,162,113,5,43,156,34,0,86,95,22,16,59,0,118,14,34,60,21,10,7,21,10,15,64,94,90,27,132,5,64,42,112,43,92,0,31,19,9,0,2,0,7,57,195,37,157,149,75,34,2,43,69,3,0,64,27,0,2,121,34,28,2,77,0,0,0,0,0,66,72,31,70,5,4,92,32,0,2,123,0,5,140,82,17,153,32,67,44,134,96,1,8,0,0,0,2,1,35,8,86,24,13,15,76,126,117,0,47,113,13,2,76,66,1,22,168,48,1,34,18,128,45,0,2,0,1,0,0,17,21,10,53,22,53,114,63,1,30,34,0,0,65,0,0,14,38,4,61,152,102,47,74,2,85,0,0,0,0,1,3,0,3,2,2,1,0,81,62,0,61,138,46,18,150,56,61,0,4,0,0,4,1,2,0,0,0,16,2,0,9,52,55,9,10,78,40,0,107,168,41,105,4,26,2,0,0,22,7,2,14,8,47,127,72,45,112,68,0,43,6,23,128,23,0,45,143,8,7,150,98,34,105,38,45,21,5,11,0,1,0,32,3,0,17,54,23,118,0,0,0,0,2,68,18,59,65,86,111,60,1,84,41,3,47,66,0,107,95,26,82,10,66,154,119,2,48,157,38,0,84,87,14,14,77,0,130,16,25,59,19,7,12,18,10,16,71,103,146,54,16,180,4,51,36,144,55,115,0,29,8,7,0,2,0,4,61,185,46,171,188,84,21,2,40,69,2,0,88,22,0,21,124,31,25,2,90,0,0,1,0,0,65,62,24,65,4,5,105,24,0,2,104,0,23,145,88,107,190,35,10,6,0,0,2,1,29,10,91,36,17,10,69,116,98,0,59,128,16,3,60,79,2,3,126,64,3,65,52,77,112,0,2,0,0,0,0,14,21,9,51,23,64,117,68,2,23,20,0,0,106,0,0,12,40,15,61,131,121,26,89,0,104,0,0,0,0,1,2,0,4,0,4,1,0,66,55,1,68,124,58,22,178,25,64,0,2,0,0,3,0,0,0,0,1,12,1,1,6,62,46,9,9,70,18,0,115,129,30,101,4,25,1,0,0,18,6,3,25,6,48,114,72,49,129,48,1,48,11,34,84,37,0,46,146,7,6,154,103,41,97,28,55,20,28,10,0,0,0,27,3,0,18,49,23,124,0,0,0,0,2,81,14,63,49,83,117,125,0,75,71,8,49,67,0,58,95,28,90,7,63,159,80,2,50,160,42,0,86,89,14,17,68,0,122,20,22,64,21,7,7,19,10,16,70,98

Foldseek 3Di:
DWDAWPVRDTDRLEAAEAAQDDPCLRLLQLLLLVVLPHQEYEEEVVSVCLQSNLVSVVVSPDDPVSHAYEYEDDPVQQAQVSLLVSVVVSCVSSVHQAHAEYEHAADDDQVSVLRNVVNVVVCVVVRRYNFYAYELAALVSQVSQLVPPPDHHGEYEYADELQAHPPVRLVSCVVSRHAYAHECHCVPPVVPCQQVDPLLCVVCVVVVAHSLLSRLQLCVVVVHRYHYYDSDSVVSSRVVPNPPDHADDVSNVSSNVNHNNDDDDDRRPPDPD/DWDQWPVRDIDDLEAAEEAAPCLLLLQLLLLVVLPHQEYEEEVVSVCLLNNQVSCPVDDDDPVSHAAEYEDEPVQFAQVSLLVSVVVSQVSSVHQAHAEYEHAADDDLVSVARNVVNVVVCVVVVRYNFYAYELAADVRQVSQLVPPDDRHGEYEYADELQAHCPVRLVSCVVVRHAYAHECHCVPPCNVLQQVDPLLVVVCVVFVAHSLLLSLLLCVVVVHRYHYYDSPSCVSSRNPPNPPDHDDPVSNVSSNVNHNNDDDDDHRPPDDD/DWDQWPVRDTHPLEAAEAAQDDPCLRLLQLLLLVVLPGQEYEEEDVSVCLLSNLCSQVVDPDDPVSHAYEYEDEPVQFAQPSLLVVVVVSCVRSPDQAHAEYEHAADDDQVSVLRNVVNVVVCVVVVRYNFYAYELAADVSLVSQLVRPPDRHTEYEYADELQAHPPVRCVSCVVSRHAYAHECHCVPPVNVCQQPDPLLCVVQVVFVAHSLLSSLQLCVVVVHRYHYYDSDSVVSSRNVPNPPDHDDPVSNVSSNVNYNNDDDDDRRPPDPD/DWPQWPVRDTGRLEAAEEAADPPPLRLLQLLLLLVLPHQEYEEEVNRVCLLSNQVSVVVRPDDPVSHAAEYEDEPVQFAQVSLLVVVVVSCVSSVHQAHAEYEHAADDDLVSVARNVVNVVVCVVVVRYNFYAYELAADVRQVSCLPPPPDRHGEYEYADELQAHPPVRCVSCVVSRHAYAHECHCVPPVVVCQQPDPLLVVVCVVVVAHSLLLGLLLCVLVVHRYHYYDSDSVVSNSSVVNPPDHDDPVSNVSSNVSHNNDDDDDRRHPDDD/DDQWPVRDDDPLEAAEQAQDDDLLSQVLLLLLVVLPHQEYAEEVVSVCLLSNLVNCVVDPPDNVSHAYEYEDDPVQQAQVSLLVSVVVSCVSSPHQAHAEYEHAADDDLVSVVRNVVNVVVCVVVVRYNFYAYELAADVSQVSQLPPPPDRHGEYEYADELQAHCPVRCVSCVVVRHAYAHECHCVPPVNVCQQVDDLLVVVCVVFVAHSLLLGLLLCVVVVHRYHDYDSDSVVSSRNPPNPPDHDDPVSNVSSVVSHNNDDDDDHRPDDDD/DWDQFPLRDIGDLEAAEEAADPLQLLLQQLLLQVVQPHQEYEEEVNRVCLLSNLVSVVVPVHAYEYEDEPVQFFQVSLLVRVVVSAVSSPHQAHAEYEHAADDDLVSVQRNVVNVVVCCVVPSYVAYAYELAFDVSQVSCLPPDPDRHGEYEYADELQAHPPVRCVSCVVRSHAYAHECHCVPPCVVVQQPDPLLCVVCVVFVAHSLLLSLLLCVVVVHRYHYYDSDSVVSNSNPPNPPDHDDDVNNVSSNVSHNNDDDDDRRPPDDD